Protein 7VG9 (pdb70)

Structure (mmCIF, N/CA/C/O backbone):
data_7VG9
#
_entry.id   7VG9
#
_cell.length_a   94.692
_cell.length_b   143.408
_cell.length_c   113.279
_cell.angle_alpha   90.000
_cell.angle_beta   93.990
_cell.angle_gamma   90.000
#
_symmetry.space_group_name_H-M   'P 1 21 1'
#
loop_
_entity.id
_entity.type
_entity.pdbx_description
1 polymer 'Phosphate butyryltransferase'
2 non-polymer 'SULFATE ION'
3 water water
#
loop_
_atom_site.group_PDB
_atom_site.id
_atom_site.type_symbol
_atom_site.label_atom_id
_atom_site.label_alt_id
_atom_site.label_comp_id
_atom_site.label_asym_id
_atom_site.label_entity_id
_atom_site.label_seq_id
_atom_site.pdbx_PDB_ins_code
_atom_site.Cartn_x
_atom_site.Cartn_y
_atom_site.Cartn_z
_atom_site.occupancy
_atom_site.B_iso_or_equiv
_atom_site.auth_seq_id
_atom_site.auth_comp_id
_atom_site.auth_asym_id
_atom_site.auth_atom_id
_atom_site.pdbx_PDB_model_num
ATOM 1 N N . MET A 1 21 ? 116.650 -18.905 6.908 1.00 75.43 1 MET A N 1
ATOM 2 C CA . MET A 1 21 ? 117.400 -19.032 5.611 1.00 76.48 1 MET A CA 1
ATOM 3 C C . MET A 1 21 ? 117.011 -17.861 4.690 1.00 64.90 1 MET A C 1
ATOM 4 O O . MET A 1 21 ? 117.783 -16.879 4.669 1.00 67.73 1 MET A O 1
ATOM 9 N N . ILE A 1 22 ? 115.860 -17.950 4.001 1.00 54.30 2 ILE A N 1
ATOM 10 C CA . ILE A 1 22 ? 115.347 -16.963 2.994 1.00 50.86 2 ILE A CA 1
ATOM 11 C C . ILE A 1 22 ? 114.577 -15.859 3.729 1.00 49.27 2 ILE A C 1
ATOM 12 O O . ILE A 1 22 ? 113.879 -16.184 4.721 1.00 46.21 2 ILE A O 1
ATOM 17 N N . LYS A 1 23 ? 114.701 -14.606 3.261 1.00 49.51 3 LYS A N 1
ATOM 18 C CA . LYS A 1 23 ? 114.210 -13.392 3.975 1.00 50.65 3 LYS A CA 1
ATOM 19 C C . LYS A 1 23 ? 113.516 -12.421 3.010 1.00 45.07 3 LYS A C 1
ATOM 20 O O . LYS A 1 23 ? 113.066 -11.348 3.466 1.00 46.27 3 LYS A O 1
ATOM 26 N N . SER A 1 24 ? 113.395 -12.768 1.734 1.00 41.94 4 SER A N 1
ATOM 27 C CA . SER A 1 24 ? 112.767 -11.890 0.714 1.00 43.63 4 SER A CA 1
ATOM 28 C C . SER A 1 24 ? 112.007 -12.738 -0.315 1.00 45.91 4 SER A C 1
ATOM 29 O O . SER A 1 24 ? 112.320 -13.952 -0.477 1.00 43.58 4 SER A O 1
ATOM 32 N N . PHE A 1 25 ? 111.042 -12.114 -0.994 1.00 43.09 5 PHE A N 1
ATOM 33 C CA . PHE A 1 25 ? 110.394 -12.670 -2.204 1.00 40.92 5 PHE A CA 1
ATOM 34 C C . PHE A 1 25 ? 111.396 -12.752 -3.360 1.00 44.19 5 PHE A C 1
ATOM 35 O O . PHE A 1 25 ? 111.337 -13.737 -4.120 1.00 46.63 5 PHE A O 1
ATOM 43 N N . ASN A 1 26 ? 112.279 -11.758 -3.517 1.00 48.17 6 ASN A N 1
ATOM 44 C CA . ASN A 1 26 ? 113.297 -11.784 -4.604 1.00 49.25 6 ASN A CA 1
ATOM 45 C C . ASN A 1 26 ? 114.079 -13.078 -4.437 1.00 45.32 6 ASN A C 1
ATOM 46 O O . ASN A 1 26 ? 114.328 -13.745 -5.449 1.00 41.71 6 ASN A O 1
ATOM 51 N N . GLU A 1 27 ? 114.384 -13.426 -3.186 1.00 46.27 7 GLU A N 1
ATOM 52 C CA . GLU A 1 27 ? 115.138 -14.654 -2.837 1.00 46.01 7 GLU A CA 1
ATOM 53 C C . GLU A 1 27 ? 114.300 -15.888 -3.128 1.00 42.40 7 GLU A C 1
ATOM 54 O O . GLU A 1 27 ? 114.883 -16.842 -3.680 1.00 38.61 7 GLU A O 1
ATOM 60 N N . ILE A 1 28 ? 113.011 -15.861 -2.751 1.00 41.06 8 ILE A N 1
ATOM 61 C CA . ILE A 1 28 ? 112.029 -16.948 -3.067 1.00 41.21 8 ILE A CA 1
ATOM 62 C C . ILE A 1 28 ? 112.044 -17.222 -4.586 1.00 41.57 8 ILE A C 1
ATOM 63 O O . ILE A 1 28 ? 112.171 -18.397 -4.979 1.00 40.42 8 ILE A O 1
ATOM 68 N N . ILE A 1 29 ? 111.966 -16.178 -5.412 1.00 42.46 9 ILE A N 1
ATOM 69 C CA . ILE A 1 29 ? 111.881 -16.280 -6.899 1.00 45.42 9 ILE A CA 1
ATOM 70 C C . ILE A 1 29 ? 113.222 -16.740 -7.497 1.00 47.04 9 ILE A C 1
ATOM 71 O O . ILE A 1 29 ? 113.205 -17.681 -8.312 1.00 48.24 9 ILE A O 1
ATOM 76 N N . MET A 1 30 ? 114.341 -16.118 -7.128 1.00 49.11 10 MET A N 1
ATOM 77 C CA . MET A 1 30 ? 115.690 -16.639 -7.478 1.00 54.63 10 MET A CA 1
ATOM 78 C C . MET A 1 30 ? 115.751 -18.137 -7.122 1.00 55.40 10 MET A C 1
ATOM 79 O O . MET A 1 30 ? 116.017 -18.938 -8.031 1.00 55.81 10 MET A O 1
ATOM 84 N N . LYS A 1 31 ? 115.466 -18.523 -5.873 1.00 57.52 11 LYS A N 1
ATOM 85 C CA . LYS A 1 31 ? 115.606 -19.933 -5.407 1.00 62.68 11 LYS A CA 1
ATOM 86 C C . LYS A 1 31 ? 114.627 -20.843 -6.146 1.00 59.26 11 LYS A C 1
ATOM 87 O O . LYS A 1 31 ? 114.874 -22.052 -6.119 1.00 62.55 11 LYS A O 1
ATOM 93 N N . VAL A 1 32 ? 113.548 -20.299 -6.730 1.00 58.54 12 VAL A N 1
ATOM 94 C CA . VAL A 1 32 ? 112.494 -21.095 -7.435 1.00 54.51 12 VAL A CA 1
ATOM 95 C C . VAL A 1 32 ? 112.983 -21.386 -8.846 1.00 51.99 12 VAL A C 1
ATOM 96 O O . VAL A 1 32 ? 112.710 -22.505 -9.320 1.00 41.90 12 VAL A O 1
ATOM 100 N N . LYS A 1 33 ? 113.652 -20.391 -9.456 1.00 60.11 13 LYS A N 1
ATOM 101 C CA . LYS A 1 33 ? 114.396 -20.471 -10.751 1.00 59.62 13 LYS A CA 1
ATOM 102 C C . LYS A 1 33 ? 115.535 -21.501 -10.662 1.00 55.77 13 LYS A C 1
ATOM 103 O O . LYS A 1 33 ? 115.751 -22.174 -11.661 1.00 55.53 13 LYS A O 1
ATOM 109 N N . SER A 1 34 ? 116.244 -21.599 -9.530 1.00 55.41 14 SER A N 1
ATOM 110 C CA . SER A 1 34 ? 117.258 -22.653 -9.249 1.00 59.86 14 SER A CA 1
ATOM 111 C C . SER A 1 34 ? 116.734 -24.030 -9.672 1.00 63.89 14 SER A C 1
ATOM 112 O O . SER A 1 34 ? 117.427 -24.725 -10.441 1.00 70.00 14 SER A O 1
ATOM 115 N N . LYS A 1 35 ? 115.555 -24.401 -9.172 1.00 64.51 15 LYS A N 1
ATOM 116 C CA . LYS A 1 35 ? 115.000 -25.777 -9.246 1.00 64.73 15 LYS A CA 1
ATOM 117 C C . LYS A 1 35 ? 114.448 -26.002 -10.663 1.00 63.89 15 LYS A C 1
ATOM 118 O O . LYS A 1 35 ? 114.594 -25.096 -11.502 1.00 54.35 15 LYS A O 1
ATOM 124 N N . GLU A 1 36 ? 113.871 -27.177 -10.929 1.00 68.36 16 GLU A N 1
ATOM 125 C CA . GLU A 1 36 ? 113.169 -27.477 -12.204 1.00 70.77 16 GLU A CA 1
ATOM 126 C C . GLU A 1 36 ? 111.810 -26.780 -12.172 1.00 66.58 16 GLU A C 1
ATOM 127 O O . GLU A 1 36 ? 111.162 -26.821 -11.113 1.00 72.03 16 GLU A O 1
ATOM 133 N N . MET A 1 37 ? 111.391 -26.196 -13.296 1.00 60.80 17 MET A N 1
ATOM 134 C CA . MET A 1 37 ? 110.046 -25.583 -13.469 1.00 58.14 17 MET A CA 1
ATOM 135 C C . MET A 1 37 ? 108.970 -26.558 -12.966 1.00 58.25 17 MET A C 1
ATOM 136 O O . MET A 1 37 ? 109.186 -27.784 -13.001 1.00 53.03 17 MET A O 1
ATOM 141 N N . LYS A 1 38 ? 107.856 -26.008 -12.490 1.00 58.41 18 LYS A N 1
ATOM 142 C CA . LYS A 1 38 ? 106.700 -26.744 -11.924 1.00 56.83 18 LYS A CA 1
ATOM 143 C C . LYS A 1 38 ? 105.456 -26.295 -12.694 1.00 54.11 18 LYS A C 1
ATOM 144 O O . LYS A 1 38 ? 105.337 -25.093 -12.945 1.00 59.58 18 LYS A O 1
ATOM 150 N N . LYS A 1 39 ? 104.577 -27.205 -13.094 1.00 52.72 19 LYS A N 1
ATOM 151 C CA . LYS A 1 39 ? 103.422 -26.826 -13.948 1.00 57.66 19 LYS A CA 1
ATOM 152 C C . LYS A 1 39 ? 102.282 -26.383 -13.037 1.00 54.74 19 LYS A C 1
ATOM 153 O O . LYS A 1 39 ? 102.141 -26.973 -11.952 1.00 51.73 19 LYS A O 1
ATOM 159 N N . VAL A 1 40 ? 101.545 -25.363 -13.479 1.00 50.72 20 VAL A N 1
ATOM 160 C CA . VAL A 1 40 ? 100.346 -24.883 -12.746 1.00 49.57 20 VAL A CA 1
ATOM 161 C C . VAL A 1 40 ? 99.163 -25.179 -13.651 1.00 45.41 20 VAL A C 1
ATOM 162 O O . VAL A 1 40 ? 99.277 -24.970 -14.851 1.00 44.90 20 VAL A O 1
ATOM 166 N N . ALA A 1 41 ? 98.062 -25.629 -13.079 1.00 43.13 21 ALA A N 1
ATOM 167 C CA . ALA A 1 41 ? 96.848 -25.819 -13.880 1.00 45.94 21 ALA A CA 1
ATOM 168 C C . ALA A 1 41 ? 95.947 -24.626 -13.597 1.00 42.84 21 ALA A C 1
ATOM 169 O O . ALA A 1 41 ? 95.646 -24.397 -12.428 1.00 43.27 21 ALA A O 1
ATOM 171 N N . VAL A 1 42 ? 95.554 -23.891 -14.636 1.00 41.00 22 VAL A N 1
ATOM 172 C CA . VAL A 1 42 ? 94.604 -22.766 -14.432 1.00 39.46 22 VAL A CA 1
ATOM 173 C C . VAL A 1 42 ? 93.212 -23.324 -14.685 1.00 38.62 22 VAL A C 1
ATOM 174 O O . VAL A 1 42 ? 92.984 -23.843 -15.776 1.00 36.70 22 VAL A O 1
ATOM 178 N N . ALA A 1 43 ? 92.336 -23.235 -13.689 1.00 38.55 23 ALA A N 1
ATOM 179 C CA . ALA A 1 43 ? 91.032 -23.913 -13.789 1.00 38.88 23 ALA A CA 1
ATOM 180 C C . ALA A 1 43 ? 90.150 -23.384 -14.908 1.00 41.39 23 ALA A C 1
ATOM 181 O O . ALA A 1 43 ? 89.765 -24.173 -15.765 1.00 51.47 23 ALA A O 1
ATOM 183 N N . VAL A 1 44 ? 89.910 -22.089 -14.949 1.00 40.32 24 VAL A N 1
ATOM 184 C CA . VAL A 1 44 ? 89.146 -21.517 -16.085 1.00 41.24 24 VAL A CA 1
ATOM 185 C C . VAL A 1 44 ? 90.087 -20.423 -16.541 1.00 38.92 24 VAL A C 1
ATOM 186 O O . VAL A 1 44 ? 90.078 -19.347 -15.951 1.00 41.61 24 VAL A O 1
ATOM 190 N N . ALA A 1 45 ? 90.886 -20.725 -17.546 1.00 36.42 25 ALA A N 1
ATOM 191 C CA . ALA A 1 45 ? 91.999 -19.817 -17.889 1.00 37.13 25 ALA A CA 1
ATOM 192 C C . ALA A 1 45 ? 91.545 -18.596 -18.675 1.00 40.43 25 ALA A C 1
ATOM 193 O O . ALA A 1 45 ? 92.391 -17.810 -19.037 1.00 41.58 25 ALA A O 1
ATOM 195 N N . GLN A 1 46 ? 90.263 -18.458 -18.949 1.00 42.94 26 GLN A N 1
ATOM 196 C CA . GLN A 1 46 ? 89.845 -17.234 -19.653 1.00 45.91 26 GLN A CA 1
ATOM 197 C C . GLN A 1 46 ? 89.796 -16.061 -18.667 1.00 49.22 26 GLN A C 1
ATOM 198 O O . GLN A 1 46 ? 88.710 -15.525 -18.458 1.00 49.53 26 GLN A O 1
ATOM 204 N N . ASP A 1 47 ? 90.957 -15.645 -18.133 1.00 55.19 27 ASP A N 1
ATOM 205 C CA . ASP A 1 47 ? 90.987 -14.500 -17.183 1.00 54.93 27 ASP A CA 1
ATOM 206 C C . ASP A 1 47 ? 92.188 -13.615 -17.524 1.00 50.71 27 ASP A C 1
ATOM 207 O O . ASP A 1 47 ? 93.311 -14.079 -17.303 1.00 52.56 27 ASP A O 1
ATOM 212 N N . GLU A 1 48 ? 91.958 -12.390 -18.005 1.00 43.17 28 GLU A N 1
ATOM 213 C CA . GLU A 1 48 ? 93.030 -11.448 -18.420 1.00 40.97 28 GLU A CA 1
ATOM 214 C C . GLU A 1 48 ? 94.063 -11.389 -17.287 1.00 37.83 28 GLU A C 1
ATOM 215 O O . GLU A 1 48 ? 95.231 -11.756 -17.470 1.00 34.46 28 GLU A O 1
ATOM 221 N N . PRO A 1 49 ? 93.659 -11.018 -16.049 1.00 36.39 29 PRO A N 1
ATOM 222 C CA . PRO A 1 49 ? 94.629 -10.750 -14.984 1.00 35.55 29 PRO A CA 1
ATOM 223 C C . PRO A 1 49 ? 95.449 -11.988 -14.578 1.00 32.90 29 PRO A C 1
ATOM 224 O O . PRO A 1 49 ? 96.636 -11.862 -14.367 1.00 36.90 29 PRO A O 1
ATOM 228 N N . VAL A 1 50 ? 94.827 -13.158 -14.540 1.00 32.32 30 VAL A N 1
ATOM 229 C CA . VAL A 1 50 ? 95.524 -14.436 -14.242 1.00 34.67 30 VAL A CA 1
ATOM 230 C C . VAL A 1 50 ? 96.431 -14.824 -15.414 1.00 37.58 30 VAL A C 1
ATOM 231 O O . VAL A 1 50 ? 97.580 -15.282 -15.170 1.00 38.24 30 VAL A O 1
ATOM 235 N N . LEU A 1 51 ? 95.957 -14.665 -16.648 1.00 38.17 31 LEU A N 1
ATOM 236 C CA . LEU A 1 51 ? 96.785 -14.983 -17.838 1.00 38.00 31 LEU A CA 1
ATOM 237 C C . LEU A 1 51 ? 97.960 -14.002 -17.923 1.00 41.70 31 LEU A C 1
ATOM 238 O O . LEU A 1 51 ? 99.064 -14.424 -18.365 1.00 42.66 31 LEU A O 1
ATOM 243 N N . GLU A 1 52 ? 97.776 -12.743 -17.511 1.00 44.46 32 GLU A N 1
ATOM 244 C CA . GLU A 1 52 ? 98.923 -11.795 -17.549 1.00 49.36 32 GLU A CA 1
ATOM 245 C C . GLU A 1 52 ? 99.979 -12.350 -16.581 1.00 46.76 32 GLU A C 1
ATOM 246 O O . GLU A 1 52 ? 101.185 -12.231 -16.888 1.00 43.33 32 GLU A O 1
ATOM 252 N N . ALA A 1 53 ? 99.528 -13.050 -15.535 1.00 44.86 33 ALA A N 1
ATOM 253 C CA . ALA A 1 53 ? 100.369 -13.615 -14.455 1.00 43.68 33 ALA A CA 1
ATOM 254 C C . ALA A 1 53 ? 101.110 -14.865 -14.936 1.00 41.05 33 ALA A C 1
ATOM 255 O O . ALA A 1 53 ? 102.344 -14.935 -14.801 1.00 37.43 33 ALA A O 1
ATOM 257 N N . VAL A 1 54 ? 100.360 -15.821 -15.471 1.00 42.69 34 VAL A N 1
ATOM 258 C CA . VAL A 1 54 ? 100.876 -17.100 -16.034 1.00 45.31 34 VAL A CA 1
ATOM 259 C C . VAL A 1 54 ? 101.949 -16.787 -17.084 1.00 46.06 34 VAL A C 1
ATOM 260 O O . VAL A 1 54 ? 102.996 -17.464 -17.117 1.00 45.44 34 VAL A O 1
ATOM 264 N N . ARG A 1 55 ? 101.672 -15.793 -17.924 1.00 48.30 35 ARG A N 1
ATOM 265 C CA . ARG A 1 55 ? 102.610 -15.260 -18.934 1.00 52.67 35 ARG A CA 1
ATOM 266 C C . ARG A 1 55 ? 103.899 -14.773 -18.262 1.00 50.05 35 ARG A C 1
ATOM 267 O O . ARG A 1 55 ? 104.923 -15.389 -18.535 1.00 50.52 35 ARG A O 1
ATOM 275 N N . ASP A 1 56 ? 103.845 -13.714 -17.437 1.00 50.85 36 ASP A N 1
ATOM 276 C CA . ASP A 1 56 ? 105.014 -13.129 -16.717 1.00 52.41 36 ASP A CA 1
ATOM 277 C C . ASP A 1 56 ? 105.791 -14.263 -16.039 1.00 49.26 36 ASP A C 1
ATOM 278 O O . ASP A 1 56 ? 107.031 -14.259 -16.092 1.00 45.55 36 ASP A O 1
ATOM 283 N N . ALA A 1 57 ? 105.064 -15.208 -15.445 1.00 48.85 37 ALA A N 1
ATOM 284 C CA . ALA A 1 57 ? 105.594 -16.419 -14.781 1.00 47.34 37 ALA A CA 1
ATOM 285 C C . ALA A 1 57 ? 106.465 -17.260 -15.729 1.00 47.65 37 ALA A C 1
ATOM 286 O O . ALA A 1 57 ? 107.389 -17.886 -15.209 1.00 45.18 37 ALA A O 1
ATOM 288 N N . LYS A 1 58 ? 106.137 -17.319 -17.018 1.00 55.15 38 LYS A N 1
ATOM 289 C CA . LYS A 1 58 ? 106.892 -18.177 -17.970 1.00 60.41 38 LYS A CA 1
ATOM 290 C C . LYS A 1 58 ? 108.111 -17.405 -18.477 1.00 58.26 38 LYS A C 1
ATOM 291 O O . LYS A 1 58 ? 109.203 -17.995 -18.527 1.00 57.40 38 LYS A O 1
ATOM 297 N N . LYS A 1 59 ? 107.928 -16.131 -18.820 1.00 56.58 39 LYS A N 1
ATOM 298 C CA . LYS A 1 59 ? 109.046 -15.332 -19.378 1.00 62.98 39 LYS A CA 1
ATOM 299 C C . LYS A 1 59 ? 110.166 -15.222 -18.343 1.00 62.32 39 LYS A C 1
ATOM 300 O O . LYS A 1 59 ? 111.335 -15.339 -18.736 1.00 68.88 39 LYS A O 1
ATOM 306 N N . ASN A 1 60 ? 109.819 -14.982 -17.079 1.00 58.11 40 ASN A N 1
ATOM 307 C CA . ASN A 1 60 ? 110.838 -14.896 -16.001 1.00 54.63 40 ASN A CA 1
ATOM 308 C C . ASN A 1 60 ? 111.498 -16.262 -15.802 1.00 57.67 40 ASN A C 1
ATOM 309 O O . ASN A 1 60 ? 112.721 -16.293 -15.584 1.00 64.50 40 ASN A O 1
ATOM 314 N N . GLY A 1 61 ? 110.721 -17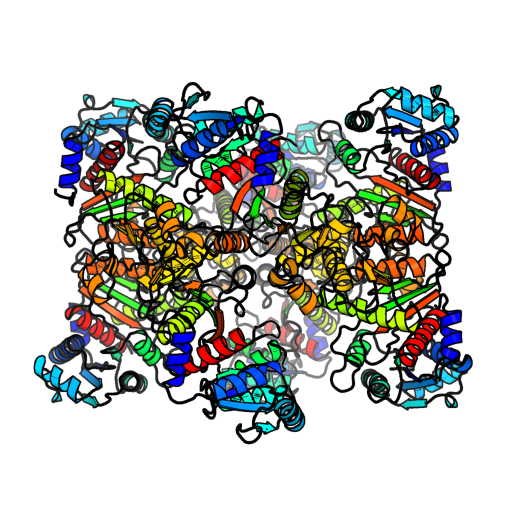.344 -15.877 1.00 52.99 41 GLY A N 1
ATOM 315 C CA . GLY A 1 61 ? 111.269 -18.691 -15.633 1.00 51.04 41 GLY A CA 1
ATOM 316 C C . GLY A 1 61 ? 110.867 -19.183 -14.261 1.00 48.57 41 GLY A C 1
ATOM 317 O O . GLY A 1 61 ? 111.737 -19.706 -13.548 1.00 47.34 41 GLY A O 1
ATOM 318 N N . ILE A 1 62 ? 109.591 -19.030 -13.911 1.00 51.20 42 ILE A N 1
ATOM 319 C CA . ILE A 1 62 ? 109.089 -19.410 -12.558 1.00 48.09 42 ILE A CA 1
ATOM 320 C C . ILE A 1 62 ? 108.349 -20.730 -12.725 1.00 47.55 42 ILE A C 1
ATOM 321 O O . ILE A 1 62 ? 108.727 -21.682 -12.018 1.00 45.35 42 ILE A O 1
ATOM 326 N N . ALA A 1 63 ? 107.378 -20.770 -13.654 1.00 49.87 43 ALA A N 1
ATOM 327 C CA . ALA A 1 63 ? 106.424 -21.890 -13.864 1.00 54.76 43 ALA A CA 1
ATOM 328 C C . ALA A 1 63 ? 106.057 -22.026 -15.339 1.00 55.74 43 ALA A C 1
ATOM 329 O O . ALA A 1 63 ? 105.913 -20.987 -15.992 1.00 64.80 43 ALA A O 1
ATOM 331 N N . ASP A 1 64 ? 105.871 -23.261 -15.812 1.00 56.82 44 ASP A N 1
ATOM 332 C CA . ASP A 1 64 ? 105.048 -23.588 -17.011 1.00 59.93 44 ASP A CA 1
ATOM 333 C C . ASP A 1 64 ? 103.596 -23.731 -16.547 1.00 51.74 44 ASP A C 1
ATOM 334 O O . ASP A 1 64 ? 103.398 -23.807 -15.329 1.00 55.19 44 ASP A O 1
ATOM 339 N N . ALA A 1 65 ? 102.616 -23.774 -17.454 1.00 46.22 45 ALA A N 1
ATOM 340 C CA . ALA A 1 65 ? 101.187 -23.878 -17.065 1.00 47.07 45 ALA A CA 1
ATOM 341 C C . ALA A 1 65 ? 100.325 -24.570 -18.130 1.00 46.90 45 ALA A C 1
ATOM 342 O O . ALA A 1 65 ? 100.566 -24.368 -19.330 1.00 49.28 45 ALA A O 1
ATOM 344 N N . ILE A 1 66 ? 99.332 -25.332 -17.663 1.00 44.44 46 ILE A N 1
ATOM 345 C CA . ILE A 1 66 ? 98.194 -25.873 -18.458 1.00 47.98 46 ILE A CA 1
ATOM 346 C C . ILE A 1 66 ? 97.007 -24.918 -18.310 1.00 47.39 46 ILE A C 1
ATOM 347 O O . ILE A 1 66 ? 96.533 -24.732 -17.178 1.00 50.80 46 ILE A O 1
ATOM 352 N N . LEU A 1 67 ? 96.520 -24.371 -19.420 1.00 44.37 47 LEU A N 1
ATOM 353 C CA . LEU A 1 67 ? 95.422 -23.380 -19.431 1.00 43.65 47 LEU A CA 1
ATOM 354 C C . LEU A 1 67 ? 94.130 -24.130 -19.759 1.00 41.73 47 LEU A C 1
ATOM 355 O O . LEU A 1 67 ? 93.809 -24.309 -20.939 1.00 43.84 47 LEU A O 1
ATOM 360 N N . VAL A 1 68 ? 93.432 -24.598 -18.736 1.00 40.33 48 VAL A N 1
ATOM 361 C CA . VAL A 1 68 ? 92.196 -25.403 -18.919 1.00 43.35 48 VAL A CA 1
ATOM 362 C C . VAL A 1 68 ? 90.990 -24.470 -19.065 1.00 44.19 48 VAL A C 1
ATOM 363 O O . VAL A 1 68 ? 90.893 -23.508 -18.303 1.00 49.22 48 VAL A O 1
ATOM 367 N N . GLY A 1 69 ? 90.085 -24.765 -19.998 1.00 48.83 49 GLY A N 1
ATOM 368 C CA . GLY A 1 69 ? 88.869 -23.957 -20.233 1.00 54.93 49 GLY A CA 1
ATOM 369 C C . GLY A 1 69 ? 88.560 -23.764 -21.713 1.00 54.07 49 GLY A C 1
ATOM 370 O O . GLY A 1 69 ? 88.981 -24.625 -22.519 1.00 59.27 49 GLY A O 1
ATOM 371 N N . ASP A 1 70 ? 87.842 -22.691 -22.065 1.00 46.94 50 ASP A N 1
ATOM 372 C CA . ASP A 1 70 ? 87.362 -22.468 -23.453 1.00 49.71 50 ASP A CA 1
ATOM 373 C C . ASP A 1 70 ? 88.539 -22.036 -24.332 1.00 49.80 50 ASP A C 1
ATOM 374 O O . ASP A 1 70 ? 89.022 -20.906 -24.151 1.00 46.56 50 ASP A O 1
ATOM 379 N N . HIS A 1 71 ? 88.954 -22.907 -25.261 1.00 49.77 51 HIS A N 1
ATOM 380 C CA . HIS A 1 71 ? 90.116 -22.709 -26.163 1.00 46.37 51 HIS A CA 1
ATOM 381 C C . HIS A 1 71 ? 89.931 -21.413 -26.962 1.00 49.66 51 HIS A C 1
ATOM 382 O O . HIS A 1 71 ? 90.942 -20.685 -27.124 1.00 50.60 51 HIS A O 1
ATOM 389 N N . ASP A 1 72 ? 88.703 -21.101 -27.397 1.00 50.57 52 ASP A N 1
ATOM 390 C CA . ASP A 1 72 ? 88.422 -19.882 -28.211 1.00 54.27 52 ASP A CA 1
ATOM 391 C C . ASP A 1 72 ? 88.522 -18.607 -27.346 1.00 58.80 52 ASP A C 1
ATOM 392 O O . ASP A 1 72 ? 89.287 -17.695 -27.751 1.00 58.61 52 ASP A O 1
ATOM 397 N N . GLU A 1 73 ? 87.835 -18.531 -26.193 1.00 62.43 53 GLU A N 1
ATOM 398 C CA . GLU A 1 73 ? 87.873 -17.341 -25.289 1.00 59.74 53 GLU A CA 1
ATOM 399 C C . GLU A 1 73 ? 89.286 -17.164 -24.707 1.00 54.79 53 GLU A C 1
ATOM 400 O O . GLU A 1 73 ? 89.624 -16.034 -24.327 1.00 52.37 53 GLU A O 1
ATOM 406 N N . ILE A 1 74 ? 90.107 -18.219 -24.674 1.00 53.26 54 ILE A N 1
ATOM 407 C CA . ILE A 1 74 ? 91.500 -18.153 -24.136 1.00 49.43 54 ILE A CA 1
ATOM 408 C C . ILE A 1 74 ? 92.422 -17.532 -25.183 1.00 49.04 54 ILE A C 1
ATOM 409 O O . ILE A 1 74 ? 93.262 -16.734 -24.766 1.00 46.88 54 ILE A O 1
ATOM 414 N N . VAL A 1 75 ? 92.289 -17.906 -26.465 1.00 54.84 55 VAL A N 1
ATOM 415 C CA . VAL A 1 75 ? 93.175 -17.426 -27.578 1.00 54.52 55 VAL A CA 1
ATOM 416 C C . VAL A 1 75 ? 92.866 -15.937 -27.814 1.00 52.62 55 VAL A C 1
ATOM 417 O O . VAL A 1 75 ? 93.819 -15.123 -27.902 1.00 51.56 55 VAL A O 1
ATOM 421 N N . SER A 1 76 ? 91.588 -15.560 -27.840 1.00 51.13 56 SER A N 1
ATOM 422 C CA . SER A 1 76 ? 91.176 -14.142 -27.985 1.00 50.11 56 SER A CA 1
ATOM 423 C C . SER A 1 76 ? 91.971 -13.301 -26.963 1.00 48.49 56 SER A C 1
ATOM 424 O O . SER A 1 76 ? 92.600 -12.310 -27.372 1.00 54.31 56 SER A O 1
ATOM 427 N N . ILE A 1 77 ? 92.052 -13.744 -25.705 1.00 46.90 57 ILE A N 1
ATOM 428 C CA . ILE A 1 77 ? 92.738 -13.022 -24.590 1.00 43.84 57 ILE A CA 1
ATOM 429 C C . ILE A 1 77 ? 94.261 -13.196 -24.719 1.00 39.18 57 ILE A C 1
ATOM 430 O O . ILE A 1 77 ? 94.994 -12.237 -24.537 1.00 35.71 57 ILE A O 1
ATOM 435 N N . ALA A 1 78 ? 94.740 -14.390 -25.018 1.00 39.87 58 ALA A N 1
ATOM 436 C CA . ALA A 1 78 ? 96.170 -14.623 -25.308 1.00 43.83 58 ALA A CA 1
ATOM 437 C C . ALA A 1 78 ? 96.674 -13.530 -26.246 1.00 42.40 58 ALA A C 1
ATOM 438 O O . ALA A 1 78 ? 97.601 -12.813 -25.825 1.00 43.39 58 ALA A O 1
ATOM 440 N N . LEU A 1 79 ? 96.073 -13.432 -27.444 1.00 41.65 59 LEU A N 1
ATOM 441 C CA . LEU A 1 79 ? 96.457 -12.480 -28.534 1.00 40.25 59 LEU A CA 1
ATOM 442 C C . LEU A 1 79 ? 96.427 -11.050 -27.983 1.00 39.90 59 LEU A C 1
ATOM 443 O O . LEU A 1 79 ? 97.485 -10.366 -28.056 1.00 37.83 59 LEU A O 1
ATOM 448 N N . LYS A 1 80 ? 95.276 -10.652 -27.416 1.00 39.19 60 LYS A N 1
ATOM 449 C CA . LYS A 1 80 ? 95.049 -9.345 -26.729 1.00 38.05 60 LYS A CA 1
ATOM 450 C C . LYS A 1 80 ? 96.301 -8.969 -25.924 1.00 35.89 60 LYS A C 1
ATOM 451 O O . LYS A 1 80 ? 96.756 -7.850 -26.088 1.00 34.72 60 LYS A O 1
ATOM 457 N N . ILE A 1 81 ? 96.846 -9.901 -25.133 1.00 37.51 61 ILE A N 1
ATOM 458 C CA . ILE A 1 81 ? 97.850 -9.671 -24.045 1.00 37.37 61 ILE A CA 1
ATOM 459 C C . ILE A 1 81 ? 99.271 -9.846 -24.590 1.00 35.83 61 ILE A C 1
ATOM 460 O O . ILE A 1 81 ? 100.200 -9.428 -23.889 1.00 33.52 61 ILE A O 1
ATOM 465 N N . GLY A 1 82 ? 99.444 -10.453 -25.767 1.00 37.91 62 GLY A N 1
ATOM 466 C CA . GLY A 1 82 ? 100.768 -10.720 -26.364 1.00 38.99 62 GLY A CA 1
ATOM 467 C C . GLY A 1 82 ? 101.501 -11.852 -25.654 1.00 41.03 62 GLY A C 1
ATOM 468 O O . GLY A 1 82 ? 102.655 -11.633 -25.202 1.00 38.56 62 GLY A O 1
ATOM 469 N N . MET A 1 83 ? 100.852 -13.013 -25.525 1.00 45.98 63 MET A N 1
ATOM 470 C CA . MET A 1 83 ? 101.517 -14.291 -25.161 1.00 54.11 63 MET A CA 1
ATOM 471 C C . MET A 1 83 ? 101.212 -15.307 -26.270 1.00 58.07 63 MET A C 1
ATOM 472 O O . MET A 1 83 ? 100.009 -15.521 -26.551 1.00 63.29 63 MET A O 1
ATOM 477 N N . ASP A 1 84 ? 102.245 -15.843 -26.941 1.00 58.50 64 ASP A N 1
ATOM 478 C CA . ASP A 1 84 ? 102.027 -16.931 -27.932 1.00 59.75 64 ASP A CA 1
ATOM 479 C C . ASP A 1 84 ? 101.578 -18.149 -27.123 1.00 55.69 64 ASP A C 1
ATOM 480 O O . ASP A 1 84 ? 102.276 -18.601 -26.183 1.00 44.20 64 ASP A O 1
ATOM 485 N N . VAL A 1 85 ? 100.390 -18.608 -27.471 1.00 57.35 65 VAL A N 1
ATOM 486 C CA . VAL A 1 85 ? 99.695 -19.727 -26.793 1.00 60.81 65 VAL A CA 1
ATOM 487 C C . VAL A 1 85 ? 100.520 -21.001 -27.061 1.00 59.79 65 VAL A C 1
ATOM 488 O O . VAL A 1 85 ? 100.367 -21.955 -26.289 1.00 64.77 65 VAL A O 1
ATOM 492 N N . ASN A 1 86 ? 101.404 -20.990 -28.072 1.00 61.07 66 ASN A N 1
ATOM 493 C CA . ASN A 1 86 ? 102.326 -22.107 -28.442 1.00 63.84 66 ASN A CA 1
ATOM 494 C C . ASN A 1 86 ? 103.258 -22.480 -27.285 1.00 57.33 66 ASN A C 1
ATOM 495 O O . ASN A 1 86 ? 103.594 -23.658 -27.169 1.00 55.16 66 ASN A O 1
ATOM 500 N N . ASP A 1 87 ? 103.717 -21.509 -26.503 1.00 56.34 67 ASP A N 1
ATOM 501 C CA . ASP A 1 87 ? 104.568 -21.769 -25.313 1.00 59.42 67 ASP A CA 1
ATOM 502 C C . ASP A 1 87 ? 103.777 -22.507 -24.221 1.00 58.09 67 ASP A C 1
ATOM 503 O O . ASP A 1 87 ? 104.421 -22.938 -23.260 1.00 57.75 67 ASP A O 1
ATOM 508 N N . PHE A 1 88 ? 102.449 -22.652 -24.339 1.00 57.60 68 PHE A N 1
ATOM 509 C CA . PHE A 1 88 ? 101.579 -23.250 -23.288 1.00 59.05 68 PHE A CA 1
ATOM 510 C C . PHE A 1 88 ? 100.832 -24.477 -23.828 1.00 60.47 68 PHE A C 1
ATOM 511 O O . PHE A 1 88 ? 100.685 -24.645 -25.041 1.00 67.60 68 PHE A O 1
ATOM 519 N N . GLU A 1 89 ? 100.390 -25.336 -22.915 1.00 63.11 69 GLU A N 1
ATOM 520 C CA . GLU A 1 89 ? 99.421 -26.426 -23.190 1.00 62.82 69 GLU A CA 1
ATOM 521 C C . GLU A 1 89 ? 98.016 -25.845 -23.035 1.00 56.33 69 GLU A C 1
ATOM 522 O O . GLU A 1 89 ? 97.827 -24.987 -22.146 1.00 58.94 69 GLU A O 1
ATOM 528 N N . ILE A 1 90 ? 97.065 -26.284 -23.850 1.00 45.62 70 ILE A N 1
ATOM 529 C CA . ILE A 1 90 ? 95.642 -25.908 -23.653 1.00 43.08 70 ILE A CA 1
ATOM 530 C C . ILE A 1 90 ? 94.783 -27.162 -23.611 1.00 40.54 70 ILE A C 1
ATOM 531 O O . ILE A 1 90 ? 94.781 -27.912 -24.572 1.00 37.69 70 ILE A O 1
ATOM 536 N N . VAL A 1 91 ? 93.997 -27.283 -22.554 1.00 43.19 71 VAL A N 1
ATOM 537 C CA . VAL A 1 91 ? 92.957 -28.327 -22.377 1.00 42.70 71 VAL A CA 1
ATOM 538 C C . VAL A 1 91 ? 91.605 -27.663 -22.605 1.00 43.95 71 VAL A C 1
ATOM 539 O O . VAL A 1 91 ? 91.177 -26.884 -21.747 1.00 41.28 71 VAL A O 1
ATOM 543 N N . ASN A 1 92 ? 90.976 -27.934 -23.742 1.00 49.20 72 ASN A N 1
ATOM 544 C CA . ASN A 1 92 ? 89.647 -27.360 -24.067 1.00 51.41 72 ASN A CA 1
ATOM 545 C C . ASN A 1 92 ? 88.589 -28.035 -23.185 1.00 49.83 72 ASN A C 1
ATOM 546 O O . ASN A 1 92 ? 88.480 -29.263 -23.267 1.00 50.68 72 ASN A O 1
ATOM 551 N N . GLU A 1 93 ? 87.888 -27.266 -22.343 1.00 50.22 73 GLU A N 1
ATOM 552 C CA . GLU A 1 93 ? 86.602 -27.665 -21.697 1.00 54.33 73 GLU A CA 1
ATOM 553 C C . GLU A 1 93 ? 85.740 -26.417 -21.574 1.00 53.81 73 GLU A C 1
ATOM 554 O O . GLU A 1 93 ? 85.969 -25.582 -20.704 1.00 50.64 73 GLU A O 1
ATOM 560 N N . PRO A 1 94 ? 84.754 -26.229 -22.476 1.00 60.56 74 PRO A N 1
ATOM 561 C CA . PRO A 1 94 ? 83.858 -25.073 -22.416 1.00 64.13 74 PRO A CA 1
ATOM 562 C C . PRO A 1 94 ? 82.962 -24.959 -21.175 1.00 66.16 74 PRO A C 1
ATOM 563 O O . PRO A 1 94 ? 82.488 -23.875 -20.973 1.00 78.89 74 PRO A O 1
ATOM 567 N N . ASN A 1 95 ? 82.725 -26.027 -20.402 1.00 61.72 75 ASN A N 1
ATOM 568 C CA . ASN A 1 95 ? 81.887 -25.921 -19.176 1.00 62.96 75 ASN A CA 1
ATOM 569 C C . ASN A 1 95 ? 82.747 -25.358 -18.038 1.00 65.30 75 ASN A C 1
ATOM 570 O O . ASN A 1 95 ? 83.866 -25.892 -17.839 1.00 73.31 75 ASN A O 1
ATOM 575 N N . VAL A 1 96 ? 82.247 -24.332 -17.332 1.00 58.91 76 VAL A N 1
ATOM 576 C CA . VAL A 1 96 ? 82.913 -23.690 -16.152 1.00 59.80 76 VAL A CA 1
ATOM 577 C C . VAL A 1 96 ? 83.319 -24.799 -15.157 1.00 57.78 76 VAL A C 1
ATOM 578 O O . VAL A 1 96 ? 84.541 -25.036 -15.006 1.00 58.79 76 VAL A O 1
ATOM 582 N N . LYS A 1 97 ? 82.343 -25.495 -14.562 1.00 53.39 77 LYS A N 1
ATOM 583 C CA . LYS A 1 97 ? 82.529 -26.536 -13.508 1.00 54.78 77 LYS A CA 1
ATOM 584 C C . LYS A 1 97 ? 83.474 -27.665 -13.956 1.00 53.39 77 LYS A C 1
ATOM 585 O O . LYS A 1 97 ? 84.283 -28.121 -13.108 1.00 50.68 77 LYS A O 1
ATOM 591 N N . LYS A 1 98 ? 83.339 -28.154 -15.194 1.00 50.53 78 LYS A N 1
ATOM 592 C CA . LYS A 1 98 ? 84.130 -29.310 -15.706 1.00 58.48 78 LYS A CA 1
ATOM 593 C C . LYS A 1 98 ? 85.595 -28.895 -15.902 1.00 54.97 78 LYS A C 1
ATOM 594 O O . LYS A 1 98 ? 86.501 -29.685 -15.571 1.00 48.56 78 LYS A O 1
ATOM 600 N N . ALA A 1 99 ? 85.824 -27.703 -16.451 1.00 53.93 79 ALA A N 1
ATOM 601 C CA . ALA A 1 99 ? 87.177 -27.150 -16.652 1.00 52.62 79 ALA A CA 1
ATOM 602 C C . ALA A 1 99 ? 87.925 -27.156 -15.309 1.00 49.73 79 ALA A C 1
ATOM 603 O O . ALA A 1 99 ? 89.142 -27.419 -15.322 1.00 44.81 79 ALA A O 1
ATOM 605 N N . ALA A 1 100 ? 87.227 -26.897 -14.191 1.00 45.10 80 ALA A N 1
ATOM 606 C CA . ALA A 1 100 ? 87.818 -26.747 -12.836 1.00 41.35 80 ALA A CA 1
ATOM 607 C C . ALA A 1 100 ? 88.079 -28.128 -12.207 1.00 41.69 80 ALA A C 1
ATOM 608 O O . ALA A 1 100 ? 89.177 -28.319 -11.615 1.00 38.26 80 ALA A O 1
ATOM 610 N N . LEU A 1 101 ? 87.125 -29.061 -12.321 1.00 41.12 81 LEU A N 1
ATOM 611 C CA . LEU A 1 101 ? 87.350 -30.481 -11.942 1.00 42.40 81 LEU A CA 1
ATOM 612 C C . LEU A 1 101 ? 88.536 -31.010 -12.735 1.00 42.47 81 LEU A C 1
ATOM 613 O O . LEU A 1 101 ? 89.399 -31.632 -12.089 1.00 43.37 81 LEU A O 1
ATOM 618 N N . LYS A 1 102 ? 88.605 -30.701 -14.043 1.00 43.19 82 LYS A N 1
ATOM 619 C CA . LYS A 1 102 ? 89.699 -31.166 -14.954 1.00 43.32 82 LYS A CA 1
ATOM 620 C C . LYS A 1 102 ? 91.034 -30.528 -14.564 1.00 37.46 82 LYS A C 1
ATOM 621 O O . LYS A 1 102 ? 92.046 -31.206 -14.653 1.00 35.12 82 LYS A O 1
ATOM 627 N N . ALA A 1 103 ? 91.023 -29.268 -14.151 1.00 36.77 83 ALA A N 1
ATOM 628 C CA . ALA A 1 103 ? 92.224 -28.549 -13.683 1.00 37.29 83 ALA A CA 1
ATOM 629 C C . ALA A 1 103 ? 92.826 -29.339 -12.524 1.00 38.12 83 ALA A C 1
ATOM 630 O O . ALA A 1 103 ? 93.984 -29.779 -12.650 1.00 36.29 83 ALA A O 1
ATOM 632 N N . VAL A 1 104 ? 92.024 -29.526 -11.469 1.00 41.86 84 VAL A N 1
ATOM 633 C CA . VAL A 1 104 ? 92.394 -30.202 -10.190 1.00 42.86 84 VAL A CA 1
ATOM 634 C C . VAL A 1 104 ? 92.908 -31.605 -10.525 1.00 42.91 84 VAL A C 1
ATOM 635 O O . VAL A 1 104 ? 93.958 -31.997 -9.985 1.00 39.17 84 VAL A O 1
ATOM 639 N N . GLU A 1 105 ? 92.221 -32.303 -11.431 1.00 46.55 85 GLU A N 1
ATOM 640 C CA . GLU A 1 105 ? 92.605 -33.667 -11.885 1.00 51.65 85 GLU A CA 1
ATOM 641 C C . GLU A 1 105 ? 94.041 -33.694 -12.439 1.00 50.48 85 GLU A C 1
ATOM 642 O O . GLU A 1 105 ? 94.761 -34.649 -12.144 1.00 56.58 85 GLU A O 1
ATOM 648 N N . LEU A 1 106 ? 94.458 -32.713 -13.231 1.00 48.50 86 LEU A N 1
ATOM 649 C CA . LEU A 1 106 ? 95.788 -32.762 -13.889 1.00 51.90 86 LEU A CA 1
ATOM 650 C C . LEU A 1 106 ? 96.875 -32.678 -12.818 1.00 52.13 86 LEU A C 1
ATOM 651 O O . LEU A 1 106 ? 98.002 -33.114 -13.090 1.00 55.15 86 LEU A O 1
ATOM 656 N N . VAL A 1 107 ? 96.534 -32.169 -11.637 1.00 51.35 87 VAL A N 1
ATOM 657 C CA . VAL A 1 107 ? 97.441 -32.185 -10.455 1.00 54.13 87 VAL A CA 1
ATOM 658 C C . VAL A 1 107 ? 97.327 -33.542 -9.762 1.00 50.64 87 VAL A C 1
ATOM 659 O O . VAL A 1 107 ? 98.369 -34.182 -9.571 1.00 50.96 87 VAL A O 1
ATOM 663 N N . SER A 1 108 ? 96.109 -33.926 -9.372 1.00 47.45 88 SER A N 1
ATOM 664 C CA . SER A 1 108 ? 95.820 -35.169 -8.614 1.00 46.08 88 SER A CA 1
ATOM 665 C C . SER A 1 108 ? 96.401 -36.364 -9.380 1.00 49.33 88 SER A C 1
ATOM 666 O O . SER A 1 108 ? 96.909 -37.263 -8.703 1.00 61.10 88 SER A O 1
ATOM 669 N N . THR A 1 109 ? 96.375 -36.358 -10.723 1.00 49.81 89 THR A N 1
ATOM 670 C CA . THR A 1 109 ? 96.916 -37.449 -11.594 1.00 48.68 89 THR A CA 1
ATOM 671 C C . THR A 1 109 ? 98.375 -37.194 -11.975 1.00 48.24 89 THR A C 1
ATOM 672 O O . THR A 1 109 ? 98.774 -37.693 -13.026 1.00 47.94 89 THR A O 1
ATOM 676 N N . GLY A 1 110 ? 99.119 -36.418 -11.190 1.00 49.09 90 GLY A N 1
ATOM 677 C CA . GLY A 1 110 ? 100.585 -36.306 -11.312 1.00 53.68 90 GLY A CA 1
ATOM 678 C C . GLY A 1 110 ? 101.072 -35.500 -12.518 1.00 56.87 90 GLY A C 1
ATOM 679 O O . GLY A 1 110 ? 102.314 -35.368 -12.631 1.00 51.51 90 GLY A O 1
ATOM 680 N N . LYS A 1 111 ? 100.181 -34.947 -13.365 1.00 58.97 91 LYS A N 1
ATOM 681 C CA . LYS A 1 111 ? 100.558 -34.282 -14.656 1.00 59.80 91 LYS A CA 1
ATOM 682 C C . LYS A 1 111 ? 100.889 -32.791 -14.461 1.00 57.68 91 LYS A C 1
ATOM 683 O O . LYS A 1 111 ? 101.448 -32.193 -15.403 1.00 59.05 91 LYS A O 1
ATOM 689 N N . ALA A 1 112 ? 100.578 -32.219 -13.294 1.00 53.67 92 ALA A N 1
ATOM 690 C CA . ALA A 1 112 ? 100.866 -30.816 -12.920 1.00 47.64 92 ALA A CA 1
ATOM 691 C C . ALA A 1 112 ? 101.073 -30.752 -11.408 1.00 44.39 92 ALA A C 1
ATOM 692 O O . ALA A 1 112 ? 100.544 -31.639 -10.723 1.00 43.04 92 ALA A O 1
ATOM 694 N N . ASP A 1 113 ? 101.802 -29.741 -10.923 1.00 45.18 93 ASP A N 1
ATOM 695 C CA . ASP A 1 113 ? 102.327 -29.673 -9.531 1.00 45.45 93 ASP A CA 1
ATOM 696 C C . ASP A 1 113 ? 101.479 -28.758 -8.636 1.00 45.03 93 ASP A C 1
ATOM 697 O O . ASP A 1 113 ? 101.606 -28.914 -7.401 1.00 50.12 93 ASP A O 1
ATOM 702 N N . MET A 1 114 ? 100.706 -27.813 -9.197 1.00 43.00 94 MET A N 1
ATOM 703 C CA . MET A 1 114 ? 99.722 -26.997 -8.429 1.00 40.82 94 MET A CA 1
ATOM 704 C C . MET A 1 114 ? 98.562 -26.524 -9.311 1.00 39.15 94 MET A C 1
ATOM 705 O O . MET A 1 114 ? 98.709 -26.475 -10.534 1.00 36.36 94 MET A O 1
ATOM 710 N N . VAL A 1 115 ? 97.450 -26.175 -8.658 1.00 38.51 95 VAL A N 1
ATOM 711 C CA . VAL A 1 115 ? 96.252 -25.533 -9.261 1.00 38.15 95 VAL A CA 1
ATOM 712 C C . VAL A 1 115 ? 96.215 -24.079 -8.800 1.00 40.29 95 VAL A C 1
ATOM 713 O O . VAL A 1 115 ? 96.447 -23.841 -7.595 1.00 43.54 95 VAL A O 1
ATOM 717 N N . MET A 1 116 ? 95.829 -23.187 -9.712 1.00 40.18 96 MET A N 1
ATOM 718 C CA . MET A 1 116 ? 95.503 -21.760 -9.469 1.00 40.84 96 MET A CA 1
ATOM 719 C C . MET A 1 116 ? 94.104 -21.487 -10.043 1.00 40.72 96 MET A C 1
ATOM 720 O O . MET A 1 116 ? 93.675 -22.243 -10.929 1.00 38.48 96 MET A O 1
ATOM 725 N N . LYS A 1 117 ? 93.374 -20.523 -9.469 1.00 41.08 97 LYS A N 1
ATOM 726 C CA . LYS A 1 117 ? 91.951 -20.300 -9.848 1.00 40.75 97 LYS A CA 1
ATOM 727 C C . LYS A 1 117 ? 91.796 -19.285 -10.975 1.00 45.14 97 LYS A C 1
ATOM 728 O O . LYS A 1 117 ? 92.639 -18.383 -11.080 1.00 52.90 97 LYS A O 1
ATOM 734 N N . GLY A 1 118 ? 90.729 -19.426 -11.763 1.00 46.72 98 GLY A N 1
ATOM 735 C CA . GLY A 1 118 ? 90.441 -18.455 -12.829 1.00 46.47 98 GLY A CA 1
ATOM 736 C C . GLY A 1 118 ? 89.025 -17.909 -12.741 1.00 48.25 98 GLY A C 1
ATOM 737 O O . GLY A 1 118 ? 88.656 -17.429 -11.660 1.00 41.47 98 GLY A O 1
ATOM 738 N N . LEU A 1 119 ? 88.241 -18.018 -13.816 1.00 48.55 99 LEU A N 1
ATOM 739 C CA . LEU A 1 119 ? 86.892 -17.390 -13.872 1.00 50.36 99 LEU A CA 1
ATOM 740 C C . LEU A 1 119 ? 85.903 -18.068 -12.924 1.00 53.58 99 LEU A C 1
ATOM 741 O O . LEU A 1 119 ? 84.824 -17.493 -12.700 1.00 62.06 99 LEU A O 1
ATOM 746 N N . VAL A 1 120 ? 86.234 -19.254 -12.425 1.00 54.29 100 VAL A N 1
ATOM 747 C CA . VAL A 1 120 ? 85.343 -19.942 -11.449 1.00 50.52 100 VAL A CA 1
ATOM 748 C C . VAL A 1 120 ? 85.172 -19.096 -10.188 1.00 44.64 100 VAL A C 1
ATOM 749 O O . VAL A 1 120 ? 86.177 -18.548 -9.715 1.00 37.62 100 VAL A O 1
ATOM 753 N N . ASN A 1 121 ? 83.943 -18.970 -9.681 1.00 46.20 101 ASN A N 1
ATOM 754 C CA . ASN A 1 121 ? 83.706 -18.327 -8.368 1.00 49.66 101 ASN A CA 1
ATOM 755 C C . ASN A 1 121 ? 84.439 -19.194 -7.333 1.00 49.65 101 ASN A C 1
ATOM 756 O O . ASN A 1 121 ? 84.911 -20.286 -7.703 1.00 51.31 101 ASN A O 1
ATOM 761 N N . THR A 1 122 ? 84.599 -18.692 -6.111 1.00 49.68 102 THR A N 1
ATOM 762 C CA . THR A 1 122 ? 85.495 -19.275 -5.082 1.00 46.68 102 THR A CA 1
ATOM 763 C C . THR A 1 122 ? 84.896 -20.605 -4.590 1.00 43.06 102 THR A C 1
ATOM 764 O O . THR A 1 122 ? 85.627 -21.622 -4.598 1.00 41.02 102 THR A O 1
ATOM 768 N N . ALA A 1 123 ? 83.608 -20.622 -4.230 1.00 40.91 103 ALA A N 1
ATOM 769 C CA . ALA A 1 123 ? 82.901 -21.801 -3.678 1.00 39.24 103 ALA A CA 1
ATOM 770 C C . ALA A 1 123 ? 83.072 -23.023 -4.592 1.00 39.64 103 ALA A C 1
ATOM 771 O O . ALA A 1 123 ? 83.581 -24.024 -4.098 1.00 43.09 103 ALA A O 1
ATOM 773 N N . THR A 1 124 ? 82.679 -22.931 -5.871 1.00 39.50 104 THR A N 1
ATOM 774 C CA . THR A 1 124 ? 82.810 -23.978 -6.938 1.00 38.23 104 THR A CA 1
ATOM 775 C C . THR A 1 124 ? 84.253 -24.502 -7.056 1.00 38.27 104 THR A C 1
ATOM 776 O O . THR A 1 124 ? 84.454 -25.744 -7.211 1.00 34.06 104 THR A O 1
ATOM 780 N N . PHE A 1 125 ? 85.223 -23.586 -7.054 1.00 37.77 105 PHE A N 1
ATOM 781 C CA . PHE A 1 125 ? 86.670 -23.899 -7.112 1.00 39.23 105 PHE A CA 1
ATOM 782 C C . PHE A 1 125 ? 87.080 -24.673 -5.851 1.00 41.41 105 PHE A C 1
ATOM 783 O O . PHE A 1 125 ? 88.009 -25.503 -5.927 1.00 39.91 105 PHE A O 1
ATOM 791 N N . LEU A 1 126 ? 86.421 -24.435 -4.714 1.00 44.25 106 LEU A N 1
ATOM 792 C CA . LEU A 1 126 ? 86.818 -25.106 -3.442 1.00 46.39 106 LEU A CA 1
ATOM 793 C C . LEU A 1 126 ? 86.182 -26.502 -3.364 1.00 49.41 106 LEU A C 1
ATOM 794 O O . LEU A 1 126 ? 86.907 -27.438 -2.952 1.00 54.01 106 LEU A O 1
ATOM 799 N N . ARG A 1 127 ? 84.933 -26.662 -3.828 1.00 50.68 107 ARG A N 1
ATOM 800 C CA . ARG A 1 127 ? 84.286 -27.984 -4.076 1.00 48.97 107 ARG A CA 1
ATOM 801 C C . ARG A 1 127 ? 85.188 -28.803 -5.017 1.00 47.41 107 ARG A C 1
ATOM 802 O O . ARG A 1 127 ? 85.377 -30.010 -4.785 1.00 51.16 107 ARG A O 1
ATOM 810 N N . SER A 1 128 ? 85.755 -28.162 -6.036 1.00 48.38 108 SER A N 1
ATOM 811 C CA . SER A 1 128 ? 86.561 -28.826 -7.094 1.00 49.50 108 SER A CA 1
ATOM 812 C C . SER A 1 128 ? 87.882 -29.361 -6.523 1.00 49.95 108 SER A C 1
ATOM 813 O O . SER A 1 128 ? 88.272 -30.458 -6.927 1.00 53.97 108 SER A O 1
ATOM 816 N N . VAL A 1 129 ? 88.556 -28.624 -5.635 1.00 50.97 109 VAL A N 1
ATOM 817 C CA . VAL A 1 129 ? 89.887 -29.009 -5.057 1.00 50.81 109 VAL A CA 1
ATOM 818 C C . VAL A 1 129 ? 89.696 -30.134 -4.032 1.00 48.39 109 VAL A C 1
ATOM 819 O O . VAL A 1 129 ? 90.514 -31.094 -4.017 1.00 39.97 109 VAL A O 1
ATOM 823 N N . LEU A 1 130 ? 88.646 -30.002 -3.218 1.00 49.87 110 LEU A N 1
ATOM 824 C CA . LEU A 1 130 ? 88.262 -30.953 -2.147 1.00 50.34 110 LEU A CA 1
ATOM 825 C C . LEU A 1 130 ? 87.370 -32.060 -2.724 1.00 50.59 110 LEU A C 1
ATOM 826 O O . LEU A 1 130 ? 86.759 -32.797 -1.941 1.00 54.97 110 LEU A O 1
ATOM 831 N N . ASN A 1 131 ? 87.320 -32.214 -4.043 1.00 49.63 111 ASN A N 1
ATOM 832 C CA . ASN A 1 131 ? 86.530 -33.293 -4.686 1.00 54.10 111 ASN A CA 1
ATOM 833 C C . ASN A 1 131 ? 87.014 -34.679 -4.233 1.00 55.77 111 ASN A C 1
ATOM 834 O O . ASN A 1 131 ? 88.244 -34.912 -4.236 1.00 56.04 111 ASN A O 1
ATOM 839 N N . LYS A 1 132 ? 86.080 -35.584 -3.910 1.00 57.79 112 LYS A N 1
ATOM 840 C CA . LYS A 1 132 ? 86.393 -36.911 -3.301 1.00 59.17 112 LYS A CA 1
ATOM 841 C C . LYS A 1 132 ? 86.941 -37.872 -4.371 1.00 55.28 112 LYS A C 1
ATOM 842 O O . LYS A 1 132 ? 87.922 -38.546 -4.056 1.00 50.48 112 LYS A O 1
ATOM 848 N N . GLU A 1 133 ? 86.396 -37.852 -5.597 1.00 57.52 113 GLU A N 1
ATOM 849 C CA . GLU A 1 133 ? 86.778 -38.729 -6.747 1.00 62.54 113 GLU A CA 1
ATOM 850 C C . GLU A 1 133 ? 88.203 -38.427 -7.252 1.00 64.33 113 GLU A C 1
ATOM 851 O O . GLU A 1 133 ? 89.011 -39.376 -7.291 1.00 63.29 113 GLU A O 1
ATOM 857 N N . VAL A 1 134 ? 88.488 -37.181 -7.671 1.00 67.76 114 VAL A N 1
ATOM 858 C CA . VAL A 1 134 ? 89.744 -36.751 -8.383 1.00 61.95 114 VAL A CA 1
ATOM 859 C C . VAL A 1 134 ? 90.418 -35.575 -7.659 1.00 55.81 114 VAL A C 1
ATOM 860 O O . VAL A 1 134 ? 91.339 -34.973 -8.251 1.00 47.48 114 VAL A O 1
ATOM 864 N N . GLY A 1 135 ? 89.968 -35.256 -6.443 1.00 52.57 115 GLY A N 1
ATOM 865 C CA . GLY A 1 135 ? 90.359 -34.041 -5.713 1.00 51.21 115 GLY A CA 1
ATOM 866 C C . GLY A 1 135 ? 91.729 -34.165 -5.088 1.00 48.33 115 GLY A C 1
ATOM 867 O O . GLY A 1 135 ? 92.469 -35.088 -5.481 1.00 49.99 115 GLY A O 1
ATOM 868 N N . LEU A 1 136 ? 92.058 -33.223 -4.200 1.00 42.61 116 LEU A N 1
ATOM 869 C CA . LEU A 1 136 ? 93.383 -33.093 -3.545 1.00 42.92 116 LEU A CA 1
ATOM 870 C C . LEU A 1 136 ? 93.238 -33.292 -2.038 1.00 42.82 116 LEU A C 1
ATOM 871 O O . LEU A 1 136 ? 94.190 -32.941 -1.302 1.00 33.71 116 LEU A O 1
ATOM 876 N N . ARG A 1 137 ? 92.074 -33.793 -1.605 1.00 47.61 117 ARG A N 1
ATOM 877 C CA . ARG A 1 137 ? 91.772 -34.096 -0.182 1.00 46.84 117 ARG A CA 1
ATOM 878 C C . ARG A 1 137 ? 93.002 -34.777 0.426 1.00 47.28 117 ARG A C 1
ATOM 879 O O . ARG A 1 137 ? 93.568 -35.638 -0.276 1.00 40.11 117 ARG A O 1
ATOM 887 N N . THR A 1 138 ? 93.409 -34.422 1.652 1.00 50.32 118 THR A N 1
ATOM 888 C CA . THR A 1 138 ? 94.437 -35.195 2.406 1.00 52.59 118 THR A CA 1
ATOM 889 C C . THR A 1 138 ? 93.858 -35.781 3.697 1.00 54.12 118 THR A C 1
ATOM 890 O O . THR A 1 138 ? 94.577 -36.550 4.318 1.00 54.19 118 THR A O 1
ATOM 894 N N . GLY A 1 139 ? 92.620 -35.465 4.089 1.00 58.86 119 GLY A N 1
ATOM 895 C CA . GLY A 1 139 ? 92.099 -35.835 5.425 1.00 59.32 119 GLY A CA 1
ATOM 896 C C . GLY A 1 139 ? 92.513 -34.842 6.518 1.00 57.39 119 GLY A C 1
ATOM 897 O O . GLY A 1 139 ? 91.691 -34.576 7.415 1.00 52.19 119 GLY A O 1
ATOM 898 N N . LYS A 1 140 ? 93.735 -34.299 6.474 1.00 57.59 120 LYS A N 1
ATOM 899 C CA . LYS A 1 140 ? 94.166 -33.188 7.368 1.00 59.06 120 LYS A CA 1
ATOM 900 C C . LYS A 1 140 ? 93.520 -31.905 6.835 1.00 55.26 120 LYS A C 1
ATOM 901 O O . LYS A 1 140 ? 93.420 -31.780 5.603 1.00 61.02 120 LYS A O 1
ATOM 907 N N . THR A 1 141 ? 93.082 -31.002 7.718 1.00 52.23 121 THR A N 1
ATOM 908 C CA . THR A 1 141 ? 92.414 -29.725 7.350 1.00 47.16 121 THR A CA 1
ATOM 909 C C . THR A 1 141 ? 93.249 -28.958 6.327 1.00 43.85 121 THR A C 1
ATOM 910 O O . THR A 1 141 ? 94.503 -29.021 6.353 1.00 39.21 121 THR A O 1
ATOM 914 N N . MET A 1 142 ? 92.540 -28.269 5.447 1.00 43.14 122 MET A N 1
ATOM 915 C CA . MET A 1 142 ? 93.102 -27.379 4.411 1.00 42.71 122 MET A CA 1
ATOM 916 C C . MET A 1 142 ? 93.197 -26.007 5.050 1.00 38.91 122 MET A C 1
ATOM 917 O O . MET A 1 142 ? 92.160 -25.565 5.577 1.00 41.46 122 MET A O 1
ATOM 922 N N . SER A 1 143 ? 94.387 -25.410 5.089 1.00 36.55 123 SER A N 1
ATOM 923 C CA . SER A 1 143 ? 94.593 -24.085 5.723 1.00 37.57 123 SER A CA 1
ATOM 924 C C . SER A 1 143 ? 95.179 -23.146 4.672 1.00 35.55 123 SER A C 1
ATOM 925 O O . SER A 1 143 ? 95.800 -23.638 3.709 1.00 36.45 123 SER A O 1
ATOM 928 N N . HIS A 1 144 ? 94.916 -21.853 4.837 1.00 32.62 124 HIS A N 1
ATOM 929 C CA . HIS A 1 144 ? 95.528 -20.759 4.056 1.00 31.61 124 HIS A CA 1
ATOM 930 C C . HIS A 1 144 ? 96.682 -20.143 4.853 1.00 29.54 124 HIS A C 1
ATOM 931 O O . HIS A 1 144 ? 96.462 -19.661 5.976 1.00 29.24 124 HIS A O 1
ATOM 938 N N . VAL A 1 145 ? 97.864 -20.111 4.254 1.00 27.16 125 VAL A N 1
ATOM 939 C CA . VAL A 1 145 ? 99.016 -19.347 4.783 1.00 26.82 125 VAL A CA 1
ATOM 940 C C . VAL A 1 145 ? 99.220 -18.107 3.921 1.00 28.91 125 VAL A C 1
ATOM 941 O O . VAL A 1 145 ? 99.232 -18.251 2.698 1.00 35.26 125 VAL A O 1
ATOM 945 N N . ALA A 1 146 ? 99.396 -16.939 4.533 1.00 28.81 126 ALA A N 1
ATOM 946 C CA . ALA A 1 146 ? 99.799 -15.681 3.861 1.00 29.08 126 ALA A CA 1
ATOM 947 C C . ALA A 1 146 ? 101.215 -15.310 4.309 1.00 28.93 126 ALA A C 1
ATOM 948 O O . ALA A 1 146 ? 101.534 -15.567 5.483 1.00 29.24 126 ALA A O 1
ATOM 950 N N . VAL A 1 147 ? 102.021 -14.735 3.414 1.00 27.73 127 VAL A N 1
ATOM 951 C CA . VAL A 1 147 ? 103.464 -14.453 3.665 1.00 29.15 127 VAL A CA 1
ATOM 952 C C . VAL A 1 147 ? 103.800 -12.998 3.285 1.00 30.90 127 VAL A C 1
ATOM 953 O O . VAL A 1 147 ? 103.440 -12.570 2.173 1.00 29.72 127 VAL A O 1
ATOM 957 N N . PHE A 1 148 ? 104.484 -12.285 4.189 1.00 31.74 128 PHE A N 1
ATOM 958 C CA . PHE A 1 148 ? 104.685 -10.816 4.197 1.00 32.05 128 PHE A CA 1
ATOM 959 C C . PHE A 1 148 ? 106.182 -10.489 4.294 1.00 37.32 128 PHE A C 1
ATOM 960 O O . PHE A 1 148 ? 106.889 -11.139 5.079 1.00 40.42 128 PHE A O 1
ATOM 968 N N . GLU A 1 149 ? 106.653 -9.557 3.463 1.00 40.86 129 GLU A N 1
ATOM 969 C CA . GLU A 1 149 ? 108.003 -8.932 3.528 1.00 42.12 129 GLU A CA 1
ATOM 970 C C . GLU A 1 149 ? 107.797 -7.449 3.889 1.00 42.59 129 GLU A C 1
ATOM 971 O O . GLU A 1 149 ? 107.309 -6.683 3.032 1.00 40.52 129 GLU A O 1
ATOM 977 N N . THR A 1 150 ? 108.088 -7.062 5.129 1.00 39.23 130 THR A N 1
ATOM 978 C CA . THR A 1 150 ? 107.847 -5.693 5.647 1.00 41.34 130 THR A CA 1
ATOM 979 C C . THR A 1 150 ? 109.167 -4.924 5.738 1.00 41.21 130 THR A C 1
ATOM 980 O O . THR A 1 150 ? 110.200 -5.566 5.883 1.00 41.77 130 THR A O 1
ATOM 984 N N . GLU A 1 151 ? 109.117 -3.594 5.698 1.00 42.70 131 GLU A N 1
ATOM 985 C CA . GLU A 1 151 ? 110.296 -2.710 5.893 1.00 47.23 131 GLU A CA 1
ATOM 986 C C . GLU A 1 151 ? 110.783 -2.873 7.346 1.00 46.07 131 GLU A C 1
ATOM 987 O O . GLU A 1 151 ? 112.010 -3.083 7.570 1.00 44.24 131 GLU A O 1
ATOM 993 N N . LYS A 1 152 ? 109.851 -2.831 8.299 1.00 41.53 132 LYS A N 1
ATOM 994 C CA . LYS A 1 152 ? 110.141 -2.796 9.751 1.00 38.32 132 LYS A CA 1
ATOM 995 C C . LYS A 1 152 ? 110.726 -4.121 10.258 1.00 35.93 132 LYS A C 1
ATOM 996 O O . LYS A 1 152 ? 111.159 -4.117 11.425 1.00 33.64 132 LYS A O 1
ATOM 1002 N N . PHE A 1 153 ? 110.705 -5.219 9.482 1.00 33.66 133 PHE A N 1
ATOM 1003 C CA . PHE A 1 153 ? 111.187 -6.551 9.949 1.00 34.73 133 PHE A CA 1
ATOM 1004 C C . PHE A 1 153 ? 111.940 -7.274 8.837 1.00 37.58 133 PHE A C 1
ATOM 1005 O O . PHE A 1 153 ? 111.520 -7.204 7.690 1.00 44.73 133 PHE A O 1
ATOM 1013 N N . ASP A 1 154 ? 113.018 -7.961 9.208 1.00 41.10 134 ASP A N 1
ATOM 1014 C CA . ASP A 1 154 ? 114.009 -8.589 8.302 1.00 44.82 134 ASP A CA 1
ATOM 1015 C C . ASP A 1 154 ? 113.516 -10.005 7.979 1.00 45.23 134 ASP A C 1
ATOM 1016 O O . ASP A 1 154 ? 113.670 -10.447 6.827 1.00 49.69 134 ASP A O 1
ATOM 1021 N N . ARG A 1 155 ? 112.928 -10.693 8.959 1.00 44.00 135 ARG A N 1
ATOM 1022 C CA . ARG A 1 155 ? 112.323 -12.035 8.749 1.00 41.15 135 ARG A CA 1
ATOM 1023 C C . ARG A 1 155 ? 111.001 -11.879 7.991 1.00 37.86 135 ARG A C 1
ATOM 1024 O O . ARG A 1 155 ? 110.271 -10.881 8.225 1.00 31.99 135 ARG A O 1
ATOM 1032 N N . LEU A 1 156 ? 110.754 -12.825 7.084 1.00 36.96 136 LEU A N 1
ATOM 1033 C CA . LEU A 1 156 ? 109.419 -13.149 6.517 1.00 36.83 136 LEU A CA 1
ATOM 1034 C C . LEU A 1 156 ? 108.432 -13.445 7.663 1.00 36.29 136 LEU A C 1
ATOM 1035 O O . LEU A 1 156 ? 108.802 -14.189 8.615 1.00 40.83 136 LEU A O 1
ATOM 1040 N N . LEU A 1 157 ? 107.223 -12.885 7.565 1.00 31.66 137 LEU A N 1
ATOM 1041 C CA . LEU A 1 157 ? 106.101 -13.072 8.516 1.00 29.41 137 LEU A CA 1
ATOM 1042 C C . LEU A 1 157 ? 105.027 -13.941 7.872 1.00 29.57 137 LEU A C 1
ATOM 1043 O O . LEU A 1 157 ? 104.578 -13.573 6.794 1.00 30.75 137 LEU A O 1
ATOM 1048 N N . PHE A 1 158 ? 104.596 -15.006 8.541 1.00 30.41 138 PHE A N 1
ATOM 1049 C CA . PHE A 1 158 ? 103.557 -15.960 8.063 1.00 32.50 138 PHE A CA 1
ATOM 1050 C C . PHE A 1 158 ? 102.254 -15.797 8.861 1.00 32.43 138 PHE A C 1
ATOM 1051 O O . PHE A 1 158 ? 102.301 -15.911 10.089 1.00 31.84 138 PHE A O 1
ATOM 1059 N N . LEU A 1 159 ? 101.132 -15.532 8.183 1.00 34.65 139 LEU A N 1
ATOM 1060 C CA . LEU A 1 159 ? 99.785 -15.377 8.808 1.00 37.21 139 LEU A CA 1
ATOM 1061 C C . LEU A 1 159 ? 98.875 -16.537 8.404 1.00 36.48 139 LEU A C 1
ATOM 1062 O O . LEU A 1 159 ? 98.528 -16.669 7.230 1.00 41.76 139 LEU A O 1
ATOM 1067 N N . THR A 1 160 ? 98.461 -17.330 9.372 1.00 35.31 140 THR A N 1
ATOM 1068 C CA . THR A 1 160 ? 97.532 -18.453 9.153 1.00 34.43 140 THR A CA 1
ATOM 1069 C C . THR A 1 160 ? 96.557 -18.366 10.321 1.00 32.29 140 THR A C 1
ATOM 1070 O O . THR A 1 160 ? 96.943 -17.843 11.364 1.00 32.21 140 THR A O 1
ATOM 1074 N N . ASP A 1 161 ? 95.288 -18.733 10.132 1.00 31.47 141 ASP A N 1
ATOM 1075 C CA . ASP A 1 161 ? 94.622 -18.764 8.846 1.00 33.06 141 ASP A CA 1
ATOM 1076 C C . ASP A 1 161 ? 93.787 -17.495 8.720 1.00 33.26 141 ASP A C 1
ATOM 1077 O O . ASP A 1 161 ? 93.021 -17.202 9.638 1.00 39.48 141 ASP A O 1
ATOM 1082 N N . VAL A 1 162 ? 93.850 -16.870 7.552 1.00 34.13 142 VAL A N 1
ATOM 1083 C CA . VAL A 1 162 ? 93.400 -15.480 7.272 1.00 33.29 142 VAL A CA 1
ATOM 1084 C C . VAL A 1 162 ? 92.208 -15.473 6.301 1.00 31.68 142 VAL A C 1
ATOM 1085 O O . VAL A 1 162 ? 91.500 -14.458 6.262 1.00 28.96 142 VAL A O 1
ATOM 1089 N N . ALA A 1 163 ? 91.991 -16.575 5.570 1.00 32.13 143 ALA A N 1
ATOM 1090 C CA . ALA A 1 163 ? 91.169 -16.664 4.344 1.00 31.12 143 ALA A CA 1
ATOM 1091 C C . ALA A 1 163 ? 90.086 -17.759 4.421 1.00 34.32 143 ALA A C 1
ATOM 1092 O O . ALA A 1 163 ? 88.961 -17.439 4.022 1.00 37.53 143 ALA A O 1
ATOM 1094 N N . PHE A 1 164 ? 90.383 -18.974 4.918 1.00 35.60 144 PHE A N 1
ATOM 1095 C CA . PHE A 1 164 ? 89.556 -20.203 4.734 1.00 35.22 144 PHE A CA 1
ATOM 1096 C C . PHE A 1 164 ? 88.868 -20.676 6.027 1.00 33.42 144 PHE A C 1
ATOM 1097 O O . PHE A 1 164 ? 87.644 -20.578 6.110 1.00 35.49 144 PHE A O 1
ATOM 1105 N N . ASN A 1 165 ? 89.601 -21.260 6.973 1.00 30.78 145 ASN A N 1
ATOM 1106 C CA . ASN A 1 165 ? 89.031 -21.757 8.252 1.00 31.10 145 ASN A CA 1
ATOM 1107 C C . ASN A 1 165 ? 88.494 -20.560 9.032 1.00 33.59 145 ASN A C 1
ATOM 1108 O O . ASN A 1 165 ? 89.314 -19.642 9.306 1.00 39.55 145 ASN A O 1
ATOM 1113 N N . THR A 1 166 ? 87.198 -20.568 9.388 1.00 32.00 146 THR A N 1
ATOM 1114 C CA . THR A 1 166 ? 86.512 -19.407 10.017 1.00 33.29 146 THR A CA 1
ATOM 1115 C C . THR A 1 166 ? 86.715 -19.425 11.548 1.00 34.71 146 THR A C 1
ATOM 1116 O O . THR A 1 166 ? 87.230 -18.418 12.082 1.00 33.88 146 THR A O 1
ATOM 1120 N N . TYR A 1 167 ? 86.276 -20.470 12.250 1.00 36.04 147 TYR A N 1
ATOM 1121 C CA . TYR A 1 167 ? 86.351 -20.566 13.733 1.00 37.55 147 TYR A CA 1
ATOM 1122 C C . TYR A 1 167 ? 86.918 -21.931 14.091 1.00 38.59 147 TYR A C 1
ATOM 1123 O O . TYR A 1 167 ? 86.198 -22.774 14.619 1.00 40.14 147 TYR A O 1
ATOM 1132 N N . PRO A 1 168 ? 88.198 -22.220 13.764 1.00 38.35 148 PRO A N 1
ATOM 1133 C CA . PRO A 1 168 ? 88.764 -23.532 14.047 1.00 38.36 148 PRO A CA 1
ATOM 1134 C C . PRO A 1 168 ? 88.826 -23.743 15.566 1.00 41.46 148 PRO A C 1
ATOM 1135 O O . PRO A 1 168 ? 88.957 -22.769 16.313 1.00 40.88 148 PRO A O 1
ATOM 1139 N N . GLU A 1 169 ? 88.671 -25.011 15.958 1.00 44.67 149 GLU A N 1
ATOM 1140 C CA . GLU A 1 169 ? 88.838 -25.541 17.331 1.00 45.35 149 GLU A CA 1
ATOM 1141 C C . GLU A 1 169 ? 90.229 -26.203 17.405 1.00 44.25 149 GLU A C 1
ATOM 1142 O O . GLU A 1 169 ? 90.876 -26.397 16.360 1.00 43.99 149 GLU A O 1
ATOM 1148 N N . LEU A 1 170 ? 90.691 -26.548 18.597 1.00 42.67 150 LEU A N 1
ATOM 1149 C CA . LEU A 1 170 ? 92.035 -27.133 18.805 1.00 43.65 150 LEU A CA 1
ATOM 1150 C C . LEU A 1 170 ? 92.428 -28.080 17.659 1.00 43.07 150 LEU A C 1
ATOM 1151 O O . LEU A 1 170 ? 93.566 -27.957 17.188 1.00 44.86 150 LEU A O 1
ATOM 1156 N N . LYS A 1 171 ? 91.556 -29.005 17.236 1.00 41.93 151 LYS A N 1
ATOM 1157 C CA . LYS A 1 171 ? 91.928 -30.097 16.291 1.00 41.39 151 LYS A CA 1
ATOM 1158 C C . LYS A 1 171 ? 92.234 -29.517 14.896 1.00 38.68 151 LYS A C 1
ATOM 1159 O O . LYS A 1 171 ? 93.227 -29.956 14.272 1.00 35.86 151 LYS A O 1
ATOM 1165 N N . GLU A 1 172 ? 91.442 -28.547 14.429 1.00 40.85 152 GLU A N 1
ATOM 1166 C CA . GLU A 1 172 ? 91.622 -27.843 13.124 1.00 41.60 152 GLU A CA 1
ATOM 1167 C C . GLU A 1 172 ? 92.845 -26.916 13.200 1.00 40.67 152 GLU A C 1
ATOM 1168 O O . GLU A 1 172 ? 93.516 -26.766 12.170 1.00 40.76 152 GLU A O 1
ATOM 1174 N N . LYS A 1 173 ? 93.141 -26.360 14.386 1.00 38.63 153 LYS A N 1
ATOM 1175 C CA . LYS A 1 173 ? 94.324 -25.494 14.685 1.00 34.38 153 LYS A CA 1
ATOM 1176 C C . LYS A 1 173 ? 95.641 -26.298 14.736 1.00 32.93 153 LYS A C 1
ATOM 1177 O O . LYS A 1 173 ? 96.719 -25.714 14.454 1.00 29.44 153 LYS A O 1
ATOM 1183 N N . ILE A 1 174 ? 95.612 -27.582 15.104 1.00 31.51 154 ILE A N 1
ATOM 1184 C CA . ILE A 1 174 ? 96.868 -28.381 15.072 1.00 30.50 154 ILE A CA 1
ATOM 1185 C C . ILE A 1 174 ? 97.303 -28.383 13.613 1.00 28.53 154 ILE A C 1
ATOM 1186 O O . ILE A 1 174 ? 98.354 -27.830 13.328 1.00 27.76 154 ILE A O 1
ATOM 1191 N N . ASP A 1 175 ? 96.420 -28.861 12.740 1.00 30.36 155 ASP A N 1
ATOM 1192 C CA . ASP A 1 175 ? 96.592 -28.951 11.261 1.00 30.02 155 ASP A CA 1
ATOM 1193 C C . ASP A 1 175 ? 96.989 -27.585 10.675 1.00 27.37 155 ASP A C 1
ATOM 1194 O O . ASP A 1 175 ? 97.981 -27.536 9.916 1.00 23.73 155 ASP A O 1
ATOM 1199 N N . ILE A 1 176 ? 96.226 -26.527 10.987 1.00 26.25 156 ILE A N 1
ATOM 1200 C CA . ILE A 1 176 ? 96.532 -25.133 10.555 1.00 25.51 156 ILE A CA 1
ATOM 1201 C C . ILE A 1 176 ? 98.015 -24.883 10.807 1.00 25.64 156 ILE A C 1
ATOM 1202 O O . ILE A 1 176 ? 98.676 -24.487 9.832 1.00 28.85 156 ILE A O 1
ATOM 1207 N N . VAL A 1 177 ? 98.494 -25.123 12.042 1.00 24.76 157 VAL A N 1
ATOM 1208 C CA . VAL A 1 177 ? 99.927 -24.960 12.437 1.00 25.59 157 VAL A CA 1
ATOM 1209 C C . VAL A 1 177 ? 100.793 -25.834 11.527 1.00 27.25 157 VAL A C 1
ATOM 1210 O O . VAL A 1 177 ? 101.695 -25.274 10.911 1.00 28.78 157 VAL A O 1
ATOM 1214 N N . ASN A 1 178 ? 100.512 -27.143 11.466 1.00 29.93 158 ASN A N 1
ATOM 1215 C CA . ASN A 1 178 ? 101.333 -28.192 10.796 1.00 33.03 158 ASN A CA 1
ATOM 1216 C C . ASN A 1 178 ? 101.544 -27.849 9.320 1.00 36.70 158 ASN A C 1
ATOM 1217 O O . ASN A 1 178 ? 102.689 -28.006 8.851 1.00 40.14 158 ASN A O 1
ATOM 1222 N N . ASN A 1 179 ? 100.483 -27.433 8.614 1.00 41.05 159 ASN A N 1
ATOM 1223 C CA . ASN A 1 179 ? 100.535 -26.947 7.203 1.00 41.35 159 ASN A CA 1
ATOM 1224 C C . ASN A 1 179 ? 101.546 -25.785 7.094 1.00 43.16 159 ASN A C 1
ATOM 1225 O O . ASN A 1 179 ? 102.377 -25.809 6.157 1.00 46.55 159 ASN A O 1
ATOM 1230 N N . SER A 1 180 ? 101.473 -24.809 8.013 1.00 39.48 160 SER A N 1
ATOM 1231 C CA . SER A 1 180 ? 102.261 -23.548 8.017 1.00 38.52 160 SER A CA 1
ATOM 1232 C C . SER A 1 180 ? 103.731 -23.845 8.282 1.00 34.12 160 SER A C 1
ATOM 1233 O O . SER A 1 180 ? 104.603 -23.162 7.727 1.00 30.70 160 SER A O 1
ATOM 1236 N N . VAL A 1 181 ? 103.982 -24.832 9.127 1.00 35.37 161 VAL A N 1
ATOM 1237 C CA . VAL A 1 181 ? 105.356 -25.270 9.486 1.00 36.98 161 VAL A CA 1
ATOM 1238 C C . VAL A 1 181 ? 105.946 -25.936 8.250 1.00 36.61 161 VAL A C 1
ATOM 1239 O O . VAL A 1 181 ? 107.103 -25.673 7.976 1.00 39.93 161 VAL A O 1
ATOM 1243 N N . LYS A 1 182 ? 105.143 -26.698 7.509 1.00 38.70 162 LYS A N 1
ATOM 1244 C CA . LYS A 1 182 ? 105.551 -27.349 6.235 1.00 43.10 162 LYS A CA 1
ATOM 1245 C C . LYS A 1 182 ? 106.007 -26.284 5.230 1.00 42.81 162 LYS A C 1
ATOM 1246 O O . LYS A 1 182 ? 106.957 -26.531 4.460 1.00 43.16 162 LYS A O 1
ATOM 1252 N N . VAL A 1 183 ? 105.317 -25.153 5.202 1.00 41.62 163 VAL A N 1
ATOM 1253 C CA . VAL A 1 183 ? 105.592 -24.061 4.231 1.00 40.57 163 VAL A CA 1
ATOM 1254 C C . VAL A 1 183 ? 106.904 -23.412 4.684 1.00 44.28 163 VAL A C 1
ATOM 1255 O O . VAL A 1 183 ? 107.837 -23.300 3.851 1.00 49.73 163 VAL A O 1
ATOM 1259 N N . ALA A 1 184 ? 107.018 -23.091 5.975 1.00 44.65 164 ALA A N 1
ATOM 1260 C CA . ALA A 1 184 ? 108.188 -22.373 6.541 1.00 42.55 164 ALA A CA 1
ATOM 1261 C C . ALA A 1 184 ? 109.452 -23.241 6.431 1.00 38.27 164 ALA A C 1
ATOM 1262 O O . ALA A 1 184 ? 110.538 -22.658 6.317 1.00 33.62 164 ALA A O 1
ATOM 1264 N N . HIS A 1 185 ? 109.308 -24.571 6.482 1.00 37.84 165 HIS A N 1
ATOM 1265 C CA . HIS A 1 185 ? 110.389 -25.557 6.206 1.00 36.85 165 HIS A CA 1
ATOM 1266 C C . HIS A 1 185 ? 110.901 -25.323 4.776 1.00 38.17 165 HIS A C 1
ATOM 1267 O O . HIS A 1 185 ? 112.132 -25.258 4.581 1.00 38.02 165 HIS A O 1
ATOM 1274 N N . ALA A 1 186 ? 109.977 -25.139 3.832 1.00 41.40 166 ALA A N 1
ATOM 1275 C CA . ALA A 1 186 ? 110.232 -25.099 2.371 1.00 43.55 166 ALA A CA 1
ATOM 1276 C C . ALA A 1 186 ? 110.915 -23.785 1.996 1.00 43.05 166 ALA A C 1
ATOM 1277 O O . ALA A 1 186 ? 111.471 -23.715 0.910 1.00 42.75 166 ALA A O 1
ATOM 1279 N N . ILE A 1 187 ? 110.858 -22.794 2.878 1.00 50.06 167 ILE A N 1
ATOM 1280 C CA . ILE A 1 187 ? 111.532 -21.467 2.738 1.00 55.46 167 ILE A CA 1
ATOM 1281 C C . ILE A 1 187 ? 112.971 -21.572 3.284 1.00 56.72 167 ILE A C 1
ATOM 1282 O O . ILE A 1 187 ? 113.865 -20.883 2.747 1.00 59.62 167 ILE A O 1
ATOM 1287 N N . GLY A 1 188 ? 113.202 -22.435 4.280 1.00 54.40 168 GLY A N 1
ATOM 1288 C CA . GLY A 1 188 ? 114.545 -22.766 4.797 1.00 53.86 168 GLY A CA 1
ATOM 1289 C C . GLY A 1 188 ? 114.683 -22.468 6.275 1.00 51.79 168 GLY A C 1
ATOM 1290 O O . GLY A 1 188 ? 115.805 -22.675 6.820 1.00 49.19 168 GLY A O 1
ATOM 1291 N N . ILE A 1 189 ? 113.590 -21.985 6.880 1.00 51.36 169 ILE A N 1
ATOM 1292 C CA . ILE A 1 189 ? 113.373 -21.926 8.354 1.00 51.66 169 ILE A CA 1
ATOM 1293 C C . ILE A 1 189 ? 113.074 -23.340 8.838 1.00 51.03 169 ILE A C 1
ATOM 1294 O O . ILE A 1 189 ? 111.905 -23.751 8.752 1.00 44.74 169 ILE A O 1
ATOM 1299 N N . GLU A 1 190 ? 114.090 -24.011 9.375 1.00 56.26 170 GLU A N 1
ATOM 1300 C CA . GLU A 1 190 ? 114.039 -25.438 9.777 1.00 61.20 170 GLU A CA 1
ATOM 1301 C C . GLU A 1 190 ? 113.318 -25.569 11.136 1.00 56.35 170 GLU A C 1
ATOM 1302 O O . GLU A 1 190 ? 112.757 -26.659 11.371 1.00 55.05 170 GLU A O 1
ATOM 1308 N N . ASN A 1 191 ? 113.267 -24.507 11.963 1.00 54.15 171 ASN A N 1
ATOM 1309 C CA . ASN A 1 191 ? 112.480 -24.466 13.234 1.00 52.25 171 ASN A CA 1
ATOM 1310 C C . ASN A 1 191 ? 111.654 -23.176 13.349 1.00 46.25 171 ASN A C 1
ATOM 1311 O O . ASN A 1 191 ? 112.028 -22.217 14.024 1.00 41.15 171 ASN A O 1
ATOM 1316 N N . PRO A 1 192 ? 110.444 -23.136 12.749 1.00 41.77 172 PRO A N 1
ATOM 1317 C CA . PRO A 1 192 ? 109.594 -21.954 12.797 1.00 39.02 172 PRO A CA 1
ATOM 1318 C C . PRO A 1 192 ? 109.157 -21.651 14.230 1.00 38.52 172 PRO A C 1
ATOM 1319 O O . PRO A 1 192 ? 108.813 -22.595 14.933 1.00 37.52 172 PRO A O 1
ATOM 1323 N N . LYS A 1 193 ? 109.158 -20.370 14.604 1.00 36.78 173 LYS A N 1
ATOM 1324 C CA . LYS A 1 193 ? 108.610 -19.880 15.898 1.00 36.02 173 LYS A CA 1
ATOM 1325 C C . LYS A 1 193 ? 107.146 -19.474 15.714 1.00 32.14 173 LYS A C 1
ATOM 1326 O O . LYS A 1 193 ? 106.889 -18.431 15.098 1.00 32.74 173 LYS A O 1
ATOM 1332 N N . VAL A 1 194 ? 106.234 -20.257 16.278 1.00 30.06 174 VAL A N 1
ATOM 1333 C CA . VAL A 1 194 ? 104.763 -20.107 16.102 1.00 30.11 174 VAL A CA 1
ATOM 1334 C C . VAL A 1 194 ? 104.150 -19.399 17.325 1.00 28.43 174 VAL A C 1
ATOM 1335 O O . VAL A 1 194 ? 104.243 -19.908 18.426 1.00 27.17 174 VAL A O 1
ATOM 1339 N N . ALA A 1 195 ? 103.502 -18.259 17.142 1.00 28.35 175 ALA A N 1
ATOM 1340 C CA . ALA A 1 195 ? 102.839 -17.544 18.250 1.00 31.56 175 ALA A CA 1
ATOM 1341 C C . ALA A 1 195 ? 101.333 -17.572 18.035 1.00 31.06 175 ALA A C 1
ATOM 1342 O O . ALA A 1 195 ? 100.864 -16.956 17.088 1.00 33.90 175 ALA A O 1
ATOM 1344 N N . PRO A 1 196 ? 100.562 -18.263 18.921 1.00 30.81 176 PRO A N 1
ATOM 1345 C CA . PRO A 1 196 ? 99.114 -18.148 18.923 1.00 29.81 176 PRO A CA 1
ATOM 1346 C C . PRO A 1 196 ? 98.776 -16.726 19.382 1.00 30.27 176 PRO A C 1
ATOM 1347 O O . PRO A 1 196 ? 98.793 -16.491 20.566 1.00 29.33 176 PRO A O 1
ATOM 1351 N N . ILE A 1 197 ? 98.534 -15.820 18.443 1.00 33.67 177 ILE A N 1
ATOM 1352 C CA . ILE A 1 197 ? 98.142 -14.399 18.656 1.00 30.91 177 ILE A CA 1
ATOM 1353 C C . ILE A 1 197 ? 96.826 -14.463 19.402 1.00 29.85 177 ILE A C 1
ATOM 1354 O O . ILE A 1 197 ? 96.030 -15.409 19.111 1.00 29.25 177 ILE A O 1
ATOM 1359 N N . CYS A 1 198 ? 96.697 -13.549 20.355 1.00 27.19 178 CYS A N 1
ATOM 1360 C CA . CYS A 1 198 ? 95.593 -13.407 21.321 1.00 27.50 178 CYS A CA 1
ATOM 1361 C C . CYS A 1 198 ? 95.629 -11.949 21.796 1.00 30.99 178 CYS A C 1
ATOM 1362 O O . CYS A 1 198 ? 96.657 -11.251 21.489 1.00 32.58 178 CYS A O 1
ATOM 1365 N N . ALA A 1 199 ? 94.559 -11.487 22.462 1.00 29.71 179 ALA A N 1
ATOM 1366 C CA . ALA A 1 199 ? 94.415 -10.106 22.974 1.00 29.03 179 ALA A CA 1
ATOM 1367 C C . ALA A 1 199 ? 95.494 -9.848 24.033 1.00 29.56 179 ALA A C 1
ATOM 1368 O O . ALA A 1 199 ? 96.153 -8.797 24.028 1.00 27.64 179 ALA A O 1
ATOM 1370 N N . VAL A 1 200 ? 95.681 -10.821 24.905 1.00 31.32 180 VAL A N 1
ATOM 1371 C CA . VAL A 1 200 ? 96.596 -10.726 26.069 1.00 33.96 180 VAL A CA 1
ATOM 1372 C C . VAL A 1 200 ? 97.593 -11.879 25.959 1.00 36.34 180 VAL A C 1
ATOM 1373 O O . VAL A 1 200 ? 97.343 -12.784 25.146 1.00 35.64 180 VAL A O 1
ATOM 1377 N N . GLU A 1 201 ? 98.687 -11.832 26.720 1.00 41.91 181 GLU A N 1
ATOM 1378 C CA . GLU A 1 201 ? 99.734 -12.893 26.726 1.00 43.83 181 GLU A CA 1
ATOM 1379 C C . GLU A 1 201 ? 99.545 -13.765 27.972 1.00 42.16 181 GLU A C 1
ATOM 1380 O O . GLU A 1 201 ? 100.374 -14.669 28.202 1.00 46.89 181 GLU A O 1
ATOM 1386 N N . VAL A 1 202 ? 98.488 -13.506 28.743 1.00 39.32 182 VAL A N 1
ATOM 1387 C CA . VAL A 1 202 ? 98.142 -14.292 29.960 1.00 38.17 182 VAL A CA 1
ATOM 1388 C C . VAL A 1 202 ? 96.912 -15.133 29.653 1.00 36.33 182 VAL A C 1
ATOM 1389 O O . VAL A 1 202 ? 96.147 -14.757 28.748 1.00 35.14 182 VAL A O 1
ATOM 1393 N N . ILE A 1 203 ? 96.776 -16.254 30.353 1.00 37.40 183 ILE A N 1
ATOM 1394 C CA . ILE A 1 203 ? 95.658 -17.217 30.156 1.00 39.77 183 ILE A CA 1
ATOM 1395 C C . ILE A 1 203 ? 94.395 -16.559 30.691 1.00 41.00 183 ILE A C 1
ATOM 1396 O O . ILE A 1 203 ? 94.513 -15.851 31.665 1.00 42.05 183 ILE A O 1
ATOM 1401 N N . ASN A 1 204 ? 93.248 -16.771 30.055 1.00 45.76 184 ASN A N 1
ATOM 1402 C CA . ASN A 1 204 ? 91.977 -16.106 30.438 1.00 49.72 184 ASN A CA 1
ATOM 1403 C C . ASN A 1 204 ? 90.804 -16.976 30.017 1.00 51.63 184 ASN A C 1
ATOM 1404 O O . ASN A 1 204 ? 90.473 -17.019 28.833 1.00 47.77 184 ASN A O 1
ATOM 1409 N N . PRO A 1 205 ? 90.121 -17.641 30.978 1.00 52.24 185 PRO A N 1
ATOM 1410 C CA . PRO A 1 205 ? 89.027 -18.553 30.654 1.00 50.44 185 PRO A CA 1
ATOM 1411 C C . PRO A 1 205 ? 87.981 -17.848 29.775 1.00 52.42 185 PRO A C 1
ATOM 1412 O O . PRO A 1 205 ? 87.470 -18.471 28.878 1.00 55.53 185 PRO A O 1
ATOM 1416 N N . LYS A 1 206 ? 87.728 -16.560 30.029 1.00 50.66 186 LYS A N 1
ATOM 1417 C CA . LYS A 1 206 ? 86.780 -15.716 29.248 1.00 53.67 186 LYS A CA 1
ATOM 1418 C C . LYS A 1 206 ? 87.223 -15.574 27.777 1.00 54.96 186 LYS A C 1
ATOM 1419 O O . LYS A 1 206 ? 86.351 -15.243 26.942 1.00 57.06 186 LYS A O 1
ATOM 1425 N N . MET A 1 207 ? 88.518 -15.752 27.511 1.00 55.99 187 MET A N 1
ATOM 1426 C CA . MET A 1 207 ? 89.053 -15.675 26.128 1.00 49.27 187 MET A CA 1
ATOM 1427 C C . MET A 1 207 ? 89.441 -17.086 25.693 1.00 44.18 187 MET A C 1
ATOM 1428 O O . MET A 1 207 ? 90.524 -17.544 26.065 1.00 42.74 187 MET A O 1
ATOM 1433 N N . PRO A 1 208 ? 88.613 -17.773 24.882 1.00 41.80 188 PRO A N 1
ATOM 1434 C CA . PRO A 1 208 ? 88.878 -19.157 24.488 1.00 41.65 188 PRO A CA 1
ATOM 1435 C C . PRO A 1 208 ? 90.184 -19.257 23.695 1.00 41.27 188 PRO A C 1
ATOM 1436 O O . PRO A 1 208 ? 90.751 -20.322 23.639 1.00 41.72 188 PRO A O 1
ATOM 1440 N N . SER A 1 209 ? 90.608 -18.153 23.089 1.00 39.70 189 SER A N 1
ATOM 1441 C CA . SER A 1 209 ? 91.856 -18.121 22.295 1.00 39.53 189 SER A CA 1
ATOM 1442 C C . SER A 1 209 ? 93.050 -18.475 23.184 1.00 40.99 189 SER A C 1
ATOM 1443 O O . SER A 1 209 ? 93.929 -19.207 22.708 1.00 42.42 189 SER A O 1
ATOM 1446 N N . THR A 1 210 ? 93.082 -17.965 24.419 1.00 39.98 190 THR A N 1
ATOM 1447 C CA . THR A 1 210 ? 94.204 -18.212 25.366 1.00 36.96 190 THR A CA 1
ATOM 1448 C C . THR A 1 210 ? 94.288 -19.698 25.717 1.00 36.22 190 THR A C 1
ATOM 1449 O O . THR A 1 210 ? 95.407 -20.199 25.880 1.00 32.51 190 THR A O 1
ATOM 1453 N N . LEU A 1 211 ? 93.143 -20.355 25.866 1.00 37.92 191 LEU A N 1
ATOM 1454 C CA . LEU A 1 211 ? 93.089 -21.799 26.198 1.00 38.55 191 LEU A CA 1
ATOM 1455 C C . LEU A 1 211 ? 93.793 -22.563 25.082 1.00 38.99 191 LEU A C 1
ATOM 1456 O O . LEU A 1 211 ? 94.824 -23.179 25.356 1.00 40.72 191 LEU A O 1
ATOM 1461 N N . ASP A 1 212 ? 93.220 -22.550 23.885 1.00 39.07 192 ASP A N 1
ATOM 1462 C CA . ASP A 1 212 ? 93.792 -23.210 22.681 1.00 37.32 192 ASP A CA 1
ATOM 1463 C C . ASP A 1 212 ? 95.294 -22.884 22.544 1.00 36.59 192 ASP A C 1
ATOM 1464 O O . ASP A 1 212 ? 96.059 -23.744 22.029 1.00 35.95 192 ASP A O 1
ATOM 1469 N N . ALA A 1 213 ? 95.721 -21.681 22.941 1.00 36.82 193 ALA A N 1
ATOM 1470 C CA . ALA A 1 213 ? 97.142 -21.255 22.866 1.00 36.11 193 ALA A CA 1
ATOM 1471 C C . ALA A 1 213 ? 97.958 -22.183 23.757 1.00 36.99 193 ALA A C 1
ATOM 1472 O O . ALA A 1 213 ? 98.886 -22.834 23.233 1.00 39.46 193 ALA A O 1
ATOM 1474 N N . ALA A 1 214 ? 97.581 -22.254 25.042 1.00 38.07 194 ALA A N 1
ATOM 1475 C CA . ALA A 1 214 ? 98.207 -23.094 26.091 1.00 35.80 194 ALA A CA 1
ATOM 1476 C C . ALA A 1 214 ? 98.262 -24.531 25.591 1.00 35.83 194 ALA A C 1
ATOM 1477 O O . ALA A 1 214 ? 99.338 -25.144 25.622 1.00 36.35 194 ALA A O 1
ATOM 1479 N N . MET A 1 215 ? 97.126 -25.045 25.140 1.00 35.91 195 MET A N 1
ATOM 1480 C CA . MET A 1 215 ? 97.029 -26.461 24.740 1.00 37.06 195 MET A CA 1
ATOM 1481 C C . MET A 1 215 ? 98.006 -26.711 23.589 1.00 36.34 195 MET A C 1
ATOM 1482 O O . MET A 1 215 ? 98.732 -27.748 23.634 1.00 37.89 195 MET A O 1
ATOM 1487 N N . LEU A 1 216 ? 98.080 -25.764 22.648 1.00 34.35 196 LEU A N 1
ATOM 1488 C CA . LEU A 1 216 ? 98.982 -25.837 21.465 1.00 33.74 196 LEU A CA 1
ATOM 1489 C C . LEU A 1 216 ? 100.461 -25.755 21.892 1.00 34.89 196 LEU A C 1
ATOM 1490 O O . LEU A 1 216 ? 101.233 -26.613 21.421 1.00 35.09 196 LEU A O 1
ATOM 1495 N N . SER A 1 217 ? 100.850 -24.792 22.749 1.00 34.84 197 SER A N 1
ATOM 1496 C CA . SER A 1 217 ? 102.220 -24.679 23.342 1.00 34.21 197 SER A CA 1
ATOM 1497 C C . SER A 1 217 ? 102.646 -26.011 23.987 1.00 34.40 197 SER A C 1
ATOM 1498 O O . SER A 1 217 ? 103.851 -26.331 23.966 1.00 35.86 197 SER A O 1
ATOM 1501 N N . LYS A 1 218 ? 101.695 -26.745 24.567 1.00 32.53 198 LYS A N 1
ATOM 1502 C CA . LYS A 1 218 ? 101.961 -27.976 25.337 1.00 32.24 198 LYS A CA 1
ATOM 1503 C C . LYS A 1 218 ? 102.370 -29.078 24.352 1.00 31.20 198 LYS A C 1
ATOM 1504 O O . LYS A 1 218 ? 103.302 -29.877 24.648 1.00 27.81 198 LYS A O 1
ATOM 1510 N N . MET A 1 219 ? 101.687 -29.114 23.212 1.00 30.43 199 MET A N 1
ATOM 1511 C CA . MET A 1 219 ? 101.877 -30.176 22.199 1.00 30.93 199 MET A CA 1
ATOM 1512 C C . MET A 1 219 ? 103.236 -29.986 21.531 1.00 30.55 199 MET A C 1
ATOM 1513 O O . MET A 1 219 ? 103.856 -31.004 21.217 1.00 28.33 199 MET A O 1
ATOM 1518 N N . SER A 1 220 ? 103.681 -28.745 21.335 1.00 32.52 200 SER A N 1
ATOM 1519 C CA . SER A 1 220 ? 105.041 -28.447 20.823 1.00 37.44 200 SER A CA 1
ATOM 1520 C C . SER A 1 220 ? 106.035 -29.064 21.801 1.00 40.79 200 SER A C 1
ATOM 1521 O O . SER A 1 220 ? 106.892 -29.866 21.353 1.00 39.86 200 SER A O 1
ATOM 1524 N N . ASP A 1 221 ? 105.849 -28.750 23.089 1.00 42.28 201 ASP A N 1
ATOM 1525 C CA . ASP A 1 221 ? 106.731 -29.160 24.209 1.00 44.83 201 ASP A CA 1
ATOM 1526 C C . ASP A 1 221 ? 106.899 -30.678 24.222 1.00 42.54 201 ASP A C 1
ATOM 1527 O O . ASP A 1 221 ? 108.038 -31.139 24.325 1.00 45.62 201 ASP A O 1
ATOM 1532 N N . ARG A 1 222 ? 105.813 -31.432 24.103 1.00 41.12 202 ARG A N 1
ATOM 1533 C CA . ARG A 1 222 ? 105.859 -32.916 24.166 1.00 42.55 202 ARG A CA 1
ATOM 1534 C C . ARG A 1 222 ? 106.222 -33.515 22.795 1.00 43.55 202 ARG A C 1
ATOM 1535 O O . ARG A 1 222 ? 106.237 -34.746 22.682 1.00 41.23 202 ARG A O 1
ATOM 1543 N N . GLY A 1 223 ? 106.519 -32.689 21.788 1.00 45.16 203 GLY A N 1
ATOM 1544 C CA . GLY A 1 223 ? 106.882 -33.161 20.437 1.00 47.22 203 GLY A CA 1
ATOM 1545 C C . GLY A 1 223 ? 105.737 -33.902 19.768 1.00 49.57 203 GLY A C 1
ATOM 1546 O O . GLY A 1 223 ? 106.020 -34.755 18.885 1.00 52.49 203 GLY A O 1
ATOM 1547 N N . GLN A 1 224 ? 104.500 -33.585 20.180 1.00 46.15 204 GLN A N 1
ATOM 1548 C CA . GLN A 1 224 ? 103.233 -33.898 19.467 1.00 42.41 204 GLN A CA 1
ATOM 1549 C C . GLN A 1 224 ? 102.994 -32.941 18.274 1.00 39.27 204 GLN A C 1
ATOM 1550 O O . GLN A 1 224 ? 102.356 -33.383 17.339 1.00 43.74 204 GLN A O 1
ATOM 1556 N N . ILE A 1 225 ? 103.418 -31.672 18.314 1.00 33.74 205 ILE A N 1
ATOM 1557 C CA . ILE A 1 225 ? 103.598 -30.807 17.111 1.00 34.11 205 ILE A CA 1
ATOM 1558 C C . ILE A 1 225 ? 105.098 -30.811 16.837 1.00 35.92 205 ILE A C 1
ATOM 1559 O O . ILE A 1 225 ? 105.832 -30.213 17.652 1.00 33.89 205 ILE A O 1
ATOM 1564 N N . LYS A 1 226 ? 105.539 -31.479 15.765 1.00 40.95 206 LYS A N 1
ATOM 1565 C CA . LYS A 1 226 ? 106.988 -31.695 15.470 1.00 43.66 206 LYS A CA 1
ATOM 1566 C C . LYS A 1 226 ? 107.505 -30.634 14.481 1.00 41.39 206 LYS A C 1
ATOM 1567 O O . LYS A 1 226 ? 106.685 -30.034 13.760 1.00 46.45 206 LYS A O 1
ATOM 1573 N N . GLY A 1 227 ? 108.810 -30.346 14.528 1.00 38.88 207 GLY A N 1
ATOM 1574 C CA . GLY A 1 227 ? 109.548 -29.531 13.542 1.00 38.97 207 GLY A CA 1
ATOM 1575 C C . GLY A 1 227 ? 109.471 -28.031 13.790 1.00 40.00 207 GLY A C 1
ATOM 1576 O O . GLY A 1 227 ? 109.947 -27.269 12.910 1.00 41.61 207 GLY A O 1
ATOM 1577 N N . CYS A 1 228 ? 108.911 -27.590 14.920 1.00 39.26 208 CYS A N 1
ATOM 1578 C CA . CYS A 1 228 ? 108.709 -26.144 15.210 1.00 40.17 208 CYS A CA 1
ATOM 1579 C C . CYS A 1 228 ? 108.760 -25.885 16.720 1.00 38.43 208 CYS A C 1
ATOM 1580 O O . CYS A 1 228 ? 109.036 -26.825 17.472 1.00 35.95 208 CYS A O 1
ATOM 1583 N N . VAL A 1 229 ? 108.542 -24.636 17.131 1.00 39.42 209 VAL A N 1
ATOM 1584 C CA . VAL A 1 229 ? 108.374 -24.253 18.563 1.00 41.54 209 VAL A CA 1
ATOM 1585 C C . VAL A 1 229 ? 107.157 -23.333 18.687 1.00 38.17 209 VAL A C 1
ATOM 1586 O O . VAL A 1 229 ? 107.216 -22.224 18.150 1.00 34.66 209 VAL A O 1
ATOM 1590 N N . VAL A 1 230 ? 106.117 -23.801 19.380 1.00 39.17 210 VAL A N 1
ATOM 1591 C CA . VAL A 1 230 ? 104.830 -23.083 19.642 1.00 39.95 210 VAL A CA 1
ATOM 1592 C C . VAL A 1 230 ? 104.839 -22.571 21.094 1.00 39.23 210 VAL A C 1
ATOM 1593 O O . VAL A 1 230 ? 105.031 -23.379 22.020 1.00 42.12 210 VAL A O 1
ATOM 1597 N N . ASP A 1 231 ? 104.676 -21.266 21.292 1.00 39.10 211 ASP A N 1
ATOM 1598 C CA . ASP A 1 231 ? 104.540 -20.663 22.641 1.00 42.74 211 ASP A CA 1
ATOM 1599 C C . ASP A 1 231 ? 103.510 -19.539 22.516 1.00 42.33 211 ASP A C 1
ATOM 1600 O O . ASP A 1 231 ? 103.764 -18.591 21.747 1.00 40.64 211 ASP A O 1
ATOM 1605 N N . GLY A 1 232 ? 102.372 -19.714 23.200 1.00 40.28 212 GLY A N 1
ATOM 1606 C CA . GLY A 1 232 ? 101.256 -18.757 23.287 1.00 38.01 212 GLY A CA 1
ATOM 1607 C C . GLY A 1 232 ? 100.495 -18.963 24.592 1.00 37.02 212 GLY A C 1
ATOM 1608 O O . GLY A 1 232 ? 100.710 -19.962 25.274 1.00 35.25 212 GLY A O 1
ATOM 1609 N N . PRO A 1 233 ? 99.581 -18.046 24.979 1.00 35.55 213 PRO A N 1
ATOM 1610 C CA . PRO A 1 233 ? 99.154 -16.932 24.135 1.00 34.71 213 PRO A CA 1
ATOM 1611 C C . PRO A 1 233 ? 100.172 -15.787 24.146 1.00 33.52 213 PRO A C 1
ATOM 1612 O O . PRO A 1 233 ? 100.826 -15.622 25.131 1.00 37.84 213 PRO A O 1
ATOM 1616 N N . LEU A 1 234 ? 100.240 -15.013 23.069 1.00 31.28 214 LEU A N 1
ATOM 1617 C CA . LEU A 1 234 ? 101.155 -13.851 22.913 1.00 28.88 214 LEU A CA 1
ATOM 1618 C C . LEU A 1 234 ? 100.361 -12.757 22.200 1.00 27.54 214 LEU A C 1
ATOM 1619 O O . LEU A 1 234 ? 99.863 -13.033 21.096 1.00 28.46 214 LEU A O 1
ATOM 1624 N N . ALA A 1 235 ? 100.187 -11.595 22.822 1.00 26.22 215 ALA A N 1
ATOM 1625 C CA . ALA A 1 235 ? 99.744 -10.367 22.128 1.00 27.26 215 ALA A CA 1
ATOM 1626 C C . ALA A 1 235 ? 100.694 -10.146 20.949 1.00 27.54 215 ALA A C 1
ATOM 1627 O O . ALA A 1 235 ? 101.893 -10.447 21.090 1.00 26.07 215 ALA A O 1
ATOM 1629 N N . LEU A 1 236 ? 100.163 -9.660 19.828 1.00 29.24 216 LEU A N 1
ATOM 1630 C CA . LEU A 1 236 ? 100.890 -9.561 18.535 1.00 30.79 216 LEU A CA 1
ATOM 1631 C C . LEU A 1 236 ? 102.262 -8.866 18.721 1.00 34.25 216 LEU A C 1
ATOM 1632 O O . LEU A 1 236 ? 103.265 -9.340 18.119 1.00 32.29 216 LEU A O 1
ATOM 1637 N N . ASP A 1 237 ? 102.317 -7.806 19.542 1.00 36.80 217 ASP A N 1
ATOM 1638 C CA . ASP A 1 237 ? 103.523 -6.955 19.774 1.00 39.57 217 ASP A CA 1
ATOM 1639 C C . ASP A 1 237 ? 104.619 -7.773 20.479 1.00 38.30 217 ASP A C 1
ATOM 1640 O O . ASP A 1 237 ? 105.786 -7.634 20.096 1.00 34.63 217 ASP A O 1
ATOM 1645 N N . ILE A 1 238 ? 104.238 -8.598 21.457 1.00 36.69 218 ILE A N 1
ATOM 1646 C CA . ILE A 1 238 ? 105.138 -9.536 22.181 1.00 36.13 218 ILE A CA 1
ATOM 1647 C C . ILE A 1 238 ? 105.717 -10.513 21.148 1.00 33.91 218 ILE A C 1
ATOM 1648 O O . ILE A 1 238 ? 106.902 -10.877 21.240 1.00 33.58 218 ILE A O 1
ATOM 1653 N N . ALA A 1 239 ? 104.900 -10.931 20.192 1.00 32.44 219 ALA A N 1
ATOM 1654 C CA . ALA A 1 239 ? 105.294 -11.887 19.137 1.00 35.99 219 ALA A CA 1
ATOM 1655 C C . ALA A 1 239 ? 106.191 -11.216 18.076 1.00 38.95 219 ALA A C 1
ATOM 1656 O O . ALA A 1 239 ? 107.147 -11.877 17.578 1.00 38.39 219 ALA A O 1
ATOM 1658 N N . LEU A 1 240 ? 105.904 -9.959 17.728 1.00 39.19 220 LEU A N 1
ATOM 1659 C CA . LEU A 1 240 ? 106.622 -9.208 16.667 1.00 41.12 220 LEU A CA 1
ATOM 1660 C C . LEU A 1 240 ? 107.990 -8.747 17.174 1.00 43.39 220 LEU A C 1
ATOM 1661 O O . LEU A 1 240 ? 109.012 -9.162 16.580 1.00 42.94 220 LEU A O 1
ATOM 1666 N N . SER A 1 241 ? 107.971 -7.926 18.234 1.00 45.33 221 SER A N 1
ATOM 1667 C CA . SER A 1 241 ? 109.056 -7.019 18.705 1.00 43.51 221 SER A CA 1
ATOM 1668 C C . SER A 1 241 ? 109.771 -7.585 19.939 1.00 41.02 221 SER A C 1
ATOM 1669 O O . SER A 1 241 ? 109.099 -7.758 20.971 1.00 38.66 221 SER A O 1
ATOM 1672 N N . GLU A 1 242 ? 111.091 -7.796 19.837 1.00 42.88 222 GLU A N 1
ATOM 1673 C CA . GLU A 1 242 ? 112.014 -8.061 20.981 1.00 48.54 222 GLU A CA 1
ATOM 1674 C C . GLU A 1 242 ? 111.890 -6.979 22.066 1.00 45.74 222 GLU A C 1
ATOM 1675 O O . GLU A 1 242 ? 112.043 -7.343 23.255 1.00 40.60 222 GLU A O 1
ATOM 1681 N N . GLU A 1 243 ? 111.679 -5.711 21.678 1.00 42.59 223 GLU A N 1
ATOM 1682 C CA . GLU A 1 243 ? 111.604 -4.587 22.639 1.00 46.38 223 GLU A CA 1
ATOM 1683 C C . GLU A 1 243 ? 110.326 -4.726 23.450 1.00 48.41 223 GLU A C 1
ATOM 1684 O O . GLU A 1 243 ? 110.400 -4.554 24.663 1.00 52.93 223 GLU A O 1
ATOM 1690 N N . ALA A 1 244 ? 109.203 -5.000 22.786 1.00 53.76 224 ALA A N 1
ATOM 1691 C CA . ALA A 1 244 ? 107.873 -5.157 23.419 1.00 51.45 224 ALA A CA 1
ATOM 1692 C C . ALA A 1 244 ? 107.909 -6.397 24.311 1.00 48.51 224 ALA A C 1
ATOM 1693 O O . ALA A 1 244 ? 107.411 -6.318 25.453 1.00 48.07 224 ALA A O 1
ATOM 1695 N N . ALA A 1 245 ? 108.488 -7.489 23.809 1.00 46.42 225 ALA A N 1
ATOM 1696 C CA . ALA A 1 245 ? 108.623 -8.762 24.557 1.00 52.08 225 ALA A CA 1
ATOM 1697 C C . ALA A 1 245 ? 109.346 -8.474 25.878 1.00 52.57 225 ALA A C 1
ATOM 1698 O O . ALA A 1 245 ? 108.769 -8.753 26.942 1.00 49.63 225 ALA A O 1
ATOM 1700 N N . HIS A 1 246 ? 110.541 -7.882 25.799 1.00 53.11 226 HIS A N 1
ATOM 1701 C CA . HIS A 1 246 ? 111.398 -7.559 26.966 1.00 52.11 226 HIS A CA 1
ATOM 1702 C C . HIS A 1 246 ? 110.614 -6.716 28.001 1.00 48.66 226 HIS A C 1
ATOM 1703 O O . HIS A 1 246 ? 110.564 -7.163 29.147 1.00 41.11 226 HIS A O 1
ATOM 1710 N N . HIS A 1 247 ? 109.962 -5.604 27.613 1.00 50.97 227 HIS A N 1
ATOM 1711 C CA . HIS A 1 247 ? 109.298 -4.610 28.520 1.00 55.26 227 HIS A CA 1
ATOM 1712 C C . HIS A 1 247 ? 108.091 -5.212 29.264 1.00 52.52 227 HIS A C 1
ATOM 1713 O O . HIS A 1 247 ? 107.488 -4.484 30.085 1.00 48.55 227 HIS A O 1
ATOM 1720 N N . LYS A 1 248 ? 107.694 -6.445 28.942 1.00 50.87 228 LYS A N 1
ATOM 1721 C CA . LYS A 1 248 ? 106.542 -7.141 29.576 1.00 50.36 228 LYS A CA 1
ATOM 1722 C C . LYS A 1 248 ? 107.067 -8.440 30.195 1.00 47.89 228 LYS A C 1
ATOM 1723 O O . LYS A 1 248 ? 106.252 -9.356 30.427 1.00 41.97 228 LYS A O 1
ATOM 1729 N N . GLY A 1 249 ? 108.387 -8.525 30.402 1.00 45.30 229 GLY A N 1
ATOM 1730 C CA . GLY A 1 249 ? 109.083 -9.697 30.968 1.00 47.91 229 GLY A CA 1
ATOM 1731 C C . GLY A 1 249 ? 108.509 -11.011 30.470 1.00 48.88 229 GLY A C 1
ATOM 1732 O O . GLY A 1 249 ? 108.245 -11.906 31.307 1.00 50.50 229 GLY A O 1
ATOM 1733 N N . VAL A 1 250 ? 108.294 -11.123 29.157 1.00 49.37 230 VAL A N 1
ATOM 1734 C CA . VAL A 1 250 ? 107.943 -12.404 28.473 1.00 47.06 230 VAL A CA 1
ATOM 1735 C C . VAL A 1 250 ? 109.167 -12.836 27.681 1.00 46.47 230 VAL A C 1
ATOM 1736 O O . VAL A 1 250 ? 109.641 -12.043 26.863 1.00 44.65 230 VAL A O 1
ATOM 1740 N N . THR A 1 251 ? 109.615 -14.062 27.908 1.00 51.62 231 THR A N 1
ATOM 1741 C CA . THR A 1 251 ? 110.876 -14.608 27.354 1.00 56.04 231 THR A CA 1
ATOM 1742 C C . THR A 1 251 ? 110.527 -15.912 26.612 1.00 53.18 231 THR A C 1
ATOM 1743 O O . THR A 1 251 ? 109.334 -16.131 26.350 1.00 59.29 231 THR A O 1
ATOM 1747 N N . GLY A 1 252 ? 111.508 -16.746 26.275 1.00 48.61 232 GLY A N 1
ATOM 1748 C CA . GLY A 1 252 ? 111.287 -18.028 25.578 1.00 45.14 232 GLY A CA 1
ATOM 1749 C C . GLY A 1 252 ? 111.773 -17.955 24.146 1.00 44.30 232 GLY A C 1
ATOM 1750 O O . GLY A 1 252 ? 112.109 -16.840 23.672 1.00 41.25 232 GLY A O 1
ATOM 1751 N N . GLU A 1 253 ? 111.761 -19.098 23.464 1.00 47.05 233 GLU A N 1
ATOM 1752 C CA . GLU A 1 253 ? 112.254 -19.267 22.068 1.00 48.00 233 GLU A CA 1
ATOM 1753 C C . GLU A 1 253 ? 111.464 -18.397 21.073 1.00 46.98 233 GLU A C 1
ATOM 1754 O O . GLU A 1 253 ? 112.054 -18.064 20.021 1.00 50.23 233 GLU A O 1
ATOM 1760 N N . VAL A 1 254 ? 110.209 -18.028 21.392 1.00 42.86 234 VAL A N 1
ATOM 1761 C CA . VAL A 1 254 ? 109.225 -17.388 20.464 1.00 37.95 234 VAL A CA 1
ATOM 1762 C C . VAL A 1 254 ? 109.139 -15.868 20.697 1.00 37.19 234 VAL A C 1
ATOM 1763 O O . VAL A 1 254 ? 109.249 -15.101 19.714 1.00 35.33 234 VAL A O 1
ATOM 1767 N N . ALA A 1 255 ? 108.873 -15.426 21.927 1.00 37.45 235 ALA A N 1
ATOM 1768 C CA . ALA A 1 255 ? 108.462 -14.029 22.202 1.00 40.97 235 ALA A CA 1
ATOM 1769 C C . ALA A 1 255 ? 109.441 -13.069 21.541 1.00 41.97 235 ALA A C 1
ATOM 1770 O O . ALA A 1 255 ? 110.635 -13.181 21.831 1.00 44.86 235 ALA A O 1
ATOM 1772 N N . GLY A 1 256 ? 108.948 -12.174 20.686 1.00 45.14 236 GLY A N 1
ATOM 1773 C CA . GLY A 1 256 ? 109.768 -11.134 20.032 1.00 46.40 236 GLY A CA 1
ATOM 1774 C C . GLY A 1 256 ? 110.552 -11.658 18.836 1.00 45.25 236 GLY A C 1
ATOM 1775 O O . GLY A 1 256 ? 111.197 -10.837 18.184 1.00 44.41 236 GLY A O 1
ATOM 1776 N N . LYS A 1 257 ? 110.474 -12.956 18.519 1.00 45.87 237 LYS A N 1
ATOM 1777 C CA . LYS A 1 257 ? 111.136 -13.556 17.326 1.00 48.38 237 LYS A CA 1
ATOM 1778 C C . LYS A 1 257 ? 110.140 -14.389 16.495 1.00 45.36 237 LYS A C 1
ATOM 1779 O O . LYS A 1 257 ? 110.598 -15.315 15.788 1.00 44.53 237 LYS A O 1
ATOM 1785 N N . ALA A 1 258 ? 108.835 -14.118 16.567 1.00 41.44 238 ALA A N 1
ATOM 1786 C CA . ALA A 1 258 ? 107.798 -15.034 16.025 1.00 43.70 238 ALA A CA 1
ATOM 1787 C C . ALA A 1 258 ? 107.800 -15.044 14.488 1.00 37.90 238 ALA A C 1
ATOM 1788 O O . ALA A 1 258 ? 107.772 -13.964 13.884 1.00 31.66 238 ALA A O 1
ATOM 1790 N N . ASP A 1 259 ? 107.782 -16.242 13.903 1.00 34.20 239 ASP A N 1
ATOM 1791 C CA . ASP A 1 259 ? 107.849 -16.488 12.442 1.00 37.12 239 ASP A CA 1
ATOM 1792 C C . ASP A 1 259 ? 106.430 -16.728 11.900 1.00 35.20 239 ASP A C 1
ATOM 1793 O O . ASP A 1 259 ? 106.014 -16.003 10.997 1.00 35.59 239 ASP A O 1
ATOM 1798 N N . ILE A 1 260 ? 105.743 -17.753 12.402 1.00 33.94 240 ILE A N 1
ATOM 1799 C CA . ILE A 1 260 ? 104.304 -18.044 12.138 1.00 33.36 240 ILE A CA 1
ATOM 1800 C C . ILE A 1 260 ? 103.470 -17.305 13.193 1.00 34.23 240 ILE A C 1
ATOM 1801 O O . ILE A 1 260 ? 103.737 -17.490 14.409 1.00 36.38 240 ILE A O 1
ATOM 1806 N N . PHE A 1 261 ? 102.477 -16.526 12.768 1.00 31.28 241 PHE A N 1
ATOM 1807 C CA . PHE A 1 261 ? 101.462 -15.923 13.662 1.00 29.70 241 PHE A CA 1
ATOM 1808 C C . PHE A 1 261 ? 100.147 -16.657 13.455 1.00 27.78 241 PHE A C 1
ATOM 1809 O O . PHE A 1 261 ? 99.539 -16.516 12.378 1.00 23.81 241 PHE A O 1
ATOM 1817 N N . LEU A 1 262 ? 99.757 -17.453 14.451 1.00 30.74 242 LEU A N 1
ATOM 1818 C CA . LEU A 1 262 ? 98.498 -18.244 14.422 1.00 32.76 242 LEU A CA 1
ATOM 1819 C C . LEU A 1 262 ? 97.356 -17.344 14.872 1.00 30.50 242 LEU A C 1
ATOM 1820 O O . LEU A 1 262 ? 97.278 -17.012 16.055 1.00 30.68 242 LEU A O 1
ATOM 1825 N N . MET A 1 263 ? 96.485 -17.012 13.938 1.00 29.65 243 MET A N 1
ATOM 1826 C CA . MET A 1 263 ? 95.286 -16.200 14.205 1.00 29.51 243 MET A CA 1
ATOM 1827 C C . MET A 1 263 ? 94.266 -17.078 14.902 1.00 27.41 243 MET A C 1
ATOM 1828 O O . MET A 1 263 ? 94.054 -18.208 14.460 1.00 25.48 243 MET A O 1
ATOM 1833 N N . PRO A 1 264 ? 93.571 -16.541 15.938 1.00 26.69 244 PRO A N 1
ATOM 1834 C CA . PRO A 1 264 ? 92.623 -17.316 16.744 1.00 25.89 244 PRO A CA 1
ATOM 1835 C C . PRO A 1 264 ? 91.388 -17.728 15.923 1.00 24.70 244 PRO A C 1
ATOM 1836 O O . PRO A 1 264 ? 90.873 -18.789 16.169 1.00 23.54 244 PRO A O 1
ATOM 1840 N N . ASN A 1 265 ? 90.983 -16.888 14.961 1.00 25.73 245 ASN A N 1
ATOM 1841 C CA . ASN A 1 265 ? 89.858 -17.116 14.018 1.00 27.20 245 ASN A CA 1
ATOM 1842 C C . ASN A 1 265 ? 90.027 -16.173 12.821 1.00 28.71 245 ASN A C 1
ATOM 1843 O O . ASN A 1 265 ? 90.955 -15.391 12.865 1.00 26.96 245 ASN A O 1
ATOM 1848 N N . ILE A 1 266 ? 89.114 -16.192 11.844 1.00 31.83 246 ILE A N 1
ATOM 1849 C CA . ILE A 1 266 ? 89.258 -15.477 10.535 1.00 34.14 246 ILE A CA 1
ATOM 1850 C C . ILE A 1 266 ? 88.955 -13.987 10.703 1.00 33.17 246 ILE A C 1
ATOM 1851 O O . ILE A 1 266 ? 89.409 -13.229 9.839 1.00 33.12 246 ILE A O 1
ATOM 1856 N N . GLU A 1 267 ? 88.211 -13.568 11.730 1.00 35.75 247 GLU A N 1
ATOM 1857 C CA . GLU A 1 267 ? 87.861 -12.124 11.884 1.00 37.33 247 GLU A CA 1
ATOM 1858 C C . GLU A 1 267 ? 89.148 -11.415 12.243 1.00 32.64 247 GLU A C 1
ATOM 1859 O O . GLU A 1 267 ? 89.588 -10.588 11.438 1.00 34.71 247 GLU A O 1
ATOM 1865 N N . THR A 1 268 ? 89.758 -11.814 13.353 1.00 28.25 248 THR A N 1
ATOM 1866 C CA . THR A 1 268 ? 91.101 -11.340 13.762 1.00 29.21 248 THR A CA 1
ATOM 1867 C C . THR A 1 268 ? 92.049 -11.437 12.545 1.00 27.64 248 THR A C 1
ATOM 1868 O O . THR A 1 268 ? 92.660 -10.414 12.162 1.00 26.40 248 THR A O 1
ATOM 1872 N N . GLY A 1 269 ? 92.060 -12.597 11.889 1.00 29.08 249 GLY A N 1
ATOM 1873 C CA . GLY A 1 269 ? 92.884 -12.959 10.715 1.00 30.04 249 GLY A CA 1
ATOM 1874 C C . GLY A 1 269 ? 92.728 -12.024 9.527 1.00 29.06 249 GLY A C 1
ATOM 1875 O O . GLY A 1 269 ? 93.751 -11.415 9.121 1.00 29.29 249 GLY A O 1
ATOM 1876 N N . ASN A 1 270 ? 91.525 -11.970 8.959 1.00 28.23 250 ASN A N 1
ATOM 1877 C CA . ASN A 1 270 ? 91.128 -11.076 7.838 1.00 29.95 250 ASN A CA 1
ATOM 1878 C C . ASN A 1 270 ? 91.630 -9.633 8.068 1.00 30.73 250 ASN A C 1
ATOM 1879 O O . ASN A 1 270 ? 92.193 -8.989 7.145 1.00 26.28 250 ASN A O 1
ATOM 1884 N N . VAL A 1 271 ? 91.416 -9.118 9.269 1.00 32.50 251 VAL A N 1
ATOM 1885 C CA . VAL A 1 271 ? 91.726 -7.707 9.630 1.00 32.47 251 VAL A CA 1
ATOM 1886 C C . VAL A 1 271 ? 93.257 -7.523 9.722 1.00 31.24 251 VAL A C 1
ATOM 1887 O O . VAL A 1 271 ? 93.748 -6.528 9.176 1.00 30.48 251 VAL A O 1
ATOM 1891 N N . MET A 1 272 ? 94.026 -8.428 10.338 1.00 30.07 252 MET A N 1
ATOM 1892 C CA . MET A 1 272 ? 95.507 -8.244 10.360 1.00 29.79 252 MET A CA 1
ATOM 1893 C C . MET A 1 272 ? 96.035 -8.262 8.916 1.00 29.34 252 MET A C 1
ATOM 1894 O O . MET A 1 272 ? 96.954 -7.470 8.601 1.00 27.38 252 MET A O 1
ATOM 1899 N N . TYR A 1 273 ? 95.459 -9.107 8.060 1.00 31.10 253 TYR A N 1
ATOM 1900 C CA . TYR A 1 273 ? 95.865 -9.264 6.635 1.00 32.93 253 TYR A CA 1
ATOM 1901 C C . TYR A 1 273 ? 95.605 -7.965 5.857 1.00 33.13 253 TYR A C 1
ATOM 1902 O O . TYR A 1 273 ? 96.501 -7.494 5.150 1.00 35.26 253 TYR A O 1
ATOM 1911 N N . LYS A 1 274 ? 94.402 -7.413 5.949 1.00 32.94 254 LYS A N 1
ATOM 1912 C CA . LYS A 1 274 ? 94.012 -6.249 5.123 1.00 34.16 254 LYS A CA 1
ATOM 1913 C C . LYS A 1 274 ? 94.680 -4.999 5.689 1.00 32.34 254 LYS A C 1
ATOM 1914 O O . LYS A 1 274 ? 94.919 -4.073 4.914 1.00 35.02 254 LYS A O 1
ATOM 1920 N N . THR A 1 275 ? 94.916 -4.949 6.995 1.00 29.49 255 THR A N 1
ATOM 1921 C CA . THR A 1 275 ? 95.562 -3.787 7.639 1.00 29.13 255 THR A CA 1
ATOM 1922 C C . THR A 1 275 ? 96.978 -3.675 7.082 1.00 31.11 255 THR A C 1
ATOM 1923 O O . THR A 1 275 ? 97.375 -2.534 6.758 1.00 32.55 255 THR A O 1
ATOM 1927 N N . LEU A 1 276 ? 97.688 -4.809 6.941 1.00 34.11 256 LEU A N 1
ATOM 1928 C CA . LEU A 1 276 ? 99.047 -4.884 6.311 1.00 31.95 256 LEU A CA 1
ATOM 1929 C C . LEU A 1 276 ? 98.946 -4.405 4.871 1.00 29.86 256 LEU A C 1
ATOM 1930 O O . LEU A 1 276 ? 99.643 -3.442 4.543 1.00 33.03 256 LEU A O 1
ATOM 1935 N N . THR A 1 277 ? 98.065 -5.016 4.076 1.00 26.89 257 THR A N 1
ATOM 1936 C CA . THR A 1 277 ? 98.048 -4.818 2.609 1.00 26.66 257 THR A CA 1
ATOM 1937 C C . THR A 1 277 ? 97.374 -3.512 2.202 1.00 25.41 257 THR A C 1
ATOM 1938 O O . THR A 1 277 ? 97.326 -3.269 1.010 1.00 27.85 257 THR A O 1
ATOM 1942 N N . TYR A 1 278 ? 96.847 -2.704 3.107 1.00 24.84 258 TYR A N 1
ATOM 1943 C CA . TYR A 1 278 ? 96.186 -1.446 2.686 1.00 24.62 258 TYR A CA 1
ATOM 1944 C C . TYR A 1 278 ? 96.868 -0.232 3.302 1.00 23.87 258 TYR A C 1
ATOM 1945 O O . TYR A 1 278 ? 96.511 0.853 2.836 1.00 26.38 258 TYR A O 1
ATOM 1954 N N . THR A 1 279 ? 97.778 -0.393 4.263 1.00 22.50 259 THR A N 1
ATOM 1955 C CA . THR A 1 279 ? 98.387 0.744 4.993 1.00 24.26 259 THR A CA 1
ATOM 1956 C C . THR A 1 279 ? 99.903 0.667 4.825 1.00 26.44 259 THR A C 1
ATOM 1957 O O . THR A 1 279 ? 100.640 1.525 5.389 1.00 24.35 259 THR A O 1
ATOM 1961 N N . THR A 1 280 ? 100.367 -0.338 4.091 1.00 29.03 260 THR A N 1
ATOM 1962 C CA . THR A 1 280 ? 101.817 -0.543 3.863 1.00 32.26 260 THR A CA 1
ATOM 1963 C C . THR A 1 280 ? 102.063 -1.047 2.443 1.00 37.01 260 THR A C 1
ATOM 1964 O O . THR A 1 280 ? 101.106 -1.499 1.779 1.00 41.54 260 THR A O 1
ATOM 1968 N N . ASP A 1 281 ? 103.322 -0.978 2.025 1.00 43.00 261 ASP A N 1
ATOM 1969 C CA . ASP A 1 281 ? 103.783 -1.434 0.695 1.00 46.94 261 ASP A CA 1
ATOM 1970 C C . ASP A 1 281 ? 104.466 -2.794 0.822 1.00 40.73 261 ASP A C 1
ATOM 1971 O O . ASP A 1 281 ? 105.044 -3.227 -0.169 1.00 45.12 261 ASP A O 1
ATOM 1976 N N . SER A 1 282 ? 104.351 -3.465 1.963 1.00 36.94 262 SER A N 1
ATOM 1977 C CA . SER A 1 282 ? 104.816 -4.866 2.138 1.00 40.03 262 SER A CA 1
ATOM 1978 C C . SER A 1 282 ? 104.421 -5.703 0.915 1.00 37.95 262 SER A C 1
ATOM 1979 O O . SER A 1 282 ? 103.225 -5.771 0.608 1.00 34.31 262 SER A O 1
ATOM 1982 N N . LYS A 1 283 ? 105.397 -6.330 0.261 1.00 40.02 263 LYS A N 1
ATOM 1983 C CA . LYS A 1 283 ? 105.174 -7.478 -0.659 1.00 44.52 263 LYS A CA 1
ATOM 1984 C C . LYS A 1 283 ? 104.532 -8.636 0.126 1.00 44.67 263 LYS A C 1
ATOM 1985 O O . LYS A 1 283 ? 104.898 -8.831 1.320 1.00 45.67 263 LYS A O 1
ATOM 1991 N N . ASN A 1 284 ? 103.663 -9.413 -0.533 1.00 41.16 264 ASN A N 1
ATOM 1992 C CA . ASN A 1 284 ? 103.018 -10.619 0.051 1.00 37.05 264 ASN A CA 1
ATOM 1993 C C . ASN A 1 284 ? 102.653 -11.617 -1.061 1.00 37.35 264 ASN A C 1
ATOM 1994 O O . ASN A 1 284 ? 102.618 -11.214 -2.256 1.00 31.94 264 ASN A O 1
ATOM 1999 N N . GLY A 1 285 ? 102.425 -12.876 -0.656 1.00 38.38 265 GLY A N 1
ATOM 2000 C CA . GLY A 1 285 ? 101.826 -13.967 -1.454 1.00 36.67 265 GLY A CA 1
ATOM 2001 C C . GLY A 1 285 ? 100.990 -14.898 -0.582 1.00 34.53 265 GLY A C 1
ATOM 2002 O O . GLY A 1 285 ? 101.083 -14.807 0.654 1.00 33.56 265 GLY A O 1
ATOM 2003 N N . GLY A 1 286 ? 100.182 -15.763 -1.193 1.00 31.73 266 GLY A N 1
ATOM 2004 C CA . GLY A 1 286 ? 99.291 -16.666 -0.450 1.00 30.77 266 GLY A CA 1
ATOM 2005 C C . GLY A 1 286 ? 99.140 -17.967 -1.189 1.00 31.16 266 GLY A C 1
ATOM 2006 O O . GLY A 1 286 ? 99.101 -17.914 -2.443 1.00 31.83 266 GLY A O 1
ATOM 2007 N N . ILE A 1 287 ? 99.093 -19.077 -0.448 1.00 30.62 267 ILE A N 1
ATOM 2008 C CA . ILE A 1 287 ? 98.748 -20.433 -0.965 1.00 33.96 267 ILE A CA 1
ATOM 2009 C C . ILE A 1 287 ? 97.783 -21.080 0.027 1.00 34.40 267 ILE A C 1
ATOM 2010 O O . ILE A 1 287 ? 97.780 -20.653 1.181 1.00 37.75 267 ILE A O 1
ATOM 2015 N N . LEU A 1 288 ? 96.937 -22.006 -0.421 1.00 35.02 268 LEU A N 1
ATOM 2016 C CA . LEU A 1 288 ? 96.169 -22.902 0.486 1.00 36.63 268 LEU A CA 1
ATOM 2017 C C . LEU A 1 288 ? 96.925 -24.236 0.525 1.00 39.08 268 LEU A C 1
ATOM 2018 O O . LEU A 1 288 ? 97.372 -24.676 -0.557 1.00 38.76 268 LEU A O 1
ATOM 2023 N N . VAL A 1 289 ? 97.169 -24.747 1.733 1.00 38.27 269 VAL A N 1
ATOM 2024 C CA . VAL A 1 289 ? 97.954 -25.999 1.909 1.00 38.95 269 VAL A CA 1
ATOM 2025 C C . VAL A 1 289 ? 97.071 -26.998 2.651 1.00 40.04 269 VAL A C 1
ATOM 2026 O O . VAL A 1 289 ? 95.883 -26.709 2.796 1.00 38.24 269 VAL A O 1
ATOM 2030 N N . GLY A 1 290 ? 97.635 -28.106 3.130 1.00 42.22 270 GLY A N 1
ATOM 2031 C CA . GLY A 1 290 ? 96.790 -29.158 3.725 1.00 44.12 270 GLY A CA 1
ATOM 2032 C C . GLY A 1 290 ? 96.194 -29.972 2.607 1.00 44.91 270 GLY A C 1
ATOM 2033 O O . GLY A 1 290 ? 95.255 -30.741 2.863 1.00 50.02 270 GLY A O 1
ATOM 2034 N N . THR A 1 291 ? 96.738 -29.796 1.406 1.00 45.39 271 THR A N 1
ATOM 2035 C CA . THR A 1 291 ? 96.223 -30.492 0.208 1.00 47.43 271 THR A CA 1
ATOM 2036 C C . THR A 1 291 ? 97.386 -31.265 -0.408 1.00 44.79 271 THR A C 1
ATOM 2037 O O . THR A 1 291 ? 98.532 -31.014 -0.005 1.00 41.61 271 THR A O 1
ATOM 2041 N N . SER A 1 292 ? 97.090 -32.170 -1.338 1.00 40.27 272 SER A N 1
ATOM 2042 C CA . SER A 1 292 ? 98.143 -33.003 -1.961 1.00 39.90 272 SER A CA 1
ATOM 2043 C C . SER A 1 292 ? 99.155 -32.066 -2.613 1.00 37.65 272 SER A C 1
ATOM 2044 O O . SER A 1 292 ? 100.364 -32.342 -2.527 1.00 37.78 272 SER A O 1
ATOM 2047 N N . ALA A 1 293 ? 98.663 -30.996 -3.231 1.00 34.27 273 ALA A N 1
ATOM 2048 C CA . ALA A 1 293 ? 99.551 -30.039 -3.915 1.00 32.28 273 ALA A CA 1
ATOM 2049 C C . ALA A 1 293 ? 99.132 -28.619 -3.552 1.00 31.29 273 ALA A C 1
ATOM 2050 O O . ALA A 1 293 ? 97.966 -28.424 -3.190 1.00 32.64 273 ALA A O 1
ATOM 2052 N N . PRO A 1 294 ? 100.045 -27.632 -3.623 1.00 29.67 274 PRO A N 1
ATOM 2053 C CA . PRO A 1 294 ? 99.693 -26.243 -3.357 1.00 29.76 274 PRO A CA 1
ATOM 2054 C C . PRO A 1 294 ? 98.549 -25.699 -4.223 1.00 30.01 274 PRO A C 1
ATOM 2055 O O . PRO A 1 294 ? 98.431 -26.106 -5.352 1.00 32.50 274 PRO A O 1
ATOM 2059 N N . VAL A 1 295 ? 97.724 -24.816 -3.665 1.00 31.63 275 VAL A N 1
ATOM 2060 C CA . VAL A 1 295 ? 96.617 -24.164 -4.424 1.00 30.77 275 VAL A CA 1
ATOM 2061 C C . VAL A 1 295 ? 96.841 -22.657 -4.363 1.00 31.48 275 VAL A C 1
ATOM 2062 O O . VAL A 1 295 ? 97.067 -22.152 -3.248 1.00 35.87 275 VAL A O 1
ATOM 2066 N N . VAL A 1 296 ? 96.780 -21.976 -5.501 1.00 29.99 276 VAL A N 1
ATOM 2067 C CA . VAL A 1 296 ? 96.833 -20.488 -5.582 1.00 31.16 276 VAL A CA 1
ATOM 2068 C C . VAL A 1 296 ? 95.417 -19.967 -5.828 1.00 30.69 276 VAL A C 1
ATOM 2069 O O . VAL A 1 296 ? 94.888 -20.223 -6.899 1.00 34.29 276 VAL A O 1
ATOM 2073 N N . LEU A 1 297 ? 94.848 -19.205 -4.904 1.00 30.23 277 LEU A N 1
ATOM 2074 C CA . LEU A 1 297 ? 93.479 -18.650 -5.054 1.00 30.70 277 LEU A CA 1
ATOM 2075 C C . LEU A 1 297 ? 93.575 -17.128 -4.976 1.00 29.11 277 LEU A C 1
ATOM 2076 O O . LEU A 1 297 ? 93.623 -16.602 -3.886 1.00 30.81 277 LEU A O 1
ATOM 2081 N N . THR A 1 298 ? 93.556 -16.475 -6.125 1.00 31.06 278 THR A N 1
ATOM 2082 C CA . THR A 1 298 ? 93.967 -15.072 -6.360 1.00 32.09 278 THR A CA 1
ATOM 2083 C C . THR A 1 298 ? 92.709 -14.304 -6.768 1.00 34.43 278 THR A C 1
ATOM 2084 O O . THR A 1 298 ? 91.667 -14.963 -6.996 1.00 33.10 278 THR A O 1
ATOM 2088 N N . SER A 1 299 ? 92.769 -12.970 -6.822 1.00 42.15 279 SER A N 1
ATOM 2089 C CA . SER A 1 299 ? 91.559 -12.094 -6.872 1.00 44.43 279 SER A CA 1
ATOM 2090 C C . SER A 1 299 ? 91.841 -10.698 -7.454 1.00 48.16 279 SER A C 1
ATOM 2091 O O . SER A 1 299 ? 93.024 -10.261 -7.449 1.00 41.58 279 SER A O 1
ATOM 2094 N N . ARG A 1 300 ? 90.769 -10.018 -7.903 1.00 54.63 280 ARG A N 1
ATOM 2095 C CA . ARG A 1 300 ? 90.775 -8.591 -8.337 1.00 56.45 280 ARG A CA 1
ATOM 2096 C C . ARG A 1 300 ? 91.488 -7.792 -7.239 1.00 52.14 280 ARG A C 1
ATOM 2097 O O . ARG A 1 300 ? 92.404 -7.031 -7.575 1.00 49.80 280 ARG A O 1
ATOM 2105 N N . ALA A 1 301 ? 91.121 -8.044 -5.975 1.00 48.20 281 ALA A N 1
ATOM 2106 C CA . ALA A 1 301 ? 91.746 -7.519 -4.735 1.00 46.05 281 ALA A CA 1
ATOM 2107 C C . ALA A 1 301 ? 93.284 -7.586 -4.781 1.00 43.32 281 ALA A C 1
ATOM 2108 O O . ALA A 1 301 ? 93.910 -6.584 -4.400 1.00 42.85 281 ALA A O 1
ATOM 2110 N N . ASP A 1 302 ? 93.878 -8.717 -5.187 1.00 45.47 282 ASP A N 1
ATOM 2111 C CA . ASP A 1 302 ? 95.356 -8.947 -5.191 1.00 42.72 282 ASP A CA 1
ATOM 2112 C C . ASP A 1 302 ? 96.009 -8.147 -6.325 1.00 40.39 282 ASP A C 1
ATOM 2113 O O . ASP A 1 302 ? 95.437 -8.105 -7.423 1.00 36.97 282 ASP A O 1
ATOM 2118 N N . SER A 1 303 ? 97.187 -7.564 -6.082 1.00 43.43 283 SER A N 1
ATOM 2119 C CA . SER A 1 303 ? 98.002 -6.854 -7.111 1.00 44.54 283 SER A CA 1
ATOM 2120 C C . SER A 1 303 ? 98.525 -7.873 -8.130 1.00 43.91 283 SER A C 1
ATOM 2121 O O . SER A 1 303 ? 98.397 -9.079 -7.863 1.00 42.90 283 SER A O 1
ATOM 2124 N N . HIS A 1 304 ? 99.101 -7.418 -9.244 1.00 43.29 284 HIS A N 1
ATOM 2125 C CA . HIS A 1 304 ? 99.768 -8.309 -10.229 1.00 41.75 284 HIS A CA 1
ATOM 2126 C C . HIS A 1 304 ? 100.965 -9.001 -9.570 1.00 44.17 284 HIS A C 1
ATOM 2127 O O . HIS A 1 304 ? 101.139 -10.183 -9.832 1.00 47.12 284 HIS A O 1
ATOM 2134 N N . GLU A 1 305 ? 101.774 -8.304 -8.762 1.00 53.28 285 GLU A N 1
ATOM 2135 C CA . GLU A 1 305 ? 103.073 -8.861 -8.277 1.00 59.36 285 GLU A CA 1
ATOM 2136 C C . GLU A 1 305 ? 102.829 -9.762 -7.050 1.00 57.15 285 GLU A C 1
ATOM 2137 O O . GLU A 1 305 ? 103.714 -10.624 -6.767 1.00 53.12 285 GLU A O 1
ATOM 2143 N N . THR A 1 306 ? 101.665 -9.640 -6.389 1.00 51.37 286 THR A N 1
ATOM 2144 C CA . THR A 1 306 ? 101.232 -10.591 -5.322 1.00 52.10 286 THR A CA 1
ATOM 2145 C C . THR A 1 306 ? 100.643 -11.858 -5.975 1.00 45.68 286 THR A C 1
ATOM 2146 O O . THR A 1 306 ? 100.810 -12.941 -5.385 1.00 48.57 286 THR A O 1
ATOM 2150 N N . LYS A 1 307 ? 100.035 -11.769 -7.162 1.00 39.88 287 LYS A N 1
ATOM 2151 C CA . LYS A 1 307 ? 99.663 -12.981 -7.942 1.00 37.73 287 LYS A CA 1
ATOM 2152 C C . LYS A 1 307 ? 100.930 -13.783 -8.227 1.00 37.97 287 LYS A C 1
ATOM 2153 O O . LYS A 1 307 ? 100.853 -14.993 -8.095 1.00 39.74 287 LYS A O 1
ATOM 2159 N N . MET A 1 308 ? 102.032 -13.108 -8.571 1.00 39.06 288 MET A N 1
ATOM 2160 C CA . MET A 1 308 ? 103.366 -13.680 -8.909 1.00 41.04 288 MET A CA 1
ATOM 2161 C C . MET A 1 308 ? 104.003 -14.308 -7.673 1.00 40.45 288 MET A C 1
ATOM 2162 O O . MET A 1 308 ? 104.411 -15.485 -7.728 1.00 39.76 288 MET A O 1
ATOM 2167 N N . ASN A 1 309 ? 104.140 -13.507 -6.614 1.00 38.74 289 ASN A N 1
ATOM 2168 C CA . ASN A 1 309 ? 104.708 -13.946 -5.317 1.00 34.17 289 ASN A CA 1
ATOM 2169 C C . ASN A 1 309 ? 103.959 -15.190 -4.846 1.00 31.64 289 ASN A C 1
ATOM 2170 O O . ASN A 1 309 ? 104.599 -16.071 -4.293 1.00 31.64 289 ASN A O 1
ATOM 2175 N N . SER A 1 310 ? 102.649 -15.243 -5.086 1.00 30.44 290 SER A N 1
ATOM 2176 C CA . SER A 1 310 ? 101.754 -16.370 -4.722 1.00 30.22 290 SER A CA 1
ATOM 2177 C C . SER A 1 310 ? 102.101 -17.626 -5.538 1.00 31.19 290 SER A C 1
ATOM 2178 O O . SER A 1 310 ? 102.242 -18.687 -4.883 1.00 32.32 290 SER A O 1
ATOM 2181 N N . ILE A 1 311 ? 102.202 -17.514 -6.882 1.00 30.23 291 ILE A N 1
ATOM 2182 C CA . ILE A 1 311 ? 102.603 -18.597 -7.841 1.00 27.94 291 ILE A CA 1
ATOM 2183 C C . ILE A 1 311 ? 103.972 -19.105 -7.408 1.00 28.73 291 ILE A C 1
ATOM 2184 O O . ILE A 1 311 ? 104.163 -20.334 -7.381 1.00 27.63 291 ILE A O 1
ATOM 2189 N N . ALA A 1 312 ? 104.891 -18.191 -7.097 1.00 31.00 292 ALA A N 1
ATOM 2190 C CA . ALA A 1 312 ? 106.286 -18.529 -6.726 1.00 35.89 292 ALA A CA 1
ATOM 2191 C C . ALA A 1 312 ? 106.305 -19.298 -5.404 1.00 35.20 292 ALA A C 1
ATOM 2192 O O . ALA A 1 312 ? 107.157 -20.174 -5.250 1.00 35.01 292 ALA A O 1
ATOM 2194 N N . LEU A 1 313 ? 105.394 -18.969 -4.488 1.00 38.24 293 LEU A N 1
ATOM 2195 C CA . LEU A 1 313 ? 105.284 -19.633 -3.160 1.00 41.70 293 LEU A CA 1
ATOM 2196 C C . LEU A 1 313 ? 104.874 -21.099 -3.355 1.00 43.74 293 LEU A C 1
ATOM 2197 O O . LEU A 1 313 ? 105.518 -21.965 -2.737 1.00 46.18 293 LEU A O 1
ATOM 2202 N N . ALA A 1 314 ? 103.830 -21.353 -4.153 1.00 44.24 294 ALA A N 1
ATOM 2203 C CA . ALA A 1 314 ? 103.354 -22.707 -4.518 1.00 45.73 294 ALA A CA 1
ATOM 2204 C C . ALA A 1 314 ? 104.505 -23.523 -5.123 1.00 45.68 294 ALA A C 1
ATOM 2205 O O . ALA A 1 314 ? 104.654 -24.691 -4.729 1.00 44.93 294 ALA A O 1
ATOM 2207 N N . ALA A 1 315 ? 105.290 -22.929 -6.032 1.00 47.20 295 ALA A N 1
ATOM 2208 C CA . ALA A 1 315 ? 106.378 -23.606 -6.786 1.00 47.78 295 ALA A CA 1
ATOM 2209 C C . ALA A 1 315 ? 107.484 -24.043 -5.832 1.00 46.68 295 ALA A C 1
ATOM 2210 O O . ALA A 1 315 ? 108.009 -25.136 -6.045 1.00 52.26 295 ALA A O 1
ATOM 2212 N N . LEU A 1 316 ? 107.800 -23.229 -4.824 1.00 44.86 296 LEU A N 1
ATOM 2213 C CA . LEU A 1 316 ? 108.811 -23.561 -3.784 1.00 48.13 296 LEU A CA 1
ATOM 2214 C C . LEU A 1 316 ? 108.351 -24.731 -2.904 1.00 49.04 296 LEU A C 1
ATOM 2215 O O . LEU A 1 316 ? 109.215 -25.522 -2.481 1.00 53.96 296 LEU A O 1
ATOM 2220 N N . VAL A 1 317 ? 107.053 -24.815 -2.610 1.00 53.01 297 VAL A N 1
ATOM 2221 C CA . VAL A 1 317 ? 106.438 -25.831 -1.699 1.00 53.19 297 VAL A CA 1
ATOM 2222 C C . VAL A 1 317 ? 106.213 -27.122 -2.481 1.00 53.06 297 VAL A C 1
ATOM 2223 O O . VAL A 1 317 ? 106.263 -28.202 -1.865 1.00 56.72 297 VAL A O 1
ATOM 2227 N N . ALA A 1 318 ? 105.905 -26.989 -3.769 1.00 54.46 298 ALA A N 1
ATOM 2228 C CA . ALA A 1 318 ? 105.709 -28.115 -4.707 1.00 58.88 298 ALA A CA 1
ATOM 2229 C C . ALA A 1 318 ? 107.057 -28.809 -4.906 1.00 59.70 298 ALA A C 1
ATOM 2230 O O . ALA A 1 318 ? 107.099 -30.058 -4.814 1.00 56.97 298 ALA A O 1
ATOM 2232 N N . GLY A 1 319 ? 108.101 -27.999 -5.139 1.00 60.94 299 GLY A N 1
ATOM 2233 C CA . GLY A 1 319 ? 109.483 -28.418 -5.441 1.00 59.42 299 GLY A CA 1
ATOM 2234 C C . GLY A 1 319 ? 110.176 -29.045 -4.251 1.00 56.50 299 GLY A C 1
ATOM 2235 O O . GLY A 1 319 ? 110.822 -30.079 -4.451 1.00 54.10 299 GLY A O 1
ATOM 2236 N N . ASN A 1 320 ? 110.000 -28.477 -3.056 1.00 61.03 300 ASN A N 1
ATOM 2237 C CA . ASN A 1 320 ? 110.587 -29.069 -1.826 1.00 70.95 300 ASN A CA 1
ATOM 2238 C C . ASN A 1 320 ? 109.851 -30.366 -1.497 1.00 76.72 300 ASN A C 1
ATOM 2239 O O . ASN A 1 320 ? 110.531 -31.410 -1.466 1.00 83.63 300 ASN A O 1
ATOM 2244 N N . LYS A 1 321 ? 108.540 -30.289 -1.236 1.00 84.41 301 LYS A N 1
ATOM 2245 C CA . LYS A 1 321 ? 107.702 -31.480 -0.911 1.00 87.04 301 LYS A CA 1
ATOM 2246 C C . LYS A 1 321 ? 107.936 -31.902 0.547 1.00 91.66 301 LYS A C 1
ATOM 2247 O O . LYS A 1 321 ? 107.007 -32.419 1.167 1.00 97.55 301 LYS A O 1
ATOM 2254 N N . MET B 1 21 ? 86.687 18.081 7.046 1.00 85.55 1 MET B N 1
ATOM 2255 C CA . MET B 1 21 ? 87.863 18.744 6.401 1.00 83.82 1 MET B CA 1
ATOM 2256 C C . MET B 1 21 ? 89.110 18.602 7.299 1.00 76.64 1 MET B C 1
ATOM 2257 O O . MET B 1 21 ? 90.148 19.160 6.924 1.00 88.48 1 MET B O 1
ATOM 2262 N N . ILE B 1 22 ? 89.044 17.853 8.409 1.00 63.16 2 ILE B N 1
ATOM 2263 C CA . ILE B 1 22 ? 90.113 17.781 9.454 1.00 58.47 2 ILE B CA 1
ATOM 2264 C C . ILE B 1 22 ? 90.768 16.401 9.317 1.00 55.97 2 ILE B C 1
ATOM 2265 O O . ILE B 1 22 ? 90.034 15.405 9.503 1.00 59.34 2 ILE B O 1
ATOM 2270 N N . LYS B 1 23 ? 92.064 16.333 8.977 1.00 51.17 3 LYS B N 1
ATOM 2271 C CA . LYS B 1 23 ? 92.688 15.114 8.382 1.00 52.13 3 LYS B CA 1
ATOM 2272 C C . LYS B 1 23 ? 94.036 14.758 9.013 1.00 52.10 3 LYS B C 1
ATOM 2273 O O . LYS B 1 23 ? 94.655 13.812 8.491 1.00 52.61 3 LYS B O 1
ATOM 2279 N N . SER B 1 24 ? 94.486 15.471 10.055 1.00 54.41 4 SER B N 1
ATOM 2280 C CA . SER B 1 24 ? 95.880 15.412 10.587 1.00 52.49 4 SER B CA 1
ATOM 2281 C C . SER B 1 24 ? 95.936 15.810 12.068 1.00 49.81 4 SER B C 1
ATOM 2282 O O . SER B 1 24 ? 95.188 16.731 12.461 1.00 47.55 4 SER B O 1
ATOM 2285 N N . PHE B 1 25 ? 96.846 15.194 12.836 1.00 46.54 5 PHE B N 1
ATOM 2286 C CA . PHE B 1 25 ? 97.073 15.482 14.280 1.00 46.52 5 PHE B CA 1
ATOM 2287 C C . PHE B 1 25 ? 97.625 16.893 14.484 1.00 47.81 5 PHE B C 1
ATOM 2288 O O . PHE B 1 25 ? 97.678 17.344 15.644 1.00 47.39 5 PHE B O 1
ATOM 2296 N N . ASN B 1 26 ? 98.063 17.538 13.405 1.00 48.25 6 ASN B N 1
ATOM 2297 C CA . ASN B 1 26 ? 98.617 18.907 13.459 1.00 50.10 6 ASN B CA 1
ATOM 2298 C C . ASN B 1 26 ? 97.436 19.858 13.442 1.00 46.09 6 ASN B C 1
ATOM 2299 O O . ASN B 1 26 ? 97.428 20.738 14.288 1.00 50.58 6 ASN B O 1
ATOM 2304 N N . GLU B 1 27 ? 96.454 19.641 12.571 1.00 46.18 7 GLU B N 1
ATOM 2305 C CA . GLU B 1 27 ? 95.224 20.477 12.548 1.00 48.32 7 GLU B CA 1
ATOM 2306 C C . GLU B 1 27 ? 94.492 20.297 13.879 1.00 48.94 7 GLU B C 1
ATOM 2307 O O . GLU B 1 27 ? 93.823 21.256 14.306 1.00 49.84 7 GLU B O 1
ATOM 2313 N N . ILE B 1 28 ? 94.628 19.113 14.491 1.00 51.19 8 ILE B N 1
ATOM 2314 C CA . ILE B 1 28 ? 94.007 18.753 15.802 1.00 50.17 8 ILE B CA 1
ATOM 2315 C C . ILE B 1 28 ? 94.635 19.638 16.875 1.00 46.82 8 ILE B C 1
ATOM 2316 O O . ILE B 1 28 ? 93.885 20.370 17.534 1.00 51.34 8 ILE B O 1
ATOM 2321 N N . ILE B 1 29 ? 95.958 19.593 17.009 1.00 45.90 9 ILE B N 1
ATOM 2322 C CA . ILE B 1 29 ? 96.725 20.406 17.999 1.00 48.30 9 ILE B CA 1
ATOM 2323 C C . ILE B 1 29 ? 96.427 21.896 17.768 1.00 44.73 9 ILE B C 1
ATOM 2324 O O . ILE B 1 29 ? 96.318 22.616 18.768 1.00 38.29 9 ILE B O 1
ATOM 2329 N N . MET B 1 30 ? 96.282 22.321 16.506 1.00 51.56 10 MET B N 1
ATOM 2330 C CA . MET B 1 30 ? 96.090 23.746 16.100 1.00 57.98 10 MET B CA 1
ATOM 2331 C C . MET B 1 30 ? 94.757 24.221 16.662 1.00 49.85 10 MET B C 1
ATOM 2332 O O . MET B 1 30 ? 94.712 25.322 17.230 1.00 54.21 10 MET B O 1
ATOM 2337 N N . LYS B 1 31 ? 93.730 23.394 16.496 1.00 46.19 11 LYS B N 1
ATOM 2338 C CA . LYS B 1 31 ? 92.345 23.678 16.935 1.00 44.35 11 LYS B CA 1
ATOM 2339 C C . LYS B 1 31 ? 92.309 23.742 18.470 1.00 44.47 11 LYS B C 1
ATOM 2340 O O . LYS B 1 31 ? 91.546 24.590 19.006 1.00 42.55 11 LYS B O 1
ATOM 2346 N N . VAL B 1 32 ? 93.103 22.901 19.156 1.00 42.61 12 VAL B N 1
ATOM 2347 C CA . VAL B 1 32 ? 93.181 22.852 20.651 1.00 44.07 12 VAL B CA 1
ATOM 2348 C C . VAL B 1 32 ? 93.638 24.217 21.157 1.00 43.56 12 VAL B C 1
ATOM 2349 O O . VAL B 1 32 ? 92.974 24.748 22.072 1.00 47.39 12 VAL B O 1
ATOM 2353 N N . LYS B 1 33 ? 94.743 24.708 20.576 1.00 43.31 13 LYS B N 1
ATOM 2354 C CA . LYS B 1 33 ? 95.397 26.017 20.829 1.00 41.02 13 LYS B CA 1
ATOM 2355 C C . LYS B 1 33 ? 94.462 27.163 20.462 1.00 39.72 13 LYS B C 1
ATOM 2356 O O . LYS B 1 33 ? 94.739 28.278 20.859 1.00 44.10 13 LYS B O 1
ATOM 2362 N N . SER B 1 34 ? 93.446 26.896 19.661 1.00 39.56 14 SER B N 1
ATOM 2363 C CA . SER B 1 34 ? 92.496 27.908 19.156 1.00 42.63 14 SER B CA 1
ATOM 2364 C C . SER B 1 34 ? 91.381 28.128 20.185 1.00 50.30 14 SER B C 1
ATOM 2365 O O . SER B 1 34 ? 90.783 29.206 20.172 1.00 54.91 14 SER B O 1
ATOM 2368 N N . LYS B 1 35 ? 91.093 27.143 21.042 1.00 60.10 15 LYS B N 1
ATOM 2369 C CA . LYS B 1 35 ? 89.991 27.213 22.044 1.00 62.94 15 LYS B CA 1
ATOM 2370 C C . LYS B 1 35 ? 90.602 27.595 23.396 1.00 59.27 15 LYS B C 1
ATOM 2371 O O . LYS B 1 35 ? 91.832 27.490 23.531 1.00 48.97 15 LYS B O 1
ATOM 2377 N N . GLU B 1 36 ? 89.769 27.804 24.417 1.00 60.86 16 GLU B N 1
ATOM 2378 C CA . GLU B 1 36 ? 90.302 28.047 25.784 1.00 66.50 16 GLU B CA 1
ATOM 2379 C C . GLU B 1 36 ? 91.066 26.804 26.254 1.00 66.06 16 GLU B C 1
ATOM 2380 O O . GLU B 1 36 ? 90.651 25.690 25.889 1.00 67.55 16 GLU B O 1
ATOM 2386 N N . MET B 1 37 ? 92.131 26.984 27.043 1.00 67.35 17 MET B N 1
ATOM 2387 C CA . MET B 1 37 ? 92.982 25.847 27.494 1.00 58.98 17 MET B CA 1
ATOM 2388 C C . MET B 1 37 ? 92.233 24.988 28.510 1.00 55.45 17 MET B C 1
ATOM 2389 O O . MET B 1 37 ? 91.304 25.507 29.155 1.00 53.17 17 MET B O 1
ATOM 2394 N N . LYS B 1 38 ? 92.633 23.723 28.642 1.00 49.41 18 LYS B N 1
ATOM 2395 C CA . LYS B 1 38 ? 91.926 22.788 29.550 1.00 46.89 18 LYS B CA 1
ATOM 2396 C C . LYS B 1 38 ? 92.894 22.256 30.612 1.00 41.27 18 LYS B C 1
ATOM 2397 O O . LYS B 1 38 ? 94.099 22.271 30.348 1.00 42.55 18 LYS B O 1
ATOM 2403 N N . LYS B 1 39 ? 92.372 21.768 31.737 1.00 37.39 19 LYS B N 1
ATOM 2404 C CA . LYS B 1 39 ? 93.235 21.282 32.843 1.00 39.46 19 LYS B CA 1
ATOM 2405 C C . LYS B 1 39 ? 93.177 19.758 32.920 1.00 38.40 19 LYS B C 1
ATOM 2406 O O . LYS B 1 39 ? 92.076 19.204 32.810 1.00 39.87 19 LYS B O 1
ATOM 2412 N N . VAL B 1 40 ? 94.327 19.115 33.115 1.00 37.19 20 VAL B N 1
ATOM 2413 C CA . VAL B 1 40 ? 94.368 17.635 33.280 1.00 39.25 20 VAL B CA 1
ATOM 2414 C C . VAL B 1 40 ? 94.776 17.347 34.720 1.00 37.04 20 VAL B C 1
ATOM 2415 O O . VAL B 1 40 ? 95.703 17.994 35.196 1.00 39.05 20 VAL B O 1
ATOM 2419 N N . ALA B 1 41 ? 94.197 16.329 35.354 1.00 39.57 21 ALA B N 1
ATOM 2420 C CA . ALA B 1 41 ? 94.650 15.933 36.709 1.00 38.74 21 ALA B CA 1
ATOM 2421 C C . ALA B 1 41 ? 95.444 14.624 36.627 1.00 37.30 21 ALA B C 1
ATOM 2422 O O . ALA B 1 41 ? 94.827 13.585 36.364 1.00 36.17 21 ALA B O 1
ATOM 2424 N N . VAL B 1 42 ? 96.762 14.683 36.847 1.00 34.10 22 VAL B N 1
ATOM 2425 C CA . VAL B 1 42 ? 97.623 13.466 36.779 1.00 33.47 22 VAL B CA 1
ATOM 2426 C C . VAL B 1 42 ? 97.395 12.638 38.044 1.00 32.62 22 VAL B C 1
ATOM 2427 O O . VAL B 1 42 ? 97.484 13.220 39.131 1.00 30.27 22 VAL B O 1
ATOM 2431 N N . ALA B 1 43 ? 97.110 11.338 37.903 1.00 35.23 23 ALA B N 1
ATOM 2432 C CA . ALA B 1 43 ? 96.726 10.505 39.070 1.00 38.98 23 ALA B CA 1
ATOM 2433 C C . ALA B 1 43 ? 97.846 10.258 40.086 1.00 39.42 23 ALA B C 1
ATOM 2434 O O . ALA B 1 43 ? 97.616 10.528 41.269 1.00 37.39 23 ALA B O 1
ATOM 2436 N N . VAL B 1 44 ? 99.016 9.805 39.650 1.00 41.49 24 VAL B N 1
ATOM 2437 C CA . VAL B 1 44 ? 100.194 9.618 40.550 1.00 43.11 24 VAL B CA 1
ATOM 2438 C C . VAL B 1 44 ? 101.258 10.264 39.689 1.00 38.97 24 VAL B C 1
ATOM 2439 O O . VAL B 1 44 ? 101.803 9.584 38.814 1.00 32.94 24 VAL B O 1
ATOM 2443 N N . ALA B 1 45 ? 101.548 11.533 39.948 1.00 42.16 25 ALA B N 1
ATOM 2444 C CA . ALA B 1 45 ? 102.325 12.284 38.932 1.00 46.39 25 ALA B CA 1
ATOM 2445 C C . ALA B 1 45 ? 103.837 12.082 39.041 1.00 49.25 25 ALA B C 1
ATOM 2446 O O . ALA B 1 45 ? 104.564 12.857 38.419 1.00 51.50 25 ALA B O 1
ATOM 2448 N N . GLN B 1 46 ? 104.290 11.102 39.816 1.00 53.52 26 GLN B N 1
ATOM 2449 C CA . GLN B 1 46 ? 105.739 10.800 39.950 1.00 54.89 26 GLN B CA 1
ATOM 2450 C C . GLN B 1 46 ? 106.292 10.215 38.638 1.00 58.21 26 GLN B C 1
ATOM 2451 O O . GLN B 1 46 ? 107.498 9.991 38.570 1.00 68.63 26 GLN B O 1
ATOM 2457 N N . ASP B 1 47 ? 105.441 9.892 37.665 1.00 57.43 27 ASP B N 1
ATOM 2458 C CA . ASP B 1 47 ? 105.925 9.389 36.349 1.00 60.40 27 ASP B CA 1
ATOM 2459 C C . ASP B 1 47 ? 106.730 10.463 35.604 1.00 55.16 27 ASP B C 1
ATOM 2460 O O . ASP B 1 47 ? 106.166 11.534 35.354 1.00 53.08 27 ASP B O 1
ATOM 2465 N N . GLU B 1 48 ? 107.985 10.170 35.238 1.00 52.18 28 GLU B N 1
ATOM 2466 C CA . GLU B 1 48 ? 108.858 11.109 34.488 1.00 51.73 28 GLU B CA 1
ATOM 2467 C C . GLU B 1 48 ? 108.348 11.255 33.051 1.00 49.02 28 GLU B C 1
ATOM 2468 O O . GLU B 1 48 ? 108.209 12.373 32.551 1.00 42.34 28 GLU B O 1
ATOM 2474 N N . PRO B 1 49 ? 108.031 10.152 32.330 1.00 52.60 29 PRO B N 1
ATOM 2475 C CA . PRO B 1 49 ? 107.524 10.266 30.962 1.00 54.45 29 PRO B CA 1
ATOM 2476 C C . PRO B 1 49 ? 106.228 11.098 30.898 1.00 52.28 29 PRO B C 1
ATOM 2477 O O . PRO B 1 49 ? 106.138 11.915 30.015 1.00 51.58 29 PRO B O 1
ATOM 2481 N N . VAL B 1 50 ? 105.295 10.904 31.842 1.00 52.16 30 VAL B N 1
ATOM 2482 C CA . VAL B 1 50 ? 104.020 11.685 31.944 1.00 55.20 30 VAL B CA 1
ATOM 2483 C C . VAL B 1 50 ? 104.344 13.174 32.151 1.00 52.65 30 VAL B C 1
ATOM 2484 O O . VAL B 1 50 ? 103.758 13.996 31.419 1.00 51.38 30 VAL B O 1
ATOM 2488 N N . LEU B 1 51 ? 105.200 13.526 33.114 1.00 50.97 31 LEU B N 1
ATOM 2489 C CA . LEU B 1 51 ? 105.503 14.953 33.413 1.00 53.40 31 LEU B CA 1
ATOM 2490 C C . LEU B 1 51 ? 106.177 15.581 32.191 1.00 54.65 31 LEU B C 1
ATOM 2491 O O . LEU B 1 51 ? 105.880 16.760 31.886 1.00 52.44 31 LEU B O 1
ATOM 2496 N N . GLU B 1 52 ? 107.051 14.827 31.515 1.00 56.97 32 GLU B N 1
ATOM 2497 C CA . GLU B 1 52 ? 107.709 15.288 30.266 1.00 56.18 32 GLU B CA 1
ATOM 2498 C C . GLU B 1 52 ? 106.594 15.761 29.326 1.00 51.96 32 GLU B C 1
ATOM 2499 O O . GLU B 1 52 ? 106.741 16.861 28.764 1.00 44.37 32 GLU B O 1
ATOM 2505 N N . ALA B 1 53 ? 105.492 14.990 29.253 1.00 54.40 33 ALA B N 1
ATOM 2506 C CA . ALA B 1 53 ? 104.290 15.220 28.400 1.00 50.17 33 ALA B CA 1
ATOM 2507 C C . ALA B 1 53 ? 103.484 16.445 28.878 1.00 47.48 33 ALA B C 1
ATOM 2508 O O . ALA B 1 53 ? 103.060 17.251 28.033 1.00 38.34 33 ALA B O 1
ATOM 2510 N N . VAL B 1 54 ? 103.275 16.577 30.190 1.00 53.89 34 VAL B N 1
ATOM 2511 C CA . VAL B 1 54 ? 102.519 17.700 30.837 1.00 55.57 34 VAL B CA 1
ATOM 2512 C C . VAL B 1 54 ? 103.203 19.020 30.456 1.00 55.51 34 VAL B C 1
ATOM 2513 O O . VAL B 1 54 ? 102.479 19.990 30.097 1.00 50.65 34 VAL B O 1
ATOM 2517 N N . ARG B 1 55 ? 104.543 19.030 30.545 1.00 57.22 35 ARG B N 1
ATOM 2518 C CA . ARG B 1 55 ? 105.420 20.198 30.267 1.00 57.50 35 ARG B CA 1
ATOM 2519 C C . ARG B 1 55 ? 105.176 20.663 28.831 1.00 52.10 35 ARG B C 1
ATOM 2520 O O . ARG B 1 55 ? 104.593 21.741 28.684 1.00 51.84 35 ARG B O 1
ATOM 2528 N N . ASP B 1 56 ? 105.575 19.871 27.828 1.00 50.50 36 ASP B N 1
ATOM 2529 C CA . ASP B 1 56 ? 105.548 20.287 26.398 1.00 53.45 36 ASP B CA 1
ATOM 2530 C C . ASP B 1 56 ? 104.102 20.590 25.984 1.00 52.57 36 ASP B C 1
ATOM 2531 O O . ASP B 1 56 ? 103.928 21.370 25.048 1.00 55.06 36 ASP B O 1
ATOM 2536 N N . ALA B 1 57 ? 103.115 20.061 26.711 1.00 54.13 37 ALA B N 1
ATOM 2537 C CA . ALA B 1 57 ? 101.673 20.361 26.552 1.00 53.07 37 ALA B CA 1
ATOM 2538 C C . ALA B 1 57 ? 101.338 21.757 27.100 1.00 54.80 37 ALA B C 1
ATOM 2539 O O . ALA B 1 57 ? 100.521 22.453 26.451 1.00 55.37 37 ALA B O 1
ATOM 2541 N N . LYS B 1 58 ? 101.927 22.138 28.245 1.00 55.05 38 LYS B N 1
ATOM 2542 C CA . LYS B 1 58 ? 101.742 23.453 28.934 1.00 51.78 38 LYS B CA 1
ATOM 2543 C C . LYS B 1 58 ? 102.375 24.596 28.124 1.00 51.67 38 LYS B C 1
ATOM 2544 O O . LYS B 1 58 ? 101.705 25.623 27.945 1.00 46.30 38 LYS B O 1
ATOM 2550 N N . LYS B 1 59 ? 103.618 24.431 27.660 1.00 54.14 39 LYS B N 1
ATOM 2551 C CA . LYS B 1 59 ? 104.399 25.504 26.980 1.00 58.48 39 LYS B CA 1
ATOM 2552 C C . LYS B 1 59 ? 103.788 25.852 25.605 1.00 58.23 39 LYS B C 1
ATOM 2553 O O . LYS B 1 59 ? 103.738 27.056 25.307 1.00 57.21 39 LYS B O 1
ATOM 2559 N N . ASN B 1 60 ? 103.280 24.884 24.824 1.00 57.97 40 ASN B N 1
ATOM 2560 C CA . ASN B 1 60 ? 102.753 25.105 23.438 1.00 56.51 40 ASN B CA 1
ATOM 2561 C C . ASN B 1 60 ? 101.243 25.434 23.445 1.00 56.94 40 ASN B C 1
ATOM 2562 O O . ASN B 1 60 ? 100.710 25.757 22.350 1.00 56.94 40 ASN B O 1
ATOM 2567 N N . GLY B 1 61 ? 100.582 25.391 24.613 1.00 50.70 41 GLY B N 1
ATOM 2568 C CA . GLY B 1 61 ? 99.233 25.956 24.825 1.00 48.45 41 GLY B CA 1
ATOM 2569 C C . GLY B 1 61 ? 98.128 24.938 24.603 1.00 49.72 41 GLY B C 1
ATOM 2570 O O . GLY B 1 61 ? 96.963 25.342 24.405 1.00 50.47 41 GLY B O 1
ATOM 2571 N N . ILE B 1 62 ? 98.472 23.654 24.668 1.00 51.44 42 ILE B N 1
ATOM 2572 C CA . ILE B 1 62 ? 97.528 22.519 24.483 1.00 46.79 42 ILE B CA 1
ATOM 2573 C C . ILE B 1 62 ? 96.725 22.307 25.771 1.00 45.27 42 ILE B C 1
ATOM 2574 O O . ILE B 1 62 ? 95.491 22.290 25.671 1.00 49.96 42 ILE B O 1
ATOM 2579 N N . ALA B 1 63 ? 97.377 22.160 26.933 1.00 45.73 43 ALA B N 1
ATOM 2580 C CA . ALA B 1 63 ? 96.682 21.935 28.227 1.00 48.26 43 ALA B CA 1
ATOM 2581 C C . ALA B 1 63 ? 97.494 22.399 29.440 1.00 50.97 43 ALA B C 1
ATOM 2582 O O . ALA B 1 63 ? 98.738 22.251 29.438 1.00 52.09 43 ALA B O 1
ATOM 2584 N N . ASP B 1 64 ? 96.760 22.844 30.467 1.00 52.44 44 ASP B N 1
ATOM 2585 C CA . ASP B 1 64 ? 97.216 23.032 31.874 1.00 57.57 44 ASP B CA 1
ATOM 2586 C C . ASP B 1 64 ? 97.254 21.677 32.602 1.00 54.68 44 ASP B C 1
ATOM 2587 O O . ASP B 1 64 ? 96.990 20.659 31.940 1.00 65.97 44 ASP B O 1
ATOM 2592 N N . ALA B 1 65 ? 97.566 21.641 33.906 1.00 45.51 45 ALA B N 1
ATOM 2593 C CA . ALA B 1 65 ? 97.621 20.374 34.680 1.00 41.77 45 ALA B CA 1
ATOM 2594 C C . ALA B 1 65 ? 97.678 20.607 36.190 1.00 38.02 45 ALA B C 1
ATOM 2595 O O . ALA B 1 65 ? 98.351 21.534 36.627 1.00 43.95 45 ALA B O 1
ATOM 2597 N N . ILE B 1 66 ? 96.988 19.755 36.938 1.00 34.05 46 ILE B N 1
ATOM 2598 C CA . ILE B 1 66 ? 97.112 19.592 38.409 1.00 35.72 46 ILE B CA 1
ATOM 2599 C C . ILE B 1 66 ? 97.816 18.256 38.647 1.00 36.38 46 ILE B C 1
ATOM 2600 O O . ILE B 1 66 ? 97.355 17.221 38.123 1.00 36.80 46 ILE B O 1
ATOM 2605 N N . LEU B 1 67 ? 98.897 18.265 39.420 1.00 35.60 47 LEU B N 1
ATOM 2606 C CA . LEU B 1 67 ? 99.707 17.052 39.669 1.00 34.77 47 LEU B CA 1
ATOM 2607 C C . LEU B 1 67 ? 99.324 16.532 41.047 1.00 34.28 47 LEU B C 1
ATOM 2608 O O . LEU B 1 67 ? 99.438 17.293 42.003 1.00 36.76 47 LEU B O 1
ATOM 2613 N N . VAL B 1 68 ? 98.793 15.319 41.115 1.00 34.48 48 VAL B N 1
ATOM 2614 C CA . VAL B 1 68 ? 98.348 14.689 42.383 1.00 34.94 48 VAL B CA 1
ATOM 2615 C C . VAL B 1 68 ? 99.328 13.558 42.607 1.00 39.61 48 VAL B C 1
ATOM 2616 O O . VAL B 1 68 ? 99.465 12.731 41.689 1.00 41.39 48 VAL B O 1
ATOM 2620 N N . GLY B 1 69 ? 99.993 13.566 43.758 1.00 46.83 49 GLY B N 1
ATOM 2621 C CA . GLY B 1 69 ? 100.925 12.504 44.171 1.00 53.05 49 GLY B CA 1
ATOM 2622 C C . GLY B 1 69 ? 101.917 13.016 45.193 1.00 57.17 49 GLY B C 1
ATOM 2623 O O . GLY B 1 69 ? 101.606 14.022 45.865 1.00 54.31 49 GLY B O 1
ATOM 2624 N N . ASP B 1 70 ? 103.072 12.355 45.276 1.00 64.19 50 ASP B N 1
ATOM 2625 C CA . ASP B 1 70 ? 104.127 12.586 46.300 1.00 68.39 50 ASP B CA 1
ATOM 2626 C C . ASP B 1 70 ? 104.847 13.906 46.003 1.00 68.15 50 ASP B C 1
ATOM 2627 O O . ASP B 1 70 ? 105.600 13.963 45.005 1.00 62.84 50 ASP B O 1
ATOM 2632 N N . HIS B 1 71 ? 104.638 14.923 46.847 1.00 71.05 51 HIS B N 1
ATOM 2633 C CA . HIS B 1 71 ? 105.147 16.293 46.601 1.00 73.02 51 HIS B CA 1
ATOM 2634 C C . HIS B 1 71 ? 106.640 16.209 46.298 1.00 66.76 51 HIS B C 1
ATOM 2635 O O . HIS B 1 71 ? 107.076 16.781 45.286 1.00 67.39 51 HIS B O 1
ATOM 2642 N N . ASP B 1 72 ? 107.377 15.500 47.147 1.00 62.37 52 ASP B N 1
ATOM 2643 C CA . ASP B 1 72 ? 108.859 15.567 47.172 1.00 65.53 52 ASP B CA 1
ATOM 2644 C C . ASP B 1 72 ? 109.379 14.909 45.881 1.00 64.68 52 ASP B C 1
ATOM 2645 O O . ASP B 1 72 ? 110.115 15.615 45.134 1.00 67.76 52 ASP B O 1
ATOM 2650 N N . GLU B 1 73 ? 108.942 13.677 45.567 1.00 58.91 53 GLU B N 1
ATOM 2651 C CA . GLU B 1 73 ? 109.314 12.943 44.320 1.00 54.33 53 GLU B CA 1
ATOM 2652 C C . GLU B 1 73 ? 108.914 13.768 43.089 1.00 56.96 53 GLU B C 1
ATOM 2653 O O . GLU B 1 73 ? 109.787 13.954 42.223 1.00 60.36 53 GLU B O 1
ATOM 2659 N N . ILE B 1 74 ? 107.667 14.262 43.009 1.00 52.96 54 ILE B N 1
ATOM 2660 C CA . ILE B 1 74 ? 107.178 15.075 41.851 1.00 50.99 54 ILE B CA 1
ATOM 2661 C C . ILE B 1 74 ? 108.149 16.251 41.657 1.00 52.39 54 ILE B C 1
ATOM 2662 O O . ILE B 1 74 ? 108.693 16.399 40.535 1.00 55.68 54 ILE B O 1
ATOM 2667 N N . VAL B 1 75 ? 108.379 17.047 42.706 1.00 48.87 55 VAL B N 1
ATOM 2668 C CA . VAL B 1 75 ? 109.248 18.264 42.655 1.00 49.16 55 VAL B CA 1
ATOM 2669 C C . VAL B 1 75 ? 110.686 17.885 42.233 1.00 55.38 55 VAL B C 1
ATOM 2670 O O . VAL B 1 75 ? 111.264 18.645 41.404 1.00 48.84 55 VAL B O 1
ATOM 2674 N N . SER B 1 76 ? 111.248 16.780 42.762 1.00 54.62 56 SER B N 1
ATOM 2675 C CA . SER B 1 76 ? 112.569 16.212 42.358 1.00 58.07 56 SER B CA 1
ATOM 2676 C C . SER B 1 76 ? 112.643 16.025 40.834 1.00 62.12 56 SER B C 1
ATOM 2677 O O . SER B 1 76 ? 113.577 16.556 40.194 1.00 63.42 56 SER B O 1
ATOM 2680 N N . ILE B 1 77 ? 111.693 15.274 40.276 1.00 67.56 57 ILE B N 1
ATOM 2681 C CA . ILE B 1 77 ? 111.696 14.832 38.849 1.00 71.50 57 ILE B CA 1
ATOM 2682 C C . ILE B 1 77 ? 111.526 16.077 37.950 1.00 71.98 57 ILE B C 1
ATOM 2683 O O . ILE B 1 77 ? 112.108 16.098 36.856 1.00 68.18 57 ILE B O 1
ATOM 2688 N N . ALA B 1 78 ? 110.822 17.110 38.422 1.00 75.64 58 ALA B N 1
ATOM 2689 C CA . ALA B 1 78 ? 110.473 18.331 37.654 1.00 80.38 58 ALA B CA 1
ATOM 2690 C C . ALA B 1 78 ? 111.723 19.166 37.343 1.00 82.15 58 ALA B C 1
ATOM 2691 O O . ALA B 1 78 ? 111.817 19.685 36.207 1.00 84.24 58 ALA B O 1
ATOM 2693 N N . LEU B 1 79 ? 112.622 19.315 38.323 1.00 79.45 59 LEU B N 1
ATOM 2694 C CA . LEU B 1 79 ? 113.898 20.065 38.187 1.00 72.79 59 LEU B CA 1
ATOM 2695 C C . LEU B 1 79 ? 114.726 19.373 37.101 1.00 71.03 59 LEU B C 1
ATOM 2696 O O . LEU B 1 79 ? 115.132 20.048 36.142 1.00 62.51 59 LEU B O 1
ATOM 2701 N N . LYS B 1 80 ? 114.884 18.051 37.215 1.00 74.35 60 LYS B N 1
ATOM 2702 C CA . LYS B 1 80 ? 115.666 17.198 36.271 1.00 74.18 60 LYS B CA 1
ATOM 2703 C C . LYS B 1 80 ? 115.269 17.531 34.825 1.00 67.96 60 LYS B C 1
ATOM 2704 O O . LYS B 1 80 ? 116.164 17.656 34.000 1.00 66.27 60 LYS B O 1
ATOM 2710 N N . ILE B 1 81 ? 113.979 17.738 34.556 1.00 68.74 61 ILE B N 1
ATOM 2711 C CA . ILE B 1 81 ? 113.393 17.806 33.185 1.00 73.32 61 ILE B CA 1
ATOM 2712 C C . ILE B 1 81 ? 113.133 19.266 32.771 1.00 73.57 61 ILE B C 1
ATOM 2713 O O . ILE B 1 81 ? 112.506 19.473 31.697 1.00 64.98 61 ILE B O 1
ATOM 2718 N N . GLY B 1 82 ? 113.584 20.245 33.567 1.00 70.85 62 GLY B N 1
ATOM 2719 C CA . GLY B 1 82 ? 113.443 21.684 33.258 1.00 65.02 62 GLY B CA 1
ATOM 2720 C C . GLY B 1 82 ? 111.984 22.057 33.082 1.00 63.84 62 GLY B C 1
ATOM 2721 O O . GLY B 1 82 ? 111.627 22.618 32.018 1.00 59.53 62 GLY B O 1
ATOM 2722 N N . MET B 1 83 ? 111.171 21.740 34.094 1.00 66.21 63 MET B N 1
ATOM 2723 C CA . MET B 1 83 ? 109.714 22.029 34.073 1.00 67.26 63 MET B CA 1
ATOM 2724 C C . MET B 1 83 ? 109.424 22.995 35.222 1.00 65.06 63 MET B C 1
ATOM 2725 O O . MET B 1 83 ? 109.698 22.621 36.375 1.00 73.32 63 MET B O 1
ATOM 2730 N N . ASP B 1 84 ? 108.916 24.195 34.931 1.00 64.27 64 ASP B N 1
ATOM 2731 C CA . ASP B 1 84 ? 108.726 25.171 36.034 1.00 66.63 64 ASP B CA 1
ATOM 2732 C C . ASP B 1 84 ? 107.691 24.587 36.991 1.00 66.68 64 ASP B C 1
ATOM 2733 O O . ASP B 1 84 ? 106.576 24.287 36.541 1.00 68.74 64 ASP B O 1
ATOM 2738 N N . VAL B 1 85 ? 108.037 24.486 38.271 1.00 61.99 65 VAL B N 1
ATOM 2739 C CA . VAL B 1 85 ? 107.109 23.866 39.254 1.00 62.58 65 VAL B CA 1
ATOM 2740 C C . VAL B 1 85 ? 106.053 24.921 39.555 1.00 63.33 65 VAL B C 1
ATOM 2741 O O . VAL B 1 85 ? 104.912 24.554 39.877 1.00 66.07 65 VAL B O 1
ATOM 2745 N N . ASN B 1 86 ? 106.435 26.189 39.417 1.00 70.47 66 ASN B N 1
ATOM 2746 C CA . ASN B 1 86 ? 105.483 27.292 39.745 1.00 75.98 66 ASN B CA 1
ATOM 2747 C C . ASN B 1 86 ? 104.409 27.468 38.652 1.00 80.58 66 ASN B C 1
ATOM 2748 O O . ASN B 1 86 ? 103.513 28.326 38.852 1.00 77.64 66 ASN B O 1
ATOM 2753 N N . ASP B 1 87 ? 104.472 26.701 37.552 1.00 84.07 67 ASP B N 1
ATOM 2754 C CA . ASP B 1 87 ? 103.446 26.688 36.465 1.00 84.83 67 ASP B CA 1
ATOM 2755 C C . ASP B 1 87 ? 102.206 25.870 36.858 1.00 74.68 67 ASP B C 1
ATOM 2756 O O . ASP B 1 87 ? 101.175 26.059 36.178 1.00 81.63 67 ASP B O 1
ATOM 2761 N N . PHE B 1 88 ? 102.299 24.979 37.860 1.00 58.82 68 PHE B N 1
ATOM 2762 C CA . PHE B 1 88 ? 101.260 23.964 38.171 1.00 52.19 68 PHE B CA 1
ATOM 2763 C C . PHE B 1 88 ? 101.011 23.811 39.667 1.00 46.56 68 PHE B C 1
ATOM 2764 O O . PHE B 1 88 ? 101.975 23.701 40.417 1.00 43.34 68 PHE B O 1
ATOM 2772 N N . GLU B 1 89 ? 99.738 23.641 40.030 1.00 44.52 69 GLU B N 1
ATOM 2773 C CA . GLU B 1 89 ? 99.275 23.203 41.372 1.00 43.29 69 GLU B CA 1
ATOM 2774 C C . GLU B 1 89 ? 99.777 21.784 41.609 1.00 39.47 69 GLU B C 1
ATOM 2775 O O . GLU B 1 89 ? 99.868 21.039 40.651 1.00 37.54 69 GLU B O 1
ATOM 2781 N N . ILE B 1 90 ? 100.060 21.426 42.856 1.00 41.37 70 ILE B N 1
ATOM 2782 C CA . ILE B 1 90 ? 100.495 20.053 43.238 1.00 38.89 70 ILE B CA 1
ATOM 2783 C C . ILE B 1 90 ? 99.761 19.649 44.518 1.00 39.93 70 ILE B C 1
ATOM 2784 O O . ILE B 1 90 ? 100.193 20.072 45.577 1.00 40.66 70 ILE B O 1
ATOM 2789 N N . VAL B 1 91 ? 98.664 18.893 44.423 1.00 44.65 71 VAL B N 1
ATOM 2790 C CA . VAL B 1 91 ? 97.985 18.323 45.627 1.00 47.00 71 VAL B CA 1
ATOM 2791 C C . VAL B 1 91 ? 98.842 17.149 46.091 1.00 48.59 71 VAL B C 1
ATOM 2792 O O . VAL B 1 91 ? 98.976 16.193 45.318 1.00 51.34 71 VAL B O 1
ATOM 2796 N N . ASN B 1 92 ? 99.438 17.264 47.284 1.00 48.86 72 ASN B N 1
ATOM 2797 C CA . ASN B 1 92 ? 100.368 16.252 47.844 1.00 46.40 72 ASN B CA 1
ATOM 2798 C C . ASN B 1 92 ? 99.528 15.104 48.423 1.00 46.43 72 ASN B C 1
ATOM 2799 O O . ASN B 1 92 ? 98.756 15.346 49.367 1.00 41.88 72 ASN B O 1
ATOM 2804 N N . GLU B 1 93 ? 99.632 13.918 47.813 1.00 47.94 73 GLU B N 1
ATOM 2805 C CA . GLU B 1 93 ? 99.162 12.629 48.379 1.00 49.59 73 GLU B CA 1
ATOM 2806 C C . GLU B 1 93 ? 100.244 11.565 48.186 1.00 50.94 73 GLU B C 1
ATOM 2807 O O . GLU B 1 93 ? 100.535 11.155 47.068 1.00 47.12 73 GLU B O 1
ATOM 2813 N N . PRO B 1 94 ? 100.917 11.108 49.267 1.00 56.73 74 PRO B N 1
ATOM 2814 C CA . PRO B 1 94 ? 101.922 10.052 49.137 1.00 55.02 74 PRO B CA 1
ATOM 2815 C C . PRO B 1 94 ? 101.294 8.703 48.738 1.00 52.28 74 PRO B C 1
ATOM 2816 O O . PRO B 1 94 ? 101.794 8.106 47.823 1.00 58.53 74 PRO B O 1
ATOM 2820 N N . ASN B 1 95 ? 100.228 8.267 49.419 1.00 46.16 75 ASN B N 1
ATOM 2821 C CA . ASN B 1 95 ? 99.448 7.031 49.125 1.00 43.75 75 ASN B CA 1
ATOM 2822 C C . ASN B 1 95 ? 99.095 7.005 47.633 1.00 43.84 75 ASN B C 1
ATOM 2823 O O . ASN B 1 95 ? 98.486 7.967 47.164 1.00 43.21 75 ASN B O 1
ATOM 2828 N N . VAL B 1 96 ? 99.437 5.933 46.914 1.00 46.81 76 VAL B N 1
ATOM 2829 C CA . VAL B 1 96 ? 99.197 5.815 45.438 1.00 45.76 76 VAL B CA 1
ATOM 2830 C C . VAL B 1 96 ? 97.685 5.681 45.150 1.00 43.28 76 VAL B C 1
ATOM 2831 O O . VAL B 1 96 ? 97.175 6.398 44.255 1.00 43.05 76 VAL B O 1
ATOM 2835 N N . LYS B 1 97 ? 96.987 4.794 45.853 1.00 40.47 77 LYS B N 1
ATOM 2836 C CA . LYS B 1 97 ? 95.548 4.511 45.617 1.00 43.70 77 LYS B CA 1
ATOM 2837 C C . LYS B 1 97 ? 94.733 5.779 45.888 1.00 45.05 77 LYS B C 1
ATOM 2838 O O . LYS B 1 97 ? 93.736 5.982 45.167 1.00 44.53 77 LYS B O 1
ATOM 2844 N N . LYS B 1 98 ? 95.121 6.582 46.888 1.00 41.30 78 LYS B N 1
ATOM 2845 C CA . LYS B 1 98 ? 94.378 7.809 47.270 1.00 40.06 78 LYS B CA 1
ATOM 2846 C C . LYS B 1 98 ? 94.724 8.913 46.282 1.00 39.41 78 LYS B C 1
ATOM 2847 O O . LYS B 1 98 ? 93.856 9.734 46.004 1.00 41.94 78 LYS B O 1
ATOM 2853 N N . ALA B 1 99 ? 95.972 8.949 45.812 1.00 43.32 79 ALA B N 1
ATOM 2854 C CA . ALA B 1 99 ? 96.466 9.958 44.843 1.00 42.26 79 ALA B CA 1
ATOM 2855 C C . ALA B 1 99 ? 95.613 9.845 43.574 1.00 42.50 79 ALA B C 1
ATOM 2856 O O . ALA B 1 99 ? 95.108 10.881 43.126 1.00 41.85 79 ALA B O 1
ATOM 2858 N N . ALA B 1 100 ? 95.386 8.620 43.083 1.00 44.52 80 ALA B N 1
ATOM 2859 C CA . ALA B 1 100 ? 94.544 8.323 41.898 1.00 43.03 80 ALA B CA 1
ATOM 2860 C C . ALA B 1 100 ? 93.124 8.825 42.122 1.00 41.50 80 ALA B C 1
ATOM 2861 O O . ALA B 1 100 ? 92.677 9.566 41.267 1.00 41.65 80 ALA B O 1
ATOM 2863 N N . LEU B 1 101 ? 92.474 8.437 43.229 1.00 43.37 81 LEU B N 1
ATOM 2864 C CA . LEU B 1 101 ? 91.060 8.797 43.563 1.00 47.75 81 LEU B CA 1
ATOM 2865 C C . LEU B 1 101 ? 90.894 10.311 43.669 1.00 48.18 81 LEU B C 1
ATOM 2866 O O . LEU B 1 101 ? 89.771 10.786 43.439 1.00 49.29 81 LEU B O 1
ATOM 2871 N N . LYS B 1 102 ? 91.952 11.021 44.062 1.00 48.91 82 LYS B N 1
ATOM 2872 C CA . LYS B 1 102 ? 91.898 12.485 44.277 1.00 49.96 82 LYS B CA 1
ATOM 2873 C C . LYS B 1 102 ? 91.968 13.157 42.910 1.00 43.52 82 LYS B C 1
ATOM 2874 O O . LYS B 1 102 ? 91.326 14.184 42.757 1.00 42.89 82 LYS B O 1
ATOM 2880 N N . ALA B 1 103 ? 92.672 12.571 41.943 1.00 40.42 83 ALA B N 1
ATOM 2881 C CA . ALA B 1 103 ? 92.783 13.125 40.570 1.00 40.16 83 ALA B CA 1
ATOM 2882 C C . ALA B 1 103 ? 91.396 13.089 39.913 1.00 37.04 83 ALA B C 1
ATOM 2883 O O . ALA B 1 103 ? 91.040 14.035 39.171 1.00 32.90 83 ALA B O 1
ATOM 2885 N N . VAL B 1 104 ? 90.631 12.054 40.233 1.00 35.95 84 VAL B N 1
ATOM 2886 C CA . VAL B 1 104 ? 89.278 11.809 39.667 1.00 41.18 84 VAL B CA 1
ATOM 2887 C C . VAL B 1 104 ? 88.270 12.695 40.413 1.00 41.98 84 VAL B C 1
ATOM 2888 O O . VAL B 1 104 ? 87.402 13.299 39.725 1.00 38.07 84 VAL B O 1
ATOM 2892 N N . GLU B 1 105 ? 88.406 12.798 41.745 1.00 41.85 85 GLU B N 1
ATOM 2893 C CA . GLU B 1 105 ? 87.616 13.729 42.600 1.00 43.59 85 GLU B CA 1
ATOM 2894 C C . GLU B 1 105 ? 87.760 15.161 42.052 1.00 37.58 85 GLU B C 1
ATOM 2895 O O . GLU B 1 105 ? 86.791 15.908 42.085 1.00 35.76 85 GLU B O 1
ATOM 2901 N N . LEU B 1 106 ? 88.938 15.535 41.566 1.00 35.07 86 LEU B N 1
ATOM 2902 C CA . LEU B 1 106 ? 89.215 16.897 41.041 1.00 34.83 86 LEU B CA 1
ATOM 2903 C C . LEU B 1 106 ? 88.368 17.117 39.780 1.00 34.48 86 LEU B C 1
ATOM 2904 O O . LEU B 1 106 ? 87.882 18.258 39.559 1.00 32.07 86 LEU B O 1
ATOM 2909 N N . VAL B 1 107 ? 88.160 16.048 39.003 1.00 33.91 87 VAL B N 1
ATOM 2910 C CA . VAL B 1 107 ? 87.439 16.098 37.701 1.00 32.99 87 VAL B CA 1
ATOM 2911 C C . VAL B 1 107 ? 85.938 15.915 37.964 1.00 30.97 87 VAL B C 1
ATOM 2912 O O . VAL B 1 107 ? 85.145 16.648 37.366 1.00 34.63 87 VAL B O 1
ATOM 2916 N N . SER B 1 108 ? 85.538 15.014 38.848 1.00 28.96 88 SER B N 1
ATOM 2917 C CA . SER B 1 108 ? 84.096 14.762 39.090 1.00 29.92 88 SER B CA 1
ATOM 2918 C C . SER B 1 108 ? 83.433 16.022 39.630 1.00 31.41 88 SER B C 1
ATOM 2919 O O . SER B 1 108 ? 82.236 16.153 39.429 1.00 35.32 88 SER B O 1
ATOM 2922 N N . THR B 1 109 ? 84.191 16.904 40.276 1.00 35.10 89 THR B N 1
ATOM 2923 C CA . THR B 1 109 ? 83.691 18.152 40.919 1.00 39.81 89 THR B CA 1
ATOM 2924 C C . THR B 1 109 ? 84.101 19.351 40.053 1.00 42.36 89 THR B C 1
ATOM 2925 O O . THR B 1 109 ? 84.110 20.506 40.547 1.00 43.08 89 THR B O 1
ATOM 2929 N N . GLY B 1 110 ? 84.453 19.079 38.800 1.00 43.86 90 GLY B N 1
ATOM 2930 C CA . GLY B 1 110 ? 84.777 20.112 37.804 1.00 44.03 90 GLY B CA 1
ATOM 2931 C C . GLY B 1 110 ? 85.724 21.162 38.348 1.00 41.57 90 GLY B C 1
ATOM 2932 O O . GLY B 1 110 ? 85.428 22.337 38.153 1.00 42.50 90 GLY B O 1
ATOM 2933 N N . LYS B 1 111 ? 86.831 20.749 38.969 1.00 40.68 91 LYS B N 1
ATOM 2934 C CA . LYS B 1 111 ? 88.033 21.604 39.179 1.00 43.56 91 LYS B CA 1
ATOM 2935 C C . LYS B 1 111 ? 89.120 21.241 38.160 1.00 41.39 91 LYS B C 1
ATOM 2936 O O . LYS B 1 111 ? 90.241 21.796 38.261 1.00 36.43 91 LYS B O 1
ATOM 2942 N N . ALA B 1 112 ? 88.776 20.327 37.238 1.00 45.38 92 ALA B N 1
ATOM 2943 C CA . ALA B 1 112 ? 89.628 19.723 36.181 1.00 44.19 92 ALA B CA 1
ATOM 2944 C C . ALA B 1 112 ? 88.755 19.022 35.116 1.00 43.62 92 ALA B C 1
ATOM 2945 O O . ALA B 1 112 ? 87.644 18.518 35.446 1.00 40.81 92 ALA B O 1
ATOM 2947 N N . ASP B 1 113 ? 89.266 18.958 33.881 1.00 43.14 93 ASP B N 1
ATOM 2948 C CA . ASP B 1 113 ? 88.513 18.607 32.645 1.00 42.73 93 ASP B CA 1
ATOM 2949 C C . ASP B 1 113 ? 88.744 17.159 32.222 1.00 38.51 93 ASP B C 1
ATOM 2950 O O . ASP B 1 113 ? 87.887 16.642 31.508 1.00 34.59 93 ASP B O 1
ATOM 2955 N N . MET B 1 114 ? 89.858 16.567 32.657 1.00 40.05 94 MET B N 1
ATOM 2956 C CA . MET B 1 114 ? 90.409 15.271 32.189 1.00 41.80 94 MET B CA 1
ATOM 2957 C C . MET B 1 114 ? 91.227 14.607 33.298 1.00 40.13 94 MET B C 1
ATOM 2958 O O . MET B 1 114 ? 91.669 15.347 34.183 1.00 42.29 94 MET B O 1
ATOM 2963 N N . VAL B 1 115 ? 91.478 13.294 33.190 1.00 36.37 95 VAL B N 1
ATOM 2964 C CA . VAL B 1 115 ? 92.427 12.510 34.034 1.00 35.91 95 VAL B CA 1
ATOM 2965 C C . VAL B 1 115 ? 93.485 11.900 33.108 1.00 38.57 95 VAL B C 1
ATOM 2966 O O . VAL B 1 115 ? 93.115 11.465 32.014 1.00 38.68 95 VAL B O 1
ATOM 2970 N N . MET B 1 116 ? 94.743 11.857 33.557 1.00 39.54 96 MET B N 1
ATOM 2971 C CA . MET B 1 116 ? 95.881 11.159 32.898 1.00 39.54 96 MET B CA 1
ATOM 2972 C C . MET B 1 116 ? 96.455 10.117 33.869 1.00 39.64 96 MET B C 1
ATOM 2973 O O . MET B 1 116 ? 97.063 10.540 34.869 1.00 43.22 96 MET B O 1
ATOM 2978 N N . LYS B 1 117 ? 96.320 8.814 33.598 1.00 37.02 97 LYS B N 1
ATOM 2979 C CA . LYS B 1 117 ? 96.999 7.782 34.427 1.00 35.81 97 LYS B CA 1
ATOM 2980 C C . LYS B 1 117 ? 98.481 8.163 34.491 1.00 37.22 97 LYS B C 1
ATOM 2981 O O . LYS B 1 117 ? 99.046 8.531 33.440 1.00 41.69 97 LYS B O 1
ATOM 2987 N N . GLY B 1 118 ? 99.042 8.162 35.700 1.00 39.69 98 GLY B N 1
ATOM 2988 C CA . GLY B 1 118 ? 100.467 8.414 35.989 1.00 42.01 98 GLY B CA 1
ATOM 2989 C C . GLY B 1 118 ? 101.161 7.119 36.368 1.00 44.12 98 GLY B C 1
ATOM 2990 O O . GLY B 1 118 ? 101.114 6.194 35.519 1.00 48.62 98 GLY B O 1
ATOM 2991 N N . LEU B 1 119 ? 101.713 7.027 37.593 1.00 42.03 99 LEU B N 1
ATOM 2992 C CA . LEU B 1 119 ? 102.647 5.944 38.036 1.00 43.35 99 LEU B CA 1
ATOM 2993 C C . LEU B 1 119 ? 101.844 4.856 38.754 1.00 42.55 99 LEU B C 1
ATOM 2994 O O . LEU B 1 119 ? 102.313 4.417 39.811 1.00 43.61 99 LEU B O 1
ATOM 2999 N N . VAL B 1 120 ? 100.716 4.433 38.158 1.00 44.99 100 VAL B N 1
ATOM 3000 C CA . VAL B 1 120 ? 99.695 3.481 38.708 1.00 45.07 100 VAL B CA 1
ATOM 3001 C C . VAL B 1 120 ? 99.437 2.387 37.677 1.00 46.26 100 VAL B C 1
ATOM 3002 O O . VAL B 1 120 ? 99.362 2.742 36.486 1.00 49.97 100 VAL B O 1
ATOM 3006 N N . ASN B 1 121 ? 99.206 1.141 38.104 1.00 44.71 101 ASN B N 1
ATOM 3007 C CA . ASN B 1 121 ? 98.787 0.064 37.168 1.00 43.93 101 ASN B CA 1
ATOM 3008 C C . ASN B 1 121 ? 97.364 0.380 36.706 1.00 44.59 101 ASN B C 1
ATOM 3009 O O . ASN B 1 121 ? 96.556 0.886 37.550 1.00 40.18 101 ASN B O 1
ATOM 3014 N N . THR B 1 122 ? 97.077 0.072 35.434 1.00 41.56 102 THR B N 1
ATOM 3015 C CA . THR B 1 122 ? 95.865 0.534 34.707 1.00 42.57 102 THR B CA 1
ATOM 3016 C C . THR B 1 122 ? 94.600 0.046 35.444 1.00 41.58 102 THR B C 1
ATOM 3017 O O . THR B 1 122 ? 93.552 0.694 35.279 1.00 45.03 102 THR B O 1
ATOM 3021 N N . ALA B 1 123 ? 94.691 -1.019 36.251 1.00 41.65 103 ALA B N 1
ATOM 3022 C CA . ALA B 1 123 ? 93.559 -1.651 36.975 1.00 42.51 103 ALA B CA 1
ATOM 3023 C C . ALA B 1 123 ? 93.079 -0.766 38.142 1.00 46.82 103 ALA B C 1
ATOM 3024 O O . ALA B 1 123 ? 91.866 -0.396 38.154 1.00 48.93 103 ALA B O 1
ATOM 3026 N N . THR B 1 124 ? 93.972 -0.451 39.091 1.00 45.74 104 THR B N 1
ATOM 3027 C CA . THR B 1 124 ? 93.706 0.467 40.232 1.00 45.74 104 THR B CA 1
ATOM 3028 C C . THR B 1 124 ? 93.270 1.850 39.709 1.00 49.65 104 THR B C 1
ATOM 3029 O O . THR B 1 124 ? 92.306 2.426 40.281 1.00 55.79 104 THR B O 1
ATOM 3033 N N . PHE B 1 125 ? 93.950 2.389 38.686 1.00 45.52 105 PHE B N 1
ATOM 3034 C CA . PHE B 1 125 ? 93.545 3.655 38.013 1.00 39.86 105 PHE B CA 1
ATOM 3035 C C . PHE B 1 125 ? 92.079 3.566 37.600 1.00 40.31 105 PHE B C 1
ATOM 3036 O O . PHE B 1 125 ? 91.313 4.502 37.895 1.00 39.28 105 PHE B O 1
ATOM 3044 N N . LEU B 1 126 ? 91.727 2.478 36.911 1.00 39.23 106 LEU B N 1
ATOM 3045 C CA . LEU B 1 126 ? 90.397 2.325 36.273 1.00 41.58 106 LEU B CA 1
ATOM 3046 C C . LEU B 1 126 ? 89.325 2.093 37.337 1.00 43.11 106 LEU B C 1
ATOM 3047 O O . LEU B 1 126 ? 88.171 2.482 37.076 1.00 43.55 106 LEU B O 1
ATOM 3052 N N . ARG B 1 127 ? 89.686 1.531 38.493 1.00 45.50 107 ARG B N 1
ATOM 3053 C CA . ARG B 1 127 ? 88.747 1.407 39.645 1.00 48.50 107 ARG B CA 1
ATOM 3054 C C . ARG B 1 127 ? 88.317 2.814 40.106 1.00 44.97 107 ARG B C 1
ATOM 3055 O O . ARG B 1 127 ? 87.123 3.006 40.442 1.00 39.25 107 ARG B O 1
ATOM 3063 N N . SER B 1 128 ? 89.253 3.770 40.087 1.00 42.20 108 SER B N 1
ATOM 3064 C CA . SER B 1 128 ? 89.091 5.144 40.631 1.00 42.23 108 SER B CA 1
ATOM 3065 C C . SER B 1 128 ? 88.232 5.987 39.690 1.00 41.85 108 SER B C 1
ATOM 3066 O O . SER B 1 128 ? 87.329 6.707 40.171 1.00 45.94 108 SER B O 1
ATOM 3069 N N . VAL B 1 129 ? 88.543 5.916 38.398 1.00 39.38 109 VAL B N 1
ATOM 3070 C CA . VAL B 1 129 ? 87.718 6.455 37.284 1.00 38.24 109 VAL B CA 1
ATOM 3071 C C . VAL B 1 129 ? 86.280 5.979 37.509 1.00 40.03 109 VAL B C 1
ATOM 3072 O O . VAL B 1 129 ? 85.340 6.801 37.400 1.00 38.87 109 VAL B O 1
ATOM 3076 N N . LEU B 1 130 ? 86.137 4.694 37.838 1.00 39.88 110 LEU B N 1
ATOM 3077 C CA . LEU B 1 130 ? 84.835 4.014 37.999 1.00 41.78 110 LEU B CA 1
ATOM 3078 C C . LEU B 1 130 ? 84.274 4.194 39.418 1.00 43.11 110 LEU B C 1
ATOM 3079 O O . LEU B 1 130 ? 83.161 3.730 39.664 1.00 44.38 110 LEU B O 1
ATOM 3084 N N . ASN B 1 131 ? 84.973 4.858 40.327 1.00 45.44 111 ASN B N 1
ATOM 3085 C CA . ASN B 1 131 ? 84.511 4.959 41.737 1.00 49.39 111 ASN B CA 1
ATOM 3086 C C . ASN B 1 131 ? 83.069 5.474 41.790 1.00 51.75 111 ASN B C 1
ATOM 3087 O O . ASN B 1 131 ? 82.801 6.550 41.250 1.00 51.40 111 ASN B O 1
ATOM 3092 N N . LYS B 1 132 ? 82.181 4.726 42.447 1.00 59.64 112 LYS B N 1
ATOM 3093 C CA . LYS B 1 132 ? 80.731 5.051 42.574 1.00 63.32 112 LYS B CA 1
ATOM 3094 C C . LYS B 1 132 ? 80.542 6.264 43.496 1.00 63.95 112 LYS B C 1
ATOM 3095 O O . LYS B 1 132 ? 79.469 6.868 43.426 1.00 60.39 112 LYS B O 1
ATOM 3101 N N . GLU B 1 133 ? 81.532 6.600 44.334 1.00 69.09 113 GLU B N 1
ATOM 3102 C CA . GLU B 1 133 ? 81.418 7.677 45.357 1.00 69.34 113 GLU B CA 1
ATOM 3103 C C . GLU B 1 133 ? 81.891 9.014 44.760 1.00 62.18 113 GLU B C 1
ATOM 3104 O O . GLU B 1 133 ? 81.139 9.980 44.919 1.00 59.33 113 GLU B O 1
ATOM 3110 N N . VAL B 1 134 ? 83.043 9.079 44.069 1.00 58.39 114 VAL B N 1
ATOM 3111 C CA . VAL B 1 134 ? 83.616 10.361 43.528 1.00 52.32 114 VAL B CA 1
ATOM 3112 C C . VAL B 1 134 ? 84.033 10.226 42.047 1.00 48.67 114 VAL B C 1
ATOM 3113 O O . VAL B 1 134 ? 84.592 11.201 41.490 1.00 40.36 114 VAL B O 1
ATOM 3117 N N . GLY B 1 135 ? 83.756 9.085 41.412 1.00 47.59 115 GLY B N 1
ATOM 3118 C CA . GLY B 1 135 ? 84.238 8.763 40.056 1.00 47.90 115 GLY B CA 1
ATOM 3119 C C . GLY B 1 135 ? 83.536 9.543 38.951 1.00 44.99 115 GLY B C 1
ATOM 3120 O O . GLY B 1 135 ? 82.869 10.540 39.251 1.00 42.42 115 GLY B O 1
ATOM 3121 N N . LEU B 1 136 ? 83.731 9.091 37.709 1.00 44.18 116 LEU B N 1
ATOM 3122 C CA . LEU B 1 136 ? 83.239 9.716 36.456 1.00 46.25 116 LEU B CA 1
ATOM 3123 C C . LEU B 1 136 ? 82.183 8.814 35.824 1.00 46.76 116 LEU B C 1
ATOM 3124 O O . LEU B 1 136 ? 81.776 9.086 34.683 1.00 41.65 116 LEU B O 1
ATOM 3129 N N . ARG B 1 137 ? 81.770 7.784 36.563 1.00 51.31 117 ARG B N 1
ATOM 3130 C CA . ARG B 1 137 ? 80.728 6.806 36.165 1.00 51.84 117 ARG B CA 1
ATOM 3131 C C . ARG B 1 137 ? 79.503 7.549 35.644 1.00 55.12 117 ARG B C 1
ATOM 3132 O O . ARG B 1 137 ? 79.214 8.642 36.157 1.00 57.18 117 ARG B O 1
ATOM 3140 N N . THR B 1 138 ? 78.789 6.934 34.702 1.00 59.85 118 THR B N 1
ATOM 3141 C CA . THR B 1 138 ? 77.661 7.535 33.938 1.00 55.69 118 THR B CA 1
ATOM 3142 C C . THR B 1 138 ? 76.537 6.488 33.825 1.00 55.51 118 THR B C 1
ATOM 3143 O O . THR B 1 138 ? 76.557 5.512 34.598 1.00 65.63 118 THR B O 1
ATOM 3147 N N . GLY B 1 139 ? 75.587 6.666 32.910 1.00 52.68 119 GLY B N 1
ATOM 3148 C CA . GLY B 1 139 ? 74.673 5.583 32.483 1.00 57.27 119 GLY B CA 1
ATOM 3149 C C . GLY B 1 139 ? 75.296 4.669 31.426 1.00 55.79 119 GLY B C 1
ATOM 3150 O O . GLY B 1 139 ? 75.166 3.436 31.541 1.00 47.67 119 GLY B O 1
ATOM 3151 N N . LYS B 1 140 ? 75.957 5.262 30.429 1.00 58.83 120 LYS B N 1
ATOM 3152 C CA . LYS B 1 140 ? 76.544 4.592 29.238 1.00 59.01 120 LYS B CA 1
ATOM 3153 C C . LYS B 1 140 ? 77.722 3.707 29.651 1.00 49.66 120 LYS B C 1
ATOM 3154 O O . LYS B 1 140 ? 78.162 3.805 30.782 1.00 51.40 120 LYS B O 1
ATOM 3160 N N . THR B 1 141 ? 78.175 2.847 28.748 1.00 44.63 121 THR B N 1
ATOM 3161 C CA . THR B 1 141 ? 79.411 2.032 28.859 1.00 44.04 121 THR B CA 1
ATOM 3162 C C . THR B 1 141 ? 80.630 2.907 28.569 1.00 40.15 121 THR B C 1
ATOM 3163 O O . THR B 1 141 ? 80.499 3.873 27.770 1.00 39.13 121 THR B O 1
ATOM 3167 N N . MET B 1 142 ? 81.765 2.577 29.181 1.00 39.09 122 MET B N 1
ATOM 3168 C CA . MET B 1 142 ? 83.073 3.230 28.904 1.00 42.47 122 MET B CA 1
ATOM 3169 C C . MET B 1 142 ? 83.646 2.524 27.685 1.00 39.05 122 MET B C 1
ATOM 3170 O O . MET B 1 142 ? 83.362 1.332 27.544 1.00 41.83 122 MET B O 1
ATOM 3175 N N . SER B 1 143 ? 84.352 3.243 26.817 1.00 35.55 123 SER B N 1
ATOM 3176 C CA . SER B 1 143 ? 84.955 2.685 25.581 1.00 33.94 123 SER B CA 1
ATOM 3177 C C . SER B 1 143 ? 86.263 3.425 25.298 1.00 33.62 123 SER B C 1
ATOM 3178 O O . SER B 1 143 ? 86.369 4.595 25.692 1.00 36.08 123 SER B O 1
ATOM 3181 N N . HIS B 1 144 ? 87.238 2.758 24.686 1.00 33.00 124 HIS B N 1
ATOM 3182 C CA . HIS B 1 144 ? 88.470 3.395 24.153 1.00 34.11 124 HIS B CA 1
ATOM 3183 C C . HIS B 1 144 ? 88.228 3.815 22.699 1.00 33.12 124 HIS B C 1
ATOM 3184 O O . HIS B 1 144 ? 87.610 3.068 21.972 1.00 31.28 124 HIS B O 1
ATOM 3191 N N . VAL B 1 145 ? 88.727 4.979 22.307 1.00 34.53 125 VAL B N 1
ATOM 3192 C CA . VAL B 1 145 ? 88.776 5.447 20.896 1.00 33.46 125 VAL B CA 1
ATOM 3193 C C . VAL B 1 145 ? 90.231 5.787 20.573 1.00 32.31 125 VAL B C 1
ATOM 3194 O O . VAL B 1 145 ? 90.714 6.811 21.091 1.00 32.13 125 VAL B O 1
ATOM 3198 N N . ALA B 1 146 ? 90.891 4.947 19.772 1.00 31.35 126 ALA B N 1
ATOM 3199 C CA . ALA B 1 146 ? 92.175 5.231 19.085 1.00 30.58 126 ALA B CA 1
ATOM 3200 C C . ALA B 1 146 ? 91.897 6.030 17.800 1.00 32.13 126 ALA B C 1
ATOM 3201 O O . ALA B 1 146 ? 90.842 5.792 17.194 1.00 33.50 126 ALA B O 1
ATOM 3203 N N . VAL B 1 147 ? 92.778 6.982 17.448 1.00 33.22 127 VAL B N 1
ATOM 3204 C CA . VAL B 1 147 ? 92.751 7.787 16.187 1.00 31.21 127 VAL B CA 1
ATOM 3205 C C . VAL B 1 147 ? 94.118 7.724 15.506 1.00 33.63 127 VAL B C 1
ATOM 3206 O O . VAL B 1 147 ? 95.134 7.796 16.222 1.00 36.56 127 VAL B O 1
ATOM 3210 N N . PHE B 1 148 ? 94.126 7.657 14.172 1.00 32.98 128 PHE B N 1
ATOM 3211 C CA . PHE B 1 148 ? 95.315 7.376 13.334 1.00 31.88 128 PHE B CA 1
ATOM 3212 C C . PHE B 1 148 ? 95.378 8.294 12.119 1.00 33.56 128 PHE B C 1
ATOM 3213 O O . PHE B 1 148 ? 94.345 8.475 11.446 1.00 31.41 128 PHE B O 1
ATOM 3221 N N . GLU B 1 149 ? 96.580 8.798 11.826 1.00 38.28 129 GLU B N 1
ATOM 3222 C CA . GLU B 1 149 ? 96.901 9.532 10.577 1.00 44.13 129 GLU B CA 1
ATOM 3223 C C . GLU B 1 149 ? 97.871 8.687 9.757 1.00 42.66 129 GLU B C 1
ATOM 3224 O O . GLU B 1 149 ? 99.055 8.626 10.154 1.00 44.90 129 GLU B O 1
ATOM 3230 N N . THR B 1 150 ? 97.390 8.105 8.652 1.00 47.41 130 THR B N 1
ATOM 3231 C CA . THR B 1 150 ? 98.160 7.187 7.759 1.00 53.95 130 THR B CA 1
ATOM 3232 C C . THR B 1 150 ? 98.704 7.879 6.500 1.00 50.90 130 THR B C 1
ATOM 3233 O O . THR B 1 150 ? 98.009 8.722 5.912 1.00 50.87 130 THR B O 1
ATOM 3237 N N . GLU B 1 151 ? 99.869 7.437 6.032 1.00 52.45 131 GLU B N 1
ATOM 3238 C CA . GLU B 1 151 ? 100.442 7.853 4.725 1.00 51.43 131 GLU B CA 1
ATOM 3239 C C . GLU B 1 151 ? 99.386 7.588 3.629 1.00 49.74 131 GLU B C 1
ATOM 3240 O O . GLU B 1 151 ? 99.288 8.429 2.727 1.00 52.15 131 GLU B O 1
ATOM 3246 N N . LYS B 1 152 ? 98.559 6.531 3.737 1.00 44.08 132 LYS B N 1
ATOM 3247 C CA . LYS B 1 152 ? 97.783 5.950 2.596 1.00 40.35 132 LYS B CA 1
ATOM 3248 C C . LYS B 1 152 ? 96.309 6.416 2.557 1.00 35.20 132 LYS B C 1
ATOM 3249 O O . LYS B 1 152 ? 95.642 6.177 1.525 1.00 32.07 132 LYS B O 1
ATOM 3255 N N . PHE B 1 153 ? 95.774 7.042 3.601 1.00 31.97 133 PHE B N 1
ATOM 3256 C CA . PHE B 1 153 ? 94.348 7.460 3.617 1.00 33.75 133 PHE B CA 1
ATOM 3257 C C . PHE B 1 153 ? 94.269 8.882 4.159 1.00 38.85 133 PHE B C 1
ATOM 3258 O O . PHE B 1 153 ? 94.753 9.117 5.270 1.00 44.29 133 PHE B O 1
ATOM 3266 N N . ASP B 1 154 ? 93.650 9.782 3.395 1.00 44.92 134 ASP B N 1
ATOM 3267 C CA . ASP B 1 154 ? 93.783 11.246 3.589 1.00 50.65 134 ASP B C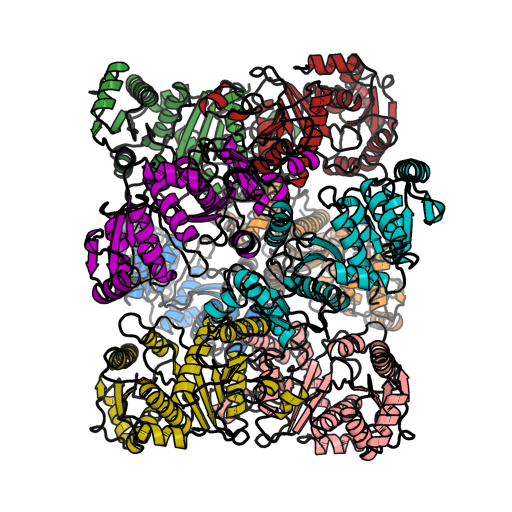A 1
ATOM 3268 C C . ASP B 1 154 ? 92.994 11.665 4.835 1.00 47.36 134 ASP B C 1
ATOM 3269 O O . ASP B 1 154 ? 93.526 12.476 5.606 1.00 49.87 134 ASP B O 1
ATOM 3274 N N . ARG B 1 155 ? 91.802 11.097 5.041 1.00 47.26 135 ARG B N 1
ATOM 3275 C CA . ARG B 1 155 ? 90.944 11.290 6.249 1.00 44.18 135 ARG B CA 1
ATOM 3276 C C . ARG B 1 155 ? 91.546 10.578 7.471 1.00 42.17 135 ARG B C 1
ATOM 3277 O O . ARG B 1 155 ? 92.385 9.661 7.283 1.00 37.06 135 ARG B O 1
ATOM 3285 N N . LEU B 1 156 ? 91.108 10.979 8.674 1.00 41.19 136 LEU B N 1
ATOM 3286 C CA . LEU B 1 156 ? 91.462 10.331 9.967 1.00 38.69 136 LEU B CA 1
ATOM 3287 C C . LEU B 1 156 ? 90.706 9.018 10.082 1.00 40.10 136 LEU B C 1
ATOM 3288 O O . LEU B 1 156 ? 89.530 8.988 9.651 1.00 41.44 136 LEU B O 1
ATOM 3293 N N . LEU B 1 157 ? 91.356 8.028 10.705 1.00 40.99 137 LEU B N 1
ATOM 3294 C CA . LEU B 1 157 ? 90.845 6.663 10.992 1.00 39.66 137 LEU B CA 1
ATOM 3295 C C . LEU B 1 157 ? 90.707 6.492 12.507 1.00 41.58 137 LEU B C 1
ATOM 3296 O O . LEU B 1 157 ? 91.735 6.608 13.195 1.00 43.26 137 LEU B O 1
ATOM 3301 N N . PHE B 1 158 ? 89.491 6.230 13.001 1.00 42.47 138 PHE B N 1
ATOM 3302 C CA . PHE B 1 158 ? 89.185 6.009 14.441 1.00 39.18 138 PHE B CA 1
ATOM 3303 C C . PHE B 1 158 ? 88.831 4.537 14.683 1.00 37.42 138 PHE B C 1
ATOM 3304 O O . PHE B 1 158 ? 87.913 4.051 14.015 1.00 37.73 138 PHE B O 1
ATOM 3312 N N . LEU B 1 159 ? 89.484 3.883 15.648 1.00 35.31 139 LEU B N 1
ATOM 3313 C CA . LEU B 1 159 ? 89.229 2.477 16.050 1.00 33.17 139 LEU B CA 1
ATOM 3314 C C . LEU B 1 159 ? 88.639 2.455 17.455 1.00 32.73 139 LEU B C 1
ATOM 3315 O O . LEU B 1 159 ? 89.295 2.949 18.340 1.00 36.09 139 LEU B O 1
ATOM 3320 N N . THR B 1 160 ? 87.437 1.906 17.613 1.00 33.81 140 THR B N 1
ATOM 3321 C CA . THR B 1 160 ? 86.758 1.564 18.889 1.00 34.40 140 THR B CA 1
ATOM 3322 C C . THR B 1 160 ? 86.171 0.178 18.713 1.00 37.50 140 THR B C 1
ATOM 3323 O O . THR B 1 160 ? 85.703 -0.084 17.612 1.00 45.41 140 THR B O 1
ATOM 3327 N N . ASP B 1 161 ? 86.190 -0.701 19.728 1.00 38.24 141 ASP B N 1
ATOM 3328 C CA . ASP B 1 161 ? 86.922 -0.528 20.969 1.00 38.03 141 ASP B CA 1
ATOM 3329 C C . ASP B 1 161 ? 88.144 -1.458 20.956 1.00 37.46 141 ASP B C 1
ATOM 3330 O O . ASP B 1 161 ? 87.957 -2.672 20.772 1.00 40.80 141 ASP B O 1
ATOM 3335 N N . VAL B 1 162 ? 89.340 -0.923 21.213 1.00 36.21 142 VAL B N 1
ATOM 3336 C CA . VAL B 1 162 ? 90.632 -1.641 21.003 1.00 33.92 142 VAL B CA 1
ATOM 3337 C C . VAL B 1 162 ? 91.260 -2.098 22.332 1.00 35.21 142 VAL B C 1
ATOM 3338 O O . VAL B 1 162 ? 92.239 -2.861 22.253 1.00 39.59 142 VAL B O 1
ATOM 3342 N N . ALA B 1 163 ? 90.713 -1.723 23.501 1.00 35.21 143 ALA B N 1
ATOM 3343 C CA . ALA B 1 163 ? 91.430 -1.717 24.805 1.00 34.82 143 ALA B CA 1
ATOM 3344 C C . ALA B 1 163 ? 90.565 -2.201 25.969 1.00 37.51 143 ALA B C 1
ATOM 3345 O O . ALA B 1 163 ? 90.996 -3.107 26.689 1.00 39.85 143 ALA B O 1
ATOM 3347 N N . PHE B 1 164 ? 89.441 -1.537 26.223 1.00 40.28 144 PHE B N 1
ATOM 3348 C CA . PHE B 1 164 ? 88.685 -1.694 27.484 1.00 41.28 144 PHE B CA 1
ATOM 3349 C C . PHE B 1 164 ? 87.703 -2.851 27.328 1.00 39.29 144 PHE B C 1
ATOM 3350 O O . PHE B 1 164 ? 87.830 -3.825 28.099 1.00 43.33 144 PHE B O 1
ATOM 3358 N N . ASN B 1 165 ? 86.768 -2.733 26.383 1.00 35.60 145 ASN B N 1
ATOM 3359 C CA . ASN B 1 165 ? 85.604 -3.652 26.226 1.00 35.83 145 ASN B CA 1
ATOM 3360 C C . ASN B 1 165 ? 86.011 -4.925 25.468 1.00 35.89 145 ASN B C 1
ATOM 3361 O O . ASN B 1 165 ? 86.420 -4.817 24.279 1.00 40.79 145 ASN B O 1
ATOM 3366 N N . THR B 1 166 ? 85.833 -6.094 26.090 1.00 34.19 146 THR B N 1
ATOM 3367 C CA . THR B 1 166 ? 86.396 -7.389 25.617 1.00 34.63 146 THR B CA 1
ATOM 3368 C C . THR B 1 166 ? 85.451 -8.023 24.581 1.00 34.46 146 THR B C 1
ATOM 3369 O O . THR B 1 166 ? 85.841 -8.071 23.391 1.00 34.80 146 THR B O 1
ATOM 3373 N N . TYR B 1 167 ? 84.279 -8.520 24.987 1.00 34.68 147 TYR B N 1
ATOM 3374 C CA . TYR B 1 167 ? 83.328 -9.198 24.067 1.00 37.36 147 TYR B CA 1
ATOM 3375 C C . TYR B 1 167 ? 82.003 -8.470 24.173 1.00 34.96 147 TYR B C 1
ATOM 3376 O O . TYR B 1 167 ? 80.994 -9.026 24.570 1.00 35.23 147 TYR B O 1
ATOM 3385 N N . PRO B 1 168 ? 81.953 -7.195 23.762 1.00 35.38 148 PRO B N 1
ATOM 3386 C CA . PRO B 1 168 ? 80.730 -6.415 23.895 1.00 34.88 148 PRO B CA 1
ATOM 3387 C C . PRO B 1 168 ? 79.660 -6.979 22.959 1.00 35.76 148 PRO B C 1
ATOM 3388 O O . PRO B 1 168 ? 80.011 -7.425 21.868 1.00 35.62 148 PRO B O 1
ATOM 3392 N N . GLU B 1 169 ? 78.408 -6.964 23.410 1.00 35.33 149 GLU B N 1
ATOM 3393 C CA . GLU B 1 169 ? 77.231 -7.369 22.605 1.00 35.54 149 GLU B CA 1
ATOM 3394 C C . GLU B 1 169 ? 76.486 -6.096 22.238 1.00 33.25 149 GLU B C 1
ATOM 3395 O O . GLU B 1 169 ? 76.965 -5.025 22.611 1.00 34.12 149 GLU B O 1
ATOM 3401 N N . LEU B 1 170 ? 75.350 -6.218 21.562 1.00 33.09 150 LEU B N 1
ATOM 3402 C CA . LEU B 1 170 ? 74.595 -5.061 21.019 1.00 33.75 150 LEU B CA 1
ATOM 3403 C C . LEU B 1 170 ? 74.463 -3.936 22.067 1.00 32.34 150 LEU B C 1
ATOM 3404 O O . LEU B 1 170 ? 74.711 -2.784 21.713 1.00 30.98 150 LEU B O 1
ATOM 3409 N N . LYS B 1 171 ? 74.069 -4.236 23.306 1.00 33.97 151 LYS B N 1
ATOM 3410 C CA . LYS B 1 171 ? 73.778 -3.194 24.324 1.00 35.70 151 LYS B CA 1
ATOM 3411 C C . LYS B 1 171 ? 74.997 -2.279 24.383 1.00 34.57 151 LYS B C 1
ATOM 3412 O O . LYS B 1 171 ? 74.828 -1.062 24.181 1.00 32.08 151 LYS B O 1
ATOM 3418 N N . GLU B 1 172 ? 76.173 -2.884 24.604 1.00 34.74 152 GLU B N 1
ATOM 3419 C CA . GLU B 1 172 ? 77.502 -2.214 24.675 1.00 34.82 152 GLU B CA 1
ATOM 3420 C C . GLU B 1 172 ? 77.841 -1.529 23.345 1.00 29.76 152 GLU B C 1
ATOM 3421 O O . GLU B 1 172 ? 78.230 -0.366 23.400 1.00 28.25 152 GLU B O 1
ATOM 3427 N N . LYS B 1 173 ? 77.675 -2.202 22.204 1.00 27.85 153 LYS B N 1
ATOM 3428 C CA . LYS B 1 173 ? 78.145 -1.700 20.883 1.00 27.14 153 LYS B CA 1
ATOM 3429 C C . LYS B 1 173 ? 77.401 -0.407 20.537 1.00 26.13 153 LYS B C 1
ATOM 3430 O O . LYS B 1 173 ? 78.045 0.533 20.045 1.00 27.15 153 LYS B O 1
ATOM 3436 N N . ILE B 1 174 ? 76.111 -0.320 20.827 1.00 25.54 154 ILE B N 1
ATOM 3437 C CA . ILE B 1 174 ? 75.355 0.953 20.659 1.00 26.45 154 ILE B CA 1
ATOM 3438 C C . ILE B 1 174 ? 76.162 2.074 21.327 1.00 26.91 154 ILE B C 1
ATOM 3439 O O . ILE B 1 174 ? 76.375 3.106 20.703 1.00 27.84 154 ILE B O 1
ATOM 3444 N N . ASP B 1 175 ? 76.582 1.881 22.571 1.00 29.21 155 ASP B N 1
ATOM 3445 C CA . ASP B 1 175 ? 77.225 2.939 23.385 1.00 31.42 155 ASP B CA 1
ATOM 3446 C C . ASP B 1 175 ? 78.629 3.158 22.845 1.00 30.14 155 ASP B C 1
ATOM 3447 O O . ASP B 1 175 ? 79.035 4.321 22.717 1.00 30.38 155 ASP B O 1
ATOM 3452 N N . ILE B 1 176 ? 79.321 2.065 22.534 1.00 27.84 156 ILE B N 1
ATOM 3453 C CA . ILE B 1 176 ? 80.671 2.106 21.925 1.00 26.65 156 ILE B CA 1
ATOM 3454 C C . ILE B 1 176 ? 80.581 2.998 20.688 1.00 28.69 156 ILE B C 1
ATOM 3455 O O . ILE B 1 176 ? 81.511 3.816 20.513 1.00 34.24 156 ILE B O 1
ATOM 3460 N N . VAL B 1 177 ? 79.513 2.884 19.887 1.00 27.78 157 VAL B N 1
ATOM 3461 C CA . VAL B 1 177 ? 79.321 3.727 18.663 1.00 28.84 157 VAL B CA 1
ATOM 3462 C C . VAL B 1 177 ? 79.062 5.193 19.082 1.00 28.30 157 VAL B C 1
ATOM 3463 O O . VAL B 1 177 ? 79.847 6.092 18.662 1.00 29.97 157 VAL B O 1
ATOM 3467 N N . ASN B 1 178 ? 78.050 5.461 19.902 1.00 26.39 158 ASN B N 1
ATOM 3468 C CA . ASN B 1 178 ? 77.771 6.842 20.391 1.00 28.88 158 ASN B CA 1
ATOM 3469 C C . ASN B 1 178 ? 79.031 7.504 20.961 1.00 28.85 158 ASN B C 1
ATOM 3470 O O . ASN B 1 178 ? 79.269 8.682 20.627 1.00 28.07 158 ASN B O 1
ATOM 3475 N N . ASN B 1 179 ? 79.806 6.800 21.788 1.00 30.33 159 ASN B N 1
ATOM 3476 C CA . ASN B 1 179 ? 81.025 7.385 22.400 1.00 29.95 159 ASN B CA 1
ATOM 3477 C C . ASN B 1 179 ? 81.981 7.787 21.275 1.00 30.77 159 ASN B C 1
ATOM 3478 O O . ASN B 1 179 ? 82.421 8.927 21.304 1.00 37.08 159 ASN B O 1
ATOM 3483 N N . SER B 1 180 ? 82.252 6.933 20.291 1.00 30.21 160 SER B N 1
ATOM 3484 C CA . SER B 1 180 ? 83.188 7.270 19.187 1.00 29.08 160 SER B CA 1
ATOM 3485 C C . SER B 1 180 ? 82.607 8.405 18.337 1.00 29.22 160 SER B C 1
ATOM 3486 O O . SER B 1 180 ? 83.406 9.243 17.872 1.00 29.74 160 SER B O 1
ATOM 3489 N N . VAL B 1 181 ? 81.290 8.487 18.130 1.00 30.74 161 VAL B N 1
ATOM 3490 C CA . VAL B 1 181 ? 80.767 9.545 17.202 1.00 35.39 161 VAL B CA 1
ATOM 3491 C C . VAL B 1 181 ? 80.853 10.914 17.916 1.00 39.26 161 VAL B C 1
ATOM 3492 O O . VAL B 1 181 ? 81.088 11.932 17.220 1.00 41.76 161 VAL B O 1
ATOM 3496 N N . LYS B 1 182 ? 80.749 10.952 19.251 1.00 40.46 162 LYS B N 1
ATOM 3497 C CA . LYS B 1 182 ? 80.996 12.186 20.048 1.00 42.65 162 LYS B CA 1
ATOM 3498 C C . LYS B 1 182 ? 82.394 12.730 19.730 1.00 38.91 162 LYS B C 1
ATOM 3499 O O . LYS B 1 182 ? 82.499 13.965 19.567 1.00 36.31 162 LYS B O 1
ATOM 3505 N N . VAL B 1 183 ? 83.399 11.837 19.658 1.00 34.58 163 VAL B N 1
ATOM 3506 C CA . VAL B 1 183 ? 84.845 12.156 19.436 1.00 32.17 163 VAL B CA 1
ATOM 3507 C C . VAL B 1 183 ? 85.031 12.650 17.998 1.00 32.59 163 VAL B C 1
ATOM 3508 O O . VAL B 1 183 ? 85.784 13.601 17.795 1.00 31.80 163 VAL B O 1
ATOM 3512 N N . ALA B 1 184 ? 84.397 12.022 17.018 1.00 32.55 164 ALA B N 1
ATOM 3513 C CA . ALA B 1 184 ? 84.467 12.506 15.624 1.00 32.54 164 ALA B CA 1
ATOM 3514 C C . ALA B 1 184 ? 83.786 13.877 15.518 1.00 31.80 164 ALA B C 1
ATOM 3515 O O . ALA B 1 184 ? 84.283 14.729 14.744 1.00 30.36 164 ALA B O 1
ATOM 3517 N N . HIS B 1 185 ? 82.698 14.085 16.271 1.00 33.25 165 HIS B N 1
ATOM 3518 C CA . HIS B 1 185 ? 81.943 15.368 16.332 1.00 33.87 165 HIS B CA 1
ATOM 3519 C C . HIS B 1 185 ? 82.886 16.476 16.831 1.00 36.46 165 HIS B C 1
ATOM 3520 O O . HIS B 1 185 ? 83.026 17.482 16.128 1.00 38.67 165 HIS B O 1
ATOM 3527 N N . ALA B 1 186 ? 83.553 16.267 17.967 1.00 38.38 166 ALA B N 1
ATOM 3528 C CA . ALA B 1 186 ? 84.645 17.115 18.508 1.00 41.40 166 ALA B CA 1
ATOM 3529 C C . ALA B 1 186 ? 85.720 17.421 17.443 1.00 43.99 166 ALA B C 1
ATOM 3530 O O . ALA B 1 186 ? 86.150 18.569 17.378 1.00 48.88 166 ALA B O 1
ATOM 3532 N N . ILE B 1 187 ? 86.175 16.445 16.654 1.00 47.91 167 ILE B N 1
ATOM 3533 C CA . ILE B 1 187 ? 87.285 16.640 15.664 1.00 50.63 167 ILE B CA 1
ATOM 3534 C C . ILE B 1 187 ? 86.748 17.399 14.442 1.00 52.02 167 ILE B C 1
ATOM 3535 O O . ILE B 1 187 ? 87.593 17.930 13.695 1.00 54.45 167 ILE B O 1
ATOM 3540 N N . GLY B 1 188 ? 85.421 17.456 14.252 1.00 53.16 168 GLY B N 1
ATOM 3541 C CA . GLY B 1 188 ? 84.758 18.339 13.262 1.00 51.83 168 GLY B CA 1
ATOM 3542 C C . GLY B 1 188 ? 84.148 17.573 12.102 1.00 50.99 168 GLY B C 1
ATOM 3543 O O . GLY B 1 188 ? 83.683 18.220 11.139 1.00 47.79 168 GLY B O 1
ATOM 3544 N N . ILE B 1 189 ? 84.130 16.240 12.193 1.00 48.97 169 ILE B N 1
ATOM 3545 C CA . ILE B 1 189 ? 83.361 15.368 11.262 1.00 46.70 169 ILE B CA 1
ATOM 3546 C C . ILE B 1 189 ? 81.885 15.490 11.658 1.00 43.49 169 ILE B C 1
ATOM 3547 O O . ILE B 1 189 ? 81.519 14.958 12.712 1.00 37.55 169 ILE B O 1
ATOM 3552 N N . GLU B 1 190 ? 81.105 16.237 10.873 1.00 44.43 170 GLU B N 1
ATOM 3553 C CA . GLU B 1 190 ? 79.660 16.510 11.116 1.00 47.18 170 GLU B CA 1
ATOM 3554 C C . GLU B 1 190 ? 78.857 15.194 11.169 1.00 40.86 170 GLU B C 1
ATOM 3555 O O . GLU B 1 190 ? 78.029 15.038 12.084 1.00 35.29 170 GLU B O 1
ATOM 3561 N N . ASN B 1 191 ? 79.100 14.280 10.224 1.00 37.90 171 ASN B N 1
ATOM 3562 C CA . ASN B 1 191 ? 78.186 13.150 9.899 1.00 35.26 171 AS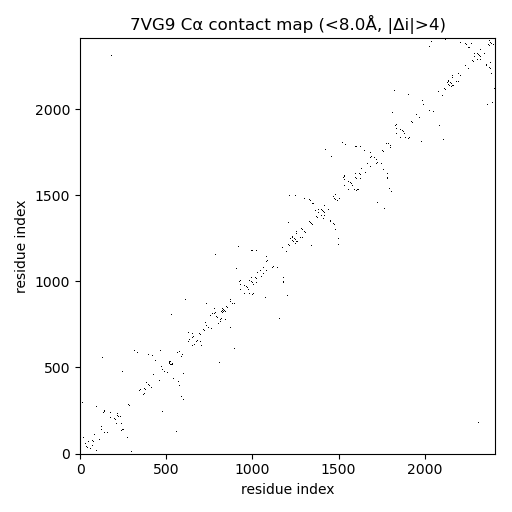N B CA 1
ATOM 3563 C C . ASN B 1 191 ? 78.989 11.907 9.519 1.00 31.11 171 ASN B C 1
ATOM 3564 O O . ASN B 1 191 ? 78.907 11.415 8.392 1.00 30.07 171 ASN B O 1
ATOM 3569 N N . PRO B 1 192 ? 79.747 11.341 10.479 1.00 27.58 172 PRO B N 1
ATOM 3570 C CA . PRO B 1 192 ? 80.783 10.353 10.178 1.00 27.31 172 PRO B CA 1
ATOM 3571 C C . PRO B 1 192 ? 80.239 8.955 9.863 1.00 28.40 172 PRO B C 1
ATOM 3572 O O . PRO B 1 192 ? 79.278 8.517 10.452 1.00 28.23 172 PRO B O 1
ATOM 3576 N N . LYS B 1 193 ? 80.947 8.263 8.986 1.00 29.20 173 LYS B N 1
ATOM 3577 C CA . LYS B 1 193 ? 80.583 6.936 8.453 1.00 30.35 173 LYS B CA 1
ATOM 3578 C C . LYS B 1 193 ? 81.147 5.837 9.353 1.00 29.56 173 LYS B C 1
ATOM 3579 O O . LYS B 1 193 ? 82.390 5.706 9.412 1.00 29.52 173 LYS B O 1
ATOM 3585 N N . VAL B 1 194 ? 80.251 5.083 10.008 1.00 28.99 174 VAL B N 1
ATOM 3586 C CA . VAL B 1 194 ? 80.564 3.991 10.990 1.00 28.77 174 VAL B CA 1
ATOM 3587 C C . VAL B 1 194 ? 80.406 2.611 10.307 1.00 29.60 174 VAL B C 1
ATOM 3588 O O . VAL B 1 194 ? 79.229 2.218 9.990 1.00 29.92 174 VAL B O 1
ATOM 3592 N N . ALA B 1 195 ? 81.532 1.903 10.073 1.00 26.35 175 ALA B N 1
ATOM 3593 C CA . ALA B 1 195 ? 81.579 0.514 9.562 1.00 24.84 175 ALA B CA 1
ATOM 3594 C C . ALA B 1 195 ? 81.857 -0.443 10.722 1.00 26.25 175 ALA B C 1
ATOM 3595 O O . ALA B 1 195 ? 82.981 -0.507 11.226 1.00 26.97 175 ALA B O 1
ATOM 3597 N N . PRO B 1 196 ? 80.830 -1.184 11.215 1.00 26.37 176 PRO B N 1
ATOM 3598 C CA . PRO B 1 196 ? 81.058 -2.383 12.014 1.00 25.46 176 PRO B CA 1
ATOM 3599 C C . PRO B 1 196 ? 81.911 -3.351 11.188 1.00 24.89 176 PRO B C 1
ATOM 3600 O O . PRO B 1 196 ? 81.456 -3.796 10.153 1.00 24.23 176 PRO B O 1
ATOM 3604 N N . ILE B 1 197 ? 83.138 -3.605 11.638 1.00 24.80 177 ILE B N 1
ATOM 3605 C CA . ILE B 1 197 ? 84.115 -4.474 10.927 1.00 24.42 177 ILE B CA 1
ATOM 3606 C C . ILE B 1 197 ? 83.825 -5.927 11.281 1.00 23.90 177 ILE B C 1
ATOM 3607 O O . ILE B 1 197 ? 83.715 -6.235 12.472 1.00 22.29 177 ILE B O 1
ATOM 3612 N N . CYS B 1 198 ? 83.695 -6.748 10.242 1.00 25.08 178 CYS B N 1
ATOM 3613 C CA . CYS B 1 198 ? 83.603 -8.219 10.294 1.00 27.12 178 CYS B CA 1
ATOM 3614 C C . CYS B 1 198 ? 84.553 -8.806 9.253 1.00 27.25 178 CYS B C 1
ATOM 3615 O O . CYS B 1 198 ? 85.392 -8.074 8.712 1.00 26.98 178 CYS B O 1
ATOM 3618 N N . ALA B 1 199 ? 84.457 -10.111 9.057 1.00 29.44 179 ALA B N 1
ATOM 3619 C CA . ALA B 1 199 ? 85.388 -10.902 8.237 1.00 30.68 179 ALA B CA 1
ATOM 3620 C C . ALA B 1 199 ? 84.913 -10.804 6.796 1.00 30.61 179 ALA B C 1
ATOM 3621 O O . ALA B 1 199 ? 85.751 -10.885 5.857 1.00 27.65 179 ALA B O 1
ATOM 3623 N N . VAL B 1 200 ? 83.600 -10.608 6.673 1.00 30.13 180 VAL B N 1
ATOM 3624 C CA . VAL B 1 200 ? 82.854 -10.656 5.391 1.00 32.30 180 VAL B CA 1
ATOM 3625 C C . VAL B 1 200 ? 81.892 -9.469 5.359 1.00 34.54 180 VAL B C 1
ATOM 3626 O O . VAL B 1 200 ? 81.620 -8.934 6.441 1.00 40.98 180 VAL B O 1
ATOM 3630 N N . GLU B 1 201 ? 81.386 -9.086 4.184 1.00 36.37 181 GLU B N 1
ATOM 3631 C CA . GLU B 1 201 ? 80.499 -7.892 4.023 1.00 38.67 181 GLU B CA 1
ATOM 3632 C C . GLU B 1 201 ? 79.032 -8.333 3.979 1.00 33.78 181 GLU B C 1
ATOM 3633 O O . GLU B 1 201 ? 78.206 -7.568 3.466 1.00 32.54 181 GLU B O 1
ATOM 3639 N N . VAL B 1 202 ? 78.728 -9.485 4.571 1.00 30.85 182 VAL B N 1
ATOM 3640 C CA . VAL B 1 202 ? 77.550 -10.331 4.212 1.00 29.92 182 VAL B CA 1
ATOM 3641 C C . VAL B 1 202 ? 76.968 -10.906 5.516 1.00 27.44 182 VAL B C 1
ATOM 3642 O O . VAL B 1 202 ? 77.770 -11.220 6.431 1.00 26.13 182 VAL B O 1
ATOM 3646 N N . ILE B 1 203 ? 75.637 -10.980 5.637 1.00 26.01 183 ILE B N 1
ATOM 3647 C CA . ILE B 1 203 ? 74.984 -11.519 6.865 1.00 26.20 183 ILE B CA 1
ATOM 3648 C C . ILE B 1 203 ? 75.294 -13.003 6.860 1.00 25.55 183 ILE B C 1
ATOM 3649 O O . ILE B 1 203 ? 75.155 -13.587 5.798 1.00 26.26 183 ILE B O 1
ATOM 3654 N N . ASN B 1 204 ? 75.766 -13.543 7.979 1.00 25.78 184 ASN B N 1
ATOM 3655 C CA . ASN B 1 204 ? 76.225 -14.950 8.099 1.00 27.50 184 ASN B CA 1
ATOM 3656 C C . ASN B 1 204 ? 75.872 -15.420 9.491 1.00 29.60 184 ASN B C 1
ATOM 3657 O O . ASN B 1 204 ? 76.502 -14.995 10.441 1.00 30.68 184 ASN B O 1
ATOM 3662 N N . PRO B 1 205 ? 74.867 -16.300 9.664 1.00 33.89 185 PRO B N 1
ATOM 3663 C CA . PRO B 1 205 ? 74.268 -16.492 10.986 1.00 34.61 185 PRO B CA 1
ATOM 3664 C C . PRO B 1 205 ? 75.172 -17.309 11.922 1.00 37.55 185 PRO B C 1
ATOM 3665 O O . PRO B 1 205 ? 74.791 -17.417 13.059 1.00 36.28 185 PRO B O 1
ATOM 3669 N N . LYS B 1 206 ? 76.325 -17.805 11.429 1.00 41.95 186 LYS B N 1
ATOM 3670 C CA . LYS B 1 206 ? 77.385 -18.490 12.222 1.00 49.55 186 LYS B CA 1
ATOM 3671 C C . LYS B 1 206 ? 78.417 -17.467 12.733 1.00 51.71 186 LYS B C 1
ATOM 3672 O O . LYS B 1 206 ? 79.250 -17.870 13.570 1.00 61.99 186 LYS B O 1
ATOM 3678 N N . MET B 1 207 ? 78.397 -16.221 12.225 1.00 47.67 187 MET B N 1
ATOM 3679 C CA . MET B 1 207 ? 79.277 -15.075 12.622 1.00 42.31 187 MET B CA 1
ATOM 3680 C C . MET B 1 207 ? 78.453 -13.993 13.328 1.00 40.40 187 MET B C 1
ATOM 3681 O O . MET B 1 207 ? 77.945 -13.081 12.684 1.00 41.61 187 MET B O 1
ATOM 3686 N N . PRO B 1 208 ? 78.286 -14.008 14.669 1.00 41.10 188 PRO B N 1
ATOM 3687 C CA . PRO B 1 208 ? 77.393 -13.047 15.333 1.00 39.15 188 PRO B CA 1
ATOM 3688 C C . PRO B 1 208 ? 77.779 -11.563 15.189 1.00 38.21 188 PRO B C 1
ATOM 3689 O O . PRO B 1 208 ? 76.956 -10.715 15.478 1.00 36.90 188 PRO B O 1
ATOM 3693 N N . SER B 1 209 ? 79.017 -11.276 14.770 1.00 39.02 189 SER B N 1
ATOM 3694 C CA . SER B 1 209 ? 79.512 -9.920 14.395 1.00 37.35 189 SER B CA 1
ATOM 3695 C C . SER B 1 209 ? 78.521 -9.252 13.446 1.00 35.52 189 SER B C 1
ATOM 3696 O O . SER B 1 209 ? 78.113 -8.096 13.711 1.00 37.27 189 SER B O 1
ATOM 3699 N N . THR B 1 210 ? 78.177 -9.975 12.382 1.00 30.33 190 THR B N 1
ATOM 3700 C CA . THR B 1 210 ? 77.417 -9.468 11.226 1.00 28.41 190 THR B CA 1
ATOM 3701 C C . THR B 1 210 ? 75.989 -9.212 11.679 1.00 28.45 190 THR B C 1
ATOM 3702 O O . THR B 1 210 ? 75.380 -8.250 11.169 1.00 27.20 190 THR B O 1
ATOM 3706 N N . LEU B 1 211 ? 75.483 -10.044 12.599 1.00 28.00 191 LEU B N 1
ATOM 3707 C CA . LEU B 1 211 ? 74.106 -9.887 13.138 1.00 27.69 191 LEU B CA 1
ATOM 3708 C C . LEU B 1 211 ? 74.032 -8.574 13.939 1.00 27.82 191 LEU B C 1
ATOM 3709 O O . LEU B 1 211 ? 73.182 -7.737 13.618 1.00 29.15 191 LEU B O 1
ATOM 3714 N N . ASP B 1 212 ? 74.922 -8.361 14.912 1.00 28.21 192 ASP B N 1
ATOM 3715 C CA . ASP B 1 212 ? 75.078 -7.053 15.612 1.00 27.76 192 ASP B CA 1
ATOM 3716 C C . ASP B 1 212 ? 75.157 -5.898 14.585 1.00 26.65 192 ASP B C 1
ATOM 3717 O O . ASP B 1 212 ? 74.531 -4.856 14.807 1.00 24.55 192 ASP B O 1
ATOM 3722 N N . ALA B 1 213 ? 75.910 -6.063 13.490 1.00 28.17 193 ALA B N 1
ATOM 3723 C CA . ALA B 1 213 ? 76.187 -5.028 12.459 1.00 28.49 193 ALA B CA 1
ATOM 3724 C C . ALA B 1 213 ? 74.915 -4.653 11.674 1.00 28.97 193 ALA B C 1
ATOM 3725 O O . ALA B 1 213 ? 74.689 -3.447 11.442 1.00 27.47 193 ALA B O 1
ATOM 3727 N N . ALA B 1 214 ? 74.128 -5.650 11.260 1.00 28.84 194 ALA B N 1
ATOM 3728 C CA . ALA B 1 214 ? 72.799 -5.484 10.625 1.00 29.55 194 ALA B CA 1
ATOM 3729 C C . ALA B 1 214 ? 71.878 -4.634 11.505 1.00 28.29 194 ALA B C 1
ATOM 3730 O O . ALA B 1 214 ? 71.075 -3.828 10.947 1.00 29.84 194 ALA B O 1
ATOM 3732 N N . MET B 1 215 ? 71.966 -4.824 12.819 1.00 26.98 195 MET B N 1
ATOM 3733 C CA . MET B 1 215 ? 70.995 -4.254 13.786 1.00 29.86 195 MET B CA 1
ATOM 3734 C C . MET B 1 215 ? 71.337 -2.798 14.133 1.00 28.12 195 MET B C 1
ATOM 3735 O O . MET B 1 215 ? 70.401 -1.971 14.146 1.00 24.69 195 MET B O 1
ATOM 3740 N N . LEU B 1 216 ? 72.622 -2.520 14.396 1.00 26.06 196 LEU B N 1
ATOM 3741 C CA . LEU B 1 216 ? 73.190 -1.161 14.519 1.00 24.19 196 LEU B CA 1
ATOM 3742 C C . LEU B 1 216 ? 72.824 -0.377 13.257 1.00 24.60 196 LEU B C 1
ATOM 3743 O O . LEU B 1 216 ? 72.478 0.801 13.357 1.00 24.81 196 LEU B O 1
ATOM 3748 N N . SER B 1 217 ? 72.880 -1.033 12.099 1.00 24.92 197 SER B N 1
ATOM 3749 C CA . SER B 1 217 ? 72.666 -0.404 10.775 1.00 24.69 197 SER B CA 1
ATOM 3750 C C . SER B 1 217 ? 71.197 -0.002 10.627 1.00 24.99 197 SER B C 1
ATOM 3751 O O . SER B 1 217 ? 70.935 1.085 10.079 1.00 25.08 197 SER B O 1
ATOM 3754 N N . LYS B 1 218 ? 70.266 -0.847 11.070 1.00 24.80 198 LYS B N 1
ATOM 3755 C CA . LYS B 1 218 ? 68.819 -0.515 11.016 1.00 24.24 198 LYS B CA 1
ATOM 3756 C C . LYS B 1 218 ? 68.583 0.644 11.981 1.00 23.68 198 LYS B C 1
ATOM 3757 O O . LYS B 1 218 ? 67.910 1.603 11.604 1.00 26.17 198 LYS B O 1
ATOM 3763 N N . MET B 1 219 ? 69.188 0.551 13.161 1.00 22.67 199 MET B N 1
ATOM 3764 C CA . MET B 1 219 ? 69.194 1.576 14.222 1.00 23.65 199 MET B CA 1
ATOM 3765 C C . MET B 1 219 ? 69.609 2.957 13.675 1.00 24.64 199 MET B C 1
ATOM 3766 O O . MET B 1 219 ? 68.862 3.918 13.874 1.00 25.82 199 MET B O 1
ATOM 3771 N N . SER B 1 220 ? 70.770 3.097 13.041 1.00 24.67 200 SER B N 1
ATOM 3772 C CA . SER B 1 220 ? 71.118 4.319 12.264 1.00 25.03 200 SER B CA 1
ATOM 3773 C C . SER B 1 220 ? 69.981 4.653 11.256 1.00 24.74 200 SER B C 1
ATOM 3774 O O . SER B 1 220 ? 69.515 5.792 11.232 1.00 21.71 200 SER B O 1
ATOM 3777 N N . ASP B 1 221 ? 69.504 3.694 10.463 1.00 26.42 201 ASP B N 1
ATOM 3778 C CA . ASP B 1 221 ? 68.495 3.966 9.411 1.00 28.73 201 ASP B CA 1
ATOM 3779 C C . ASP B 1 221 ? 67.308 4.655 10.055 1.00 27.80 201 ASP B C 1
ATOM 3780 O O . ASP B 1 221 ? 66.770 5.500 9.413 1.00 29.46 201 ASP B O 1
ATOM 3785 N N . ARG B 1 222 ? 66.941 4.306 11.283 1.00 27.81 202 ARG B N 1
ATOM 3786 C CA . ARG B 1 222 ? 65.672 4.756 11.910 1.00 28.53 202 ARG B CA 1
ATOM 3787 C C . ARG B 1 222 ? 65.887 5.926 12.884 1.00 31.44 202 ARG B C 1
ATOM 3788 O O . ARG B 1 222 ? 64.894 6.320 13.533 1.00 38.16 202 ARG B O 1
ATOM 3796 N N . GLY B 1 223 ? 67.112 6.431 13.051 1.00 30.59 203 GLY B N 1
ATOM 3797 C CA . GLY B 1 223 ? 67.436 7.501 14.021 1.00 31.01 203 GLY B CA 1
ATOM 3798 C C . GLY B 1 223 ? 67.517 7.065 15.489 1.00 32.20 203 GLY B C 1
ATOM 3799 O O . GLY B 1 223 ? 67.504 7.950 16.369 1.00 34.26 203 GLY B O 1
ATOM 3800 N N . GLN B 1 224 ? 67.616 5.776 15.806 1.00 31.82 204 GLN B N 1
ATOM 3801 C CA . GLN B 1 224 ? 67.857 5.358 17.212 1.00 30.93 204 GLN B CA 1
ATOM 3802 C C . GLN B 1 224 ? 69.319 5.664 17.544 1.00 29.80 204 GLN B C 1
ATOM 3803 O O . GLN B 1 224 ? 69.633 5.913 18.707 1.00 32.49 204 GLN B O 1
ATOM 3809 N N . ILE B 1 225 ? 70.188 5.608 16.546 1.00 29.86 205 ILE B N 1
ATOM 3810 C CA . ILE B 1 225 ? 71.573 6.141 16.626 1.00 31.25 205 ILE B CA 1
ATOM 3811 C C . ILE B 1 225 ? 71.607 7.347 15.697 1.00 34.87 205 ILE B C 1
ATOM 3812 O O . ILE B 1 225 ? 71.126 7.195 14.556 1.00 31.94 205 ILE B O 1
ATOM 3817 N N . LYS B 1 226 ? 72.107 8.490 16.193 1.00 40.87 206 LYS B N 1
ATOM 3818 C CA . LYS B 1 226 ? 72.102 9.802 15.484 1.00 40.25 206 LYS B CA 1
ATOM 3819 C C . LYS B 1 226 ? 73.528 10.324 15.218 1.00 37.54 206 LYS B C 1
ATOM 3820 O O . LYS B 1 226 ? 74.515 9.869 15.859 1.00 36.54 206 LYS B O 1
ATOM 3826 N N . GLY B 1 227 ? 73.622 11.298 14.315 1.00 35.19 207 GLY B N 1
ATOM 3827 C CA . GLY B 1 227 ? 74.832 12.110 14.097 1.00 34.44 207 GLY B CA 1
ATOM 3828 C C . GLY B 1 227 ? 75.863 11.380 13.258 1.00 31.03 207 GLY B C 1
ATOM 3829 O O . GLY B 1 227 ? 77.012 11.819 13.236 1.00 30.93 207 GLY B O 1
ATOM 3830 N N . CYS B 1 228 ? 75.454 10.312 12.587 1.00 29.25 208 CYS B N 1
ATOM 3831 C CA . CYS B 1 228 ? 76.334 9.423 11.802 1.00 29.99 208 CYS B CA 1
ATOM 3832 C C . CYS B 1 228 ? 75.521 8.701 10.721 1.00 30.70 208 CYS B C 1
ATOM 3833 O O . CYS B 1 228 ? 74.325 8.977 10.559 1.00 35.58 208 CYS B O 1
ATOM 3836 N N . VAL B 1 229 ? 76.185 7.862 9.948 1.00 28.94 209 VAL B N 1
ATOM 3837 C CA . VAL B 1 229 ? 75.551 6.768 9.177 1.00 28.17 209 VAL B CA 1
ATOM 3838 C C . VAL B 1 229 ? 76.326 5.524 9.593 1.00 29.71 209 VAL B C 1
ATOM 3839 O O . VAL B 1 229 ? 77.575 5.597 9.610 1.00 33.23 209 VAL B O 1
ATOM 3843 N N . VAL B 1 230 ? 75.623 4.451 9.941 1.00 29.13 210 VAL B N 1
ATOM 3844 C CA . VAL B 1 230 ? 76.222 3.126 10.249 1.00 27.64 210 VAL B CA 1
ATOM 3845 C C . VAL B 1 230 ? 75.814 2.160 9.145 1.00 27.57 210 VAL B C 1
ATOM 3846 O O . VAL B 1 230 ? 74.625 2.062 8.886 1.00 26.46 210 VAL B O 1
ATOM 3850 N N . ASP B 1 231 ? 76.767 1.475 8.522 1.00 30.51 211 ASP B N 1
ATOM 3851 C CA . ASP B 1 231 ? 76.462 0.446 7.494 1.00 33.44 211 ASP B CA 1
ATOM 3852 C C . ASP B 1 231 ? 77.431 -0.715 7.678 1.00 34.33 211 ASP B C 1
ATOM 3853 O O . ASP B 1 231 ? 78.596 -0.607 7.245 1.00 36.89 211 ASP B O 1
ATOM 3858 N N . GLY B 1 232 ? 76.956 -1.797 8.281 1.00 34.01 212 GLY B N 1
ATOM 3859 C CA . GLY B 1 232 ? 77.726 -3.051 8.359 1.00 32.48 212 GLY B CA 1
ATOM 3860 C C . GLY B 1 232 ? 76.811 -4.250 8.182 1.00 29.25 212 GLY B C 1
ATOM 3861 O O . GLY B 1 232 ? 75.597 -4.088 8.140 1.00 28.43 212 GLY B O 1
ATOM 3862 N N . PRO B 1 233 ? 77.376 -5.469 8.094 1.00 27.92 213 PRO B N 1
ATOM 3863 C CA . PRO B 1 233 ? 78.816 -5.667 8.187 1.00 27.99 213 PRO B CA 1
ATOM 3864 C C . PRO B 1 233 ? 79.549 -5.241 6.914 1.00 27.16 213 PRO B C 1
ATOM 3865 O O . PRO B 1 233 ? 78.914 -5.116 5.872 1.00 26.19 213 PRO B O 1
ATOM 3869 N N . LEU B 1 234 ? 80.868 -5.125 7.056 1.00 25.13 214 LEU B N 1
ATOM 3870 C CA . LEU B 1 234 ? 81.834 -4.653 6.040 1.00 24.40 214 LEU B CA 1
ATOM 3871 C C . LEU B 1 234 ? 83.157 -5.254 6.445 1.00 24.17 214 LEU B C 1
ATOM 3872 O O . LEU B 1 234 ? 83.497 -5.086 7.595 1.00 23.81 214 LEU B O 1
ATOM 3877 N N . ALA B 1 235 ? 83.846 -5.947 5.549 1.00 27.74 215 ALA B N 1
ATOM 3878 C CA . ALA B 1 235 ? 85.247 -6.364 5.771 1.00 30.39 215 ALA B CA 1
ATOM 3879 C C . ALA B 1 235 ? 86.095 -5.089 5.797 1.00 31.64 215 ALA B C 1
ATOM 3880 O O . ALA B 1 235 ? 85.567 -3.995 5.461 1.00 29.89 215 ALA B O 1
ATOM 3882 N N . LEU B 1 236 ? 87.345 -5.194 6.237 1.00 32.42 216 LEU B N 1
ATOM 3883 C CA . LEU B 1 236 ? 88.160 -3.980 6.450 1.00 31.51 216 LEU B CA 1
ATOM 3884 C C . LEU B 1 236 ? 88.580 -3.360 5.114 1.00 32.06 216 LEU B C 1
ATOM 3885 O O . LEU B 1 236 ? 88.743 -2.141 5.100 1.00 37.81 216 LEU B O 1
ATOM 3890 N N . ASP B 1 237 ? 88.764 -4.130 4.037 1.00 31.43 217 ASP B N 1
ATOM 3891 C CA . ASP B 1 237 ? 89.064 -3.552 2.691 1.00 30.22 217 ASP B CA 1
ATOM 3892 C C . ASP B 1 237 ? 87.860 -2.729 2.196 1.00 29.69 217 ASP B C 1
ATOM 3893 O O . ASP B 1 237 ? 88.076 -1.612 1.709 1.00 29.29 217 ASP B O 1
ATOM 3898 N N . ILE B 1 238 ? 86.638 -3.246 2.326 1.00 29.41 218 ILE B N 1
ATOM 3899 C CA . ILE B 1 238 ? 85.387 -2.566 1.876 1.00 30.23 218 ILE B CA 1
ATOM 3900 C C . ILE B 1 238 ? 85.212 -1.235 2.623 1.00 27.72 218 ILE B C 1
ATOM 3901 O O . ILE B 1 238 ? 84.831 -0.260 1.994 1.00 26.50 218 ILE B O 1
ATOM 3906 N N . ALA B 1 239 ? 85.504 -1.180 3.922 1.00 28.29 219 ALA B N 1
ATOM 3907 C CA . ALA B 1 239 ? 85.357 0.034 4.768 1.00 28.18 219 ALA B CA 1
ATOM 3908 C C . ALA B 1 239 ? 86.391 1.119 4.427 1.00 27.26 219 ALA B C 1
ATOM 3909 O O . ALA B 1 239 ? 85.969 2.283 4.367 1.00 27.02 219 ALA B O 1
ATOM 3911 N N . LEU B 1 240 ? 87.671 0.752 4.261 1.00 28.03 220 LEU B N 1
ATOM 3912 C CA . LEU B 1 240 ? 88.820 1.635 3.892 1.00 31.94 220 LEU B CA 1
ATOM 3913 C C . LEU B 1 240 ? 88.710 2.189 2.464 1.00 32.30 220 LEU B C 1
ATOM 3914 O O . LEU B 1 240 ? 88.848 3.403 2.293 1.00 34.50 220 LEU B O 1
ATOM 3919 N N . SER B 1 241 ? 88.550 1.319 1.469 1.00 32.15 221 SER B N 1
ATOM 3920 C CA . SER B 1 241 ? 88.950 1.579 0.065 1.00 34.61 221 SER B CA 1
ATOM 3921 C C . SER B 1 241 ? 87.743 1.584 -0.873 1.00 36.08 221 SER B C 1
ATOM 3922 O O . SER B 1 241 ? 86.879 0.692 -0.758 1.00 32.84 221 SER B O 1
ATOM 3925 N N . GLU B 1 242 ? 87.734 2.552 -1.789 1.00 38.89 222 GLU B N 1
ATOM 3926 C CA . GLU B 1 242 ? 86.728 2.682 -2.873 1.00 43.82 222 GLU B CA 1
ATOM 3927 C C . GLU B 1 242 ? 86.974 1.596 -3.929 1.00 40.08 222 GLU B C 1
ATOM 3928 O O . GLU B 1 242 ? 85.989 1.032 -4.436 1.00 42.29 222 GLU B O 1
ATOM 3934 N N . GLU B 1 243 ? 88.236 1.340 -4.261 1.00 36.27 223 GLU B N 1
ATOM 3935 C CA . GLU B 1 243 ? 88.633 0.325 -5.270 1.00 39.50 223 GLU B CA 1
ATOM 3936 C C . GLU B 1 243 ? 88.128 -1.066 -4.827 1.00 37.93 223 GLU B C 1
ATOM 3937 O O . GLU B 1 243 ? 87.512 -1.765 -5.643 1.00 37.63 223 GLU B O 1
ATOM 3943 N N . ALA B 1 244 ? 88.368 -1.446 -3.574 1.00 35.29 224 ALA B N 1
ATOM 3944 C CA . ALA B 1 244 ? 87.943 -2.724 -2.968 1.00 33.12 224 ALA B CA 1
ATOM 3945 C C . ALA B 1 244 ? 86.410 -2.791 -2.877 1.00 34.41 224 ALA B C 1
ATOM 3946 O O . ALA B 1 244 ? 85.808 -3.787 -3.316 1.00 33.97 224 ALA B O 1
ATOM 3948 N N . ALA B 1 245 ? 85.780 -1.768 -2.315 1.00 34.75 225 ALA B N 1
ATOM 3949 C CA . ALA B 1 245 ? 84.313 -1.682 -2.236 1.00 36.39 225 ALA B CA 1
ATOM 3950 C C . ALA B 1 245 ? 83.732 -1.906 -3.632 1.00 40.09 225 ALA B C 1
ATOM 3951 O O . ALA B 1 245 ? 82.768 -2.645 -3.713 1.00 46.23 225 ALA B O 1
ATOM 3953 N N . HIS B 1 246 ? 84.294 -1.311 -4.691 1.00 42.79 226 HIS B N 1
ATOM 3954 C CA . HIS B 1 246 ? 83.789 -1.495 -6.083 1.00 45.40 226 HIS B CA 1
ATOM 3955 C C . HIS B 1 246 ? 84.085 -2.921 -6.552 1.00 40.47 226 HIS B C 1
ATOM 3956 O O . HIS B 1 246 ? 83.195 -3.527 -7.134 1.00 39.18 226 HIS B O 1
ATOM 3963 N N . HIS B 1 247 ? 85.281 -3.440 -6.310 1.00 39.41 227 HIS B N 1
ATOM 3964 C CA . HIS B 1 247 ? 85.630 -4.835 -6.659 1.00 40.84 227 HIS B CA 1
ATOM 3965 C C . HIS B 1 247 ? 84.522 -5.763 -6.153 1.00 39.36 227 HIS B C 1
ATOM 3966 O O . HIS B 1 247 ? 84.094 -6.580 -6.951 1.00 36.62 227 HIS B O 1
ATOM 3973 N N . LYS B 1 248 ? 84.004 -5.601 -4.924 1.00 44.09 228 LYS B N 1
ATOM 3974 C CA . LYS B 1 248 ? 82.977 -6.536 -4.349 1.00 44.13 228 LYS B CA 1
ATOM 3975 C C . LYS B 1 248 ? 81.547 -5.959 -4.441 1.00 38.15 228 LYS B C 1
ATOM 3976 O O . LYS B 1 248 ? 80.646 -6.538 -3.832 1.00 35.77 228 LYS B O 1
ATOM 3982 N N . GLY B 1 249 ? 81.343 -4.892 -5.218 1.00 36.80 229 GLY B N 1
ATOM 3983 C CA . GLY B 1 249 ? 80.036 -4.298 -5.571 1.00 35.57 229 GLY B CA 1
ATOM 3984 C C . GLY B 1 249 ? 79.218 -3.865 -4.368 1.00 34.69 229 GLY B C 1
ATOM 3985 O O . GLY B 1 249 ? 78.010 -4.101 -4.378 1.00 37.48 229 GLY B O 1
ATOM 3986 N N . VAL B 1 250 ? 79.838 -3.241 -3.369 1.00 32.80 230 VAL B N 1
ATOM 3987 C CA . VAL B 1 250 ? 79.156 -2.761 -2.129 1.00 32.64 230 VAL B CA 1
ATOM 3988 C C . VAL B 1 250 ? 78.905 -1.269 -2.295 1.00 34.64 230 VAL B C 1
ATOM 3989 O O . VAL B 1 250 ? 79.869 -0.529 -2.507 1.00 39.04 230 VAL B O 1
ATOM 3993 N N . THR B 1 251 ? 77.667 -0.837 -2.175 1.00 37.02 231 THR B N 1
ATOM 3994 C CA . THR B 1 251 ? 77.291 0.566 -2.449 1.00 40.74 231 THR B CA 1
ATOM 3995 C C . THR B 1 251 ? 76.803 1.179 -1.146 1.00 39.53 231 THR B C 1
ATOM 3996 O O . THR B 1 251 ? 76.761 0.463 -0.155 1.00 44.13 231 THR B O 1
ATOM 4000 N N . GLY B 1 252 ? 76.439 2.452 -1.176 1.00 39.21 232 GLY B N 1
ATOM 4001 C CA . GLY B 1 252 ? 75.930 3.184 -0.012 1.00 39.11 232 GLY B CA 1
ATOM 4002 C C . GLY B 1 252 ? 76.962 4.172 0.480 1.00 41.79 232 GLY B C 1
ATOM 4003 O O . GLY B 1 252 ? 77.958 4.403 -0.225 1.00 43.58 232 GLY B O 1
ATOM 4004 N N . GLU B 1 253 ? 76.751 4.702 1.682 1.00 41.84 233 GLU B N 1
ATOM 4005 C CA . GLU B 1 253 ? 77.426 5.927 2.146 1.00 38.70 233 GLU B CA 1
ATOM 4006 C C . GLU B 1 253 ? 78.730 5.600 2.856 1.00 35.50 233 GLU B C 1
ATOM 4007 O O . GLU B 1 253 ? 79.422 6.573 3.156 1.00 41.62 233 GLU B O 1
ATOM 4013 N N . VAL B 1 254 ? 79.049 4.331 3.140 1.00 29.34 234 VAL B N 1
ATOM 4014 C CA . VAL B 1 254 ? 80.162 4.009 4.089 1.00 27.30 234 VAL B CA 1
ATOM 4015 C C . VAL B 1 254 ? 81.268 3.226 3.373 1.00 27.97 234 VAL B C 1
ATOM 4016 O O . VAL B 1 254 ? 82.455 3.460 3.691 1.00 25.67 234 VAL B O 1
ATOM 4020 N N . ALA B 1 255 ? 80.923 2.296 2.477 1.00 27.40 235 ALA B N 1
ATOM 4021 C CA . ALA B 1 255 ? 81.954 1.531 1.745 1.00 25.17 235 ALA B CA 1
ATOM 4022 C C . ALA B 1 255 ? 82.941 2.539 1.162 1.00 23.54 235 ALA B C 1
ATOM 4023 O O . ALA B 1 255 ? 82.474 3.566 0.651 1.00 19.89 235 ALA B O 1
ATOM 4025 N N . GLY B 1 256 ? 84.237 2.279 1.366 1.00 25.56 236 GLY B N 1
ATOM 4026 C CA . GLY B 1 256 ? 85.381 3.090 0.908 1.00 27.01 236 GLY B CA 1
ATOM 4027 C C . GLY B 1 256 ? 85.456 4.481 1.531 1.00 29.16 236 GLY B C 1
ATOM 4028 O O . GLY B 1 256 ? 86.330 5.248 1.091 1.00 33.15 236 GLY B O 1
ATOM 4029 N N . LYS B 1 257 ? 84.615 4.832 2.518 1.00 30.71 237 LYS B N 1
ATOM 4030 C CA . LYS B 1 257 ? 84.594 6.210 3.094 1.00 29.76 237 LYS B CA 1
ATOM 4031 C C . LYS B 1 257 ? 84.549 6.175 4.628 1.00 27.22 237 LYS B C 1
ATOM 4032 O O . LYS B 1 257 ? 84.292 7.270 5.239 1.00 27.92 237 LYS B O 1
ATOM 4038 N N . ALA B 1 258 ? 84.821 5.024 5.241 1.00 23.64 238 ALA B N 1
ATOM 4039 C CA . ALA B 1 258 ? 84.641 4.844 6.699 1.00 24.93 238 ALA B CA 1
ATOM 4040 C C . ALA B 1 258 ? 85.570 5.789 7.466 1.00 24.91 238 ALA B C 1
ATOM 4041 O O . ALA B 1 258 ? 86.796 5.760 7.244 1.00 21.91 238 ALA B O 1
ATOM 4043 N N . ASP B 1 259 ? 84.973 6.602 8.332 1.00 26.42 239 ASP B N 1
ATOM 4044 C CA . ASP B 1 259 ? 85.681 7.386 9.366 1.00 27.64 239 ASP B CA 1
ATOM 4045 C C . ASP B 1 259 ? 85.886 6.494 10.600 1.00 28.06 239 ASP B C 1
ATOM 4046 O O . ASP B 1 259 ? 87.068 6.421 11.098 1.00 25.83 239 ASP B O 1
ATOM 4051 N N . ILE B 1 260 ? 84.802 5.860 11.100 1.00 26.16 240 ILE B N 1
ATOM 4052 C CA . ILE B 1 260 ? 84.871 5.004 12.325 1.00 25.44 240 ILE B CA 1
ATOM 4053 C C . ILE B 1 260 ? 84.746 3.509 11.987 1.00 25.04 240 ILE B C 1
ATOM 4054 O O . ILE B 1 260 ? 83.762 3.124 11.366 1.00 25.60 240 ILE B O 1
ATOM 4059 N N . PHE B 1 261 ? 85.690 2.703 12.483 1.00 25.50 241 PHE B N 1
ATOM 4060 C CA . PHE B 1 261 ? 85.804 1.222 12.355 1.00 25.67 241 PHE B CA 1
ATOM 4061 C C . PHE B 1 261 ? 85.438 0.596 13.692 1.00 26.13 241 PHE B C 1
ATOM 4062 O O . PHE B 1 261 ? 86.308 0.537 14.586 1.00 28.78 241 PHE B O 1
ATOM 4070 N N . LEU B 1 262 ? 84.185 0.193 13.850 1.00 25.65 242 LEU B N 1
ATOM 4071 C CA . LEU B 1 262 ? 83.740 -0.452 15.104 1.00 25.91 242 LEU B CA 1
ATOM 4072 C C . LEU B 1 262 ? 84.276 -1.887 15.062 1.00 25.11 242 LEU B C 1
ATOM 4073 O O . LEU B 1 262 ? 83.943 -2.614 14.128 1.00 27.32 242 LEU B O 1
ATOM 4078 N N . MET B 1 263 ? 85.142 -2.257 15.993 1.00 24.04 243 MET B N 1
ATOM 4079 C CA . MET B 1 263 ? 85.717 -3.616 16.043 1.00 24.21 243 MET B CA 1
ATOM 4080 C C . MET B 1 263 ? 84.711 -4.506 16.748 1.00 25.23 243 MET B C 1
ATOM 4081 O O . MET B 1 263 ? 84.023 -4.061 17.680 1.00 28.06 243 MET B O 1
ATOM 4086 N N . PRO B 1 264 ? 84.635 -5.784 16.317 1.00 24.57 244 PRO B N 1
ATOM 4087 C CA . PRO B 1 264 ? 83.654 -6.730 16.833 1.00 25.47 244 PRO B CA 1
ATOM 4088 C C . PRO B 1 264 ? 83.991 -7.216 18.248 1.00 26.87 244 PRO B C 1
ATOM 4089 O O . PRO B 1 264 ? 83.102 -7.533 18.974 1.00 31.23 244 PRO B O 1
ATOM 4093 N N . ASN B 1 265 ? 85.266 -7.255 18.604 1.00 29.75 245 ASN B N 1
ATOM 4094 C CA . ASN B 1 265 ? 85.724 -7.552 19.983 1.00 32.62 245 ASN B CA 1
ATOM 4095 C C . ASN B 1 265 ? 87.148 -7.012 20.177 1.00 34.92 245 ASN B C 1
ATOM 4096 O O . ASN B 1 265 ? 87.735 -6.497 19.202 1.00 37.55 245 ASN B O 1
ATOM 4101 N N . ILE B 1 266 ? 87.713 -7.206 21.367 1.00 36.88 246 ILE B N 1
ATOM 4102 C CA . ILE B 1 266 ? 89.104 -6.799 21.721 1.00 38.85 246 ILE B CA 1
ATOM 4103 C C . ILE B 1 266 ? 90.139 -7.488 20.819 1.00 40.90 246 ILE B C 1
ATOM 4104 O O . ILE B 1 266 ? 91.047 -6.774 20.370 1.00 48.65 246 ILE B O 1
ATOM 4109 N N . GLU B 1 267 ? 90.042 -8.801 20.572 1.00 40.97 247 GLU B N 1
ATOM 4110 C CA . GLU B 1 267 ? 91.109 -9.595 19.892 1.00 43.52 247 GLU B CA 1
ATOM 4111 C C . GLU B 1 267 ? 91.446 -8.940 18.548 1.00 43.83 247 GLU B C 1
ATOM 4112 O O . GLU B 1 267 ? 92.613 -8.540 18.381 1.00 42.01 247 GLU B O 1
ATOM 4118 N N . THR B 1 268 ? 90.442 -8.799 17.664 1.00 43.45 248 THR B N 1
ATOM 4119 C CA . THR B 1 268 ? 90.510 -8.123 16.333 1.00 40.73 248 THR B CA 1
ATOM 4120 C C . THR B 1 268 ? 90.992 -6.681 16.493 1.00 41.80 248 THR B C 1
ATOM 4121 O O . THR B 1 268 ? 91.811 -6.220 15.660 1.00 44.10 248 THR B O 1
ATOM 4125 N N . GLY B 1 269 ? 90.436 -5.982 17.479 1.00 39.39 249 GLY B N 1
ATOM 4126 C CA . GLY B 1 269 ? 90.680 -4.546 17.669 1.00 40.59 249 GLY B CA 1
ATOM 4127 C C . GLY B 1 269 ? 92.123 -4.289 18.039 1.00 40.58 249 GLY B C 1
ATOM 4128 O O . GLY B 1 269 ? 92.667 -3.275 17.560 1.00 42.29 249 GLY B O 1
ATOM 4129 N N . ASN B 1 270 ? 92.701 -5.194 18.841 1.00 37.69 250 ASN B N 1
ATOM 4130 C CA . ASN B 1 270 ? 94.052 -5.086 19.452 1.00 35.61 250 ASN B CA 1
ATOM 4131 C C . ASN B 1 270 ? 95.112 -5.396 18.391 1.00 32.97 250 ASN B C 1
ATOM 4132 O O . ASN B 1 270 ? 96.139 -4.710 18.315 1.00 32.13 250 ASN B O 1
ATOM 4137 N N . VAL B 1 271 ? 94.874 -6.459 17.643 1.00 31.26 251 VAL B N 1
ATOM 4138 C CA . VAL B 1 271 ? 95.738 -6.937 16.532 1.00 29.85 251 VAL B CA 1
ATOM 4139 C C . VAL B 1 271 ? 95.752 -5.847 15.453 1.00 30.48 251 VAL B C 1
ATOM 4140 O O . VAL B 1 271 ? 96.823 -5.574 14.865 1.00 34.35 251 VAL B O 1
ATOM 4144 N N . MET B 1 272 ? 94.634 -5.169 15.234 1.00 29.66 252 MET B N 1
ATOM 4145 C CA . MET B 1 272 ? 94.617 -4.104 14.209 1.00 31.13 252 MET B CA 1
ATOM 4146 C C . MET B 1 272 ? 95.508 -2.938 14.655 1.00 29.17 252 MET B C 1
ATOM 4147 O O . MET B 1 272 ? 96.379 -2.528 13.853 1.00 29.73 252 MET B O 1
ATOM 4152 N N . TYR B 1 273 ? 95.267 -2.414 15.863 1.00 26.75 253 TYR B N 1
ATOM 4153 C CA . TYR B 1 273 ? 96.001 -1.270 16.470 1.00 25.75 253 TYR B CA 1
ATOM 4154 C C . TYR B 1 273 ? 97.506 -1.536 16.411 1.00 26.87 253 TYR B C 1
ATOM 4155 O O . TYR B 1 273 ? 98.237 -0.637 15.977 1.00 27.19 253 TYR B O 1
ATOM 4164 N N . LYS B 1 274 ? 97.939 -2.730 16.830 1.00 27.23 254 LYS B N 1
ATOM 4165 C CA . LYS B 1 274 ? 99.364 -3.069 17.043 1.00 28.31 254 LYS B CA 1
ATOM 4166 C C . LYS B 1 274 ? 100.000 -3.340 15.684 1.00 29.55 254 LYS B C 1
ATOM 4167 O O . LYS B 1 274 ? 101.226 -3.143 15.542 1.00 29.80 254 LYS B O 1
ATOM 4173 N N . THR B 1 275 ? 99.205 -3.778 14.706 1.00 31.57 255 THR B N 1
ATOM 4174 C CA . THR B 1 275 ? 99.701 -3.934 13.312 1.00 31.79 255 THR B CA 1
ATOM 4175 C C . THR B 1 275 ? 100.091 -2.550 12.794 1.00 30.48 255 THR B C 1
ATOM 4176 O O . THR B 1 275 ? 101.247 -2.376 12.404 1.00 30.97 255 THR B O 1
ATOM 4180 N N . LEU B 1 276 ? 99.167 -1.594 12.870 1.00 30.29 256 LEU B N 1
ATOM 4181 C CA . LEU B 1 276 ? 99.437 -0.169 12.552 1.00 29.92 256 LEU B CA 1
ATOM 4182 C C . LEU B 1 276 ? 100.649 0.332 13.353 1.00 30.40 256 LEU B C 1
ATOM 4183 O O . LEU B 1 276 ? 101.561 0.883 12.748 1.00 29.52 256 LEU B O 1
ATOM 4188 N N . THR B 1 277 ? 100.641 0.121 14.667 1.00 31.66 257 THR B N 1
ATOM 4189 C CA . THR B 1 277 ? 101.578 0.713 15.649 1.00 30.89 257 THR B CA 1
ATOM 4190 C C . THR B 1 277 ? 102.970 0.123 15.407 1.00 31.53 257 THR B C 1
ATOM 4191 O O . THR B 1 277 ? 103.894 0.912 15.443 1.00 30.48 257 THR B O 1
ATOM 4195 N N . TYR B 1 278 ? 103.097 -1.173 15.076 1.00 33.97 258 TYR B N 1
ATOM 4196 C CA . TYR B 1 278 ? 104.396 -1.906 14.922 1.00 34.25 258 TYR B CA 1
ATOM 4197 C C . TYR B 1 278 ? 104.794 -2.150 13.452 1.00 34.56 258 TYR B C 1
ATOM 4198 O O . TYR B 1 278 ? 105.859 -2.778 13.224 1.00 34.26 258 TYR B O 1
ATOM 4207 N N . THR B 1 279 ? 104.020 -1.701 12.465 1.00 32.75 259 THR B N 1
ATOM 4208 C CA . THR B 1 279 ? 104.337 -2.004 11.045 1.00 32.35 259 THR B CA 1
ATOM 4209 C C . THR B 1 279 ? 104.285 -0.727 10.199 1.00 33.27 259 THR B C 1
ATOM 4210 O O . THR B 1 279 ? 104.667 -0.752 9.008 1.00 30.87 259 THR B O 1
ATOM 4214 N N . THR B 1 280 ? 103.902 0.374 10.836 1.00 33.94 260 THR B N 1
ATOM 4215 C CA . THR B 1 280 ? 103.625 1.688 10.212 1.00 33.68 260 THR B CA 1
ATOM 4216 C C . THR B 1 280 ? 104.252 2.778 11.106 1.00 34.30 260 THR B C 1
ATOM 4217 O O . THR B 1 280 ? 104.564 2.512 12.289 1.00 31.00 260 THR B O 1
ATOM 4221 N N . ASP B 1 281 ? 104.473 3.954 10.522 1.00 38.23 261 ASP B N 1
ATOM 4222 C CA . ASP B 1 281 ? 104.999 5.167 11.189 1.00 38.23 261 ASP B CA 1
ATOM 4223 C C . ASP B 1 281 ? 103.850 6.166 11.212 1.00 36.18 261 ASP B C 1
ATOM 4224 O O . ASP B 1 281 ? 104.089 7.308 10.859 1.00 37.15 261 ASP B O 1
ATOM 4229 N N . SER B 1 282 ? 102.648 5.714 11.593 1.00 36.87 262 SER B N 1
ATOM 4230 C CA . SER B 1 282 ? 101.391 6.511 11.564 1.00 35.74 262 SER B CA 1
ATOM 4231 C C . SER B 1 282 ? 101.281 7.259 12.883 1.00 35.12 262 SER B C 1
ATOM 4232 O O . SER B 1 282 ? 101.401 6.618 13.941 1.00 32.36 262 SER B O 1
ATOM 4235 N N . LYS B 1 283 ? 101.103 8.573 12.808 1.00 37.25 263 LYS B N 1
ATOM 4236 C CA . LYS B 1 283 ? 100.820 9.403 14.003 1.00 38.31 263 LYS B CA 1
ATOM 4237 C C . LYS B 1 283 ? 99.486 8.905 14.578 1.00 33.98 263 LYS B C 1
ATOM 4238 O O . LYS B 1 283 ? 98.538 8.679 13.808 1.00 30.43 263 LYS B O 1
ATOM 4244 N N . ASN B 1 284 ? 99.453 8.661 15.883 1.00 33.61 264 ASN B N 1
ATOM 4245 C CA . ASN B 1 284 ? 98.272 8.092 16.574 1.00 34.00 264 ASN B CA 1
ATOM 4246 C C . ASN B 1 284 ? 98.175 8.598 18.014 1.00 34.52 264 ASN B C 1
ATOM 4247 O O . ASN B 1 284 ? 99.221 8.810 18.665 1.00 33.70 264 ASN B O 1
ATOM 4252 N N . GLY B 1 285 ? 96.938 8.746 18.475 1.00 34.32 265 GLY B N 1
ATOM 4253 C CA . GLY B 1 285 ? 96.591 9.000 19.876 1.00 33.61 265 GLY B CA 1
ATOM 4254 C C . GLY B 1 285 ? 95.392 8.172 20.264 1.00 32.28 265 GLY B C 1
ATOM 4255 O O . GLY B 1 285 ? 94.729 7.627 19.378 1.00 29.80 265 GLY B O 1
ATOM 4256 N N . GLY B 1 286 ? 95.124 8.099 21.559 1.00 32.08 266 GLY B N 1
ATOM 4257 C CA . GLY B 1 286 ? 94.016 7.313 22.116 1.00 30.93 266 GLY B CA 1
ATOM 4258 C C . GLY B 1 286 ? 93.495 7.961 23.374 1.00 28.59 266 GLY B C 1
ATOM 4259 O O . GLY B 1 286 ? 94.316 8.515 24.120 1.00 25.91 266 GLY B O 1
ATOM 4260 N N . ILE B 1 287 ? 92.179 7.902 23.581 1.00 28.09 267 ILE B N 1
ATOM 4261 C CA . ILE B 1 287 ? 91.517 8.385 24.823 1.00 28.92 267 ILE B CA 1
ATOM 4262 C C . ILE B 1 287 ? 90.459 7.365 25.231 1.00 29.89 267 ILE B C 1
ATOM 4263 O O . ILE B 1 287 ? 90.080 6.550 24.400 1.00 36.77 267 ILE B O 1
ATOM 4268 N N . LEU B 1 288 ? 90.065 7.378 26.493 1.00 28.71 268 LEU B N 1
ATOM 4269 C CA . LEU B 1 288 ? 88.844 6.711 26.996 1.00 28.13 268 LEU B CA 1
ATOM 4270 C C . LEU B 1 288 ? 87.711 7.737 27.060 1.00 29.12 268 LEU B C 1
ATOM 4271 O O . LEU B 1 288 ? 87.934 8.828 27.644 1.00 28.02 268 LEU B O 1
ATOM 4276 N N . VAL B 1 289 ? 86.534 7.373 26.544 1.00 30.89 269 VAL B N 1
ATOM 4277 C CA . VAL B 1 289 ? 85.277 8.192 26.571 1.00 30.81 269 VAL B CA 1
ATOM 4278 C C . VAL B 1 289 ? 84.124 7.358 27.155 1.00 32.50 269 VAL B C 1
ATOM 4279 O O . VAL B 1 289 ? 84.339 6.178 27.443 1.00 36.64 269 VAL B O 1
ATOM 4283 N N . GLY B 1 290 ? 82.931 7.944 27.287 1.00 34.29 270 GLY B N 1
ATOM 4284 C CA . GLY B 1 290 ? 81.741 7.290 27.866 1.00 35.52 270 GLY B CA 1
ATOM 4285 C C . GLY B 1 290 ? 81.516 7.727 29.299 1.00 36.16 270 GLY B C 1
ATOM 4286 O O . GLY B 1 290 ? 80.377 7.932 29.696 1.00 43.01 270 GLY B O 1
ATOM 4287 N N . THR B 1 291 ? 82.596 7.864 30.046 1.00 36.72 271 THR B N 1
ATOM 4288 C CA . THR B 1 291 ? 82.654 8.535 31.361 1.00 35.89 271 THR B CA 1
ATOM 4289 C C . THR B 1 291 ? 82.126 9.962 31.230 1.00 33.82 271 THR B C 1
ATOM 4290 O O . THR B 1 291 ? 82.012 10.445 30.087 1.00 29.22 271 THR B O 1
ATOM 4294 N N . SER B 1 292 ? 81.881 10.608 32.376 1.00 35.89 272 SER B N 1
ATOM 4295 C CA . SER B 1 292 ? 81.405 12.011 32.517 1.00 34.77 272 SER B CA 1
ATOM 4296 C C . SER B 1 292 ? 82.459 13.000 31.993 1.00 31.24 272 SER B C 1
ATOM 4297 O O . SER B 1 292 ? 82.063 14.090 31.595 1.00 28.79 272 SER B O 1
ATOM 4300 N N . ALA B 1 293 ? 83.748 12.624 31.970 1.00 29.97 273 ALA B N 1
ATOM 4301 C CA . ALA B 1 293 ? 84.865 13.422 31.399 1.00 25.82 273 ALA B CA 1
ATOM 4302 C C . ALA B 1 293 ? 85.859 12.504 30.704 1.00 23.77 273 ALA B C 1
ATOM 4303 O O . ALA B 1 293 ? 86.060 11.375 31.118 1.00 23.14 273 ALA B O 1
ATOM 4305 N N . PRO B 1 294 ? 86.554 12.969 29.654 1.00 23.03 274 PRO B N 1
ATOM 4306 C CA . PRO B 1 294 ? 87.547 12.150 28.979 1.00 25.13 274 PRO B CA 1
ATOM 4307 C C . PRO B 1 294 ? 88.703 11.759 29.901 1.00 26.47 274 PRO B C 1
ATOM 4308 O O . PRO B 1 294 ? 89.096 12.542 30.735 1.00 24.66 274 PRO B O 1
ATOM 4312 N N . VAL B 1 295 ? 89.215 10.563 29.657 1.00 27.77 275 VAL B N 1
ATOM 4313 C CA . VAL B 1 295 ? 90.337 9.941 30.392 1.00 30.99 275 VAL B CA 1
ATOM 4314 C C . VAL B 1 295 ? 91.493 9.756 29.412 1.00 34.29 275 VAL B C 1
ATOM 4315 O O . VAL B 1 295 ? 91.245 9.283 28.305 1.00 44.64 275 VAL B O 1
ATOM 4319 N N . VAL B 1 296 ? 92.708 10.139 29.778 1.00 33.64 276 VAL B N 1
ATOM 4320 C CA . VAL B 1 296 ? 93.914 9.767 28.997 1.00 32.93 276 VAL B CA 1
ATOM 4321 C C . VAL B 1 296 ? 94.544 8.591 29.715 1.00 34.61 276 VAL B C 1
ATOM 4322 O O . VAL B 1 296 ? 94.557 8.618 30.923 1.00 38.58 276 VAL B O 1
ATOM 4326 N N . LEU B 1 297 ? 94.985 7.574 28.991 1.00 39.00 277 LEU B N 1
ATOM 4327 C CA . LEU B 1 297 ? 95.564 6.352 29.604 1.00 41.65 277 LEU B CA 1
ATOM 4328 C C . LEU B 1 297 ? 96.636 5.804 28.658 1.00 42.86 277 LEU B C 1
ATOM 4329 O O . LEU B 1 297 ? 96.270 5.060 27.715 1.00 45.26 277 LEU 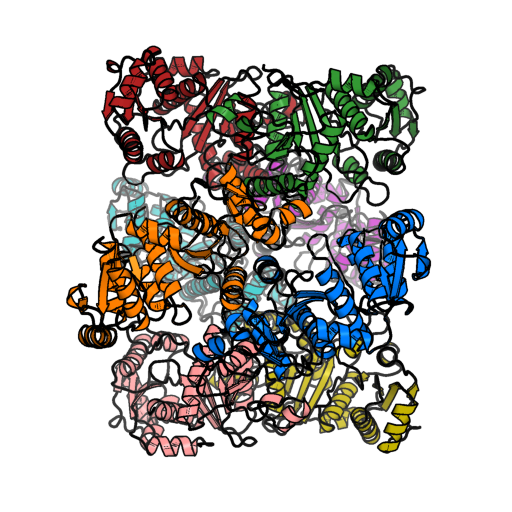B O 1
ATOM 4334 N N . THR B 1 298 ? 97.892 6.219 28.879 1.00 43.52 278 THR B N 1
ATOM 4335 C CA . THR B 1 298 ? 99.071 5.836 28.057 1.00 47.31 278 THR B CA 1
ATOM 4336 C C . THR B 1 298 ? 99.816 4.714 28.790 1.00 52.15 278 THR B C 1
ATOM 4337 O O . THR B 1 298 ? 99.502 4.439 29.966 1.00 54.06 278 THR B O 1
ATOM 4341 N N . SER B 1 299 ? 100.709 4.037 28.073 1.00 56.55 279 SER B N 1
ATOM 4342 C CA . SER B 1 299 ? 101.650 3.021 28.603 1.00 57.59 279 SER B CA 1
ATOM 4343 C C . SER B 1 299 ? 103.075 3.497 28.310 1.00 58.24 279 SER B C 1
ATOM 4344 O O . SER B 1 299 ? 103.237 4.450 27.488 1.00 52.33 279 SER B O 1
ATOM 4347 N N . ARG B 1 300 ? 104.069 2.877 28.949 1.00 58.40 280 ARG B N 1
ATOM 4348 C CA . ARG B 1 300 ? 105.481 3.207 28.653 1.00 62.44 280 ARG B CA 1
ATOM 4349 C C . ARG B 1 300 ? 105.747 2.801 27.197 1.00 53.20 280 ARG B C 1
ATOM 4350 O O . ARG B 1 300 ? 106.732 3.285 26.649 1.00 54.28 280 ARG B O 1
ATOM 4358 N N . ALA B 1 301 ? 104.843 2.023 26.587 1.00 48.08 281 ALA B N 1
ATOM 4359 C CA . ALA B 1 301 ? 104.820 1.620 25.153 1.00 50.13 281 ALA B CA 1
ATOM 4360 C C . ALA B 1 301 ? 104.486 2.792 24.203 1.00 48.57 281 ALA B C 1
ATOM 4361 O O . ALA B 1 301 ? 105.032 2.820 23.083 1.00 43.98 281 ALA B O 1
ATOM 4363 N N . ASP B 1 302 ? 103.681 3.746 24.672 1.00 48.72 282 ASP B N 1
ATOM 4364 C CA . ASP B 1 302 ? 103.306 4.926 23.848 1.00 47.99 282 ASP B CA 1
ATOM 4365 C C . ASP B 1 302 ? 104.460 5.935 23.811 1.00 42.74 282 ASP B C 1
ATOM 4366 O O . ASP B 1 302 ? 105.174 6.051 24.816 1.00 42.05 282 ASP B O 1
ATOM 4371 N N . SER B 1 303 ? 104.634 6.622 22.684 1.00 36.77 283 SER B N 1
ATOM 4372 C CA . SER B 1 303 ? 105.702 7.638 22.525 1.00 34.79 283 SER B CA 1
ATOM 4373 C C . SER B 1 303 ? 105.269 8.958 23.150 1.00 37.19 283 SER B C 1
ATOM 4374 O O . SER B 1 303 ? 104.098 9.078 23.524 1.00 35.63 283 SER B O 1
ATOM 4377 N N . HIS B 1 304 ? 106.196 9.904 23.249 1.00 41.66 284 HIS B N 1
ATOM 4378 C CA . HIS B 1 304 ? 105.873 11.251 23.773 1.00 41.25 284 HIS B CA 1
ATOM 4379 C C . HIS B 1 304 ? 104.844 11.899 22.849 1.00 42.35 284 HIS B C 1
ATOM 4380 O O . HIS B 1 304 ? 103.894 12.488 23.366 1.00 38.84 284 HIS B O 1
ATOM 4387 N N . GLU B 1 305 ? 105.025 11.761 21.534 1.00 46.69 285 GLU B N 1
ATOM 4388 C CA . GLU B 1 305 ? 104.086 12.352 20.546 1.00 46.94 285 GLU B CA 1
ATOM 4389 C C . GLU B 1 305 ? 102.709 11.710 20.697 1.00 44.86 285 GLU B C 1
ATOM 4390 O O . GLU B 1 305 ? 101.720 12.439 20.614 1.00 42.15 285 GLU B O 1
ATOM 4396 N N . THR B 1 306 ? 102.653 10.394 20.900 1.00 42.31 286 THR B N 1
ATOM 4397 C CA . THR B 1 306 ? 101.353 9.721 21.143 1.00 41.11 286 THR B CA 1
ATOM 4398 C C . THR B 1 306 ? 100.734 10.351 22.386 1.00 40.13 286 THR B C 1
ATOM 4399 O O . THR B 1 306 ? 99.588 10.793 22.292 1.00 41.72 286 THR B O 1
ATOM 4403 N N . LYS B 1 307 ? 101.474 10.391 23.494 1.00 38.43 287 LYS B N 1
ATOM 4404 C CA . LYS B 1 307 ? 101.011 11.046 24.752 1.00 36.29 287 LYS B CA 1
ATOM 4405 C C . LYS B 1 307 ? 100.523 12.475 24.485 1.00 37.96 287 LYS B C 1
ATOM 4406 O O . LYS B 1 307 ? 99.519 12.866 25.071 1.00 37.60 287 LYS B O 1
ATOM 4412 N N . MET B 1 308 ? 101.232 13.227 23.644 1.00 42.46 288 MET B N 1
ATOM 4413 C CA . MET B 1 308 ? 100.853 14.596 23.211 1.00 43.91 288 MET B CA 1
ATOM 4414 C C . MET B 1 308 ? 99.510 14.545 22.495 1.00 38.06 288 MET B C 1
ATOM 4415 O O . MET B 1 308 ? 98.568 15.169 22.989 1.00 35.32 288 MET B O 1
ATOM 4420 N N . ASN B 1 309 ? 99.462 13.813 21.380 1.00 35.68 289 ASN B N 1
ATOM 4421 C CA . ASN B 1 309 ? 98.248 13.584 20.554 1.00 35.27 289 ASN B CA 1
ATOM 4422 C C . ASN B 1 309 ? 97.060 13.170 21.432 1.00 32.16 289 ASN B C 1
ATOM 4423 O O . ASN B 1 309 ? 95.919 13.623 21.150 1.00 27.13 289 ASN B O 1
ATOM 4428 N N . SER B 1 310 ? 97.328 12.305 22.417 1.00 30.13 290 SER B N 1
ATOM 4429 C CA . SER B 1 310 ? 96.335 11.765 23.373 1.00 30.85 290 SER B CA 1
ATOM 4430 C C . SER B 1 310 ? 95.788 12.911 24.233 1.00 33.90 290 SER B C 1
ATOM 4431 O O . SER B 1 310 ? 94.576 13.211 24.138 1.00 35.02 290 SER B O 1
ATOM 4434 N N . ILE B 1 311 ? 96.646 13.612 24.970 1.00 37.18 291 ILE B N 1
ATOM 4435 C CA . ILE B 1 311 ? 96.207 14.828 25.715 1.00 36.91 291 ILE B CA 1
ATOM 4436 C C . ILE B 1 311 ? 95.493 15.732 24.705 1.00 37.81 291 ILE B C 1
ATOM 4437 O O . ILE B 1 311 ? 94.361 16.165 24.982 1.00 44.54 291 ILE B O 1
ATOM 4442 N N . ALA B 1 312 ? 96.109 15.969 23.553 1.00 35.07 292 ALA B N 1
ATOM 4443 C CA . ALA B 1 312 ? 95.558 16.865 22.516 1.00 34.67 292 ALA B CA 1
ATOM 4444 C C . ALA B 1 312 ? 94.095 16.500 22.250 1.00 31.81 292 ALA B C 1
ATOM 4445 O O . ALA B 1 312 ? 93.288 17.431 22.244 1.00 30.69 292 ALA B O 1
ATOM 4447 N N . LEU B 1 313 ? 93.775 15.210 22.057 1.00 30.49 293 LEU B N 1
ATOM 4448 C CA . LEU B 1 313 ? 92.394 14.732 21.739 1.00 30.51 293 LEU B CA 1
ATOM 4449 C C . LEU B 1 313 ? 91.468 14.957 22.934 1.00 31.62 293 LEU B C 1
ATOM 4450 O O . LEU B 1 313 ? 90.397 15.531 22.744 1.00 31.13 293 LEU B O 1
ATOM 4455 N N . ALA B 1 314 ? 91.874 14.455 24.101 1.00 32.48 294 ALA B N 1
ATOM 4456 C CA . ALA B 1 314 ? 91.161 14.584 25.390 1.00 34.76 294 ALA B CA 1
ATOM 4457 C C . ALA B 1 314 ? 90.742 16.038 25.612 1.00 35.10 294 ALA B C 1
ATOM 4458 O O . ALA B 1 314 ? 89.653 16.251 26.191 1.00 33.36 294 ALA B O 1
ATOM 4460 N N . ALA B 1 315 ? 91.568 16.989 25.162 1.00 34.82 295 ALA B N 1
ATOM 4461 C CA . ALA B 1 315 ? 91.285 18.441 25.222 1.00 35.98 295 ALA B CA 1
ATOM 4462 C C . ALA B 1 315 ? 90.091 18.756 24.325 1.00 31.82 295 ALA B C 1
ATOM 4463 O O . ALA B 1 315 ? 89.086 19.216 24.867 1.00 29.66 295 ALA B O 1
ATOM 4465 N N . LEU B 1 316 ? 90.195 18.462 23.028 1.00 31.91 296 LEU B N 1
ATOM 4466 C CA . LEU B 1 316 ? 89.145 18.783 22.014 1.00 36.28 296 LEU B CA 1
ATOM 4467 C C . LEU B 1 316 ? 87.753 18.284 22.468 1.00 36.21 296 LEU B C 1
ATOM 4468 O O . LEU B 1 316 ? 86.756 19.048 22.352 1.00 35.92 296 LEU B O 1
ATOM 4473 N N . VAL B 1 317 ? 87.695 17.045 22.948 1.00 36.15 297 VAL B N 1
ATOM 4474 C CA . VAL B 1 317 ? 86.487 16.385 23.513 1.00 38.67 297 VAL B CA 1
ATOM 4475 C C . VAL B 1 317 ? 85.940 17.272 24.642 1.00 42.28 297 VAL B C 1
ATOM 4476 O O . VAL B 1 317 ? 84.735 17.636 24.582 1.00 45.60 297 VAL B O 1
ATOM 4480 N N . ALA B 1 318 ? 86.782 17.628 25.621 1.00 42.43 298 ALA B N 1
ATOM 4481 C CA . ALA B 1 318 ? 86.367 18.302 26.876 1.00 40.88 298 ALA B CA 1
ATOM 4482 C C . ALA B 1 318 ? 85.879 19.715 26.568 1.00 42.83 298 ALA B C 1
ATOM 4483 O O . ALA B 1 318 ? 85.117 20.250 27.383 1.00 42.54 298 ALA B O 1
ATOM 4485 N N . GLY B 1 319 ? 86.294 20.285 25.430 1.00 48.60 299 GLY B N 1
ATOM 4486 C CA . GLY B 1 319 ? 85.780 21.571 24.909 1.00 50.67 299 GLY B CA 1
ATOM 4487 C C . GLY B 1 319 ? 84.632 21.379 23.929 1.00 51.87 299 GLY B C 1
ATOM 4488 O O . GLY B 1 319 ? 84.609 22.123 22.929 1.00 55.19 299 GLY B O 1
ATOM 4489 N N . ASN B 1 320 ? 83.715 20.432 24.207 1.00 50.79 300 ASN B N 1
ATOM 4490 C CA . ASN B 1 320 ? 82.562 20.071 23.334 1.00 48.35 300 ASN B CA 1
ATOM 4491 C C . ASN B 1 320 ? 81.531 19.252 24.120 1.00 43.50 300 ASN B C 1
ATOM 4492 O O . ASN B 1 320 ? 80.723 19.829 24.829 1.00 39.99 300 ASN B O 1
ATOM 4497 N N . VAL C 1 15 ? 42.226 8.238 -3.428 1.00 76.51 -5 VAL C N 1
ATOM 4498 C CA . VAL C 1 15 ? 43.246 7.149 -3.336 1.00 74.56 -5 VAL C CA 1
ATOM 4499 C C . VAL C 1 15 ? 44.367 7.429 -4.337 1.00 74.16 -5 VAL C C 1
ATOM 4500 O O . VAL C 1 15 ? 44.181 7.185 -5.532 1.00 75.84 -5 VAL C O 1
ATOM 4504 N N . PRO C 1 16 ? 45.547 7.951 -3.898 1.00 70.90 -4 PRO C N 1
ATOM 4505 C CA . PRO C 1 16 ? 46.674 8.188 -4.804 1.00 67.41 -4 PRO C CA 1
ATOM 4506 C C . PRO C 1 16 ? 47.067 6.921 -5.589 1.00 67.65 -4 PRO C C 1
ATOM 4507 O O . PRO C 1 16 ? 46.961 5.817 -5.038 1.00 62.35 -4 PRO C O 1
ATOM 4511 N N . ARG C 1 17 ? 47.527 7.137 -6.837 1.00 71.11 -3 ARG C N 1
ATOM 4512 C CA . ARG C 1 17 ? 47.689 6.135 -7.933 1.00 65.59 -3 ARG C CA 1
ATOM 4513 C C . ARG C 1 17 ? 49.094 5.500 -7.912 1.00 59.48 -3 ARG C C 1
ATOM 4514 O O . ARG C 1 17 ? 50.119 6.223 -7.894 1.00 51.58 -3 ARG C O 1
ATOM 4522 N N . GLY C 1 18 ? 49.123 4.167 -7.935 1.00 54.54 -2 GLY C N 1
ATOM 4523 C CA . GLY C 1 18 ? 50.346 3.354 -7.854 1.00 56.18 -2 GLY C CA 1
ATOM 4524 C C . GLY C 1 18 ? 51.123 3.380 -9.156 1.00 54.74 -2 GLY C C 1
ATOM 4525 O O . GLY C 1 18 ? 50.502 3.466 -10.245 1.00 52.89 -2 GLY C O 1
ATOM 4526 N N . SER C 1 19 ? 52.447 3.293 -9.044 1.00 51.90 -1 SER C N 1
ATOM 4527 C CA . SER C 1 19 ? 53.399 3.445 -10.168 1.00 52.24 -1 SER C CA 1
ATOM 4528 C C . SER C 1 19 ? 53.824 2.065 -10.691 1.00 51.98 -1 SER C C 1
ATOM 4529 O O . SER C 1 19 ? 54.841 2.019 -11.394 1.00 62.95 -1 SER C O 1
ATOM 4532 N N . HIS C 1 20 ? 53.078 0.992 -10.378 1.00 48.02 0 HIS C N 1
ATOM 4533 C CA . HIS C 1 20 ? 53.231 -0.364 -10.984 1.00 44.50 0 HIS C CA 1
ATOM 4534 C C . HIS C 1 20 ? 52.488 -0.420 -12.334 1.00 45.77 0 HIS C C 1
ATOM 4535 O O . HIS C 1 20 ? 51.738 0.529 -12.677 1.00 50.51 0 HIS C O 1
ATOM 4542 N N . MET C 1 21 ? 52.723 -1.493 -13.090 1.00 46.91 1 MET C N 1
ATOM 4543 C CA . MET C 1 21 ? 52.030 -1.803 -14.365 1.00 45.19 1 MET C CA 1
ATOM 4544 C C . MET C 1 21 ? 50.740 -2.593 -14.072 1.00 45.98 1 MET C C 1
ATOM 4545 O O . MET C 1 21 ? 49.731 -2.342 -14.781 1.00 48.62 1 MET C O 1
ATOM 4550 N N . ILE C 1 22 ? 50.774 -3.492 -13.070 1.00 38.58 2 ILE C N 1
ATOM 4551 C CA . ILE C 1 22 ? 49.672 -4.411 -12.668 1.00 34.50 2 ILE C CA 1
ATOM 4552 C C . ILE C 1 22 ? 49.248 -4.043 -11.247 1.00 33.14 2 ILE C C 1
ATOM 4553 O O . ILE C 1 22 ? 50.102 -4.168 -10.316 1.00 32.14 2 ILE C O 1
ATOM 4558 N N . LYS C 1 23 ? 47.987 -3.639 -11.069 1.00 29.92 3 LYS C N 1
ATOM 4559 C CA . LYS C 1 23 ? 47.455 -3.259 -9.739 1.00 29.89 3 LYS C CA 1
ATOM 4560 C C . LYS C 1 23 ? 46.072 -3.878 -9.465 1.00 28.85 3 LYS C C 1
ATOM 4561 O O . LYS C 1 23 ? 45.390 -3.403 -8.549 1.00 28.95 3 LYS C O 1
ATOM 4567 N N . SER C 1 24 ? 45.633 -4.893 -10.195 1.00 27.09 4 SER C N 1
ATOM 4568 C CA . SER C 1 24 ? 44.267 -5.439 -10.027 1.00 28.00 4 SER C CA 1
ATOM 4569 C C . SER C 1 24 ? 44.181 -6.856 -10.585 1.00 31.56 4 SER C C 1
ATOM 4570 O O . SER C 1 24 ? 45.041 -7.235 -11.429 1.00 33.84 4 SER C O 1
ATOM 4573 N N . PHE C 1 25 ? 43.131 -7.588 -10.213 1.00 32.19 5 PHE C N 1
ATOM 4574 C CA . PHE C 1 25 ? 42.917 -8.987 -10.673 1.00 32.28 5 PHE C CA 1
ATOM 4575 C C . PHE C 1 25 ? 42.388 -9.041 -12.119 1.00 31.53 5 PHE C C 1
ATOM 4576 O O . PHE C 1 25 ? 42.581 -10.109 -12.759 1.00 27.87 5 PHE C O 1
ATOM 4584 N N . ASN C 1 26 ? 41.737 -7.987 -12.633 1.00 30.91 6 ASN C N 1
ATOM 4585 C CA . ASN C 1 26 ? 41.282 -8.011 -14.049 1.00 32.24 6 ASN C CA 1
ATOM 4586 C C . ASN C 1 26 ? 42.531 -7.840 -14.902 1.00 31.38 6 ASN C C 1
ATOM 4587 O O . ASN C 1 26 ? 42.649 -8.540 -15.898 1.00 31.74 6 ASN C O 1
ATOM 4592 N N . GLU C 1 27 ? 43.469 -7.001 -14.480 1.00 32.11 7 GLU C N 1
ATOM 4593 C CA . GLU C 1 27 ? 44.773 -6.881 -15.180 1.00 34.13 7 GLU C CA 1
ATOM 4594 C C . GLU C 1 27 ? 45.498 -8.229 -15.087 1.00 32.26 7 GLU C C 1
ATOM 4595 O O . GLU C 1 27 ? 46.161 -8.609 -16.083 1.00 33.20 7 GLU C O 1
ATOM 4601 N N . ILE C 1 28 ? 45.367 -8.934 -13.957 1.00 31.15 8 ILE C N 1
ATOM 4602 C CA . ILE C 1 28 ? 46.084 -10.224 -13.678 1.00 31.85 8 ILE C CA 1
ATOM 4603 C C . ILE C 1 28 ? 45.601 -11.314 -14.651 1.00 29.82 8 ILE C C 1
ATOM 4604 O O . ILE C 1 28 ? 46.420 -12.099 -15.145 1.00 29.26 8 ILE C O 1
ATOM 4609 N N . ILE C 1 29 ? 44.301 -11.352 -14.902 1.00 28.87 9 ILE C N 1
ATOM 4610 C CA . ILE C 1 29 ? 43.599 -12.416 -15.667 1.00 26.66 9 ILE C CA 1
ATOM 4611 C C . ILE C 1 29 ? 43.772 -12.169 -17.160 1.00 25.44 9 ILE C C 1
ATOM 4612 O O . ILE C 1 29 ? 43.778 -13.141 -17.895 1.00 27.96 9 ILE C O 1
ATOM 4617 N N . MET C 1 30 ? 43.853 -10.912 -17.580 1.00 24.96 10 MET C N 1
ATOM 4618 C CA . MET C 1 30 ? 44.063 -10.527 -18.998 1.00 27.71 10 MET C CA 1
ATOM 4619 C C . MET C 1 30 ? 45.518 -10.823 -19.413 1.00 27.66 10 MET C C 1
ATOM 4620 O O . MET C 1 30 ? 45.779 -11.045 -20.640 1.00 26.37 10 MET C O 1
ATOM 4625 N N . LYS C 1 31 ? 46.441 -10.821 -18.447 1.00 26.45 11 LYS C N 1
ATOM 4626 C CA . LYS C 1 31 ? 47.845 -11.198 -18.699 1.00 25.90 11 LYS C CA 1
ATOM 4627 C C . LYS C 1 31 ? 47.835 -12.706 -18.892 1.00 25.40 11 LYS C C 1
ATOM 4628 O O . LYS C 1 31 ? 48.393 -13.162 -19.897 1.00 28.13 11 LYS C O 1
ATOM 4634 N N . VAL C 1 32 ? 47.176 -13.439 -17.994 1.00 24.97 12 VAL C N 1
ATOM 4635 C CA . VAL C 1 32 ? 47.057 -14.939 -18.037 1.00 25.36 12 VAL C CA 1
ATOM 4636 C C . VAL C 1 32 ? 46.619 -15.326 -19.452 1.00 23.36 12 VAL C C 1
ATOM 4637 O O . VAL C 1 32 ? 47.231 -16.259 -20.015 1.00 20.84 12 VAL C O 1
ATOM 4641 N N . LYS C 1 33 ? 45.600 -14.618 -19.958 1.00 22.57 13 LYS C N 1
ATOM 4642 C CA . LYS C 1 33 ? 44.964 -14.809 -21.277 1.00 22.58 13 LYS C CA 1
ATOM 4643 C C . LYS C 1 33 ? 45.883 -14.338 -22.383 1.00 22.39 13 LYS C C 1
ATOM 4644 O O . LYS C 1 33 ? 45.662 -14.708 -23.511 1.00 23.06 13 LYS C O 1
ATOM 4650 N N . SER C 1 34 ? 46.821 -13.460 -22.102 1.00 24.27 14 SER C N 1
ATOM 4651 C CA . SER C 1 34 ? 47.753 -12.985 -23.147 1.00 27.41 14 SER C CA 1
ATOM 4652 C C . SER C 1 34 ? 48.804 -14.064 -23.439 1.00 28.02 14 SER C C 1
ATOM 4653 O O . SER C 1 34 ? 49.712 -13.756 -24.233 1.00 30.42 14 SER C O 1
ATOM 4656 N N . LYS C 1 35 ? 48.693 -15.262 -22.840 1.00 28.40 15 LYS C N 1
ATOM 4657 C CA . LYS C 1 35 ? 49.789 -16.274 -22.753 1.00 30.51 15 LYS C CA 1
ATOM 4658 C C . LYS C 1 35 ? 49.324 -17.731 -22.962 1.00 32.77 15 LYS C C 1
ATOM 4659 O O . LYS C 1 35 ? 48.185 -18.073 -22.634 1.00 30.64 15 LYS C O 1
ATOM 4665 N N . GLU C 1 36 ? 50.228 -18.580 -23.465 1.00 39.84 16 GLU C N 1
ATOM 4666 C CA . GLU C 1 36 ? 50.033 -20.043 -23.649 1.00 41.71 16 GLU C CA 1
ATOM 4667 C C . GLU C 1 36 ? 49.325 -20.618 -22.432 1.00 37.84 16 GLU C C 1
ATOM 4668 O O . GLU C 1 36 ? 49.802 -20.361 -21.311 1.00 38.13 16 GLU C O 1
ATOM 4674 N N . MET C 1 37 ? 48.248 -21.365 -22.676 1.00 36.59 17 MET C N 1
ATOM 4675 C CA . MET C 1 37 ? 47.395 -22.014 -21.648 1.00 38.39 17 MET C CA 1
ATOM 4676 C C . MET C 1 37 ? 48.242 -22.954 -20.788 1.00 37.67 17 MET C C 1
ATOM 4677 O O . MET C 1 37 ? 48.899 -23.840 -21.343 1.00 38.46 17 MET C O 1
ATOM 4682 N N . LYS C 1 38 ? 48.189 -22.823 -19.475 1.00 35.32 18 LYS C N 1
ATOM 4683 C CA . LYS C 1 38 ? 48.877 -23.783 -18.587 1.00 36.41 18 LYS C CA 1
ATOM 4684 C C . LYS C 1 38 ? 47.886 -24.868 -18.143 1.00 36.75 18 LYS C C 1
ATOM 4685 O O . LYS C 1 38 ? 46.674 -24.634 -18.273 1.00 42.10 18 LYS C O 1
ATOM 4691 N N . LYS C 1 39 ? 48.379 -26.008 -17.642 1.00 33.84 19 LYS C N 1
ATOM 4692 C CA . LYS C 1 39 ? 47.568 -27.214 -17.325 1.00 33.05 19 LYS C CA 1
ATOM 4693 C C . LYS C 1 39 ? 47.540 -27.420 -15.798 1.00 32.01 19 LYS C C 1
ATOM 4694 O O . LYS C 1 39 ? 48.613 -27.381 -15.191 1.00 30.44 19 LYS C O 1
ATOM 4700 N N . VAL C 1 40 ? 46.355 -27.611 -15.206 1.00 29.93 20 VAL C N 1
ATOM 4701 C CA . VAL C 1 40 ? 46.147 -27.879 -13.753 1.00 29.89 20 VAL C CA 1
ATOM 4702 C C . VAL C 1 40 ? 45.827 -29.362 -13.582 1.00 29.52 20 VAL C C 1
ATOM 4703 O O . VAL C 1 40 ? 44.788 -29.785 -14.092 1.00 34.05 20 VAL C O 1
ATOM 4707 N N . ALA C 1 41 ? 46.573 -30.089 -12.761 1.00 26.83 21 ALA C N 1
ATOM 4708 C CA . ALA C 1 41 ? 46.136 -31.407 -12.263 1.00 24.60 21 ALA C CA 1
ATOM 4709 C C . ALA C 1 41 ? 45.205 -31.158 -11.077 1.00 22.84 21 ALA C C 1
ATOM 4710 O O . ALA C 1 41 ? 45.724 -30.750 -10.033 1.00 21.73 21 ALA C O 1
ATOM 4712 N N . VAL C 1 42 ? 43.917 -31.507 -11.183 1.00 22.14 22 VAL C N 1
ATOM 4713 C CA . VAL C 1 42 ? 42.993 -31.432 -10.007 1.00 23.10 22 VAL C CA 1
ATOM 4714 C C . VAL C 1 42 ? 43.168 -32.732 -9.216 1.00 24.15 22 VAL C C 1
ATOM 4715 O O . VAL C 1 42 ? 42.970 -33.796 -9.813 1.00 25.10 22 VAL C O 1
ATOM 4719 N N . ALA C 1 43 ? 43.505 -32.655 -7.925 1.00 25.03 23 ALA C N 1
ATOM 4720 C CA . ALA C 1 43 ? 43.862 -33.873 -7.159 1.00 29.45 23 ALA C CA 1
ATOM 4721 C C . ALA C 1 43 ? 42.734 -34.892 -7.036 1.00 33.76 23 ALA C C 1
ATOM 4722 O O . ALA C 1 43 ? 42.985 -36.056 -7.359 1.00 49.12 23 ALA C O 1
ATOM 4724 N N . VAL C 1 44 ? 41.614 -34.541 -6.412 1.00 33.15 24 VAL C N 1
ATOM 4725 C CA . VAL C 1 44 ? 40.439 -35.463 -6.396 1.00 31.73 24 VAL C CA 1
ATOM 4726 C C . VAL C 1 44 ? 39.340 -34.655 -7.071 1.00 32.18 24 VAL C C 1
ATOM 4727 O O . VAL C 1 44 ? 38.684 -33.867 -6.382 1.00 32.27 24 VAL C O 1
ATOM 4731 N N . ALA C 1 45 ? 39.129 -34.875 -8.364 1.00 31.45 25 ALA C N 1
ATOM 4732 C CA . ALA C 1 45 ? 38.242 -33.999 -9.160 1.00 34.96 25 ALA C CA 1
ATOM 4733 C C . ALA C 1 45 ? 36.750 -34.115 -8.843 1.00 37.12 25 ALA C C 1
ATOM 4734 O O . ALA C 1 45 ? 36.001 -33.307 -9.392 1.00 34.64 25 ALA C O 1
ATOM 4736 N N . GLN C 1 46 ? 36.318 -35.071 -8.027 1.00 40.94 26 GLN C N 1
ATOM 4737 C CA . GLN C 1 46 ? 34.859 -35.190 -7.805 1.00 43.65 26 GLN C CA 1
ATOM 4738 C C . GLN C 1 46 ? 34.434 -34.118 -6.799 1.00 51.58 26 GLN C C 1
ATOM 4739 O O . GLN C 1 46 ? 33.931 -34.496 -5.738 1.00 56.59 26 GLN C O 1
ATOM 4745 N N . ASP C 1 47 ? 34.591 -32.836 -7.150 1.00 55.86 27 ASP C N 1
ATOM 4746 C CA . ASP C 1 47 ? 34.213 -31.701 -6.264 1.00 61.48 27 ASP C CA 1
ATOM 4747 C C . ASP C 1 47 ? 33.553 -30.638 -7.139 1.00 55.97 27 ASP C C 1
ATOM 4748 O O . ASP C 1 47 ? 34.267 -30.036 -7.948 1.00 53.91 27 ASP C O 1
ATOM 4753 N N . GLU C 1 48 ? 32.256 -30.398 -6.958 1.00 54.04 28 GLU C N 1
ATOM 4754 C CA . GLU C 1 48 ? 31.500 -29.477 -7.852 1.00 56.23 28 GLU C CA 1
ATOM 4755 C C . GLU C 1 48 ? 32.071 -28.053 -7.774 1.00 51.06 28 GLU C C 1
ATOM 4756 O O . GLU C 1 48 ? 32.368 -27.534 -8.845 1.00 50.18 28 GLU C O 1
ATOM 4762 N N . PRO C 1 49 ? 32.209 -27.363 -6.612 1.00 47.09 29 PRO C N 1
ATOM 4763 C CA . PRO C 1 49 ? 32.767 -26.011 -6.604 1.00 43.22 29 PRO C CA 1
ATOM 4764 C C . PRO C 1 49 ? 34.133 -25.883 -7.297 1.00 40.80 29 PRO C C 1
ATOM 4765 O O . PRO C 1 49 ? 34.359 -24.795 -7.858 1.00 45.41 29 PRO C O 1
ATOM 4769 N N . VAL C 1 50 ? 34.976 -26.930 -7.267 1.00 34.41 30 VAL C N 1
ATOM 4770 C CA . VAL C 1 50 ? 36.295 -26.924 -7.975 1.00 32.51 30 VAL C CA 1
ATOM 4771 C C . VAL C 1 50 ? 36.069 -27.178 -9.466 1.00 31.04 30 VAL C C 1
ATOM 4772 O O . VAL C 1 50 ? 36.714 -26.496 -10.282 1.00 28.22 30 VAL C O 1
ATOM 4776 N N . LEU C 1 51 ? 35.200 -28.125 -9.813 1.00 31.24 31 LEU C N 1
ATOM 4777 C CA . LEU C 1 51 ? 34.820 -28.372 -11.230 1.00 32.08 31 LEU C CA 1
ATOM 4778 C C . LEU C 1 51 ? 34.080 -27.136 -11.774 1.00 31.66 31 LEU C C 1
ATOM 4779 O O . LEU C 1 51 ? 34.360 -26.751 -12.912 1.00 31.75 31 LEU C O 1
ATOM 4784 N N . GLU C 1 52 ? 33.205 -26.493 -10.996 1.00 34.27 32 GLU C N 1
ATOM 4785 C CA . GLU C 1 52 ? 32.646 -25.161 -11.383 1.00 39.01 32 GLU C CA 1
ATOM 4786 C C . GLU C 1 52 ? 33.828 -24.244 -11.763 1.00 40.15 32 GLU C C 1
ATOM 4787 O O . GLU C 1 52 ? 33.928 -23.856 -12.952 1.00 37.83 32 GLU C O 1
ATOM 4793 N N . ALA C 1 53 ? 34.754 -23.997 -10.831 1.00 41.10 33 ALA C N 1
ATOM 4794 C CA . ALA C 1 53 ? 35.984 -23.184 -11.038 1.00 42.25 33 ALA C CA 1
ATOM 4795 C C . ALA C 1 53 ? 36.749 -23.592 -12.308 1.00 41.09 33 ALA C C 1
ATOM 4796 O O . ALA C 1 53 ? 37.261 -22.694 -13.006 1.00 41.69 33 ALA C O 1
ATOM 4798 N N . VAL C 1 54 ? 36.893 -24.890 -12.564 1.00 36.90 34 VAL C N 1
ATOM 4799 C CA . VAL C 1 54 ? 37.859 -25.393 -13.574 1.00 35.00 34 VAL C CA 1
ATOM 4800 C C . VAL C 1 54 ? 37.210 -25.242 -14.944 1.00 34.34 34 VAL C C 1
ATOM 4801 O O . VAL C 1 54 ? 37.943 -24.978 -15.917 1.00 33.41 34 VAL C O 1
ATOM 4805 N N . ARG C 1 55 ? 35.888 -25.397 -15.000 1.00 36.72 35 ARG C N 1
ATOM 4806 C CA . ARG C 1 55 ? 35.069 -25.127 -16.212 1.00 39.96 35 ARG C CA 1
ATOM 4807 C C . ARG C 1 55 ? 35.365 -23.703 -16.691 1.00 41.33 35 ARG C C 1
ATOM 4808 O O . ARG C 1 55 ? 35.819 -23.561 -17.853 1.00 33.39 35 ARG C O 1
ATOM 4816 N N . ASP C 1 56 ? 35.112 -22.713 -15.809 1.00 47.11 36 ASP C N 1
ATOM 4817 C CA . ASP C 1 56 ? 35.153 -21.251 -16.110 1.00 48.37 36 ASP C CA 1
ATOM 4818 C C . ASP C 1 56 ? 36.589 -20.885 -16.491 1.00 42.43 36 ASP C C 1
ATOM 4819 O O . ASP C 1 56 ? 36.767 -20.129 -17.453 1.00 40.04 36 ASP C O 1
ATOM 4824 N N . ALA C 1 57 ? 37.569 -21.491 -15.828 1.00 38.18 37 ALA C N 1
ATOM 4825 C CA . ALA C 1 57 ? 38.998 -21.395 -16.186 1.00 37.79 37 ALA C CA 1
ATOM 4826 C C . ALA C 1 57 ? 39.222 -21.746 -17.659 1.00 35.99 37 ALA C C 1
ATOM 4827 O O . ALA C 1 57 ? 40.135 -21.175 -18.259 1.00 35.55 37 ALA C O 1
ATOM 4829 N N . LYS C 1 58 ? 38.465 -22.700 -18.198 1.00 39.56 38 LYS C N 1
ATOM 4830 C CA . LYS C 1 58 ? 38.635 -23.229 -19.583 1.00 40.00 38 LYS C CA 1
ATOM 4831 C C . LYS C 1 58 ? 37.821 -22.356 -20.548 1.00 37.42 38 LYS C C 1
ATOM 4832 O O . LYS C 1 58 ? 38.391 -21.928 -21.558 1.00 35.92 38 LYS C O 1
ATOM 4838 N N . LYS C 1 59 ? 36.561 -22.065 -20.216 1.00 36.16 39 LYS C N 1
ATOM 4839 C CA . LYS C 1 59 ? 35.705 -21.132 -20.988 1.00 37.53 39 LYS C CA 1
ATOM 4840 C C . LYS C 1 59 ? 36.517 -19.876 -21.321 1.00 35.90 39 LYS C C 1
ATOM 4841 O O . LYS C 1 59 ? 36.622 -19.549 -22.515 1.00 34.35 39 LYS C O 1
ATOM 4847 N N . ASN C 1 60 ? 37.126 -19.246 -20.312 1.00 36.91 40 ASN C N 1
ATOM 4848 C CA . ASN C 1 60 ? 37.688 -17.867 -20.396 1.00 38.97 40 ASN C CA 1
ATOM 4849 C C . ASN C 1 60 ? 39.210 -17.909 -20.624 1.00 34.98 40 ASN C C 1
ATOM 4850 O O . ASN C 1 60 ? 39.849 -16.848 -20.553 1.00 31.69 40 ASN C O 1
ATOM 4855 N N . GLY C 1 61 ? 39.769 -19.078 -20.933 1.00 33.15 41 GLY C N 1
ATOM 4856 C CA . GLY C 1 61 ? 41.125 -19.193 -21.498 1.00 33.80 41 GLY C CA 1
ATOM 4857 C C . GLY C 1 61 ? 42.215 -18.958 -20.470 1.00 33.61 41 GLY C C 1
ATOM 4858 O O . GLY C 1 61 ? 43.251 -18.420 -20.860 1.00 31.89 41 GLY C O 1
ATOM 4859 N N . ILE C 1 62 ? 41.999 -19.397 -19.224 1.00 35.50 42 ILE C N 1
ATOM 4860 C CA . ILE C 1 62 ? 42.888 -19.158 -18.045 1.00 36.25 42 ILE C CA 1
ATOM 4861 C C . ILE C 1 62 ? 43.764 -20.395 -17.817 1.00 36.95 42 ILE C C 1
ATOM 4862 O O . ILE C 1 62 ? 44.965 -20.199 -17.541 1.00 40.90 42 ILE C O 1
ATOM 4867 N N . ALA C 1 63 ? 43.200 -21.611 -17.906 1.00 37.29 43 ALA C N 1
ATOM 4868 C CA . ALA C 1 63 ? 43.925 -22.884 -17.657 1.00 36.69 43 ALA C CA 1
ATOM 4869 C C . ALA C 1 63 ? 43.174 -24.098 -18.218 1.00 39.40 43 ALA C C 1
ATOM 4870 O O . ALA C 1 63 ? 41.927 -24.190 -18.060 1.00 44.72 43 ALA C O 1
ATOM 4872 N N . ASP C 1 64 ? 43.939 -25.029 -18.797 1.00 41.87 44 ASP C N 1
ATOM 4873 C CA . ASP C 1 64 ? 43.540 -26.433 -19.120 1.00 39.68 44 ASP C CA 1
ATOM 4874 C C . ASP C 1 64 ? 43.620 -27.291 -17.858 1.00 34.82 44 ASP C C 1
ATOM 4875 O O . ASP C 1 64 ? 44.433 -26.977 -16.990 1.00 34.34 44 ASP C O 1
ATOM 4880 N N . ALA C 1 65 ? 42.867 -28.377 -17.775 1.00 32.61 45 ALA C N 1
ATOM 4881 C CA . ALA C 1 65 ? 42.913 -29.258 -16.587 1.00 33.16 45 ALA C CA 1
ATOM 4882 C C . ALA C 1 65 ? 42.925 -30.742 -16.971 1.00 32.71 45 ALA C C 1
ATOM 4883 O O . ALA C 1 65 ? 42.262 -31.144 -17.948 1.00 35.92 45 ALA C O 1
ATOM 4885 N N . ILE C 1 66 ? 43.699 -31.510 -16.211 1.00 30.76 46 ILE C N 1
ATOM 4886 C CA . ILE C 1 66 ? 43.617 -32.985 -16.064 1.00 28.53 46 ILE C CA 1
ATOM 4887 C C . ILE C 1 66 ? 42.822 -33.259 -14.784 1.00 29.67 46 ILE C C 1
ATOM 4888 O O . ILE C 1 66 ? 43.206 -32.722 -13.695 1.00 31.84 46 ILE C O 1
ATOM 4893 N N . LEU C 1 67 ? 41.745 -34.032 -14.880 1.00 26.67 47 LEU C N 1
ATOM 4894 C CA . LEU C 1 67 ? 40.881 -34.319 -13.711 1.00 25.85 47 LEU C CA 1
ATOM 4895 C C . LEU C 1 67 ? 41.249 -35.699 -13.204 1.00 25.93 47 LEU C C 1
ATOM 4896 O O . LEU C 1 67 ? 41.053 -36.627 -13.992 1.00 28.74 47 LEU C O 1
ATOM 4901 N N . VAL C 1 68 ? 41.804 -35.808 -11.990 1.00 23.95 48 VAL C N 1
ATOM 4902 C CA . VAL C 1 68 ? 42.372 -37.082 -11.464 1.00 22.26 48 VAL C CA 1
ATOM 4903 C C . VAL C 1 68 ? 41.493 -37.564 -10.329 1.00 22.61 48 VAL C C 1
ATOM 4904 O O . VAL C 1 68 ? 41.324 -36.852 -9.386 1.00 24.47 48 VAL C O 1
ATOM 4908 N N . GLY C 1 69 ? 40.951 -38.759 -10.441 1.00 25.62 49 GLY C N 1
ATOM 4909 C CA . GLY C 1 69 ? 39.955 -39.252 -9.483 1.00 28.62 49 GLY C CA 1
ATOM 4910 C C . GLY C 1 69 ? 38.985 -40.226 -10.132 1.00 32.23 49 GLY C C 1
ATOM 4911 O O . GLY C 1 69 ? 39.348 -40.856 -11.177 1.00 30.32 49 GLY C O 1
ATOM 4912 N N . ASP C 1 70 ? 37.797 -40.337 -9.527 1.00 33.18 50 ASP C N 1
ATOM 4913 C CA . ASP C 1 70 ? 36.737 -41.311 -9.874 1.00 34.18 50 ASP C CA 1
ATOM 4914 C C . ASP C 1 70 ? 36.009 -40.839 -11.139 1.00 36.69 50 ASP C C 1
ATOM 4915 O O . ASP C 1 70 ? 35.071 -40.010 -11.003 1.00 38.31 50 ASP C O 1
ATOM 4920 N N . HIS C 1 71 ? 36.402 -41.376 -12.305 1.00 36.78 51 HIS C N 1
ATOM 4921 C CA . HIS C 1 71 ? 35.919 -40.982 -13.656 1.00 36.45 51 HIS C CA 1
ATOM 4922 C C . HIS C 1 71 ? 34.385 -40.896 -13.655 1.00 37.67 51 HIS C C 1
ATOM 4923 O O . HIS C 1 71 ? 33.829 -39.938 -14.231 1.00 35.79 51 HIS C O 1
ATOM 4930 N N . ASP C 1 72 ? 33.717 -41.858 -13.026 1.00 38.95 52 ASP C N 1
ATOM 4931 C CA . ASP C 1 72 ? 32.239 -41.960 -13.072 1.00 40.09 52 ASP C CA 1
ATOM 4932 C C . ASP C 1 72 ? 31.606 -40.703 -12.457 1.00 41.45 52 ASP C C 1
ATOM 4933 O O . ASP C 1 72 ? 30.657 -40.177 -13.060 1.00 40.00 52 ASP C O 1
ATOM 4938 N N . GLU C 1 73 ? 32.106 -40.224 -11.315 1.00 46.39 53 GLU C N 1
ATOM 4939 C CA . GLU C 1 73 ? 31.474 -39.107 -10.558 1.00 49.66 53 GLU C CA 1
ATOM 4940 C C . GLU C 1 73 ? 31.849 -37.768 -11.200 1.00 47.44 53 GLU C C 1
ATOM 4941 O O . GLU C 1 73 ? 30.983 -36.864 -11.247 1.00 46.96 53 GLU C O 1
ATOM 4947 N N . ILE C 1 74 ? 33.096 -37.651 -11.653 1.00 41.83 54 ILE C N 1
ATOM 4948 C CA . ILE C 1 74 ? 33.596 -36.488 -12.436 1.00 41.38 54 ILE C CA 1
ATOM 4949 C C . ILE C 1 74 ? 32.655 -36.282 -13.618 1.00 42.32 54 ILE C C 1
ATOM 4950 O O . ILE C 1 74 ? 32.265 -35.141 -13.814 1.00 49.46 54 ILE C O 1
ATOM 4955 N N . VAL C 1 75 ? 32.297 -37.334 -14.363 1.00 46.53 55 VAL C N 1
ATOM 4956 C CA . VAL C 1 75 ? 31.468 -37.225 -15.610 1.00 49.60 55 VAL C CA 1
ATOM 4957 C C . VAL C 1 75 ? 30.018 -36.904 -15.245 1.00 46.56 55 VAL C C 1
ATOM 4958 O O . VAL C 1 75 ? 29.314 -36.323 -16.097 1.00 46.05 55 VAL C O 1
ATOM 4962 N N . SER C 1 76 ? 29.576 -37.357 -14.074 1.00 43.59 56 SER C N 1
ATOM 4963 C CA . SER C 1 76 ? 28.212 -37.110 -13.550 1.00 44.79 56 SER C CA 1
ATOM 4964 C C . SER C 1 76 ? 28.103 -35.621 -13.263 1.00 41.75 56 SER C C 1
ATOM 4965 O O . SER C 1 76 ? 27.212 -34.955 -13.832 1.00 42.20 56 SER C O 1
ATOM 4968 N N . ILE C 1 77 ? 28.999 -35.154 -12.389 1.00 39.91 57 ILE C N 1
ATOM 4969 C CA . ILE C 1 77 ? 29.055 -33.746 -11.904 1.00 36.61 57 ILE C CA 1
ATOM 4970 C C . ILE C 1 77 ? 29.250 -32.863 -13.141 1.00 35.60 57 ILE C C 1
ATOM 4971 O O . ILE C 1 77 ? 28.583 -31.844 -13.237 1.00 35.37 57 ILE C O 1
ATOM 4976 N N . ALA C 1 78 ? 30.080 -33.282 -14.091 1.00 36.25 58 ALA C N 1
ATOM 4977 C CA . ALA C 1 78 ? 30.325 -32.542 -15.344 1.00 39.85 58 ALA C CA 1
ATOM 4978 C C . ALA C 1 78 ? 28.985 -32.298 -16.048 1.00 46.16 58 ALA C C 1
ATOM 4979 O O . ALA C 1 78 ? 28.751 -31.156 -16.494 1.00 49.13 58 ALA C O 1
ATOM 4981 N N . LEU C 1 79 ? 28.134 -33.327 -16.129 1.00 53.32 59 LEU C N 1
ATOM 4982 C CA . LEU C 1 79 ? 26.792 -33.257 -16.772 1.00 54.01 59 LEU C CA 1
ATOM 4983 C C . LEU C 1 79 ? 25.918 -32.271 -16.003 1.00 49.41 59 LEU C C 1
ATOM 4984 O O . LEU C 1 79 ? 25.275 -31.431 -16.656 1.00 46.70 59 LEU C O 1
ATOM 4989 N N . LYS C 1 80 ? 25.927 -32.384 -14.674 1.00 44.86 60 LYS C N 1
ATOM 4990 C CA . LYS C 1 80 ? 25.140 -31.535 -13.744 1.00 47.19 60 LYS C CA 1
ATOM 4991 C C . LYS C 1 80 ? 25.470 -30.036 -13.938 1.00 44.27 60 LYS C C 1
ATOM 4992 O O . LYS C 1 80 ? 24.549 -29.237 -13.766 1.00 46.33 60 LYS C O 1
ATOM 4998 N N . ILE C 1 81 ? 26.706 -29.655 -14.295 1.00 40.84 61 ILE C N 1
ATOM 4999 C CA . ILE C 1 81 ? 27.183 -28.234 -14.321 1.00 40.00 61 ILE C CA 1
ATOM 5000 C C . ILE C 1 81 ? 27.347 -27.760 -15.774 1.00 40.14 61 ILE C C 1
ATOM 5001 O O . ILE C 1 81 ? 27.915 -26.676 -16.001 1.00 40.93 61 ILE C O 1
ATOM 5006 N N . GLY C 1 82 ? 26.911 -28.553 -16.741 1.00 41.88 62 GLY C N 1
ATOM 5007 C CA . GLY C 1 82 ? 27.226 -28.322 -18.160 1.00 42.14 62 GLY C CA 1
ATOM 5008 C C . GLY C 1 82 ? 28.696 -28.023 -18.370 1.00 45.70 62 GLY C C 1
ATOM 5009 O O . GLY C 1 82 ? 28.964 -26.969 -18.939 1.00 50.38 62 GLY C O 1
ATOM 5010 N N . MET C 1 83 ? 29.608 -28.891 -17.893 1.00 49.56 63 MET C N 1
ATOM 5011 C CA . MET C 1 83 ? 31.055 -28.925 -18.274 1.00 46.91 63 MET C CA 1
ATOM 5012 C C . MET C 1 83 ? 31.208 -30.020 -19.342 1.00 46.28 63 MET C C 1
ATOM 5013 O O . MET C 1 83 ? 30.717 -31.127 -19.108 1.00 48.06 63 MET C O 1
ATOM 5018 N N . ASP C 1 84 ? 31.810 -29.714 -20.495 1.00 50.52 64 ASP C N 1
ATOM 5019 C CA . ASP C 1 84 ? 31.975 -30.672 -21.627 1.00 53.70 64 ASP C CA 1
ATOM 5020 C C . ASP C 1 84 ? 33.276 -31.478 -21.458 1.00 56.95 64 ASP C C 1
ATOM 5021 O O . ASP C 1 84 ? 34.360 -30.959 -21.846 1.00 58.35 64 ASP C O 1
ATOM 5026 N N . VAL C 1 85 ? 33.167 -32.720 -20.967 1.00 53.37 65 VAL C N 1
ATOM 5027 C CA . VAL C 1 85 ? 34.309 -33.590 -20.532 1.00 54.16 65 VAL C CA 1
ATOM 5028 C C . VAL C 1 85 ? 35.295 -33.835 -21.688 1.00 52.77 65 VAL C C 1
ATOM 5029 O O . VAL C 1 85 ? 36.456 -34.222 -21.410 1.00 51.15 65 VAL C O 1
ATOM 5033 N N . ASN C 1 86 ? 34.886 -33.608 -22.934 1.00 49.44 66 ASN C N 1
ATOM 5034 C CA . ASN C 1 86 ? 35.800 -33.721 -24.095 1.00 52.40 66 ASN C CA 1
ATOM 5035 C C . ASN C 1 86 ? 36.829 -32.588 -24.054 1.00 55.06 66 ASN C C 1
ATOM 5036 O O . ASN C 1 86 ? 37.824 -32.721 -24.781 1.00 56.02 66 ASN C O 1
ATOM 5041 N N . ASP C 1 87 ? 36.609 -31.529 -23.251 1.00 57.20 67 ASP C N 1
ATOM 5042 C CA . ASP C 1 87 ? 37.506 -30.337 -23.149 1.00 56.67 67 ASP C CA 1
ATOM 5043 C C . ASP C 1 87 ? 38.636 -30.574 -22.120 1.00 51.80 67 ASP C C 1
ATOM 5044 O O . ASP C 1 87 ? 39.296 -29.576 -21.725 1.00 48.91 67 ASP C O 1
ATOM 5049 N N . PHE C 1 88 ? 38.861 -31.825 -21.686 1.00 47.27 68 PHE C N 1
ATOM 5050 C CA . PHE C 1 88 ? 39.649 -32.181 -20.474 1.00 44.84 68 PHE C CA 1
ATOM 5051 C C . PHE C 1 88 ? 40.013 -33.668 -20.444 1.00 43.24 68 PHE C C 1
ATOM 5052 O O . PHE C 1 88 ? 39.061 -34.484 -20.428 1.00 42.43 68 PHE C O 1
ATOM 5060 N N . GLU C 1 89 ? 41.308 -33.994 -20.314 1.00 41.83 69 GLU C N 1
ATOM 5061 C CA . GLU C 1 89 ? 41.813 -35.354 -19.969 1.00 41.47 69 GLU C CA 1
ATOM 5062 C C . GLU C 1 89 ? 41.318 -35.728 -18.580 1.00 33.85 69 GLU C C 1
ATOM 5063 O O . GLU C 1 89 ? 41.408 -34.882 -17.695 1.00 29.39 69 GLU C O 1
ATOM 5069 N N . ILE C 1 90 ? 40.798 -36.942 -18.420 1.00 32.07 70 ILE C N 1
ATOM 5070 C CA . ILE C 1 90 ? 40.466 -37.514 -17.079 1.00 33.32 70 ILE C CA 1
ATOM 5071 C C . ILE C 1 90 ? 41.380 -38.713 -16.817 1.00 31.88 70 ILE C C 1
ATOM 5072 O O . ILE C 1 90 ? 41.630 -39.489 -17.756 1.00 34.93 70 ILE C O 1
ATOM 5077 N N . VAL C 1 91 ? 41.827 -38.871 -15.578 1.00 29.26 71 VAL C N 1
ATOM 5078 C CA . VAL C 1 91 ? 42.644 -40.036 -15.148 1.00 31.19 71 VAL C CA 1
ATOM 5079 C C . VAL C 1 91 ? 41.850 -40.704 -14.032 1.00 34.98 71 VAL C C 1
ATOM 5080 O O . VAL C 1 91 ? 41.544 -40.014 -13.059 1.00 35.03 71 VAL C O 1
ATOM 5084 N N . ASN C 1 92 ? 41.505 -41.983 -14.210 1.00 39.47 72 ASN C N 1
ATOM 5085 C CA . ASN C 1 92 ? 40.621 -42.754 -13.300 1.00 38.60 72 ASN C CA 1
ATOM 5086 C C . ASN C 1 92 ? 41.460 -43.293 -12.133 1.00 37.53 72 ASN C C 1
ATOM 5087 O O . ASN C 1 92 ? 42.285 -44.181 -12.331 1.00 34.43 72 ASN C O 1
ATOM 5092 N N . GLU C 1 93 ? 41.301 -42.689 -10.960 1.00 39.21 73 GLU C N 1
ATOM 5093 C CA . GLU C 1 93 ? 41.847 -43.172 -9.673 1.00 37.52 73 GLU C CA 1
ATOM 5094 C C . GLU C 1 93 ? 40.711 -43.060 -8.679 1.00 37.37 73 GLU C C 1
ATOM 5095 O O . GLU C 1 93 ? 40.491 -42.013 -8.077 1.00 36.73 73 GLU C O 1
ATOM 5101 N N . PRO C 1 94 ? 39.911 -44.132 -8.543 1.00 40.92 74 PRO C N 1
ATOM 5102 C CA . PRO C 1 94 ? 38.792 -44.133 -7.605 1.00 41.24 74 PRO C CA 1
ATOM 5103 C C . PRO C 1 94 ? 39.318 -44.002 -6.171 1.00 37.13 74 PRO C C 1
ATOM 5104 O O . PRO C 1 94 ? 38.565 -43.583 -5.320 1.00 34.92 74 PRO C O 1
ATOM 5108 N N . ASN C 1 95 ? 40.587 -44.367 -5.956 1.00 35.56 75 ASN C N 1
ATOM 5109 C CA . ASN C 1 95 ? 41.259 -44.309 -4.631 1.00 36.02 75 ASN C CA 1
ATOM 5110 C C . ASN C 1 95 ? 41.730 -42.880 -4.345 1.00 37.23 75 ASN C C 1
ATOM 5111 O O . ASN C 1 95 ? 42.722 -42.396 -4.972 1.00 36.50 75 ASN C O 1
ATOM 5116 N N . VAL C 1 96 ? 41.083 -42.248 -3.371 1.00 36.44 76 VAL C N 1
ATOM 5117 C CA . VAL C 1 96 ? 41.350 -40.836 -3.011 1.00 32.80 76 VAL C CA 1
ATOM 5118 C C . VAL C 1 96 ? 42.857 -40.674 -2.786 1.00 31.93 76 VAL C C 1
ATOM 5119 O O . VAL C 1 96 ? 43.461 -39.991 -3.611 1.00 30.13 76 VAL C O 1
ATOM 5123 N N . LYS C 1 97 ? 43.462 -41.335 -1.796 1.00 33.25 77 LYS C N 1
ATOM 5124 C CA . LYS C 1 97 ? 44.873 -41.052 -1.407 1.00 36.55 77 LYS C CA 1
ATOM 5125 C C . LYS C 1 97 ? 45.765 -41.140 -2.640 1.00 37.93 77 LYS C C 1
ATOM 5126 O O . LYS C 1 97 ? 46.588 -40.205 -2.843 1.00 38.16 77 LYS C O 1
ATOM 5132 N N . LYS C 1 98 ? 45.564 -42.178 -3.453 1.00 38.35 78 LYS C N 1
ATOM 5133 C CA . LYS C 1 98 ? 46.350 -42.433 -4.693 1.00 41.70 78 LYS C CA 1
ATOM 5134 C C . LYS C 1 98 ? 46.041 -41.380 -5.774 1.00 40.24 78 LYS C C 1
ATOM 5135 O O . LYS C 1 98 ? 46.947 -41.108 -6.600 1.00 34.91 78 LYS C O 1
ATOM 5141 N N . ALA C 1 99 ? 44.821 -40.818 -5.778 1.00 40.63 79 ALA C N 1
ATOM 5142 C CA . ALA C 1 99 ? 44.350 -39.784 -6.738 1.00 38.23 79 ALA C CA 1
ATOM 5143 C C . ALA C 1 99 ? 45.114 -38.461 -6.548 1.00 35.29 79 ALA C C 1
ATOM 5144 O O . ALA C 1 99 ? 45.567 -37.890 -7.569 1.00 32.34 79 ALA C O 1
ATOM 5146 N N . ALA C 1 100 ? 45.234 -37.986 -5.301 1.00 34.34 80 ALA C N 1
ATOM 5147 C CA . ALA C 1 100 ? 46.031 -36.800 -4.899 1.00 33.45 80 ALA C CA 1
ATOM 5148 C C . ALA C 1 100 ? 47.510 -36.992 -5.279 1.00 32.36 80 ALA C C 1
ATOM 5149 O O . ALA C 1 100 ? 48.109 -36.101 -5.885 1.00 30.58 80 ALA C O 1
ATOM 5151 N N . LEU C 1 101 ? 48.076 -38.151 -4.967 1.00 33.53 81 LEU C N 1
ATOM 5152 C CA . LEU C 1 101 ? 49.473 -38.500 -5.327 1.00 32.99 81 LEU C CA 1
ATOM 5153 C C . LEU C 1 101 ? 49.679 -38.448 -6.835 1.00 30.40 81 LEU C C 1
ATOM 5154 O O . LEU C 1 101 ? 50.799 -38.142 -7.239 1.00 34.39 81 LEU C O 1
ATOM 5159 N N . LYS C 1 102 ? 48.683 -38.835 -7.620 1.00 28.50 82 LYS C N 1
ATOM 5160 C CA . LYS C 1 102 ? 48.831 -38.986 -9.089 1.00 30.07 82 LYS C CA 1
ATOM 5161 C C . LYS C 1 102 ? 48.843 -37.596 -9.702 1.00 29.12 82 LYS C C 1
ATOM 5162 O O . LYS C 1 102 ? 49.672 -37.330 -10.564 1.00 27.93 82 LYS C O 1
ATOM 5168 N N . ALA C 1 103 ? 47.911 -36.763 -9.260 1.00 29.69 83 ALA C N 1
ATOM 5169 C CA . ALA C 1 103 ? 47.814 -35.349 -9.657 1.00 29.29 83 ALA C CA 1
ATOM 5170 C C . ALA C 1 103 ? 49.171 -34.708 -9.398 1.00 26.70 83 ALA C C 1
ATOM 5171 O O . ALA C 1 103 ? 49.699 -34.083 -10.323 1.00 29.12 83 ALA C O 1
ATOM 5173 N N . VAL C 1 104 ? 49.751 -34.957 -8.232 1.00 24.01 84 VAL C N 1
ATOM 5174 C CA . VAL C 1 104 ? 51.113 -34.462 -7.877 1.00 25.56 84 VAL C CA 1
ATOM 5175 C C . VAL C 1 104 ? 52.200 -35.040 -8.803 1.00 26.62 84 VAL C C 1
ATOM 5176 O O . VAL C 1 104 ? 53.073 -34.265 -9.191 1.00 24.57 84 VAL C O 1
ATOM 5180 N N . GLU C 1 105 ? 52.180 -36.342 -9.119 1.00 29.60 85 GLU C N 1
ATOM 5181 C CA . GLU C 1 105 ? 53.221 -37.014 -9.958 1.00 33.99 85 GLU C CA 1
ATOM 5182 C C . GLU C 1 105 ? 53.170 -36.462 -11.379 1.00 31.05 85 GLU C C 1
ATOM 5183 O O . GLU C 1 105 ? 54.234 -36.205 -11.964 1.00 29.92 85 GLU C O 1
ATOM 5189 N N . LEU C 1 106 ? 51.969 -36.317 -11.921 1.00 29.34 86 LEU C N 1
ATOM 5190 C CA . LEU C 1 106 ? 51.765 -35.664 -13.232 1.00 28.89 86 LEU C CA 1
ATOM 5191 C C . LEU C 1 106 ? 52.508 -34.327 -13.256 1.00 30.15 86 LEU C C 1
ATOM 5192 O O . LEU C 1 106 ? 53.063 -33.990 -14.336 1.00 32.20 86 LEU C O 1
ATOM 5197 N N . VAL C 1 107 ? 52.506 -33.589 -12.137 1.00 26.99 87 VAL C N 1
ATOM 5198 C CA . VAL C 1 107 ? 53.106 -32.224 -12.110 1.00 26.15 87 VAL C CA 1
ATOM 5199 C C . VAL C 1 107 ? 54.627 -32.370 -12.128 1.00 23.62 87 VAL C C 1
ATOM 5200 O O . VAL C 1 107 ? 55.250 -31.804 -12.991 1.00 23.52 87 VAL C O 1
ATOM 5204 N N . SER C 1 108 ? 55.170 -33.166 -11.226 1.00 24.19 88 SER C N 1
ATOM 5205 C CA . SER C 1 108 ? 56.618 -33.398 -11.035 1.00 25.72 88 SER C CA 1
ATOM 5206 C C . SER C 1 108 ? 57.271 -34.031 -12.278 1.00 27.82 88 SER C C 1
ATOM 5207 O O . SER C 1 108 ? 58.517 -34.029 -12.351 1.00 31.38 88 SER C O 1
ATOM 5210 N N . THR C 1 109 ? 56.496 -34.617 -13.193 1.00 29.31 89 THR C N 1
ATOM 5211 C CA . THR C 1 109 ? 57.007 -35.288 -14.423 1.00 27.65 89 THR C CA 1
ATOM 5212 C C . THR C 1 109 ? 56.580 -34.454 -15.629 1.00 28.37 89 THR C C 1
ATOM 5213 O O . THR C 1 109 ? 56.439 -35.021 -16.706 1.00 31.87 89 THR C O 1
ATOM 5217 N N . GLY C 1 110 ? 56.354 -33.156 -15.401 1.00 29.78 90 GLY C N 1
ATOM 5218 C CA . GLY C 1 110 ? 56.023 -32.113 -16.390 1.00 30.15 90 GLY C CA 1
ATOM 5219 C C . GLY C 1 110 ? 54.942 -32.523 -17.368 1.00 30.12 90 GLY C C 1
ATOM 5220 O O . GLY C 1 110 ? 55.147 -32.343 -18.561 1.00 31.13 90 GLY C O 1
ATOM 5221 N N . LYS C 1 111 ? 53.825 -33.045 -16.888 1.00 32.81 91 LYS C N 1
ATOM 5222 C CA . LYS C 1 111 ? 52.665 -33.361 -17.752 1.00 36.65 91 LYS C CA 1
ATOM 5223 C C . LYS C 1 111 ? 51.529 -32.370 -17.452 1.00 33.50 91 LYS C C 1
ATOM 5224 O O . LYS C 1 111 ? 50.583 -32.295 -18.236 1.00 31.12 91 LYS C O 1
ATOM 5230 N N . ALA C 1 112 ? 51.634 -31.633 -16.348 1.00 33.02 92 ALA C N 1
ATOM 5231 C CA . ALA C 1 112 ? 50.800 -30.456 -16.007 1.00 30.89 92 ALA C CA 1
ATOM 5232 C C . ALA C 1 112 ? 51.634 -29.472 -15.180 1.00 28.31 92 ALA C C 1
ATOM 5233 O O . ALA C 1 112 ? 52.563 -29.897 -14.535 1.00 28.15 92 ALA C O 1
ATOM 5235 N N . ASP C 1 113 ? 51.248 -28.206 -15.139 1.00 27.80 93 ASP C N 1
ATOM 5236 C CA . ASP C 1 113 ? 52.112 -27.087 -14.690 1.00 26.94 93 ASP C CA 1
ATOM 5237 C C . ASP C 1 113 ? 51.851 -26.750 -13.205 1.00 24.81 93 ASP C C 1
ATOM 5238 O O . ASP C 1 113 ? 52.764 -26.204 -12.576 1.00 24.66 93 ASP C O 1
ATOM 5243 N N . MET C 1 114 ? 50.678 -27.060 -12.647 1.00 24.57 94 MET C N 1
ATOM 5244 C CA . MET C 1 114 ? 50.284 -26.689 -11.259 1.00 25.79 94 MET C CA 1
ATOM 5245 C C . MET C 1 114 ? 49.317 -27.728 -10.692 1.00 25.53 94 MET C C 1
ATOM 5246 O O . MET C 1 114 ? 48.682 -28.388 -11.508 1.00 26.91 94 MET C O 1
ATOM 5251 N N . VAL C 1 115 ? 49.208 -27.865 -9.359 1.00 25.44 95 VAL C N 1
ATOM 5252 C CA . VAL C 1 115 ? 48.247 -28.793 -8.677 1.00 25.03 95 VAL C CA 1
ATOM 5253 C C . VAL C 1 115 ? 47.140 -27.991 -8.019 1.00 25.73 95 VAL C C 1
ATOM 5254 O O . VAL C 1 115 ? 47.450 -26.947 -7.468 1.00 27.56 95 VAL C O 1
ATOM 5258 N N . MET C 1 116 ? 45.926 -28.539 -7.998 1.00 27.57 96 MET C N 1
ATOM 5259 C CA . MET C 1 116 ? 44.743 -28.025 -7.252 1.00 27.27 96 MET C CA 1
ATOM 5260 C C . MET C 1 116 ? 44.243 -29.113 -6.319 1.00 26.58 96 MET C C 1
ATOM 5261 O O . MET C 1 116 ? 44.125 -30.218 -6.802 1.00 29.18 96 MET C O 1
ATOM 5266 N N . LYS C 1 117 ? 43.879 -28.783 -5.082 1.00 27.34 97 LYS C N 1
ATOM 5267 C CA . LYS C 1 117 ? 43.180 -29.696 -4.137 1.00 25.62 97 LYS C CA 1
ATOM 5268 C C . LYS C 1 117 ? 41.713 -29.775 -4.539 1.00 24.61 97 LYS C C 1
ATOM 5269 O O . LYS C 1 117 ? 41.102 -28.724 -4.685 1.00 22.86 97 LYS C O 1
ATOM 5275 N N . GLY C 1 118 ? 41.190 -30.990 -4.678 1.00 27.41 98 GLY C N 1
ATOM 5276 C CA . GLY C 1 118 ? 39.747 -31.272 -4.824 1.00 29.81 98 GLY C CA 1
ATOM 5277 C C . GLY C 1 118 ? 39.142 -31.843 -3.542 1.00 30.03 98 GLY C C 1
ATOM 5278 O O . GLY C 1 118 ? 39.284 -31.165 -2.496 1.00 25.88 98 GLY C O 1
ATOM 5279 N N . LEU C 1 119 ? 38.496 -33.028 -3.620 1.00 30.69 99 LEU C N 1
ATOM 5280 C CA . LEU C 1 119 ? 37.754 -33.673 -2.494 1.00 32.04 99 LEU C CA 1
ATOM 5281 C C . LEU C 1 119 ? 38.726 -34.505 -1.670 1.00 31.39 99 LEU C C 1
ATOM 5282 O O . LEU C 1 119 ? 38.542 -35.713 -1.597 1.00 31.87 99 LEU C O 1
ATOM 5287 N N . VAL C 1 120 ? 39.695 -33.838 -1.064 1.00 33.90 100 VAL C N 1
ATOM 5288 C CA . VAL C 1 120 ? 40.730 -34.431 -0.174 1.00 35.61 100 VAL C CA 1
ATOM 5289 C C . VAL C 1 120 ? 40.787 -33.518 1.038 1.00 36.12 100 VAL C C 1
ATOM 5290 O O . VAL C 1 120 ? 40.579 -32.310 0.861 1.00 38.78 100 VAL C O 1
ATOM 5294 N N . ASN C 1 121 ? 41.112 -34.062 2.199 1.00 37.92 101 ASN C N 1
ATOM 5295 C CA . ASN C 1 121 ? 41.460 -33.242 3.388 1.00 39.86 101 ASN C CA 1
ATOM 5296 C C . ASN C 1 121 ? 42.818 -32.555 3.124 1.00 40.06 101 ASN C C 1
ATOM 5297 O O . ASN C 1 121 ? 43.670 -33.106 2.370 1.00 34.75 101 ASN C O 1
ATOM 5302 N N . THR C 1 122 ? 43.007 -31.377 3.714 1.00 40.05 102 THR C N 1
ATOM 5303 C CA . THR C 1 122 ? 44.207 -30.522 3.522 1.00 41.32 102 THR C CA 1
ATOM 5304 C C . THR C 1 122 ? 45.499 -31.313 3.826 1.00 42.34 102 THR C C 1
ATOM 5305 O O . THR C 1 122 ? 46.438 -31.241 3.007 1.00 45.72 102 THR C O 1
ATOM 5309 N N . ALA C 1 123 ? 45.555 -32.055 4.936 1.00 42.13 103 ALA C N 1
ATOM 5310 C CA . ALA C 1 123 ? 46.763 -32.766 5.434 1.00 40.73 103 ALA C CA 1
ATOM 5311 C C . ALA C 1 123 ? 47.274 -33.798 4.418 1.00 36.77 103 ALA C C 1
ATOM 5312 O O . ALA C 1 123 ? 48.506 -33.829 4.165 1.00 33.49 103 ALA C O 1
ATOM 5314 N N . THR C 1 124 ? 46.357 -34.641 3.930 1.00 34.72 104 THR C N 1
ATOM 5315 C CA . THR C 1 124 ? 46.561 -35.688 2.888 1.00 35.74 104 THR C CA 1
ATOM 5316 C C . THR C 1 124 ? 47.161 -35.051 1.623 1.00 34.71 104 THR C C 1
ATOM 5317 O O . THR C 1 124 ? 48.285 -35.402 1.253 1.00 33.77 104 THR C O 1
ATOM 5321 N N . PHE C 1 125 ? 46.415 -34.141 0.993 1.00 34.64 105 PHE C N 1
ATOM 5322 C CA . PHE C 1 125 ? 46.831 -33.340 -0.181 1.00 32.30 105 PHE C CA 1
ATOM 5323 C C . PHE C 1 125 ? 48.257 -32.822 -0.001 1.00 32.31 105 PHE C C 1
ATOM 5324 O O . PHE C 1 125 ? 48.997 -32.803 -1.002 1.00 31.88 105 PHE C O 1
ATOM 5332 N N . LEU C 1 126 ? 48.590 -32.350 1.205 1.00 34.00 106 LEU C N 1
ATOM 5333 C CA . LEU C 1 126 ? 49.875 -31.661 1.511 1.00 35.36 106 LEU C CA 1
ATOM 5334 C C . LEU C 1 126 ? 50.976 -32.702 1.692 1.00 34.87 106 LEU C C 1
ATOM 5335 O O . LEU C 1 126 ? 52.084 -32.477 1.157 1.00 32.09 106 LEU C O 1
ATOM 5340 N N . ARG C 1 127 ? 50.678 -33.786 2.417 1.00 36.49 107 ARG C N 1
ATOM 5341 C CA . ARG C 1 127 ? 51.601 -34.941 2.527 1.00 38.34 107 ARG C CA 1
ATOM 5342 C C . ARG C 1 127 ? 51.857 -35.441 1.107 1.00 37.55 107 ARG C C 1
ATOM 5343 O O . ARG C 1 127 ? 53.018 -35.752 0.813 1.00 46.18 107 ARG C O 1
ATOM 5351 N N . SER C 1 128 ? 50.838 -35.424 0.246 1.00 34.58 108 SER C N 1
ATOM 5352 C CA . SER C 1 128 ? 50.952 -35.735 -1.201 1.00 33.16 108 SER C CA 1
ATOM 5353 C C . SER C 1 128 ? 51.963 -34.803 -1.896 1.00 32.36 108 SER C C 1
ATOM 5354 O O . SER C 1 128 ? 52.904 -35.320 -2.515 1.00 32.88 108 SER C O 1
ATOM 5357 N N . VAL C 1 129 ? 51.781 -33.485 -1.812 1.00 31.96 109 VAL C N 1
ATOM 5358 C CA . VAL C 1 129 ? 52.623 -32.467 -2.517 1.00 34.39 109 VAL C CA 1
ATOM 5359 C C . VAL C 1 129 ? 54.083 -32.643 -2.062 1.00 35.00 109 VAL C C 1
ATOM 5360 O O . VAL C 1 129 ? 55.021 -32.527 -2.918 1.00 30.68 109 VAL C O 1
ATOM 5364 N N . LEU C 1 130 ? 54.263 -32.935 -0.768 1.00 35.69 110 LEU C N 1
ATOM 5365 C CA . LEU C 1 130 ? 55.593 -33.074 -0.113 1.00 38.26 110 LEU C CA 1
ATOM 5366 C C . LEU C 1 130 ? 56.106 -34.520 -0.210 1.00 37.43 110 LEU C C 1
ATOM 5367 O O . LEU C 1 130 ? 57.157 -34.807 0.387 1.00 38.31 110 LEU C O 1
ATOM 5372 N N . ASN C 1 131 ? 55.437 -35.390 -0.962 1.00 35.13 111 ASN C N 1
ATOM 5373 C CA . ASN C 1 131 ? 55.914 -36.781 -1.154 1.00 36.76 111 ASN C CA 1
ATOM 5374 C C . ASN C 1 131 ? 57.389 -36.766 -1.565 1.00 39.12 111 ASN C C 1
ATOM 5375 O O . ASN C 1 131 ? 57.788 -35.887 -2.388 1.00 36.95 111 ASN C O 1
ATOM 5380 N N . LYS C 1 132 ? 58.160 -37.700 -0.999 1.00 43.80 112 LYS C N 1
ATOM 5381 C CA . LYS C 1 132 ? 59.639 -37.769 -1.151 1.00 46.04 112 LYS C CA 1
ATOM 5382 C C . LYS C 1 132 ? 59.975 -38.286 -2.555 1.00 49.51 112 LYS C C 1
ATOM 5383 O O . LYS C 1 132 ? 60.967 -37.799 -3.119 1.00 56.79 112 LYS C O 1
ATOM 5389 N N . GLU C 1 133 ? 59.143 -39.169 -3.130 1.00 50.67 113 GLU C N 1
ATOM 5390 C CA . GLU C 1 133 ? 59.453 -39.948 -4.366 1.00 50.20 113 GLU C CA 1
ATOM 5391 C C . GLU C 1 133 ? 58.927 -39.221 -5.617 1.00 42.14 113 GLU C C 1
ATOM 5392 O O . GLU C 1 133 ? 59.662 -39.153 -6.610 1.00 33.55 113 GLU C O 1
ATOM 5398 N N . VAL C 1 134 ? 57.676 -38.761 -5.589 1.00 39.11 114 VAL C N 1
ATOM 5399 C CA . VAL C 1 134 ? 56.968 -38.181 -6.770 1.00 39.73 114 VAL C CA 1
ATOM 5400 C C . VAL C 1 134 ? 56.593 -36.715 -6.505 1.00 40.57 114 VAL C C 1
ATOM 5401 O O . VAL C 1 134 ? 56.111 -36.044 -7.454 1.00 38.43 114 VAL C O 1
ATOM 5405 N N . GLY C 1 135 ? 56.802 -36.231 -5.275 1.00 41.11 115 GLY C N 1
ATOM 5406 C CA . GLY C 1 135 ? 56.288 -34.938 -4.786 1.00 38.12 115 GLY C CA 1
ATOM 5407 C C . GLY C 1 135 ? 56.977 -33.763 -5.444 1.00 36.79 115 GLY C C 1
ATOM 5408 O O . GLY C 1 135 ? 57.569 -33.921 -6.529 1.00 36.55 115 GLY C O 1
ATOM 5409 N N . LEU C 1 136 ? 56.907 -32.609 -4.794 1.00 35.24 116 LEU C N 1
ATOM 5410 C CA . LEU C 1 136 ? 57.339 -31.327 -5.390 1.00 32.82 116 LEU C CA 1
ATOM 5411 C C . LEU C 1 136 ? 58.398 -30.642 -4.525 1.00 30.76 116 LEU C C 1
ATOM 5412 O O . LEU C 1 136 ? 58.501 -29.446 -4.614 1.00 26.27 116 LEU C O 1
ATOM 5417 N N . ARG C 1 137 ? 59.183 -31.366 -3.737 1.00 35.79 117 ARG C N 1
ATOM 5418 C CA . ARG C 1 137 ? 60.189 -30.723 -2.846 1.00 38.77 117 ARG C CA 1
ATOM 5419 C C . ARG C 1 137 ? 61.309 -30.126 -3.711 1.00 36.27 117 ARG C C 1
ATOM 5420 O O . ARG C 1 137 ? 61.637 -30.701 -4.779 1.00 31.29 117 ARG C O 1
ATOM 5428 N N . THR C 1 138 ? 61.823 -28.975 -3.286 1.00 35.96 118 THR C N 1
ATOM 5429 C CA . THR C 1 138 ? 63.001 -28.315 -3.884 1.00 38.85 118 THR C CA 1
ATOM 5430 C C . THR C 1 138 ? 64.100 -28.156 -2.833 1.00 42.70 118 THR C C 1
ATOM 5431 O O . THR C 1 138 ? 65.239 -27.876 -3.247 1.00 49.69 118 THR C O 1
ATOM 5435 N N . GLY C 1 139 ? 63.788 -28.294 -1.541 1.00 43.78 119 GLY C N 1
ATOM 5436 C CA . GLY C 1 139 ? 64.787 -28.136 -0.466 1.00 45.02 119 GLY C CA 1
ATOM 5437 C C . GLY C 1 139 ? 64.694 -26.785 0.228 1.00 45.89 119 GLY C C 1
ATOM 5438 O O . GLY C 1 139 ? 64.890 -26.757 1.435 1.00 53.22 119 GLY C O 1
ATOM 5439 N N . LYS C 1 140 ? 64.393 -25.702 -0.489 1.00 46.77 120 LYS C N 1
ATOM 5440 C CA . LYS C 1 140 ? 63.955 -24.420 0.123 1.00 49.62 120 LYS C CA 1
ATOM 5441 C C . LYS C 1 140 ? 62.572 -24.657 0.740 1.00 41.16 120 LYS C C 1
ATOM 5442 O O . LYS C 1 140 ? 61.923 -25.628 0.360 1.00 41.24 120 LYS C O 1
ATOM 5448 N N . THR C 1 141 ? 62.117 -23.797 1.642 1.00 36.04 121 THR C N 1
ATOM 5449 C CA . THR C 1 141 ? 60.875 -24.042 2.420 1.00 33.15 121 THR C CA 1
ATOM 5450 C C . THR C 1 141 ? 59.672 -23.663 1.550 1.00 30.60 121 THR C C 1
ATOM 5451 O O . THR C 1 141 ? 59.802 -22.762 0.746 1.00 30.50 121 THR C O 1
ATOM 5455 N N . MET C 1 142 ? 58.551 -24.353 1.701 1.00 32.14 122 MET C N 1
ATOM 5456 C CA . MET C 1 142 ? 57.285 -24.044 0.981 1.00 34.86 122 MET C CA 1
ATOM 5457 C C . MET C 1 142 ? 56.548 -22.965 1.783 1.00 30.36 122 MET C C 1
ATOM 5458 O O . MET C 1 142 ? 56.617 -23.035 2.999 1.00 31.16 122 MET C O 1
ATOM 5463 N N . SER C 1 143 ? 55.898 -21.992 1.143 1.00 27.90 123 SER C N 1
ATOM 5464 C CA . SER C 1 143 ? 55.129 -20.923 1.842 1.00 26.97 123 SER C CA 1
ATOM 5465 C C . SER C 1 143 ? 53.829 -20.560 1.103 1.00 25.88 123 SER C C 1
ATOM 5466 O O . SER C 1 143 ? 53.762 -20.785 -0.113 1.00 25.16 123 SER C O 1
ATOM 5469 N N . HIS C 1 144 ? 52.828 -20.010 1.803 1.00 25.92 124 HIS C N 1
ATOM 5470 C CA . HIS C 1 144 ? 51.554 -19.523 1.189 1.00 26.98 124 HIS C CA 1
ATOM 5471 C C . HIS C 1 144 ? 51.655 -18.020 0.900 1.00 25.40 124 HIS C C 1
ATOM 5472 O O . HIS C 1 144 ? 51.953 -17.270 1.812 1.00 26.58 124 HIS C O 1
ATOM 5479 N N . VAL C 1 145 ? 51.383 -17.595 -0.327 1.00 24.08 125 VAL C N 1
ATOM 5480 C CA . VAL C 1 145 ? 51.291 -16.158 -0.685 1.00 24.87 125 VAL C CA 1
ATOM 5481 C C . VAL C 1 145 ? 49.825 -15.862 -0.964 1.00 26.04 125 VAL C C 1
ATOM 5482 O O . VAL C 1 145 ? 49.259 -16.578 -1.804 1.00 29.92 125 VAL C O 1
ATOM 5486 N N . ALA C 1 146 ? 49.237 -14.876 -0.281 1.00 26.10 126 ALA C N 1
ATOM 5487 C CA . ALA C 1 146 ? 47.847 -14.403 -0.510 1.00 26.06 126 ALA C CA 1
ATOM 5488 C C . ALA C 1 146 ? 47.915 -13.058 -1.223 1.00 25.80 126 ALA C C 1
ATOM 5489 O O . ALA C 1 146 ? 48.690 -12.242 -0.747 1.00 27.48 126 ALA C O 1
ATOM 5491 N N . VAL C 1 147 ? 47.169 -12.844 -2.313 1.00 25.16 127 VAL C N 1
ATOM 5492 C CA . VAL C 1 147 ? 47.158 -11.524 -3.020 1.00 24.30 127 VAL C CA 1
ATOM 5493 C C . VAL C 1 147 ? 45.754 -10.903 -2.963 1.00 24.58 127 VAL C C 1
ATOM 5494 O O . VAL C 1 147 ? 44.769 -11.618 -3.217 1.00 25.81 127 VAL C O 1
ATOM 5498 N N . PHE C 1 148 ? 45.696 -9.612 -2.615 1.00 24.15 128 PHE C N 1
ATOM 5499 C CA . PHE C 1 148 ? 44.464 -8.826 -2.353 1.00 24.88 128 PHE C CA 1
ATOM 5500 C C . PHE C 1 148 ? 44.512 -7.515 -3.144 1.00 24.63 128 PHE C C 1
ATOM 5501 O O . PHE C 1 148 ? 45.624 -6.940 -3.317 1.00 20.64 128 PHE C O 1
ATOM 5509 N N . GLU C 1 149 ? 43.317 -7.050 -3.535 1.00 26.99 129 GLU C N 1
ATOM 5510 C CA . GLU C 1 149 ? 43.045 -5.771 -4.247 1.00 30.16 129 GLU C CA 1
ATOM 5511 C C . GLU C 1 149 ? 42.048 -5.004 -3.370 1.00 29.12 129 GLU C C 1
ATOM 5512 O O . GLU C 1 149 ? 40.882 -5.336 -3.406 1.00 29.46 129 GLU C O 1
ATOM 5518 N N . THR C 1 150 ? 42.520 -4.069 -2.552 1.00 30.63 130 THR C N 1
ATOM 5519 C CA . THR C 1 150 ? 41.690 -3.291 -1.597 1.00 33.65 130 THR C CA 1
ATOM 5520 C C . THR C 1 150 ? 41.146 -2.050 -2.302 1.00 35.83 130 THR C C 1
ATOM 5521 O O . THR C 1 150 ? 41.846 -1.532 -3.185 1.00 40.09 130 THR C O 1
ATOM 5525 N N . GLU C 1 151 ? 39.963 -1.578 -1.909 1.00 37.22 131 GLU C N 1
ATOM 5526 C CA . GLU C 1 151 ? 39.444 -0.245 -2.312 1.00 36.41 131 GLU C CA 1
ATOM 5527 C C . GLU C 1 151 ? 40.526 0.796 -2.049 1.00 32.67 131 GLU C C 1
ATOM 5528 O O . GLU C 1 151 ? 40.902 1.511 -2.952 1.00 35.43 131 GLU C O 1
ATOM 5534 N N . LYS C 1 152 ? 41.029 0.851 -0.827 1.00 31.81 132 LYS C N 1
ATOM 5535 C CA . LYS C 1 152 ? 41.762 2.024 -0.308 1.00 30.99 132 LYS C CA 1
ATOM 5536 C C . LYS C 1 152 ? 43.173 2.130 -0.884 1.00 31.15 132 LYS C C 1
ATOM 5537 O O . LYS C 1 152 ? 43.756 3.201 -0.664 1.00 35.72 132 LYS C O 1
ATOM 5543 N N . PHE C 1 153 ? 43.728 1.103 -1.544 1.00 27.80 133 PHE C N 1
ATOM 5544 C CA . PHE C 1 153 ? 45.112 1.172 -2.083 1.00 27.36 133 PHE C CA 1
ATOM 5545 C C . PHE C 1 153 ? 45.193 0.705 -3.544 1.00 29.01 133 PHE C C 1
ATOM 5546 O O . PHE C 1 153 ? 44.840 -0.438 -3.813 1.00 27.86 133 PHE C O 1
ATOM 5554 N N . ASP C 1 154 ? 45.708 1.550 -4.452 1.00 32.47 134 ASP C N 1
ATOM 5555 C CA . ASP C 1 154 ? 45.790 1.245 -5.913 1.00 36.62 134 ASP C CA 1
ATOM 5556 C C . ASP C 1 154 ? 47.042 0.413 -6.186 1.00 32.17 134 ASP C C 1
ATOM 5557 O O . ASP C 1 154 ? 47.861 0.792 -7.050 1.00 28.87 134 ASP C O 1
ATOM 5562 N N . ARG C 1 155 ? 47.141 -0.709 -5.489 1.00 31.94 135 ARG C N 1
ATOM 5563 C CA . ARG C 1 155 ? 48.363 -1.550 -5.421 1.00 32.73 135 ARG C CA 1
ATOM 5564 C C . ARG C 1 155 ? 47.948 -2.953 -4.962 1.00 33.92 135 ARG C C 1
ATOM 5565 O O . ARG C 1 155 ? 47.143 -3.050 -3.993 1.00 37.33 135 ARG C O 1
ATOM 5573 N N . LEU C 1 156 ? 48.381 -4.005 -5.654 1.00 30.26 136 LEU C N 1
ATOM 5574 C CA . LEU C 1 156 ? 48.148 -5.360 -5.120 1.00 28.57 136 LEU C CA 1
ATOM 5575 C C . LEU C 1 156 ? 48.980 -5.465 -3.841 1.00 27.27 136 LEU C C 1
ATOM 5576 O O . LEU C 1 156 ? 50.173 -5.036 -3.852 1.00 25.45 136 LEU C O 1
ATOM 5581 N N . LEU C 1 157 ? 48.372 -5.983 -2.780 1.00 25.77 137 LEU C N 1
ATOM 5582 C CA . LEU C 1 157 ? 49.091 -6.366 -1.542 1.00 26.37 137 LEU C CA 1
ATOM 5583 C C . LEU C 1 157 ? 49.352 -7.881 -1.557 1.00 27.51 137 LEU C C 1
ATOM 5584 O O . LEU C 1 157 ? 48.402 -8.655 -1.786 1.00 30.84 137 LEU C O 1
ATOM 5589 N N . PHE C 1 158 ? 50.585 -8.296 -1.275 1.00 26.14 138 PHE C N 1
ATOM 5590 C CA . PHE C 1 158 ? 50.969 -9.714 -1.060 1.00 24.37 138 PHE C CA 1
ATOM 5591 C C . PHE C 1 158 ? 51.259 -9.926 0.430 1.00 24.50 138 PHE C C 1
ATOM 5592 O O . PHE C 1 158 ? 51.985 -9.111 0.993 1.00 28.48 138 PHE C O 1
ATOM 5600 N N . LEU C 1 159 ? 50.694 -10.994 0.998 1.00 24.30 139 LEU C N 1
ATOM 5601 C CA . LEU C 1 159 ? 50.838 -11.316 2.439 1.00 24.31 139 LEU C CA 1
ATOM 5602 C C . LEU C 1 159 ? 51.462 -12.711 2.538 1.00 25.45 139 LEU C C 1
ATOM 5603 O O . LEU C 1 159 ? 50.908 -13.641 1.940 1.00 27.20 139 LEU C O 1
ATOM 5608 N N . THR C 1 160 ? 52.556 -12.855 3.286 1.00 25.88 140 THR C N 1
ATOM 5609 C CA . THR C 1 160 ? 53.243 -14.165 3.442 1.00 24.97 140 THR C CA 1
ATOM 5610 C C . THR C 1 160 ? 53.671 -14.299 4.905 1.00 25.69 140 THR C C 1
ATOM 5611 O O . THR C 1 160 ? 53.876 -13.255 5.520 1.00 27.89 140 THR C O 1
ATOM 5615 N N . ASP C 1 161 ? 53.869 -15.517 5.424 1.00 26.88 141 ASP C N 1
ATOM 5616 C CA . ASP C 1 161 ? 52.998 -16.711 5.238 1.00 25.65 141 ASP C CA 1
ATOM 5617 C C . ASP C 1 161 ? 51.758 -16.599 6.128 1.00 25.17 141 ASP C C 1
ATOM 5618 O O . ASP C 1 161 ? 51.912 -16.386 7.341 1.00 25.61 141 ASP C O 1
ATOM 5623 N N . VAL C 1 162 ? 50.576 -16.749 5.535 1.00 26.20 142 VAL C N 1
ATOM 5624 C CA . VAL C 1 162 ? 49.298 -16.581 6.284 1.00 27.77 142 VAL C CA 1
ATOM 5625 C C . VAL C 1 162 ? 48.686 -17.952 6.602 1.00 28.60 142 VAL C C 1
ATOM 5626 O O . VAL C 1 162 ? 47.800 -18.016 7.477 1.00 22.35 142 VAL C O 1
ATOM 5630 N N . ALA C 1 163 ? 49.203 -19.029 5.999 1.00 30.91 143 ALA C N 1
ATOM 5631 C CA . ALA C 1 163 ? 48.530 -20.339 6.169 1.00 30.46 143 ALA C CA 1
ATOM 5632 C C . ALA C 1 163 ? 49.465 -21.495 6.537 1.00 30.04 143 ALA C C 1
ATOM 5633 O O . ALA C 1 163 ? 48.996 -22.397 7.248 1.00 31.40 143 ALA C O 1
ATOM 5635 N N . PHE C 1 164 ? 50.721 -21.490 6.094 1.00 29.44 144 PHE C N 1
ATOM 5636 C CA . PHE C 1 164 ? 51.566 -22.694 6.326 1.00 32.08 144 PHE C CA 1
ATOM 5637 C C . PHE C 1 164 ? 52.583 -22.511 7.455 1.00 32.35 144 PHE C C 1
ATOM 5638 O O . PHE C 1 164 ? 52.360 -23.070 8.535 1.00 35.68 144 PHE C O 1
ATOM 5646 N N . ASN C 1 165 ? 53.678 -21.797 7.197 1.00 34.35 145 ASN C N 1
ATOM 5647 C CA . ASN C 1 165 ? 54.745 -21.630 8.217 1.00 33.91 145 ASN C CA 1
ATOM 5648 C C . ASN C 1 165 ? 54.119 -21.049 9.482 1.00 32.62 145 ASN C C 1
ATOM 5649 O O . ASN C 1 165 ? 53.411 -20.037 9.371 1.00 35.89 145 ASN C O 1
ATOM 5654 N N . THR C 1 166 ? 54.387 -21.662 10.635 1.00 30.46 146 THR C N 1
ATOM 5655 C CA . THR C 1 166 ? 53.719 -21.243 11.886 1.00 29.12 146 THR C CA 1
ATOM 5656 C C . THR C 1 166 ? 54.638 -20.263 12.614 1.00 29.78 146 THR C C 1
ATOM 5657 O O . THR C 1 166 ? 54.207 -19.123 12.836 1.00 30.83 146 THR C O 1
ATOM 5661 N N . TYR C 1 167 ? 55.863 -20.671 12.953 1.00 31.08 147 TYR C N 1
ATOM 5662 C CA . TYR C 1 167 ? 56.817 -19.827 13.720 1.00 31.21 147 TYR C CA 1
ATOM 5663 C C . TYR C 1 167 ? 58.147 -19.727 12.985 1.00 29.03 147 TYR C C 1
ATOM 5664 O O . TYR C 1 167 ? 59.181 -20.090 13.504 1.00 28.81 147 TYR C O 1
ATOM 5673 N N . PRO C 1 168 ? 58.184 -19.165 11.769 1.00 29.23 148 PRO C N 1
ATOM 5674 C CA . PRO C 1 168 ? 59.425 -19.155 10.994 1.00 28.94 148 PRO C CA 1
ATOM 5675 C C . PRO C 1 168 ? 60.534 -18.344 11.678 1.00 27.20 148 PRO C C 1
ATOM 5676 O O . PRO C 1 168 ? 60.267 -17.309 12.209 1.00 25.81 148 PRO C O 1
ATOM 5680 N N . GLU C 1 169 ? 61.758 -18.847 11.643 1.00 28.70 149 GLU C N 1
ATOM 5681 C CA . GLU C 1 169 ? 62.969 -18.100 12.066 1.00 30.58 149 GLU C CA 1
ATOM 5682 C C . GLU C 1 169 ? 63.715 -17.629 10.802 1.00 28.57 149 GLU C C 1
ATOM 5683 O O . GLU C 1 169 ? 63.269 -17.913 9.694 1.00 26.63 149 GLU C O 1
ATOM 5689 N N . LEU C 1 170 ? 64.822 -16.918 10.960 1.00 28.79 150 LEU C N 1
ATOM 5690 C CA . LEU C 1 170 ? 65.481 -16.204 9.841 1.00 30.03 150 LEU C CA 1
ATOM 5691 C C . LEU C 1 170 ? 65.715 -17.136 8.646 1.00 31.44 150 LEU C C 1
ATOM 5692 O O . LEU C 1 170 ? 65.510 -16.689 7.505 1.00 33.85 150 LEU C O 1
ATOM 5697 N N . LYS C 1 171 ? 66.169 -18.364 8.868 1.00 36.01 151 LYS C N 1
ATOM 5698 C CA . LYS C 1 171 ? 66.453 -19.319 7.756 1.00 39.15 151 LYS C CA 1
ATOM 5699 C C . LYS C 1 171 ? 65.200 -19.418 6.865 1.00 35.13 151 LYS C C 1
ATOM 5700 O O . LYS C 1 171 ? 65.356 -19.214 5.652 1.00 35.46 151 LYS C O 1
ATOM 5706 N N . GLU C 1 172 ? 64.017 -19.647 7.457 1.00 31.37 152 GLU C N 1
ATOM 5707 C CA . GLU C 1 172 ? 62.711 -19.791 6.758 1.00 33.48 152 GLU C CA 1
ATOM 5708 C C . GLU C 1 172 ? 62.238 -18.462 6.148 1.00 32.15 152 GLU C C 1
ATOM 5709 O O . GLU C 1 172 ? 61.615 -18.492 5.058 1.00 32.10 152 GLU C O 1
ATOM 5715 N N . LYS C 1 173 ? 62.431 -17.335 6.845 1.00 30.91 153 LYS C N 1
ATOM 5716 C CA . LYS C 1 173 ? 61.861 -16.022 6.430 1.00 28.45 153 LYS C CA 1
ATOM 5717 C C . LYS C 1 173 ? 62.516 -15.633 5.103 1.00 27.19 153 LYS C C 1
ATOM 5718 O O . LYS C 1 173 ? 61.791 -15.081 4.237 1.00 24.70 153 LYS C O 1
ATOM 5724 N N . ILE C 1 174 ? 63.799 -15.996 4.932 1.00 26.51 154 ILE C N 1
ATOM 5725 C CA . ILE C 1 174 ? 64.603 -15.739 3.703 1.00 25.77 154 ILE C CA 1
ATOM 5726 C C . ILE C 1 174 ? 63.943 -16.442 2.517 1.00 27.62 154 ILE C C 1
ATOM 5727 O O . ILE C 1 174 ? 63.732 -15.771 1.490 1.00 29.81 154 ILE C O 1
ATOM 5732 N N . ASP C 1 175 ? 63.623 -17.730 2.632 1.00 28.06 155 ASP C N 1
ATOM 5733 C CA . ASP C 1 175 ? 62.874 -18.428 1.558 1.00 30.66 155 ASP C CA 1
ATOM 5734 C C . ASP C 1 175 ? 61.458 -17.860 1.444 1.00 31.15 155 ASP C C 1
ATOM 5735 O O . ASP C 1 175 ? 61.094 -17.602 0.294 1.00 33.62 155 ASP C O 1
ATOM 5740 N N . ILE C 1 176 ? 60.700 -17.657 2.548 1.00 27.21 156 ILE C N 1
ATOM 5741 C CA . ILE C 1 176 ? 59.341 -17.026 2.488 1.00 25.60 156 ILE C CA 1
ATOM 5742 C C . ILE C 1 176 ? 59.412 -15.708 1.692 1.00 25.14 156 ILE C C 1
ATOM 5743 O O . ILE C 1 176 ? 58.459 -15.422 0.896 1.00 24.05 156 ILE C O 1
ATOM 5748 N N . VAL C 1 177 ? 60.502 -14.951 1.853 1.00 23.54 157 VAL C N 1
ATOM 5749 C CA . VAL C 1 177 ? 60.717 -13.659 1.133 1.00 23.60 157 VAL C CA 1
ATOM 5750 C C . VAL C 1 177 ? 60.989 -13.929 -0.356 1.00 22.63 157 VAL C C 1
ATOM 5751 O O . VAL C 1 177 ? 60.320 -13.296 -1.187 1.00 22.58 157 VAL C O 1
ATOM 5755 N N . ASN C 1 178 ? 61.934 -14.809 -0.689 1.00 22.18 158 ASN C N 1
ATOM 5756 C CA . ASN C 1 178 ? 62.318 -15.101 -2.099 1.00 22.40 158 ASN C CA 1
ATOM 5757 C C . ASN C 1 178 ? 61.105 -15.617 -2.894 1.00 22.10 158 ASN C C 1
ATOM 5758 O O . ASN C 1 178 ? 61.031 -15.347 -4.093 1.00 22.63 158 ASN C O 1
ATOM 5763 N N . ASN C 1 179 ? 60.230 -16.393 -2.262 1.00 21.79 159 ASN C N 1
ATOM 5764 C CA . ASN C 1 179 ? 59.034 -16.988 -2.900 1.00 22.42 159 ASN C CA 1
ATOM 5765 C C . ASN C 1 179 ? 58.041 -15.872 -3.213 1.00 25.22 159 ASN C C 1
ATOM 5766 O O . ASN C 1 179 ? 57.553 -15.846 -4.331 1.00 30.08 159 ASN C O 1
ATOM 5771 N N . SER C 1 180 ? 57.722 -15.024 -2.236 1.00 26.19 160 SER C N 1
ATOM 5772 C CA . SER C 1 180 ? 57.042 -13.719 -2.419 1.00 26.34 160 SER C CA 1
ATOM 5773 C C . SER C 1 180 ? 57.502 -13.003 -3.701 1.00 25.91 160 SER C C 1
ATOM 5774 O O . SER C 1 180 ? 56.633 -12.542 -4.476 1.00 22.87 160 SER C O 1
ATOM 5777 N N . VAL C 1 181 ? 58.822 -12.856 -3.896 1.00 27.03 161 VAL C N 1
ATOM 5778 C CA . VAL C 1 181 ? 59.406 -11.986 -4.964 1.00 26.46 161 VAL C CA 1
ATOM 5779 C C . VAL C 1 181 ? 59.163 -12.623 -6.332 1.00 26.18 161 VAL C C 1
ATOM 5780 O O . VAL C 1 181 ? 58.792 -11.866 -7.253 1.00 26.81 161 VAL C O 1
ATOM 5784 N N . LYS C 1 182 ? 59.358 -13.943 -6.426 1.00 25.76 162 LYS C N 1
ATOM 5785 C CA . LYS C 1 182 ? 59.014 -14.805 -7.580 1.00 26.61 162 LYS C CA 1
ATOM 5786 C C . LYS C 1 182 ? 57.554 -14.595 -7.990 1.00 24.88 162 LYS C C 1
ATOM 5787 O O . LYS C 1 182 ? 57.319 -14.431 -9.198 1.00 26.35 162 LYS C O 1
ATOM 5793 N N . VAL C 1 183 ? 56.603 -14.593 -7.058 1.00 22.37 163 VAL C N 1
ATOM 5794 C CA . VAL C 1 183 ? 55.171 -14.358 -7.406 1.00 22.97 163 VAL C CA 1
ATOM 5795 C C . VAL C 1 183 ? 55.038 -12.935 -7.979 1.00 24.40 163 VAL C C 1
ATOM 5796 O O . VAL C 1 183 ? 54.471 -12.780 -9.068 1.00 26.26 163 VAL C O 1
ATOM 5800 N N . ALA C 1 184 ? 55.529 -11.922 -7.263 1.00 24.25 164 ALA C N 1
ATOM 5801 C CA . ALA C 1 184 ? 55.488 -10.507 -7.678 1.00 22.21 164 ALA C CA 1
ATOM 5802 C C . ALA C 1 184 ? 56.087 -10.387 -9.091 1.00 23.70 164 ALA C C 1
ATOM 5803 O O . ALA C 1 184 ? 55.372 -9.889 -9.999 1.00 27.53 164 ALA C O 1
ATOM 5805 N N . HIS C 1 185 ? 57.280 -10.932 -9.321 1.00 21.82 165 HIS C N 1
ATOM 5806 C CA . HIS C 1 185 ? 57.899 -10.925 -10.674 1.00 20.39 165 HIS C CA 1
ATOM 5807 C C . HIS C 1 185 ? 56.941 -11.503 -11.717 1.00 19.53 165 HIS C C 1
ATOM 5808 O O . HIS C 1 185 ? 56.842 -10.917 -12.803 1.00 18.47 165 HIS C O 1
ATOM 5815 N N . ALA C 1 186 ? 56.299 -12.629 -11.411 1.00 19.63 166 ALA C N 1
ATOM 5816 C CA . ALA C 1 186 ? 55.359 -13.297 -12.342 1.00 21.75 166 ALA C CA 1
ATOM 5817 C C . ALA C 1 186 ? 54.157 -12.400 -12.625 1.00 23.33 166 ALA C C 1
ATOM 5818 O O . ALA C 1 186 ? 53.672 -12.409 -13.763 1.00 23.48 166 ALA C O 1
ATOM 5820 N N . ILE C 1 187 ? 53.673 -11.692 -11.607 1.00 24.91 167 ILE C N 1
ATOM 5821 C CA . ILE C 1 187 ? 52.544 -10.739 -11.794 1.00 28.59 167 ILE C CA 1
ATOM 5822 C C . ILE C 1 187 ? 53.007 -9.636 -12.744 1.00 29.77 167 ILE C C 1
ATOM 5823 O O . ILE C 1 187 ? 52.221 -9.266 -13.618 1.00 27.17 167 ILE C O 1
ATOM 5828 N N . GLY C 1 188 ? 54.268 -9.208 -12.638 1.00 31.52 168 GLY C N 1
ATOM 5829 C CA . GLY C 1 188 ? 54.761 -8.091 -13.465 1.00 31.77 168 GLY C CA 1
ATOM 5830 C C . GLY C 1 188 ? 55.448 -7.018 -12.650 1.00 30.92 168 GLY C C 1
ATOM 5831 O O . GLY C 1 188 ? 55.823 -5.996 -13.243 1.00 34.47 168 GLY C O 1
ATOM 5832 N N . ILE C 1 189 ? 55.602 -7.224 -11.341 1.00 31.82 169 ILE C N 1
ATOM 5833 C CA . ILE C 1 189 ? 56.374 -6.255 -10.508 1.00 30.97 169 ILE C CA 1
ATOM 5834 C C . ILE C 1 189 ? 57.832 -6.712 -10.493 1.00 32.69 169 ILE C C 1
ATOM 5835 O O . ILE C 1 189 ? 58.129 -7.677 -9.785 1.00 35.21 169 ILE C O 1
ATOM 5840 N N . GLU C 1 190 ? 58.706 -6.020 -11.222 1.00 34.36 170 GLU C N 1
ATOM 5841 C CA . GLU C 1 190 ? 60.130 -6.424 -11.360 1.00 35.71 170 GLU C CA 1
ATOM 5842 C C . GLU C 1 190 ? 60.948 -5.985 -10.145 1.00 32.31 170 GLU C C 1
ATOM 5843 O O . GLU C 1 190 ? 62.012 -6.577 -9.914 1.00 33.05 170 GLU C O 1
ATOM 5849 N N . ASN C 1 191 ? 60.493 -4.958 -9.433 1.00 28.42 171 ASN C N 1
ATOM 5850 C CA . ASN C 1 191 ? 61.201 -4.510 -8.195 1.00 27.11 171 ASN C CA 1
ATOM 5851 C C . ASN C 1 191 ? 60.248 -4.277 -7.024 1.00 25.24 171 ASN C C 1
ATOM 5852 O O . ASN C 1 191 ? 60.023 -3.139 -6.612 1.00 22.03 171 ASN C O 1
ATOM 5857 N N . PRO C 1 192 ? 59.747 -5.364 -6.399 1.00 24.88 172 PRO C N 1
ATOM 5858 C CA . PRO C 1 192 ? 58.773 -5.270 -5.313 1.00 26.75 172 PRO C CA 1
ATOM 5859 C C . PRO C 1 192 ? 59.376 -4.660 -4.042 1.00 28.40 172 PRO C C 1
ATOM 5860 O O . PRO C 1 192 ? 60.587 -4.717 -3.876 1.00 29.62 172 PRO C O 1
ATOM 5864 N N . LYS C 1 193 ? 58.525 -4.133 -3.165 1.00 27.65 173 LYS C N 1
ATOM 5865 C CA . LYS C 1 193 ? 58.969 -3.510 -1.892 1.00 27.72 173 LYS C CA 1
ATOM 5866 C C . LYS C 1 193 ? 58.470 -4.347 -0.707 1.00 25.70 173 LYS C C 1
ATOM 5867 O O . LYS C 1 193 ? 57.243 -4.486 -0.525 1.00 24.76 173 LYS C O 1
ATOM 5873 N N . VAL C 1 194 ? 59.388 -4.931 0.060 1.00 22.96 174 VAL C N 1
ATOM 5874 C CA . VAL C 1 194 ? 58.974 -5.890 1.117 1.00 22.08 174 VAL C CA 1
ATOM 5875 C C . VAL C 1 194 ? 59.250 -5.302 2.503 1.00 20.62 174 VAL C C 1
ATOM 5876 O O . VAL C 1 194 ? 60.334 -4.751 2.796 1.00 17.64 174 VAL C O 1
ATOM 5880 N N . ALA C 1 195 ? 58.215 -5.413 3.319 1.00 20.83 175 ALA C N 1
ATOM 5881 C CA . ALA C 1 195 ? 58.157 -4.874 4.684 1.00 21.28 175 ALA C CA 1
ATOM 5882 C C . ALA C 1 195 ? 57.901 -6.028 5.635 1.00 20.86 175 ALA C C 1
ATOM 5883 O O . ALA C 1 195 ? 56.800 -6.577 5.686 1.00 19.97 175 ALA C O 1
ATOM 5885 N N . PRO C 1 196 ? 58.950 -6.389 6.434 1.00 20.55 176 PRO C N 1
ATOM 5886 C CA . PRO C 1 196 ? 58.780 -7.326 7.522 1.00 20.86 176 PRO C CA 1
ATOM 5887 C C . PRO C 1 196 ? 57.963 -6.574 8.573 1.00 21.71 176 PRO C C 1
ATOM 5888 O O . PRO C 1 196 ? 58.511 -5.729 9.240 1.00 21.54 176 PRO C O 1
ATOM 5892 N N . ILE C 1 197 ? 56.676 -6.867 8.649 1.00 22.70 177 ILE C N 1
ATOM 5893 C CA . ILE C 1 197 ? 55.704 -6.269 9.604 1.00 23.00 177 ILE C CA 1
ATOM 5894 C C . ILE C 1 197 ? 56.095 -6.761 10.998 1.00 24.61 177 ILE C C 1
ATOM 5895 O O . ILE C 1 197 ? 56.366 -7.963 11.114 1.00 28.34 177 ILE C O 1
ATOM 5900 N N . CYS C 1 198 ? 56.219 -5.855 11.968 1.00 26.74 178 CYS C N 1
ATOM 5901 C CA . CYS C 1 198 ? 56.253 -6.142 13.431 1.00 30.91 178 CYS C CA 1
ATOM 5902 C C . CYS C 1 198 ? 55.373 -5.106 14.129 1.00 33.74 178 CYS C C 1
ATOM 5903 O O . CYS C 1 198 ? 54.560 -4.443 13.429 1.00 38.32 178 CYS C O 1
ATOM 5906 N N . ALA C 1 199 ? 55.509 -4.943 15.446 1.00 34.31 179 ALA C N 1
ATOM 5907 C CA . ALA C 1 199 ? 54.606 -4.061 16.231 1.00 33.33 179 ALA C CA 1
ATOM 5908 C C . ALA C 1 199 ? 55.061 -2.608 16.070 1.00 31.66 179 ALA C C 1
ATOM 5909 O O . ALA C 1 199 ? 54.230 -1.694 16.089 1.00 30.91 179 ALA C O 1
ATOM 5911 N N . VAL C 1 200 ? 56.365 -2.433 15.889 1.00 31.32 180 VAL C N 1
ATOM 5912 C CA . VAL C 1 200 ? 57.082 -1.133 15.965 1.00 30.10 180 VAL C CA 1
ATOM 5913 C C . VAL C 1 200 ? 57.918 -1.006 14.708 1.00 28.18 180 VAL C C 1
ATOM 5914 O O . VAL C 1 200 ? 58.068 -2.005 14.013 1.00 25.81 180 VAL C O 1
ATOM 5918 N N . GLU C 1 201 ? 58.495 0.168 14.498 1.00 31.13 181 GLU C N 1
ATOM 5919 C CA . GLU C 1 201 ? 59.358 0.472 13.328 1.00 33.15 181 GLU C CA 1
ATOM 5920 C C . GLU C 1 201 ? 60.819 0.583 13.772 1.00 30.58 181 GLU C C 1
ATOM 5921 O O . GLU C 1 201 ? 61.593 1.132 13.007 1.00 34.35 181 GLU C O 1
ATOM 5927 N N . VAL C 1 202 ? 61.167 0.101 14.968 1.00 28.52 182 VAL C N 1
ATOM 5928 C CA . VAL C 1 202 ? 62.505 0.302 15.608 1.00 26.25 182 VAL C CA 1
ATOM 5929 C C . VAL C 1 202 ? 63.015 -1.059 16.056 1.00 25.44 182 VAL C C 1
ATOM 5930 O O . VAL C 1 202 ? 62.195 -1.932 16.299 1.00 27.83 182 VAL C O 1
ATOM 5934 N N . ILE C 1 203 ? 64.327 -1.207 16.190 1.00 25.75 183 ILE C N 1
ATOM 5935 C CA . ILE C 1 203 ? 64.951 -2.435 16.757 1.00 25.45 183 ILE C CA 1
ATOM 5936 C C . ILE C 1 203 ? 64.687 -2.439 18.254 1.00 24.27 183 ILE C C 1
ATOM 5937 O O . ILE C 1 203 ? 65.069 -1.462 18.948 1.00 21.83 183 ILE C O 1
ATOM 5942 N N . ASN C 1 204 ? 64.118 -3.541 18.708 1.00 24.44 184 ASN C N 1
ATOM 5943 C CA . ASN C 1 204 ? 63.873 -3.811 20.135 1.00 26.28 184 ASN C CA 1
ATOM 5944 C C . ASN C 1 204 ? 64.403 -5.205 20.422 1.00 24.99 184 ASN C C 1
ATOM 5945 O O . ASN C 1 204 ? 63.889 -6.158 19.856 1.00 23.62 184 ASN C O 1
ATOM 5950 N N . PRO C 1 205 ? 65.455 -5.346 21.272 1.00 27.00 185 PRO C N 1
ATOM 5951 C CA . PRO C 1 205 ? 65.980 -6.654 21.694 1.00 26.77 185 PRO C CA 1
ATOM 5952 C C . PRO C 1 205 ? 64.939 -7.635 22.248 1.00 29.55 185 PRO C C 1
ATOM 5953 O O . PRO C 1 205 ? 65.143 -8.810 22.136 1.00 29.31 185 PRO C O 1
ATOM 5957 N N . LYS C 1 206 ? 63.845 -7.122 22.822 1.00 32.75 186 LYS C N 1
ATOM 5958 C CA . LYS C 1 206 ? 62.835 -7.945 23.536 1.00 34.93 186 LYS C CA 1
ATOM 5959 C C . LYS C 1 206 ? 61.818 -8.480 22.515 1.00 34.73 186 LYS C C 1
ATOM 5960 O O . LYS C 1 206 ? 60.886 -9.177 22.926 1.00 32.01 186 LYS C O 1
ATOM 5966 N N . MET C 1 207 ? 62.021 -8.171 21.229 1.00 38.40 187 MET C N 1
ATOM 5967 C CA . MET C 1 207 ? 61.108 -8.448 20.087 1.00 38.36 187 MET C CA 1
ATOM 5968 C C . MET C 1 207 ? 61.915 -9.090 18.957 1.00 35.42 187 MET C C 1
ATOM 5969 O O . MET C 1 207 ? 62.468 -8.400 18.103 1.00 33.62 187 MET C O 1
ATOM 5974 N N . PRO C 1 208 ? 62.048 -10.431 18.945 1.00 32.83 188 PRO C N 1
ATOM 5975 C CA . PRO C 1 208 ? 62.742 -11.147 17.869 1.00 32.06 188 PRO C CA 1
ATOM 5976 C C . PRO C 1 208 ? 62.409 -10.763 16.418 1.00 31.76 188 PRO C C 1
ATOM 5977 O O . PRO C 1 208 ? 63.332 -10.711 15.625 1.00 32.39 188 PRO C O 1
ATOM 5981 N N . SER C 1 209 ? 61.131 -10.531 16.099 1.00 33.50 189 SER C N 1
ATOM 5982 C CA . SER C 1 209 ? 60.623 -10.111 14.755 1.00 35.73 189 SER C CA 1
ATOM 5983 C C . SER C 1 209 ? 61.517 -9.045 14.119 1.00 31.50 189 SER C C 1
ATOM 5984 O O . SER C 1 209 ? 61.741 -9.139 12.902 1.00 31.03 189 SER C O 1
ATOM 5987 N N . THR C 1 210 ? 61.911 -8.058 14.938 1.00 28.14 190 THR C N 1
ATOM 5988 C CA . THR C 1 210 ? 62.556 -6.769 14.581 1.00 26.58 190 THR C CA 1
ATOM 5989 C C . THR C 1 210 ? 64.020 -7.033 14.266 1.00 26.16 190 THR C C 1
ATOM 5990 O O . THR C 1 210 ? 64.539 -6.432 13.305 1.00 25.73 190 THR C O 1
ATOM 5994 N N . LEU C 1 211 ? 64.654 -7.880 15.078 1.00 25.42 191 LEU C N 1
ATOM 5995 C CA . LEU C 1 211 ? 66.014 -8.396 14.816 1.00 25.06 191 LEU C CA 1
ATOM 5996 C C . LEU C 1 211 ? 66.021 -9.108 13.453 1.00 26.52 191 LEU C C 1
ATOM 5997 O O . LEU C 1 211 ? 66.824 -8.704 12.590 1.00 23.69 191 LEU C O 1
ATOM 6002 N N . ASP C 1 212 ? 65.125 -10.089 13.256 1.00 29.67 192 ASP C N 1
ATOM 6003 C CA . ASP C 1 212 ? 64.933 -10.829 11.975 1.00 31.75 192 ASP C CA 1
ATOM 6004 C C . ASP C 1 212 ? 64.749 -9.795 10.844 1.00 30.41 192 ASP C C 1
ATOM 6005 O O . ASP C 1 212 ? 65.425 -9.901 9.807 1.00 32.17 192 ASP C O 1
ATOM 6010 N N . ALA C 1 213 ? 63.874 -8.804 11.018 1.00 28.80 193 ALA C N 1
ATOM 6011 C CA . ALA C 1 213 ? 63.602 -7.773 9.990 1.00 27.00 193 ALA C CA 1
ATOM 6012 C C . ALA C 1 213 ? 64.924 -7.065 9.658 1.00 26.53 193 ALA C C 1
ATOM 6013 O O . ALA C 1 213 ? 65.232 -6.913 8.490 1.00 28.10 193 ALA C O 1
ATOM 6015 N N . ALA C 1 214 ? 65.710 -6.682 10.653 1.00 24.97 194 ALA C N 1
ATOM 6016 C CA . ALA C 1 214 ? 66.982 -5.977 10.427 1.00 26.35 194 ALA C CA 1
ATOM 6017 C C . ALA C 1 214 ? 67.901 -6.820 9.534 1.00 27.80 194 ALA C C 1
ATOM 6018 O O . ALA C 1 214 ? 68.584 -6.257 8.686 1.00 30.59 194 ALA C O 1
ATOM 6020 N N . MET C 1 215 ? 67.959 -8.130 9.724 1.00 31.39 195 MET C N 1
ATOM 6021 C CA . MET C 1 215 ? 69.027 -8.955 9.097 1.00 34.16 195 MET C CA 1
ATOM 6022 C C . MET C 1 215 ? 68.659 -9.255 7.639 1.00 30.50 195 MET C C 1
ATOM 6023 O O . MET C 1 215 ? 69.557 -9.305 6.807 1.00 27.01 195 MET C O 1
ATOM 6028 N N . LEU C 1 216 ? 67.368 -9.432 7.358 1.00 29.93 196 LEU C N 1
ATOM 6029 C CA . LEU C 1 216 ? 66.801 -9.541 5.987 1.00 26.73 196 LEU C CA 1
ATOM 6030 C C . LEU C 1 216 ? 67.086 -8.228 5.266 1.00 25.66 196 LEU C C 1
ATOM 6031 O O . LEU C 1 216 ? 67.369 -8.267 4.083 1.00 28.45 196 LEU C O 1
ATOM 6036 N N . SER C 1 217 ? 66.972 -7.101 5.957 1.00 23.83 197 SER C N 1
ATOM 6037 C CA . SER C 1 217 ? 67.105 -5.776 5.327 1.00 24.36 197 SER C CA 1
ATOM 6038 C C . SER C 1 217 ? 68.561 -5.616 4.906 1.00 24.69 197 SER C C 1
ATOM 6039 O O . SER C 1 217 ? 68.785 -5.225 3.767 1.00 27.46 197 SER C O 1
ATOM 6042 N N . LYS C 1 218 ? 69.516 -6.009 5.745 1.00 22.96 198 LYS C N 1
ATOM 6043 C CA . LYS C 1 218 ? 70.932 -5.917 5.338 1.00 23.38 198 LYS C CA 1
ATOM 6044 C C . LYS C 1 218 ? 71.191 -6.909 4.185 1.00 23.17 198 LYS C C 1
ATOM 6045 O O . LYS C 1 218 ? 71.951 -6.580 3.251 1.00 22.88 198 LYS C O 1
ATOM 6051 N N . MET C 1 219 ? 70.584 -8.083 4.224 1.00 24.10 199 MET C N 1
ATOM 6052 C CA . MET C 1 219 ? 70.759 -9.098 3.161 1.00 27.39 199 MET C CA 1
ATOM 6053 C C . MET C 1 219 ? 70.268 -8.488 1.836 1.00 31.47 199 MET C C 1
ATOM 6054 O O . MET C 1 219 ? 70.995 -8.593 0.808 1.00 35.11 199 MET C O 1
ATOM 6059 N N . SER C 1 220 ? 69.117 -7.812 1.850 1.00 31.89 200 SER C N 1
ATOM 6060 C CA . SER C 1 220 ? 68.553 -7.154 0.645 1.00 32.64 200 SER C CA 1
ATOM 6061 C C . SER C 1 220 ? 69.601 -6.182 0.131 1.00 30.57 200 SER C C 1
ATOM 6062 O O . SER C 1 220 ? 69.850 -6.191 -1.057 1.00 31.06 200 SER C O 1
ATOM 6065 N N . ASP C 1 221 ? 70.171 -5.391 1.031 1.00 29.49 201 ASP C N 1
ATOM 6066 C CA . ASP C 1 221 ? 71.100 -4.286 0.701 1.00 30.20 201 ASP C CA 1
ATOM 6067 C C . ASP C 1 221 ? 72.360 -4.847 0.041 1.00 29.55 201 ASP C C 1
ATOM 6068 O O . ASP C 1 221 ? 72.906 -4.144 -0.781 1.00 30.47 201 ASP C O 1
ATOM 6073 N N . ARG C 1 222 ? 72.818 -6.053 0.395 1.00 28.68 202 ARG C N 1
ATOM 6074 C CA . ARG C 1 222 ? 74.112 -6.607 -0.099 1.00 26.71 202 ARG C CA 1
ATOM 6075 C C . ARG C 1 222 ? 73.886 -7.545 -1.275 1.00 26.38 202 ARG C C 1
ATOM 6076 O O . ARG C 1 222 ? 74.846 -8.207 -1.687 1.00 26.96 202 ARG C O 1
ATOM 6084 N N . GLY C 1 223 ? 72.649 -7.616 -1.749 1.00 27.80 203 GLY C N 1
ATOM 6085 C CA . GLY C 1 223 ? 72.212 -8.502 -2.843 1.00 28.15 203 GLY C CA 1
ATOM 6086 C C . GLY C 1 223 ? 72.353 -9.973 -2.493 1.00 28.73 203 GLY C C 1
ATOM 6087 O O . GLY C 1 223 ? 72.659 -10.729 -3.409 1.00 33.18 203 GLY C O 1
ATOM 6088 N N . GLN C 1 224 ? 72.139 -10.370 -1.231 1.00 27.10 204 GLN C N 1
ATOM 6089 C CA . GLN C 1 224 ? 71.957 -11.794 -0.831 1.00 25.01 204 GLN C CA 1
ATOM 6090 C C . GLN C 1 224 ? 70.511 -12.226 -1.129 1.00 23.51 204 GLN C C 1
ATOM 6091 O O . GLN C 1 224 ? 70.315 -13.345 -1.560 1.00 23.62 204 GLN C O 1
ATOM 6097 N N . ILE C 1 225 ? 69.527 -11.370 -0.855 1.00 23.87 205 ILE C N 1
ATOM 6098 C CA . ILE C 1 225 ? 68.139 -11.427 -1.402 1.00 23.49 205 ILE C CA 1
ATOM 6099 C C . ILE C 1 225 ? 68.115 -10.495 -2.616 1.00 26.10 205 ILE C C 1
ATOM 6100 O O . ILE C 1 225 ? 68.681 -9.390 -2.522 1.00 25.95 205 ILE C O 1
ATOM 6105 N N . LYS C 1 226 ? 67.566 -10.946 -3.743 1.00 29.40 206 LYS C N 1
ATOM 6106 C CA . LYS C 1 226 ? 67.653 -10.211 -5.034 1.00 30.75 206 LYS C CA 1
ATOM 6107 C C . LYS C 1 226 ? 66.269 -9.836 -5.590 1.00 30.63 206 LYS C C 1
ATOM 6108 O O . LYS C 1 226 ? 65.246 -10.499 -5.282 1.00 30.77 206 LYS C O 1
ATOM 6114 N N . GLY C 1 227 ? 66.260 -8.834 -6.461 1.00 29.38 207 GLY C N 1
ATOM 6115 C CA . GLY C 1 227 ? 65.079 -8.470 -7.253 1.00 27.52 207 GLY C CA 1
ATOM 6116 C C . GLY C 1 227 ? 64.007 -7.841 -6.396 1.00 26.21 207 GLY C C 1
ATOM 6117 O O . GLY C 1 227 ? 62.845 -7.982 -6.745 1.00 27.88 207 GLY C O 1
ATOM 6118 N N . CYS C 1 228 ? 64.390 -7.157 -5.327 1.00 24.42 208 CYS C N 1
ATOM 6119 C CA . CYS C 1 228 ? 63.446 -6.521 -4.386 1.00 25.19 208 CYS C CA 1
ATOM 6120 C C . CYS C 1 228 ? 64.178 -5.505 -3.516 1.00 24.36 208 CYS C C 1
ATOM 6121 O O . CYS C 1 228 ? 65.377 -5.374 -3.644 1.00 24.54 208 CYS C O 1
ATOM 6124 N N . VAL C 1 229 ? 63.438 -4.772 -2.702 1.00 24.75 209 VAL C N 1
ATOM 6125 C CA . VAL C 1 229 ? 63.975 -3.935 -1.592 1.00 24.25 209 VAL C CA 1
ATOM 6126 C C . VAL C 1 229 ? 63.262 -4.430 -0.332 1.00 23.81 209 VAL C C 1
ATOM 6127 O O . VAL C 1 229 ? 62.002 -4.400 -0.280 1.00 24.45 209 VAL C O 1
ATOM 6131 N N . VAL C 1 230 ? 64.034 -4.931 0.611 1.00 21.88 210 VAL C N 1
ATOM 6132 C CA . VAL C 1 230 ? 63.516 -5.356 1.928 1.00 21.84 210 VAL C CA 1
ATOM 6133 C C . VAL C 1 230 ? 63.942 -4.260 2.885 1.00 23.11 210 VAL C C 1
ATOM 6134 O O . VAL C 1 230 ? 65.151 -3.992 2.916 1.00 23.44 210 VAL C O 1
ATOM 6138 N N . ASP C 1 231 ? 62.986 -3.621 3.557 1.00 25.47 211 ASP C N 1
ATOM 6139 C CA . ASP C 1 231 ? 63.251 -2.630 4.629 1.00 27.95 211 ASP C CA 1
ATOM 6140 C C . ASP C 1 231 ? 62.218 -2.841 5.737 1.00 27.00 211 ASP C C 1
ATOM 6141 O O . ASP C 1 231 ? 61.014 -2.628 5.478 1.00 27.12 211 ASP C O 1
ATOM 6146 N N . GLY C 1 232 ? 62.703 -3.285 6.897 1.00 25.05 212 GLY C N 1
ATOM 6147 C CA . GLY C 1 232 ? 61.975 -3.323 8.177 1.00 23.83 212 GLY C CA 1
ATOM 6148 C C . GLY C 1 232 ? 62.926 -3.314 9.377 1.00 21.18 212 GLY C C 1
ATOM 6149 O O . GLY C 1 232 ? 64.124 -3.163 9.223 1.00 20.68 212 GLY C O 1
ATOM 6150 N N . PRO C 1 233 ? 62.425 -3.427 10.619 1.00 18.68 213 PRO C N 1
ATOM 6151 C CA . PRO C 1 233 ? 61.000 -3.606 10.874 1.00 18.27 213 PRO C CA 1
ATOM 6152 C C . PRO C 1 233 ? 60.186 -2.373 10.485 1.00 17.55 213 PRO C C 1
ATOM 6153 O O . PRO C 1 233 ? 60.719 -1.294 10.451 1.00 16.45 213 PRO C O 1
ATOM 6157 N N . LEU C 1 234 ? 58.914 -2.578 10.197 1.00 18.84 214 LEU C N 1
ATOM 6158 C CA . LEU C 1 234 ? 57.931 -1.484 9.956 1.00 20.88 214 LEU C CA 1
ATOM 6159 C C . LEU C 1 234 ? 56.608 -1.957 10.536 1.00 20.40 214 LEU C C 1
ATOM 6160 O O . LEU C 1 234 ? 56.307 -3.132 10.357 1.00 19.36 214 LEU C O 1
ATOM 6165 N N . ALA C 1 235 ? 55.867 -1.098 11.229 1.00 22.84 215 ALA C N 1
ATOM 6166 C CA . ALA C 1 235 ? 54.489 -1.444 11.655 1.00 24.91 215 ALA C CA 1
ATOM 6167 C C . ALA C 1 235 ? 53.590 -1.403 10.408 1.00 25.98 215 ALA C C 1
ATOM 6168 O O . ALA C 1 235 ? 54.037 -0.933 9.326 1.00 26.31 215 ALA C O 1
ATOM 6170 N N . LEU C 1 236 ? 52.402 -1.979 10.498 1.00 26.24 216 LEU C N 1
ATOM 6171 C CA . LEU C 1 236 ? 51.591 -2.170 9.283 1.00 25.76 216 LEU C CA 1
ATOM 6172 C C . LEU C 1 236 ? 51.246 -0.796 8.729 1.00 24.38 216 LEU C C 1
ATOM 6173 O O . LEU C 1 236 ? 51.352 -0.634 7.538 1.00 23.70 216 LEU C O 1
ATOM 6178 N N . ASP C 1 237 ? 50.876 0.166 9.572 1.00 26.89 217 ASP C N 1
ATOM 6179 C CA . ASP C 1 237 ? 50.431 1.511 9.100 1.00 27.57 217 ASP C CA 1
ATOM 6180 C C . ASP C 1 237 ? 51.558 2.167 8.291 1.00 27.35 217 ASP C C 1
ATOM 6181 O O . ASP C 1 237 ? 51.228 2.698 7.227 1.00 28.32 217 ASP C O 1
ATOM 6186 N N . ILE C 1 238 ? 52.823 2.115 8.740 1.00 24.65 218 ILE C N 1
ATOM 6187 C CA . ILE C 1 238 ? 53.963 2.706 7.975 1.00 23.43 218 ILE C CA 1
ATOM 6188 C C . ILE C 1 238 ? 54.202 1.886 6.707 1.00 22.51 218 ILE C C 1
ATOM 6189 O O . ILE C 1 238 ? 54.625 2.480 5.683 1.00 22.29 218 ILE C O 1
ATOM 6194 N N . ALA C 1 239 ? 54.017 0.573 6.776 1.00 21.15 219 ALA C N 1
ATOM 6195 C CA . ALA C 1 239 ? 54.163 -0.305 5.596 1.00 22.04 219 ALA C CA 1
ATOM 6196 C C . ALA C 1 239 ? 53.302 0.219 4.428 1.00 23.66 219 ALA C C 1
ATOM 6197 O O . ALA C 1 239 ? 53.912 0.438 3.379 1.00 24.05 219 ALA C O 1
ATOM 6199 N N . LEU C 1 240 ? 51.991 0.498 4.585 1.00 26.00 220 LEU C N 1
ATOM 6200 C CA . LEU C 1 240 ? 51.116 0.825 3.413 1.00 29.70 220 LEU C CA 1
ATOM 6201 C C . LEU C 1 240 ? 50.891 2.320 3.228 1.00 31.78 220 LEU C C 1
ATOM 6202 O O . LEU C 1 240 ? 50.934 2.749 2.070 1.00 34.79 220 LEU C O 1
ATOM 6207 N N . SER C 1 241 ? 50.541 3.045 4.290 1.00 34.18 221 SER C N 1
ATOM 6208 C CA . SER C 1 241 ? 50.154 4.488 4.248 1.00 35.06 221 SER C CA 1
ATOM 6209 C C . SER C 1 241 ? 51.395 5.379 4.073 1.00 32.97 221 SER C C 1
ATOM 6210 O O . SER C 1 241 ? 52.310 5.235 4.828 1.00 30.26 221 SER C O 1
ATOM 6213 N N . GLU C 1 242 ? 51.403 6.291 3.108 1.00 39.06 222 GLU C N 1
ATOM 6214 C CA . GLU C 1 242 ? 52.456 7.336 2.972 1.00 45.15 222 GLU C CA 1
ATOM 6215 C C . GLU C 1 242 ? 52.231 8.411 4.039 1.00 40.21 222 GLU C C 1
ATOM 6216 O O . GLU C 1 242 ? 53.226 8.984 4.532 1.00 34.95 222 GLU C O 1
ATOM 6222 N N . GLU C 1 243 ? 50.960 8.675 4.350 1.00 40.16 223 GLU C N 1
ATOM 6223 C CA . GLU C 1 243 ? 50.533 9.675 5.359 1.00 45.23 223 GLU C CA 1
ATOM 6224 C C . GLU C 1 243 ? 51.087 9.230 6.725 1.00 42.16 223 GLU C C 1
ATOM 6225 O O . GLU C 1 243 ? 51.677 10.096 7.423 1.00 38.78 223 GLU C O 1
ATOM 6231 N N . ALA C 1 244 ? 50.973 7.934 7.066 1.00 36.34 224 ALA C N 1
ATOM 6232 C CA . ALA C 1 244 ? 51.493 7.336 8.325 1.00 32.82 224 ALA C CA 1
ATOM 6233 C C . ALA C 1 244 ? 53.029 7.353 8.347 1.00 31.87 224 ALA C C 1
ATOM 6234 O O . ALA C 1 244 ? 53.613 7.708 9.415 1.00 31.49 224 ALA C O 1
ATOM 6236 N N . ALA C 1 245 ? 53.669 6.965 7.239 1.00 28.61 225 ALA C N 1
ATOM 6237 C CA . ALA C 1 245 ? 55.136 7.028 7.057 1.00 27.86 225 ALA C CA 1
ATOM 6238 C C . ALA C 1 245 ? 55.606 8.439 7.392 1.00 28.38 225 ALA C C 1
ATOM 6239 O O . ALA C 1 245 ? 56.614 8.607 8.082 1.00 24.43 225 ALA C O 1
ATOM 6241 N N . HIS C 1 246 ? 54.872 9.420 6.880 1.00 34.28 226 HIS C N 1
ATOM 6242 C CA . HIS C 1 246 ? 55.243 10.852 6.925 1.00 39.90 226 HIS C CA 1
ATOM 6243 C C . HIS C 1 246 ? 55.168 11.361 8.369 1.00 39.11 226 HIS C C 1
ATOM 6244 O O . HIS C 1 246 ? 56.190 11.844 8.852 1.00 36.09 226 HIS C O 1
ATOM 6251 N N . HIS C 1 247 ? 54.004 11.231 9.022 1.00 41.91 227 HIS C N 1
ATOM 6252 C CA . HIS C 1 247 ? 53.749 11.683 10.423 1.00 44.45 227 HIS C CA 1
ATOM 6253 C C . HIS C 1 247 ? 54.661 10.945 11.418 1.00 43.49 227 HIS C C 1
ATOM 6254 O O . HIS C 1 247 ? 54.696 11.401 12.568 1.00 46.21 227 HIS C O 1
ATOM 6261 N N . LYS C 1 248 ? 55.293 9.824 11.032 1.00 40.08 228 LYS C N 1
ATOM 6262 C CA . LYS C 1 248 ? 56.173 9.002 11.912 1.00 38.27 228 LYS C CA 1
ATOM 6263 C C . LYS C 1 248 ? 57.642 9.187 11.509 1.00 35.38 228 LYS C C 1
ATOM 6264 O O . LYS C 1 248 ? 58.505 8.431 11.990 1.00 35.83 228 LYS C O 1
ATOM 6270 N N . GLY C 1 249 ? 57.926 10.153 10.651 1.00 34.29 229 GLY C N 1
ATOM 6271 C CA . GLY C 1 249 ? 59.304 10.472 10.234 1.00 38.07 229 GLY C CA 1
ATOM 6272 C C . GLY C 1 249 ? 60.058 9.304 9.613 1.00 38.71 229 GLY C C 1
ATOM 6273 O O . GLY C 1 249 ? 61.298 9.352 9.676 1.00 40.05 229 GLY C O 1
ATOM 6274 N N . VAL C 1 250 ? 59.370 8.308 9.026 1.00 40.20 230 VAL C N 1
ATOM 6275 C CA . VAL C 1 250 ? 60.018 7.086 8.450 1.00 37.34 230 VAL C CA 1
ATOM 6276 C C . VAL C 1 250 ? 60.078 7.243 6.936 1.00 37.13 230 VAL C C 1
ATOM 6277 O O . VAL C 1 250 ? 59.064 7.478 6.285 1.00 33.23 230 VAL C O 1
ATOM 6281 N N . THR C 1 251 ? 61.273 7.004 6.443 1.00 42.72 231 THR C N 1
ATOM 6282 C CA . THR C 1 251 ? 61.802 7.452 5.148 1.00 46.67 231 THR C CA 1
ATOM 6283 C C . THR C 1 251 ? 62.352 6.181 4.514 1.00 44.58 231 THR C C 1
ATOM 6284 O O . THR C 1 251 ? 62.679 5.269 5.289 1.00 44.83 231 THR C O 1
ATOM 6288 N N . GLY C 1 252 ? 62.444 6.132 3.189 1.00 40.01 232 GLY C N 1
ATOM 6289 C CA . GLY C 1 252 ? 63.148 5.068 2.459 1.00 37.90 232 GLY C CA 1
ATOM 6290 C C . GLY C 1 252 ? 62.272 4.527 1.358 1.00 38.50 232 GLY C C 1
ATOM 6291 O O . GLY C 1 252 ? 61.144 5.013 1.191 1.00 37.10 232 GLY C O 1
ATOM 6292 N N . GLU C 1 253 ? 62.747 3.504 0.668 1.00 37.87 233 GLU C N 1
ATOM 6293 C CA . GLU C 1 253 ? 62.096 3.007 -0.558 1.00 37.93 233 GLU C CA 1
ATOM 6294 C C . GLU C 1 253 ? 60.859 2.149 -0.252 1.00 37.07 233 GLU C C 1
ATOM 6295 O O . GLU C 1 253 ? 60.117 1.876 -1.212 1.00 43.32 233 GLU C O 1
ATOM 6301 N N . VAL C 1 254 ? 60.623 1.717 0.991 1.00 31.68 234 VAL C N 1
ATOM 6302 C CA . VAL C 1 254 ? 59.513 0.765 1.302 1.00 29.78 234 VAL C CA 1
ATOM 6303 C C . VAL C 1 254 ? 58.409 1.451 2.104 1.00 31.97 234 VAL C C 1
ATOM 6304 O O . VAL C 1 254 ? 57.237 1.148 1.870 1.00 30.99 234 VAL C O 1
ATOM 6308 N N . ALA C 1 255 ? 58.751 2.297 3.069 1.00 34.21 235 ALA C N 1
ATOM 6309 C CA . ALA C 1 255 ? 57.740 3.023 3.870 1.00 34.91 235 ALA C CA 1
ATOM 6310 C C . ALA C 1 255 ? 56.712 3.687 2.929 1.00 34.49 235 ALA C C 1
ATOM 6311 O O . ALA C 1 255 ? 57.131 4.433 1.992 1.00 30.81 235 ALA C O 1
ATOM 6313 N N . GLY C 1 256 ? 55.424 3.367 3.144 1.00 33.03 236 GLY C N 1
ATOM 6314 C CA . GLY C 1 256 ? 54.264 3.906 2.410 1.00 31.35 236 GLY C CA 1
ATOM 6315 C C . GLY C 1 256 ? 53.999 3.205 1.084 1.00 31.96 236 GLY C C 1
ATOM 6316 O O . GLY C 1 256 ? 52.946 3.468 0.514 1.00 34.76 236 GLY C O 1
ATOM 6317 N N . LYS C 1 257 ? 54.894 2.335 0.595 1.00 34.51 237 LYS C N 1
ATOM 6318 C CA . LYS C 1 257 ? 54.838 1.758 -0.783 1.00 32.58 237 LYS C CA 1
ATOM 6319 C C . LYS C 1 257 ? 55.036 0.220 -0.762 1.00 27.89 237 LYS C C 1
ATOM 6320 O O . LYS C 1 257 ? 55.349 -0.380 -1.821 1.00 30.18 237 LYS C O 1
ATOM 6326 N N . ALA C 1 258 ? 54.837 -0.428 0.377 1.00 23.57 238 ALA C N 1
ATOM 6327 C CA . ALA C 1 258 ? 55.103 -1.868 0.573 1.00 23.67 238 ALA C CA 1
ATOM 6328 C C . ALA C 1 258 ? 54.200 -2.728 -0.322 1.00 24.98 238 ALA C C 1
ATOM 6329 O O . ALA C 1 258 ? 52.955 -2.682 -0.180 1.00 27.40 238 ALA C O 1
ATOM 6331 N N . ASP C 1 259 ? 54.806 -3.519 -1.198 1.00 24.23 239 ASP C N 1
ATOM 6332 C CA . ASP C 1 259 ? 54.103 -4.490 -2.060 1.00 24.08 239 ASP C CA 1
ATOM 6333 C C . ASP C 1 259 ? 53.948 -5.807 -1.300 1.00 24.98 239 ASP C C 1
ATOM 6334 O O . ASP C 1 259 ? 52.893 -6.450 -1.426 1.00 25.03 239 ASP C O 1
ATOM 6339 N N . ILE C 1 260 ? 54.959 -6.208 -0.527 1.00 25.72 240 ILE C N 1
ATOM 6340 C CA . ILE C 1 260 ? 54.971 -7.539 0.157 1.00 23.58 240 ILE C CA 1
ATOM 6341 C C . ILE C 1 260 ? 55.085 -7.323 1.663 1.00 20.65 240 ILE C C 1
ATOM 6342 O O . ILE C 1 260 ? 55.968 -6.574 2.098 1.00 20.96 240 ILE C O 1
ATOM 6347 N N . PHE C 1 261 ? 54.205 -7.983 2.395 1.00 18.43 241 PHE C N 1
ATOM 6348 C CA . PHE C 1 261 ? 54.016 -7.849 3.851 1.00 18.33 241 PHE C CA 1
ATOM 6349 C C . PHE C 1 261 ? 54.409 -9.178 4.472 1.00 19.76 241 PHE C C 1
ATOM 6350 O O . PHE C 1 261 ? 53.591 -10.119 4.448 1.00 20.81 241 PHE C O 1
ATOM 6358 N N . LEU C 1 262 ? 55.653 -9.279 4.937 1.00 22.14 242 LEU C N 1
ATOM 6359 C CA . LEU C 1 262 ? 56.182 -10.531 5.531 1.00 23.16 242 LEU C CA 1
ATOM 6360 C C . LEU C 1 262 ? 55.730 -10.535 6.980 1.00 24.06 242 LEU C C 1
ATOM 6361 O O . LEU C 1 262 ? 56.054 -9.567 7.691 1.00 25.90 242 LEU C O 1
ATOM 6366 N N . MET C 1 263 ? 55.013 -11.570 7.392 1.00 25.58 243 MET C N 1
ATOM 6367 C CA . MET C 1 263 ? 54.466 -11.639 8.770 1.00 27.93 243 MET C CA 1
ATOM 6368 C C . MET C 1 263 ? 55.489 -12.313 9.683 1.00 28.53 243 MET C C 1
ATOM 6369 O O . MET C 1 263 ? 56.320 -13.134 9.260 1.00 25.61 243 MET C O 1
ATOM 6374 N N . PRO C 1 264 ? 55.443 -11.949 10.980 1.00 28.03 244 PRO C N 1
ATOM 6375 C CA . PRO C 1 264 ? 56.347 -12.511 11.970 1.00 28.83 244 PRO C CA 1
ATOM 6376 C C . PRO C 1 264 ? 55.890 -13.920 12.362 1.00 32.77 244 PRO C C 1
ATOM 6377 O O . PRO C 1 264 ? 56.699 -14.660 12.919 1.00 36.92 244 PRO C O 1
ATOM 6381 N N . ASN C 1 265 ? 54.636 -14.284 12.049 1.00 33.39 245 ASN C N 1
ATOM 6382 C CA . ASN C 1 265 ? 54.124 -15.645 12.355 1.00 32.03 245 ASN C CA 1
ATOM 6383 C C . ASN C 1 265 ? 52.683 -15.800 11.856 1.00 31.50 245 ASN C C 1
ATOM 6384 O O . ASN C 1 265 ? 52.060 -14.787 11.549 1.00 33.18 245 ASN C O 1
ATOM 6389 N N . ILE C 1 266 ? 52.202 -17.045 11.806 1.00 31.75 246 ILE C N 1
ATOM 6390 C CA . ILE C 1 266 ? 50.837 -17.513 11.389 1.00 32.11 246 ILE C CA 1
ATOM 6391 C C . ILE C 1 266 ? 49.698 -16.776 12.118 1.00 31.02 246 ILE C C 1
ATOM 6392 O O . ILE C 1 266 ? 48.681 -16.559 11.477 1.00 30.73 246 ILE C O 1
ATOM 6397 N N . GLU C 1 267 ? 49.797 -16.491 13.421 1.00 31.42 247 GLU C N 1
ATOM 6398 C CA . GLU C 1 267 ? 48.757 -15.738 14.178 1.00 30.89 247 GLU C CA 1
ATOM 6399 C C . GLU C 1 267 ? 48.586 -14.369 13.514 1.00 27.99 247 GLU C C 1
ATOM 6400 O O . GLU C 1 267 ? 47.461 -13.980 13.180 1.00 26.53 247 GLU C O 1
ATOM 6406 N N . THR C 1 268 ? 49.689 -13.658 13.325 1.00 26.26 248 THR C N 1
ATOM 6407 C CA . THR C 1 268 ? 49.705 -12.291 12.748 1.00 25.05 248 THR C CA 1
ATOM 6408 C C . THR C 1 268 ? 49.162 -12.369 11.311 1.00 24.22 248 THR C C 1
ATOM 6409 O O . THR C 1 268 ? 48.153 -11.709 11.024 1.00 23.84 248 THR C O 1
ATOM 6413 N N . GLY C 1 269 ? 49.744 -13.218 10.468 1.00 24.41 249 GLY C N 1
ATOM 6414 C CA . GLY C 1 269 ? 49.245 -13.502 9.105 1.00 25.61 249 GLY C CA 1
ATOM 6415 C C . GLY C 1 269 ? 47.771 -13.878 9.073 1.00 25.41 249 GLY C C 1
ATOM 6416 O O . GLY C 1 269 ? 47.003 -13.201 8.395 1.00 26.62 249 GLY C O 1
ATOM 6417 N N . ASN C 1 270 ? 47.361 -14.906 9.801 1.00 26.39 250 ASN C N 1
ATOM 6418 C CA . ASN C 1 270 ? 45.951 -15.372 9.795 1.00 29.52 250 ASN C CA 1
ATOM 6419 C C . ASN C 1 270 ? 45.015 -14.209 10.159 1.00 26.87 250 ASN C C 1
ATOM 6420 O O . ASN C 1 270 ? 44.055 -13.965 9.439 1.00 25.76 250 ASN C O 1
ATOM 6425 N N . VAL C 1 271 ? 45.272 -13.515 11.254 1.00 26.75 251 VAL C N 1
ATOM 6426 C CA . VAL C 1 271 ? 44.355 -12.455 11.743 1.00 25.57 251 VAL C CA 1
ATOM 6427 C C . VAL C 1 271 ? 44.323 -11.352 10.696 1.00 26.70 251 VAL C C 1
ATOM 6428 O O . VAL C 1 271 ? 43.237 -10.845 10.425 1.00 28.91 251 VAL C O 1
ATOM 6432 N N . MET C 1 272 ? 45.461 -10.979 10.122 1.00 27.35 252 MET C N 1
ATOM 6433 C CA . MET C 1 272 ? 45.452 -9.881 9.125 1.00 28.07 252 MET C CA 1
ATOM 6434 C C . MET C 1 272 ? 44.462 -10.290 8.043 1.00 26.56 252 MET C C 1
ATOM 6435 O O . MET C 1 272 ? 43.685 -9.415 7.574 1.00 26.37 252 MET C O 1
ATOM 6440 N N . TYR C 1 273 ? 44.533 -11.572 7.682 1.00 24.57 253 TYR C N 1
ATOM 6441 C CA . TYR C 1 273 ? 43.890 -12.158 6.489 1.00 24.76 253 TYR C CA 1
ATOM 6442 C C . TYR C 1 273 ? 42.396 -12.309 6.740 1.00 23.05 253 TYR C C 1
ATOM 6443 O O . TYR C 1 273 ? 41.591 -11.932 5.895 1.00 24.92 253 TYR C O 1
ATOM 6452 N N . LYS C 1 274 ? 42.039 -12.873 7.877 1.00 22.44 254 LYS C N 1
ATOM 6453 C CA . LYS C 1 274 ? 40.623 -13.071 8.271 1.00 22.58 254 LYS C CA 1
ATOM 6454 C C . LYS C 1 274 ? 39.940 -11.713 8.391 1.00 22.65 254 LYS C C 1
ATOM 6455 O O . LYS C 1 274 ? 38.720 -11.648 8.150 1.00 23.05 254 LYS C O 1
ATOM 6461 N N . THR C 1 275 ? 40.691 -10.694 8.800 1.00 23.43 255 THR C N 1
ATOM 6462 C CA . THR C 1 275 ? 40.181 -9.315 8.972 1.00 24.87 255 THR C CA 1
ATOM 6463 C C . THR C 1 275 ? 39.840 -8.769 7.585 1.00 26.76 255 THR C C 1
ATOM 6464 O O . THR C 1 275 ? 38.689 -8.374 7.393 1.00 29.12 255 THR C O 1
ATOM 6468 N N . LEU C 1 276 ? 40.785 -8.804 6.649 1.00 28.08 256 LEU C N 1
ATOM 6469 C CA . LEU C 1 276 ? 40.552 -8.360 5.251 1.00 29.91 256 LEU C CA 1
ATOM 6470 C C . LEU C 1 276 ? 39.328 -9.058 4.639 1.00 29.16 256 LEU C C 1
ATOM 6471 O O . LEU C 1 276 ? 38.594 -8.368 3.894 1.00 27.42 256 LEU C O 1
ATOM 6476 N N . THR C 1 277 ? 39.100 -10.350 4.907 1.00 28.78 257 THR C N 1
ATOM 6477 C CA . THR C 1 277 ? 38.021 -11.120 4.222 1.00 30.79 257 THR C CA 1
ATOM 6478 C C . THR C 1 277 ? 36.667 -10.792 4.871 1.00 30.97 257 THR C C 1
ATOM 6479 O O . THR C 1 277 ? 35.707 -10.591 4.113 1.00 33.81 257 THR C O 1
ATOM 6483 N N . TYR C 1 278 ? 36.578 -10.650 6.196 1.00 28.83 258 TYR C N 1
ATOM 6484 C CA . TYR C 1 278 ? 35.266 -10.514 6.875 1.00 28.18 258 TYR C CA 1
ATOM 6485 C C . TYR C 1 278 ? 34.910 -9.056 7.151 1.00 29.22 258 TYR C C 1
ATOM 6486 O O . TYR C 1 278 ? 33.769 -8.835 7.618 1.00 31.31 258 TYR C O 1
ATOM 6495 N N . THR C 1 279 ? 35.778 -8.095 6.827 1.00 30.83 259 THR C N 1
ATOM 6496 C CA . THR C 1 279 ? 35.543 -6.654 7.134 1.00 31.48 259 THR C CA 1
ATOM 6497 C C . THR C 1 279 ? 35.694 -5.775 5.882 1.00 30.30 259 THR C C 1
ATOM 6498 O O . THR C 1 279 ? 35.439 -4.576 5.984 1.00 33.85 259 THR C O 1
ATOM 6502 N N . THR C 1 280 ? 36.084 -6.311 4.735 1.00 29.27 260 THR C N 1
ATOM 6503 C CA . THR C 1 280 ? 36.100 -5.549 3.454 1.00 29.67 260 THR C CA 1
ATOM 6504 C C . THR C 1 280 ? 35.365 -6.409 2.415 1.00 32.96 260 THR C C 1
ATOM 6505 O O . THR C 1 280 ? 34.887 -7.516 2.800 1.00 36.27 260 THR C O 1
ATOM 6509 N N . ASP C 1 281 ? 35.288 -5.944 1.167 1.00 33.17 261 ASP C N 1
ATOM 6510 C CA . ASP C 1 281 ? 34.896 -6.785 0.012 1.00 36.08 261 ASP C CA 1
ATOM 6511 C C . ASP C 1 281 ? 36.055 -6.854 -0.971 1.00 36.10 261 ASP C C 1
ATOM 6512 O O . ASP C 1 281 ? 35.777 -6.723 -2.157 1.00 42.97 261 ASP C O 1
ATOM 6517 N N . SER C 1 282 ? 37.289 -7.038 -0.499 1.00 33.11 262 SER C N 1
ATOM 6518 C CA . SER C 1 282 ? 38.540 -6.929 -1.299 1.00 27.94 262 SER C CA 1
ATOM 6519 C C . SER C 1 282 ? 38.744 -8.196 -2.127 1.00 25.19 262 SER C C 1
ATOM 6520 O O . SER C 1 282 ? 38.799 -9.250 -1.523 1.00 23.90 262 SER C O 1
ATOM 6523 N N . LYS C 1 283 ? 38.917 -8.091 -3.447 1.00 25.25 263 LYS C N 1
ATOM 6524 C CA . LYS C 1 283 ? 39.211 -9.257 -4.335 1.00 25.73 263 LYS C CA 1
ATOM 6525 C C . LYS C 1 283 ? 40.517 -9.894 -3.878 1.00 23.27 263 LYS C C 1
ATOM 6526 O O . LYS C 1 283 ? 41.446 -9.147 -3.578 1.00 22.23 263 LYS C O 1
ATOM 6532 N N . ASN C 1 284 ? 40.576 -11.221 -3.804 1.00 23.69 264 ASN C N 1
ATOM 6533 C CA . ASN C 1 284 ? 41.728 -11.932 -3.186 1.00 23.18 264 ASN C CA 1
ATOM 6534 C C . ASN C 1 284 ? 41.925 -13.316 -3.808 1.00 21.99 264 ASN C C 1
ATOM 6535 O O . ASN C 1 284 ? 40.952 -13.937 -4.294 1.00 21.04 264 ASN C O 1
ATOM 6540 N N . GLY C 1 285 ? 43.167 -13.779 -3.766 1.00 21.73 265 GLY C N 1
ATOM 6541 C CA . GLY C 1 285 ? 43.574 -15.092 -4.288 1.00 21.98 265 GLY C CA 1
ATOM 6542 C C . GLY C 1 285 ? 44.817 -15.539 -3.576 1.00 21.86 265 GLY C C 1
ATOM 6543 O O . GLY C 1 285 ? 45.462 -14.666 -2.994 1.00 21.77 265 GLY C O 1
ATOM 6544 N N . GLY C 1 286 ? 45.118 -16.839 -3.609 1.00 23.11 266 GLY C N 1
ATOM 6545 C CA . GLY C 1 286 ? 46.209 -17.436 -2.816 1.00 24.40 266 GLY C CA 1
ATOM 6546 C C . GLY C 1 286 ? 46.790 -18.641 -3.516 1.00 25.30 266 GLY C C 1
ATOM 6547 O O . GLY C 1 286 ? 45.997 -19.407 -4.091 1.00 25.89 266 GLY C O 1
ATOM 6548 N N . ILE C 1 287 ? 48.116 -18.786 -3.490 1.00 24.74 267 ILE C N 1
ATOM 6549 C CA . ILE C 1 287 ? 48.805 -20.057 -3.854 1.00 24.84 267 ILE C CA 1
ATOM 6550 C C . ILE C 1 287 ? 49.847 -20.402 -2.791 1.00 25.36 267 ILE C C 1
ATOM 6551 O O . ILE C 1 287 ? 50.204 -19.518 -1.993 1.00 24.32 267 ILE C O 1
ATOM 6556 N N . LEU C 1 288 ? 50.287 -21.664 -2.800 1.00 26.41 268 LEU C N 1
ATOM 6557 C CA . LEU C 1 288 ? 51.529 -22.151 -2.147 1.00 27.55 268 LEU C CA 1
ATOM 6558 C C . LEU C 1 288 ? 52.678 -22.179 -3.159 1.00 26.96 268 LEU C C 1
ATOM 6559 O O . LEU C 1 288 ? 52.459 -22.639 -4.309 1.00 29.72 268 LEU C O 1
ATOM 6564 N N . VAL C 1 289 ? 53.865 -21.751 -2.746 1.00 24.40 269 VAL C N 1
ATOM 6565 C CA . VAL C 1 289 ? 55.062 -21.715 -3.631 1.00 24.16 269 VAL C CA 1
ATOM 6566 C C . VAL C 1 289 ? 56.301 -22.169 -2.865 1.00 23.75 269 VAL C C 1
ATOM 6567 O O . VAL C 1 289 ? 56.217 -22.403 -1.652 1.00 23.16 269 VAL C O 1
ATOM 6571 N N . GLY C 1 290 ? 57.423 -22.274 -3.568 1.00 24.15 270 GLY C N 1
ATOM 6572 C CA . GLY C 1 290 ? 58.681 -22.764 -2.972 1.00 25.54 270 GLY C CA 1
ATOM 6573 C C . GLY C 1 290 ? 58.872 -24.234 -3.267 1.00 24.95 270 GLY C C 1
ATOM 6574 O O . GLY C 1 290 ? 59.977 -24.741 -3.090 1.00 28.85 270 GLY C O 1
ATOM 6575 N N . THR C 1 291 ? 57.802 -24.880 -3.711 1.00 23.71 271 THR C N 1
ATOM 6576 C CA . THR C 1 291 ? 57.803 -26.208 -4.356 1.00 21.60 271 THR C CA 1
ATOM 6577 C C . THR C 1 291 ? 58.331 -26.011 -5.782 1.00 21.16 271 THR C C 1
ATOM 6578 O O . THR C 1 291 ? 58.649 -24.861 -6.133 1.00 21.98 271 THR C O 1
ATOM 6582 N N . SER C 1 292 ? 58.409 -27.077 -6.577 1.00 20.86 272 SER C N 1
ATOM 6583 C CA . SER C 1 292 ? 58.979 -27.078 -7.949 1.00 21.51 272 SER C CA 1
ATOM 6584 C C . SER C 1 292 ? 57.925 -26.574 -8.936 1.00 21.57 272 SER C C 1
ATOM 6585 O O . SER C 1 292 ? 58.208 -26.519 -10.152 1.00 21.05 272 SER C O 1
ATOM 6588 N N . ALA C 1 293 ? 56.727 -26.275 -8.430 1.00 20.67 273 ALA C N 1
ATOM 6589 C CA . ALA C 1 293 ? 55.555 -25.899 -9.238 1.00 19.42 273 ALA C CA 1
ATOM 6590 C C . ALA C 1 293 ? 54.488 -25.377 -8.302 1.00 18.15 273 ALA C C 1
ATOM 6591 O O . ALA C 1 293 ? 54.396 -25.800 -7.169 1.00 17.98 273 ALA C O 1
ATOM 6593 N N . PRO C 1 294 ? 53.637 -24.450 -8.756 1.00 18.49 274 PRO C N 1
ATOM 6594 C CA . PRO C 1 294 ? 52.734 -23.758 -7.845 1.00 18.91 274 PRO C CA 1
ATOM 6595 C C . PRO C 1 294 ? 51.577 -24.677 -7.426 1.00 17.77 274 PRO C C 1
ATOM 6596 O O . PRO C 1 294 ? 51.230 -25.559 -8.163 1.00 16.97 274 PRO C O 1
ATOM 6600 N N . VAL C 1 295 ? 51.066 -24.470 -6.221 1.00 17.41 275 VAL C N 1
ATOM 6601 C CA . VAL C 1 295 ? 49.951 -25.282 -5.664 1.00 18.70 275 VAL C CA 1
ATOM 6602 C C . VAL C 1 295 ? 48.776 -24.387 -5.296 1.00 19.07 275 VAL C C 1
ATOM 6603 O O . VAL C 1 295 ? 48.964 -23.475 -4.484 1.00 20.23 275 VAL C O 1
ATOM 6607 N N . VAL C 1 296 ? 47.617 -24.651 -5.874 1.00 18.81 276 VAL C N 1
ATOM 6608 C CA . VAL C 1 296 ? 46.362 -23.982 -5.480 1.00 19.79 276 VAL C CA 1
ATOM 6609 C C . VAL C 1 296 ? 45.790 -24.814 -4.358 1.00 20.92 276 VAL C C 1
ATOM 6610 O O . VAL C 1 296 ? 45.570 -25.985 -4.577 1.00 20.44 276 VAL C O 1
ATOM 6614 N N . LEU C 1 297 ? 45.570 -24.247 -3.191 1.00 24.79 277 LEU C N 1
ATOM 6615 C CA . LEU C 1 297 ? 44.969 -25.032 -2.087 1.00 28.85 277 LEU C CA 1
ATOM 6616 C C . LEU C 1 297 ? 43.650 -24.383 -1.699 1.00 27.55 277 LEU C C 1
ATOM 6617 O O . LEU C 1 297 ? 43.566 -23.848 -0.626 1.00 27.42 277 LEU C O 1
ATOM 6622 N N . THR C 1 298 ? 42.644 -24.464 -2.544 1.00 31.62 278 THR C N 1
ATOM 6623 C CA . THR C 1 298 ? 41.394 -23.690 -2.361 1.00 36.36 278 THR C CA 1
ATOM 6624 C C . THR C 1 298 ? 40.540 -24.296 -1.228 1.00 37.34 278 THR C C 1
ATOM 6625 O O . THR C 1 298 ? 40.897 -25.347 -0.671 1.00 38.95 278 THR C O 1
ATOM 6629 N N . SER C 1 299 ? 39.441 -23.655 -0.862 1.00 39.04 279 SER C N 1
ATOM 6630 C CA . SER C 1 299 ? 38.668 -24.010 0.356 1.00 41.54 279 SER C CA 1
ATOM 6631 C C . SER C 1 299 ? 37.167 -23.856 0.106 1.00 42.92 279 SER C C 1
ATOM 6632 O O . SER C 1 299 ? 36.756 -23.089 -0.767 1.00 40.59 279 SER C O 1
ATOM 6635 N N . ARG C 1 300 ? 36.361 -24.530 0.910 1.00 50.22 280 ARG C N 1
ATOM 6636 C CA . ARG C 1 300 ? 34.882 -24.450 0.805 1.00 53.54 280 ARG C CA 1
ATOM 6637 C C . ARG C 1 300 ? 34.460 -23.005 1.147 1.00 49.88 280 ARG C C 1
ATOM 6638 O O . ARG C 1 300 ? 33.429 -22.572 0.638 1.00 58.45 280 ARG C O 1
ATOM 6646 N N . ALA C 1 301 ? 35.266 -22.260 1.911 1.00 46.69 281 ALA C N 1
ATOM 6647 C CA . ALA C 1 301 ? 34.999 -20.866 2.361 1.00 45.99 281 ALA C CA 1
ATOM 6648 C C . ALA C 1 301 ? 35.295 -19.839 1.260 1.00 42.90 281 ALA C C 1
ATOM 6649 O O . ALA C 1 301 ? 34.675 -18.783 1.274 1.00 43.54 281 ALA C O 1
ATOM 6651 N N . ASP C 1 302 ? 36.249 -20.109 0.374 1.00 40.27 282 ASP C N 1
ATOM 6652 C CA . ASP C 1 302 ? 36.639 -19.175 -0.712 1.00 39.88 282 ASP C CA 1
ATOM 6653 C C . ASP C 1 302 ? 35.495 -19.095 -1.724 1.00 35.13 282 ASP C C 1
ATOM 6654 O O . ASP C 1 302 ? 34.876 -20.126 -1.987 1.00 33.24 282 ASP C O 1
ATOM 6659 N N . SER C 1 303 ? 35.267 -17.923 -2.310 1.00 32.62 283 SER C N 1
ATOM 6660 C CA . SER C 1 303 ? 34.239 -17.696 -3.358 1.00 32.37 283 SER C CA 1
ATOM 6661 C C . SER C 1 303 ? 34.659 -18.406 -4.635 1.00 33.19 283 SER C C 1
ATOM 6662 O O . SER C 1 303 ? 35.858 -18.746 -4.751 1.00 31.76 283 SER C O 1
ATOM 6665 N N . HIS C 1 304 ? 33.731 -18.499 -5.593 1.00 31.92 284 HIS C N 1
ATOM 6666 C CA . HIS C 1 304 ? 34.046 -18.874 -6.990 1.00 29.90 284 HIS C CA 1
ATOM 6667 C C . HIS C 1 304 ? 35.076 -17.884 -7.570 1.00 30.42 284 HIS C C 1
ATOM 6668 O O . HIS C 1 304 ? 35.962 -18.336 -8.305 1.00 30.50 284 HIS C O 1
ATOM 6675 N N . GLU C 1 305 ? 34.978 -16.587 -7.257 1.00 31.61 285 GLU C N 1
ATOM 6676 C CA . GLU C 1 305 ? 35.914 -15.534 -7.757 1.00 29.97 285 GLU C CA 1
ATOM 6677 C C . GLU C 1 305 ? 37.314 -15.809 -7.203 1.00 27.78 285 GLU C C 1
ATOM 6678 O O . GLU C 1 305 ? 38.294 -15.606 -7.923 1.00 23.84 285 GLU C O 1
ATOM 6684 N N . THR C 1 306 ? 37.402 -16.291 -5.967 1.00 28.39 286 THR C N 1
ATOM 6685 C CA . THR C 1 306 ? 38.694 -16.493 -5.267 1.00 30.62 286 THR C CA 1
ATOM 6686 C C . THR C 1 306 ? 39.350 -17.763 -5.824 1.00 30.87 286 THR C C 1
ATOM 6687 O O . THR C 1 306 ? 40.567 -17.766 -6.098 1.00 33.69 286 THR C O 1
ATOM 6691 N N . LYS C 1 307 ? 38.560 -18.799 -6.044 1.00 30.01 287 LYS C N 1
ATOM 6692 C CA . LYS C 1 307 ? 39.032 -19.994 -6.777 1.00 29.33 287 LYS C CA 1
ATOM 6693 C C . LYS C 1 307 ? 39.692 -19.546 -8.095 1.00 27.94 287 LYS C C 1
ATOM 6694 O O . LYS C 1 307 ? 40.808 -20.035 -8.376 1.00 27.52 287 LYS C O 1
ATOM 6700 N N . MET C 1 308 ? 39.083 -18.608 -8.829 1.00 26.41 288 MET C N 1
ATOM 6701 C CA . MET C 1 308 ? 39.488 -18.258 -10.214 1.00 26.64 288 MET C CA 1
ATOM 6702 C C . MET C 1 308 ? 40.802 -17.492 -10.152 1.00 25.16 288 MET C C 1
ATOM 6703 O O . MET C 1 308 ? 41.724 -17.806 -10.933 1.00 21.39 288 MET C O 1
ATOM 6708 N N . ASN C 1 309 ? 40.862 -16.510 -9.250 1.00 25.98 289 ASN C N 1
ATOM 6709 C CA . ASN C 1 309 ? 42.045 -15.628 -9.055 1.00 25.19 289 ASN C CA 1
ATOM 6710 C C . ASN C 1 309 ? 43.233 -16.531 -8.693 1.00 23.93 289 ASN C C 1
ATOM 6711 O O . ASN C 1 309 ? 44.334 -16.395 -9.307 1.00 23.63 289 ASN C O 1
ATOM 6716 N N . SER C 1 310 ? 43.000 -17.454 -7.764 1.00 21.15 290 SER C N 1
ATOM 6717 C CA . SER C 1 310 ? 44.024 -18.415 -7.316 1.00 22.59 290 SER C CA 1
ATOM 6718 C C . SER C 1 310 ? 44.607 -19.161 -8.541 1.00 23.54 290 SER C C 1
ATOM 6719 O O . SER C 1 310 ? 45.867 -19.227 -8.731 1.00 21.34 290 SER C O 1
ATOM 6722 N N . ILE C 1 311 ? 43.742 -19.675 -9.406 1.00 24.54 291 ILE C N 1
ATOM 6723 C CA . ILE C 1 311 ? 44.195 -20.391 -10.629 1.00 24.70 291 ILE C CA 1
ATOM 6724 C C . ILE C 1 311 ? 45.082 -19.441 -11.414 1.00 23.15 291 ILE C C 1
ATOM 6725 O O . ILE C 1 311 ? 46.180 -19.840 -11.811 1.00 22.65 291 ILE C O 1
ATOM 6730 N N . ALA C 1 312 ? 44.586 -18.230 -11.630 1.00 23.25 292 ALA C N 1
ATOM 6731 C CA . ALA C 1 312 ? 45.239 -17.209 -12.471 1.00 23.64 292 ALA C CA 1
ATOM 6732 C C . ALA C 1 312 ? 46.623 -16.859 -11.892 1.00 25.77 292 ALA C C 1
ATOM 6733 O O . ALA C 1 312 ? 47.580 -16.671 -12.700 1.00 27.47 292 ALA C O 1
ATOM 6735 N N . LEU C 1 313 ? 46.765 -16.803 -10.562 1.00 24.38 293 LEU C N 1
ATOM 6736 C CA . LEU C 1 313 ? 48.087 -16.572 -9.917 1.00 23.73 293 LEU C CA 1
ATOM 6737 C C . LEU C 1 313 ? 49.042 -17.705 -10.300 1.00 22.89 293 LEU C C 1
ATOM 6738 O O . LEU C 1 313 ? 50.164 -17.412 -10.782 1.00 23.28 293 LEU C O 1
ATOM 6743 N N . ALA C 1 314 ? 48.644 -18.951 -10.045 1.00 22.25 294 ALA C N 1
ATOM 6744 C CA . ALA C 1 314 ? 49.475 -20.141 -10.337 1.00 22.59 294 ALA C CA 1
ATOM 6745 C C . ALA C 1 314 ? 49.891 -20.080 -11.804 1.00 22.71 294 ALA C C 1
ATOM 6746 O O . ALA C 1 314 ? 51.095 -20.277 -12.152 1.00 21.20 294 ALA C O 1
ATOM 6748 N N . ALA C 1 315 ? 48.905 -19.778 -12.637 1.00 22.50 295 ALA C N 1
ATOM 6749 C CA . ALA C 1 315 ? 49.046 -19.831 -14.099 1.00 23.55 295 ALA C CA 1
ATOM 6750 C C . ALA C 1 315 ? 50.154 -18.860 -14.508 1.00 23.77 295 ALA C C 1
ATOM 6751 O O . ALA C 1 315 ? 50.758 -19.051 -15.571 1.00 22.28 295 ALA C O 1
ATOM 6753 N N . LEU C 1 316 ? 50.374 -17.831 -13.690 1.00 25.47 296 LEU C N 1
ATOM 6754 C CA . LEU C 1 316 ? 51.418 -16.808 -13.933 1.00 26.16 296 LEU C CA 1
ATOM 6755 C C . LEU C 1 316 ? 52.740 -17.300 -13.352 1.00 27.80 296 LEU C C 1
ATOM 6756 O O . LEU C 1 316 ? 53.755 -17.196 -14.073 1.00 29.79 296 LEU C O 1
ATOM 6761 N N . VAL C 1 317 ? 52.748 -17.797 -12.112 1.00 27.64 297 VAL C N 1
ATOM 6762 C CA . VAL C 1 317 ? 54.012 -18.282 -11.487 1.00 29.60 297 VAL C CA 1
ATOM 6763 C C . VAL C 1 317 ? 54.662 -19.259 -12.473 1.00 30.39 297 VAL C C 1
ATOM 6764 O O . VAL C 1 317 ? 55.855 -19.070 -12.790 1.00 29.39 297 VAL C O 1
ATOM 6768 N N . ALA C 1 318 ? 53.859 -20.194 -13.001 1.00 34.38 298 ALA C N 1
ATOM 6769 C CA . ALA C 1 318 ? 54.228 -21.258 -13.978 1.00 35.59 298 ALA C CA 1
ATOM 6770 C C . ALA C 1 318 ? 54.655 -20.676 -15.328 1.00 34.91 298 ALA C C 1
ATOM 6771 O O . ALA C 1 318 ? 55.629 -21.159 -15.862 1.00 35.05 298 ALA C O 1
ATOM 6773 N N . GLY C 1 319 ? 53.895 -19.718 -15.861 1.00 38.50 299 GLY C N 1
ATOM 6774 C CA . GLY C 1 319 ? 54.221 -18.886 -17.039 1.00 40.90 299 GLY C CA 1
ATOM 6775 C C . GLY C 1 319 ? 55.657 -18.366 -17.071 1.00 44.78 299 GLY C C 1
ATOM 6776 O O . GLY C 1 319 ? 56.194 -18.350 -18.194 1.00 48.67 299 GLY C O 1
ATOM 6777 N N . ASN C 1 320 ? 56.261 -17.957 -15.929 1.00 47.24 300 ASN C N 1
ATOM 6778 C CA . ASN C 1 320 ? 57.710 -17.572 -15.806 1.00 47.16 300 ASN C CA 1
ATOM 6779 C C . ASN C 1 320 ? 58.632 -18.796 -15.972 1.00 48.63 300 ASN C C 1
ATOM 6780 O O . ASN C 1 320 ? 59.066 -19.431 -15.010 1.00 46.67 300 ASN C O 1
ATOM 6785 N N . MET D 1 21 ? 23.676 -3.100 24.459 1.00 64.38 1 MET D N 1
ATOM 6786 C CA . MET D 1 21 ? 22.955 -1.875 24.927 1.00 66.37 1 MET D CA 1
ATOM 6787 C C . MET D 1 21 ? 23.430 -0.665 24.092 1.00 69.56 1 MET D C 1
ATOM 6788 O O . MET D 1 21 ? 22.554 0.020 23.483 1.00 77.27 1 MET D O 1
ATOM 6793 N N . ILE D 1 22 ? 24.751 -0.410 24.052 1.00 59.05 2 ILE D N 1
ATOM 6794 C CA . ILE D 1 22 ? 25.391 0.723 23.306 1.00 50.59 2 ILE D CA 1
ATOM 6795 C C . ILE D 1 22 ? 26.206 0.128 22.152 1.00 44.87 2 ILE D C 1
ATOM 6796 O O . ILE D 1 22 ? 27.046 -0.742 22.411 1.00 43.59 2 ILE D O 1
ATOM 6801 N N . LYS D 1 23 ? 25.957 0.588 20.926 1.00 40.69 3 LYS D N 1
ATOM 6802 C CA . LYS D 1 23 ? 26.351 -0.122 19.683 1.00 38.86 3 LYS D CA 1
ATOM 6803 C C . LYS D 1 23 ? 27.155 0.797 18.763 1.00 33.90 3 LYS D C 1
ATOM 6804 O O . LYS D 1 23 ? 27.635 0.294 17.747 1.00 34.61 3 LYS D O 1
ATOM 6810 N N . SER D 1 24 ? 27.356 2.061 19.132 1.00 31.43 4 SER D N 1
ATOM 6811 C CA . SER D 1 24 ? 28.029 3.078 18.285 1.00 31.10 4 SER D CA 1
ATOM 6812 C C . SER D 1 24 ? 28.791 4.130 19.120 1.00 33.44 4 SER D C 1
ATOM 6813 O O . SER D 1 24 ? 28.457 4.341 20.308 1.00 33.77 4 SER D O 1
ATOM 6816 N N . PHE D 1 25 ? 29.721 4.858 18.498 1.00 32.61 5 PHE D N 1
ATOM 6817 C CA . PHE D 1 25 ? 30.497 5.930 19.167 1.00 32.42 5 PHE D CA 1
ATOM 6818 C C . PHE D 1 25 ? 29.627 7.178 19.399 1.00 34.17 5 PHE D C 1
ATOM 6819 O O . PHE D 1 25 ? 29.898 7.904 20.393 1.00 30.24 5 PHE D O 1
ATOM 6827 N N . ASN D 1 26 ? 28.626 7.425 18.538 1.00 37.46 6 ASN D N 1
ATOM 6828 C CA . ASN D 1 26 ? 27.565 8.453 18.756 1.00 39.15 6 ASN D CA 1
ATOM 6829 C C . ASN D 1 26 ? 26.831 8.218 20.082 1.00 36.95 6 ASN D C 1
ATOM 6830 O O . ASN D 1 26 ? 26.667 9.186 20.830 1.00 34.17 6 ASN D O 1
ATOM 6835 N N . GLU D 1 27 ? 26.370 6.989 20.321 1.00 34.68 7 GLU D N 1
ATOM 6836 C CA . GLU D 1 27 ? 25.740 6.565 21.592 1.00 38.77 7 GLU D CA 1
ATOM 6837 C C . GLU D 1 27 ? 26.744 6.730 22.750 1.00 42.01 7 GLU D C 1
ATOM 6838 O O . GLU D 1 27 ? 26.354 7.292 23.799 1.00 46.28 7 GLU D O 1
ATOM 6844 N N . ILE D 1 28 ? 27.986 6.249 22.619 1.00 42.20 8 ILE D N 1
ATOM 6845 C CA . ILE D 1 28 ? 29.008 6.422 23.700 1.00 43.60 8 ILE D CA 1
ATOM 6846 C C . ILE D 1 28 ? 29.021 7.905 24.086 1.00 43.03 8 ILE D C 1
ATOM 6847 O O . ILE D 1 28 ? 28.996 8.208 25.286 1.00 42.15 8 ILE D O 1
ATOM 6852 N N . ILE D 1 29 ? 29.052 8.786 23.083 1.00 45.83 9 ILE D N 1
ATOM 6853 C CA . ILE D 1 29 ? 29.208 10.263 23.237 1.00 44.42 9 ILE D CA 1
ATOM 6854 C C . ILE D 1 29 ? 27.917 10.877 23.784 1.00 46.00 9 ILE D C 1
ATOM 6855 O O . ILE D 1 29 ? 28.035 11.865 24.499 1.00 47.87 9 ILE D O 1
ATOM 6860 N N . MET D 1 30 ? 26.737 10.324 23.482 1.00 51.61 10 MET D N 1
ATOM 6861 C CA . MET D 1 30 ? 25.456 10.786 24.093 1.00 54.74 10 MET D CA 1
ATOM 6862 C C . MET D 1 30 ? 25.463 10.476 25.597 1.00 56.56 10 MET D C 1
ATOM 6863 O O . MET D 1 30 ? 25.084 11.377 26.369 1.00 58.50 10 MET D O 1
ATOM 6868 N N . LYS D 1 31 ? 25.874 9.273 26.018 1.00 54.30 11 LYS D N 1
ATOM 6869 C CA . LYS D 1 31 ? 25.903 8.953 27.469 1.00 53.74 11 LYS D CA 1
ATOM 6870 C C . LYS D 1 31 ? 26.971 9.813 28.149 1.00 46.89 11 LYS D C 1
ATOM 6871 O O . LYS D 1 31 ? 26.818 10.023 29.354 1.00 49.61 11 LYS D O 1
ATOM 6877 N N . VAL D 1 32 ? 28.006 10.280 27.441 1.00 38.48 12 VAL D N 1
ATOM 6878 C CA . VAL D 1 32 ? 29.099 11.053 28.098 1.00 36.57 12 VAL D CA 1
ATOM 6879 C C . VAL D 1 32 ? 28.569 12.453 28.400 1.00 39.28 12 VAL D C 1
ATOM 6880 O O . VAL D 1 32 ? 28.690 12.868 29.563 1.00 42.12 12 VAL D O 1
ATOM 6884 N N . LYS D 1 33 ? 27.965 13.111 27.405 1.00 42.67 13 LYS D N 1
ATOM 6885 C CA . LYS D 1 33 ? 27.249 14.414 27.538 1.00 44.13 13 LYS D CA 1
ATOM 6886 C C . LYS D 1 33 ? 26.115 14.298 28.575 1.00 44.14 13 LYS D C 1
ATOM 6887 O O . LYS D 1 33 ? 25.898 15.258 29.322 1.00 43.26 13 LYS D O 1
ATOM 6893 N N . SER D 1 34 ? 25.405 13.166 28.593 1.00 47.36 14 SER D N 1
ATOM 6894 C CA . SER D 1 34 ? 24.347 12.806 29.578 1.00 50.73 14 SER D CA 1
ATOM 6895 C C . SER D 1 34 ? 24.803 13.092 31.016 1.00 49.96 14 SER D C 1
ATOM 6896 O O . SER D 1 34 ? 23.978 13.628 31.765 1.00 52.53 14 SER D O 1
ATOM 6899 N N . LYS D 1 35 ? 26.035 12.724 31.396 1.00 48.13 15 LYS D N 1
ATOM 6900 C CA . LYS D 1 35 ? 26.524 12.799 32.804 1.00 48.49 15 LYS D CA 1
ATOM 6901 C C . LYS D 1 35 ? 27.550 13.924 32.916 1.00 41.10 15 LYS D C 1
ATOM 6902 O O . LYS D 1 35 ? 27.774 14.595 31.919 1.00 33.74 15 LYS D O 1
ATOM 6908 N N . GLU D 1 36 ? 28.104 14.136 34.106 1.00 42.74 16 GLU D N 1
ATOM 6909 C CA . GLU D 1 36 ? 28.907 15.345 34.452 1.00 47.04 16 GLU D CA 1
ATOM 6910 C C . GLU D 1 36 ? 30.284 15.356 33.745 1.00 40.76 16 GLU D C 1
ATOM 6911 O O . GLU D 1 36 ? 30.996 14.345 33.820 1.00 37.29 16 GLU D O 1
ATOM 6917 N N . MET D 1 37 ? 30.656 16.480 33.115 1.00 36.49 17 MET D N 1
ATOM 6918 C CA . MET D 1 37 ? 31.968 16.705 32.448 1.00 37.26 17 MET D CA 1
ATOM 6919 C C . MET D 1 37 ? 33.099 16.317 33.402 1.00 35.82 17 MET D C 1
ATOM 6920 O O . MET D 1 37 ? 33.093 16.712 34.588 1.00 33.22 17 MET D O 1
ATOM 6925 N N . LYS D 1 38 ? 34.055 15.577 32.865 1.00 36.30 18 LYS D N 1
ATOM 6926 C CA . LYS D 1 38 ? 35.294 15.160 33.560 1.00 36.84 18 LYS D CA 1
ATOM 6927 C C . LYS D 1 38 ? 36.454 15.901 32.892 1.00 33.68 18 LYS D C 1
ATOM 6928 O O . LYS D 1 38 ? 36.228 16.444 31.787 1.00 29.79 18 LYS D O 1
ATOM 6934 N N . LYS D 1 39 ? 37.629 15.913 33.525 1.00 31.26 19 LYS D N 1
ATOM 6935 C CA . LYS D 1 39 ? 38.795 16.699 33.049 1.00 33.03 19 LYS D CA 1
ATOM 6936 C C . LYS D 1 39 ? 39.885 15.751 32.563 1.00 30.62 19 LYS D C 1
ATOM 6937 O O . LYS D 1 39 ? 40.296 14.878 33.348 1.00 30.80 19 LYS D O 1
ATOM 6943 N N . VAL D 1 40 ? 40.322 15.954 31.322 1.00 28.15 20 VAL D N 1
ATOM 6944 C CA . VAL D 1 40 ? 41.626 15.470 30.791 1.00 28.51 20 VAL D CA 1
ATOM 6945 C C . VAL D 1 40 ? 42.717 16.288 31.480 1.00 24.42 20 VAL D C 1
ATOM 6946 O O . VAL D 1 40 ? 42.515 17.490 31.567 1.00 25.30 20 VAL D O 1
ATOM 6950 N N . ALA D 1 41 ? 43.854 15.659 31.769 1.00 20.15 21 ALA D N 1
ATOM 6951 C CA . ALA D 1 41 ? 45.049 16.389 32.229 1.00 19.79 21 ALA D CA 1
ATOM 6952 C C . ALA D 1 41 ? 46.094 16.090 31.156 1.00 19.94 21 ALA D C 1
ATOM 6953 O O . ALA D 1 41 ? 46.777 15.070 31.281 1.00 23.51 21 ALA D O 1
ATOM 6955 N N . VAL D 1 42 ? 46.216 16.926 30.117 1.00 19.74 22 VAL D N 1
ATOM 6956 C CA . VAL D 1 42 ? 47.158 16.667 28.980 1.00 19.86 22 VAL D CA 1
ATOM 6957 C C . VAL D 1 42 ? 48.611 16.710 29.462 1.00 19.60 22 VAL D C 1
ATOM 6958 O O . VAL D 1 42 ? 48.974 17.700 30.104 1.00 20.88 22 VAL D O 1
ATOM 6962 N N . ALA D 1 43 ? 49.412 15.686 29.139 1.00 19.78 23 ALA D N 1
ATOM 6963 C CA . ALA D 1 43 ? 50.790 15.586 29.680 1.00 21.67 23 ALA D CA 1
ATOM 6964 C C . ALA D 1 43 ? 51.715 16.711 29.219 1.00 21.47 23 ALA D C 1
ATOM 6965 O O . ALA D 1 43 ? 52.327 17.339 30.090 1.00 21.28 23 ALA D O 1
ATOM 6967 N N . VAL D 1 44 ? 51.813 16.975 27.923 1.00 22.33 24 VAL D N 1
ATOM 6968 C CA . VAL D 1 44 ? 52.591 18.160 27.457 1.00 24.97 24 VAL D CA 1
ATOM 6969 C C . VAL D 1 44 ? 51.676 18.772 26.405 1.00 28.51 24 VAL D C 1
ATOM 6970 O O . VAL D 1 44 ? 51.604 18.213 25.313 1.00 38.66 24 VAL D O 1
ATOM 6974 N N . ALA D 1 45 ? 50.997 19.866 26.733 1.00 30.68 25 ALA D N 1
ATOM 6975 C CA . ALA D 1 45 ? 49.967 20.398 25.815 1.00 27.75 25 ALA D CA 1
ATOM 6976 C C . ALA D 1 45 ? 50.546 21.159 24.623 1.00 25.48 25 ALA D C 1
ATOM 6977 O O . ALA D 1 45 ? 49.753 21.749 23.899 1.00 22.22 25 ALA D O 1
ATOM 6979 N N . GLN D 1 46 ? 51.858 21.135 24.395 1.00 28.39 26 GLN D N 1
ATOM 6980 C CA . GLN D 1 46 ? 52.341 21.843 23.180 1.00 28.99 26 GLN D CA 1
ATOM 6981 C C . GLN D 1 46 ? 52.208 20.910 21.972 1.00 32.62 26 GLN D C 1
ATOM 6982 O O . GLN D 1 46 ? 53.216 20.680 21.290 1.00 30.42 26 GLN D O 1
ATOM 6988 N N . ASP D 1 47 ? 50.983 20.466 21.678 1.00 40.11 27 ASP D N 1
ATOM 6989 C CA . ASP D 1 47 ? 50.727 19.551 20.536 1.00 48.71 27 ASP D CA 1
ATOM 6990 C C . ASP D 1 47 ? 49.459 20.018 19.818 1.00 47.84 27 ASP D C 1
ATOM 6991 O O . ASP D 1 47 ? 48.394 19.988 20.448 1.00 45.47 27 ASP D O 1
ATOM 6996 N N . GLU D 1 48 ? 49.573 20.401 18.544 1.00 46.96 28 GLU D N 1
ATOM 6997 C CA . GLU D 1 48 ? 48.419 20.947 17.765 1.00 45.26 28 GLU D CA 1
ATOM 6998 C C . GLU D 1 48 ? 47.311 19.921 17.672 1.00 41.26 28 GLU D C 1
ATOM 6999 O O . GLU D 1 48 ? 46.158 20.287 17.878 1.00 43.94 28 GLU D O 1
ATOM 7005 N N . PRO D 1 49 ? 47.637 18.650 17.320 1.00 36.91 29 PRO D N 1
ATOM 7006 C CA . PRO D 1 49 ? 46.623 17.616 17.118 1.00 33.97 29 PRO D CA 1
ATOM 7007 C C . PRO D 1 49 ? 45.912 17.307 18.444 1.00 33.58 29 PRO D C 1
ATOM 7008 O O . PRO D 1 49 ? 44.694 17.182 18.436 1.00 33.98 29 PRO D O 1
ATOM 7012 N N . VAL D 1 50 ? 46.659 17.258 19.553 1.00 32.02 30 VAL D N 1
ATOM 7013 C CA . VAL D 1 50 ? 46.066 16.943 20.882 1.00 32.28 30 VAL D CA 1
ATOM 7014 C C . VAL D 1 50 ? 45.129 18.093 21.262 1.00 32.25 30 VAL D C 1
ATOM 7015 O O . VAL D 1 50 ? 43.966 17.805 21.545 1.00 33.62 30 VAL D O 1
ATOM 7019 N N . LEU D 1 51 ? 45.601 19.341 21.196 1.00 33.55 31 LEU D N 1
ATOM 7020 C CA . LEU D 1 51 ? 44.804 20.561 21.501 1.00 31.82 31 LEU D CA 1
ATOM 7021 C C . LEU D 1 51 ? 43.633 20.687 20.509 1.00 32.43 31 LEU D C 1
ATOM 7022 O O . LEU D 1 51 ? 42.574 21.161 20.930 1.00 33.45 31 LEU D O 1
ATOM 7027 N N . GLU D 1 52 ? 43.781 20.282 19.240 1.00 33.62 32 GLU D N 1
ATOM 7028 C CA . GLU D 1 52 ? 42.666 20.337 18.247 1.00 33.39 32 GLU D CA 1
ATOM 7029 C C . GLU D 1 52 ? 41.532 19.436 18.760 1.00 32.59 32 GLU D C 1
ATOM 7030 O O . GLU D 1 52 ? 40.368 19.833 18.609 1.00 32.49 32 GLU D O 1
ATOM 7036 N N . ALA D 1 53 ? 41.871 18.291 19.375 1.00 31.42 33 ALA D N 1
ATOM 7037 C CA . ALA D 1 53 ? 40.929 17.279 19.912 1.00 28.96 33 ALA D CA 1
ATOM 7038 C C . ALA D 1 53 ? 40.362 17.748 21.251 1.00 29.34 33 ALA D C 1
ATOM 7039 O O . ALA D 1 53 ? 39.152 17.524 21.453 1.00 31.58 33 ALA D O 1
ATOM 7041 N N . VAL D 1 54 ? 41.193 18.352 22.113 1.00 27.61 34 VAL D N 1
ATOM 7042 C CA . VAL D 1 54 ? 40.799 18.862 23.460 1.00 29.70 34 VAL D CA 1
ATOM 7043 C C . VAL D 1 54 ? 39.823 20.032 23.280 1.00 32.18 34 VAL D C 1
ATOM 7044 O O . VAL D 1 54 ? 38.904 20.176 24.122 1.00 32.67 34 VAL D O 1
ATOM 7048 N N . ARG D 1 55 ? 40.060 20.858 22.252 1.00 35.36 35 ARG D N 1
ATOM 7049 C CA . ARG D 1 55 ? 39.181 21.966 21.785 1.00 36.09 35 ARG D CA 1
ATOM 7050 C C . ARG D 1 55 ? 37.815 21.415 21.361 1.00 37.08 35 ARG D C 1
ATOM 7051 O O . ARG D 1 55 ? 36.827 21.979 21.843 1.00 40.03 35 ARG D O 1
ATOM 7059 N N . ASP D 1 56 ? 37.743 20.377 20.510 1.00 36.08 36 ASP D N 1
ATOM 7060 C CA . ASP D 1 56 ? 36.441 19.826 20.028 1.00 39.56 36 ASP D CA 1
ATOM 7061 C C . ASP D 1 56 ? 35.709 19.069 21.146 1.00 41.62 36 ASP D C 1
ATOM 7062 O O . ASP D 1 56 ? 34.467 18.992 21.096 1.00 41.28 36 ASP D O 1
ATOM 7067 N N . ALA D 1 57 ? 36.437 18.546 22.131 1.00 42.91 37 ALA D N 1
ATOM 7068 C CA . ALA D 1 57 ? 35.862 17.916 23.339 1.00 41.93 37 ALA D CA 1
ATOM 7069 C C . ALA D 1 57 ? 35.167 18.987 24.184 1.00 42.44 37 ALA D C 1
ATOM 7070 O O . ALA D 1 57 ? 34.101 18.695 24.720 1.00 45.47 37 ALA D O 1
ATOM 7072 N N . LYS D 1 58 ? 35.744 20.181 24.318 1.00 43.59 38 LYS D N 1
ATOM 7073 C CA . LYS D 1 58 ? 35.134 21.260 25.147 1.00 44.95 38 LYS D CA 1
ATOM 7074 C C . LYS D 1 58 ? 33.877 21.774 24.436 1.00 46.73 38 LYS D C 1
ATOM 7075 O O . LYS D 1 58 ? 32.809 21.804 25.081 1.00 45.48 38 LYS D O 1
ATOM 7081 N N . LYS D 1 59 ? 34.016 22.127 23.151 1.00 49.15 39 LYS D N 1
ATOM 7082 C CA . LYS D 1 59 ? 32.917 22.574 22.253 1.00 53.15 39 LYS D CA 1
ATOM 7083 C C . LYS D 1 59 ? 31.740 21.606 22.422 1.00 54.47 39 LYS D C 1
ATOM 7084 O O . LYS D 1 59 ? 30.670 22.050 22.895 1.00 59.19 39 LYS D O 1
ATOM 7090 N N . ASN D 1 60 ? 31.931 20.321 22.118 1.00 50.23 40 ASN D N 1
ATOM 7091 C CA . ASN D 1 60 ? 30.819 19.330 22.152 1.00 46.21 40 ASN D CA 1
ATOM 7092 C C . ASN D 1 60 ? 30.457 18.961 23.594 1.00 40.49 40 ASN D C 1
ATOM 7093 O O . ASN D 1 60 ? 29.492 18.223 23.763 1.00 41.33 40 ASN D O 1
ATOM 7098 N N . GLY D 1 61 ? 31.201 19.423 24.595 1.00 35.95 41 GLY D N 1
ATOM 7099 C CA . GLY D 1 61 ? 30.881 19.129 26.005 1.00 37.48 41 GLY D CA 1
ATOM 7100 C C . GLY D 1 61 ? 31.007 17.648 26.341 1.00 35.43 41 GLY D C 1
ATOM 7101 O O . GLY D 1 61 ? 30.133 17.095 27.034 1.00 34.99 41 GLY D O 1
ATOM 7102 N N . ILE D 1 62 ? 32.094 17.044 25.875 1.00 34.99 42 ILE D N 1
ATOM 7103 C CA . ILE D 1 62 ? 32.507 15.647 26.157 1.00 32.55 42 ILE D CA 1
ATOM 7104 C C . ILE D 1 62 ? 33.447 15.700 27.358 1.00 30.61 42 ILE D C 1
ATOM 7105 O O . ILE D 1 62 ? 33.446 14.759 28.141 1.00 33.63 42 ILE D O 1
ATOM 7110 N N . ALA D 1 63 ? 34.209 16.775 27.520 1.00 31.57 43 ALA D N 1
ATOM 7111 C CA . ALA D 1 63 ? 35.130 16.920 28.673 1.00 33.86 43 ALA D CA 1
ATOM 7112 C C . ALA D 1 63 ? 35.784 18.306 28.733 1.00 32.11 43 ALA D C 1
ATOM 7113 O O . ALA D 1 63 ? 36.032 18.913 27.670 1.00 33.59 43 ALA D O 1
ATOM 7115 N N . ASP D 1 64 ? 36.097 18.742 29.954 1.00 30.93 44 ASP D N 1
ATOM 7116 C CA . ASP D 1 64 ? 37.056 19.837 30.242 1.00 33.22 44 ASP D CA 1
ATOM 7117 C C . ASP D 1 64 ? 38.479 19.288 30.138 1.00 33.11 44 ASP D C 1
ATOM 7118 O O . ASP D 1 64 ? 38.654 18.155 29.647 1.00 38.51 44 ASP D O 1
ATOM 7123 N N . ALA D 1 65 ? 39.465 20.086 30.542 1.00 30.73 45 ALA D N 1
ATOM 7124 C CA . ALA D 1 65 ? 40.900 19.803 30.370 1.00 28.48 45 ALA D CA 1
ATOM 7125 C C . ALA D 1 65 ? 41.720 20.818 31.151 1.00 28.98 45 ALA D C 1
ATOM 7126 O O . ALA D 1 65 ? 41.321 22.001 31.208 1.00 30.17 45 ALA D O 1
ATOM 7128 N N . ILE D 1 66 ? 42.806 20.326 31.743 1.00 31.22 46 ILE D N 1
ATOM 7129 C CA . ILE D 1 66 ? 43.950 21.108 32.283 1.00 32.60 46 ILE D CA 1
ATOM 7130 C C . ILE D 1 66 ? 45.120 20.867 31.335 1.00 30.74 46 ILE D C 1
ATOM 7131 O O . ILE D 1 66 ? 45.476 19.716 31.084 1.00 29.65 46 ILE D O 1
ATOM 7136 N N . LEU D 1 67 ? 45.734 21.914 30.836 1.00 29.69 47 LEU D N 1
ATOM 7137 C CA . LEU D 1 67 ? 46.851 21.709 29.900 1.00 30.43 47 LEU D CA 1
ATOM 7138 C C . LEU D 1 67 ? 48.138 21.943 30.678 1.00 28.98 47 LEU D C 1
ATOM 7139 O O . LEU D 1 67 ? 48.278 23.001 31.213 1.00 29.90 47 LEU D O 1
ATOM 7144 N N . VAL D 1 68 ? 48.997 20.942 30.788 1.00 29.05 48 VAL D N 1
ATOM 7145 C CA . VAL D 1 68 ? 50.290 21.024 31.522 1.00 29.49 48 VAL D CA 1
ATOM 7146 C C . VAL D 1 68 ? 51.410 21.038 30.487 1.00 30.15 48 VAL D C 1
ATOM 7147 O O . VAL D 1 68 ? 51.508 20.060 29.766 1.00 30.47 48 VAL D O 1
ATOM 7151 N N . GLY D 1 69 ? 52.206 22.104 30.409 1.00 33.30 49 GLY D N 1
ATOM 7152 C CA . GLY D 1 69 ? 53.265 22.259 29.387 1.00 33.90 49 GLY D CA 1
ATOM 7153 C C . GLY D 1 69 ? 53.872 23.659 29.384 1.00 36.46 49 GLY D C 1
ATOM 7154 O O . GLY D 1 69 ? 53.651 24.411 30.365 1.00 35.22 49 GLY D O 1
ATOM 7155 N N . ASP D 1 70 ? 54.633 23.996 28.333 1.00 37.96 50 ASP D N 1
ATOM 7156 C CA . ASP D 1 70 ? 55.204 25.351 28.095 1.00 39.01 50 ASP D CA 1
ATOM 7157 C C . ASP D 1 70 ? 54.069 26.324 27.740 1.00 39.12 50 ASP D C 1
ATOM 7158 O O . ASP D 1 70 ? 53.578 26.287 26.610 1.00 34.40 50 ASP D O 1
ATOM 7163 N N . HIS D 1 71 ? 53.690 27.177 28.692 1.00 44.32 51 HIS D N 1
ATOM 7164 C CA . HIS D 1 71 ? 52.550 28.131 28.628 1.00 46.35 51 HIS D CA 1
ATOM 7165 C C . HIS D 1 71 ? 52.603 28.907 27.308 1.00 44.64 51 HIS D C 1
ATOM 7166 O O . HIS D 1 71 ? 51.597 28.932 26.583 1.00 38.80 51 HIS D O 1
ATOM 7173 N N . ASP D 1 72 ? 53.746 29.526 27.032 1.00 47.87 52 ASP D N 1
ATOM 7174 C CA . ASP D 1 72 ? 53.924 30.436 25.874 1.00 51.33 52 ASP D CA 1
ATOM 7175 C C . ASP D 1 72 ? 53.613 29.646 24.597 1.00 44.66 52 ASP D C 1
ATOM 7176 O O . ASP D 1 72 ? 52.738 30.097 23.822 1.00 39.99 52 ASP D O 1
ATOM 7181 N N . GLU D 1 73 ? 54.274 28.497 24.423 1.00 43.69 53 GLU D N 1
ATOM 7182 C CA . GLU D 1 73 ? 54.117 27.591 23.251 1.00 42.10 53 GLU D CA 1
ATOM 7183 C C . GLU D 1 73 ? 52.663 27.125 23.136 1.00 36.61 53 GLU D C 1
ATOM 7184 O O . GLU D 1 73 ? 52.200 27.020 21.991 1.00 32.81 53 GLU D O 1
ATOM 7190 N N . ILE D 1 74 ? 51.983 26.876 24.268 1.00 37.09 54 ILE D N 1
ATOM 7191 C CA . ILE D 1 74 ? 50.566 26.384 24.342 1.00 35.71 54 ILE D CA 1
ATOM 7192 C C . ILE D 1 74 ? 49.651 27.418 23.689 1.00 35.11 54 ILE D C 1
ATOM 7193 O O . ILE D 1 74 ? 48.829 27.039 22.865 1.00 37.26 54 ILE D O 1
ATOM 7198 N N . VAL D 1 75 ? 49.817 28.684 24.048 1.00 37.75 55 VAL D N 1
ATOM 7199 C CA . VAL D 1 75 ? 48.883 29.785 23.696 1.00 36.41 55 VAL D CA 1
ATOM 7200 C C . VAL D 1 75 ? 48.997 30.088 22.201 1.00 36.16 55 VAL D C 1
ATOM 7201 O O . VAL D 1 75 ? 47.936 30.240 21.576 1.00 41.73 55 VAL D O 1
ATOM 7205 N N . SER D 1 76 ? 50.200 30.173 21.628 1.00 35.16 56 SER D N 1
ATOM 7206 C CA . SER D 1 76 ? 50.372 30.491 20.178 1.00 37.41 56 SER D CA 1
ATOM 7207 C C . SER D 1 76 ? 49.774 29.375 19.319 1.00 39.02 56 SER D C 1
ATOM 7208 O O . SER D 1 76 ? 49.406 29.653 18.155 1.00 40.94 56 SER D O 1
ATOM 7211 N N . ILE D 1 77 ? 49.725 28.154 19.857 1.00 36.61 57 ILE D N 1
ATOM 7212 C CA . ILE D 1 77 ? 49.046 27.006 19.200 1.00 34.48 57 ILE D CA 1
ATOM 7213 C C . ILE D 1 77 ? 47.543 27.185 19.397 1.00 32.08 57 ILE D C 1
ATOM 7214 O O . ILE D 1 77 ? 46.800 27.049 18.423 1.00 31.98 57 ILE D O 1
ATOM 7219 N N . ALA D 1 78 ? 47.123 27.526 20.606 1.00 31.65 58 ALA D N 1
ATOM 7220 C CA . ALA D 1 78 ? 45.710 27.836 20.919 1.00 32.70 58 ALA D CA 1
ATOM 7221 C C . ALA D 1 78 ? 45.259 29.011 20.039 1.00 31.66 58 ALA D C 1
ATOM 7222 O O . ALA D 1 78 ? 44.065 29.077 19.732 1.00 32.16 58 ALA D O 1
ATOM 7224 N N . LEU D 1 79 ? 46.175 29.906 19.663 1.00 30.82 59 LEU D N 1
ATOM 7225 C CA . LEU D 1 79 ? 45.875 31.032 18.741 1.00 33.53 59 LEU D CA 1
ATOM 7226 C C . LEU D 1 79 ? 45.684 30.459 17.324 1.00 36.18 59 LEU D C 1
ATOM 7227 O O . LEU D 1 79 ? 44.696 30.833 16.670 1.00 39.80 59 LEU D O 1
ATOM 7232 N N . LYS D 1 80 ? 46.591 29.579 16.882 1.00 35.74 60 LYS D N 1
ATOM 7233 C CA . LYS D 1 80 ? 46.696 29.061 15.493 1.00 33.84 60 LYS D CA 1
ATOM 7234 C C . LYS D 1 80 ? 45.410 28.324 15.141 1.00 31.15 60 LYS D C 1
ATOM 7235 O O . LYS D 1 80 ? 44.875 28.553 14.078 1.00 31.31 60 LYS D O 1
ATOM 7241 N N . ILE D 1 81 ? 44.971 27.438 16.021 1.00 33.61 61 ILE D N 1
ATOM 7242 C CA . ILE D 1 81 ? 43.641 26.751 15.978 1.00 34.61 61 ILE D CA 1
ATOM 7243 C C . ILE D 1 81 ? 42.692 27.665 16.746 1.00 33.78 61 ILE D C 1
ATOM 7244 O O . ILE D 1 81 ? 43.179 28.482 17.526 1.00 36.30 61 ILE D O 1
ATOM 7249 N N . GLY D 1 82 ? 41.392 27.554 16.579 1.00 34.33 62 GLY D N 1
ATOM 7250 C CA . GLY D 1 82 ? 40.520 28.570 17.189 1.00 36.08 62 GLY D CA 1
ATOM 7251 C C . GLY D 1 82 ? 40.258 28.277 18.646 1.00 38.12 62 GLY D C 1
ATOM 7252 O O . GLY D 1 82 ? 39.086 28.331 19.022 1.00 48.25 62 GLY D O 1
ATOM 7253 N N . MET D 1 83 ? 41.278 27.945 19.440 1.00 39.12 63 MET D N 1
ATOM 7254 C CA . MET D 1 83 ? 41.076 27.490 20.846 1.00 40.94 63 MET D CA 1
ATOM 7255 C C . MET D 1 83 ? 41.063 28.728 21.739 1.00 38.33 63 MET D C 1
ATOM 7256 O O . MET D 1 83 ? 42.063 29.474 21.742 1.00 37.27 63 MET D O 1
ATOM 7261 N N . ASP D 1 84 ? 39.963 28.954 22.450 1.00 38.50 64 ASP D N 1
ATOM 7262 C CA . ASP D 1 84 ? 39.916 30.040 23.452 1.00 41.22 64 ASP D CA 1
ATOM 7263 C C . ASP D 1 84 ? 40.515 29.513 24.756 1.00 38.31 64 ASP D C 1
ATOM 7264 O O . ASP D 1 84 ? 39.840 28.763 25.475 1.00 39.04 64 ASP D O 1
ATOM 7269 N N . VAL D 1 85 ? 41.740 29.929 25.038 1.00 36.62 65 VAL D N 1
ATOM 7270 C CA . VAL D 1 85 ? 42.545 29.520 26.219 1.00 36.17 65 VAL D CA 1
ATOM 7271 C C . VAL D 1 85 ? 41.796 29.749 27.538 1.00 37.80 65 VAL D C 1
ATOM 7272 O O . VAL D 1 85 ? 42.209 29.140 28.537 1.00 45.29 65 VAL D O 1
ATOM 7276 N N . ASN D 1 86 ? 40.782 30.618 27.573 1.00 37.04 66 ASN D N 1
ATOM 7277 C CA . ASN D 1 86 ? 40.033 30.976 28.812 1.00 35.00 66 ASN D CA 1
ATOM 7278 C C . ASN D 1 86 ? 39.133 29.827 29.246 1.00 34.40 66 ASN D C 1
ATOM 7279 O O . ASN D 1 86 ? 38.677 29.843 30.378 1.00 35.34 66 ASN D O 1
ATOM 7284 N N . ASP D 1 87 ? 38.855 28.891 28.349 1.00 36.81 67 ASP D N 1
ATOM 7285 C CA . ASP D 1 87 ? 37.912 27.773 28.597 1.00 36.91 67 ASP D CA 1
ATOM 7286 C C . ASP D 1 87 ? 38.671 26.602 29.235 1.00 35.26 67 ASP D C 1
ATOM 7287 O O . ASP D 1 87 ? 38.044 25.604 29.567 1.00 36.49 67 ASP D O 1
ATOM 7292 N N . PHE D 1 88 ? 39.986 26.721 29.385 1.00 35.56 68 PHE D N 1
ATOM 7293 C CA . PHE D 1 88 ? 40.859 25.682 29.981 1.00 35.33 68 PHE D CA 1
ATOM 7294 C C . PHE D 1 88 ? 41.681 26.335 31.089 1.00 37.94 68 PHE D C 1
ATOM 7295 O O . PHE D 1 88 ? 41.792 27.573 31.127 1.00 40.99 68 PHE D O 1
ATOM 7303 N N . GLU D 1 89 ? 42.185 25.520 32.002 1.00 37.31 69 GLU D N 1
ATOM 7304 C CA . GLU D 1 89 ? 43.258 25.923 32.933 1.00 38.22 69 GLU D CA 1
ATOM 7305 C C . GLU D 1 89 ? 44.592 25.513 32.301 1.00 39.41 69 GLU D C 1
ATOM 7306 O O . GLU D 1 89 ? 44.663 24.436 31.669 1.00 46.15 69 GLU D O 1
ATOM 7312 N N . ILE D 1 90 ? 45.610 26.348 32.422 1.00 37.09 70 ILE D N 1
ATOM 7313 C CA . ILE D 1 90 ? 46.976 26.003 31.947 1.00 38.47 70 ILE D CA 1
ATOM 7314 C C . ILE D 1 90 ? 47.876 25.998 33.182 1.00 33.94 70 ILE D C 1
ATOM 7315 O O . ILE D 1 90 ? 47.930 27.004 33.867 1.00 37.94 70 ILE D O 1
ATOM 7320 N N . VAL D 1 91 ? 48.470 24.861 33.494 1.00 32.25 71 VAL D N 1
ATOM 7321 C CA . VAL D 1 91 ? 49.593 24.770 34.463 1.00 36.01 71 VAL D CA 1
ATOM 7322 C C . VAL D 1 91 ? 50.915 24.892 33.699 1.00 38.11 71 VAL D C 1
ATOM 7323 O O . VAL D 1 91 ? 51.272 23.978 32.911 1.00 38.65 71 VAL D O 1
ATOM 7327 N N . ASN D 1 92 ? 51.631 25.982 33.946 1.00 39.85 72 ASN D N 1
ATOM 7328 C CA . ASN D 1 92 ? 52.919 26.269 33.278 1.00 39.92 72 ASN D CA 1
ATOM 7329 C C . ASN D 1 92 ? 53.974 25.313 33.824 1.00 40.34 72 ASN D C 1
ATOM 7330 O O . ASN D 1 92 ? 54.271 25.418 35.010 1.00 40.45 72 ASN D O 1
ATOM 7335 N N . GLU D 1 93 ? 54.480 24.404 32.989 1.00 43.34 73 GLU D N 1
ATOM 7336 C CA . GLU D 1 93 ? 55.716 23.634 33.272 1.00 42.83 73 GLU D CA 1
ATOM 7337 C C . GLU D 1 93 ? 56.516 23.453 31.987 1.00 43.65 73 GLU D C 1
ATOM 7338 O O . GLU D 1 93 ? 56.195 22.624 31.137 1.00 41.55 73 GLU D O 1
ATOM 7344 N N . PRO D 1 94 ? 57.586 24.260 31.822 1.00 47.91 74 PRO D N 1
ATOM 7345 C CA . PRO D 1 94 ? 58.499 24.166 30.679 1.00 47.02 74 PRO D CA 1
ATOM 7346 C C . PRO D 1 94 ? 59.240 22.835 30.482 1.00 44.76 74 PRO D C 1
ATOM 7347 O O . PRO D 1 94 ? 59.485 22.491 29.333 1.00 43.95 74 PRO D O 1
ATOM 7351 N N . ASN D 1 95 ? 59.608 22.172 31.589 1.00 42.59 75 ASN D N 1
ATOM 7352 C CA . ASN D 1 95 ? 60.358 20.884 31.612 1.00 43.49 75 ASN D CA 1
ATOM 7353 C C . ASN D 1 95 ? 59.439 19.712 31.217 1.00 44.58 75 ASN D C 1
ATOM 7354 O O . ASN D 1 95 ? 58.529 19.355 32.007 1.00 43.02 75 ASN D O 1
ATOM 7359 N N . VAL D 1 96 ? 59.697 19.099 30.054 1.00 43.44 76 VAL D N 1
ATOM 7360 C CA . VAL D 1 96 ? 58.830 18.036 29.468 1.00 39.23 76 VAL D CA 1
ATOM 7361 C C . VAL D 1 96 ? 58.616 16.923 30.496 1.00 39.12 76 VAL D C 1
ATOM 7362 O O . VAL D 1 96 ? 57.442 16.646 30.790 1.00 39.25 76 VAL D O 1
ATOM 7366 N N . LYS D 1 97 ? 59.690 16.350 31.051 1.00 40.65 77 LYS D N 1
ATOM 7367 C CA . LYS D 1 97 ? 59.610 15.235 32.044 1.00 41.14 77 LYS D CA 1
ATOM 7368 C C . LYS D 1 97 ? 58.728 15.628 33.244 1.00 37.36 77 LYS D C 1
ATOM 7369 O O . LYS D 1 97 ? 57.999 14.748 33.727 1.00 34.27 77 LYS D O 1
ATOM 7375 N N . LYS D 1 98 ? 58.781 16.885 33.702 1.00 35.31 78 LYS D N 1
ATOM 7376 C CA . LYS D 1 98 ? 58.066 17.353 34.918 1.00 36.45 78 LYS D CA 1
ATOM 7377 C C . LYS D 1 98 ? 56.604 17.614 34.549 1.00 39.55 78 LYS D C 1
ATOM 7378 O O . LYS D 1 98 ? 55.696 17.355 35.402 1.00 41.75 78 LYS D O 1
ATOM 7384 N N . ALA D 1 99 ? 56.373 18.094 33.322 1.00 40.86 79 ALA D N 1
ATOM 7385 C CA . ALA D 1 99 ? 55.014 18.314 32.773 1.00 41.14 79 ALA D CA 1
ATOM 7386 C C . ALA D 1 99 ? 54.283 16.968 32.714 1.00 37.44 79 ALA D C 1
ATOM 7387 O O . ALA D 1 99 ? 53.065 16.919 32.989 1.00 36.48 79 ALA D O 1
ATOM 7389 N N . ALA D 1 100 ? 55.003 15.908 32.373 1.00 33.81 80 ALA D N 1
ATOM 7390 C CA . ALA D 1 100 ? 54.400 14.572 32.254 1.00 35.49 80 ALA D CA 1
ATOM 7391 C C . ALA D 1 100 ? 53.991 14.146 33.666 1.00 37.50 80 ALA D C 1
ATOM 7392 O O . ALA D 1 100 ? 52.897 13.560 33.795 1.00 38.07 80 ALA D O 1
ATOM 7394 N N . LEU D 1 101 ? 54.792 14.480 34.690 1.00 40.34 81 LEU D N 1
ATOM 7395 C CA . LEU D 1 101 ? 54.494 14.083 36.099 1.00 43.67 81 LEU D CA 1
ATOM 7396 C C . LEU D 1 101 ? 53.328 14.915 36.622 1.00 43.93 81 LEU D C 1
ATOM 7397 O O . LEU D 1 101 ? 52.394 14.313 37.147 1.00 40.74 81 LEU D O 1
ATOM 7402 N N . LYS D 1 102 ? 53.381 16.241 36.470 1.00 44.54 82 LYS D N 1
ATOM 7403 C CA . LYS D 1 102 ? 52.319 17.125 37.015 1.00 47.16 82 LYS D CA 1
ATOM 7404 C C . LYS D 1 102 ? 50.965 16.684 36.451 1.00 42.59 82 LYS D C 1
ATOM 7405 O O . LYS D 1 102 ? 49.997 16.669 37.212 1.00 40.46 82 LYS D O 1
ATOM 7411 N N . ALA D 1 103 ? 50.907 16.305 35.178 1.00 40.38 83 ALA D N 1
ATOM 7412 C CA . ALA D 1 103 ? 49.662 15.862 34.518 1.00 38.48 83 ALA D CA 1
ATOM 7413 C C . ALA D 1 103 ? 49.107 14.689 35.308 1.00 36.82 83 ALA D C 1
ATOM 7414 O O . ALA D 1 103 ? 47.917 14.691 35.617 1.00 37.55 83 ALA D O 1
ATOM 7416 N N . VAL D 1 104 ? 49.973 13.747 35.650 1.00 37.94 84 VAL D N 1
ATOM 7417 C CA . VAL D 1 104 ? 49.574 12.495 36.350 1.00 40.41 84 VAL D CA 1
ATOM 7418 C C . VAL D 1 104 ? 49.199 12.838 37.807 1.00 40.92 84 VAL D C 1
ATOM 7419 O O . VAL D 1 104 ? 48.132 12.362 38.232 1.00 41.64 84 VAL D O 1
ATOM 7423 N N . GLU D 1 105 ? 49.999 13.654 38.524 1.00 42.93 85 GLU D N 1
ATOM 7424 C CA . GLU D 1 105 ? 49.707 14.153 39.910 1.00 45.89 85 GLU D CA 1
ATOM 7425 C C . GLU D 1 105 ? 48.280 14.725 39.982 1.00 42.24 85 GLU D C 1
ATOM 7426 O O . GLU D 1 105 ? 47.626 14.555 41.035 1.00 39.03 85 GLU D O 1
ATOM 7432 N N . LEU D 1 106 ? 47.838 15.438 38.940 1.00 35.86 86 LEU D N 1
ATOM 7433 C CA . LEU D 1 106 ? 46.506 16.095 38.915 1.00 33.78 86 LEU D CA 1
ATOM 7434 C C . LEU D 1 106 ? 45.434 14.999 38.908 1.00 33.18 86 LEU D C 1
ATOM 7435 O O . LEU D 1 106 ? 44.387 15.189 39.540 1.00 32.13 86 LEU D O 1
ATOM 7440 N N . VAL D 1 107 ? 45.710 13.883 38.232 1.00 32.01 87 VAL D N 1
ATOM 7441 C CA . VAL D 1 107 ? 44.794 12.712 38.164 1.00 30.44 87 VAL D CA 1
ATOM 7442 C C . VAL D 1 107 ? 44.925 11.971 39.493 1.00 30.23 87 VAL D C 1
ATOM 7443 O O . VAL D 1 107 ? 43.903 11.833 40.166 1.00 29.56 87 VAL D O 1
ATOM 7447 N N . SER D 1 108 ? 46.142 11.565 39.875 1.00 30.81 88 SER D N 1
ATOM 7448 C CA . SER D 1 108 ? 46.401 10.755 41.096 1.00 30.30 88 SER D CA 1
ATOM 7449 C C . SER D 1 108 ? 45.717 11.410 42.315 1.00 29.85 88 SER D C 1
ATOM 7450 O O . SER D 1 108 ? 45.085 10.668 43.070 1.00 28.28 88 SER D O 1
ATOM 7453 N N . THR D 1 109 ? 45.758 12.748 42.429 1.00 30.90 89 THR D N 1
ATOM 7454 C CA . THR D 1 109 ? 45.228 13.573 43.555 1.00 32.68 89 THR D CA 1
ATOM 7455 C C . THR D 1 109 ? 43.823 14.131 43.234 1.00 35.52 89 THR D C 1
ATOM 7456 O O . THR D 1 109 ? 43.394 15.082 43.918 1.00 35.29 89 THR D O 1
ATOM 7460 N N . GLY D 1 110 ? 43.143 13.637 42.195 1.00 39.64 90 GLY D N 1
ATOM 7461 C CA . GLY D 1 110 ? 41.683 13.802 42.012 1.00 41.58 90 GLY D CA 1
ATOM 7462 C C . GLY D 1 110 ? 41.237 15.170 41.497 1.00 44.61 90 GLY D C 1
ATOM 7463 O O . GLY D 1 110 ? 39.998 15.428 41.527 1.00 45.87 90 GLY D O 1
ATOM 7464 N N . LYS D 1 111 ? 42.164 16.004 40.998 1.00 47.19 91 LYS D N 1
ATOM 7465 C CA . LYS D 1 111 ? 41.852 17.302 40.330 1.00 45.27 91 LYS D CA 1
ATOM 7466 C C . LYS D 1 111 ? 41.484 17.079 38.861 1.00 39.85 91 LYS D C 1
ATOM 7467 O O . LYS D 1 111 ? 40.949 18.028 38.262 1.00 43.46 91 LYS D O 1
ATOM 7473 N N . ALA D 1 112 ? 41.771 15.889 38.321 1.00 33.94 92 ALA D N 1
ATOM 7474 C CA . ALA D 1 112 ? 41.383 15.429 36.969 1.00 32.69 92 ALA D CA 1
ATOM 7475 C C . ALA D 1 112 ? 40.979 13.943 36.993 1.00 32.61 92 ALA D C 1
ATOM 7476 O O . ALA D 1 112 ? 41.077 13.278 38.036 1.00 30.21 92 ALA D O 1
ATOM 7478 N N . ASP D 1 113 ? 40.523 13.423 35.860 1.00 32.72 93 ASP D N 1
ATOM 7479 C CA . ASP D 1 113 ? 39.898 12.083 35.796 1.00 32.07 93 ASP D CA 1
ATOM 7480 C C . ASP D 1 113 ? 40.620 11.203 34.792 1.00 32.04 93 ASP D C 1
ATOM 7481 O O . ASP D 1 113 ? 40.317 10.011 34.816 1.00 32.69 93 ASP D O 1
ATOM 7486 N N . MET D 1 114 ? 41.466 11.770 33.926 1.00 31.83 94 MET D N 1
ATOM 7487 C CA . MET D 1 114 ? 42.277 11.017 32.939 1.00 33.26 94 MET D CA 1
ATOM 7488 C C . MET D 1 114 ? 43.553 11.795 32.664 1.00 33.93 94 MET D C 1
ATOM 7489 O O . MET D 1 114 ? 43.530 13.007 32.821 1.00 38.86 94 MET D O 1
ATOM 7494 N N . VAL D 1 115 ? 44.600 11.106 32.227 1.00 34.36 95 VAL D N 1
ATOM 7495 C CA . VAL D 1 115 ? 45.762 11.715 31.526 1.00 33.62 95 VAL D CA 1
ATOM 7496 C C . VAL D 1 115 ? 45.596 11.457 30.030 1.00 31.42 95 VAL D C 1
ATOM 7497 O O . VAL D 1 115 ? 45.052 10.423 29.688 1.00 31.14 95 VAL D O 1
ATOM 7501 N N . MET D 1 116 ? 46.068 12.375 29.192 1.00 31.85 96 MET D N 1
ATOM 7502 C CA . MET D 1 116 ? 46.235 12.216 27.721 1.00 31.99 96 MET D CA 1
ATOM 7503 C C . MET D 1 116 ? 47.697 12.499 27.395 1.00 29.91 96 MET D C 1
ATOM 7504 O O . MET D 1 116 ? 48.347 13.045 28.255 1.00 33.11 96 MET D O 1
ATOM 7509 N N . LYS D 1 117 ? 48.196 12.135 26.219 1.00 29.86 97 LYS D N 1
ATOM 7510 C CA . LYS D 1 117 ? 49.652 12.199 25.930 1.00 31.42 97 LYS D CA 1
ATOM 7511 C C . LYS D 1 117 ? 49.885 13.301 24.892 1.00 31.11 97 LYS D C 1
ATOM 7512 O O . LYS D 1 117 ? 49.191 13.276 23.834 1.00 30.10 97 LYS D O 1
ATOM 7518 N N . GLY D 1 118 ? 50.825 14.212 25.198 1.00 29.28 98 GLY D N 1
ATOM 7519 C CA . GLY D 1 118 ? 51.181 15.378 24.369 1.00 29.22 98 GLY D CA 1
ATOM 7520 C C . GLY D 1 118 ? 52.522 15.184 23.701 1.00 29.36 98 GLY D C 1
ATOM 7521 O O . GLY D 1 118 ? 52.729 14.114 23.131 1.00 29.62 98 GLY D O 1
ATOM 7522 N N . LEU D 1 119 ? 53.399 16.186 23.747 1.00 31.89 99 LEU D N 1
ATOM 7523 C CA . LEU D 1 119 ? 54.748 16.124 23.120 1.00 36.26 99 LEU D CA 1
ATOM 7524 C C . LEU D 1 119 ? 55.716 15.373 24.040 1.00 38.70 99 LEU D C 1
ATOM 7525 O O . LEU D 1 119 ? 56.656 16.028 24.529 1.00 45.54 99 LEU D O 1
ATOM 7530 N N . VAL D 1 120 ? 55.486 14.079 24.295 1.00 39.12 100 VAL D N 1
ATOM 7531 C CA . VAL D 1 120 ? 56.431 13.183 25.032 1.00 38.86 100 VAL D CA 1
ATOM 7532 C C . VAL D 1 120 ? 56.582 11.904 24.224 1.00 41.05 100 VAL D C 1
ATOM 7533 O O . VAL D 1 120 ? 55.568 11.428 23.675 1.00 40.23 100 VAL D O 1
ATOM 7537 N N . ASN D 1 121 ? 57.777 11.322 24.238 1.00 45.16 101 ASN D N 1
ATOM 7538 C CA . ASN D 1 121 ? 57.966 9.918 23.802 1.00 49.43 101 ASN D CA 1
ATOM 7539 C C . ASN D 1 121 ? 57.138 9.047 24.749 1.00 47.47 101 ASN D C 1
ATOM 7540 O O . ASN D 1 121 ? 56.921 9.453 25.912 1.00 44.98 101 ASN D O 1
ATOM 7545 N N . THR D 1 122 ? 56.676 7.909 24.242 1.00 46.40 102 THR D N 1
ATOM 7546 C CA . THR D 1 122 ? 55.790 6.959 24.955 1.00 47.36 102 THR D CA 1
ATOM 7547 C C . THR D 1 122 ? 56.459 6.482 26.257 1.00 47.35 102 THR D C 1
ATOM 7548 O O . THR D 1 122 ? 55.748 6.361 27.287 1.00 46.01 102 THR D O 1
ATOM 7552 N N . ALA D 1 123 ? 57.773 6.244 26.217 1.00 48.26 103 ALA D N 1
ATOM 7553 C CA . ALA D 1 123 ? 58.583 5.705 27.337 1.00 44.75 103 ALA D CA 1
ATOM 7554 C C . ALA D 1 123 ? 58.472 6.644 28.534 1.00 40.53 103 ALA D C 1
ATOM 7555 O O . ALA D 1 123 ? 58.183 6.189 29.629 1.00 42.17 103 ALA D O 1
ATOM 7557 N N . THR D 1 124 ? 58.680 7.930 28.301 1.00 40.44 104 THR D N 1
ATOM 7558 C CA . THR D 1 124 ? 58.653 8.991 29.339 1.00 39.38 104 THR D CA 1
ATOM 7559 C C . THR D 1 124 ? 57.211 9.186 29.839 1.00 37.68 104 THR D C 1
ATOM 7560 O O . THR D 1 124 ? 57.026 9.412 31.033 1.00 39.69 104 THR D O 1
ATOM 7564 N N . PHE D 1 125 ? 56.212 9.025 28.978 1.00 35.15 105 PHE D N 1
ATOM 7565 C CA . PHE D 1 125 ? 54.808 9.140 29.447 1.00 33.88 105 PHE D CA 1
ATOM 7566 C C . PHE D 1 125 ? 54.413 7.942 30.311 1.00 35.74 105 PHE D C 1
ATOM 7567 O O . PHE D 1 125 ? 53.842 8.153 31.390 1.00 34.21 105 PHE D O 1
ATOM 7575 N N . LEU D 1 126 ? 54.673 6.725 29.836 1.00 38.18 106 LEU D N 1
ATOM 7576 C CA . LEU D 1 126 ? 54.229 5.517 30.580 1.00 38.15 106 LEU D CA 1
ATOM 7577 C C . LEU D 1 126 ? 54.936 5.435 31.933 1.00 36.76 106 LEU D C 1
ATOM 7578 O O . LEU D 1 126 ? 54.265 5.126 32.919 1.00 34.86 106 LEU D O 1
ATOM 7583 N N . ARG D 1 127 ? 56.227 5.752 31.977 1.00 39.83 107 ARG D N 1
ATOM 7584 C CA . ARG D 1 127 ? 56.979 5.707 33.253 1.00 46.52 107 ARG D CA 1
ATOM 7585 C C . ARG D 1 127 ? 56.328 6.682 34.230 1.00 47.35 107 ARG D C 1
ATOM 7586 O O . ARG D 1 127 ? 56.264 6.357 35.424 1.00 50.03 107 ARG D O 1
ATOM 7594 N N . SER D 1 128 ? 55.901 7.845 33.741 1.00 46.91 108 SER D N 1
ATOM 7595 C CA . SER D 1 128 ? 55.228 8.854 34.596 1.00 44.47 108 SER D CA 1
ATOM 7596 C C . SER D 1 128 ? 53.894 8.318 35.127 1.00 43.18 108 SER D C 1
ATOM 7597 O O . SER D 1 128 ? 53.582 8.579 36.295 1.00 40.16 108 SER D O 1
ATOM 7600 N N . VAL D 1 129 ? 53.131 7.616 34.290 1.00 44.28 109 VAL D N 1
ATOM 7601 C CA . VAL D 1 129 ? 51.811 7.056 34.706 1.00 46.30 109 VAL D CA 1
ATOM 7602 C C . VAL D 1 129 ? 52.092 5.909 35.671 1.00 49.21 109 VAL D C 1
ATOM 7603 O O . VAL D 1 129 ? 51.284 5.685 36.589 1.00 42.85 109 VAL D O 1
ATOM 7607 N N . LEU D 1 130 ? 53.233 5.248 35.492 1.00 55.00 110 LEU D N 1
ATOM 7608 C CA . LEU D 1 130 ? 53.601 4.065 36.322 1.00 54.32 110 LEU D CA 1
ATOM 7609 C C . LEU D 1 130 ? 54.429 4.526 37.527 1.00 52.69 110 LEU D C 1
ATOM 7610 O O . LEU D 1 130 ? 54.991 3.658 38.215 1.00 59.79 110 LEU D O 1
ATOM 7615 N N . ASN D 1 131 ? 54.449 5.832 37.810 1.00 48.10 111 ASN D N 1
ATOM 7616 C CA . ASN D 1 131 ? 55.251 6.404 38.918 1.00 48.94 111 ASN D CA 1
ATOM 7617 C C . ASN D 1 131 ? 54.827 5.765 40.235 1.00 51.63 111 ASN D C 1
ATOM 7618 O O . ASN D 1 131 ? 53.623 5.437 40.368 1.00 55.59 111 ASN D O 1
ATOM 7623 N N . LYS D 1 132 ? 55.773 5.616 41.169 1.00 57.38 112 LYS D N 1
ATOM 7624 C CA . LYS D 1 132 ? 55.532 4.951 42.479 1.00 61.57 112 LYS D CA 1
ATOM 7625 C C . LYS D 1 132 ? 54.879 5.959 43.446 1.00 58.73 112 LYS D C 1
ATOM 7626 O O . LYS D 1 132 ? 53.834 5.604 44.017 1.00 58.70 112 LYS D O 1
ATOM 7632 N N . GLU D 1 133 ? 55.417 7.175 43.588 1.00 55.61 113 GLU D N 1
ATOM 7633 C CA . GLU D 1 133 ? 54.912 8.190 44.557 1.00 56.00 113 GLU D CA 1
ATOM 7634 C C . GLU D 1 133 ? 53.540 8.731 44.122 1.00 49.78 113 GLU D C 1
ATOM 7635 O O . GLU D 1 133 ? 52.616 8.710 44.957 1.00 47.22 113 GLU D O 1
ATOM 7641 N N . VAL D 1 134 ? 53.417 9.216 42.881 1.00 46.17 114 VAL D N 1
ATOM 7642 C CA . VAL D 1 134 ? 52.296 10.080 42.398 1.00 40.81 114 VAL D CA 1
ATOM 7643 C C . VAL D 1 134 ? 51.562 9.421 41.224 1.00 39.46 114 VAL D C 1
ATOM 7644 O O . VAL D 1 134 ? 50.701 10.089 40.648 1.00 40.04 114 VAL D O 1
ATOM 7648 N N . GLY D 1 135 ? 51.905 8.186 40.857 1.00 40.59 115 GLY D N 1
ATOM 7649 C CA . GLY D 1 135 ? 51.401 7.519 39.640 1.00 43.63 115 GLY D CA 1
ATOM 7650 C C . GLY D 1 135 ? 49.997 6.962 39.806 1.00 45.67 115 GLY D C 1
ATOM 7651 O O . GLY D 1 135 ? 49.410 7.142 40.893 1.00 48.31 115 GLY D O 1
ATOM 7652 N N . LEU D 1 136 ? 49.467 6.337 38.746 1.00 45.93 116 LEU D N 1
ATOM 7653 C CA . LEU D 1 136 ? 48.152 5.635 38.724 1.00 46.54 116 LEU D CA 1
ATOM 7654 C C . LEU D 1 136 ? 48.378 4.129 38.879 1.00 46.36 116 LEU D C 1
ATOM 7655 O O . LEU D 1 136 ? 47.503 3.351 38.463 1.00 34.77 116 LEU D O 1
ATOM 7660 N N . ARG D 1 137 ? 49.538 3.753 39.432 1.00 58.36 117 ARG D N 1
ATOM 7661 C CA . ARG D 1 137 ? 49.942 2.351 39.718 1.00 59.72 117 ARG D CA 1
ATOM 7662 C C . ARG D 1 137 ? 48.887 1.716 40.615 1.00 52.40 117 ARG D C 1
ATOM 7663 O O . ARG D 1 137 ? 48.125 2.432 41.262 1.00 49.47 117 ARG D O 1
ATOM 7671 N N . THR D 1 138 ? 48.885 0.399 40.664 1.00 53.99 118 THR D N 1
ATOM 7672 C CA . THR D 1 138 ? 47.707 -0.397 41.064 1.00 51.46 118 THR D CA 1
ATOM 7673 C C . THR D 1 138 ? 48.171 -1.851 41.264 1.00 53.01 118 THR D C 1
ATOM 7674 O O . THR D 1 138 ? 49.385 -2.156 41.039 1.00 50.65 118 THR D O 1
ATOM 7678 N N . GLY D 1 139 ? 47.258 -2.729 41.658 1.00 52.13 119 GLY D N 1
ATOM 7679 C CA . GLY D 1 139 ? 47.512 -4.180 41.628 1.00 57.92 119 GLY D CA 1
ATOM 7680 C C . GLY D 1 139 ? 47.664 -4.657 40.193 1.00 62.09 119 GLY D C 1
ATOM 7681 O O . GLY D 1 139 ? 48.741 -5.218 39.867 1.00 65.96 119 GLY D O 1
ATOM 7682 N N . LYS D 1 140 ? 46.648 -4.369 39.361 1.00 60.46 120 LYS D N 1
ATOM 7683 C CA . LYS D 1 140 ? 46.418 -4.962 38.009 1.00 57.69 120 LYS D CA 1
ATOM 7684 C C . LYS D 1 140 ? 47.559 -4.601 37.043 1.00 45.29 120 LYS D C 1
ATOM 7685 O O . LYS D 1 140 ? 48.141 -3.499 37.138 1.00 41.85 120 LYS D O 1
ATOM 7691 N N . THR D 1 141 ? 47.852 -5.520 36.135 1.00 38.79 121 THR D N 1
ATOM 7692 C CA . THR D 1 141 ? 48.545 -5.241 34.860 1.00 40.62 121 THR D CA 1
ATOM 7693 C C . THR D 1 141 ? 47.800 -4.128 34.131 1.00 38.80 121 THR D C 1
ATOM 7694 O O . THR D 1 141 ? 46.562 -4.172 34.074 1.00 35.55 121 THR D O 1
ATOM 7698 N N . MET D 1 142 ? 48.544 -3.161 33.611 1.00 40.78 122 MET D N 1
ATOM 7699 C CA . MET D 1 142 ? 48.010 -2.188 32.641 1.00 42.65 122 MET D CA 1
ATOM 7700 C C . MET D 1 142 ? 47.745 -2.953 31.352 1.00 39.35 122 MET D C 1
ATOM 7701 O O . MET D 1 142 ? 48.619 -3.716 30.933 1.00 39.34 122 MET D O 1
ATOM 7706 N N . SER D 1 143 ? 46.580 -2.766 30.754 1.00 33.81 123 SER D N 1
ATOM 7707 C CA . SER D 1 143 ? 46.310 -3.251 29.390 1.00 29.24 123 SER D CA 1
ATOM 7708 C C . SER D 1 143 ? 45.619 -2.136 28.608 1.00 29.90 123 SER D C 1
ATOM 7709 O O . SER D 1 143 ? 44.886 -1.326 29.222 1.00 28.61 123 SER D O 1
ATOM 7712 N N . HIS D 1 144 ? 45.921 -2.056 27.311 1.00 30.08 124 HIS D N 1
ATOM 7713 C CA . HIS D 1 144 ? 45.195 -1.238 26.305 1.00 27.55 124 HIS D CA 1
ATOM 7714 C C . HIS D 1 144 ? 43.910 -1.970 25.896 1.00 25.70 124 HIS D C 1
ATOM 7715 O O . HIS D 1 144 ? 43.950 -3.181 25.798 1.00 25.52 124 HIS D O 1
ATOM 7722 N N . VAL D 1 145 ? 42.818 -1.232 25.696 1.00 26.65 125 VAL D N 1
ATOM 7723 C CA . VAL D 1 145 ? 41.541 -1.661 25.049 1.00 26.38 125 VAL D CA 1
ATOM 7724 C C . VAL D 1 145 ? 41.268 -0.769 23.834 1.00 26.77 125 VAL D C 1
ATOM 7725 O O . VAL D 1 145 ? 40.934 0.396 24.054 1.00 28.64 125 VAL D O 1
ATOM 7729 N N . ALA D 1 146 ? 41.346 -1.281 22.606 1.00 27.24 126 ALA D N 1
ATOM 7730 C CA . ALA D 1 146 ? 40.829 -0.585 21.401 1.00 25.23 126 ALA D CA 1
ATOM 7731 C C . ALA D 1 146 ? 39.331 -0.884 21.285 1.00 25.22 126 ALA D C 1
ATOM 7732 O O . ALA D 1 146 ? 38.889 -1.891 21.854 1.00 25.02 126 ALA D O 1
ATOM 7734 N N . VAL D 1 147 ? 38.572 -0.048 20.580 1.00 25.51 127 VAL D N 1
ATOM 7735 C CA . VAL D 1 147 ? 37.114 -0.290 20.367 1.00 25.99 127 VAL D CA 1
ATOM 7736 C C . VAL D 1 147 ? 36.700 0.155 18.966 1.00 25.41 127 VAL D C 1
ATOM 7737 O O . VAL D 1 147 ? 36.933 1.327 18.654 1.00 28.07 127 VAL D O 1
ATOM 7741 N N . PHE D 1 148 ? 36.074 -0.719 18.175 1.00 24.12 128 PHE D N 1
ATOM 7742 C CA . PHE D 1 148 ? 35.683 -0.387 16.778 1.00 24.99 128 PHE D CA 1
ATOM 7743 C C . PHE D 1 148 ? 34.166 -0.512 16.580 1.00 26.56 128 PHE D C 1
ATOM 7744 O O . PHE D 1 148 ? 33.502 -1.389 17.182 1.00 23.97 128 PHE D O 1
ATOM 7752 N N . GLU D 1 149 ? 33.660 0.386 15.731 1.00 28.78 129 GLU D N 1
ATOM 7753 C CA . GLU D 1 149 ? 32.301 0.428 15.146 1.00 30.42 129 GLU D CA 1
ATOM 7754 C C . GLU D 1 149 ? 32.527 0.251 13.641 1.00 33.00 129 GLU D C 1
ATOM 7755 O O . GLU D 1 149 ? 32.900 1.260 12.995 1.00 31.57 129 GLU D O 1
ATOM 7761 N N . THR D 1 150 ? 32.433 -0.991 13.142 1.00 35.93 130 THR D N 1
ATOM 7762 C CA . THR D 1 150 ? 32.606 -1.349 11.708 1.00 39.04 130 THR D CA 1
ATOM 7763 C C . THR D 1 150 ? 31.235 -1.375 11.033 1.00 44.64 130 THR D C 1
ATOM 7764 O O . THR D 1 150 ? 30.218 -1.521 11.765 1.00 40.86 130 THR D O 1
ATOM 7768 N N . GLU D 1 151 ? 31.256 -1.293 9.693 1.00 51.56 131 GLU D N 1
ATOM 7769 C CA . GLU D 1 151 ? 30.090 -1.294 8.763 1.00 49.74 131 GLU D CA 1
ATOM 7770 C C . GLU D 1 151 ? 29.455 -2.689 8.764 1.00 45.73 131 GLU D C 1
ATOM 7771 O O . GLU D 1 151 ? 28.230 -2.758 8.911 1.00 46.87 131 GLU D O 1
ATOM 7777 N N . LYS D 1 152 ? 30.271 -3.749 8.636 1.00 43.89 132 LYS D N 1
ATOM 7778 C CA . LYS D 1 152 ? 29.827 -5.154 8.401 1.00 38.33 132 LYS D CA 1
ATOM 7779 C C . LYS D 1 152 ? 29.201 -5.758 9.648 1.00 39.05 132 LYS D C 1
ATOM 7780 O O . LYS D 1 152 ? 28.634 -6.842 9.489 1.00 48.85 132 LYS D O 1
ATOM 7786 N N . PHE D 1 153 ? 29.396 -5.152 10.827 1.00 37.63 133 PHE D N 1
ATOM 7787 C CA . PHE D 1 153 ? 29.066 -5.742 12.154 1.00 35.98 133 PHE D CA 1
ATOM 7788 C C . PHE D 1 153 ? 28.314 -4.693 12.942 1.00 37.80 133 PHE D C 1
ATOM 7789 O O . PHE D 1 153 ? 28.706 -3.525 12.874 1.00 46.19 133 PHE D O 1
ATOM 7797 N N . ASP D 1 154 ? 27.275 -5.139 13.632 1.00 37.00 134 ASP D N 1
ATOM 7798 C CA . ASP D 1 154 ? 26.227 -4.295 14.251 1.00 41.00 134 ASP D CA 1
ATOM 7799 C C . ASP D 1 154 ? 26.666 -3.893 15.662 1.00 41.17 134 ASP D C 1
ATOM 7800 O O . ASP D 1 154 ? 26.193 -2.864 16.161 1.00 43.84 134 ASP D O 1
ATOM 7805 N N . ARG D 1 155 ? 27.513 -4.703 16.298 1.00 39.28 135 ARG D N 1
ATOM 7806 C CA . ARG D 1 155 ? 28.030 -4.455 17.668 1.00 33.91 135 ARG D CA 1
ATOM 7807 C C . ARG D 1 155 ? 29.427 -3.829 17.586 1.00 31.16 135 ARG D C 1
ATOM 7808 O O . ARG D 1 155 ? 30.121 -4.011 16.574 1.00 29.88 135 ARG D O 1
ATOM 7816 N N . LEU D 1 156 ? 29.817 -3.132 18.645 1.00 28.41 136 LEU D N 1
ATOM 7817 C CA . LEU D 1 156 ? 31.230 -2.792 18.918 1.00 26.78 136 LEU D CA 1
ATOM 7818 C C . LEU D 1 156 ? 32.027 -4.084 19.077 1.00 25.87 136 LEU D C 1
ATOM 7819 O O . LEU D 1 156 ? 31.582 -4.952 19.847 1.00 29.90 136 LEU D O 1
ATOM 7824 N N . LEU D 1 157 ? 33.126 -4.190 18.331 1.00 24.35 137 LEU D N 1
ATOM 7825 C CA . LEU D 1 157 ? 34.257 -5.131 18.539 1.00 22.46 137 LEU D CA 1
ATOM 7826 C C . LEU D 1 157 ? 35.272 -4.406 19.407 1.00 22.61 137 LEU D C 1
ATOM 7827 O O . LEU D 1 157 ? 35.653 -3.304 18.987 1.00 23.07 137 LEU D O 1
ATOM 7832 N N . PHE D 1 158 ? 35.631 -4.974 20.567 1.00 23.42 138 PHE D N 1
ATOM 7833 C CA . PHE D 1 158 ? 36.736 -4.517 21.452 1.00 24.13 138 PHE D CA 1
ATOM 7834 C C . PHE D 1 158 ? 37.971 -5.395 21.216 1.00 24.30 138 PHE D C 1
ATOM 7835 O O . PHE D 1 158 ? 37.848 -6.598 21.299 1.00 25.38 138 PHE D O 1
ATOM 7843 N N . LEU D 1 159 ? 39.137 -4.805 20.987 1.00 26.28 139 LEU D N 1
ATOM 7844 C CA . LEU D 1 159 ? 40.434 -5.522 20.818 1.00 26.70 139 LEU D CA 1
ATOM 7845 C C . LEU D 1 159 ? 41.345 -5.224 22.018 1.00 26.18 139 LEU D C 1
ATOM 7846 O O . LEU D 1 159 ? 41.486 -4.038 22.337 1.00 28.05 139 LEU D O 1
ATOM 7851 N N . THR D 1 160 ? 41.961 -6.260 22.595 1.00 26.24 140 THR D N 1
ATOM 7852 C CA . THR D 1 160 ? 42.950 -6.113 23.698 1.00 26.08 140 THR D CA 1
ATOM 7853 C C . THR D 1 160 ? 44.066 -7.121 23.395 1.00 27.63 140 THR D C 1
ATOM 7854 O O . THR D 1 160 ? 43.766 -8.081 22.689 1.00 28.19 140 THR D O 1
ATOM 7858 N N . ASP D 1 161 ? 45.287 -6.949 23.925 1.00 28.93 141 ASP D N 1
ATOM 7859 C CA . ASP D 1 161 ? 46.136 -5.722 23.903 1.00 30.50 141 ASP D CA 1
ATOM 7860 C C . ASP D 1 161 ? 46.807 -5.549 22.534 1.00 31.36 141 ASP D C 1
ATOM 7861 O O . ASP D 1 161 ? 47.584 -6.434 22.144 1.00 31.52 141 ASP D O 1
ATOM 7866 N N . VAL D 1 162 ? 46.539 -4.431 21.857 1.00 33.07 142 VAL D N 1
ATOM 7867 C CA . VAL D 1 162 ? 47.070 -4.144 20.492 1.00 30.84 142 VAL D CA 1
ATOM 7868 C C . VAL D 1 162 ? 48.217 -3.133 20.595 1.00 29.17 142 VAL D C 1
ATOM 7869 O O . VAL D 1 162 ? 48.788 -2.814 19.528 1.00 28.16 142 VAL D O 1
ATOM 7873 N N . ALA D 1 163 ? 48.534 -2.659 21.811 1.00 27.53 143 ALA D N 1
ATOM 7874 C CA . ALA D 1 163 ? 49.339 -1.433 22.026 1.00 28.72 143 ALA D CA 1
ATOM 7875 C C . ALA D 1 163 ? 50.373 -1.603 23.148 1.00 29.62 143 ALA D C 1
ATOM 7876 O O . ALA D 1 163 ? 51.519 -1.297 22.865 1.00 32.07 143 ALA D O 1
ATOM 7878 N N . PHE D 1 164 ? 50.010 -2.016 24.370 1.00 30.55 144 PHE D N 1
ATOM 7879 C CA . PHE D 1 164 ? 50.918 -1.954 25.550 1.00 29.42 144 PHE D CA 1
ATOM 7880 C C . PHE D 1 164 ? 51.633 -3.297 25.796 1.00 30.25 144 PHE D C 1
ATOM 7881 O O . PHE D 1 164 ? 52.866 -3.363 25.622 1.00 32.83 144 PHE D O 1
ATOM 7889 N N . ASN D 1 165 ? 50.923 -4.335 26.237 1.00 28.44 145 ASN D N 1
ATOM 7890 C CA . ASN D 1 165 ? 51.521 -5.644 26.620 1.00 27.08 145 ASN D CA 1
ATOM 7891 C C . ASN D 1 165 ? 52.110 -6.368 25.411 1.00 28.63 145 ASN D C 1
ATOM 7892 O O . ASN D 1 165 ? 51.345 -6.634 24.447 1.00 31.09 145 ASN D O 1
ATOM 7897 N N . THR D 1 166 ? 53.384 -6.761 25.483 1.00 28.03 146 THR D N 1
ATOM 7898 C CA . THR D 1 166 ? 54.133 -7.301 24.314 1.00 27.04 146 THR D CA 1
ATOM 7899 C C . THR D 1 166 ? 53.890 -8.809 24.164 1.00 29.38 146 THR D C 1
ATOM 7900 O O . THR D 1 166 ? 53.138 -9.198 23.242 1.00 29.91 146 THR D O 1
ATOM 7904 N N . TYR D 1 167 ? 54.490 -9.649 25.009 1.00 32.49 147 TYR D N 1
ATOM 7905 C CA . TYR D 1 167 ? 54.332 -11.129 24.916 1.00 31.82 147 TYR D CA 1
ATOM 7906 C C . TYR D 1 167 ? 53.710 -11.616 26.211 1.00 28.51 147 TYR D C 1
ATOM 7907 O O . TYR D 1 167 ? 54.357 -12.309 26.978 1.00 27.94 147 TYR D O 1
ATOM 7916 N N . PRO D 1 168 ? 52.435 -11.268 26.482 1.00 28.04 148 PRO D N 1
ATOM 7917 C CA . PRO D 1 168 ? 51.785 -11.691 27.705 1.00 29.64 148 PRO D CA 1
ATOM 7918 C C . PRO D 1 168 ? 51.695 -13.223 27.720 1.00 32.79 148 PRO D C 1
ATOM 7919 O O . PRO D 1 168 ? 51.633 -13.833 26.651 1.00 31.98 148 PRO D O 1
ATOM 7923 N N . GLU D 1 169 ? 51.631 -13.758 28.943 1.00 37.04 149 GLU D N 1
ATOM 7924 C CA . GLU D 1 169 ? 51.432 -15.206 29.158 1.00 38.77 149 GLU D CA 1
ATOM 7925 C C . GLU D 1 169 ? 50.119 -15.303 29.938 1.00 36.24 149 GLU D C 1
ATOM 7926 O O . GLU D 1 169 ? 49.392 -14.305 29.944 1.00 35.37 149 GLU D O 1
ATOM 7932 N N . LEU D 1 170 ? 49.869 -16.401 30.645 1.00 32.61 150 LEU D N 1
ATOM 7933 C CA . LEU D 1 170 ? 48.550 -16.617 31.298 1.00 31.27 150 LEU D CA 1
ATOM 7934 C C . LEU D 1 170 ? 48.225 -15.545 32.336 1.00 34.00 150 LEU D C 1
ATOM 7935 O O . LEU D 1 170 ? 47.113 -15.017 32.281 1.00 36.74 150 LEU D O 1
ATOM 7940 N N . LYS D 1 171 ? 49.165 -15.200 33.212 1.00 38.85 151 LYS D N 1
ATOM 7941 C CA . LYS D 1 171 ? 48.849 -14.272 34.329 1.00 40.97 151 LYS D CA 1
ATOM 7942 C C . LYS D 1 171 ? 48.435 -12.896 33.810 1.00 38.33 151 LYS D C 1
ATOM 7943 O O . LYS D 1 171 ? 47.435 -12.363 34.312 1.00 41.81 151 LYS D O 1
ATOM 7949 N N . GLU D 1 172 ? 49.176 -12.350 32.847 1.00 35.51 152 GLU D N 1
ATOM 7950 C CA . GLU D 1 172 ? 48.852 -11.024 32.264 1.00 34.25 152 GLU D CA 1
ATOM 7951 C C . GLU D 1 172 ? 47.543 -11.124 31.490 1.00 31.75 152 GLU D C 1
ATOM 7952 O O . GLU D 1 172 ? 46.735 -10.205 31.611 1.00 30.98 152 GLU D O 1
ATOM 7958 N N . LYS D 1 173 ? 47.344 -12.220 30.756 1.00 30.11 153 LYS D N 1
ATOM 7959 C CA . LYS D 1 173 ? 46.130 -12.394 29.916 1.00 26.70 153 LYS D CA 1
ATOM 7960 C C . LYS D 1 173 ? 44.894 -12.392 30.812 1.00 25.06 153 LYS D C 1
ATOM 7961 O O . LYS D 1 173 ? 43.867 -11.870 30.371 1.00 26.47 153 LYS D O 1
ATOM 7967 N N . ILE D 1 174 ? 44.988 -12.978 32.005 1.00 22.62 154 ILE D N 1
ATOM 7968 C CA . ILE D 1 174 ? 43.853 -12.921 32.970 1.00 22.76 154 ILE D CA 1
ATOM 7969 C C . ILE D 1 174 ? 43.533 -11.452 33.267 1.00 23.12 154 ILE D C 1
ATOM 7970 O O . ILE D 1 174 ? 42.360 -11.082 33.157 1.00 24.43 154 ILE D O 1
ATOM 7975 N N . ASP D 1 175 ? 44.543 -10.646 33.607 1.00 25.31 155 ASP D N 1
ATOM 7976 C CA . ASP D 1 175 ? 44.310 -9.196 33.856 1.00 29.11 155 ASP D CA 1
ATOM 7977 C C . ASP D 1 175 ? 43.814 -8.491 32.581 1.00 26.67 155 ASP D C 1
ATOM 7978 O O . ASP D 1 175 ? 42.934 -7.596 32.680 1.00 25.71 155 ASP D O 1
ATOM 7983 N N . ILE D 1 176 ? 44.352 -8.855 31.421 1.00 23.99 156 ILE D N 1
ATOM 7984 C CA . ILE D 1 176 ? 43.955 -8.223 30.137 1.00 21.18 156 ILE D CA 1
ATOM 7985 C C . ILE D 1 176 ? 42.467 -8.475 29.927 1.00 21.29 156 ILE D C 1
ATOM 7986 O O . ILE D 1 176 ? 41.776 -7.538 29.481 1.00 22.27 156 ILE D O 1
ATOM 7991 N N . VAL D 1 177 ? 42.002 -9.664 30.291 1.00 21.38 157 VAL D N 1
ATOM 7992 C CA . VAL D 1 177 ? 40.569 -10.044 30.153 1.00 23.73 157 VAL D CA 1
ATOM 7993 C C . VAL D 1 177 ? 39.735 -9.230 31.158 1.00 25.76 157 VAL D C 1
ATOM 7994 O O . VAL D 1 177 ? 38.801 -8.542 30.700 1.00 26.06 157 VAL D O 1
ATOM 7998 N N . ASN D 1 178 ? 40.066 -9.260 32.459 1.00 28.84 158 ASN D N 1
ATOM 7999 C CA . ASN D 1 178 ? 39.297 -8.575 33.545 1.00 30.63 158 ASN D CA 1
ATOM 8000 C C . ASN D 1 178 ? 39.112 -7.086 33.238 1.00 30.31 158 ASN D C 1
ATOM 8001 O O . ASN D 1 178 ? 37.954 -6.602 33.296 1.00 30.98 158 ASN D O 1
ATOM 8006 N N . ASN D 1 179 ? 40.227 -6.399 32.983 1.00 29.21 159 ASN D N 1
ATOM 8007 C CA . ASN D 1 179 ? 40.304 -5.005 32.480 1.00 28.20 159 ASN D CA 1
ATOM 8008 C C . ASN D 1 179 ? 39.298 -4.843 31.329 1.00 28.08 159 ASN D C 1
ATOM 8009 O O . ASN D 1 179 ? 38.530 -3.880 31.304 1.00 27.47 159 ASN D O 1
ATOM 8014 N N . SER D 1 180 ? 39.333 -5.777 30.391 1.00 28.66 160 SER D N 1
ATOM 8015 C CA . SER D 1 180 ? 38.591 -5.759 29.109 1.00 28.27 160 SER D CA 1
ATOM 8016 C C . SER D 1 180 ? 37.095 -5.763 29.383 1.00 27.35 160 SER D C 1
ATOM 8017 O O . SER D 1 180 ? 36.397 -4.953 28.776 1.00 26.17 160 SER D O 1
ATOM 8020 N N . VAL D 1 181 ? 36.634 -6.699 30.222 1.00 29.16 161 VAL D N 1
ATOM 8021 C CA . VAL D 1 181 ? 35.181 -6.897 30.525 1.00 30.79 161 VAL D CA 1
ATOM 8022 C C . VAL D 1 181 ? 34.667 -5.719 31.355 1.00 29.87 161 VAL D C 1
ATOM 8023 O O . VAL D 1 181 ? 33.488 -5.449 31.213 1.00 27.82 161 VAL D O 1
ATOM 8027 N N . LYS D 1 182 ? 35.521 -5.056 32.150 1.00 32.69 162 LYS D N 1
ATOM 8028 C CA . LYS D 1 182 ? 35.174 -3.885 33.005 1.00 36.01 162 LYS D CA 1
ATOM 8029 C C . LYS D 1 182 ? 34.710 -2.704 32.142 1.00 33.37 162 LYS D C 1
ATOM 8030 O O . LYS D 1 182 ? 33.735 -2.012 32.525 1.00 32.98 162 LYS D O 1
ATOM 8036 N N . VAL D 1 183 ? 35.386 -2.508 31.012 1.00 32.17 163 VAL D N 1
ATOM 8037 C CA . VAL D 1 183 ? 35.092 -1.480 29.974 1.00 31.85 163 VAL D CA 1
ATOM 8038 C C . VAL D 1 183 ? 33.783 -1.847 29.278 1.00 31.88 163 VAL D C 1
ATOM 8039 O O . VAL D 1 183 ? 32.935 -0.962 29.114 1.00 35.45 163 VAL D O 1
ATOM 8043 N N . ALA D 1 184 ? 33.633 -3.100 28.860 1.00 32.50 164 ALA D N 1
ATOM 8044 C CA . ALA D 1 184 ? 32.386 -3.616 28.247 1.00 33.50 164 ALA D CA 1
ATOM 8045 C C . ALA D 1 184 ? 31.188 -3.356 29.183 1.00 34.27 164 ALA D C 1
ATOM 8046 O O . ALA D 1 184 ? 30.101 -2.992 28.660 1.00 33.57 164 ALA D O 1
ATOM 8048 N N . HIS D 1 185 ? 31.376 -3.535 30.504 1.00 34.90 165 HIS D N 1
ATOM 8049 C CA . HIS D 1 185 ? 30.339 -3.346 31.561 1.00 32.91 165 HIS D CA 1
ATOM 8050 C C . HIS D 1 185 ? 29.876 -1.883 31.544 1.00 32.69 165 HIS D C 1
ATOM 8051 O O . HIS D 1 185 ? 28.651 -1.631 31.689 1.00 30.03 165 HIS D O 1
ATOM 8058 N N . ALA D 1 186 ? 30.818 -0.959 31.363 1.00 31.84 166 ALA D N 1
ATOM 8059 C CA . ALA D 1 186 ? 30.534 0.486 31.364 1.00 34.06 166 ALA D CA 1
ATOM 8060 C C . ALA D 1 186 ? 29.787 0.856 30.079 1.00 38.99 166 ALA D C 1
ATOM 8061 O O . ALA D 1 186 ? 29.022 1.837 30.100 1.00 48.04 166 ALA D O 1
ATOM 8063 N N . ILE D 1 187 ? 29.981 0.100 29.002 1.00 40.51 167 ILE D N 1
ATOM 8064 C CA . ILE D 1 187 ? 29.268 0.313 27.709 1.00 43.01 167 ILE D CA 1
ATOM 8065 C C . ILE D 1 187 ? 27.838 -0.237 27.836 1.00 43.69 167 ILE D C 1
ATOM 8066 O O . ILE D 1 187 ? 26.988 0.130 27.031 1.00 48.85 167 ILE D O 1
ATOM 8071 N N . GLY D 1 188 ? 27.559 -1.098 28.811 1.00 46.50 168 GLY D N 1
ATOM 8072 C CA . GLY D 1 188 ? 26.190 -1.603 29.054 1.00 47.63 168 GLY D CA 1
ATOM 8073 C C . GLY D 1 188 ? 26.000 -3.022 28.555 1.00 45.56 168 GLY D C 1
ATOM 8074 O O . GLY D 1 188 ? 24.854 -3.513 28.637 1.00 43.34 168 GLY D O 1
ATOM 8075 N N . ILE D 1 189 ? 27.085 -3.647 28.076 1.00 44.05 169 ILE D N 1
ATOM 8076 C CA . ILE D 1 189 ? 27.180 -5.107 27.787 1.00 43.54 169 ILE D CA 1
ATOM 8077 C C . ILE D 1 189 ? 27.374 -5.826 29.121 1.00 43.74 169 ILE D C 1
ATOM 8078 O O . ILE D 1 189 ? 28.488 -5.783 29.636 1.00 47.37 169 ILE D O 1
ATOM 8083 N N . GLU D 1 190 ? 26.338 -6.479 29.640 1.00 45.15 170 GLU D N 1
ATOM 8084 C CA . GLU D 1 190 ? 26.320 -7.021 31.022 1.00 45.75 170 GLU D CA 1
ATOM 8085 C C . GLU D 1 190 ? 27.128 -8.312 31.095 1.00 40.52 170 GLU D C 1
ATOM 8086 O O . GLU D 1 190 ? 27.837 -8.502 32.104 1.00 35.61 170 GLU D O 1
ATOM 8092 N N . ASN D 1 191 ? 27.036 -9.144 30.053 1.00 39.66 171 ASN D N 1
ATOM 8093 C CA . ASN D 1 191 ? 27.711 -10.470 29.983 1.00 38.18 171 ASN D CA 1
ATOM 8094 C C . ASN D 1 191 ? 28.529 -10.623 28.696 1.00 32.33 171 ASN D C 1
ATOM 8095 O O . ASN D 1 191 ? 28.240 -11.450 27.846 1.00 26.53 171 ASN D O 1
ATOM 8100 N N . PRO D 1 192 ? 29.656 -9.902 28.544 1.00 32.17 172 PRO D N 1
ATOM 8101 C CA . PRO D 1 192 ? 30.395 -9.897 27.281 1.00 32.82 172 PRO D CA 1
ATOM 8102 C C . PRO D 1 192 ? 31.057 -11.249 26.985 1.00 31.50 172 PRO D C 1
ATOM 8103 O O . PRO D 1 192 ? 31.378 -11.977 27.905 1.00 33.35 172 PRO D O 1
ATOM 8107 N N . LYS D 1 193 ? 31.295 -11.493 25.705 1.00 28.81 173 LYS D N 1
ATOM 8108 C CA . LYS D 1 193 ? 31.693 -12.790 25.124 1.00 27.65 173 LYS D CA 1
ATOM 8109 C C . LYS D 1 193 ? 33.134 -12.687 24.645 1.00 26.48 173 LYS D C 1
ATOM 8110 O O . LYS D 1 193 ? 33.333 -12.107 23.544 1.00 26.07 173 LYS D O 1
ATOM 8116 N N . VAL D 1 194 ? 34.080 -13.222 25.431 1.00 25.65 174 VAL D N 1
ATOM 8117 C CA . VAL D 1 194 ? 35.559 -13.074 25.222 1.00 24.63 174 VAL D CA 1
ATOM 8118 C C . VAL D 1 194 ? 36.107 -14.259 24.420 1.00 23.12 174 VAL D C 1
ATOM 8119 O O . VAL D 1 194 ? 36.040 -15.388 24.900 1.00 23.82 174 VAL D O 1
ATOM 8123 N N . ALA D 1 195 ? 36.693 -13.989 23.265 1.00 22.08 175 ALA D N 1
ATOM 8124 C CA . ALA D 1 195 ? 37.328 -15.009 22.415 1.00 23.41 175 ALA D CA 1
ATOM 8125 C C . ALA D 1 195 ? 38.824 -14.798 22.450 1.00 22.45 175 ALA D C 1
ATOM 8126 O O . ALA D 1 195 ? 39.310 -13.815 21.902 1.00 22.18 175 ALA D O 1
ATOM 8128 N N . PRO D 1 196 ? 39.578 -15.730 23.060 1.00 23.11 176 PRO D N 1
ATOM 8129 C CA . PRO D 1 196 ? 41.028 -15.815 22.839 1.00 24.69 176 PRO D CA 1
ATOM 8130 C C . PRO D 1 196 ? 41.411 -16.189 21.393 1.00 24.71 176 PRO D C 1
ATOM 8131 O O . PRO D 1 196 ? 41.280 -17.341 21.006 1.00 24.74 176 PRO D O 1
ATOM 8135 N N . ILE D 1 197 ? 41.881 -15.207 20.618 1.00 25.29 177 ILE D N 1
ATOM 8136 C CA . ILE D 1 197 ? 42.155 -15.366 19.157 1.00 26.21 177 ILE D CA 1
ATOM 8137 C C . ILE D 1 197 ? 43.508 -16.061 18.938 1.00 27.69 177 ILE D C 1
ATOM 8138 O O . ILE D 1 197 ? 44.497 -15.709 19.656 1.00 29.53 177 ILE D O 1
ATOM 8143 N N . CYS D 1 198 ? 43.492 -17.031 18.010 1.00 28.02 178 CYS D N 1
ATOM 8144 C CA . CYS D 1 198 ? 44.613 -17.873 17.531 1.00 32.17 178 CYS D CA 1
ATOM 8145 C C . CYS D 1 198 ? 44.453 -18.135 16.015 1.00 34.95 178 CYS D C 1
ATOM 8146 O O . CYS D 1 198 ? 43.455 -17.690 15.394 1.00 37.24 178 CYS D O 1
ATOM 8149 N N . ALA D 1 199 ? 45.412 -18.829 15.403 1.00 36.46 179 ALA D N 1
ATOM 8150 C CA . ALA D 1 199 ? 45.376 -19.180 13.968 1.00 35.31 179 ALA D CA 1
ATOM 8151 C C . ALA D 1 199 ? 44.276 -20.208 13.710 1.00 35.94 179 ALA D C 1
ATOM 8152 O O . ALA D 1 199 ? 43.590 -20.073 12.705 1.00 43.27 179 ALA D O 1
ATOM 8154 N N . VAL D 1 200 ? 44.122 -21.199 14.584 1.00 36.54 180 VAL D N 1
ATOM 8155 C CA . VAL D 1 200 ? 43.207 -22.367 14.392 1.00 37.04 180 VAL D CA 1
ATOM 8156 C C . VAL D 1 200 ? 42.161 -22.364 15.517 1.00 39.16 180 VAL D C 1
ATOM 8157 O O . VAL D 1 200 ? 42.466 -21.767 16.600 1.00 39.69 180 VAL D O 1
ATOM 8161 N N . GLU D 1 201 ? 41.008 -23.014 15.283 1.00 36.08 181 GLU D N 1
ATOM 8162 C CA . GLU D 1 201 ? 39.854 -23.066 16.223 1.00 38.45 181 GLU D CA 1
ATOM 8163 C C . GLU D 1 201 ? 39.974 -24.278 17.167 1.00 41.73 181 GLU D C 1
ATOM 8164 O O . GLU D 1 201 ? 38.984 -24.567 17.893 1.00 41.85 181 GLU D O 1
ATOM 8170 N N . VAL D 1 202 ? 41.129 -24.963 17.177 1.00 42.07 182 VAL D N 1
ATOM 8171 C CA . VAL D 1 202 ? 41.372 -26.205 17.978 1.00 41.62 182 VAL D CA 1
ATOM 8172 C C . VAL D 1 202 ? 42.705 -26.090 18.711 1.00 39.90 182 VAL D C 1
ATOM 8173 O O . VAL D 1 202 ? 43.594 -25.343 18.246 1.00 40.00 182 VAL D O 1
ATOM 8177 N N . ILE D 1 203 ? 42.829 -26.883 19.773 1.00 38.23 183 ILE D N 1
ATOM 8178 C CA . ILE D 1 203 ? 44.071 -27.059 20.568 1.00 37.97 183 ILE D CA 1
ATOM 8179 C C . ILE D 1 203 ? 45.169 -27.490 19.605 1.00 37.09 183 ILE D C 1
ATOM 8180 O O . ILE D 1 203 ? 44.838 -28.074 18.585 1.00 41.48 183 ILE D O 1
ATOM 8185 N N . ASN D 1 204 ? 46.414 -27.182 19.930 1.00 36.78 184 ASN D N 1
ATOM 8186 C CA . ASN D 1 204 ? 47.628 -27.715 19.263 1.00 38.15 184 ASN D CA 1
ATOM 8187 C C . ASN D 1 204 ? 48.817 -27.430 20.180 1.00 42.57 184 ASN D C 1
ATOM 8188 O O . ASN D 1 204 ? 49.127 -26.270 20.439 1.00 45.46 184 ASN D O 1
ATOM 8193 N N . PRO D 1 205 ? 49.536 -28.455 20.696 1.00 44.27 185 PRO D N 1
ATOM 8194 C CA . PRO D 1 205 ? 50.586 -28.225 21.695 1.00 41.91 185 PRO D CA 1
ATOM 8195 C C . PRO D 1 205 ? 51.740 -27.334 21.203 1.00 41.89 185 PRO D C 1
ATOM 8196 O O . PRO D 1 205 ? 52.379 -26.705 22.024 1.00 37.72 185 PRO D O 1
ATOM 8200 N N . LYS D 1 206 ? 51.936 -27.276 19.879 1.00 42.99 186 LYS D N 1
ATOM 8201 C CA . LYS D 1 206 ? 52.981 -26.489 19.167 1.00 47.08 186 LYS D CA 1
ATOM 8202 C C . LYS D 1 206 ? 52.533 -25.025 18.915 1.00 45.83 186 LYS D C 1
ATOM 8203 O O . LYS D 1 206 ? 53.342 -24.224 18.383 1.00 40.90 186 LYS D O 1
ATOM 8209 N N . MET D 1 207 ? 51.287 -24.670 19.235 1.00 44.72 187 MET D N 1
ATOM 8210 C CA . MET D 1 207 ? 50.802 -23.262 19.262 1.00 44.43 187 MET D CA 1
ATOM 8211 C C . MET D 1 207 ? 50.469 -22.872 20.701 1.00 39.41 187 MET D C 1
ATOM 8212 O O . MET D 1 207 ? 49.342 -23.069 21.134 1.00 38.75 187 MET D O 1
ATOM 8217 N N . PRO D 1 208 ? 51.428 -22.320 21.482 1.00 36.05 188 PRO D N 1
ATOM 8218 C CA . PRO D 1 208 ? 51.180 -21.885 22.859 1.00 36.33 188 PRO D CA 1
ATOM 8219 C C . PRO D 1 208 ? 49.923 -21.036 23.108 1.00 35.76 188 PRO D C 1
ATOM 8220 O O . PRO D 1 208 ? 49.359 -21.164 24.195 1.00 35.04 188 PRO D O 1
ATOM 8224 N N . SER D 1 209 ? 49.510 -20.204 22.139 1.00 31.87 189 SER D N 1
ATOM 8225 C CA . SER D 1 209 ? 48.330 -19.313 22.291 1.00 28.90 189 SER D CA 1
ATOM 8226 C C . SER D 1 209 ? 47.063 -20.145 22.535 1.00 25.41 189 SER D C 1
ATOM 8227 O O . SER D 1 209 ? 46.227 -19.690 23.297 1.00 25.83 189 SER D O 1
ATOM 8230 N N . THR D 1 210 ? 46.948 -21.340 21.966 1.00 24.12 190 THR D N 1
ATOM 8231 C CA . THR D 1 210 ? 45.766 -22.229 22.147 1.00 24.88 190 THR D CA 1
ATOM 8232 C C . THR D 1 210 ? 45.779 -22.815 23.565 1.00 24.97 190 THR D C 1
ATOM 8233 O O . THR D 1 210 ? 44.676 -22.948 24.145 1.00 22.75 190 THR D O 1
ATOM 8237 N N . LEU D 1 211 ? 46.959 -23.183 24.090 1.00 28.08 191 LEU D N 1
ATOM 8238 C CA . LEU D 1 211 ? 47.096 -23.696 25.492 1.00 30.91 191 LEU D CA 1
ATOM 8239 C C . LEU D 1 211 ? 46.468 -22.640 26.401 1.00 31.76 191 LEU D C 1
ATOM 8240 O O . LEU D 1 211 ? 45.448 -22.955 27.040 1.00 33.11 191 LEU D O 1
ATOM 8245 N N . ASP D 1 212 ? 47.009 -21.414 26.360 1.00 31.67 192 ASP D N 1
ATOM 8246 C CA . ASP D 1 212 ? 46.520 -20.248 27.138 1.00 32.00 192 ASP D CA 1
ATOM 8247 C C . ASP D 1 212 ? 45.008 -20.103 26.922 1.00 30.28 192 ASP D C 1
ATOM 8248 O O . ASP D 1 212 ? 44.310 -19.731 27.902 1.00 29.33 192 ASP D O 1
ATOM 8253 N N . ALA D 1 213 ? 44.534 -20.366 25.696 1.00 26.76 193 ALA D N 1
ATOM 8254 C CA . ALA D 1 213 ? 43.142 -20.098 25.283 1.00 28.07 193 ALA D CA 1
ATOM 8255 C C . ALA D 1 213 ? 42.174 -20.964 26.102 1.00 30.52 193 ALA D C 1
ATOM 8256 O O . ALA D 1 213 ? 41.220 -20.401 26.688 1.00 33.58 193 ALA D O 1
ATOM 8258 N N . ALA D 1 214 ? 42.399 -22.276 26.156 1.00 29.11 194 ALA D N 1
ATOM 8259 C CA . ALA D 1 214 ? 41.554 -23.218 26.913 1.00 29.06 194 ALA D CA 1
ATOM 8260 C C . ALA D 1 214 ? 41.786 -23.036 28.415 1.00 30.26 194 ALA D C 1
ATOM 8261 O O . ALA D 1 214 ? 40.823 -23.153 29.194 1.00 31.23 194 ALA D O 1
ATOM 8263 N N . MET D 1 215 ? 43.031 -22.793 28.812 1.00 31.80 195 MET D N 1
ATOM 8264 C CA . MET D 1 215 ? 43.386 -22.321 30.176 1.00 34.13 195 MET D CA 1
ATOM 8265 C C . MET D 1 215 ? 42.289 -21.340 30.636 1.00 31.85 195 MET D C 1
ATOM 8266 O O . MET D 1 215 ? 41.612 -21.595 31.650 1.00 27.60 195 MET D O 1
ATOM 8271 N N . LEU D 1 216 ? 42.090 -20.282 29.842 1.00 28.61 196 LEU D N 1
ATOM 8272 C CA . LEU D 1 216 ? 41.289 -19.097 30.196 1.00 26.43 196 LEU D CA 1
ATOM 8273 C C . LEU D 1 216 ? 39.825 -19.499 30.162 1.00 28.63 196 LEU D C 1
ATOM 8274 O O . LEU D 1 216 ? 39.001 -18.990 30.984 1.00 32.45 196 LEU D O 1
ATOM 8279 N N . SER D 1 217 ? 39.504 -20.383 29.235 1.00 29.19 197 SER D N 1
ATOM 8280 C CA . SER D 1 217 ? 38.119 -20.857 29.035 1.00 30.92 197 SER D CA 1
ATOM 8281 C C . SER D 1 217 ? 37.713 -21.710 30.241 1.00 29.86 197 SER D C 1
ATOM 8282 O O . SER D 1 217 ? 36.545 -21.693 30.616 1.00 27.20 197 SER D O 1
ATOM 8285 N N . LYS D 1 218 ? 38.661 -22.412 30.850 1.00 31.07 198 LYS D N 1
ATOM 8286 C CA . LYS D 1 218 ? 38.378 -23.227 32.054 1.00 34.68 198 LYS D CA 1
ATOM 8287 C C . LYS D 1 218 ? 38.080 -22.293 33.232 1.00 37.39 198 LYS D C 1
ATOM 8288 O O . LYS D 1 218 ? 37.113 -22.565 33.985 1.00 40.58 198 LYS D O 1
ATOM 8294 N N . MET D 1 219 ? 38.897 -21.250 33.389 1.00 36.48 199 MET D N 1
ATOM 8295 C CA . MET D 1 219 ? 38.750 -20.238 34.462 1.00 37.09 199 MET D CA 1
ATOM 8296 C C . MET D 1 219 ? 37.360 -19.592 34.393 1.00 37.55 199 MET D C 1
ATOM 8297 O O . MET D 1 219 ? 36.719 -19.461 35.468 1.00 36.02 199 MET D O 1
ATOM 8302 N N . SER D 1 220 ? 36.894 -19.214 33.197 1.00 37.13 200 SER D N 1
ATOM 8303 C CA . SER D 1 220 ? 35.478 -18.812 32.987 1.00 36.45 200 SER D CA 1
ATOM 8304 C C . SER D 1 220 ? 34.584 -19.942 33.507 1.00 33.93 200 SER D C 1
ATOM 8305 O O . SER D 1 220 ? 33.858 -19.718 34.460 1.00 35.15 200 SER D O 1
ATOM 8308 N N . ASP D 1 221 ? 34.694 -21.141 32.948 1.00 33.08 201 ASP D N 1
ATOM 8309 C CA . ASP D 1 221 ? 33.835 -22.288 33.336 1.00 33.24 201 ASP D CA 1
ATOM 8310 C C . ASP D 1 221 ? 33.834 -22.417 34.863 1.00 29.97 201 ASP D C 1
ATOM 8311 O O . ASP D 1 221 ? 32.758 -22.419 35.436 1.00 27.61 201 ASP D O 1
ATOM 8316 N N . ARG D 1 222 ? 34.996 -22.431 35.510 1.00 31.87 202 ARG D N 1
ATOM 8317 C CA . ARG D 1 222 ? 35.121 -22.530 36.996 1.00 33.12 202 ARG D CA 1
ATOM 8318 C C . ARG D 1 222 ? 34.668 -21.229 37.713 1.00 34.46 202 ARG D C 1
ATOM 8319 O O . ARG D 1 222 ? 34.577 -21.236 38.957 1.00 35.51 202 ARG D O 1
ATOM 8327 N N . GLY D 1 223 ? 34.372 -20.149 36.992 1.00 33.79 203 GLY D N 1
ATOM 8328 C CA . GLY D 1 223 ? 33.874 -18.892 37.575 1.00 34.56 203 GLY D CA 1
ATOM 8329 C C . GLY D 1 223 ? 34.990 -18.071 38.200 1.00 38.11 203 GLY D C 1
ATOM 8330 O O . GLY D 1 223 ? 34.665 -17.148 38.952 1.00 39.62 203 GLY D O 1
ATOM 8331 N N . GLN D 1 224 ? 36.258 -18.366 37.889 1.00 42.96 204 GLN D N 1
ATOM 8332 C CA . GLN D 1 224 ? 37.441 -17.646 38.443 1.00 47.77 204 GLN D CA 1
ATOM 8333 C C . GLN D 1 224 ? 37.550 -16.257 37.782 1.00 46.19 204 GLN D C 1
ATOM 8334 O O . GLN D 1 224 ? 37.802 -15.265 38.495 1.00 48.93 204 GLN D O 1
ATOM 8340 N N . ILE D 1 225 ? 37.394 -16.183 36.460 1.00 41.86 205 ILE D N 1
ATOM 8341 C CA . ILE D 1 225 ? 37.200 -14.917 35.687 1.00 36.93 205 ILE D CA 1
ATOM 8342 C C . ILE D 1 225 ? 35.700 -14.695 35.614 1.00 36.31 205 ILE D C 1
ATOM 8343 O O . ILE D 1 225 ? 35.066 -15.531 34.978 1.00 39.86 205 ILE D O 1
ATOM 8348 N N . LYS D 1 226 ? 35.148 -13.662 36.248 1.00 37.69 206 LYS D N 1
ATOM 8349 C CA . LYS D 1 226 ? 33.666 -13.522 36.345 1.00 39.26 206 LYS D CA 1
ATOM 8350 C C . LYS D 1 226 ? 33.162 -12.360 35.486 1.00 36.85 206 LYS D C 1
ATOM 8351 O O . LYS D 1 226 ? 33.974 -11.522 35.050 1.00 38.82 206 LYS D O 1
ATOM 8357 N N . GLY D 1 227 ? 31.857 -12.350 35.224 1.00 36.46 207 GLY D N 1
ATOM 8358 C CA . GLY D 1 227 ? 31.142 -11.248 34.555 1.00 36.86 207 GLY D CA 1
ATOM 8359 C C . GLY D 1 227 ? 31.298 -11.306 33.048 1.00 35.61 207 GLY D C 1
ATOM 8360 O O . GLY D 1 227 ? 31.307 -10.230 32.411 1.00 39.56 207 GLY D O 1
ATOM 8361 N N . CYS D 1 228 ? 31.397 -12.508 32.493 1.00 31.32 208 CYS D N 1
ATOM 8362 C CA . CYS D 1 228 ? 31.701 -12.724 31.064 1.00 32.32 208 CYS D CA 1
ATOM 8363 C C . CYS D 1 228 ? 31.699 -14.223 30.805 1.00 36.22 208 CYS D C 1
ATOM 8364 O O . CYS D 1 228 ? 31.712 -14.981 31.806 1.00 50.81 208 CYS D O 1
ATOM 8367 N N . VAL D 1 229 ? 31.765 -14.623 29.534 1.00 32.28 209 VAL D N 1
ATOM 8368 C CA . VAL D 1 229 ? 32.037 -16.020 29.088 1.00 29.36 209 VAL D CA 1
ATOM 8369 C C . VAL D 1 229 ? 33.307 -16.054 28.228 1.00 30.04 209 VAL D C 1
ATOM 8370 O O . VAL D 1 229 ? 33.435 -15.187 27.345 1.00 28.99 209 VAL D O 1
ATOM 8374 N N . VAL D 1 230 ? 34.205 -17.020 28.452 1.00 30.97 210 VAL D N 1
ATOM 8375 C CA . VAL D 1 230 ? 35.504 -17.102 27.715 1.00 31.14 210 VAL D CA 1
ATOM 8376 C C . VAL D 1 230 ? 35.615 -18.462 27.028 1.00 31.55 210 VAL D C 1
ATOM 8377 O O . VAL D 1 230 ? 35.663 -19.475 27.730 1.00 29.87 210 VAL D O 1
ATOM 8381 N N . ASP D 1 231 ? 35.686 -18.474 25.698 1.00 34.18 211 ASP D N 1
ATOM 8382 C CA . ASP D 1 231 ? 35.759 -19.729 24.905 1.00 36.38 211 ASP D CA 1
ATOM 8383 C C . ASP D 1 231 ? 36.809 -19.571 23.811 1.00 35.69 211 ASP D C 1
ATOM 8384 O O . ASP D 1 231 ? 36.635 -18.713 22.937 1.00 35.99 211 ASP D O 1
ATOM 8389 N N . GLY D 1 232 ? 37.835 -20.415 23.841 1.00 34.50 212 GLY D N 1
ATOM 8390 C CA . GLY D 1 232 ? 38.868 -20.431 22.799 1.00 32.73 212 GLY D CA 1
ATOM 8391 C C . GLY D 1 232 ? 39.741 -21.673 22.906 1.00 31.48 212 GLY D C 1
ATOM 8392 O O . GLY D 1 232 ? 39.656 -22.409 23.877 1.00 32.26 212 GLY D O 1
ATOM 8393 N N . PRO D 1 233 ? 40.653 -21.903 21.941 1.00 30.64 213 PRO D N 1
ATOM 8394 C CA . PRO D 1 233 ? 40.925 -20.934 20.873 1.00 29.79 213 PRO D CA 1
ATOM 8395 C C . PRO D 1 233 ? 39.753 -20.750 19.893 1.00 29.55 213 PRO D C 1
ATOM 8396 O O . PRO D 1 233 ? 38.885 -21.595 19.838 1.00 35.89 213 PRO D O 1
ATOM 8400 N N . LEU D 1 234 ? 39.728 -19.626 19.186 1.00 26.27 214 LEU D N 1
ATOM 8401 C CA . LEU D 1 234 ? 38.857 -19.389 18.008 1.00 23.34 214 LEU D CA 1
ATOM 8402 C C . LEU D 1 234 ? 39.718 -18.609 17.019 1.00 21.09 214 LEU D C 1
ATOM 8403 O O . LEU D 1 234 ? 40.416 -17.710 17.458 1.00 17.65 214 LEU D O 1
ATOM 8408 N N . ALA D 1 235 ? 39.697 -19.000 15.749 1.00 21.81 215 ALA D N 1
ATOM 8409 C CA . ALA D 1 235 ? 40.252 -18.220 14.633 1.00 22.89 215 ALA D CA 1
ATOM 8410 C C . ALA D 1 235 ? 39.460 -16.921 14.584 1.00 23.38 215 ALA D C 1
ATOM 8411 O O . ALA D 1 235 ? 38.289 -16.923 15.048 1.00 23.68 215 ALA D O 1
ATOM 8413 N N . LEU D 1 236 ? 40.052 -15.847 14.074 1.00 22.56 216 LEU D N 1
ATOM 8414 C CA . LEU D 1 236 ? 39.339 -14.551 14.066 1.00 22.75 216 LEU D CA 1
ATOM 8415 C C . LEU D 1 236 ? 37.930 -14.679 13.425 1.00 24.12 216 LEU D C 1
ATOM 8416 O O . LEU D 1 236 ? 36.960 -14.062 13.985 1.00 22.27 216 LEU D O 1
ATOM 8421 N N . ASP D 1 237 ? 37.810 -15.437 12.309 1.00 23.69 217 ASP D N 1
ATOM 8422 C CA . ASP D 1 237 ? 36.576 -15.602 11.478 1.00 22.64 217 ASP D CA 1
ATOM 8423 C C . ASP D 1 237 ? 35.449 -16.263 12.310 1.00 22.48 217 ASP D C 1
ATOM 8424 O O . ASP D 1 237 ? 34.373 -15.646 12.407 1.00 22.08 217 ASP D O 1
ATOM 8429 N N . ILE D 1 238 ? 35.684 -17.433 12.917 1.00 23.53 218 ILE D N 1
ATOM 8430 C CA . ILE D 1 238 ? 34.773 -18.113 13.903 1.00 26.26 218 ILE D CA 1
ATOM 8431 C C . ILE D 1 238 ? 34.207 -17.113 14.946 1.00 28.30 218 ILE D C 1
ATOM 8432 O O . ILE D 1 238 ? 32.994 -17.189 15.296 1.00 26.18 218 ILE D O 1
ATOM 8437 N N . ALA D 1 239 ? 35.052 -16.253 15.514 1.00 29.58 219 ALA D N 1
ATOM 8438 C CA . ALA D 1 239 ? 34.630 -15.314 16.574 1.00 31.92 219 ALA D CA 1
ATOM 8439 C C . ALA D 1 239 ? 33.690 -14.242 15.986 1.00 31.82 219 ALA D C 1
ATOM 8440 O O . ALA D 1 239 ? 32.671 -13.952 16.642 1.00 28.73 219 ALA D O 1
ATOM 8442 N N . LEU D 1 240 ? 34.012 -13.698 14.795 1.00 33.14 220 LEU D N 1
ATOM 8443 C CA . LEU D 1 240 ? 33.306 -12.553 14.122 1.00 33.56 220 LEU D CA 1
ATOM 8444 C C . LEU D 1 240 ? 31.943 -13.012 13.618 1.00 34.69 220 LEU D C 1
ATOM 8445 O O . LEU D 1 240 ? 30.918 -12.405 13.980 1.00 32.76 220 LEU D O 1
ATOM 8450 N N . SER D 1 241 ? 31.986 -14.009 12.740 1.00 36.88 221 SER D N 1
ATOM 8451 C CA . SER D 1 241 ? 30.891 -14.363 11.816 1.00 40.33 221 SER D CA 1
ATOM 8452 C C . SER D 1 241 ? 30.138 -15.548 12.383 1.00 40.64 221 SER D C 1
ATOM 8453 O O . SER D 1 241 ? 30.827 -16.547 12.647 1.00 36.87 221 SER D O 1
ATOM 8456 N N . GLU D 1 242 ? 28.803 -15.427 12.488 1.00 42.83 222 GLU D N 1
ATOM 8457 C CA . GLU D 1 242 ? 27.863 -16.570 12.640 1.00 44.73 222 GLU D CA 1
ATOM 8458 C C . GLU D 1 242 ? 28.069 -17.550 11.472 1.00 44.52 222 GLU D C 1
ATOM 8459 O O . GLU D 1 242 ? 28.179 -18.743 11.746 1.00 40.63 222 GLU D O 1
ATOM 8465 N N . GLU D 1 243 ? 28.152 -17.066 10.227 1.00 47.19 223 GLU D N 1
ATOM 8466 C CA . GLU D 1 243 ? 28.366 -17.908 9.017 1.00 53.19 223 GLU D CA 1
ATOM 8467 C C . GLU D 1 243 ? 29.606 -18.785 9.213 1.00 53.25 223 GLU D C 1
ATOM 8468 O O . GLU D 1 243 ? 29.459 -20.019 9.180 1.00 56.96 223 GLU D O 1
ATOM 8474 N N . ALA D 1 244 ? 30.776 -18.164 9.396 1.00 51.14 224 ALA D N 1
ATOM 8475 C CA . ALA D 1 244 ? 32.097 -18.826 9.535 1.00 46.27 224 ALA D CA 1
ATOM 8476 C C . ALA D 1 244 ? 32.070 -19.866 10.663 1.00 42.88 224 ALA D C 1
ATOM 8477 O O . ALA D 1 244 ? 32.582 -20.961 10.421 1.00 39.20 224 ALA D O 1
ATOM 8479 N N . ALA D 1 245 ? 31.506 -19.543 11.839 1.00 40.83 225 ALA D N 1
ATOM 8480 C CA . ALA D 1 245 ? 31.394 -20.468 12.999 1.00 42.74 225 ALA D CA 1
ATOM 8481 C C . ALA D 1 245 ? 30.395 -21.595 12.687 1.00 45.12 225 ALA D C 1
ATOM 8482 O O . ALA D 1 245 ? 30.607 -22.745 13.147 1.00 43.79 225 ALA D O 1
ATOM 8484 N N . HIS D 1 246 ? 29.337 -21.289 11.939 1.00 47.34 226 HIS D N 1
ATOM 8485 C CA . HIS D 1 246 ? 28.334 -22.294 11.511 1.00 52.47 226 HIS D CA 1
ATOM 8486 C C . HIS D 1 246 ? 29.000 -23.273 10.537 1.00 47.58 226 HIS D C 1
ATOM 8487 O O . HIS D 1 246 ? 28.939 -24.490 10.805 1.00 41.38 226 HIS D O 1
ATOM 8494 N N . HIS D 1 247 ? 29.631 -22.748 9.481 1.00 47.04 227 HIS D N 1
ATOM 8495 C CA . HIS D 1 247 ? 30.370 -23.512 8.441 1.00 47.56 227 HIS D CA 1
ATOM 8496 C C . HIS D 1 247 ? 31.392 -24.483 9.078 1.00 45.41 227 HIS D C 1
ATOM 8497 O O . HIS D 1 247 ? 31.379 -25.638 8.683 1.00 50.30 227 HIS D O 1
ATOM 8504 N N . LYS D 1 248 ? 32.234 -24.088 10.044 1.00 46.40 228 LYS D N 1
ATOM 8505 C CA . LYS D 1 248 ? 33.252 -25.004 10.660 1.00 45.80 228 LYS D CA 1
ATOM 8506 C C . LYS D 1 248 ? 32.621 -25.740 11.854 1.00 41.45 228 LYS D C 1
ATOM 8507 O O . LYS D 1 248 ? 33.346 -26.451 12.600 1.00 36.07 228 LYS D O 1
ATOM 8513 N N . GLY D 1 249 ? 31.310 -25.547 12.023 1.00 39.62 229 GLY D N 1
ATOM 8514 C CA . GLY D 1 249 ? 30.452 -26.224 13.004 1.00 37.52 229 GLY D CA 1
ATOM 8515 C C . GLY D 1 249 ? 30.956 -26.006 14.404 1.00 37.96 229 GLY D C 1
ATOM 8516 O O . GLY D 1 249 ? 31.089 -27.006 15.114 1.00 41.92 229 GLY D O 1
ATOM 8517 N N . VAL D 1 250 ? 31.227 -24.751 14.778 1.00 38.61 230 VAL D N 1
ATOM 8518 C CA . VAL D 1 250 ? 31.647 -24.354 16.158 1.00 37.67 230 VAL D CA 1
ATOM 8519 C C . VAL D 1 250 ? 30.466 -23.678 16.869 1.00 37.28 230 VAL D C 1
ATOM 8520 O O . VAL D 1 250 ? 29.857 -22.734 16.313 1.00 36.75 230 VAL D O 1
ATOM 8524 N N . THR D 1 251 ? 30.165 -24.146 18.074 1.00 37.44 231 THR D N 1
ATOM 8525 C CA . THR D 1 251 ? 29.008 -23.697 18.888 1.00 40.34 231 THR D CA 1
ATOM 8526 C C . THR D 1 251 ? 29.543 -23.339 20.280 1.00 41.68 231 THR D C 1
ATOM 8527 O O . THR D 1 251 ? 30.777 -23.335 20.436 1.00 48.41 231 THR D O 1
ATOM 8531 N N . GLY D 1 252 ? 28.664 -23.060 21.245 1.00 39.58 232 GLY D N 1
ATOM 8532 C CA . GLY D 1 252 ? 29.008 -22.372 22.504 1.00 37.70 232 GLY D CA 1
ATOM 8533 C C . GLY D 1 252 ? 28.394 -20.985 22.518 1.00 36.11 232 GLY D C 1
ATOM 8534 O O . GLY D 1 252 ? 27.721 -20.641 21.549 1.00 32.97 232 GLY D O 1
ATOM 8535 N N . GLU D 1 253 ? 28.620 -20.195 23.564 1.00 38.56 233 GLU D N 1
ATOM 8536 C CA . GLU D 1 253 ? 28.014 -18.839 23.677 1.00 39.40 233 GLU D CA 1
ATOM 8537 C C . GLU D 1 253 ? 28.875 -17.793 22.956 1.00 36.16 233 GLU D C 1
ATOM 8538 O O . GLU D 1 253 ? 28.363 -16.667 22.772 1.00 41.43 233 GLU D O 1
ATOM 8544 N N . VAL D 1 254 ? 30.103 -18.129 22.550 1.00 31.34 234 VAL D N 1
ATOM 8545 C CA . VAL D 1 254 ? 31.093 -17.121 22.081 1.00 28.47 234 VAL D CA 1
ATOM 8546 C C . VAL D 1 254 ? 31.248 -17.203 20.572 1.00 26.25 234 VAL D C 1
ATOM 8547 O O . VAL D 1 254 ? 31.257 -16.146 19.952 1.00 25.50 234 VAL D O 1
ATOM 8551 N N . ALA D 1 255 ? 31.384 -18.387 19.991 1.00 25.51 235 ALA D N 1
ATOM 8552 C CA . ALA D 1 255 ? 31.647 -18.478 18.534 1.00 27.98 235 ALA D CA 1
ATOM 8553 C C . ALA D 1 255 ? 30.558 -17.730 17.753 1.00 27.56 235 ALA D C 1
ATOM 8554 O O . ALA D 1 255 ? 29.367 -18.006 17.960 1.00 27.40 235 ALA D O 1
ATOM 8556 N N . GLY D 1 256 ? 30.967 -16.800 16.893 1.00 28.20 236 GLY D N 1
ATOM 8557 C CA . GLY D 1 256 ? 30.061 -16.058 16.010 1.00 28.25 236 GLY D CA 1
ATOM 8558 C C . GLY D 1 256 ? 29.527 -14.806 16.662 1.00 30.72 236 GLY D C 1
ATOM 8559 O O . GLY D 1 256 ? 29.015 -13.976 15.927 1.00 34.06 236 GLY D O 1
ATOM 8560 N N . LYS D 1 257 ? 29.663 -14.618 17.977 1.00 34.09 237 LYS D N 1
ATOM 8561 C CA . LYS D 1 257 ? 29.069 -13.428 18.655 1.00 36.47 237 LYS D CA 1
ATOM 8562 C C . LYS D 1 257 ? 30.090 -12.767 19.599 1.00 31.86 237 LYS D C 1
ATOM 8563 O O . LYS D 1 257 ? 29.656 -12.071 20.553 1.00 35.09 237 LYS D O 1
ATOM 8569 N N . ALA D 1 258 ? 31.383 -12.900 19.318 1.00 28.09 238 ALA D N 1
ATOM 8570 C CA . ALA D 1 258 ? 32.471 -12.407 20.195 1.00 28.99 238 ALA D CA 1
ATOM 8571 C C . ALA D 1 258 ? 32.449 -10.873 20.273 1.00 28.64 238 ALA D C 1
ATOM 8572 O O . ALA D 1 258 ? 32.438 -10.202 19.221 1.00 26.73 238 ALA D O 1
ATOM 8574 N N . ASP D 1 259 ? 32.471 -10.341 21.495 1.00 28.57 239 ASP D N 1
ATOM 8575 C CA . ASP D 1 259 ? 32.581 -8.886 21.767 1.00 29.23 239 ASP D CA 1
ATOM 8576 C C . ASP D 1 259 ? 34.040 -8.482 21.987 1.00 27.25 239 ASP D C 1
ATOM 8577 O O . ASP D 1 259 ? 34.474 -7.449 21.439 1.00 25.62 239 ASP D O 1
ATOM 8582 N N . ILE D 1 260 ? 34.748 -9.225 22.831 1.00 25.01 240 ILE D N 1
ATOM 8583 C CA . ILE D 1 260 ? 36.167 -8.916 23.142 1.00 23.99 240 ILE D CA 1
ATOM 8584 C C . ILE D 1 260 ? 37.030 -9.924 22.398 1.00 22.64 240 ILE D C 1
ATOM 8585 O O . ILE D 1 260 ? 36.704 -11.102 22.457 1.00 21.57 240 ILE D O 1
ATOM 8590 N N . PHE D 1 261 ? 38.045 -9.429 21.694 1.00 22.89 241 PHE D N 1
ATOM 8591 C CA . PHE D 1 261 ? 39.055 -10.200 20.935 1.00 23.58 241 PHE D CA 1
ATOM 8592 C C . PHE D 1 261 ? 40.361 -10.052 21.706 1.00 26.13 241 PHE D C 1
ATOM 8593 O O . PHE D 1 261 ? 41.038 -9.027 21.574 1.00 27.10 241 PHE D O 1
ATOM 8601 N N . LEU D 1 262 ? 40.623 -11.010 22.595 1.00 29.74 242 LEU D N 1
ATOM 8602 C CA . LEU D 1 262 ? 41.905 -11.144 23.326 1.00 28.50 242 LEU D CA 1
ATOM 8603 C C . LEU D 1 262 ? 42.952 -11.659 22.347 1.00 26.38 242 LEU D C 1
ATOM 8604 O O . LEU D 1 262 ? 42.820 -12.779 21.908 1.00 25.76 242 LEU D O 1
ATOM 8609 N N . MET D 1 263 ? 43.938 -10.831 22.035 1.00 28.78 243 MET D N 1
ATOM 8610 C CA . MET D 1 263 ? 45.020 -11.118 21.068 1.00 29.73 243 MET D CA 1
ATOM 8611 C C . MET D 1 263 ? 46.119 -11.864 21.805 1.00 27.90 243 MET D C 1
ATOM 8612 O O . MET D 1 263 ? 46.337 -11.637 23.001 1.00 23.27 243 MET D O 1
ATOM 8617 N N . PRO D 1 264 ? 46.832 -12.749 21.069 1.00 27.71 244 PRO D N 1
ATOM 8618 C CA . PRO D 1 264 ? 47.928 -13.542 21.623 1.00 27.42 244 PRO D CA 1
ATOM 8619 C C . PRO D 1 264 ? 49.168 -12.703 21.965 1.00 27.39 244 PRO D C 1
ATOM 8620 O O . PRO D 1 264 ? 49.750 -12.932 22.981 1.00 31.29 244 PRO D O 1
ATOM 8624 N N . ASN D 1 265 ? 49.513 -11.726 21.139 1.00 27.20 245 ASN D N 1
ATOM 8625 C CA . ASN D 1 265 ? 50.671 -10.830 21.371 1.00 28.11 245 ASN D CA 1
ATOM 8626 C C . ASN D 1 265 ? 50.397 -9.484 20.695 1.00 28.34 245 ASN D C 1
ATOM 8627 O O . ASN D 1 265 ? 49.540 -9.431 19.794 1.00 29.93 245 ASN D O 1
ATOM 8632 N N . ILE D 1 266 ? 51.136 -8.455 21.093 1.00 27.23 246 ILE D N 1
ATOM 8633 C CA . ILE D 1 266 ? 51.089 -7.099 20.485 1.00 26.58 246 ILE D CA 1
ATOM 8634 C C . ILE D 1 266 ? 51.227 -7.204 18.958 1.00 25.48 246 ILE D C 1
ATOM 8635 O O . ILE D 1 266 ? 50.634 -6.376 18.258 1.00 23.39 246 ILE D O 1
ATOM 8640 N N . GLU D 1 267 ? 51.978 -8.162 18.416 1.00 26.33 247 GLU D N 1
ATOM 8641 C CA . GLU D 1 267 ? 52.290 -8.108 16.961 1.00 26.12 247 GLU D CA 1
ATOM 8642 C C . GLU D 1 267 ? 50.990 -8.363 16.217 1.00 24.17 247 GLU D C 1
ATOM 8643 O O . GLU D 1 267 ? 50.540 -7.460 15.488 1.00 23.52 247 GLU D O 1
ATOM 8649 N N . THR D 1 268 ? 50.377 -9.498 16.518 1.00 23.64 248 THR D N 1
ATOM 8650 C CA . THR D 1 268 ? 49.044 -9.907 16.021 1.00 24.41 248 THR D CA 1
ATOM 8651 C C . THR D 1 268 ? 48.007 -8.784 16.158 1.00 24.28 248 THR D C 1
ATOM 8652 O O . THR D 1 268 ? 47.406 -8.418 15.112 1.00 27.28 248 THR D O 1
ATOM 8656 N N . GLY D 1 269 ? 47.800 -8.280 17.377 1.00 21.73 249 GLY D N 1
ATOM 8657 C CA . GLY D 1 269 ? 46.784 -7.263 17.701 1.00 22.17 249 GLY D CA 1
ATOM 8658 C C . GLY D 1 269 ? 47.016 -5.895 17.073 1.00 22.80 249 GLY D C 1
ATOM 8659 O O . GLY D 1 269 ? 46.037 -5.218 16.785 1.00 21.47 249 GLY D O 1
ATOM 8660 N N . ASN D 1 270 ? 48.266 -5.454 16.935 1.00 26.94 250 ASN D N 1
ATOM 8661 C CA . ASN D 1 270 ? 48.636 -4.173 16.258 1.00 27.41 250 ASN D CA 1
ATOM 8662 C C . ASN D 1 270 ? 48.251 -4.285 14.776 1.00 24.78 250 ASN D C 1
ATOM 8663 O O . ASN D 1 270 ? 47.753 -3.312 14.203 1.00 22.66 250 ASN D O 1
ATOM 8668 N N . VAL D 1 271 ? 48.503 -5.449 14.192 1.00 23.32 251 VAL D N 1
ATOM 8669 C CA . VAL D 1 271 ? 48.294 -5.726 12.750 1.00 21.99 251 VAL D CA 1
ATOM 8670 C C . VAL D 1 271 ? 46.789 -5.835 12.511 1.00 20.95 251 VAL D C 1
ATOM 8671 O O . VAL D 1 271 ? 46.316 -5.263 11.557 1.00 19.06 251 VAL D O 1
ATOM 8675 N N . MET D 1 272 ? 46.024 -6.460 13.387 1.00 23.43 252 MET D N 1
ATOM 8676 C CA . MET D 1 272 ? 44.540 -6.425 13.233 1.00 27.27 252 MET D CA 1
ATOM 8677 C C . MET D 1 272 ? 44.072 -4.972 13.302 1.00 28.26 252 MET D C 1
ATOM 8678 O O . MET D 1 272 ? 43.183 -4.583 12.515 1.00 29.36 252 MET D O 1
ATOM 8683 N N . TYR D 1 273 ? 44.620 -4.240 14.276 1.00 29.62 253 TYR D N 1
ATOM 8684 C CA . TYR D 1 273 ? 44.247 -2.853 14.643 1.00 29.95 253 TYR D CA 1
ATOM 8685 C C . TYR D 1 273 ? 44.538 -1.954 13.430 1.00 28.22 253 TYR D C 1
ATOM 8686 O O . TYR D 1 273 ? 43.660 -1.217 12.987 1.00 28.72 253 TYR D O 1
ATOM 8695 N N . LYS D 1 274 ? 45.741 -2.024 12.882 1.00 27.21 254 LYS D N 1
ATOM 8696 C CA . LYS D 1 274 ? 46.168 -1.080 11.829 1.00 29.15 254 LYS D CA 1
ATOM 8697 C C . LYS D 1 274 ? 45.559 -1.546 10.497 1.00 26.42 254 LYS D C 1
ATOM 8698 O O . LYS D 1 274 ? 45.208 -0.676 9.695 1.00 24.17 254 LYS D O 1
ATOM 8704 N N . THR D 1 275 ? 45.385 -2.852 10.275 1.00 25.02 255 THR D N 1
ATOM 8705 C CA . THR D 1 275 ? 44.614 -3.359 9.111 1.00 25.01 255 THR D CA 1
ATOM 8706 C C . THR D 1 275 ? 43.211 -2.761 9.125 1.00 26.84 255 THR D C 1
ATOM 8707 O O . THR D 1 275 ? 42.826 -2.178 8.091 1.00 32.88 255 THR D O 1
ATOM 8711 N N . LEU D 1 276 ? 42.474 -2.929 10.228 1.00 24.38 256 LEU D N 1
ATOM 8712 C CA . LEU D 1 276 ? 41.076 -2.454 10.353 1.00 23.43 256 LEU D CA 1
ATOM 8713 C C . LEU D 1 276 ? 40.958 -0.951 10.060 1.00 23.77 256 LEU D C 1
ATOM 8714 O O . LEU D 1 276 ? 39.958 -0.566 9.461 1.00 25.87 256 LEU D O 1
ATOM 8719 N N . THR D 1 277 ? 41.893 -0.106 10.499 1.00 23.97 257 THR D N 1
ATOM 8720 C CA . THR D 1 277 ? 41.732 1.372 10.416 1.00 25.68 257 THR D CA 1
ATOM 8721 C C . THR D 1 277 ? 42.176 1.895 9.035 1.00 26.72 257 THR D C 1
ATOM 8722 O O . THR D 1 277 ? 41.562 2.853 8.564 1.00 32.24 257 THR D O 1
ATOM 8726 N N . TYR D 1 278 ? 43.204 1.328 8.405 1.00 26.23 258 TYR D N 1
ATOM 8727 C CA . TYR D 1 278 ? 43.758 1.827 7.119 1.00 25.71 258 TYR D CA 1
ATOM 8728 C C . TYR D 1 278 ? 43.067 1.183 5.918 1.00 27.00 258 TYR D C 1
ATOM 8729 O O . TYR D 1 278 ? 43.432 1.583 4.807 1.00 29.66 258 TYR D O 1
ATOM 8738 N N . THR D 1 279 ? 42.101 0.281 6.131 1.00 27.16 259 THR D N 1
ATOM 8739 C CA . THR D 1 279 ? 41.497 -0.602 5.095 1.00 26.57 259 THR D CA 1
ATOM 8740 C C . THR D 1 279 ? 39.960 -0.465 5.163 1.00 28.85 259 THR D C 1
ATOM 8741 O O . THR D 1 279 ? 39.272 -1.055 4.340 1.00 27.70 259 THR D O 1
ATOM 8745 N N . THR D 1 280 ? 39.418 0.310 6.102 1.00 32.76 260 THR D N 1
ATOM 8746 C CA . THR D 1 280 ? 37.963 0.414 6.346 1.00 35.36 260 THR D CA 1
ATOM 8747 C C . THR D 1 280 ? 37.610 1.815 6.809 1.00 36.39 260 THR D C 1
ATOM 8748 O O . THR D 1 280 ? 38.474 2.516 7.310 1.00 40.01 260 THR D O 1
ATOM 8752 N N . ASP D 1 281 ? 36.342 2.158 6.658 1.00 39.63 261 ASP D N 1
ATOM 8753 C CA . ASP D 1 281 ? 35.734 3.410 7.153 1.00 40.54 261 ASP D CA 1
ATOM 8754 C C . ASP D 1 281 ? 35.191 3.139 8.561 1.00 38.38 261 ASP D C 1
ATOM 8755 O O . ASP D 1 281 ? 34.132 3.669 8.891 1.00 41.13 261 ASP D O 1
ATOM 8760 N N . SER D 1 282 ? 35.878 2.311 9.352 1.00 36.33 262 SER D N 1
ATOM 8761 C CA . SER D 1 282 ? 35.549 2.055 10.780 1.00 36.52 262 SER D CA 1
ATOM 8762 C C . SER D 1 282 ? 35.885 3.319 11.559 1.00 35.61 262 SER D C 1
ATOM 8763 O O . SER D 1 282 ? 36.733 4.062 11.086 1.00 43.03 262 SER D O 1
ATOM 8766 N N . LYS D 1 283 ? 35.229 3.571 12.679 1.00 31.67 263 LYS D N 1
ATOM 8767 C CA . LYS D 1 283 ? 35.684 4.610 13.620 1.00 31.25 263 LYS D CA 1
ATOM 8768 C C . LYS D 1 283 ? 36.063 3.874 14.887 1.00 30.87 263 LYS D C 1
ATOM 8769 O O . LYS D 1 283 ? 35.461 2.840 15.161 1.00 36.13 263 LYS D O 1
ATOM 8775 N N . ASN D 1 284 ? 37.081 4.351 15.582 1.00 28.67 264 ASN D N 1
ATOM 8776 C CA . ASN D 1 284 ? 37.721 3.572 16.656 1.00 26.01 264 ASN D CA 1
ATOM 8777 C C . ASN D 1 284 ? 38.053 4.532 17.777 1.00 25.29 264 ASN D C 1
ATOM 8778 O O . ASN D 1 284 ? 37.773 5.696 17.628 1.00 28.31 264 ASN D O 1
ATOM 8783 N N . GLY D 1 285 ? 38.660 4.023 18.838 1.00 25.30 265 GLY D N 1
ATOM 8784 C CA . GLY D 1 285 ? 39.182 4.791 19.980 1.00 23.45 265 GLY D CA 1
ATOM 8785 C C . GLY D 1 285 ? 39.800 3.833 20.971 1.00 21.66 265 GLY D C 1
ATOM 8786 O O . GLY D 1 285 ? 39.527 2.634 20.871 1.00 22.18 265 GLY D O 1
ATOM 8787 N N . GLY D 1 286 ? 40.594 4.324 21.896 1.00 20.53 266 GLY D N 1
ATOM 8788 C CA . GLY D 1 286 ? 41.334 3.446 22.802 1.00 21.91 266 GLY D CA 1
ATOM 8789 C C . GLY D 1 286 ? 41.772 4.185 24.039 1.00 24.32 266 GLY D C 1
ATOM 8790 O O . GLY D 1 286 ? 41.912 5.436 24.018 1.00 27.23 266 GLY D O 1
ATOM 8791 N N . ILE D 1 287 ? 41.972 3.426 25.099 1.00 24.89 267 ILE D N 1
ATOM 8792 C CA . ILE D 1 287 ? 42.418 3.944 26.416 1.00 25.66 267 ILE D CA 1
ATOM 8793 C C . ILE D 1 287 ? 43.278 2.835 27.001 1.00 26.88 267 ILE D C 1
ATOM 8794 O O . ILE D 1 287 ? 43.205 1.725 26.438 1.00 26.49 267 ILE D O 1
ATOM 8799 N N . LEU D 1 288 ? 44.070 3.143 28.026 1.00 27.79 268 LEU D N 1
ATOM 8800 C CA . LEU D 1 288 ? 44.804 2.161 28.859 1.00 28.35 268 LEU D CA 1
ATOM 8801 C C . LEU D 1 288 ? 44.005 1.983 30.132 1.00 26.38 268 LEU D C 1
ATOM 8802 O O . LEU D 1 288 ? 43.544 2.984 30.650 1.00 27.52 268 LEU D O 1
ATOM 8807 N N . VAL D 1 289 ? 43.868 0.759 30.606 1.00 27.27 269 VAL D N 1
ATOM 8808 C CA . VAL D 1 289 ? 43.154 0.452 31.878 1.00 27.88 269 VAL D CA 1
ATOM 8809 C C . VAL D 1 289 ? 44.059 -0.439 32.737 1.00 28.84 269 VAL D C 1
ATOM 8810 O O . VAL D 1 289 ? 45.244 -0.685 32.357 1.00 24.36 269 VAL D O 1
ATOM 8814 N N . GLY D 1 290 ? 43.535 -0.892 33.871 1.00 30.35 270 GLY D N 1
ATOM 8815 C CA . GLY D 1 290 ? 44.371 -1.477 34.935 1.00 32.10 270 GLY D CA 1
ATOM 8816 C C . GLY D 1 290 ? 44.799 -0.396 35.914 1.00 30.50 270 GLY D C 1
ATOM 8817 O O . GLY D 1 290 ? 44.679 -0.607 37.122 1.00 32.78 270 GLY D O 1
ATOM 8818 N N . THR D 1 291 ? 45.220 0.758 35.412 1.00 28.63 271 THR D N 1
ATOM 8819 C CA . THR D 1 291 ? 45.584 1.926 36.244 1.00 29.53 271 THR D CA 1
ATOM 8820 C C . THR D 1 291 ? 44.378 2.415 37.062 1.00 29.15 271 THR D C 1
ATOM 8821 O O . THR D 1 291 ? 43.229 2.056 36.687 1.00 30.30 271 THR D O 1
ATOM 8825 N N . SER D 1 292 ? 44.653 3.233 38.094 1.00 25.87 272 SER D N 1
ATOM 8826 C CA . SER D 1 292 ? 43.667 3.875 39.008 1.00 25.82 272 SER D CA 1
ATOM 8827 C C . SER D 1 292 ? 42.700 4.789 38.240 1.00 25.07 272 SER D C 1
ATOM 8828 O O . SER D 1 292 ? 41.613 5.105 38.799 1.00 22.67 272 SER D O 1
ATOM 8831 N N . ALA D 1 293 ? 43.103 5.220 37.037 1.00 25.15 273 ALA D N 1
ATOM 8832 C CA . ALA D 1 293 ? 42.340 6.133 36.151 1.00 25.23 273 ALA D CA 1
ATOM 8833 C C . ALA D 1 293 ? 42.671 5.867 34.682 1.00 23.87 273 ALA D C 1
ATOM 8834 O O . ALA D 1 293 ? 43.819 5.557 34.350 1.00 23.27 273 ALA D O 1
ATOM 8836 N N . PRO D 1 294 ? 41.686 6.046 33.763 1.00 22.13 274 PRO D N 1
ATOM 8837 C CA . PRO D 1 294 ? 41.871 5.744 32.352 1.00 21.39 274 PRO D CA 1
ATOM 8838 C C . PRO D 1 294 ? 43.040 6.572 31.853 1.00 20.46 274 PRO D C 1
ATOM 8839 O O . PRO D 1 294 ? 43.258 7.587 32.423 1.00 20.48 274 PRO D O 1
ATOM 8843 N N . VAL D 1 295 ? 43.742 6.106 30.836 1.00 20.55 275 VAL D N 1
ATOM 8844 C CA . VAL D 1 295 ? 44.833 6.880 30.185 1.00 22.01 275 VAL D CA 1
ATOM 8845 C C . VAL D 1 295 ? 44.565 6.904 28.672 1.00 23.83 275 VAL D C 1
ATOM 8846 O O . VAL D 1 295 ? 44.002 5.944 28.136 1.00 25.40 275 VAL D O 1
ATOM 8850 N N . VAL D 1 296 ? 44.921 7.977 27.985 1.00 26.71 276 VAL D N 1
ATOM 8851 C CA . VAL D 1 296 ? 44.741 8.076 26.511 1.00 29.08 276 VAL D CA 1
ATOM 8852 C C . VAL D 1 296 ? 46.125 8.191 25.859 1.00 31.55 276 VAL D C 1
ATOM 8853 O O . VAL D 1 296 ? 46.563 9.294 25.618 1.00 33.78 276 VAL D O 1
ATOM 8857 N N . LEU D 1 297 ? 46.810 7.074 25.637 1.00 36.72 277 LEU D N 1
ATOM 8858 C CA . LEU D 1 297 ? 48.106 7.015 24.915 1.00 39.15 277 LEU D CA 1
ATOM 8859 C C . LEU D 1 297 ? 47.791 7.343 23.461 1.00 43.36 277 LEU D C 1
ATOM 8860 O O . LEU D 1 297 ? 47.267 6.481 22.783 1.00 51.32 277 LEU D O 1
ATOM 8865 N N . THR D 1 298 ? 47.966 8.594 23.058 1.00 48.30 278 THR D N 1
ATOM 8866 C CA . THR D 1 298 ? 47.685 9.097 21.692 1.00 46.99 278 THR D CA 1
ATOM 8867 C C . THR D 1 298 ? 48.820 8.675 20.772 1.00 43.24 278 THR D C 1
ATOM 8868 O O . THR D 1 298 ? 49.923 8.499 21.312 1.00 38.71 278 THR D O 1
ATOM 8872 N N . SER D 1 299 ? 48.560 8.560 19.460 1.00 44.17 279 SER D N 1
ATOM 8873 C CA . SER D 1 299 ? 49.602 8.395 18.405 1.00 44.74 279 SER D CA 1
ATOM 8874 C C . SER D 1 299 ? 49.756 9.619 17.490 1.00 41.37 279 SER D C 1
ATOM 8875 O O . SER D 1 299 ? 48.762 10.347 17.213 1.00 33.91 279 SER D O 1
ATOM 8878 N N . ARG D 1 300 ? 50.969 9.727 16.947 1.00 41.65 280 ARG D N 1
ATOM 8879 C CA . ARG D 1 300 ? 51.374 10.667 15.868 1.00 47.59 280 ARG D CA 1
ATOM 8880 C C . ARG D 1 300 ? 50.373 10.522 14.694 1.00 45.13 280 ARG D C 1
ATOM 8881 O O . ARG D 1 300 ? 49.920 11.557 14.149 1.00 40.83 280 ARG D O 1
ATOM 8889 N N . ALA D 1 301 ? 49.981 9.287 14.351 1.00 46.19 281 ALA D N 1
ATOM 8890 C CA . ALA D 1 301 ? 49.229 8.943 13.116 1.00 45.95 281 ALA D CA 1
ATOM 8891 C C . ALA D 1 301 ? 47.732 8.724 13.392 1.00 42.00 281 ALA D C 1
ATOM 8892 O O . ALA D 1 301 ? 46.968 8.703 12.426 1.00 42.67 281 ALA D O 1
ATOM 8894 N N . ASP D 1 302 ? 47.298 8.598 14.645 1.00 41.00 282 ASP D N 1
ATOM 8895 C CA . ASP D 1 302 ? 45.852 8.652 14.996 1.00 40.64 282 ASP D CA 1
ATOM 8896 C C . ASP D 1 302 ? 45.234 9.848 14.246 1.00 32.82 282 ASP D C 1
ATOM 8897 O O . ASP D 1 302 ? 45.914 10.874 14.099 1.00 28.69 282 ASP D O 1
ATOM 8902 N N . SER D 1 303 ? 44.004 9.697 13.754 1.00 28.78 283 SER D N 1
ATOM 8903 C CA . SER D 1 303 ? 43.157 10.778 13.185 1.00 26.56 283 SER D CA 1
ATOM 8904 C C . SER D 1 303 ? 42.565 11.641 14.306 1.00 25.63 283 SER D C 1
ATOM 8905 O O . SER D 1 303 ? 42.647 11.249 15.493 1.00 22.98 283 SER D O 1
ATOM 8908 N N . HIS D 1 304 ? 41.961 12.766 13.920 1.00 25.23 284 HIS D N 1
ATOM 8909 C CA . HIS D 1 304 ? 41.271 13.695 14.840 1.00 26.92 284 HIS D CA 1
ATOM 8910 C C . HIS D 1 304 ? 40.158 12.905 15.547 1.00 28.52 284 HIS D C 1
ATOM 8911 O O . HIS D 1 304 ? 40.106 12.906 16.803 1.00 28.74 284 HIS D O 1
ATOM 8918 N N . GLU D 1 305 ? 39.335 12.192 14.785 1.00 28.76 285 GLU D N 1
ATOM 8919 C CA . GLU D 1 305 ? 38.142 11.533 15.345 1.00 29.95 285 GLU D CA 1
ATOM 8920 C C . GLU D 1 305 ? 38.547 10.429 16.332 1.00 31.49 285 GLU D C 1
ATOM 8921 O O . GLU D 1 305 ? 37.807 10.202 17.306 1.00 35.86 285 GLU D O 1
ATOM 8927 N N . THR D 1 306 ? 39.654 9.727 16.093 1.00 30.73 286 THR D N 1
ATOM 8928 C CA . THR D 1 306 ? 40.131 8.635 16.984 1.00 29.05 286 THR D CA 1
ATOM 8929 C C . THR D 1 306 ? 40.520 9.231 18.347 1.00 27.84 286 THR D C 1
ATOM 8930 O O . THR D 1 306 ? 40.131 8.666 19.373 1.00 27.06 286 THR D O 1
ATOM 8934 N N . LYS D 1 307 ? 41.262 10.339 18.344 1.00 27.74 287 LYS D N 1
ATOM 8935 C CA . LYS D 1 307 ? 41.671 11.091 19.555 1.00 26.58 287 LYS D CA 1
ATOM 8936 C C . LYS D 1 307 ? 40.426 11.498 20.330 1.00 25.91 287 LYS D C 1
ATOM 8937 O O . LYS D 1 307 ? 40.417 11.355 21.571 1.00 23.04 287 LYS D O 1
ATOM 8943 N N . MET D 1 308 ? 39.423 11.989 19.603 1.00 27.33 288 MET D N 1
ATOM 8944 C CA . MET D 1 308 ? 38.127 12.426 20.177 1.00 29.15 288 MET D CA 1
ATOM 8945 C C . MET D 1 308 ? 37.472 11.231 20.847 1.00 27.54 288 MET D C 1
ATOM 8946 O O . MET D 1 308 ? 37.267 11.271 22.075 1.00 28.43 288 MET D O 1
ATOM 8951 N N . ASN D 1 309 ? 37.179 10.199 20.064 1.00 26.92 289 ASN D N 1
ATOM 8952 C CA . ASN D 1 309 ? 36.446 8.999 20.551 1.00 27.74 289 ASN D CA 1
ATOM 8953 C C . ASN D 1 309 ? 37.183 8.437 21.770 1.00 26.35 289 ASN D C 1
ATOM 8954 O O . ASN D 1 309 ? 36.509 7.958 22.695 1.00 24.85 289 ASN D O 1
ATOM 8959 N N . SER D 1 310 ? 38.518 8.505 21.744 1.00 25.63 290 SER D N 1
ATOM 8960 C CA . SER D 1 310 ? 39.438 8.009 22.798 1.00 25.52 290 SER D CA 1
ATOM 8961 C C . SER D 1 310 ? 39.236 8.804 24.093 1.00 26.32 290 SER D C 1
ATOM 8962 O O . SER D 1 310 ? 39.240 8.211 25.175 1.00 27.01 290 SER D O 1
ATOM 8965 N N . ILE D 1 311 ? 39.138 10.121 23.992 1.00 26.27 291 ILE D N 1
ATOM 8966 C CA . ILE D 1 311 ? 38.800 10.966 25.164 1.00 27.06 291 ILE D CA 1
ATOM 8967 C C . ILE D 1 311 ? 37.427 10.516 25.664 1.00 26.97 291 ILE D C 1
ATOM 8968 O O . ILE D 1 311 ? 37.267 10.360 26.877 1.00 26.17 291 ILE D O 1
ATOM 8973 N N . ALA D 1 312 ? 36.489 10.310 24.739 1.00 27.92 292 ALA D N 1
ATOM 8974 C CA . ALA D 1 312 ? 35.078 9.973 25.027 1.00 28.82 292 ALA D CA 1
ATOM 8975 C C . ALA D 1 312 ? 35.029 8.698 25.856 1.00 30.13 292 ALA D C 1
ATOM 8976 O O . ALA D 1 312 ? 34.283 8.692 26.854 1.00 33.02 292 ALA D O 1
ATOM 8978 N N . LEU D 1 313 ? 35.779 7.669 25.440 1.00 29.34 293 LEU D N 1
ATOM 8979 C CA . LEU D 1 313 ? 35.898 6.378 26.174 1.00 27.38 293 LEU D CA 1
ATOM 8980 C C . LEU D 1 313 ? 36.448 6.652 27.567 1.00 23.63 293 LEU D C 1
ATOM 8981 O O . LEU D 1 313 ? 35.833 6.201 28.511 1.00 23.88 293 LEU D O 1
ATOM 8986 N N . ALA D 1 314 ? 37.567 7.359 27.671 1.00 20.90 294 ALA D N 1
ATOM 8987 C CA . ALA D 1 314 ? 38.190 7.662 28.976 1.00 22.09 294 ALA D CA 1
ATOM 8988 C C . ALA D 1 314 ? 37.138 8.339 29.881 1.00 23.03 294 ALA D C 1
ATOM 8989 O O . ALA D 1 314 ? 36.925 7.875 31.021 1.00 23.62 294 ALA D O 1
ATOM 8991 N N . ALA D 1 315 ? 36.413 9.331 29.372 1.00 23.18 295 ALA D N 1
ATOM 8992 C CA . ALA D 1 315 ? 35.323 9.978 30.120 1.00 23.30 295 ALA D CA 1
ATOM 8993 C C . ALA D 1 315 ? 34.288 8.920 30.507 1.00 26.46 295 ALA D C 1
ATOM 8994 O O . ALA D 1 315 ? 33.958 8.862 31.714 1.00 31.32 295 ALA D O 1
ATOM 8996 N N . LEU D 1 316 ? 33.800 8.094 29.567 1.00 27.64 296 LEU D N 1
ATOM 8997 C CA . LEU D 1 316 ? 32.703 7.117 29.870 1.00 28.00 296 LEU D CA 1
ATOM 8998 C C . LEU D 1 316 ? 33.126 6.229 31.046 1.00 28.49 296 LEU D C 1
ATOM 8999 O O . LEU D 1 316 ? 32.325 6.082 31.976 1.00 28.63 296 LEU D O 1
ATOM 9004 N N . VAL D 1 317 ? 34.351 5.699 30.997 1.00 29.58 297 VAL D N 1
ATOM 9005 C CA . VAL D 1 317 ? 34.910 4.739 31.987 1.00 30.52 297 VAL D CA 1
ATOM 9006 C C . VAL D 1 317 ? 35.083 5.447 33.321 1.00 34.33 297 VAL D C 1
ATOM 9007 O O . VAL D 1 317 ? 34.818 4.811 34.331 1.00 42.50 297 VAL D O 1
ATOM 9011 N N . ALA D 1 318 ? 35.547 6.692 33.344 1.00 36.66 298 ALA D N 1
ATOM 9012 C CA . ALA D 1 318 ? 35.796 7.402 34.623 1.00 41.96 298 ALA D CA 1
ATOM 9013 C C . ALA D 1 318 ? 34.460 7.769 35.287 1.00 44.83 298 ALA D C 1
ATOM 9014 O O . ALA D 1 318 ? 34.487 8.186 36.462 1.00 44.10 298 ALA D O 1
ATOM 9016 N N . GLY D 1 319 ? 33.347 7.647 34.552 1.00 51.22 299 GLY D N 1
ATOM 9017 C CA . GLY D 1 319 ? 31.972 7.702 35.091 1.00 55.69 299 GLY D CA 1
ATOM 9018 C C . GLY D 1 319 ? 31.569 6.410 35.798 1.00 59.73 299 GLY D C 1
ATOM 9019 O O . GLY D 1 319 ? 30.438 6.393 36.309 1.00 59.00 299 GLY D O 1
ATOM 9020 N N . ASN D 1 320 ? 32.449 5.385 35.831 1.00 63.70 300 ASN D N 1
ATOM 9021 C CA . ASN D 1 320 ? 32.264 4.064 36.509 1.00 66.62 300 ASN D CA 1
ATOM 9022 C C . ASN D 1 320 ? 33.474 3.761 37.400 1.00 60.61 300 ASN D C 1
ATOM 9023 O O . ASN D 1 320 ? 33.394 3.968 38.599 1.00 56.60 300 ASN D O 1
ATOM 9028 N N . MET E 1 21 ? 22.794 -47.097 31.914 1.00 95.69 1 MET E N 1
ATOM 9029 C CA . MET E 1 21 ? 21.687 -47.780 32.658 1.00 91.19 1 MET E CA 1
ATOM 9030 C C . MET E 1 21 ? 22.271 -48.842 33.608 1.00 83.63 1 MET E C 1
ATOM 9031 O O . MET E 1 21 ? 21.626 -49.104 34.649 1.00 79.11 1 MET E O 1
ATOM 9036 N N . ILE E 1 22 ? 23.455 -49.397 33.305 1.00 69.12 2 ILE E N 1
ATOM 9037 C CA . ILE E 1 22 ? 24.087 -50.487 34.113 1.00 64.78 2 ILE E CA 1
ATOM 9038 C C . ILE E 1 22 ? 24.839 -49.871 35.297 1.00 55.70 2 ILE E C 1
ATOM 9039 O O . ILE E 1 22 ? 25.718 -49.032 35.041 1.00 53.40 2 ILE E O 1
ATOM 9044 N N . LYS E 1 23 ? 24.552 -50.333 36.523 1.00 48.73 3 LYS E N 1
ATOM 9045 C CA . LYS E 1 23 ? 25.052 -49.723 37.782 1.00 46.11 3 LYS E CA 1
ATOM 9046 C C . LYS E 1 23 ? 25.633 -50.762 38.752 1.00 41.27 3 LYS E C 1
ATOM 9047 O O . LYS E 1 23 ? 25.819 -50.381 39.937 1.00 37.15 3 LYS E O 1
ATOM 9053 N N . SER E 1 24 ? 25.908 -51.997 38.294 1.00 38.50 4 SER E N 1
ATOM 9054 C CA . SER E 1 24 ? 26.421 -53.137 39.113 1.00 34.04 4 SER E CA 1
ATOM 9055 C C . SER E 1 24 ? 26.968 -54.263 38.228 1.00 31.70 4 SER E C 1
ATOM 9056 O O . SER E 1 24 ? 26.567 -54.395 37.056 1.00 28.60 4 SER E O 1
ATOM 9059 N N . PHE E 1 25 ? 27.803 -55.114 38.811 1.00 31.37 5 PHE E N 1
ATOM 9060 C CA . PHE E 1 25 ? 28.380 -56.284 38.112 1.00 30.99 5 PHE E CA 1
ATOM 9061 C C . PHE E 1 25 ? 27.325 -57.372 37.932 1.00 31.20 5 PHE E C 1
ATOM 9062 O O . PHE E 1 25 ? 27.535 -58.208 37.047 1.00 29.23 5 PHE E O 1
ATOM 9070 N N . ASN E 1 26 ? 26.262 -57.391 38.748 1.00 36.99 6 ASN E N 1
ATOM 9071 C CA . ASN E 1 26 ? 25.115 -58.324 38.555 1.00 39.20 6 ASN E CA 1
ATOM 9072 C C . ASN E 1 26 ? 24.390 -57.916 37.279 1.00 40.23 6 ASN E C 1
ATOM 9073 O O . ASN E 1 26 ? 24.110 -58.812 36.458 1.00 38.89 6 ASN E O 1
ATOM 9078 N N . GLU E 1 27 ? 24.201 -56.611 37.082 1.00 38.94 7 GLU E N 1
ATOM 9079 C CA . GLU E 1 27 ? 23.619 -56.072 35.830 1.00 40.74 7 GLU E CA 1
ATOM 9080 C C . GLU E 1 27 ? 24.569 -56.368 34.651 1.00 37.71 7 GLU E C 1
ATOM 9081 O O . GLU E 1 27 ? 24.065 -56.748 33.560 1.00 34.15 7 GLU E O 1
ATOM 9087 N N . ILE E 1 28 ? 25.891 -56.245 34.829 1.00 35.84 8 ILE E N 1
ATOM 9088 C CA . ILE E 1 28 ? 26.864 -56.530 33.724 1.00 34.10 8 ILE E CA 1
ATOM 9089 C C . ILE E 1 28 ? 26.689 -57.994 33.321 1.00 36.86 8 ILE E C 1
ATOM 9090 O O . ILE E 1 28 ? 26.766 -58.280 32.122 1.00 37.13 8 ILE E O 1
ATOM 9095 N N . ILE E 1 29 ? 26.584 -58.899 34.297 1.00 39.86 9 ILE E N 1
ATOM 9096 C CA . ILE E 1 29 ? 26.550 -60.362 33.993 1.00 44.58 9 ILE E CA 1
ATOM 9097 C C . ILE E 1 29 ? 25.236 -60.723 33.304 1.00 45.78 9 ILE E C 1
ATOM 9098 O O . ILE E 1 29 ? 25.277 -61.465 32.315 1.00 43.38 9 ILE E O 1
ATOM 9103 N N . MET E 1 30 ? 24.127 -60.169 33.780 1.00 47.42 10 MET E N 1
ATOM 9104 C CA . MET E 1 30 ? 22.805 -60.500 33.202 1.00 48.06 10 MET E CA 1
ATOM 9105 C C . MET E 1 30 ? 22.799 -60.088 31.730 1.00 43.68 10 MET E C 1
ATOM 9106 O O . MET E 1 30 ? 22.225 -60.827 30.921 1.00 42.44 10 MET E O 1
ATOM 9111 N N . LYS E 1 31 ? 23.397 -58.942 31.408 1.00 42.09 11 LYS E N 1
ATOM 9112 C CA . LYS E 1 31 ? 23.475 -58.481 29.999 1.00 41.12 11 LYS E CA 1
ATOM 9113 C C . LYS E 1 31 ? 24.302 -59.466 29.173 1.00 38.84 11 LYS E C 1
ATOM 9114 O O . LYS E 1 31 ? 23.830 -59.865 28.115 1.00 38.74 11 LYS E O 1
ATOM 9120 N N . VAL E 1 32 ? 25.454 -59.897 29.682 1.00 39.10 12 VAL E N 1
ATOM 9121 C CA . VAL E 1 32 ? 26.350 -60.805 28.909 1.00 39.50 12 VAL E CA 1
ATOM 9122 C C . VAL E 1 32 ? 25.577 -62.092 28.635 1.00 41.16 12 VAL E C 1
ATOM 9123 O O . VAL E 1 32 ? 25.578 -62.549 27.478 1.00 42.45 12 VAL E O 1
ATOM 9127 N N . LYS E 1 33 ? 24.932 -62.634 29.662 1.00 41.04 13 LYS E N 1
ATOM 9128 C CA . LYS E 1 33 ? 24.168 -63.910 29.563 1.00 40.94 13 LYS E CA 1
ATOM 9129 C C . LYS E 1 33 ? 23.085 -63.801 28.479 1.00 42.53 13 LYS E C 1
ATOM 9130 O O . LYS E 1 33 ? 22.833 -64.822 27.823 1.00 47.71 13 LYS E O 1
ATOM 9136 N N . SER E 1 34 ? 22.491 -62.618 28.286 1.00 40.69 14 SER E N 1
ATOM 9137 C CA . SER E 1 34 ? 21.335 -62.367 27.386 1.00 41.90 14 SER E CA 1
ATOM 9138 C C . SER E 1 34 ? 21.777 -62.155 25.935 1.00 49.33 14 SER E C 1
ATOM 9139 O O . SER E 1 34 ? 20.893 -61.976 25.072 1.00 53.64 14 SER E O 1
ATOM 9142 N N . LYS E 1 35 ? 23.088 -62.084 25.683 1.00 53.50 15 LYS E N 1
ATOM 9143 C CA . LYS E 1 35 ? 23.681 -61.839 24.340 1.00 48.87 15 LYS E CA 1
ATOM 9144 C C . LYS E 1 35 ? 24.433 -63.103 23.912 1.00 45.03 15 LYS E C 1
ATOM 9145 O O . LYS E 1 35 ? 24.640 -63.968 24.762 1.00 50.33 15 LYS E O 1
ATOM 9151 N N . GLU E 1 36 ? 24.835 -63.202 22.651 1.00 43.15 16 GLU E N 1
ATOM 9152 C CA . GLU E 1 36 ? 25.567 -64.375 22.105 1.00 48.19 16 GLU E CA 1
ATOM 9153 C C . GLU E 1 36 ? 26.832 -64.624 22.929 1.00 42.14 16 GLU E C 1
ATOM 9154 O O . GLU E 1 36 ? 27.649 -63.697 22.992 1.00 40.13 16 GLU E O 1
ATOM 9160 N N . MET E 1 37 ? 26.982 -65.818 23.521 1.00 40.66 17 MET E N 1
ATOM 9161 C CA . MET E 1 37 ? 28.181 -66.221 24.313 1.00 42.44 17 MET E CA 1
ATOM 9162 C C . MET E 1 37 ? 29.403 -65.904 23.458 1.00 42.10 17 MET E C 1
ATOM 9163 O O . MET E 1 37 ? 29.297 -66.077 22.242 1.00 41.96 17 MET E O 1
ATOM 9168 N N . LYS E 1 38 ? 30.490 -65.436 24.080 1.00 39.65 18 LYS E N 1
ATOM 9169 C CA . LYS E 1 38 ? 31.732 -65.013 23.388 1.00 35.07 18 LYS E CA 1
ATOM 9170 C C . LYS E 1 38 ? 32.862 -65.938 23.828 1.00 28.29 18 LYS E C 1
ATOM 9171 O O . LYS E 1 38 ? 32.776 -66.467 24.926 1.00 24.14 18 LYS E O 1
ATOM 9177 N N . LYS E 1 39 ? 33.908 -66.071 23.008 1.00 27.28 19 LYS E N 1
ATOM 9178 C CA . LYS E 1 39 ? 35.013 -67.021 23.304 1.00 28.04 19 LYS E CA 1
ATOM 9179 C C . LYS E 1 39 ? 36.267 -66.294 23.786 1.00 26.82 19 LYS E C 1
ATOM 9180 O O . LYS E 1 39 ? 36.587 -65.239 23.227 1.00 27.07 19 LYS E O 1
ATOM 9186 N N . VAL E 1 40 ? 36.951 -66.866 24.779 1.00 25.89 20 VAL E N 1
ATOM 9187 C CA . VAL E 1 40 ? 38.221 -66.288 25.299 1.00 25.72 20 VAL E CA 1
ATOM 9188 C C . VAL E 1 40 ? 39.336 -67.267 24.960 1.00 24.62 20 VAL E C 1
ATOM 9189 O O . VAL E 1 40 ? 39.144 -68.464 25.174 1.00 26.18 20 VAL E O 1
ATOM 9193 N N . ALA E 1 41 ? 40.448 -66.776 24.424 1.00 22.66 21 ALA E N 1
ATOM 9194 C CA . ALA E 1 41 ? 41.605 -67.665 24.215 1.00 21.46 21 ALA E CA 1
ATOM 9195 C C . ALA E 1 41 ? 42.500 -67.484 25.433 1.00 20.53 21 ALA E C 1
ATOM 9196 O O . ALA E 1 41 ? 42.818 -66.341 25.757 1.00 20.99 21 ALA E O 1
ATOM 9198 N N . VAL E 1 42 ? 42.847 -68.562 26.132 1.00 21.65 22 VAL E N 1
ATOM 9199 C CA . VAL E 1 42 ? 43.746 -68.466 27.322 1.00 23.67 22 VAL E CA 1
ATOM 9200 C C . VAL E 1 42 ? 45.190 -68.723 26.895 1.00 23.54 22 VAL E C 1
ATOM 9201 O O . VAL E 1 42 ? 45.434 -69.797 26.361 1.00 24.01 22 VAL E O 1
ATOM 9205 N N . ALA E 1 43 ? 46.110 -67.793 27.174 1.00 23.29 23 ALA E N 1
ATOM 9206 C CA . ALA E 1 43 ? 47.486 -67.869 26.625 1.00 24.75 23 ALA E CA 1
ATOM 9207 C C . ALA E 1 43 ? 48.334 -69.061 27.051 1.00 24.40 23 ALA E C 1
ATOM 9208 O O . ALA E 1 43 ? 48.828 -69.731 26.150 1.00 22.08 23 ALA E O 1
ATOM 9210 N N . VAL E 1 44 ? 48.478 -69.352 28.333 1.00 25.84 24 VAL E N 1
ATOM 9211 C CA . VAL E 1 44 ? 49.190 -70.587 28.774 1.00 25.10 24 VAL E CA 1
ATOM 9212 C C . VAL E 1 44 ? 48.220 -71.011 29.855 1.00 26.09 24 VAL E C 1
ATOM 9213 O O . VAL E 1 44 ? 48.364 -70.552 30.979 1.00 28.49 24 VAL E O 1
ATOM 9217 N N . ALA E 1 45 ? 47.276 -71.879 29.519 1.00 28.08 25 ALA E N 1
ATOM 9218 C CA . ALA E 1 45 ? 46.109 -72.048 30.416 1.00 27.94 25 ALA E CA 1
ATOM 9219 C C . ALA E 1 45 ? 46.361 -73.013 31.571 1.00 26.94 25 ALA E C 1
ATOM 9220 O O . ALA E 1 45 ? 45.409 -73.283 32.286 1.00 25.49 25 ALA E O 1
ATOM 9222 N N . GLN E 1 46 ? 47.581 -73.506 31.745 1.00 26.19 26 GLN E N 1
ATOM 9223 C CA . GLN E 1 46 ? 47.860 -74.367 32.916 1.00 27.16 26 GLN E CA 1
ATOM 9224 C C . GLN E 1 46 ? 47.963 -73.469 34.150 1.00 26.46 26 GLN E C 1
ATOM 9225 O O . GLN E 1 46 ? 48.978 -73.540 34.851 1.00 22.51 26 GLN E O 1
ATOM 9231 N N . ASP E 1 47 ? 46.911 -72.696 34.426 1.00 29.97 27 ASP E N 1
ATOM 9232 C CA . ASP E 1 47 ? 46.859 -71.823 35.625 1.00 32.91 27 ASP E CA 1
ATOM 9233 C C . ASP E 1 47 ? 45.563 -72.179 36.352 1.00 32.74 27 ASP E C 1
ATOM 9234 O O . ASP E 1 47 ? 44.496 -71.915 35.791 1.00 30.42 27 ASP E O 1
ATOM 9239 N N . GLU E 1 48 ? 45.657 -72.743 37.555 1.00 32.51 28 GLU E N 1
ATOM 9240 C CA . GLU E 1 48 ? 44.457 -73.236 38.280 1.00 34.37 28 GLU E CA 1
ATOM 9241 C C . GLU E 1 48 ? 43.454 -72.119 38.583 1.00 31.38 28 GLU E C 1
ATOM 9242 O O . GLU E 1 48 ? 42.261 -72.376 38.367 1.00 31.97 28 GLU E O 1
ATOM 9248 N N . PRO E 1 49 ? 43.821 -70.913 39.092 1.00 28.35 29 PRO E N 1
ATOM 9249 C CA . PRO E 1 49 ? 42.801 -69.949 39.496 1.00 26.85 29 PRO E CA 1
ATOM 9250 C C . PRO E 1 49 ? 42.114 -69.325 38.287 1.00 25.25 29 PRO E C 1
ATOM 9251 O O . PRO E 1 49 ? 40.992 -68.909 38.452 1.00 24.79 29 PRO E O 1
ATOM 9255 N N . VAL E 1 50 ? 42.823 -69.296 37.150 1.00 25.71 30 VAL E N 1
ATOM 9256 C CA . VAL E 1 50 ? 42.332 -68.843 35.814 1.00 25.78 30 VAL E CA 1
ATOM 9257 C C . VAL E 1 50 ? 41.262 -69.830 35.372 1.00 25.22 30 VAL E C 1
ATOM 9258 O O . VAL E 1 50 ? 40.112 -69.404 35.158 1.00 25.33 30 VAL E O 1
ATOM 9262 N N . LEU E 1 51 ? 41.649 -71.104 35.271 1.00 25.94 31 LEU E N 1
ATOM 9263 C CA . LEU E 1 51 ? 40.796 -72.200 34.752 1.00 25.61 31 LEU E CA 1
ATOM 9264 C C . LEU E 1 51 ? 39.542 -72.323 35.616 1.00 27.55 31 LEU E C 1
ATOM 9265 O O . LEU E 1 51 ? 38.486 -72.590 35.014 1.00 28.93 31 LEU E O 1
ATOM 9270 N N . GLU E 1 52 ? 39.664 -72.128 36.941 1.00 28.02 32 GLU E N 1
ATOM 9271 C CA . GLU E 1 52 ? 38.527 -72.043 37.896 1.00 29.89 32 GLU E CA 1
ATOM 9272 C C . GLU E 1 52 ? 37.532 -70.969 37.412 1.00 29.80 32 GLU E C 1
ATOM 9273 O O . GLU E 1 52 ? 36.316 -71.278 37.388 1.00 27.41 32 GLU E O 1
ATOM 9279 N N . ALA E 1 53 ? 38.027 -69.764 37.056 1.00 28.82 33 ALA E N 1
ATOM 9280 C CA . ALA E 1 53 ? 37.258 -68.587 36.559 1.00 27.79 33 ALA E CA 1
ATOM 9281 C C . ALA E 1 53 ? 36.596 -68.883 35.203 1.00 27.47 33 ALA E C 1
ATOM 9282 O O . ALA E 1 53 ? 35.393 -68.570 35.031 1.00 25.77 33 ALA E O 1
ATOM 9284 N N . VAL E 1 54 ? 37.367 -69.438 34.266 1.00 26.39 34 VAL E N 1
ATOM 9285 C CA . VAL E 1 54 ? 36.899 -69.898 32.924 1.00 28.04 34 VAL E CA 1
ATOM 9286 C C . VAL E 1 54 ? 35.742 -70.917 33.044 1.00 30.41 34 VAL E C 1
ATOM 9287 O O . VAL E 1 54 ? 34.686 -70.738 32.382 1.00 30.66 34 VAL E O 1
ATOM 9291 N N . ARG E 1 55 ? 35.971 -71.992 33.796 1.00 32.67 35 ARG E N 1
ATOM 9292 C CA . ARG E 1 55 ? 34.966 -73.012 34.179 1.00 34.37 35 ARG E CA 1
ATOM 9293 C C . ARG E 1 55 ? 33.656 -72.339 34.606 1.00 32.98 35 ARG E C 1
ATOM 9294 O O . ARG E 1 55 ? 32.615 -72.694 34.061 1.00 33.42 35 ARG E O 1
ATOM 9302 N N . ASP E 1 56 ? 33.695 -71.462 35.606 1.00 33.62 36 ASP E N 1
ATOM 9303 C CA . ASP E 1 56 ? 32.476 -70.824 36.161 1.00 35.01 36 ASP E CA 1
ATOM 9304 C C . ASP E 1 56 ? 31.907 -69.876 35.118 1.00 32.32 36 ASP E C 1
ATOM 9305 O O . ASP E 1 56 ? 30.693 -69.710 35.128 1.00 29.97 36 ASP E O 1
ATOM 9310 N N . ALA E 1 57 ? 32.755 -69.317 34.249 1.00 34.32 37 ALA E N 1
ATOM 9311 C CA . ALA E 1 57 ? 32.336 -68.497 33.079 1.00 38.27 37 ALA E CA 1
ATOM 9312 C C . ALA E 1 57 ? 31.397 -69.315 32.179 1.00 35.02 37 ALA E C 1
ATOM 9313 O O . ALA E 1 57 ? 30.395 -68.732 31.713 1.00 31.64 37 ALA E O 1
ATOM 9315 N N . LYS E 1 58 ? 31.721 -70.596 31.966 1.00 35.46 38 LYS E N 1
ATOM 9316 C CA . LYS E 1 58 ? 31.014 -71.553 31.059 1.00 37.53 38 LYS E CA 1
ATOM 9317 C C . LYS E 1 58 ? 29.738 -72.082 31.712 1.00 36.20 38 LYS E C 1
ATOM 9318 O O . LYS E 1 58 ? 28.723 -72.158 31.023 1.00 34.45 38 LYS E O 1
ATOM 9324 N N . LYS E 1 59 ? 29.825 -72.476 32.980 1.00 41.05 39 LYS E N 1
ATOM 9325 C CA . LYS E 1 59 ? 28.673 -72.948 33.788 1.00 46.64 39 LYS E CA 1
ATOM 9326 C C . LYS E 1 59 ? 27.641 -71.817 33.942 1.00 42.53 39 LYS E C 1
ATOM 9327 O O . LYS E 1 59 ? 26.471 -72.148 34.100 1.00 49.01 39 LYS E O 1
ATOM 9333 N N . ASN E 1 60 ? 28.003 -70.541 33.818 1.00 37.58 40 ASN E N 1
ATOM 9334 C CA . ASN E 1 60 ? 27.018 -69.439 33.991 1.00 37.83 40 ASN E CA 1
ATOM 9335 C C . ASN E 1 60 ? 26.643 -68.810 32.645 1.00 35.55 40 ASN E C 1
ATOM 9336 O O . ASN E 1 60 ? 25.849 -67.887 32.647 1.00 38.54 40 ASN E O 1
ATOM 9341 N N . GLY E 1 61 ? 27.206 -69.286 31.538 1.00 35.56 41 GLY E N 1
ATOM 9342 C CA . GLY E 1 61 ? 26.963 -68.750 30.183 1.00 33.67 41 GLY E CA 1
ATOM 9343 C C . GLY E 1 61 ? 27.611 -67.396 29.974 1.00 32.67 41 GLY E C 1
ATOM 9344 O O . GLY E 1 61 ? 27.241 -66.707 29.018 1.00 30.07 41 GLY E O 1
ATOM 9345 N N . ILE E 1 62 ? 28.597 -67.042 30.798 1.00 34.02 42 ILE E N 1
ATOM 9346 C CA . ILE E 1 62 ? 29.340 -65.761 30.646 1.00 33.06 42 ILE E CA 1
ATOM 9347 C C . ILE E 1 62 ? 30.307 -65.860 29.457 1.00 30.21 42 ILE E C 1
ATOM 9348 O O . ILE E 1 62 ? 30.424 -64.857 28.748 1.00 29.52 42 ILE E O 1
ATOM 9353 N N . ALA E 1 63 ? 30.918 -67.016 29.183 1.00 29.26 43 ALA E N 1
ATOM 9354 C CA . ALA E 1 63 ? 31.810 -67.191 28.009 1.00 29.62 43 ALA E CA 1
ATOM 9355 C C . ALA E 1 63 ? 32.168 -68.658 27.762 1.00 30.74 43 ALA E C 1
ATOM 9356 O O . ALA E 1 63 ? 32.157 -69.456 28.701 1.00 32.12 43 ALA E O 1
ATOM 9358 N N . ASP E 1 64 ? 32.601 -68.931 26.524 1.00 33.74 44 ASP E N 1
ATOM 9359 C CA . ASP E 1 64 ? 33.149 -70.261 26.163 1.00 34.77 44 ASP E CA 1
ATOM 9360 C C . ASP E 1 64 ? 34.663 -70.034 26.110 1.00 32.62 44 ASP E C 1
ATOM 9361 O O . ASP E 1 64 ? 35.063 -68.874 26.276 1.00 31.12 44 ASP E O 1
ATOM 9366 N N . ALA E 1 65 ? 35.480 -71.064 25.887 1.00 30.19 45 ALA E N 1
ATOM 9367 C CA . ALA E 1 65 ? 36.929 -70.773 25.870 1.00 29.23 45 ALA E CA 1
ATOM 9368 C C . ALA E 1 65 ? 37.762 -71.780 25.082 1.00 27.33 45 ALA E C 1
ATOM 9369 O O . ALA E 1 65 ? 37.303 -72.913 24.902 1.00 25.50 45 ALA E O 1
ATOM 9371 N N . ILE E 1 66 ? 38.943 -71.354 24.627 1.00 27.25 46 ILE E N 1
ATOM 9372 C CA . ILE E 1 66 ? 39.925 -72.276 23.990 1.00 27.61 46 ILE E CA 1
ATOM 9373 C C . ILE E 1 66 ? 41.127 -72.252 24.934 1.00 27.76 46 ILE E C 1
ATOM 9374 O O . ILE E 1 66 ? 41.600 -71.151 25.248 1.00 25.99 46 ILE E O 1
ATOM 9379 N N . LEU E 1 67 ? 41.589 -73.416 25.381 1.00 28.21 47 LEU E N 1
ATOM 9380 C CA . LEU E 1 67 ? 42.712 -73.475 26.348 1.00 27.25 47 LEU E CA 1
ATOM 9381 C C . LEU E 1 67 ? 43.997 -73.820 25.598 1.00 25.61 47 LEU E C 1
ATOM 9382 O O . LEU E 1 67 ? 44.164 -74.984 25.239 1.00 26.98 47 LEU E O 1
ATOM 9387 N N . VAL E 1 68 ? 44.865 -72.832 25.379 1.00 24.85 48 VAL E N 1
ATOM 9388 C CA . VAL E 1 68 ? 46.118 -73.039 24.594 1.00 23.07 48 VAL E CA 1
ATOM 9389 C C . VAL E 1 68 ? 47.289 -73.246 25.544 1.00 22.66 48 VAL E C 1
ATOM 9390 O O . VAL E 1 68 ? 47.586 -72.317 26.260 1.00 21.12 48 VAL E O 1
ATOM 9394 N N . GLY E 1 69 ? 47.910 -74.423 25.552 1.00 23.50 49 GLY E N 1
ATOM 9395 C CA . GLY E 1 69 ? 48.945 -74.748 26.550 1.00 24.04 49 GLY E CA 1
ATOM 9396 C C . GLY E 1 69 ? 49.323 -76.220 26.608 1.00 24.47 49 GLY E C 1
ATOM 9397 O O . GLY E 1 69 ? 49.102 -76.967 25.639 1.00 25.30 49 GLY E O 1
ATOM 9398 N N . ASP E 1 70 ? 49.950 -76.612 27.705 1.00 24.84 50 ASP E N 1
ATOM 9399 C CA . ASP E 1 70 ? 50.372 -78.005 27.955 1.00 28.03 50 ASP E CA 1
ATOM 9400 C C . ASP E 1 70 ? 49.113 -78.830 28.229 1.00 29.18 50 ASP E C 1
ATOM 9401 O O . ASP E 1 70 ? 48.550 -78.676 29.342 1.00 28.60 50 ASP E O 1
ATOM 9406 N N . HIS E 1 71 ? 48.668 -79.639 27.252 1.00 31.46 51 HIS E N 1
ATOM 9407 C CA . HIS E 1 71 ? 47.451 -80.498 27.348 1.00 32.45 51 HIS E CA 1
ATOM 9408 C C . HIS E 1 71 ? 47.455 -81.273 28.668 1.00 33.55 51 HIS E C 1
ATOM 9409 O O . HIS E 1 71 ? 46.473 -81.174 29.412 1.00 30.26 51 HIS E O 1
ATOM 9416 N N . ASP E 1 72 ? 48.517 -82.039 28.919 1.00 36.59 52 ASP E N 1
ATOM 9417 C CA . ASP E 1 72 ? 48.644 -82.892 30.133 1.00 39.78 52 ASP E CA 1
ATOM 9418 C C . ASP E 1 72 ? 48.474 -82.032 31.394 1.00 34.51 52 ASP E C 1
ATOM 9419 O O . ASP E 1 72 ? 47.703 -82.458 32.291 1.00 33.31 52 ASP E O 1
ATOM 9424 N N . GLU E 1 73 ? 49.134 -80.872 31.464 1.00 31.14 53 GLU E N 1
ATOM 9425 C CA . GLU E 1 73 ? 49.088 -80.012 32.674 1.00 30.60 53 GLU E CA 1
ATOM 9426 C C . GLU E 1 73 ? 47.677 -79.425 32.764 1.00 25.09 53 GLU E C 1
ATOM 9427 O O . GLU E 1 73 ? 47.114 -79.394 33.874 1.00 23.54 53 GLU E O 1
ATOM 9433 N N . ILE E 1 74 ? 47.100 -78.995 31.646 1.00 23.24 54 ILE E N 1
ATOM 9434 C CA . ILE E 1 74 ? 45.736 -78.375 31.664 1.00 23.91 54 ILE E CA 1
ATOM 9435 C C . ILE E 1 74 ? 44.750 -79.407 32.225 1.00 24.64 54 ILE E C 1
ATOM 9436 O O . ILE E 1 74 ? 43.955 -79.030 33.042 1.00 23.70 54 ILE E O 1
ATOM 9441 N N . VAL E 1 75 ? 44.877 -80.675 31.835 1.00 29.71 55 VAL E N 1
ATOM 9442 C CA . VAL E 1 75 ? 43.957 -81.804 32.163 1.00 33.14 55 VAL E CA 1
ATOM 9443 C C . VAL E 1 75 ? 44.106 -82.220 33.637 1.00 34.80 55 VAL E C 1
ATOM 9444 O O . VAL E 1 75 ? 43.036 -82.479 34.252 1.00 40.64 55 VAL E O 1
ATOM 9448 N N . SER E 1 76 ? 45.330 -82.306 34.191 1.00 32.99 56 SER E N 1
ATOM 9449 C CA . SER E 1 76 ? 45.563 -82.501 35.656 1.00 34.16 56 SER E CA 1
ATOM 9450 C C . SER E 1 76 ? 44.651 -81.543 36.424 1.00 33.37 56 SER E C 1
ATOM 9451 O O . SER E 1 76 ? 43.981 -81.955 37.378 1.00 33.62 56 SER E O 1
ATOM 9454 N N . ILE E 1 77 ? 44.675 -80.276 36.026 1.00 31.45 57 ILE E N 1
ATOM 9455 C CA . ILE E 1 77 ? 44.006 -79.174 36.763 1.00 30.41 57 ILE E CA 1
ATOM 9456 C C . ILE E 1 77 ? 42.491 -79.272 36.547 1.00 30.95 57 ILE E C 1
ATOM 9457 O O . ILE E 1 77 ? 41.737 -79.161 37.516 1.00 32.04 57 ILE E O 1
ATOM 9462 N N . ALA E 1 78 ? 42.062 -79.477 35.306 1.00 31.25 58 ALA E N 1
ATOM 9463 C CA . ALA E 1 78 ? 40.662 -79.758 34.931 1.00 30.15 58 ALA E CA 1
ATOM 9464 C C . ALA E 1 78 ? 40.093 -80.762 35.923 1.00 29.48 58 ALA E C 1
ATOM 9465 O O . ALA E 1 78 ? 39.009 -80.482 36.451 1.00 30.39 58 ALA E O 1
ATOM 9467 N N . LEU E 1 79 ? 40.828 -81.858 36.152 1.00 27.30 59 LEU E N 1
ATOM 9468 C CA . LEU E 1 79 ? 40.482 -82.933 37.119 1.00 29.36 59 LEU E CA 1
ATOM 9469 C C . LEU E 1 79 ? 40.321 -82.366 38.544 1.00 33.44 59 LEU E C 1
ATOM 9470 O O . LEU E 1 79 ? 39.246 -82.558 39.149 1.00 33.02 59 LEU E O 1
ATOM 9475 N N . LYS E 1 80 ? 41.346 -81.694 39.081 1.00 37.62 60 LYS E N 1
ATOM 9476 C CA . LYS E 1 80 ? 41.346 -81.119 40.460 1.00 38.67 60 LYS E CA 1
ATOM 9477 C C . LYS E 1 80 ? 40.105 -80.237 40.693 1.00 38.47 60 LYS E C 1
ATOM 9478 O O . LYS E 1 80 ? 39.588 -80.239 41.826 1.00 37.33 60 LYS E O 1
ATOM 9484 N N . ILE E 1 81 ? 39.661 -79.517 39.660 1.00 36.74 61 ILE E N 1
ATOM 9485 C CA . ILE E 1 81 ? 38.730 -78.354 39.737 1.00 39.12 61 ILE E CA 1
ATOM 9486 C C . ILE E 1 81 ? 37.290 -78.821 39.523 1.00 36.42 61 ILE E C 1
ATOM 9487 O O . ILE E 1 81 ? 36.359 -78.075 39.907 1.00 34.79 61 ILE E O 1
ATOM 9492 N N . GLY E 1 82 ? 37.124 -79.943 38.830 1.00 33.07 62 GLY E N 1
ATOM 9493 C CA . GLY E 1 82 ? 35.821 -80.409 38.339 1.00 32.20 62 GLY E CA 1
ATOM 9494 C C . GLY E 1 82 ? 35.492 -79.781 37.009 1.00 33.42 62 GLY E C 1
ATOM 9495 O O . GLY E 1 82 ? 34.324 -79.474 36.780 1.00 40.90 62 GLY E O 1
ATOM 9496 N N . MET E 1 83 ? 36.481 -79.584 36.148 1.00 35.25 63 MET E N 1
ATOM 9497 C CA . MET E 1 83 ? 36.256 -78.976 34.814 1.00 37.25 63 MET E CA 1
ATOM 9498 C C . MET E 1 83 ? 36.084 -80.115 33.811 1.00 37.80 63 MET E C 1
ATOM 9499 O O . MET E 1 83 ? 36.973 -80.988 33.783 1.00 41.59 63 MET E O 1
ATOM 9504 N N . ASP E 1 84 ? 34.977 -80.115 33.057 1.00 38.00 64 ASP E N 1
ATOM 9505 C CA . ASP E 1 84 ? 34.662 -81.096 31.980 1.00 36.82 64 ASP E CA 1
ATOM 9506 C C . ASP E 1 84 ? 35.350 -80.630 30.699 1.00 36.58 64 ASP E C 1
ATOM 9507 O O . ASP E 1 84 ? 34.850 -79.701 30.068 1.00 37.55 64 ASP E O 1
ATOM 9512 N N . VAL E 1 85 ? 36.449 -81.272 30.323 1.00 37.45 65 VAL E N 1
ATOM 9513 C CA . VAL E 1 85 ? 37.308 -80.858 29.182 1.00 40.34 65 VAL E CA 1
ATOM 9514 C C . VAL E 1 85 ? 36.562 -81.017 27.844 1.00 43.56 65 VAL E C 1
ATOM 9515 O O . VAL E 1 85 ? 37.042 -80.478 26.825 1.00 44.53 65 VAL E O 1
ATOM 9519 N N . ASN E 1 86 ? 35.402 -81.674 27.821 1.00 48.53 66 ASN E N 1
ATOM 9520 C CA . ASN E 1 86 ? 34.605 -81.832 26.573 1.00 51.48 66 ASN E CA 1
ATOM 9521 C C . ASN E 1 86 ? 33.739 -80.593 26.317 1.00 51.59 66 ASN E C 1
ATOM 9522 O O . ASN E 1 86 ? 33.081 -80.560 25.255 1.00 57.71 66 ASN E O 1
ATOM 9527 N N . ASP E 1 87 ? 33.731 -79.630 27.249 1.00 51.25 67 ASP E N 1
ATOM 9528 C CA . ASP E 1 87 ? 32.973 -78.348 27.160 1.00 46.81 67 ASP E CA 1
ATOM 9529 C C . ASP E 1 87 ? 33.906 -77.276 26.569 1.00 42.76 67 ASP E C 1
ATOM 9530 O O . ASP E 1 87 ? 33.418 -76.245 26.121 1.00 42.07 67 ASP E O 1
ATOM 9535 N N . PHE E 1 88 ? 35.210 -77.527 26.527 1.00 41.80 68 PHE E N 1
ATOM 9536 C CA . PHE E 1 88 ? 36.231 -76.574 26.022 1.00 38.95 68 PHE E CA 1
ATOM 9537 C C . PHE E 1 88 ? 36.858 -77.160 24.772 1.00 37.89 68 PHE E C 1
ATOM 9538 O O . PHE E 1 88 ? 36.651 -78.353 24.527 1.00 41.65 68 PHE E O 1
ATOM 9546 N N . GLU E 1 89 ? 37.546 -76.324 24.006 1.00 36.87 69 GLU E N 1
ATOM 9547 C CA . GLU E 1 89 ? 38.599 -76.752 23.051 1.00 38.12 69 GLU E CA 1
ATOM 9548 C C . GLU E 1 89 ? 39.946 -76.639 23.767 1.00 33.41 69 GLU E C 1
ATOM 9549 O O . GLU E 1 89 ? 40.053 -75.870 24.721 1.00 36.09 69 GLU E O 1
ATOM 9555 N N . ILE E 1 90 ? 40.940 -77.404 23.358 1.00 29.66 70 ILE E N 1
ATOM 9556 C CA . ILE E 1 90 ? 42.309 -77.273 23.927 1.00 27.96 70 ILE E CA 1
ATOM 9557 C C . ILE E 1 90 ? 43.297 -77.386 22.785 1.00 26.87 70 ILE E C 1
ATOM 9558 O O . ILE E 1 90 ? 43.376 -78.457 22.237 1.00 30.21 70 ILE E O 1
ATOM 9563 N N . VAL E 1 91 ? 44.029 -76.335 22.465 1.00 26.85 71 VAL E N 1
ATOM 9564 C CA . VAL E 1 91 ? 45.237 -76.453 21.600 1.00 27.14 71 VAL E CA 1
ATOM 9565 C C . VAL E 1 91 ? 46.405 -76.838 22.510 1.00 26.62 71 VAL E C 1
ATOM 9566 O O . VAL E 1 91 ? 46.719 -76.076 23.452 1.00 26.80 71 VAL E O 1
ATOM 9570 N N . ASN E 1 92 ? 47.006 -77.989 22.259 1.00 25.25 72 ASN E N 1
ATOM 9571 C CA . ASN E 1 92 ? 48.186 -78.448 23.027 1.00 28.33 72 ASN E CA 1
ATOM 9572 C C . ASN E 1 92 ? 49.438 -77.782 22.451 1.00 28.92 72 ASN E C 1
ATOM 9573 O O . ASN E 1 92 ? 49.960 -78.262 21.412 1.00 28.39 72 ASN E O 1
ATOM 9578 N N . GLU E 1 93 ? 49.886 -76.707 23.097 1.00 29.07 73 GLU E N 1
ATOM 9579 C CA . GLU E 1 93 ? 51.234 -76.146 22.876 1.00 31.23 73 GLU E CA 1
ATOM 9580 C C . GLU E 1 93 ? 51.945 -76.026 24.222 1.00 31.58 73 GLU E C 1
ATOM 9581 O O . GLU E 1 93 ? 51.646 -75.151 25.028 1.00 30.83 73 GLU E O 1
ATOM 9587 N N . PRO E 1 94 ? 52.917 -76.908 24.530 1.00 34.96 74 PRO E N 1
ATOM 9588 C CA . PRO E 1 94 ? 53.588 -76.876 25.831 1.00 37.96 74 PRO E CA 1
ATOM 9589 C C . PRO E 1 94 ? 54.673 -75.779 25.857 1.00 36.83 74 PRO E C 1
ATOM 9590 O O . PRO E 1 94 ? 54.947 -75.226 26.903 1.00 39.31 74 PRO E O 1
ATOM 9594 N N . ASN E 1 95 ? 55.239 -75.409 24.714 1.00 31.92 75 ASN E N 1
ATOM 9595 C CA . ASN E 1 95 ? 56.126 -74.219 24.681 1.00 31.64 75 ASN E CA 1
ATOM 9596 C C . ASN E 1 95 ? 55.333 -72.986 25.145 1.00 29.08 75 ASN E C 1
ATOM 9597 O O . ASN E 1 95 ? 54.281 -72.718 24.584 1.00 29.94 75 ASN E O 1
ATOM 9602 N N . VAL E 1 96 ? 55.814 -72.258 26.145 1.00 27.74 76 VAL E N 1
ATOM 9603 C CA . VAL E 1 96 ? 55.026 -71.167 26.792 1.00 27.40 76 VAL E CA 1
ATOM 9604 C C . VAL E 1 96 ? 54.868 -69.987 25.830 1.00 27.59 76 VAL E C 1
ATOM 9605 O O . VAL E 1 96 ? 53.727 -69.532 25.619 1.00 26.57 76 VAL E O 1
ATOM 9609 N N . LYS E 1 97 ? 55.979 -69.503 25.280 1.00 28.63 77 LYS E N 1
ATOM 9610 C CA . LYS E 1 97 ? 56.009 -68.320 24.386 1.00 27.94 77 LYS E CA 1
ATOM 9611 C C . LYS E 1 97 ? 55.186 -68.586 23.137 1.00 26.37 77 LYS E C 1
ATOM 9612 O O . LYS E 1 97 ? 54.617 -67.624 22.656 1.00 26.89 77 LYS E O 1
ATOM 9618 N N . LYS E 1 98 ? 55.168 -69.820 22.627 1.00 25.82 78 LYS E N 1
ATOM 9619 C CA . LYS E 1 98 ? 54.424 -70.189 21.393 1.00 26.49 78 LYS E CA 1
ATOM 9620 C C . LYS E 1 98 ? 52.926 -70.306 21.687 1.00 26.57 78 LYS E C 1
ATOM 9621 O O . LYS E 1 98 ? 52.101 -69.796 20.874 1.00 27.03 78 LYS E O 1
ATOM 9627 N N . ALA E 1 99 ? 52.587 -70.995 22.777 1.00 25.44 79 ALA E N 1
ATOM 9628 C CA . ALA E 1 99 ? 51.219 -71.030 23.332 1.00 27.15 79 ALA E CA 1
ATOM 9629 C C . ALA E 1 99 ? 50.682 -69.596 23.397 1.00 28.05 79 ALA E C 1
ATOM 9630 O O . ALA E 1 99 ? 49.656 -69.339 22.763 1.00 30.88 79 ALA E O 1
ATOM 9632 N N . ALA E 1 100 ? 51.363 -68.693 24.111 1.00 28.64 80 ALA E N 1
ATOM 9633 C CA . ALA E 1 100 ? 50.941 -67.279 24.275 1.00 27.68 80 ALA E CA 1
ATOM 9634 C C . ALA E 1 100 ? 50.599 -66.692 22.909 1.00 25.84 80 ALA E C 1
ATOM 9635 O O . ALA E 1 100 ? 49.538 -66.079 22.813 1.00 25.81 80 ALA E O 1
ATOM 9637 N N . LEU E 1 101 ? 51.433 -66.933 21.900 1.00 25.80 81 LEU E N 1
ATOM 9638 C CA . LEU E 1 101 ? 51.270 -66.350 20.543 1.00 29.19 81 LEU E CA 1
ATOM 9639 C C . LEU E 1 101 ? 50.104 -67.018 19.820 1.00 28.80 81 LEU E C 1
ATOM 9640 O O . LEU E 1 101 ? 49.292 -66.275 19.219 1.00 29.17 81 LEU E O 1
ATOM 9645 N N . LYS E 1 102 ? 50.030 -68.350 19.840 1.00 27.95 82 LYS E N 1
ATOM 9646 C CA . LYS E 1 102 ? 48.863 -69.054 19.244 1.00 30.28 82 LYS E CA 1
ATOM 9647 C C . LYS E 1 102 ? 47.579 -68.408 19.800 1.00 29.10 82 LYS E C 1
ATOM 9648 O O . LYS E 1 102 ? 46.661 -68.138 18.986 1.00 31.17 82 LYS E O 1
ATOM 9654 N N . ALA E 1 103 ? 47.519 -68.156 21.115 1.00 26.04 83 ALA E N 1
ATOM 9655 C CA . ALA E 1 103 ? 46.328 -67.632 21.825 1.00 26.43 83 ALA E CA 1
ATOM 9656 C C . ALA E 1 103 ? 45.872 -66.318 21.167 1.00 27.82 83 ALA E C 1
ATOM 9657 O O . ALA E 1 103 ? 44.638 -66.088 20.922 1.00 24.37 83 ALA E O 1
ATOM 9659 N N . VAL E 1 104 ? 46.852 -65.474 20.865 1.00 27.94 84 VAL E N 1
ATOM 9660 C CA . VAL E 1 104 ? 46.613 -64.137 20.269 1.00 26.78 84 VAL E CA 1
ATOM 9661 C C . VAL E 1 104 ? 46.125 -64.364 18.824 1.00 27.27 84 VAL E C 1
ATOM 9662 O O . VAL E 1 104 ? 45.014 -63.895 18.501 1.00 27.77 84 VAL E O 1
ATOM 9666 N N . GLU E 1 105 ? 46.864 -65.140 18.024 1.00 26.98 85 GLU E N 1
ATOM 9667 C CA . GLU E 1 105 ? 46.519 -65.491 16.615 1.00 27.85 85 GLU E CA 1
ATOM 9668 C C . GLU E 1 105 ? 45.075 -66.036 16.519 1.00 24.83 85 GLU E C 1
ATOM 9669 O O . GLU E 1 105 ? 44.420 -65.856 15.516 1.00 22.05 85 GLU E O 1
ATOM 9675 N N . LEU E 1 106 ? 44.559 -66.701 17.531 1.00 24.36 86 LEU E N 1
ATOM 9676 C CA . LEU E 1 106 ? 43.173 -67.215 17.455 1.00 25.92 86 LEU E CA 1
ATOM 9677 C C . LEU E 1 106 ? 42.212 -66.024 17.487 1.00 25.94 86 LEU E C 1
ATOM 9678 O O . LEU E 1 106 ? 41.208 -66.061 16.783 1.00 27.13 86 LEU E O 1
ATOM 9683 N N . VAL E 1 107 ? 42.516 -65.009 18.289 1.00 27.54 87 VAL E N 1
ATOM 9684 C CA . VAL E 1 107 ? 41.656 -63.801 18.456 1.00 28.75 87 VAL E CA 1
ATOM 9685 C C . VAL E 1 107 ? 41.794 -62.912 17.218 1.00 31.03 87 VAL E C 1
ATOM 9686 O O . VAL E 1 107 ? 40.733 -62.512 16.666 1.00 35.33 87 VAL E O 1
ATOM 9690 N N . SER E 1 108 ? 43.035 -62.636 16.798 1.00 30.06 88 SER E N 1
ATOM 9691 C CA . SER E 1 108 ? 43.371 -61.785 15.625 1.00 30.03 88 SER E CA 1
ATOM 9692 C C . SER E 1 108 ? 42.849 -62.394 14.314 1.00 29.69 88 SER E C 1
ATOM 9693 O O . SER E 1 108 ? 42.747 -61.649 13.341 1.00 33.84 88 SER E O 1
ATOM 9696 N N . THR E 1 109 ? 42.539 -63.686 14.260 1.00 28.03 89 THR E N 1
ATOM 9697 C CA . THR E 1 109 ? 41.960 -64.325 13.052 1.00 28.13 89 THR E CA 1
ATOM 9698 C C . THR E 1 109 ? 40.462 -64.568 13.258 1.00 28.84 89 THR E C 1
ATOM 9699 O O . THR E 1 109 ? 39.837 -65.095 12.351 1.00 32.53 89 THR E O 1
ATOM 9703 N N . GLY E 1 110 ? 39.890 -64.172 14.390 1.00 29.92 90 GLY E N 1
ATOM 9704 C CA . GLY E 1 110 ? 38.432 -64.183 14.597 1.00 29.20 90 GLY E CA 1
ATOM 9705 C C . GLY E 1 110 ? 37.929 -65.484 15.192 1.00 29.47 90 GLY E C 1
ATOM 9706 O O . GLY E 1 110 ? 36.697 -65.572 15.440 1.00 29.49 90 GLY E O 1
ATOM 9707 N N . LYS E 1 111 ? 38.829 -66.437 15.459 1.00 29.91 91 LYS E N 1
ATOM 9708 C CA . LYS E 1 111 ? 38.499 -67.736 16.104 1.00 30.75 91 LYS E CA 1
ATOM 9709 C C . LYS E 1 111 ? 38.116 -67.518 17.573 1.00 31.04 91 LYS E C 1
ATOM 9710 O O . LYS E 1 111 ? 37.420 -68.373 18.117 1.00 33.83 91 LYS E O 1
ATOM 9716 N N . ALA E 1 112 ? 38.554 -66.421 18.191 1.00 30.21 92 ALA E N 1
ATOM 9717 C CA . ALA E 1 112 ? 38.172 -66.028 19.563 1.00 28.67 92 ALA E CA 1
ATOM 9718 C C . ALA E 1 112 ? 37.965 -64.512 19.599 1.00 27.44 92 ALA E C 1
ATOM 9719 O O . ALA E 1 112 ? 38.449 -63.808 18.708 1.00 24.88 92 ALA E O 1
ATOM 9721 N N . ASP E 1 113 ? 37.272 -64.052 20.631 1.00 28.98 93 ASP E N 1
ATOM 9722 C CA . ASP E 1 113 ? 36.774 -62.664 20.783 1.00 32.01 93 ASP E CA 1
ATOM 9723 C C . ASP E 1 113 ? 37.725 -61.844 21.673 1.00 33.33 93 ASP E C 1
ATOM 9724 O O . ASP E 1 113 ? 37.800 -60.603 21.416 1.00 33.48 93 ASP E O 1
ATOM 9729 N N . MET E 1 114 ? 38.417 -62.495 22.637 1.00 29.80 94 MET E N 1
ATOM 9730 C CA . MET E 1 114 ? 39.341 -61.867 23.619 1.00 29.08 94 MET E CA 1
ATOM 9731 C C . MET E 1 114 ? 40.488 -62.811 24.017 1.00 27.07 94 MET E C 1
ATOM 9732 O O . MET E 1 114 ? 40.468 -63.963 23.606 1.00 26.01 94 MET E O 1
ATOM 9737 N N . VAL E 1 115 ? 41.464 -62.315 24.787 1.00 27.63 95 VAL E N 1
ATOM 9738 C CA . VAL E 1 115 ? 42.617 -63.092 25.345 1.00 28.57 95 VAL E CA 1
ATOM 9739 C C . VAL E 1 115 ? 42.642 -62.954 26.869 1.00 28.72 95 VAL E C 1
ATOM 9740 O O . VAL E 1 115 ? 42.477 -61.817 27.345 1.00 32.30 95 VAL E O 1
ATOM 9744 N N . MET E 1 116 ? 42.846 -64.060 27.591 1.00 26.99 96 MET E N 1
ATOM 9745 C CA . MET E 1 116 ? 43.248 -64.085 29.023 1.00 26.81 96 MET E CA 1
ATOM 9746 C C . MET E 1 116 ? 44.716 -64.486 29.109 1.00 25.64 96 MET E C 1
ATOM 9747 O O . MET E 1 116 ? 45.089 -65.511 28.544 1.00 26.33 96 MET E O 1
ATOM 9752 N N . LYS E 1 117 ? 45.506 -63.724 29.843 1.00 26.77 97 LYS E N 1
ATOM 9753 C CA . LYS E 1 117 ? 46.853 -64.149 30.288 1.00 27.77 97 LYS E CA 1
ATOM 9754 C C . LYS E 1 117 ? 46.680 -65.267 31.320 1.00 27.69 97 LYS E C 1
ATOM 9755 O O . LYS E 1 117 ? 45.914 -65.071 32.263 1.00 29.72 97 LYS E O 1
ATOM 9761 N N . GLY E 1 118 ? 47.340 -66.409 31.118 1.00 27.82 98 GLY E N 1
ATOM 9762 C CA . GLY E 1 118 ? 47.446 -67.500 32.105 1.00 26.52 98 GLY E CA 1
ATOM 9763 C C . GLY E 1 118 ? 48.842 -67.538 32.702 1.00 25.25 98 GLY E C 1
ATOM 9764 O O . GLY E 1 118 ? 49.269 -66.471 33.216 1.00 23.25 98 GLY E O 1
ATOM 9765 N N . LEU E 1 119 ? 49.544 -68.677 32.547 1.00 25.24 99 LEU E N 1
ATOM 9766 C CA . LEU E 1 119 ? 50.781 -69.066 33.293 1.00 26.46 99 LEU E CA 1
ATOM 9767 C C . LEU E 1 119 ? 52.050 -68.552 32.596 1.00 27.19 99 LEU E C 1
ATOM 9768 O O . LEU E 1 119 ? 53.037 -69.331 32.508 1.00 25.68 99 LEU E O 1
ATOM 9773 N N . VAL E 1 120 ? 52.013 -67.269 32.212 1.00 27.60 100 VAL E N 1
ATOM 9774 C CA . VAL E 1 120 ? 53.075 -66.482 31.529 1.00 28.48 100 VAL E CA 1
ATOM 9775 C C . VAL E 1 120 ? 53.313 -65.264 32.388 1.00 30.11 100 VAL E C 1
ATOM 9776 O O . VAL E 1 120 ? 52.316 -64.750 32.947 1.00 31.80 100 VAL E O 1
ATOM 9780 N N . ASN E 1 121 ? 54.533 -64.748 32.343 1.00 30.15 101 ASN E N 1
ATOM 9781 C CA . ASN E 1 121 ? 54.835 -63.406 32.880 1.00 32.31 101 ASN E CA 1
ATOM 9782 C C . ASN E 1 121 ? 54.156 -62.357 31.968 1.00 34.13 101 ASN E C 1
ATOM 9783 O O . ASN E 1 121 ? 53.909 -62.629 30.766 1.00 33.64 101 ASN E O 1
ATOM 9788 N N . THR E 1 122 ? 53.885 -61.176 32.530 1.00 33.77 102 THR E N 1
ATOM 9789 C CA . THR E 1 122 ? 53.188 -60.033 31.884 1.00 32.72 102 THR E CA 1
ATOM 9790 C C . THR E 1 122 ? 53.976 -59.492 30.679 1.00 31.68 102 THR E C 1
ATOM 9791 O O . THR E 1 122 ? 53.373 -59.461 29.561 1.00 32.74 102 THR E O 1
ATOM 9795 N N . ALA E 1 123 ? 55.239 -59.075 30.867 1.00 29.28 103 ALA E N 1
ATOM 9796 C CA . ALA E 1 123 ? 56.157 -58.665 29.766 1.00 30.49 103 ALA E CA 1
ATOM 9797 C C . ALA E 1 123 ? 55.954 -59.561 28.515 1.00 30.80 103 ALA E C 1
ATOM 9798 O O . ALA E 1 123 ? 55.780 -59.031 27.406 1.00 27.88 103 ALA E O 1
ATOM 9800 N N . THR E 1 124 ? 55.940 -60.887 28.672 1.00 30.18 104 THR E N 1
ATOM 9801 C CA . THR E 1 124 ? 55.942 -61.837 27.535 1.00 29.09 104 THR E CA 1
ATOM 9802 C C . THR E 1 124 ? 54.543 -61.904 26.929 1.00 29.88 104 THR E C 1
ATOM 9803 O O . THR E 1 124 ? 54.451 -62.012 25.676 1.00 31.23 104 THR E O 1
ATOM 9807 N N . PHE E 1 125 ? 53.505 -61.845 27.769 1.00 28.37 105 PHE E N 1
ATOM 9808 C CA . PHE E 1 125 ? 52.089 -61.879 27.320 1.00 27.31 105 PHE E CA 1
ATOM 9809 C C . PHE E 1 125 ? 51.741 -60.611 26.529 1.00 28.09 105 PHE E C 1
ATOM 9810 O O . PHE E 1 125 ? 50.953 -60.692 25.565 1.00 26.83 105 PHE E O 1
ATOM 9818 N N . LEU E 1 126 ? 52.289 -59.468 26.943 1.00 28.44 106 LEU E N 1
ATOM 9819 C CA . LEU E 1 126 ? 52.061 -58.183 26.240 1.00 30.03 106 LEU E CA 1
ATOM 9820 C C . LEU E 1 126 ? 52.815 -58.208 24.909 1.00 31.61 106 LEU E C 1
ATOM 9821 O O . LEU E 1 126 ? 52.195 -57.892 23.901 1.00 35.26 106 LEU E O 1
ATOM 9826 N N . ARG E 1 127 ? 54.095 -58.582 24.889 1.00 34.33 107 ARG E N 1
ATOM 9827 C CA . ARG E 1 127 ? 54.892 -58.652 23.634 1.00 35.35 107 ARG E CA 1
ATOM 9828 C C . ARG E 1 127 ? 54.124 -59.543 22.650 1.00 35.31 107 ARG E C 1
ATOM 9829 O O . ARG E 1 127 ? 54.061 -59.225 21.435 1.00 38.06 107 ARG E O 1
ATOM 9837 N N . SER E 1 128 ? 53.520 -60.608 23.165 1.00 31.21 108 SER E N 1
ATOM 9838 C CA . SER E 1 128 ? 52.649 -61.504 22.371 1.00 30.79 108 SER E CA 1
ATOM 9839 C C . SER E 1 128 ? 51.385 -60.746 21.869 1.00 29.97 108 SER E C 1
ATOM 9840 O O . SER E 1 128 ? 51.183 -60.708 20.631 1.00 26.92 108 SER E O 1
ATOM 9843 N N . VAL E 1 129 ? 50.601 -60.097 22.746 1.00 28.32 109 VAL E N 1
ATOM 9844 C CA . VAL E 1 129 ? 49.409 -59.283 22.348 1.00 29.69 109 VAL E CA 1
ATOM 9845 C C . VAL E 1 129 ? 49.823 -58.232 21.289 1.00 34.40 109 VAL E C 1
ATOM 9846 O O . VAL E 1 129 ? 49.030 -57.986 20.318 1.00 31.05 109 VAL E O 1
ATOM 9850 N N . LEU E 1 130 ? 51.006 -57.615 21.456 1.00 40.20 110 LEU E N 1
ATOM 9851 C CA . LEU E 1 130 ? 51.504 -56.466 20.637 1.00 40.27 110 LEU E CA 1
ATOM 9852 C C . LEU E 1 130 ? 52.392 -56.990 19.511 1.00 39.60 110 LEU E C 1
ATOM 9853 O O . LEU E 1 130 ? 53.154 -56.191 18.954 1.00 38.96 110 LEU E O 1
ATOM 9858 N N . ASN E 1 131 ? 52.309 -58.278 19.185 1.00 39.69 111 ASN E N 1
ATOM 9859 C CA . ASN E 1 131 ? 52.960 -58.793 17.958 1.00 42.73 111 ASN E CA 1
ATOM 9860 C C . ASN E 1 131 ? 52.471 -57.959 16.772 1.00 46.01 111 ASN E C 1
ATOM 9861 O O . ASN E 1 131 ? 51.253 -57.628 16.727 1.00 47.06 111 ASN E O 1
ATOM 9866 N N . LYS E 1 132 ? 53.378 -57.604 15.862 1.00 49.64 112 LYS E N 1
ATOM 9867 C CA . LYS E 1 132 ? 53.012 -56.802 14.665 1.00 52.48 112 LYS E CA 1
ATOM 9868 C C . LYS E 1 132 ? 52.563 -57.783 13.579 1.00 47.93 112 LYS E C 1
ATOM 9869 O O . LYS E 1 132 ? 51.716 -57.385 12.764 1.00 44.62 112 LYS E O 1
ATOM 9875 N N . GLU E 1 133 ? 53.062 -59.025 13.613 1.00 45.84 113 GLU E N 1
ATOM 9876 C CA . GLU E 1 133 ? 52.738 -60.075 12.607 1.00 47.57 113 GLU E CA 1
ATOM 9877 C C . GLU E 1 133 ? 51.324 -60.588 12.889 1.00 39.71 113 GLU E C 1
ATOM 9878 O O . GLU E 1 133 ? 50.483 -60.493 12.027 1.00 37.09 113 GLU E O 1
ATOM 9884 N N . VAL E 1 134 ? 51.066 -60.995 14.120 1.00 40.95 114 VAL E N 1
ATOM 9885 C CA . VAL E 1 134 ? 49.936 -61.884 14.516 1.00 40.99 114 VAL E CA 1
ATOM 9886 C C . VAL E 1 134 ? 48.963 -61.175 15.470 1.00 35.51 114 VAL E C 1
ATOM 9887 O O . VAL E 1 134 ? 47.818 -61.627 15.582 1.00 27.80 114 VAL E O 1
ATOM 9891 N N . GLY E 1 135 ? 49.413 -60.095 16.113 1.00 35.82 115 GLY E N 1
ATOM 9892 C CA . GLY E 1 135 ? 48.828 -59.540 17.347 1.00 36.52 115 GLY E CA 1
ATOM 9893 C C . GLY E 1 135 ? 47.629 -58.645 17.112 1.00 35.96 115 GLY E C 1
ATOM 9894 O O . GLY E 1 135 ? 46.943 -58.810 16.081 1.00 35.25 115 GLY E O 1
ATOM 9895 N N . LEU E 1 136 ? 47.364 -57.754 18.068 1.00 35.44 116 LEU E N 1
ATOM 9896 C CA . LEU E 1 136 ? 46.133 -56.926 18.099 1.00 35.60 116 LEU E CA 1
ATOM 9897 C C . LEU E 1 136 ? 46.459 -55.433 18.066 1.00 34.12 116 LEU E C 1
ATOM 9898 O O . LEU E 1 136 ? 45.549 -54.649 18.423 1.00 33.26 116 LEU E O 1
ATOM 9903 N N . ARG E 1 137 ? 47.683 -55.055 17.677 1.00 33.12 117 ARG E N 1
ATOM 9904 C CA . ARG E 1 137 ? 48.055 -53.634 17.446 1.00 34.96 117 ARG E CA 1
ATOM 9905 C C . ARG E 1 137 ? 46.971 -52.990 16.549 1.00 36.86 117 ARG E C 1
ATOM 9906 O O . ARG E 1 137 ? 46.728 -53.518 15.454 1.00 34.87 117 ARG E O 1
ATOM 9914 N N . THR E 1 138 ? 46.292 -51.934 17.011 1.00 36.18 118 THR E N 1
ATOM 9915 C CA . THR E 1 138 ? 45.459 -51.028 16.178 1.00 35.61 118 THR E CA 1
ATOM 9916 C C . THR E 1 138 ? 46.250 -49.749 15.957 1.00 39.05 118 THR E C 1
ATOM 9917 O O . THR E 1 138 ? 47.352 -49.678 16.471 1.00 46.52 118 THR E O 1
ATOM 9921 N N . GLY E 1 139 ? 45.678 -48.729 15.335 1.00 46.08 119 GLY E N 1
ATOM 9922 C CA . GLY E 1 139 ? 46.263 -47.369 15.360 1.00 52.05 119 GLY E CA 1
ATOM 9923 C C . GLY E 1 139 ? 46.556 -46.855 16.774 1.00 51.36 119 GLY E C 1
ATOM 9924 O O . GLY E 1 139 ? 47.724 -46.524 17.059 1.00 43.74 119 GLY E O 1
ATOM 9925 N N . LYS E 1 140 ? 45.535 -46.839 17.639 1.00 56.86 120 LYS E N 1
ATOM 9926 C CA . LYS E 1 140 ? 45.469 -46.068 18.914 1.00 59.52 120 LYS E CA 1
ATOM 9927 C C . LYS E 1 140 ? 46.405 -46.655 19.989 1.00 48.98 120 LYS E C 1
ATOM 9928 O O . LYS E 1 140 ? 46.815 -47.807 19.870 1.00 49.60 120 LYS E O 1
ATOM 9934 N N . THR E 1 141 ? 46.728 -45.866 21.014 1.00 42.68 121 THR E N 1
ATOM 9935 C CA . THR E 1 141 ? 47.386 -46.307 22.279 1.00 39.48 121 THR E CA 1
ATOM 9936 C C . THR E 1 141 ? 46.503 -47.375 22.945 1.00 36.45 121 THR E C 1
ATOM 9937 O O . THR E 1 141 ? 45.263 -47.199 22.997 1.00 29.41 121 THR E O 1
ATOM 9941 N N . MET E 1 142 ? 47.127 -48.462 23.398 1.00 39.62 122 MET E N 1
ATOM 9942 C CA . MET E 1 142 ? 46.502 -49.478 24.280 1.00 44.93 122 MET E CA 1
ATOM 9943 C C . MET E 1 142 ? 46.401 -48.877 25.692 1.00 42.31 122 MET E C 1
ATOM 9944 O O . MET E 1 142 ? 47.391 -48.255 26.102 1.00 46.77 122 MET E O 1
ATOM 9949 N N . SER E 1 143 ? 45.270 -49.040 26.394 1.00 34.61 123 SER E N 1
ATOM 9950 C CA . SER E 1 143 ? 45.043 -48.497 27.757 1.00 31.45 123 SER E CA 1
ATOM 9951 C C . SER E 1 143 ? 44.370 -49.535 28.670 1.00 31.83 123 SER E C 1
ATOM 9952 O O . SER E 1 143 ? 43.621 -50.370 28.153 1.00 38.83 123 SER E O 1
ATOM 9955 N N . HIS E 1 144 ? 44.572 -49.471 29.990 1.00 28.55 124 HIS E N 1
ATOM 9956 C CA . HIS E 1 144 ? 43.870 -50.334 30.990 1.00 26.86 124 HIS E CA 1
ATOM 9957 C C . HIS E 1 144 ? 42.695 -49.603 31.635 1.00 25.47 124 HIS E C 1
ATOM 9958 O O . HIS E 1 144 ? 42.880 -48.460 32.064 1.00 26.94 124 HIS E O 1
ATOM 9965 N N . VAL E 1 145 ? 41.583 -50.303 31.848 1.00 23.91 125 VAL E N 1
ATOM 9966 C CA . VAL E 1 145 ? 40.354 -49.727 32.458 1.00 21.57 125 VAL E CA 1
ATOM 9967 C C . VAL E 1 145 ? 39.946 -50.548 33.669 1.00 20.68 125 VAL E C 1
ATOM 9968 O O . VAL E 1 145 ? 39.426 -51.586 33.452 1.00 22.55 125 VAL E O 1
ATOM 9972 N N . ALA E 1 146 ? 40.186 -50.117 34.901 1.00 21.93 126 ALA E N 1
ATOM 9973 C CA . ALA E 1 146 ? 39.591 -50.767 36.100 1.00 23.80 126 ALA E CA 1
ATOM 9974 C C . ALA E 1 146 ? 38.127 -50.330 36.204 1.00 24.09 126 ALA E C 1
ATOM 9975 O O . ALA E 1 146 ? 37.893 -49.187 35.858 1.00 28.89 126 ALA E O 1
ATOM 9977 N N . VAL E 1 147 ? 37.190 -51.184 36.622 1.00 23.37 127 VAL E N 1
ATOM 9978 C CA . VAL E 1 147 ? 35.774 -50.781 36.895 1.00 24.86 127 VAL E CA 1
ATOM 9979 C C . VAL E 1 147 ? 35.351 -51.223 38.287 1.00 25.86 127 VAL E C 1
ATOM 9980 O O . VAL E 1 147 ? 35.302 -52.432 38.479 1.00 31.31 127 VAL E O 1
ATOM 9984 N N . PHE E 1 148 ? 34.961 -50.315 39.179 1.00 26.40 128 PHE E N 1
ATOM 9985 C CA . PHE E 1 148 ? 34.599 -50.654 40.586 1.00 27.49 128 PHE E CA 1
ATOM 9986 C C . PHE E 1 148 ? 33.105 -50.472 40.831 1.00 28.95 128 PHE E C 1
ATOM 9987 O O . PHE E 1 148 ? 32.448 -49.694 40.135 1.00 30.66 128 PHE E O 1
ATOM 9995 N N . GLU E 1 149 ? 32.587 -51.212 41.796 1.00 31.75 129 GLU E N 1
ATOM 9996 C CA . GLU E 1 149 ? 31.182 -51.120 42.272 1.00 34.00 129 GLU E CA 1
ATOM 9997 C C . GLU E 1 149 ? 31.320 -50.899 43.774 1.00 31.50 129 GLU E C 1
ATOM 9998 O O . GLU E 1 149 ? 31.628 -51.859 44.460 1.00 26.98 129 GLU E O 1
ATOM 10004 N N . THR E 1 150 ? 31.252 -49.642 44.203 1.00 34.56 130 THR E N 1
ATOM 10005 C CA . THR E 1 150 ? 31.503 -49.177 45.591 1.00 36.95 130 THR E CA 1
ATOM 10006 C C . THR E 1 150 ? 30.185 -49.144 46.357 1.00 37.60 130 THR E C 1
ATOM 10007 O O . THR E 1 150 ? 29.200 -48.769 45.733 1.00 39.97 130 THR E O 1
ATOM 10011 N N . GLU E 1 151 ? 30.165 -49.477 47.650 1.00 38.58 131 GLU E N 1
ATOM 10012 C CA . GLU E 1 151 ? 28.888 -49.502 48.414 1.00 41.50 131 GLU E CA 1
ATOM 10013 C C . GLU E 1 151 ? 28.432 -48.069 48.694 1.00 38.21 131 GLU E C 1
ATOM 10014 O O . GLU E 1 151 ? 27.232 -47.845 48.646 1.00 45.03 131 GLU E O 1
ATOM 10020 N N . LYS E 1 152 ? 29.347 -47.123 48.879 1.00 37.11 132 LYS E N 1
ATOM 10021 C CA . LYS E 1 152 ? 29.044 -45.692 49.179 1.00 35.15 132 LYS E CA 1
ATOM 10022 C C . LYS E 1 152 ? 28.472 -44.925 47.970 1.00 32.45 132 LYS E C 1
ATOM 10023 O O . LYS E 1 152 ? 28.085 -43.781 48.180 1.00 33.60 132 LYS E O 1
ATOM 10029 N N . PHE E 1 153 ? 28.437 -45.490 46.756 1.00 30.74 133 PHE E N 1
ATOM 10030 C CA . PHE E 1 153 ? 28.008 -44.809 45.504 1.00 29.64 133 PHE E CA 1
ATOM 10031 C C . PHE E 1 153 ? 27.325 -45.781 44.538 1.00 32.12 133 PHE E C 1
ATOM 10032 O O . PHE E 1 153 ? 28.041 -46.682 44.084 1.00 35.21 133 PHE E O 1
ATOM 10040 N N . ASP E 1 154 ? 26.083 -45.496 44.111 1.00 35.23 134 ASP E N 1
ATOM 10041 C CA . ASP E 1 154 ? 25.195 -46.418 43.343 1.00 40.32 134 ASP E CA 1
ATOM 10042 C C . ASP E 1 154 ? 25.628 -46.569 41.884 1.00 38.09 134 ASP E C 1
ATOM 10043 O O . ASP E 1 154 ? 25.123 -47.512 41.252 1.00 47.64 134 ASP E O 1
ATOM 10048 N N . ARG E 1 155 ? 26.515 -45.728 41.357 1.00 32.35 135 ARG E N 1
ATOM 10049 C CA . ARG E 1 155 ? 26.950 -45.880 39.946 1.00 30.43 135 ARG E CA 1
ATOM 10050 C C . ARG E 1 155 ? 28.285 -46.636 39.902 1.00 29.70 135 ARG E C 1
ATOM 10051 O O . ARG E 1 155 ? 28.958 -46.803 40.977 1.00 25.63 135 ARG E O 1
ATOM 10059 N N . LEU E 1 156 ? 28.625 -47.113 38.698 1.00 29.53 136 LEU E N 1
ATOM 10060 C CA . LEU E 1 156 ? 29.935 -47.745 38.361 1.00 27.64 136 LEU E CA 1
ATOM 10061 C C . LEU E 1 156 ? 31.007 -46.662 38.140 1.00 26.17 136 LEU E C 1
ATOM 10062 O O . LEU E 1 156 ? 30.768 -45.744 37.328 1.00 26.91 136 LEU E O 1
ATOM 10067 N N . LEU E 1 157 ? 32.141 -46.780 38.831 1.00 23.44 137 LEU E N 1
ATOM 10068 C CA . LEU E 1 157 ? 33.340 -45.909 38.680 1.00 22.80 137 LEU E CA 1
ATOM 10069 C C . LEU E 1 157 ? 34.311 -46.583 37.704 1.00 23.27 137 LEU E C 1
ATOM 10070 O O . LEU E 1 157 ? 34.694 -47.736 37.953 1.00 24.42 137 LEU E O 1
ATOM 10075 N N . PHE E 1 158 ? 34.741 -45.903 36.655 1.00 23.56 138 PHE E N 1
ATOM 10076 C CA . PHE E 1 158 ? 35.828 -46.416 35.788 1.00 26.70 138 PHE E CA 1
ATOM 10077 C C . PHE E 1 158 ? 37.116 -45.636 36.068 1.00 25.14 138 PHE E C 1
ATOM 10078 O O . PHE E 1 158 ? 37.100 -44.409 35.970 1.00 26.74 138 PHE E O 1
ATOM 10086 N N . LEU E 1 159 ? 38.207 -46.325 36.373 1.00 23.60 139 LEU E N 1
ATOM 10087 C CA . LEU E 1 159 ? 39.540 -45.699 36.506 1.00 24.35 139 LEU E CA 1
ATOM 10088 C C . LEU E 1 159 ? 40.401 -46.090 35.324 1.00 24.68 139 LEU E C 1
ATOM 10089 O O . LEU E 1 159 ? 40.634 -47.289 35.166 1.00 26.89 139 LEU E O 1
ATOM 10094 N N . THR E 1 160 ? 40.927 -45.116 34.603 1.00 26.39 140 THR E N 1
ATOM 10095 C CA . THR E 1 160 ? 41.956 -45.305 33.544 1.00 30.36 140 THR E CA 1
ATOM 10096 C C . THR E 1 160 ? 43.050 -44.278 33.817 1.00 30.62 140 THR E C 1
ATOM 10097 O O . THR E 1 160 ? 42.727 -43.207 34.334 1.00 32.23 140 THR E O 1
ATOM 10101 N N . ASP E 1 161 ? 44.327 -44.563 33.518 1.00 28.97 141 ASP E N 1
ATOM 10102 C CA . ASP E 1 161 ? 44.908 -45.876 33.324 1.00 27.53 141 ASP E CA 1
ATOM 10103 C C . ASP E 1 161 ? 45.739 -46.162 34.573 1.00 28.04 141 ASP E C 1
ATOM 10104 O O . ASP E 1 161 ? 46.783 -45.486 34.725 1.00 33.93 141 ASP E O 1
ATOM 10109 N N . VAL E 1 162 ? 45.325 -47.124 35.400 1.00 26.86 142 VAL E N 1
ATOM 10110 C CA . VAL E 1 162 ? 45.998 -47.455 36.695 1.00 25.52 142 VAL E CA 1
ATOM 10111 C C . VAL E 1 162 ? 47.102 -48.500 36.514 1.00 25.08 142 VAL E C 1
ATOM 10112 O O . VAL E 1 162 ? 47.689 -48.839 37.521 1.00 25.45 142 VAL E O 1
ATOM 10116 N N . ALA E 1 163 ? 47.335 -49.050 35.322 1.00 26.86 143 ALA E N 1
ATOM 10117 C CA . ALA E 1 163 ? 48.091 -50.325 35.181 1.00 29.07 143 ALA E CA 1
ATOM 10118 C C . ALA E 1 163 ? 49.126 -50.301 34.035 1.00 27.87 143 ALA E C 1
ATOM 10119 O O . ALA E 1 163 ? 50.225 -50.809 34.252 1.00 25.02 143 ALA E O 1
ATOM 10121 N N . PHE E 1 164 ? 48.804 -49.749 32.865 1.00 29.00 144 PHE E N 1
ATOM 10122 C CA . PHE E 1 164 ? 49.667 -49.853 31.665 1.00 31.16 144 PHE E CA 1
ATOM 10123 C C . PHE E 1 164 ? 50.430 -48.553 31.396 1.00 29.59 144 PHE E C 1
ATOM 10124 O O . PHE E 1 164 ? 51.653 -48.542 31.556 1.00 29.42 144 PHE E O 1
ATOM 10132 N N . ASN E 1 165 ? 49.751 -47.526 30.899 1.00 29.60 145 ASN E N 1
ATOM 10133 C CA . ASN E 1 165 ? 50.406 -46.252 30.521 1.00 30.48 145 ASN E CA 1
ATOM 10134 C C . ASN E 1 165 ? 50.928 -45.617 31.805 1.00 31.87 145 ASN E C 1
ATOM 10135 O O . ASN E 1 165 ? 50.110 -45.472 32.793 1.00 32.65 145 ASN E O 1
ATOM 10140 N N . THR E 1 166 ? 52.218 -45.248 31.776 1.00 31.55 146 THR E N 1
ATOM 10141 C CA . THR E 1 166 ? 53.006 -44.716 32.931 1.00 29.22 146 THR E CA 1
ATOM 10142 C C . THR E 1 166 ? 52.823 -43.198 33.080 1.00 27.73 146 THR E C 1
ATOM 10143 O O . THR E 1 166 ? 52.233 -42.775 34.096 1.00 24.63 146 THR E O 1
ATOM 10147 N N . TYR E 1 167 ? 53.353 -42.414 32.134 1.00 30.10 147 TYR E N 1
ATOM 10148 C CA . TYR E 1 167 ? 53.318 -40.925 32.146 1.00 31.67 147 TYR E CA 1
ATOM 10149 C C . TYR E 1 167 ? 52.784 -40.432 30.813 1.00 29.48 147 TYR E C 1
ATOM 10150 O O . TYR E 1 167 ? 53.509 -39.818 30.055 1.00 30.63 147 TYR E O 1
ATOM 10159 N N . PRO E 1 168 ? 51.497 -40.661 30.495 1.00 29.29 148 PRO E N 1
ATOM 10160 C CA . PRO E 1 168 ? 50.956 -40.299 29.194 1.00 29.58 148 PRO E CA 1
ATOM 10161 C C . PRO E 1 168 ? 50.810 -38.780 29.068 1.00 31.44 148 PRO E C 1
ATOM 10162 O O . PRO E 1 168 ? 50.286 -38.186 29.955 1.00 29.77 148 PRO E O 1
ATOM 10166 N N . GLU E 1 169 ? 51.298 -38.214 27.966 1.00 37.05 149 GLU E N 1
ATOM 10167 C CA . GLU E 1 169 ? 51.069 -36.809 27.538 1.00 37.52 149 GLU E CA 1
ATOM 10168 C C . GLU E 1 169 ? 49.643 -36.679 27.000 1.00 36.83 149 GLU E C 1
ATOM 10169 O O . GLU E 1 169 ? 48.975 -37.704 26.782 1.00 36.10 149 GLU E O 1
ATOM 10175 N N . LEU E 1 170 ? 49.238 -35.449 26.714 1.00 37.23 150 LEU E N 1
ATOM 10176 C CA . LEU E 1 170 ? 47.917 -35.124 26.129 1.00 39.44 150 LEU E CA 1
ATOM 10177 C C . LEU E 1 170 ? 47.605 -36.117 25.000 1.00 42.57 150 LEU E C 1
ATOM 10178 O O . LEU E 1 170 ? 46.444 -36.558 24.924 1.00 43.07 150 LEU E O 1
ATOM 10183 N N . LYS E 1 171 ? 48.592 -36.466 24.164 1.00 42.49 151 LYS E N 1
ATOM 10184 C CA . LYS E 1 171 ? 48.340 -37.237 22.919 1.00 45.06 151 LYS E CA 1
ATOM 10185 C C . LYS E 1 171 ? 47.813 -38.626 23.280 1.00 42.62 151 LYS E C 1
ATOM 10186 O O . LYS E 1 171 ? 46.868 -39.085 22.614 1.00 43.41 151 LYS E O 1
ATOM 10192 N N . GLU E 1 172 ? 48.407 -39.252 24.298 1.00 38.38 152 GLU E N 1
ATOM 10193 C CA . GLU E 1 172 ? 48.029 -40.601 24.783 1.00 36.47 152 GLU E CA 1
ATOM 10194 C C . GLU E 1 172 ? 46.832 -40.464 25.732 1.00 35.78 152 GLU E C 1
ATOM 10195 O O . GLU E 1 172 ? 46.099 -41.454 25.902 1.00 34.54 152 GLU E O 1
ATOM 10201 N N . LYS E 1 173 ? 46.648 -39.292 26.349 1.00 35.45 153 LYS E N 1
ATOM 10202 C CA . LYS E 1 173 ? 45.499 -39.018 27.257 1.00 34.86 153 LYS E CA 1
ATOM 10203 C C . LYS E 1 173 ? 44.223 -39.023 26.405 1.00 35.40 153 LYS E C 1
ATOM 10204 O O . LYS E 1 173 ? 43.213 -39.586 26.871 1.00 37.31 153 LYS E O 1
ATOM 10210 N N . ILE E 1 174 ? 44.279 -38.447 25.199 1.00 33.05 154 ILE E N 1
ATOM 10211 C CA . ILE E 1 174 ? 43.153 -38.474 24.218 1.00 33.11 154 ILE E CA 1
ATOM 10212 C C . ILE E 1 174 ? 42.755 -39.943 24.018 1.00 32.68 154 ILE E C 1
ATOM 10213 O O . ILE E 1 174 ? 41.550 -40.251 24.101 1.00 32.74 154 ILE E O 1
ATOM 10218 N N . ASP E 1 175 ? 43.725 -40.812 23.720 1.00 30.82 155 ASP E N 1
ATOM 10219 C CA . ASP E 1 175 ? 43.455 -42.248 23.465 1.00 31.13 155 ASP E CA 1
ATOM 10220 C C . ASP E 1 175 ? 42.838 -42.845 24.731 1.00 29.70 155 ASP E C 1
ATOM 10221 O O . ASP E 1 175 ? 41.704 -43.335 24.639 1.00 29.37 155 ASP E O 1
ATOM 10226 N N . ILE E 1 176 ? 43.512 -42.696 25.873 1.00 27.59 156 ILE E N 1
ATOM 10227 C CA . ILE E 1 176 ? 43.088 -43.296 27.168 1.00 26.57 156 ILE E CA 1
ATOM 10228 C C . ILE E 1 176 ? 41.607 -43.008 27.372 1.00 26.80 156 ILE E C 1
ATOM 10229 O O . ILE E 1 176 ? 40.885 -43.955 27.722 1.00 32.47 156 ILE E O 1
ATOM 10234 N N . VAL E 1 177 ? 41.205 -41.749 27.178 1.00 25.36 157 VAL E N 1
ATOM 10235 C CA . VAL E 1 177 ? 39.796 -41.252 27.304 1.00 23.67 157 VAL E CA 1
ATOM 10236 C C . VAL E 1 177 ? 38.897 -42.038 26.344 1.00 21.86 157 VAL E C 1
ATOM 10237 O O . VAL E 1 177 ? 38.034 -42.701 26.841 1.00 22.65 157 VAL E O 1
ATOM 10241 N N . ASN E 1 178 ? 39.103 -41.951 25.032 1.00 21.33 158 ASN E N 1
ATOM 10242 C CA . ASN E 1 178 ? 38.273 -42.634 24.001 1.00 22.39 158 ASN E CA 1
ATOM 10243 C C . ASN E 1 178 ? 38.124 -44.126 24.358 1.00 21.32 158 ASN E C 1
ATOM 10244 O O . ASN E 1 178 ? 36.990 -44.631 24.337 1.00 19.73 158 ASN E O 1
ATOM 10249 N N . ASN E 1 179 ? 39.241 -44.805 24.638 1.00 20.16 159 ASN E N 1
ATOM 10250 C CA . ASN E 1 179 ? 39.299 -46.255 24.943 1.00 19.28 159 ASN E CA 1
ATOM 10251 C C . ASN E 1 179 ? 38.283 -46.491 26.068 1.00 19.96 159 ASN E C 1
ATOM 10252 O O . ASN E 1 179 ? 37.324 -47.277 25.855 1.00 20.78 159 ASN E O 1
ATOM 10257 N N . SER E 1 180 ? 38.447 -45.795 27.205 1.00 20.64 160 SER E N 1
ATOM 10258 C CA . SER E 1 180 ? 37.554 -45.859 28.400 1.00 21.84 160 SER E CA 1
ATOM 10259 C C . SER E 1 180 ? 36.100 -45.554 28.011 1.00 22.42 160 SER E C 1
ATOM 10260 O O . SER E 1 180 ? 35.172 -46.159 28.586 1.00 21.22 160 SER E O 1
ATOM 10263 N N . VAL E 1 181 ? 35.909 -44.604 27.098 1.00 24.31 161 VAL E N 1
ATOM 10264 C CA . VAL E 1 181 ? 34.559 -44.161 26.669 1.00 25.82 161 VAL E CA 1
ATOM 10265 C C . VAL E 1 181 ? 33.925 -45.367 25.976 1.00 28.35 161 VAL E C 1
ATOM 10266 O O . VAL E 1 181 ? 32.850 -45.775 26.454 1.00 30.71 161 VAL E O 1
ATOM 10270 N N . LYS E 1 182 ? 34.621 -45.973 24.998 1.00 31.39 162 LYS E N 1
ATOM 10271 C CA . LYS E 1 182 ? 34.141 -47.130 24.183 1.00 34.23 162 LYS E CA 1
ATOM 10272 C C . LYS E 1 182 ? 33.749 -48.272 25.134 1.00 34.46 162 LYS E C 1
ATOM 10273 O O . LYS E 1 182 ? 32.709 -48.920 24.879 1.00 36.45 162 LYS E O 1
ATOM 10279 N N . VAL E 1 183 ? 34.488 -48.475 26.232 1.00 33.48 163 VAL E N 1
ATOM 10280 C CA . VAL E 1 183 ? 34.068 -49.436 27.296 1.00 33.01 163 VAL E CA 1
ATOM 10281 C C . VAL E 1 183 ? 32.757 -48.944 27.911 1.00 32.49 163 VAL E C 1
ATOM 10282 O O . VAL E 1 183 ? 31.828 -49.736 28.034 1.00 33.20 163 VAL E O 1
ATOM 10286 N N . ALA E 1 184 ? 32.707 -47.686 28.322 1.00 34.18 164 ALA E N 1
ATOM 10287 C CA . ALA E 1 184 ? 31.556 -47.097 29.039 1.00 36.97 164 ALA E CA 1
ATOM 10288 C C . ALA E 1 184 ? 30.275 -47.296 28.214 1.00 39.25 164 ALA E C 1
ATOM 10289 O O . ALA E 1 184 ? 29.223 -47.677 28.816 1.00 34.41 164 ALA E O 1
ATOM 10291 N N . HIS E 1 185 ? 30.396 -47.060 26.895 1.00 41.06 165 HIS E N 1
ATOM 10292 C CA . HIS E 1 185 ? 29.379 -47.269 25.826 1.00 40.95 165 HIS E CA 1
ATOM 10293 C C . HIS E 1 185 ? 28.876 -48.716 25.828 1.00 42.30 165 HIS E C 1
ATOM 10294 O O . HIS E 1 185 ? 27.649 -48.891 25.858 1.00 42.86 165 HIS E O 1
ATOM 10301 N N . ALA E 1 186 ? 29.787 -49.694 25.814 1.00 42.53 166 ALA E N 1
ATOM 10302 C CA . ALA E 1 186 ? 29.503 -51.147 25.976 1.00 43.11 166 ALA E CA 1
ATOM 10303 C C . ALA E 1 186 ? 28.668 -51.457 27.236 1.00 41.58 166 ALA E C 1
ATOM 10304 O O . ALA E 1 186 ? 27.828 -52.361 27.165 1.00 43.86 166 ALA E O 1
ATOM 10306 N N . ILE E 1 187 ? 28.881 -50.774 28.360 1.00 42.51 167 ILE E N 1
ATOM 10307 C CA . ILE E 1 187 ? 28.138 -51.060 29.626 1.00 47.36 167 ILE E CA 1
ATOM 10308 C C . ILE E 1 187 ? 26.792 -50.313 29.595 1.00 51.78 167 ILE E C 1
ATOM 10309 O O . ILE E 1 187 ? 26.005 -50.456 30.543 1.00 54.34 167 ILE E O 1
ATOM 10314 N N . GLY E 1 188 ? 26.528 -49.523 28.552 1.00 55.99 168 GLY E N 1
ATOM 10315 C CA . GLY E 1 188 ? 25.210 -48.896 28.313 1.00 58.03 168 GLY E CA 1
ATOM 10316 C C . GLY E 1 188 ? 25.127 -47.455 28.793 1.00 58.87 168 GLY E C 1
ATOM 10317 O O . GLY E 1 188 ? 23.997 -46.924 28.823 1.00 61.80 168 GLY E O 1
ATOM 10318 N N . ILE E 1 189 ? 26.270 -46.840 29.134 1.00 58.83 169 ILE E N 1
ATOM 10319 C CA . ILE E 1 189 ? 26.399 -45.381 29.441 1.00 52.04 169 ILE E CA 1
ATOM 10320 C C . ILE E 1 189 ? 26.579 -44.655 28.100 1.00 50.07 169 ILE E C 1
ATOM 10321 O O . ILE E 1 189 ? 27.661 -44.794 27.494 1.00 47.25 169 ILE E O 1
ATOM 10326 N N . GLU E 1 190 ? 25.533 -43.954 27.642 1.00 53.76 170 GLU E N 1
ATOM 10327 C CA . GLU E 1 190 ? 25.435 -43.269 26.314 1.00 55.29 170 GLU E CA 1
ATOM 10328 C C . GLU E 1 190 ? 26.462 -42.124 26.254 1.00 50.41 170 GLU E C 1
ATOM 10329 O O . GLU E 1 190 ? 27.071 -41.896 25.161 1.00 45.71 170 GLU E O 1
ATOM 10335 N N . ASN E 1 191 ? 26.653 -41.460 27.405 1.00 44.12 171 ASN E N 1
ATOM 10336 C CA . ASN E 1 191 ? 27.307 -40.137 27.559 1.00 40.47 171 ASN E CA 1
ATOM 10337 C C . ASN E 1 191 ? 28.014 -40.116 28.911 1.00 38.95 171 ASN E C 1
ATOM 10338 O O . ASN E 1 191 ? 27.584 -39.493 29.884 1.00 37.81 171 ASN E O 1
ATOM 10343 N N . PRO E 1 192 ? 29.146 -40.825 29.020 1.00 36.69 172 PRO E N 1
ATOM 10344 C CA . PRO E 1 192 ? 29.891 -40.861 30.265 1.00 36.18 172 PRO E CA 1
ATOM 10345 C C . PRO E 1 192 ? 30.449 -39.472 30.595 1.00 34.98 172 PRO E C 1
ATOM 10346 O O . PRO E 1 192 ? 30.770 -38.692 29.677 1.00 30.62 172 PRO E O 1
ATOM 10350 N N . LYS E 1 193 ? 30.557 -39.231 31.899 1.00 32.39 173 LYS E N 1
ATOM 10351 C CA . LYS E 1 193 ? 31.147 -38.022 32.512 1.00 31.83 173 LYS E CA 1
ATOM 10352 C C . LYS E 1 193 ? 32.615 -38.315 32.816 1.00 29.55 173 LYS E C 1
ATOM 10353 O O . LYS E 1 193 ? 32.880 -39.135 33.710 1.00 29.39 173 LYS E O 1
ATOM 10359 N N . VAL E 1 194 ? 33.536 -37.687 32.098 1.00 26.74 174 VAL E N 1
ATOM 10360 C CA . VAL E 1 194 ? 34.993 -37.900 32.305 1.00 25.22 174 VAL E CA 1
ATOM 10361 C C . VAL E 1 194 ? 35.514 -36.751 33.169 1.00 25.07 174 VAL E C 1
ATOM 10362 O O . VAL E 1 194 ? 35.293 -35.584 32.835 1.00 24.98 174 VAL E O 1
ATOM 10366 N N . ALA E 1 195 ? 36.147 -37.084 34.282 1.00 25.68 175 ALA E N 1
ATOM 10367 C CA . ALA E 1 195 ? 36.838 -36.142 35.180 1.00 24.91 175 ALA E CA 1
ATOM 10368 C C . ALA E 1 195 ? 38.322 -36.446 35.057 1.00 25.89 175 ALA E C 1
ATOM 10369 O O . ALA E 1 195 ? 38.762 -37.455 35.587 1.00 27.52 175 ALA E O 1
ATOM 10371 N N . PRO E 1 196 ? 39.106 -35.679 34.264 1.00 26.09 176 PRO E N 1
ATOM 10372 C CA . PRO E 1 196 ? 40.555 -35.642 34.436 1.00 26.21 176 PRO E CA 1
ATOM 10373 C C . PRO E 1 196 ? 40.815 -35.310 35.909 1.00 26.78 176 PRO E C 1
ATOM 10374 O O . PRO E 1 196 ? 40.395 -34.274 36.339 1.00 26.69 176 PRO E O 1
ATOM 10378 N N . ILE E 1 197 ? 41.421 -36.216 36.669 1.00 29.39 177 ILE E N 1
ATOM 10379 C CA . ILE E 1 197 ? 41.593 -36.010 38.139 1.00 30.25 177 ILE E CA 1
ATOM 10380 C C . ILE E 1 197 ? 42.945 -35.339 38.354 1.00 29.07 177 ILE E C 1
ATOM 10381 O O . ILE E 1 197 ? 43.948 -35.829 37.786 1.00 27.91 177 ILE E O 1
ATOM 10386 N N . CYS E 1 198 ? 42.934 -34.235 39.094 1.00 27.19 178 CYS E N 1
ATOM 10387 C CA . CYS E 1 198 ? 44.145 -33.548 39.586 1.00 29.09 178 CYS E CA 1
ATOM 10388 C C . CYS E 1 198 ? 43.960 -33.357 41.091 1.00 28.73 178 CYS E C 1
ATOM 10389 O O . CYS E 1 198 ? 42.979 -33.852 41.616 1.00 28.33 178 CYS E O 1
ATOM 10392 N N . ALA E 1 199 ? 44.892 -32.699 41.766 1.00 31.86 179 ALA E N 1
ATOM 10393 C CA . ALA E 1 199 ? 44.852 -32.465 43.229 1.00 31.63 179 ALA E CA 1
ATOM 10394 C C . ALA E 1 199 ? 43.909 -31.307 43.550 1.00 31.07 179 ALA E C 1
ATOM 10395 O O . ALA E 1 199 ? 43.664 -31.059 44.749 1.00 31.51 179 ALA E O 1
ATOM 10397 N N . VAL E 1 200 ? 43.446 -30.595 42.523 1.00 30.47 180 VAL E N 1
ATOM 10398 C CA . VAL E 1 200 ? 42.773 -29.274 42.668 1.00 31.88 180 VAL E CA 1
ATOM 10399 C C . VAL E 1 200 ? 41.751 -29.103 41.554 1.00 35.34 180 VAL E C 1
ATOM 10400 O O . VAL E 1 200 ? 42.061 -29.523 40.415 1.00 42.02 180 VAL E O 1
ATOM 10404 N N . GLU E 1 201 ? 40.607 -28.487 41.868 1.00 36.86 181 GLU E N 1
ATOM 10405 C CA . GLU E 1 201 ? 39.520 -28.221 40.885 1.00 40.03 181 GLU E CA 1
ATOM 10406 C C . GLU E 1 201 ? 39.852 -26.984 40.030 1.00 37.43 181 GLU E C 1
ATOM 10407 O O . GLU E 1 201 ? 38.977 -26.524 39.301 1.00 46.65 181 GLU E O 1
ATOM 10413 N N . VAL E 1 202 ? 41.068 -26.467 40.058 1.00 34.36 182 VAL E N 1
ATOM 10414 C CA . VAL E 1 202 ? 41.355 -25.174 39.379 1.00 36.32 182 VAL E CA 1
ATOM 10415 C C . VAL E 1 202 ? 42.645 -25.285 38.577 1.00 34.85 182 VAL E C 1
ATOM 10416 O O . VAL E 1 202 ? 43.524 -26.118 38.922 1.00 34.62 182 VAL E O 1
ATOM 10420 N N . ILE E 1 203 ? 42.716 -24.486 37.520 1.00 31.86 183 ILE E N 1
ATOM 10421 C CA . ILE E 1 203 ? 43.892 -24.461 36.619 1.00 34.19 183 ILE E CA 1
ATOM 10422 C C . ILE E 1 203 ? 45.136 -24.139 37.440 1.00 33.32 183 ILE E C 1
ATOM 10423 O O . ILE E 1 203 ? 44.987 -23.621 38.552 1.00 37.25 183 ILE E O 1
ATOM 10428 N N . ASN E 1 204 ? 46.306 -24.507 36.940 1.00 30.31 184 ASN E N 1
ATOM 10429 C CA . ASN E 1 204 ? 47.585 -24.122 37.574 1.00 32.03 184 ASN E CA 1
ATOM 10430 C C . ASN E 1 204 ? 48.716 -24.405 36.595 1.00 32.90 184 ASN E C 1
ATOM 10431 O O . ASN E 1 204 ? 48.977 -25.547 36.241 1.00 31.29 184 ASN E O 1
ATOM 10436 N N . PRO E 1 205 ? 49.448 -23.359 36.170 1.00 34.83 185 PRO E N 1
ATOM 10437 C CA . PRO E 1 205 ? 50.582 -23.525 35.267 1.00 34.01 185 PRO E CA 1
ATOM 10438 C C . PRO E 1 205 ? 51.669 -24.458 35.801 1.00 32.49 185 PRO E C 1
ATOM 10439 O O . PRO E 1 205 ? 52.390 -24.950 34.985 1.00 31.00 185 PRO E O 1
ATOM 10443 N N . LYS E 1 206 ? 51.770 -24.607 37.130 1.00 34.64 186 LYS E N 1
ATOM 10444 C CA . LYS E 1 206 ? 52.859 -25.335 37.845 1.00 38.78 186 LYS E CA 1
ATOM 10445 C C . LYS E 1 206 ? 52.466 -26.796 38.077 1.00 37.93 186 LYS E C 1
ATOM 10446 O O . LYS E 1 206 ? 53.302 -27.527 38.619 1.00 36.14 186 LYS E O 1
ATOM 10452 N N . MET E 1 207 ? 51.217 -27.154 37.761 1.00 38.00 187 MET E N 1
ATOM 10453 C CA . MET E 1 207 ? 50.629 -28.513 37.877 1.00 38.19 187 MET E CA 1
ATOM 10454 C C . MET E 1 207 ? 50.227 -28.931 36.467 1.00 38.36 187 MET E C 1
ATOM 10455 O O . MET E 1 207 ? 49.061 -28.776 36.096 1.00 37.08 187 MET E O 1
ATOM 10460 N N . PRO E 1 208 ? 51.175 -29.433 35.632 1.00 35.82 188 PRO E N 1
ATOM 10461 C CA . PRO E 1 208 ? 50.903 -29.715 34.220 1.00 35.92 188 PRO E CA 1
ATOM 10462 C C . PRO E 1 208 ? 49.692 -30.631 33.948 1.00 36.65 188 PRO E C 1
ATOM 10463 O O . PRO E 1 208 ? 49.243 -30.702 32.805 1.00 35.16 188 PRO E O 1
ATOM 10467 N N . SER E 1 209 ? 49.208 -31.340 34.972 1.00 35.94 189 SER E N 1
ATOM 10468 C CA . SER E 1 209 ? 48.023 -32.226 34.866 1.00 36.80 189 SER E CA 1
ATOM 10469 C C . SER E 1 209 ? 46.771 -31.380 34.628 1.00 35.72 189 SER E C 1
ATOM 10470 O O . SER E 1 209 ? 45.920 -31.816 33.842 1.00 43.91 189 SER E O 1
ATOM 10473 N N . THR E 1 210 ? 46.654 -30.227 35.288 1.00 34.92 190 THR E N 1
ATOM 10474 C CA . THR E 1 210 ? 45.495 -29.303 35.149 1.00 33.45 190 THR E CA 1
ATOM 10475 C C . THR E 1 210 ? 45.454 -28.703 33.740 1.00 33.15 190 THR E C 1
ATOM 10476 O O . THR E 1 210 ? 44.332 -28.392 33.308 1.00 35.31 190 THR E O 1
ATOM 10480 N N . LEU E 1 211 ? 46.613 -28.516 33.087 1.00 32.66 191 LEU E N 1
ATOM 10481 C CA . LEU E 1 211 ? 46.729 -27.996 31.691 1.00 33.35 191 LEU E CA 1
ATOM 10482 C C . LEU E 1 211 ? 46.166 -29.050 30.743 1.00 32.31 191 LEU E C 1
ATOM 10483 O O . LEU E 1 211 ? 45.246 -28.743 29.973 1.00 34.09 191 LEU E O 1
ATOM 10488 N N . ASP E 1 212 ? 46.683 -30.269 30.826 1.00 31.92 192 ASP E N 1
ATOM 10489 C CA . ASP E 1 212 ? 46.138 -31.412 30.053 1.00 30.81 192 ASP E CA 1
ATOM 10490 C C . ASP E 1 212 ? 44.630 -31.493 30.285 1.00 28.32 192 ASP E C 1
ATOM 10491 O O . ASP E 1 212 ? 43.933 -31.734 29.304 1.00 32.48 192 ASP E O 1
ATOM 10496 N N . ALA E 1 213 ? 44.148 -31.309 31.514 1.00 25.43 193 ALA E N 1
ATOM 10497 C CA . ALA E 1 213 ? 42.706 -31.387 31.842 1.00 26.80 193 ALA E CA 1
ATOM 10498 C C . ALA E 1 213 ? 41.942 -30.343 31.015 1.00 27.57 193 ALA E C 1
ATOM 10499 O O . ALA E 1 213 ? 40.949 -30.706 30.367 1.00 25.13 193 ALA E O 1
ATOM 10501 N N . ALA E 1 214 ? 42.396 -29.089 31.007 1.00 28.58 194 ALA E N 1
ATOM 10502 C CA . ALA E 1 214 ? 41.694 -28.006 30.293 1.00 31.62 194 ALA E CA 1
ATOM 10503 C C . ALA E 1 214 ? 41.738 -28.258 28.784 1.00 34.22 194 ALA E C 1
ATOM 10504 O O . ALA E 1 214 ? 40.676 -28.118 28.153 1.00 39.14 194 ALA E O 1
ATOM 10506 N N . MET E 1 215 ? 42.894 -28.636 28.228 1.00 35.72 195 MET E N 1
ATOM 10507 C CA . MET E 1 215 ? 43.048 -28.925 26.769 1.00 37.40 195 MET E CA 1
ATOM 10508 C C . MET E 1 215 ? 42.095 -30.051 26.325 1.00 33.88 195 MET E C 1
ATOM 10509 O O . MET E 1 215 ? 41.515 -29.884 25.239 1.00 34.78 195 MET E O 1
ATOM 10514 N N . LEU E 1 216 ? 41.929 -31.124 27.119 1.00 30.86 196 LEU E N 1
ATOM 10515 C CA . LEU E 1 216 ? 40.949 -32.232 26.888 1.00 28.98 196 LEU E CA 1
ATOM 10516 C C . LEU E 1 216 ? 39.494 -31.764 27.075 1.00 27.10 196 LEU E C 1
ATOM 10517 O O . LEU E 1 216 ? 38.641 -32.320 26.391 1.00 23.12 196 LEU E O 1
ATOM 10522 N N . SER E 1 217 ? 39.214 -30.829 27.989 1.00 28.08 197 SER E N 1
ATOM 10523 C CA . SER E 1 217 ? 37.850 -30.280 28.222 1.00 32.41 197 SER E CA 1
ATOM 10524 C C . SER E 1 217 ? 37.436 -29.402 27.037 1.00 35.34 197 SER E C 1
ATOM 10525 O O . SER E 1 217 ? 36.229 -29.099 26.910 1.00 36.19 197 SER E O 1
ATOM 10528 N N . LYS E 1 218 ? 38.410 -28.937 26.257 1.00 35.51 198 LYS E N 1
ATOM 10529 C CA . LYS E 1 218 ? 38.168 -28.069 25.080 1.00 39.08 198 LYS E CA 1
ATOM 10530 C C . LYS E 1 218 ? 37.993 -28.941 23.839 1.00 38.07 198 LYS E C 1
ATOM 10531 O O . LYS E 1 218 ? 37.339 -28.497 22.887 1.00 38.70 198 LYS E O 1
ATOM 10537 N N . MET E 1 219 ? 38.639 -30.100 23.833 1.00 34.42 199 MET E N 1
ATOM 10538 C CA . MET E 1 219 ? 38.428 -31.124 22.796 1.00 33.79 199 MET E CA 1
ATOM 10539 C C . MET E 1 219 ? 37.038 -31.720 22.996 1.00 32.54 199 MET E C 1
ATOM 10540 O O . MET E 1 219 ? 36.390 -32.100 21.997 1.00 31.71 199 MET E O 1
ATOM 10545 N N . SER E 1 220 ? 36.577 -31.786 24.236 1.00 31.27 200 SER E N 1
ATOM 10546 C CA . SER E 1 220 ? 35.187 -32.214 24.503 1.00 30.94 200 SER E CA 1
ATOM 10547 C C . SER E 1 220 ? 34.258 -31.118 23.986 1.00 32.37 200 SER E C 1
ATOM 10548 O O . SER E 1 220 ? 33.342 -31.470 23.270 1.00 32.69 200 SER E O 1
ATOM 10551 N N . ASP E 1 221 ? 34.521 -29.837 24.250 1.00 36.89 201 ASP E N 1
ATOM 10552 C CA . ASP E 1 221 ? 33.579 -28.749 23.852 1.00 40.45 201 ASP E CA 1
ATOM 10553 C C . ASP E 1 221 ? 33.468 -28.716 22.324 1.00 37.86 201 ASP E C 1
ATOM 10554 O O . ASP E 1 221 ? 32.359 -28.846 21.809 1.00 37.46 201 ASP E O 1
ATOM 10559 N N . ARG E 1 222 ? 34.607 -28.593 21.644 1.00 38.77 202 ARG E N 1
ATOM 10560 C CA . ARG E 1 222 ? 34.758 -28.609 20.166 1.00 37.68 202 ARG E CA 1
ATOM 10561 C C . ARG E 1 222 ? 34.047 -29.830 19.553 1.00 42.31 202 ARG E C 1
ATOM 10562 O O . ARG E 1 222 ? 33.448 -29.682 18.489 1.00 49.20 202 ARG E O 1
ATOM 10570 N N . GLY E 1 223 ? 34.107 -31.000 20.188 1.00 46.13 203 GLY E N 1
ATOM 10571 C CA . GLY E 1 223 ? 33.547 -32.263 19.656 1.00 43.69 203 GLY E CA 1
ATOM 10572 C C . GLY E 1 223 ? 34.625 -33.184 19.099 1.00 42.60 203 GLY E C 1
ATOM 10573 O O . GLY E 1 223 ? 34.256 -34.148 18.416 1.00 45.19 203 GLY E O 1
ATOM 10574 N N . GLN E 1 224 ? 35.902 -32.907 19.386 1.00 38.55 204 GLN E N 1
ATOM 10575 C CA . GLN E 1 224 ? 37.061 -33.742 18.984 1.00 37.55 204 GLN E CA 1
ATOM 10576 C C . GLN E 1 224 ? 37.128 -34.968 19.899 1.00 33.15 204 GLN E C 1
ATOM 10577 O O . GLN E 1 224 ? 37.851 -35.896 19.567 1.00 32.32 204 GLN E O 1
ATOM 10583 N N . ILE E 1 225 ? 36.447 -34.942 21.038 1.00 29.15 205 ILE E N 1
ATOM 10584 C CA . ILE E 1 225 ? 36.204 -36.148 21.877 1.00 29.82 205 ILE E CA 1
ATOM 10585 C C . ILE E 1 225 ? 34.688 -36.330 21.845 1.00 33.12 205 ILE E C 1
ATOM 10586 O O . ILE E 1 225 ? 34.002 -35.482 22.431 1.00 32.37 205 ILE E O 1
ATOM 10591 N N . LYS E 1 226 ? 34.192 -37.361 21.150 1.00 35.89 206 LYS E N 1
ATOM 10592 C CA . LYS E 1 226 ? 32.744 -37.598 20.913 1.00 34.03 206 LYS E CA 1
ATOM 10593 C C . LYS E 1 226 ? 32.216 -38.605 21.936 1.00 33.05 206 LYS E C 1
ATOM 10594 O O . LYS E 1 226 ? 33.029 -39.329 22.516 1.00 37.03 206 LYS E O 1
ATOM 10600 N N . GLY E 1 227 ? 30.907 -38.598 22.189 1.00 31.03 207 GLY E N 1
ATOM 10601 C CA . GLY E 1 227 ? 30.200 -39.659 22.925 1.00 30.82 207 GLY E CA 1
ATOM 10602 C C . GLY E 1 227 ? 30.330 -39.496 24.421 1.00 31.16 207 GLY E C 1
ATOM 10603 O O . GLY E 1 227 ? 29.934 -40.415 25.185 1.00 31.57 207 GLY E O 1
ATOM 10604 N N . CYS E 1 228 ? 30.856 -38.362 24.849 1.00 30.67 208 CYS E N 1
ATOM 10605 C CA . CYS E 1 228 ? 31.100 -38.107 26.281 1.00 33.25 208 CYS E CA 1
ATOM 10606 C C . CYS E 1 228 ? 31.232 -36.606 26.519 1.00 37.38 208 CYS E C 1
ATOM 10607 O O . CYS E 1 228 ? 31.177 -35.814 25.542 1.00 37.57 208 CYS E O 1
ATOM 10610 N N . VAL E 1 229 ? 31.407 -36.270 27.792 1.00 38.42 209 VAL E N 1
ATOM 10611 C CA . VAL E 1 229 ? 31.674 -34.911 28.317 1.00 34.29 209 VAL E CA 1
ATOM 10612 C C . VAL E 1 229 ? 32.934 -35.020 29.169 1.00 33.84 209 VAL E C 1
ATOM 10613 O O . VAL E 1 229 ? 32.914 -35.759 30.178 1.00 33.63 209 VAL E O 1
ATOM 10617 N N . VAL E 1 230 ? 34.000 -34.369 28.726 1.00 32.47 210 VAL E N 1
ATOM 10618 C CA . VAL E 1 230 ? 35.260 -34.230 29.500 1.00 31.67 210 VAL E CA 1
ATOM 10619 C C . VAL E 1 230 ? 35.190 -32.880 30.210 1.00 33.32 210 VAL E C 1
ATOM 10620 O O . VAL E 1 230 ? 35.048 -31.870 29.526 1.00 37.33 210 VAL E O 1
ATOM 10624 N N . ASP E 1 231 ? 35.308 -32.857 31.531 1.00 35.85 211 ASP E N 1
ATOM 10625 C CA . ASP E 1 231 ? 35.390 -31.600 32.315 1.00 37.68 211 ASP E CA 1
ATOM 10626 C C . ASP E 1 231 ? 36.438 -31.785 33.414 1.00 37.57 211 ASP E C 1
ATOM 10627 O O . ASP E 1 231 ? 36.186 -32.570 34.350 1.00 42.77 211 ASP E O 1
ATOM 10632 N N . GLY E 1 232 ? 37.587 -31.132 33.262 1.00 35.06 212 GLY E N 1
ATOM 10633 C CA . GLY E 1 232 ? 38.662 -31.117 34.267 1.00 34.16 212 GLY E CA 1
ATOM 10634 C C . GLY E 1 232 ? 39.469 -29.825 34.200 1.00 32.64 212 GLY E C 1
ATOM 10635 O O . GLY E 1 232 ? 39.442 -29.118 33.203 1.00 31.39 212 GLY E O 1
ATOM 10636 N N . PRO E 1 233 ? 40.274 -29.512 35.233 1.00 31.30 213 PRO E N 1
ATOM 10637 C CA . PRO E 1 233 ? 40.516 -30.444 36.339 1.00 31.42 213 PRO E CA 1
ATOM 10638 C C . PRO E 1 233 ? 39.419 -30.470 37.417 1.00 28.73 213 PRO E C 1
ATOM 10639 O O . PRO E 1 233 ? 38.862 -29.439 37.693 1.00 29.06 213 PRO E O 1
ATOM 10643 N N . LEU E 1 234 ? 39.106 -31.647 37.949 1.00 25.34 214 LEU E N 1
ATOM 10644 C CA . LEU E 1 234 ? 38.321 -31.817 39.194 1.00 26.44 214 LEU E CA 1
ATOM 10645 C C . LEU E 1 234 ? 39.190 -32.604 40.174 1.00 27.61 214 LEU E C 1
ATOM 10646 O O . LEU E 1 234 ? 39.948 -33.463 39.670 1.00 32.83 214 LEU E O 1
ATOM 10651 N N . ALA E 1 235 ? 39.101 -32.351 41.491 1.00 26.64 215 ALA E N 1
ATOM 10652 C CA . ALA E 1 235 ? 39.776 -33.174 42.531 1.00 26.07 215 ALA E CA 1
ATOM 10653 C C . ALA E 1 235 ? 38.860 -34.337 42.891 1.00 26.98 215 ALA E C 1
ATOM 10654 O O . ALA E 1 235 ? 37.664 -34.220 42.687 1.00 26.31 215 ALA E O 1
ATOM 10656 N N . LEU E 1 236 ? 39.421 -35.446 43.352 1.00 31.47 216 LEU E N 1
ATOM 10657 C CA . LEU E 1 236 ? 38.667 -36.729 43.436 1.00 33.28 216 LEU E CA 1
ATOM 10658 C C . LEU E 1 236 ? 37.320 -36.466 44.122 1.00 31.97 216 LEU E C 1
ATOM 10659 O O . LEU E 1 236 ? 36.295 -36.934 43.608 1.00 32.37 216 LEU E O 1
ATOM 10664 N N . ASP E 1 237 ? 37.313 -35.728 45.230 1.00 30.50 217 ASP E N 1
ATOM 10665 C CA . ASP E 1 237 ? 36.079 -35.525 46.032 1.00 32.34 217 ASP E CA 1
ATOM 10666 C C . ASP E 1 237 ? 35.024 -34.817 45.162 1.00 31.05 217 ASP E C 1
ATOM 10667 O O . ASP E 1 237 ? 33.855 -35.198 45.263 1.00 29.93 217 ASP E O 1
ATOM 10672 N N . ILE E 1 238 ? 35.427 -33.817 44.369 1.00 29.83 218 ILE E N 1
ATOM 10673 C CA . ILE E 1 238 ? 34.534 -32.993 43.502 1.00 29.30 218 ILE E CA 1
ATOM 10674 C C . ILE E 1 238 ? 33.979 -33.877 42.389 1.00 28.30 218 ILE E C 1
ATOM 10675 O O . ILE E 1 238 ? 32.812 -33.723 42.080 1.00 31.23 218 ILE E O 1
ATOM 10680 N N . ALA E 1 239 ? 34.794 -34.721 41.756 1.00 28.89 219 ALA E N 1
ATOM 10681 C CA . ALA E 1 239 ? 34.362 -35.604 40.635 1.00 27.72 219 ALA E CA 1
ATOM 10682 C C . ALA E 1 239 ? 33.295 -36.582 41.136 1.00 27.02 219 ALA E C 1
ATOM 10683 O O . ALA E 1 239 ? 32.323 -36.826 40.384 1.00 24.51 219 ALA E O 1
ATOM 10685 N N . LEU E 1 240 ? 33.431 -36.978 42.408 1.00 29.23 220 LEU E N 1
ATOM 10686 C CA . LEU E 1 240 ? 32.834 -38.179 43.059 1.00 32.12 220 LEU E CA 1
ATOM 10687 C C . LEU E 1 240 ? 31.578 -37.787 43.855 1.00 33.29 220 LEU E C 1
ATOM 10688 O O . LEU E 1 240 ? 30.545 -38.442 43.676 1.00 36.23 220 LEU E O 1
ATOM 10693 N N . SER E 1 241 ? 31.643 -36.730 44.668 1.00 35.71 221 SER E N 1
ATOM 10694 C CA . SER E 1 241 ? 30.540 -36.284 45.561 1.00 37.75 221 SER E CA 1
ATOM 10695 C C . SER E 1 241 ? 29.818 -35.060 44.988 1.00 41.70 221 SER E C 1
ATOM 10696 O O . SER E 1 241 ? 30.508 -34.097 44.577 1.00 39.24 221 SER E O 1
ATOM 10699 N N . GLU E 1 242 ? 28.476 -35.088 45.044 1.00 45.67 222 GLU E N 1
ATOM 10700 C CA . GLU E 1 242 ? 27.578 -33.954 44.707 1.00 46.03 222 GLU E CA 1
ATOM 10701 C C . GLU E 1 242 ? 27.607 -32.933 45.850 1.00 44.75 222 GLU E C 1
ATOM 10702 O O . GLU E 1 242 ? 27.690 -31.733 45.547 1.00 42.78 222 GLU E O 1
ATOM 10708 N N . GLU E 1 243 ? 27.569 -33.395 47.105 1.00 47.61 223 GLU E N 1
ATOM 10709 C CA . GLU E 1 243 ? 27.713 -32.567 48.335 1.00 47.30 223 GLU E CA 1
ATOM 10710 C C . GLU E 1 243 ? 29.019 -31.771 48.252 1.00 45.50 223 GLU E C 1
ATOM 10711 O O . GLU E 1 243 ? 29.006 -30.568 48.587 1.00 42.29 223 GLU E O 1
ATOM 10717 N N . ALA E 1 244 ? 30.103 -32.415 47.803 1.00 46.83 224 ALA E N 1
ATOM 10718 C CA . ALA E 1 244 ? 31.473 -31.838 47.773 1.00 47.39 224 ALA E CA 1
ATOM 10719 C C . ALA E 1 244 ? 31.586 -30.783 46.664 1.00 45.81 224 ALA E C 1
ATOM 10720 O O . ALA E 1 244 ? 32.216 -29.734 46.921 1.00 43.14 224 ALA E O 1
ATOM 10722 N N . ALA E 1 245 ? 31.028 -31.057 45.477 1.00 45.90 225 ALA E N 1
ATOM 10723 C CA . ALA E 1 245 ? 31.017 -30.135 44.308 1.00 46.50 225 ALA E CA 1
ATOM 10724 C C . ALA E 1 245 ? 30.195 -28.879 44.630 1.00 46.50 225 ALA E C 1
ATOM 10725 O O . ALA E 1 245 ? 30.594 -27.760 44.237 1.00 37.75 225 ALA E O 1
ATOM 10727 N N . HIS E 1 246 ? 29.058 -29.088 45.294 1.00 48.12 226 HIS E N 1
ATOM 10728 C CA . HIS E 1 246 ? 28.130 -28.027 45.730 1.00 49.23 226 HIS E CA 1
ATOM 10729 C C . HIS E 1 246 ? 28.884 -27.112 46.681 1.00 46.83 226 HIS E C 1
ATOM 10730 O O . HIS E 1 246 ? 28.957 -25.937 46.370 1.00 44.69 226 HIS E O 1
ATOM 10737 N N . HIS E 1 247 ? 29.477 -27.638 47.757 1.00 48.75 227 HIS E N 1
ATOM 10738 C CA . HIS E 1 247 ? 30.145 -26.799 48.795 1.00 53.04 227 HIS E CA 1
ATOM 10739 C C . HIS E 1 247 ? 31.250 -25.941 48.154 1.00 48.90 227 HIS E C 1
ATOM 10740 O O . HIS E 1 247 ? 31.229 -24.730 48.389 1.00 56.19 227 HIS E O 1
ATOM 10747 N N . LYS E 1 248 ? 32.155 -26.527 47.360 1.00 46.01 228 LYS E N 1
ATOM 10748 C CA . LYS E 1 248 ? 33.285 -25.818 46.688 1.00 46.65 228 LYS E CA 1
ATOM 10749 C C . LYS E 1 248 ? 32.756 -25.087 45.450 1.00 41.41 228 LYS E C 1
ATOM 10750 O O . LYS E 1 248 ? 33.574 -24.545 44.664 1.00 36.58 228 LYS E O 1
ATOM 10756 N N . GLY E 1 249 ? 31.437 -25.148 45.267 1.00 39.06 229 GLY E N 1
ATOM 10757 C CA . GLY E 1 249 ? 30.662 -24.400 44.265 1.00 41.02 229 GLY E CA 1
ATOM 10758 C C . GLY E 1 249 ? 31.131 -24.641 42.848 1.00 42.76 229 GLY E C 1
ATOM 10759 O O . GLY E 1 249 ? 31.472 -23.660 42.205 1.00 45.21 229 GLY E O 1
ATOM 10760 N N . VAL E 1 250 ? 31.125 -25.885 42.358 1.00 45.58 230 VAL E N 1
ATOM 10761 C CA . VAL E 1 250 ? 31.615 -26.211 40.982 1.00 43.08 230 VAL E CA 1
ATOM 10762 C C . VAL E 1 250 ? 30.436 -26.679 40.142 1.00 44.22 230 VAL E C 1
ATOM 10763 O O . VAL E 1 250 ? 29.787 -27.672 40.515 1.00 41.22 230 VAL E O 1
ATOM 10767 N N . THR E 1 251 ? 30.212 -25.977 39.039 1.00 52.00 231 THR E N 1
ATOM 10768 C CA . THR E 1 251 ? 29.034 -26.151 38.158 1.00 57.88 231 THR E CA 1
ATOM 10769 C C . THR E 1 251 ? 29.443 -26.884 36.876 1.00 53.49 231 THR E C 1
ATOM 10770 O O . THR E 1 251 ? 30.610 -26.766 36.458 1.00 53.16 231 THR E O 1
ATOM 10774 N N . GLY E 1 252 ? 28.486 -27.560 36.250 1.00 46.44 232 GLY E N 1
ATOM 10775 C CA . GLY E 1 252 ? 28.692 -28.225 34.957 1.00 42.75 232 GLY E CA 1
ATOM 10776 C C . GLY E 1 252 ? 28.113 -29.611 34.998 1.00 39.41 232 GLY E C 1
ATOM 10777 O O . GLY E 1 252 ? 27.366 -29.914 35.932 1.00 33.73 232 GLY E O 1
ATOM 10778 N N . GLU E 1 253 ? 28.477 -30.441 34.034 1.00 41.32 233 GLU E N 1
ATOM 10779 C CA . GLU E 1 253 ? 27.778 -31.727 33.797 1.00 44.12 233 GLU E CA 1
ATOM 10780 C C . GLU E 1 253 ? 28.518 -32.901 34.440 1.00 38.18 233 GLU E C 1
ATOM 10781 O O . GLU E 1 253 ? 27.896 -33.974 34.549 1.00 41.46 233 GLU E O 1
ATOM 10787 N N . VAL E 1 254 ? 29.779 -32.711 34.836 1.00 34.69 234 VAL E N 1
ATOM 10788 C CA . VAL E 1 254 ? 30.692 -33.776 35.358 1.00 30.15 234 VAL E CA 1
ATOM 10789 C C . VAL E 1 254 ? 30.727 -33.719 36.893 1.00 28.35 234 VAL E C 1
ATOM 10790 O O . VAL E 1 254 ? 30.440 -34.747 37.523 1.00 28.60 234 VAL E O 1
ATOM 10794 N N . ALA E 1 255 ? 31.042 -32.575 37.491 1.00 27.75 235 ALA E N 1
ATOM 10795 C CA . ALA E 1 255 ? 31.223 -32.484 38.955 1.00 30.69 235 ALA E CA 1
ATOM 10796 C C . ALA E 1 255 ? 30.023 -33.144 39.633 1.00 31.67 235 ALA E C 1
ATOM 10797 O O . ALA E 1 255 ? 28.881 -32.828 39.254 1.00 32.51 235 ALA E O 1
ATOM 10799 N N . GLY E 1 256 ? 30.280 -34.064 40.556 1.00 31.16 236 GLY E N 1
ATOM 10800 C CA . GLY E 1 256 ? 29.223 -34.765 41.294 1.00 33.49 236 GLY E CA 1
ATOM 10801 C C . GLY E 1 256 ? 28.835 -36.104 40.683 1.00 34.81 236 GLY E C 1
ATOM 10802 O O . GLY E 1 256 ? 28.363 -36.928 41.450 1.00 34.93 236 GLY E O 1
ATOM 10803 N N . LYS E 1 257 ? 29.007 -36.330 39.374 1.00 38.08 237 LYS E N 1
ATOM 10804 C CA . LYS E 1 257 ? 28.479 -37.544 38.686 1.00 40.32 237 LYS E CA 1
ATOM 10805 C C . LYS E 1 257 ? 29.490 -38.096 37.671 1.00 39.83 237 LYS E C 1
ATOM 10806 O O . LYS E 1 257 ? 29.044 -38.705 36.669 1.00 48.12 237 LYS E O 1
ATOM 10812 N N . ALA E 1 258 ? 30.791 -37.933 37.912 1.00 37.14 238 ALA E N 1
ATOM 10813 C CA . ALA E 1 258 ? 31.870 -38.517 37.075 1.00 34.92 238 ALA E CA 1
ATOM 10814 C C . ALA E 1 258 ? 31.714 -40.043 37.010 1.00 34.60 238 ALA E C 1
ATOM 10815 O O . ALA E 1 258 ? 31.648 -40.715 38.048 1.00 33.64 238 ALA E O 1
ATOM 10817 N N . ASP E 1 259 ? 31.610 -40.557 35.795 1.00 35.19 239 ASP E N 1
ATOM 10818 C CA . ASP E 1 259 ? 31.557 -42.002 35.470 1.00 35.79 239 ASP E CA 1
ATOM 10819 C C . ASP E 1 259 ? 33.022 -42.469 35.360 1.00 31.25 239 ASP E C 1
ATOM 10820 O O . ASP E 1 259 ? 33.413 -43.437 36.015 1.00 28.49 239 ASP E O 1
ATOM 10825 N N . ILE E 1 260 ? 33.821 -41.756 34.582 1.00 29.51 240 ILE E N 1
ATOM 10826 C CA . ILE E 1 260 ? 35.217 -42.137 34.234 1.00 28.71 240 ILE E CA 1
ATOM 10827 C C . ILE E 1 260 ? 36.180 -41.162 34.911 1.00 26.06 240 ILE E C 1
ATOM 10828 O O . ILE E 1 260 ? 36.139 -39.984 34.576 1.00 25.78 240 ILE E O 1
ATOM 10833 N N . PHE E 1 261 ? 37.069 -41.658 35.759 1.00 24.55 241 PHE E N 1
ATOM 10834 C CA . PHE E 1 261 ? 38.107 -40.862 36.456 1.00 24.32 241 PHE E CA 1
ATOM 10835 C C . PHE E 1 261 ? 39.448 -41.098 35.764 1.00 24.96 241 PHE E C 1
ATOM 10836 O O . PHE E 1 261 ? 40.080 -42.110 35.998 1.00 27.54 241 PHE E O 1
ATOM 10844 N N . LEU E 1 262 ? 39.815 -40.198 34.867 1.00 26.73 242 LEU E N 1
ATOM 10845 C CA . LEU E 1 262 ? 41.104 -40.201 34.127 1.00 27.15 242 LEU E CA 1
ATOM 10846 C C . LEU E 1 262 ? 42.221 -39.774 35.075 1.00 26.36 242 LEU E C 1
ATOM 10847 O O . LEU E 1 262 ? 42.162 -38.640 35.602 1.00 27.04 242 LEU E O 1
ATOM 10852 N N . MET E 1 263 ? 43.215 -40.637 35.245 1.00 25.63 243 MET E N 1
ATOM 10853 C CA . MET E 1 263 ? 44.328 -40.415 36.192 1.00 27.04 243 MET E CA 1
ATOM 10854 C C . MET E 1 263 ? 45.459 -39.722 35.439 1.00 27.41 243 MET E C 1
ATOM 10855 O O . MET E 1 263 ? 45.696 -40.002 34.266 1.00 27.20 243 MET E O 1
ATOM 10860 N N . PRO E 1 264 ? 46.177 -38.783 36.094 1.00 28.51 244 PRO E N 1
ATOM 10861 C CA . PRO E 1 264 ? 47.220 -38.014 35.433 1.00 29.58 244 PRO E CA 1
ATOM 10862 C C . PRO E 1 264 ? 48.411 -38.911 35.099 1.00 31.61 244 PRO E C 1
ATOM 10863 O O . PRO E 1 264 ? 49.059 -38.704 34.094 1.00 37.60 244 PRO E O 1
ATOM 10867 N N . ASN E 1 265 ? 48.647 -39.915 35.930 1.00 33.20 245 ASN E N 1
ATOM 10868 C CA . ASN E 1 265 ? 49.831 -40.797 35.795 1.00 34.14 245 ASN E CA 1
ATOM 10869 C C . ASN E 1 265 ? 49.548 -42.083 36.574 1.00 31.29 245 ASN E C 1
ATOM 10870 O O . ASN E 1 265 ? 48.743 -42.053 37.539 1.00 28.87 245 ASN E O 1
ATOM 10875 N N . ILE E 1 266 ? 50.233 -43.150 36.181 1.00 28.59 246 ILE E N 1
ATOM 10876 C CA . ILE E 1 266 ? 50.059 -44.511 36.740 1.00 26.89 246 ILE E CA 1
ATOM 10877 C C . ILE E 1 266 ? 50.212 -44.483 38.258 1.00 26.07 246 ILE E C 1
ATOM 10878 O O . ILE E 1 266 ? 49.778 -45.455 38.854 1.00 26.94 246 ILE E O 1
ATOM 10883 N N . GLU E 1 267 ? 50.866 -43.488 38.867 1.00 27.56 247 GLU E N 1
ATOM 10884 C CA . GLU E 1 267 ? 51.199 -43.549 40.323 1.00 28.62 247 GLU E CA 1
ATOM 10885 C C . GLU E 1 267 ? 49.958 -43.178 41.118 1.00 26.93 247 GLU E C 1
ATOM 10886 O O . GLU E 1 267 ? 49.646 -43.863 42.080 1.00 28.87 247 GLU E O 1
ATOM 10892 N N . THR E 1 268 ? 49.310 -42.102 40.709 1.00 25.72 248 THR E N 1
ATOM 10893 C CA . THR E 1 268 ? 47.968 -41.707 41.175 1.00 25.42 248 THR E CA 1
ATOM 10894 C C . THR E 1 268 ? 47.012 -42.866 40.931 1.00 26.15 248 THR E C 1
ATOM 10895 O O . THR E 1 268 ? 46.286 -43.237 41.876 1.00 31.67 248 THR E O 1
ATOM 10899 N N . GLY E 1 269 ? 47.034 -43.423 39.724 1.00 24.45 249 GLY E N 1
ATOM 10900 C CA . GLY E 1 269 ? 46.177 -44.553 39.333 1.00 24.65 249 GLY E CA 1
ATOM 10901 C C . GLY E 1 269 ? 46.383 -45.789 40.192 1.00 24.95 249 GLY E C 1
ATOM 10902 O O . GLY E 1 269 ? 45.429 -46.183 40.865 1.00 25.58 249 GLY E O 1
ATOM 10903 N N . ASN E 1 270 ? 47.564 -46.407 40.125 1.00 26.08 250 ASN E N 1
ATOM 10904 C CA . ASN E 1 270 ? 47.966 -47.594 40.924 1.00 26.83 250 ASN E CA 1
ATOM 10905 C C . ASN E 1 270 ? 47.566 -47.357 42.384 1.00 25.65 250 ASN E C 1
ATOM 10906 O O . ASN E 1 270 ? 46.934 -48.242 42.993 1.00 24.40 250 ASN E O 1
ATOM 10911 N N . VAL E 1 271 ? 47.932 -46.213 42.951 1.00 24.33 251 VAL E N 1
ATOM 10912 C CA . VAL E 1 271 ? 47.682 -45.970 44.395 1.00 25.14 251 VAL E CA 1
ATOM 10913 C C . VAL E 1 271 ? 46.170 -45.929 44.632 1.00 25.91 251 VAL E C 1
ATOM 10914 O O . VAL E 1 271 ? 45.727 -46.519 45.633 1.00 29.04 251 VAL E O 1
ATOM 10918 N N . MET E 1 272 ? 45.395 -45.275 43.770 1.00 25.27 252 MET E N 1
ATOM 10919 C CA . MET E 1 272 ? 43.910 -45.256 43.912 1.00 25.73 252 MET E CA 1
ATOM 10920 C C . MET E 1 272 ? 43.337 -46.676 43.788 1.00 25.71 252 MET E C 1
ATOM 10921 O O . MET E 1 272 ? 42.482 -47.028 44.593 1.00 28.38 252 MET E O 1
ATOM 10926 N N . TYR E 1 273 ? 43.739 -47.431 42.771 1.00 25.19 253 TYR E N 1
ATOM 10927 C CA . TYR E 1 273 ? 43.235 -48.792 42.485 1.00 25.76 253 TYR E CA 1
ATOM 10928 C C . TYR E 1 273 ? 43.544 -49.692 43.691 1.00 27.14 253 TYR E C 1
ATOM 10929 O O . TYR E 1 273 ? 42.644 -50.339 44.271 1.00 27.87 253 TYR E O 1
ATOM 10938 N N . LYS E 1 274 ? 44.818 -49.748 44.063 1.00 29.06 254 LYS E N 1
ATOM 10939 C CA . LYS E 1 274 ? 45.299 -50.557 45.210 1.00 30.58 254 LYS E CA 1
ATOM 10940 C C . LYS E 1 274 ? 44.528 -50.128 46.464 1.00 28.28 254 LYS E C 1
ATOM 10941 O O . LYS E 1 274 ? 44.114 -50.997 47.222 1.00 30.36 254 LYS E O 1
ATOM 10947 N N . THR E 1 275 ? 44.356 -48.835 46.690 1.00 24.87 255 THR E N 1
ATOM 10948 C CA . THR E 1 275 ? 43.680 -48.345 47.905 1.00 24.94 255 THR E CA 1
ATOM 10949 C C . THR E 1 275 ? 42.255 -48.901 47.965 1.00 24.92 255 THR E C 1
ATOM 10950 O O . THR E 1 275 ? 41.831 -49.293 49.075 1.00 26.40 255 THR E O 1
ATOM 10954 N N . LEU E 1 276 ? 41.521 -48.916 46.849 1.00 23.88 256 LEU E N 1
ATOM 10955 C CA . LEU E 1 276 ? 40.133 -49.463 46.824 1.00 24.21 256 LEU E CA 1
ATOM 10956 C C . LEU E 1 276 ? 40.191 -50.970 47.143 1.00 25.46 256 LEU E C 1
ATOM 10957 O O . LEU E 1 276 ? 39.437 -51.437 48.028 1.00 26.63 256 LEU E O 1
ATOM 10962 N N . THR E 1 277 ? 41.075 -51.723 46.495 1.00 24.27 257 THR E N 1
ATOM 10963 C CA . THR E 1 277 ? 41.081 -53.185 46.665 1.00 25.49 257 THR E CA 1
ATOM 10964 C C . THR E 1 277 ? 41.515 -53.550 48.097 1.00 25.88 257 THR E C 1
ATOM 10965 O O . THR E 1 277 ? 40.961 -54.504 48.633 1.00 30.62 257 THR E O 1
ATOM 10969 N N . TYR E 1 278 ? 42.430 -52.826 48.738 1.00 26.58 258 TYR E N 1
ATOM 10970 C CA . TYR E 1 278 ? 43.092 -53.287 49.993 1.00 24.53 258 TYR E CA 1
ATOM 10971 C C . TYR E 1 278 ? 42.332 -52.776 51.230 1.00 24.99 258 TYR E C 1
ATOM 10972 O O . TYR E 1 278 ? 42.511 -53.420 52.261 1.00 25.96 258 TYR E O 1
ATOM 10981 N N . THR E 1 279 ? 41.486 -51.735 51.131 1.00 26.29 259 THR E N 1
ATOM 10982 C CA . THR E 1 279 ? 40.743 -51.125 52.284 1.00 27.84 259 THR E CA 1
ATOM 10983 C C . THR E 1 279 ? 39.230 -51.402 52.225 1.00 26.68 259 THR E C 1
ATOM 10984 O O . THR E 1 279 ? 38.619 -51.471 53.299 1.00 25.90 259 THR E O 1
ATOM 10988 N N . THR E 1 280 ? 38.645 -51.551 51.039 1.00 28.01 260 THR E N 1
ATOM 10989 C CA . THR E 1 280 ? 37.181 -51.768 50.848 1.00 29.10 260 THR E CA 1
ATOM 10990 C C . THR E 1 280 ? 36.896 -53.196 50.390 1.00 29.40 260 THR E C 1
ATOM 10991 O O . THR E 1 280 ? 37.841 -53.908 49.981 1.00 27.12 260 THR E O 1
ATOM 10995 N N . ASP E 1 281 ? 35.611 -53.550 50.421 1.00 31.66 261 ASP E N 1
ATOM 10996 C CA . ASP E 1 281 ? 35.087 -54.855 49.955 1.00 33.43 261 ASP E CA 1
ATOM 10997 C C . ASP E 1 281 ? 34.438 -54.667 48.575 1.00 31.13 261 ASP E C 1
ATOM 10998 O O . ASP E 1 281 ? 33.730 -55.577 48.144 1.00 31.85 261 ASP E O 1
ATOM 11003 N N . SER E 1 282 ? 34.815 -53.603 47.857 1.00 30.53 262 SER E N 1
ATOM 11004 C CA . SER E 1 282 ? 34.311 -53.238 46.506 1.00 31.61 262 SER E CA 1
ATOM 11005 C C . SER E 1 282 ? 34.503 -54.396 45.521 1.00 32.30 262 SER E C 1
ATOM 11006 O O . SER E 1 282 ? 35.617 -54.882 45.398 1.00 36.16 262 SER E O 1
ATOM 11009 N N . LYS E 1 283 ? 33.428 -54.820 44.860 1.00 32.54 263 LYS E N 1
ATOM 11010 C CA . LYS E 1 283 ? 33.466 -55.677 43.654 1.00 31.66 263 LYS E CA 1
ATOM 11011 C C . LYS E 1 283 ? 34.235 -54.902 42.589 1.00 28.65 263 LYS E C 1
ATOM 11012 O O . LYS E 1 283 ? 34.040 -53.682 42.522 1.00 29.87 263 LYS E O 1
ATOM 11018 N N . ASN E 1 284 ? 35.056 -55.562 41.780 1.00 26.79 264 ASN E N 1
ATOM 11019 C CA . ASN E 1 284 ? 35.796 -54.873 40.692 1.00 25.27 264 ASN E CA 1
ATOM 11020 C C . ASN E 1 284 ? 36.221 -55.834 39.593 1.00 23.04 264 ASN E C 1
ATOM 11021 O O . ASN E 1 284 ? 36.347 -57.027 39.862 1.00 24.08 264 ASN E O 1
ATOM 11026 N N . GLY E 1 285 ? 36.473 -55.289 38.412 1.00 21.59 265 GLY E N 1
ATOM 11027 C CA . GLY E 1 285 ? 37.126 -56.005 37.305 1.00 22.71 265 GLY E CA 1
ATOM 11028 C C . GLY E 1 285 ? 37.996 -55.072 36.497 1.00 22.52 265 GLY E C 1
ATOM 11029 O O . GLY E 1 285 ? 37.892 -53.875 36.687 1.00 22.50 265 GLY E O 1
ATOM 11030 N N . GLY E 1 286 ? 38.811 -55.599 35.597 1.00 23.63 266 GLY E N 1
ATOM 11031 C CA . GLY E 1 286 ? 39.689 -54.769 34.759 1.00 23.95 266 GLY E CA 1
ATOM 11032 C C . GLY E 1 286 ? 39.937 -55.445 33.444 1.00 23.86 266 GLY E C 1
ATOM 11033 O O . GLY E 1 286 ? 39.965 -56.663 33.455 1.00 26.60 266 GLY E O 1
ATOM 11034 N N . ILE E 1 287 ? 40.059 -54.679 32.364 1.00 23.80 267 ILE E N 1
ATOM 11035 C CA . ILE E 1 287 ? 40.488 -55.168 31.025 1.00 24.94 267 ILE E CA 1
ATOM 11036 C C . ILE E 1 287 ? 41.476 -54.175 30.427 1.00 25.89 267 ILE E C 1
ATOM 11037 O O . ILE E 1 287 ? 41.567 -53.081 30.960 1.00 30.74 267 ILE E O 1
ATOM 11042 N N . LEU E 1 288 ? 42.176 -54.579 29.373 1.00 25.57 268 LEU E N 1
ATOM 11043 C CA . LEU E 1 288 ? 43.072 -53.754 28.539 1.00 27.34 268 LEU E CA 1
ATOM 11044 C C . LEU E 1 288 ? 42.393 -53.580 27.180 1.00 28.76 268 LEU E C 1
ATOM 11045 O O . LEU E 1 288 ? 41.826 -54.570 26.687 1.00 29.64 268 LEU E O 1
ATOM 11050 N N . VAL E 1 289 ? 42.414 -52.370 26.620 1.00 29.03 269 VAL E N 1
ATOM 11051 C CA . VAL E 1 289 ? 41.535 -51.948 25.493 1.00 27.66 269 VAL E CA 1
ATOM 11052 C C . VAL E 1 289 ? 42.374 -51.056 24.580 1.00 28.14 269 VAL E C 1
ATOM 11053 O O . VAL E 1 289 ? 43.538 -50.735 24.964 1.00 25.71 269 VAL E O 1
ATOM 11057 N N . GLY E 1 290 ? 41.858 -50.769 23.381 1.00 28.29 270 GLY E N 1
ATOM 11058 C CA . GLY E 1 290 ? 42.589 -50.052 22.322 1.00 29.31 270 GLY E CA 1
ATOM 11059 C C . GLY E 1 290 ? 43.436 -50.994 21.479 1.00 29.36 270 GLY E C 1
ATOM 11060 O O . GLY E 1 290 ? 44.045 -50.535 20.498 1.00 35.80 270 GLY E O 1
ATOM 11061 N N . THR E 1 291 ? 43.538 -52.254 21.880 1.00 27.83 271 THR E N 1
ATOM 11062 C CA . THR E 1 291 ? 43.868 -53.381 20.984 1.00 27.69 271 THR E CA 1
ATOM 11063 C C . THR E 1 291 ? 42.653 -53.632 20.082 1.00 28.48 271 THR E C 1
ATOM 11064 O O . THR E 1 291 ? 41.552 -53.094 20.397 1.00 28.93 271 THR E O 1
ATOM 11068 N N . SER E 1 292 ? 42.828 -54.454 19.039 1.00 28.00 272 SER E N 1
ATOM 11069 C CA . SER E 1 292 ? 41.755 -54.871 18.088 1.00 27.40 272 SER E CA 1
ATOM 11070 C C . SER E 1 292 ? 40.719 -55.784 18.771 1.00 25.68 272 SER E C 1
ATOM 11071 O O . SER E 1 292 ? 39.721 -56.034 18.125 1.00 24.83 272 SER E O 1
ATOM 11074 N N . ALA E 1 293 ? 40.978 -56.293 19.991 1.00 25.77 273 ALA E N 1
ATOM 11075 C CA . ALA E 1 293 ? 40.050 -57.082 20.852 1.00 24.02 273 ALA E CA 1
ATOM 11076 C C . ALA E 1 293 ? 40.428 -56.954 22.323 1.00 22.12 273 ALA E C 1
ATOM 11077 O O . ALA E 1 293 ? 41.605 -56.804 22.631 1.00 23.63 273 ALA E O 1
ATOM 11079 N N . PRO E 1 294 ? 39.479 -57.125 23.265 1.00 19.91 274 PRO E N 1
ATOM 11080 C CA . PRO E 1 294 ? 39.717 -56.903 24.682 1.00 20.16 274 PRO E CA 1
ATOM 11081 C C . PRO E 1 294 ? 40.764 -57.890 25.168 1.00 20.07 274 PRO E C 1
ATOM 11082 O O . PRO E 1 294 ? 40.848 -58.948 24.605 1.00 21.44 274 PRO E O 1
ATOM 11086 N N . VAL E 1 295 ? 41.522 -57.508 26.186 1.00 19.44 275 VAL E N 1
ATOM 11087 C CA . VAL E 1 295 ? 42.610 -58.352 26.742 1.00 19.86 275 VAL E CA 1
ATOM 11088 C C . VAL E 1 295 ? 42.365 -58.445 28.248 1.00 21.41 275 VAL E C 1
ATOM 11089 O O . VAL E 1 295 ? 42.235 -57.385 28.845 1.00 25.27 275 VAL E O 1
ATOM 11093 N N . VAL E 1 296 ? 42.163 -59.644 28.808 1.00 20.88 276 VAL E N 1
ATOM 11094 C CA . VAL E 1 296 ? 41.934 -59.825 30.268 1.00 19.58 276 VAL E CA 1
ATOM 11095 C C . VAL E 1 296 ? 43.285 -60.183 30.867 1.00 19.66 276 VAL E C 1
ATOM 11096 O O . VAL E 1 296 ? 43.925 -61.078 30.342 1.00 18.19 276 VAL E O 1
ATOM 11100 N N . LEU E 1 297 ? 43.711 -59.460 31.897 1.00 21.68 277 LEU E N 1
ATOM 11101 C CA . LEU E 1 297 ? 45.063 -59.637 32.471 1.00 24.81 277 LEU E CA 1
ATOM 11102 C C . LEU E 1 297 ? 44.977 -59.570 33.998 1.00 25.76 277 LEU E C 1
ATOM 11103 O O . LEU E 1 297 ? 44.962 -58.458 34.553 1.00 26.52 277 LEU E O 1
ATOM 11108 N N . THR E 1 298 ? 44.901 -60.729 34.649 1.00 26.28 278 THR E N 1
ATOM 11109 C CA . THR E 1 298 ? 44.666 -60.829 36.107 1.00 27.01 278 THR E CA 1
ATOM 11110 C C . THR E 1 298 ? 45.955 -61.277 36.779 1.00 27.67 278 THR E C 1
ATOM 11111 O O . THR E 1 298 ? 46.919 -61.673 36.070 1.00 24.62 278 THR E O 1
ATOM 11115 N N . SER E 1 299 ? 45.916 -61.233 38.108 1.00 30.75 279 SER E N 1
ATOM 11116 C CA . SER E 1 299 ? 47.036 -61.528 39.032 1.00 33.96 279 SER E CA 1
ATOM 11117 C C . SER E 1 299 ? 46.559 -62.379 40.217 1.00 30.37 279 SER E C 1
ATOM 11118 O O . SER E 1 299 ? 45.377 -62.520 40.411 1.00 31.07 279 SER E O 1
ATOM 11121 N N . ARG E 1 300 ? 47.477 -62.898 41.011 1.00 31.50 280 ARG E N 1
ATOM 11122 C CA . ARG E 1 300 ? 47.169 -63.523 42.320 1.00 34.19 280 ARG E CA 1
ATOM 11123 C C . ARG E 1 300 ? 46.193 -62.608 43.079 1.00 32.36 280 ARG E C 1
ATOM 11124 O O . ARG E 1 300 ? 45.153 -63.099 43.515 1.00 31.58 280 ARG E O 1
ATOM 11132 N N . ALA E 1 301 ? 46.497 -61.316 43.193 1.00 31.51 281 ALA E N 1
ATOM 11133 C CA . ALA E 1 301 ? 45.723 -60.331 43.985 1.00 32.76 281 ALA E CA 1
ATOM 11134 C C . ALA E 1 301 ? 44.236 -60.401 43.635 1.00 33.43 281 ALA E C 1
ATOM 11135 O O . ALA E 1 301 ? 43.402 -60.102 44.506 1.00 36.80 281 ALA E O 1
ATOM 11137 N N . ASP E 1 302 ? 43.914 -60.663 42.376 1.00 32.59 282 ASP E N 1
ATOM 11138 C CA . ASP E 1 302 ? 42.513 -60.653 41.900 1.00 32.60 282 ASP E CA 1
ATOM 11139 C C . ASP E 1 302 ? 41.845 -61.903 42.472 1.00 30.89 282 ASP E C 1
ATOM 11140 O O . ASP E 1 302 ? 42.384 -62.980 42.282 1.00 31.35 282 ASP E O 1
ATOM 11145 N N . SER E 1 303 ? 40.726 -61.754 43.172 1.00 30.15 283 SER E N 1
ATOM 11146 C CA . SER E 1 303 ? 39.864 -62.874 43.625 1.00 29.11 283 SER E CA 1
ATOM 11147 C C . SER E 1 303 ? 39.257 -63.613 42.432 1.00 28.81 283 SER E C 1
ATOM 11148 O O . SER E 1 303 ? 39.138 -63.021 41.342 1.00 28.00 283 SER E O 1
ATOM 11151 N N . HIS E 1 304 ? 38.783 -64.835 42.666 1.00 30.78 284 HIS E N 1
ATOM 11152 C CA . HIS E 1 304 ? 37.891 -65.581 41.737 1.00 31.64 284 HIS E CA 1
ATOM 11153 C C . HIS E 1 304 ? 36.823 -64.651 41.158 1.00 31.14 284 HIS E C 1
ATOM 11154 O O . HIS E 1 304 ? 36.735 -64.598 39.917 1.00 29.65 284 HIS E O 1
ATOM 11161 N N . GLU E 1 305 ? 36.075 -63.949 42.027 1.00 31.53 285 GLU E N 1
ATOM 11162 C CA . GLU E 1 305 ? 34.974 -63.038 41.615 1.00 32.31 285 GLU E CA 1
ATOM 11163 C C . GLU E 1 305 ? 35.485 -61.869 40.732 1.00 33.00 285 GLU E C 1
ATOM 11164 O O . GLU E 1 305 ? 34.719 -61.381 39.838 1.00 30.83 285 GLU E O 1
ATOM 11170 N N . THR E 1 306 ? 36.720 -61.410 40.936 1.00 32.58 286 THR E N 1
ATOM 11171 C CA . THR E 1 306 ? 37.324 -60.307 40.145 1.00 31.92 286 THR E CA 1
ATOM 11172 C C . THR E 1 306 ? 37.732 -60.822 38.761 1.00 33.98 286 THR E C 1
ATOM 11173 O O . THR E 1 306 ? 37.619 -60.062 37.795 1.00 37.58 286 THR E O 1
ATOM 11177 N N . LYS E 1 307 ? 38.169 -62.074 38.662 1.00 37.11 287 LYS E N 1
ATOM 11178 C CA . LYS E 1 307 ? 38.512 -62.721 37.366 1.00 35.94 287 LYS E CA 1
ATOM 11179 C C . LYS E 1 307 ? 37.241 -62.913 36.546 1.00 32.85 287 LYS E C 1
ATOM 11180 O O . LYS E 1 307 ? 37.280 -62.716 35.331 1.00 30.23 287 LYS E O 1
ATOM 11186 N N . MET E 1 308 ? 36.153 -63.272 37.205 1.00 34.60 288 MET E N 1
ATOM 11187 C CA . MET E 1 308 ? 34.830 -63.430 36.550 1.00 40.28 288 MET E CA 1
ATOM 11188 C C . MET E 1 308 ? 34.389 -62.078 35.991 1.00 36.51 288 MET E C 1
ATOM 11189 O O . MET E 1 308 ? 34.044 -62.006 34.801 1.00 34.77 288 MET E O 1
ATOM 11194 N N . ASN E 1 309 ? 34.385 -61.057 36.849 1.00 34.42 289 ASN E N 1
ATOM 11195 C CA . ASN E 1 309 ? 33.977 -59.676 36.495 1.00 30.89 289 ASN E CA 1
ATOM 11196 C C . ASN E 1 309 ? 34.832 -59.239 35.299 1.00 26.95 289 ASN E C 1
ATOM 11197 O O . ASN E 1 309 ? 34.249 -58.682 34.370 1.00 28.25 289 ASN E O 1
ATOM 11202 N N . SER E 1 310 ? 36.139 -59.518 35.294 1.00 22.07 290 SER E N 1
ATOM 11203 C CA . SER E 1 310 ? 37.070 -59.114 34.207 1.00 22.10 290 SER E CA 1
ATOM 11204 C C . SER E 1 310 ? 36.741 -59.823 32.873 1.00 22.35 290 SER E C 1
ATOM 11205 O O . SER E 1 310 ? 36.772 -59.161 31.821 1.00 21.37 290 SER E O 1
ATOM 11208 N N . ILE E 1 311 ? 36.403 -61.114 32.887 1.00 23.97 291 ILE E N 1
ATOM 11209 C CA . ILE E 1 311 ? 35.894 -61.863 31.689 1.00 25.12 291 ILE E CA 1
ATOM 11210 C C . ILE E 1 311 ? 34.567 -61.248 31.214 1.00 25.19 291 ILE E C 1
ATOM 11211 O O . ILE E 1 311 ? 34.422 -61.059 29.994 1.00 27.95 291 ILE E O 1
ATOM 11216 N N . ALA E 1 312 ? 33.628 -60.954 32.112 1.00 24.82 292 ALA E N 1
ATOM 11217 C CA . ALA E 1 312 ? 32.319 -60.346 31.761 1.00 27.45 292 ALA E CA 1
ATOM 11218 C C . ALA E 1 312 ? 32.476 -58.959 31.070 1.00 28.09 292 ALA E C 1
ATOM 11219 O O . ALA E 1 312 ? 31.904 -58.770 29.970 1.00 26.71 292 ALA E O 1
ATOM 11221 N N . LEU E 1 313 ? 33.238 -58.009 31.633 1.00 29.05 293 LEU E N 1
ATOM 11222 C CA . LEU E 1 313 ? 33.636 -56.761 30.917 1.00 29.25 293 LEU E CA 1
ATOM 11223 C C . LEU E 1 313 ? 34.172 -57.095 29.525 1.00 29.68 293 LEU E C 1
ATOM 11224 O O . LEU E 1 313 ? 33.824 -56.362 28.579 1.00 32.96 293 LEU E O 1
ATOM 11229 N N . ALA E 1 314 ? 35.033 -58.101 29.393 1.00 27.49 294 ALA E N 1
ATOM 11230 C CA . ALA E 1 314 ? 35.640 -58.413 28.082 1.00 28.50 294 ALA E CA 1
ATOM 11231 C C . ALA E 1 314 ? 34.534 -58.842 27.119 1.00 27.45 294 ALA E C 1
ATOM 11232 O O . ALA E 1 314 ? 34.588 -58.430 25.945 1.00 25.71 294 ALA E O 1
ATOM 11234 N N . ALA E 1 315 ? 33.559 -59.617 27.600 1.00 28.74 295 ALA E N 1
ATOM 11235 C CA . ALA E 1 315 ? 32.425 -60.105 26.774 1.00 30.27 295 ALA E CA 1
ATOM 11236 C C . ALA E 1 315 ? 31.690 -58.881 26.250 1.00 30.37 295 ALA E C 1
ATOM 11237 O O . ALA E 1 315 ? 31.524 -58.763 25.019 1.00 31.45 295 ALA E O 1
ATOM 11239 N N . LEU E 1 316 ? 31.328 -57.976 27.158 1.00 31.26 296 LEU E N 1
ATOM 11240 C CA . LEU E 1 316 ? 30.506 -56.785 26.815 1.00 31.35 296 LEU E CA 1
ATOM 11241 C C . LEU E 1 316 ? 31.184 -55.942 25.748 1.00 30.09 296 LEU E C 1
ATOM 11242 O O . LEU E 1 316 ? 30.455 -55.552 24.858 1.00 34.60 296 LEU E O 1
ATOM 11247 N N . VAL E 1 317 ? 32.495 -55.695 25.844 1.00 30.29 297 VAL E N 1
ATOM 11248 C CA . VAL E 1 317 ? 33.264 -54.870 24.864 1.00 30.17 297 VAL E CA 1
ATOM 11249 C C . VAL E 1 317 ? 33.286 -55.620 23.542 1.00 29.98 297 VAL E C 1
ATOM 11250 O O . VAL E 1 317 ? 33.065 -54.995 22.512 1.00 29.54 297 VAL E O 1
ATOM 11254 N N . ALA E 1 318 ? 33.459 -56.936 23.566 1.00 32.82 298 ALA E N 1
ATOM 11255 C CA . ALA E 1 318 ? 33.377 -57.700 22.301 1.00 38.31 298 ALA E CA 1
ATOM 11256 C C . ALA E 1 318 ? 31.935 -57.680 21.784 1.00 38.70 298 ALA E C 1
ATOM 11257 O O . ALA E 1 318 ? 31.751 -57.782 20.562 1.00 32.59 298 ALA E O 1
ATOM 11259 N N . GLY E 1 319 ? 30.955 -57.586 22.686 1.00 41.80 299 GLY E N 1
ATOM 11260 C CA . GLY E 1 319 ? 29.529 -57.556 22.306 1.00 46.89 299 GLY E CA 1
ATOM 11261 C C . GLY E 1 319 ? 29.138 -56.330 21.502 1.00 53.43 299 GLY E C 1
ATOM 11262 O O . GLY E 1 319 ? 28.350 -56.486 20.554 1.00 61.23 299 GLY E O 1
ATOM 11263 N N . ASN E 1 320 ? 29.641 -55.148 21.869 1.00 58.32 300 ASN E N 1
ATOM 11264 C CA . ASN E 1 320 ? 29.365 -53.919 21.077 1.00 62.97 300 ASN E CA 1
ATOM 11265 C C . ASN E 1 320 ? 30.381 -53.855 19.935 1.00 67.63 300 ASN E C 1
ATOM 11266 O O . ASN E 1 320 ? 31.221 -52.941 19.964 1.00 60.49 300 ASN E O 1
ATOM 11271 N N . LYS E 1 321 ? 30.288 -54.773 18.968 1.00 75.81 301 LYS E N 1
ATOM 11272 C CA . LYS E 1 321 ? 31.260 -54.854 17.842 1.00 75.40 301 LYS E CA 1
ATOM 11273 C C . LYS E 1 321 ? 32.697 -54.859 18.384 1.00 73.48 301 LYS E C 1
ATOM 11274 O O . LYS E 1 321 ? 33.162 -55.909 18.807 1.00 65.07 301 LYS E O 1
ATOM 11281 N N . SER F 1 19 ? 55.327 -54.393 75.675 1.00 54.79 -1 SER F N 1
ATOM 11282 C CA . SER F 1 19 ? 54.503 -53.157 75.583 1.00 55.18 -1 SER F CA 1
ATOM 11283 C C . SER F 1 19 ? 53.467 -53.318 74.456 1.00 57.35 -1 SER F C 1
ATOM 11284 O O . SER F 1 19 ? 53.379 -54.414 73.849 1.00 50.86 -1 SER F O 1
ATOM 11287 N N . HIS F 1 20 ? 52.688 -52.267 74.204 1.00 53.48 0 HIS F N 1
ATOM 11288 C CA . HIS F 1 20 ? 51.653 -52.229 73.149 1.00 50.08 0 HIS F CA 1
ATOM 11289 C C . HIS F 1 20 ? 51.814 -50.935 72.352 1.00 47.44 0 HIS F C 1
ATOM 11290 O O . HIS F 1 20 ? 51.397 -49.897 72.881 1.00 53.34 0 HIS F O 1
ATOM 11297 N N . MET F 1 21 ? 52.377 -51.005 71.142 1.00 42.14 1 MET F N 1
ATOM 11298 C CA . MET F 1 21 ? 52.302 -49.942 70.095 1.00 44.21 1 MET F CA 1
ATOM 11299 C C . MET F 1 21 ? 50.834 -49.460 69.969 1.00 39.54 1 MET F C 1
ATOM 11300 O O . MET F 1 21 ? 49.912 -50.295 70.068 1.00 37.94 1 MET F O 1
ATOM 11305 N N . ILE F 1 22 ? 50.598 -48.147 69.829 1.00 36.81 2 ILE F N 1
ATOM 11306 C CA . ILE F 1 22 ? 49.230 -47.555 69.713 1.00 34.52 2 ILE F CA 1
ATOM 11307 C C . ILE F 1 22 ? 48.730 -47.799 68.294 1.00 34.70 2 ILE F C 1
ATOM 11308 O O . ILE F 1 22 ? 49.523 -47.609 67.337 1.00 36.30 2 ILE F O 1
ATOM 11313 N N . LYS F 1 23 ? 47.463 -48.196 68.175 1.00 33.30 3 LYS F N 1
ATOM 11314 C CA . LYS F 1 23 ? 46.879 -48.706 66.916 1.00 32.83 3 LYS F CA 1
ATOM 11315 C C . LYS F 1 23 ? 45.591 -47.965 66.576 1.00 31.35 3 LYS F C 1
ATOM 11316 O O . LYS F 1 23 ? 45.097 -48.187 65.458 1.00 38.23 3 LYS F O 1
ATOM 11322 N N . SER F 1 24 ? 45.067 -47.116 67.465 1.00 29.60 4 SER F N 1
ATOM 11323 C CA . SER F 1 24 ? 43.683 -46.558 67.390 1.00 26.25 4 SER F CA 1
ATOM 11324 C C . SER F 1 24 ? 43.623 -45.095 67.853 1.00 25.06 4 SER F C 1
ATOM 11325 O O . SER F 1 24 ? 44.441 -44.677 68.745 1.00 22.04 4 SER F O 1
ATOM 11328 N N . PHE F 1 25 ? 42.634 -44.358 67.338 1.00 23.70 5 PHE F N 1
ATOM 11329 C CA . PHE F 1 25 ? 42.335 -42.973 67.790 1.00 24.52 5 PHE F CA 1
ATOM 11330 C C . PHE F 1 25 ? 41.829 -42.964 69.234 1.00 25.39 5 PHE F C 1
ATOM 11331 O O . PHE F 1 25 ? 41.993 -41.918 69.860 1.00 26.86 5 PHE F O 1
ATOM 11339 N N . ASN F 1 26 ? 41.269 -44.062 69.746 1.00 26.91 6 ASN F N 1
ATOM 11340 C CA . ASN F 1 26 ? 40.899 -44.174 71.181 1.00 32.18 6 ASN F CA 1
ATOM 11341 C C . ASN F 1 26 ? 42.172 -44.042 72.034 1.00 34.56 6 ASN F C 1
ATOM 11342 O O . ASN F 1 26 ? 42.227 -43.197 72.974 1.00 32.46 6 ASN F O 1
ATOM 11347 N N . GLU F 1 27 ? 43.191 -44.829 71.705 1.00 38.02 7 GLU F N 1
ATOM 11348 C CA . GLU F 1 27 ? 44.459 -44.867 72.475 1.00 37.63 7 GLU F CA 1
ATOM 11349 C C . GLU F 1 27 ? 45.143 -43.507 72.380 1.00 35.95 7 GLU F C 1
ATOM 11350 O O . GLU F 1 27 ? 45.731 -43.088 73.373 1.00 36.45 7 GLU F O 1
ATOM 11356 N N . ILE F 1 28 ? 45.070 -42.864 71.213 1.00 36.81 8 ILE F N 1
ATOM 11357 C CA . ILE F 1 28 ? 45.621 -41.499 70.978 1.00 35.83 8 ILE F CA 1
ATOM 11358 C C . ILE F 1 28 ? 44.916 -40.528 71.921 1.00 36.72 8 ILE F C 1
ATOM 11359 O O . ILE F 1 28 ? 45.604 -39.690 72.555 1.00 36.85 8 ILE F O 1
ATOM 11364 N N . ILE F 1 29 ? 43.588 -40.640 72.003 1.00 35.71 9 ILE F N 1
ATOM 11365 C CA . ILE F 1 29 ? 42.767 -39.713 72.821 1.00 31.79 9 ILE F CA 1
ATOM 11366 C C . ILE F 1 29 ? 43.058 -39.970 74.302 1.00 32.84 9 ILE F C 1
ATOM 11367 O O . ILE F 1 29 ? 43.406 -38.987 74.971 1.00 33.03 9 ILE F O 1
ATOM 11372 N N . MET F 1 30 ? 43.034 -41.224 74.778 1.00 34.68 10 MET F N 1
ATOM 11373 C CA . MET F 1 30 ? 43.423 -41.536 76.186 1.00 34.43 10 MET F CA 1
ATOM 11374 C C . MET F 1 30 ? 44.867 -41.061 76.406 1.00 33.06 10 MET F C 1
ATOM 11375 O O . MET F 1 30 ? 45.160 -40.629 77.518 1.00 36.20 10 MET F O 1
ATOM 11380 N N . LYS F 1 31 ? 45.747 -41.071 75.406 1.00 30.49 11 LYS F N 1
ATOM 11381 C CA . LYS F 1 31 ? 47.119 -40.573 75.663 1.00 32.03 11 LYS F CA 1
ATOM 11382 C C . LYS F 1 31 ? 47.048 -39.065 75.933 1.00 32.70 11 LYS F C 1
ATOM 11383 O O . LYS F 1 31 ? 47.657 -38.617 76.932 1.00 35.41 11 LYS F O 1
ATOM 11389 N N . VAL F 1 32 ? 46.309 -38.312 75.115 1.00 29.78 12 VAL F N 1
ATOM 11390 C CA . VAL F 1 32 ? 46.161 -36.840 75.308 1.00 27.69 12 VAL F CA 1
ATOM 11391 C C . VAL F 1 32 ? 45.584 -36.589 76.705 1.00 26.56 12 VAL F C 1
ATOM 11392 O O . VAL F 1 32 ? 46.251 -35.922 77.496 1.00 24.80 12 VAL F O 1
ATOM 11396 N N . LYS F 1 33 ? 44.406 -37.144 77.002 1.00 27.22 13 LYS F N 1
ATOM 11397 C CA . LYS F 1 33 ? 43.695 -37.016 78.308 1.00 27.23 13 LYS F CA 1
ATOM 11398 C C . LYS F 1 33 ? 44.656 -37.200 79.496 1.00 28.02 13 LYS F C 1
ATOM 11399 O O . LYS F 1 33 ? 44.407 -36.589 80.550 1.00 27.54 13 LYS F O 1
ATOM 11405 N N . SER F 1 34 ? 45.725 -37.987 79.342 1.00 28.56 14 SER F N 1
ATOM 11406 C CA . SER F 1 34 ? 46.585 -38.461 80.461 1.00 29.24 14 SER F CA 1
ATOM 11407 C C . SER F 1 34 ? 47.851 -37.611 80.592 1.00 29.67 14 SER F C 1
ATOM 11408 O O . SER F 1 34 ? 48.772 -38.019 81.360 1.00 26.96 14 SER F O 1
ATOM 11411 N N . LYS F 1 35 ? 47.900 -36.492 79.866 1.00 31.11 15 LYS F N 1
ATOM 11412 C CA . LYS F 1 35 ? 49.092 -35.606 79.754 1.00 32.09 15 LYS F CA 1
ATOM 11413 C C . LYS F 1 35 ? 48.694 -34.167 80.124 1.00 32.24 15 LYS F C 1
ATOM 11414 O O . LYS F 1 35 ? 47.491 -33.913 80.245 1.00 32.60 15 LYS F O 1
ATOM 11420 N N . GLU F 1 36 ? 49.667 -33.275 80.340 1.00 36.12 16 GLU F N 1
ATOM 11421 C CA . GLU F 1 36 ? 49.424 -31.827 80.592 1.00 39.58 16 GLU F CA 1
ATOM 11422 C C . GLU F 1 36 ? 48.455 -31.365 79.503 1.00 37.07 16 GLU F C 1
ATOM 11423 O O . GLU F 1 36 ? 48.706 -31.678 78.325 1.00 35.53 16 GLU F O 1
ATOM 11429 N N . MET F 1 37 ? 47.360 -30.719 79.893 1.00 35.10 17 MET F N 1
ATOM 11430 C CA . MET F 1 37 ? 46.399 -30.120 78.939 1.00 37.20 17 MET F CA 1
ATOM 11431 C C . MET F 1 37 ? 47.183 -29.165 78.046 1.00 32.91 17 MET F C 1
ATOM 11432 O O . MET F 1 37 ? 48.053 -28.505 78.552 1.00 30.14 17 MET F O 1
ATOM 11437 N N . LYS F 1 38 ? 46.886 -29.102 76.759 1.00 34.26 18 LYS F N 1
ATOM 11438 C CA . LYS F 1 38 ? 47.538 -28.117 75.865 1.00 35.26 18 LYS F CA 1
ATOM 11439 C C . LYS F 1 38 ? 46.465 -27.130 75.399 1.00 33.21 18 LYS F C 1
ATOM 11440 O O . LYS F 1 38 ? 45.270 -27.441 75.598 1.00 31.37 18 LYS F O 1
ATOM 11446 N N . LYS F 1 39 ? 46.863 -25.985 74.838 1.00 30.20 19 LYS F N 1
ATOM 11447 C CA . LYS F 1 39 ? 45.915 -24.901 74.485 1.00 31.33 19 LYS F CA 1
ATOM 11448 C C . LYS F 1 39 ? 45.859 -24.719 72.970 1.00 31.15 19 LYS F C 1
ATOM 11449 O O . LYS F 1 39 ? 46.933 -24.561 72.360 1.00 27.23 19 LYS F O 1
ATOM 11455 N N . VAL F 1 40 ? 44.642 -24.681 72.416 1.00 33.25 20 VAL F N 1
ATOM 11456 C CA . VAL F 1 40 ? 44.385 -24.352 70.983 1.00 35.34 20 VAL F CA 1
ATOM 11457 C C . VAL F 1 40 ? 44.088 -22.855 70.870 1.00 35.84 20 VAL F C 1
ATOM 11458 O O . VAL F 1 40 ? 43.138 -22.402 71.538 1.00 37.20 20 VAL F O 1
ATOM 11462 N N . ALA F 1 41 ? 44.823 -22.135 70.015 1.00 32.79 21 ALA F N 1
ATOM 11463 C CA . ALA F 1 41 ? 44.450 -20.786 69.542 1.00 30.91 21 ALA F CA 1
ATOM 11464 C C . ALA F 1 41 ? 43.630 -20.946 68.253 1.00 30.51 21 ALA F C 1
ATOM 11465 O O . ALA F 1 41 ? 44.193 -21.298 67.191 1.00 30.71 21 ALA F O 1
ATOM 11467 N N . VAL F 1 42 ? 42.327 -20.711 68.355 1.00 28.70 22 VAL F N 1
ATOM 11468 C CA . VAL F 1 42 ? 41.370 -20.814 67.219 1.00 30.10 22 VAL F CA 1
ATOM 11469 C C . VAL F 1 42 ? 41.434 -19.528 66.382 1.00 30.99 22 VAL F C 1
ATOM 11470 O O . VAL F 1 42 ? 41.308 -18.449 66.956 1.00 31.15 22 VAL F O 1
ATOM 11474 N N . ALA F 1 43 ? 41.601 -19.641 65.062 1.00 35.06 23 ALA F N 1
ATOM 11475 C CA . ALA F 1 43 ? 41.901 -18.509 64.146 1.00 37.35 23 ALA F CA 1
ATOM 11476 C C . ALA F 1 43 ? 40.691 -17.581 64.002 1.00 38.56 23 ALA F C 1
ATOM 11477 O O . ALA F 1 43 ? 40.812 -16.414 64.376 1.00 57.39 23 ALA F O 1
ATOM 11479 N N . VAL F 1 44 ? 39.550 -18.019 63.504 1.00 33.44 24 VAL F N 1
ATOM 11480 C CA . VAL F 1 44 ? 38.376 -17.101 63.511 1.00 32.10 24 VAL F CA 1
ATOM 11481 C C . VAL F 1 44 ? 37.241 -17.851 64.176 1.00 30.20 24 VAL F C 1
ATOM 11482 O O . VAL F 1 44 ? 36.494 -18.559 63.505 1.00 30.87 24 VAL F O 1
ATOM 11486 N N . ALA F 1 45 ? 37.181 -17.714 65.485 1.00 31.21 25 ALA F N 1
ATOM 11487 C CA . ALA F 1 45 ? 36.448 -18.611 66.404 1.00 33.23 25 ALA F CA 1
ATOM 11488 C C . ALA F 1 45 ? 34.935 -18.586 66.154 1.00 33.25 25 ALA F C 1
ATOM 11489 O O . ALA F 1 45 ? 34.256 -19.421 66.741 1.00 32.49 25 ALA F O 1
ATOM 11491 N N . GLN F 1 46 ? 34.404 -17.683 65.329 1.00 35.18 26 GLN F N 1
ATOM 11492 C CA . GLN F 1 46 ? 32.937 -17.652 65.088 1.00 38.83 26 GLN F CA 1
ATOM 11493 C C . GLN F 1 46 ? 32.637 -18.558 63.892 1.00 40.14 26 GLN F C 1
ATOM 11494 O O . GLN F 1 46 ? 32.154 -18.069 62.860 1.00 36.05 26 GLN F O 1
ATOM 11500 N N . ASP F 1 47 ? 32.971 -19.839 64.070 1.00 46.33 27 ASP F N 1
ATOM 11501 C CA . ASP F 1 47 ? 32.741 -20.972 63.135 1.00 51.54 27 ASP F CA 1
ATOM 11502 C C . ASP F 1 47 ? 32.142 -22.088 63.981 1.00 48.64 27 ASP F C 1
ATOM 11503 O O . ASP F 1 47 ? 32.864 -22.649 64.851 1.00 45.10 27 ASP F O 1
ATOM 11508 N N . GLU F 1 48 ? 30.847 -22.320 63.770 1.00 47.92 28 GLU F N 1
ATOM 11509 C CA . GLU F 1 48 ? 29.999 -23.098 64.692 1.00 43.10 28 GLU F CA 1
ATOM 11510 C C . GLU F 1 48 ? 30.534 -24.518 64.770 1.00 39.15 28 GLU F C 1
ATOM 11511 O O . GLU F 1 48 ? 30.616 -25.059 65.862 1.00 41.54 28 GLU F O 1
ATOM 11517 N N . PRO F 1 49 ? 30.886 -25.170 63.638 1.00 37.16 29 PRO F N 1
ATOM 11518 C CA . PRO F 1 49 ? 31.424 -26.533 63.669 1.00 35.66 29 PRO F CA 1
ATOM 11519 C C . PRO F 1 49 ? 32.725 -26.661 64.473 1.00 33.62 29 PRO F C 1
ATOM 11520 O O . PRO F 1 49 ? 33.004 -27.715 64.982 1.00 33.93 29 PRO F O 1
ATOM 11524 N N . VAL F 1 50 ? 33.499 -25.582 64.552 1.00 33.10 30 VAL F N 1
ATOM 11525 C CA . VAL F 1 50 ? 34.827 -25.553 65.230 1.00 31.99 30 VAL F CA 1
ATOM 11526 C C . VAL F 1 50 ? 34.589 -25.323 66.723 1.00 32.90 30 VAL F C 1
ATOM 11527 O O . VAL F 1 50 ? 35.216 -26.006 67.548 1.00 33.02 30 VAL F O 1
ATOM 11531 N N . LEU F 1 51 ? 33.689 -24.401 67.055 1.00 33.61 31 LEU F N 1
ATOM 11532 C CA . LEU F 1 51 ? 33.242 -24.172 68.451 1.00 35.08 31 LEU F CA 1
ATOM 11533 C C . LEU F 1 51 ? 32.688 -25.461 69.077 1.00 36.98 31 LEU F C 1
ATOM 11534 O O . LEU F 1 51 ? 33.077 -25.759 70.207 1.00 43.43 31 LEU F O 1
ATOM 11539 N N . GLU F 1 52 ? 31.824 -26.202 68.385 1.00 37.37 32 GLU F N 1
ATOM 11540 C CA . GLU F 1 52 ? 31.363 -27.532 68.853 1.00 39.33 32 GLU F CA 1
ATOM 11541 C C . GLU F 1 52 ? 32.589 -28.393 69.181 1.00 35.12 32 GLU F C 1
ATOM 11542 O O . GLU F 1 52 ? 32.611 -28.975 70.273 1.00 33.36 32 GLU F O 1
ATOM 11548 N N . ALA F 1 53 ? 33.603 -28.419 68.314 1.00 35.19 33 ALA F N 1
ATOM 11549 C CA . ALA F 1 53 ? 34.835 -29.235 68.486 1.00 37.71 33 ALA F CA 1
ATOM 11550 C C . ALA F 1 53 ? 35.623 -28.786 69.721 1.00 41.73 33 ALA F C 1
ATOM 11551 O O . ALA F 1 53 ? 36.151 -29.644 70.450 1.00 44.78 33 ALA F O 1
ATOM 11553 N N . VAL F 1 54 ? 35.723 -27.477 69.929 1.00 45.20 34 VAL F N 1
ATOM 11554 C CA . VAL F 1 54 ? 36.489 -26.868 71.052 1.00 46.83 34 VAL F CA 1
ATOM 11555 C C . VAL F 1 54 ? 35.754 -27.165 72.364 1.00 44.20 34 VAL F C 1
ATOM 11556 O O . VAL F 1 54 ? 36.424 -27.500 73.352 1.00 43.12 34 VAL F O 1
ATOM 11560 N N . ARG F 1 55 ? 34.423 -27.060 72.359 1.00 46.71 35 ARG F N 1
ATOM 11561 C CA . ARG F 1 55 ? 33.550 -27.386 73.521 1.00 48.57 35 ARG F CA 1
ATOM 11562 C C . ARG F 1 55 ? 33.878 -28.798 74.021 1.00 52.01 35 ARG F C 1
ATOM 11563 O O . ARG F 1 55 ? 34.336 -28.921 75.177 1.00 51.98 35 ARG F O 1
ATOM 11571 N N . ASP F 1 56 ? 33.647 -29.822 73.188 1.00 53.49 36 ASP F N 1
ATOM 11572 C CA . ASP F 1 56 ? 33.838 -31.246 73.579 1.00 53.07 36 ASP F CA 1
ATOM 11573 C C . ASP F 1 56 ? 35.309 -31.478 73.918 1.00 43.47 36 ASP F C 1
ATOM 11574 O O . ASP F 1 56 ? 35.577 -32.299 74.767 1.00 38.51 36 ASP F O 1
ATOM 11579 N N . ALA F 1 57 ? 36.226 -30.758 73.284 1.00 39.04 37 ALA F N 1
ATOM 11580 C CA . ALA F 1 57 ? 37.668 -30.893 73.555 1.00 39.59 37 ALA F CA 1
ATOM 11581 C C . ALA F 1 57 ? 37.959 -30.438 74.992 1.00 38.52 37 ALA F C 1
ATOM 11582 O O . ALA F 1 57 ? 38.785 -31.066 75.655 1.00 36.39 37 ALA F O 1
ATOM 11584 N N . LYS F 1 58 ? 37.262 -29.416 75.476 1.00 43.16 38 LYS F N 1
ATOM 11585 C CA . LYS F 1 58 ? 37.433 -28.885 76.858 1.00 48.01 38 LYS F CA 1
ATOM 11586 C C . LYS F 1 58 ? 36.719 -29.836 77.829 1.00 49.01 38 LYS F C 1
ATOM 11587 O O . LYS F 1 58 ? 37.340 -30.247 78.841 1.00 54.00 38 LYS F O 1
ATOM 11593 N N . LYS F 1 59 ? 35.463 -30.174 77.518 1.00 47.88 39 LYS F N 1
ATOM 11594 C CA . LYS F 1 59 ? 34.585 -31.051 78.336 1.00 49.42 39 LYS F CA 1
ATOM 11595 C C . LYS F 1 59 ? 35.372 -32.320 78.704 1.00 48.83 39 LYS F C 1
ATOM 11596 O O . LYS F 1 59 ? 35.280 -32.763 79.863 1.00 45.38 39 LYS F O 1
ATOM 11602 N N . ASN F 1 60 ? 36.165 -32.849 77.764 1.00 46.36 40 ASN F N 1
ATOM 11603 C CA . ASN F 1 60 ? 36.686 -34.239 77.798 1.00 43.94 40 ASN F CA 1
ATOM 11604 C C . ASN F 1 60 ? 38.201 -34.210 78.029 1.00 40.10 40 ASN F C 1
ATOM 11605 O O . ASN F 1 60 ? 38.815 -35.281 77.964 1.00 41.53 40 ASN F O 1
ATOM 11610 N N . GLY F 1 61 ? 38.780 -33.048 78.339 1.00 36.65 41 GLY F N 1
ATOM 11611 C CA . GLY F 1 61 ? 40.153 -32.936 78.878 1.00 34.81 41 GLY F CA 1
ATOM 11612 C C . GLY F 1 61 ? 41.228 -32.912 77.800 1.00 35.18 41 GLY F C 1
ATOM 11613 O O . GLY F 1 61 ? 42.417 -32.973 78.156 1.00 40.10 41 GLY F O 1
ATOM 11614 N N . ILE F 1 62 ? 40.853 -32.766 76.532 1.00 32.63 42 ILE F N 1
ATOM 11615 C CA . ILE F 1 62 ? 41.774 -32.935 75.373 1.00 33.58 42 ILE F CA 1
ATOM 11616 C C . ILE F 1 62 ? 42.619 -31.665 75.201 1.00 32.01 42 ILE F C 1
ATOM 11617 O O . ILE F 1 62 ? 43.864 -31.805 75.019 1.00 33.96 42 ILE F O 1
ATOM 11622 N N . ALA F 1 63 ? 41.978 -30.489 75.244 1.00 30.10 43 ALA F N 1
ATOM 11623 C CA . ALA F 1 63 ? 42.622 -29.160 75.096 1.00 29.82 43 ALA F CA 1
ATOM 11624 C C . ALA F 1 63 ? 41.737 -28.029 75.641 1.00 31.92 43 ALA F C 1
ATOM 11625 O O . ALA F 1 63 ? 40.493 -28.131 75.524 1.00 34.33 43 ALA F O 1
ATOM 11627 N N . ASP F 1 64 ? 42.367 -26.982 76.199 1.00 34.58 44 ASP F N 1
ATOM 11628 C CA . ASP F 1 64 ? 41.776 -25.625 76.407 1.00 36.87 44 ASP F CA 1
ATOM 11629 C C . ASP F 1 64 ? 41.895 -24.832 75.091 1.00 34.60 44 ASP F C 1
ATOM 11630 O O . ASP F 1 64 ? 42.599 -25.297 74.151 1.00 31.14 44 ASP F O 1
ATOM 11635 N N . ALA F 1 65 ? 41.298 -23.639 75.038 1.00 32.41 45 ALA F N 1
ATOM 11636 C CA . ALA F 1 65 ? 41.313 -22.804 73.820 1.00 31.24 45 ALA F CA 1
ATOM 11637 C C . ALA F 1 65 ? 41.304 -21.300 74.128 1.00 30.06 45 ALA F C 1
ATOM 11638 O O . ALA F 1 65 ? 40.724 -20.851 75.144 1.00 30.81 45 ALA F O 1
ATOM 11640 N N . ILE F 1 66 ? 41.974 -20.553 73.254 1.00 27.74 46 ILE F N 1
ATOM 11641 C CA . ILE F 1 66 ? 41.823 -19.087 73.078 1.00 26.34 46 ILE F CA 1
ATOM 11642 C C . ILE F 1 66 ? 40.990 -18.903 71.809 1.00 27.03 46 ILE F C 1
ATOM 11643 O O . ILE F 1 66 ? 41.445 -19.349 70.729 1.00 28.02 46 ILE F O 1
ATOM 11648 N N . LEU F 1 67 ? 39.793 -18.326 71.955 1.00 26.25 47 LEU F N 1
ATOM 11649 C CA . LEU F 1 67 ? 38.871 -17.977 70.849 1.00 23.76 47 LEU F CA 1
ATOM 11650 C C . LEU F 1 67 ? 39.171 -16.552 70.386 1.00 22.25 47 LEU F C 1
ATOM 11651 O O . LEU F 1 67 ? 38.826 -15.625 71.123 1.00 20.81 47 LEU F O 1
ATOM 11656 N N . VAL F 1 68 ? 39.734 -16.416 69.184 1.00 21.46 48 VAL F N 1
ATOM 11657 C CA . VAL F 1 68 ? 40.285 -15.158 68.604 1.00 21.96 48 VAL F CA 1
ATOM 11658 C C . VAL F 1 68 ? 39.326 -14.780 67.485 1.00 21.66 48 VAL F C 1
ATOM 11659 O O . VAL F 1 68 ? 39.100 -15.631 66.647 1.00 21.38 48 VAL F O 1
ATOM 11663 N N . GLY F 1 69 ? 38.770 -13.572 67.495 1.00 24.68 49 GLY F N 1
ATOM 11664 C CA . GLY F 1 69 ? 37.801 -13.081 66.486 1.00 26.49 49 GLY F CA 1
ATOM 11665 C C . GLY F 1 69 ? 36.681 -12.212 67.072 1.00 29.67 49 GLY F C 1
ATOM 11666 O O . GLY F 1 69 ? 36.927 -11.350 67.956 1.00 30.23 49 GLY F O 1
ATOM 11667 N N . ASP F 1 70 ? 35.454 -12.398 66.605 1.00 31.73 50 ASP F N 1
ATOM 11668 C CA . ASP F 1 70 ? 34.347 -11.470 66.934 1.00 33.19 50 ASP F CA 1
ATOM 11669 C C . ASP F 1 70 ? 33.754 -11.898 68.277 1.00 33.83 50 ASP F C 1
ATOM 11670 O O . ASP F 1 70 ? 32.951 -12.837 68.311 1.00 33.17 50 ASP F O 1
ATOM 11675 N N . HIS F 1 71 ? 34.177 -11.254 69.356 1.00 36.17 51 HIS F N 1
ATOM 11676 C CA . HIS F 1 71 ? 33.716 -11.553 70.734 1.00 40.53 51 HIS F CA 1
ATOM 11677 C C . HIS F 1 71 ? 32.193 -11.735 70.773 1.00 41.51 51 HIS F C 1
ATOM 11678 O O . HIS F 1 71 ? 31.756 -12.634 71.479 1.00 42.18 51 HIS F O 1
ATOM 11685 N N . ASP F 1 72 ? 31.414 -10.894 70.089 1.00 43.68 52 ASP F N 1
ATOM 11686 C CA . ASP F 1 72 ? 29.928 -10.932 70.170 1.00 44.02 52 ASP F CA 1
ATOM 11687 C C . ASP F 1 72 ? 29.409 -12.161 69.440 1.00 41.65 52 ASP F C 1
ATOM 11688 O O . ASP F 1 72 ? 28.615 -12.933 70.021 1.00 46.12 52 ASP F O 1
ATOM 11693 N N . GLU F 1 73 ? 29.791 -12.276 68.180 1.00 40.60 53 GLU F N 1
ATOM 11694 C CA . GLU F 1 73 ? 29.368 -13.401 67.330 1.00 44.53 53 GLU F CA 1
ATOM 11695 C C . GLU F 1 73 ? 29.805 -14.694 68.021 1.00 41.10 53 GLU F C 1
ATOM 11696 O O . GLU F 1 73 ? 29.000 -15.625 68.027 1.00 43.19 53 GLU F O 1
ATOM 11702 N N . ILE F 1 74 ? 31.006 -14.727 68.618 1.00 39.66 54 ILE F N 1
ATOM 11703 C CA . ILE F 1 74 ? 31.545 -15.921 69.342 1.00 37.15 54 ILE F CA 1
ATOM 11704 C C . ILE F 1 74 ? 30.569 -16.301 70.454 1.00 35.46 54 ILE F C 1
ATOM 11705 O O . ILE F 1 74 ? 30.128 -17.446 70.449 1.00 42.48 54 ILE F O 1
ATOM 11710 N N . VAL F 1 75 ? 30.226 -15.366 71.334 1.00 32.20 55 VAL F N 1
ATOM 11711 C CA . VAL F 1 75 ? 29.306 -15.583 72.484 1.00 33.55 55 VAL F CA 1
ATOM 11712 C C . VAL F 1 75 ? 27.924 -15.994 71.984 1.00 34.34 55 VAL F C 1
ATOM 11713 O O . VAL F 1 75 ? 27.286 -16.835 72.637 1.00 31.49 55 VAL F O 1
ATOM 11717 N N . SER F 1 76 ? 27.443 -15.354 70.920 1.00 37.06 56 SER F N 1
ATOM 11718 C CA . SER F 1 76 ? 26.074 -15.583 70.396 1.00 39.68 56 SER F CA 1
ATOM 11719 C C . SER F 1 76 ? 25.964 -17.020 69.849 1.00 44.41 56 SER F C 1
ATOM 11720 O O . SER F 1 76 ? 24.885 -17.658 70.037 1.00 50.40 56 SER F O 1
ATOM 11723 N N . ILE F 1 77 ? 27.054 -17.550 69.276 1.00 43.57 57 ILE F N 1
ATOM 11724 C CA . ILE F 1 77 ? 27.171 -18.968 68.817 1.00 41.09 57 ILE F CA 1
ATOM 11725 C C . ILE F 1 77 ? 27.269 -19.877 70.048 1.00 37.64 57 ILE F C 1
ATOM 11726 O O . ILE F 1 77 ? 26.598 -20.906 70.064 1.00 30.93 57 ILE F O 1
ATOM 11731 N N . ALA F 1 78 ? 28.059 -19.476 71.048 1.00 38.42 58 ALA F N 1
ATOM 11732 C CA . ALA F 1 78 ? 28.375 -20.252 72.274 1.00 39.93 58 ALA F CA 1
ATOM 11733 C C . ALA F 1 78 ? 27.106 -20.584 73.064 1.00 41.40 58 ALA F C 1
ATOM 11734 O O . ALA F 1 78 ? 26.995 -21.725 73.526 1.00 41.03 58 ALA F O 1
ATOM 11736 N N . LEU F 1 79 ? 26.224 -19.597 73.256 1.00 46.88 59 LEU F N 1
ATOM 11737 C CA . LEU F 1 79 ? 24.929 -19.748 73.970 1.00 46.12 59 LEU F CA 1
ATOM 11738 C C . LEU F 1 79 ? 24.064 -20.735 73.197 1.00 43.74 59 LEU F C 1
ATOM 11739 O O . LEU F 1 79 ? 23.575 -21.706 73.812 1.00 39.17 59 LEU F O 1
ATOM 11744 N N . LYS F 1 80 ? 23.905 -20.496 71.896 1.00 44.12 60 LYS F N 1
ATOM 11745 C CA . LYS F 1 80 ? 23.122 -21.397 71.009 1.00 49.62 60 LYS F CA 1
ATOM 11746 C C . LYS F 1 80 ? 23.629 -22.838 71.205 1.00 47.79 60 LYS F C 1
ATOM 11747 O O . LYS F 1 80 ? 22.789 -23.703 71.393 1.00 43.66 60 LYS F O 1
ATOM 11753 N N . ILE F 1 81 ? 24.955 -23.039 71.279 1.00 49.68 61 ILE F N 1
ATOM 11754 C CA . ILE F 1 81 ? 25.679 -24.348 71.236 1.00 45.17 61 ILE F CA 1
ATOM 11755 C C . ILE F 1 81 ? 25.836 -24.954 72.639 1.00 45.56 61 ILE F C 1
ATOM 11756 O O . ILE F 1 81 ? 26.374 -26.068 72.724 1.00 51.15 61 ILE F O 1
ATOM 11761 N N . GLY F 1 82 ? 25.409 -24.254 73.693 1.00 46.10 62 GLY F N 1
ATOM 11762 C CA . GLY F 1 82 ? 25.563 -24.669 75.101 1.00 42.93 62 GLY F CA 1
ATOM 11763 C C . GLY F 1 82 ? 27.015 -24.677 75.539 1.00 43.90 62 GLY F C 1
ATOM 11764 O O . GLY F 1 82 ? 27.346 -25.439 76.461 1.00 52.78 62 GLY F O 1
ATOM 11765 N N . MET F 1 83 ? 27.856 -23.856 74.915 1.00 41.35 63 MET F N 1
ATOM 11766 C CA . MET F 1 83 ? 29.289 -23.717 75.268 1.00 42.54 63 MET F CA 1
ATOM 11767 C C . MET F 1 83 ? 29.431 -22.634 76.336 1.00 40.28 63 MET F C 1
ATOM 11768 O O . MET F 1 83 ? 29.190 -21.469 76.006 1.00 39.32 63 MET F O 1
ATOM 11773 N N . ASP F 1 84 ? 29.832 -22.998 77.553 1.00 41.81 64 ASP F N 1
ATOM 11774 C CA . ASP F 1 84 ? 30.031 -22.026 78.662 1.00 47.51 64 ASP F CA 1
ATOM 11775 C C . ASP F 1 84 ? 31.311 -21.231 78.391 1.00 52.56 64 ASP F C 1
ATOM 11776 O O . ASP F 1 84 ? 32.403 -21.834 78.404 1.00 54.00 64 ASP F O 1
ATOM 11781 N N . VAL F 1 85 ? 31.161 -19.918 78.208 1.00 55.61 65 VAL F N 1
ATOM 11782 C CA . VAL F 1 85 ? 32.237 -18.974 77.788 1.00 53.76 65 VAL F CA 1
ATOM 11783 C C . VAL F 1 85 ? 33.311 -18.892 78.875 1.00 51.15 65 VAL F C 1
ATOM 11784 O O . VAL F 1 85 ? 34.483 -18.698 78.519 1.00 48.68 65 VAL F O 1
ATOM 11788 N N . ASN F 1 86 ? 32.942 -19.032 80.148 1.00 49.89 66 ASN F N 1
ATOM 11789 C CA . ASN F 1 86 ? 33.893 -18.813 81.271 1.00 53.58 66 ASN F CA 1
ATOM 11790 C C . ASN F 1 86 ? 34.951 -19.929 81.295 1.00 46.80 66 ASN F C 1
ATOM 11791 O O . ASN F 1 86 ? 35.941 -19.783 82.015 1.00 46.75 66 ASN F O 1
ATOM 11796 N N . ASP F 1 87 ? 34.772 -20.994 80.515 1.00 43.70 67 ASP F N 1
ATOM 11797 C CA . ASP F 1 87 ? 35.792 -22.060 80.340 1.00 42.24 67 ASP F CA 1
ATOM 11798 C C . ASP F 1 87 ? 36.885 -21.611 79.349 1.00 35.67 67 ASP F C 1
ATOM 11799 O O . ASP F 1 87 ? 37.881 -22.312 79.261 1.00 35.27 67 ASP F O 1
ATOM 11804 N N . PHE F 1 88 ? 36.748 -20.474 78.656 1.00 32.46 68 PHE F N 1
ATOM 11805 C CA . PHE F 1 88 ? 37.602 -20.107 77.497 1.00 30.76 68 PHE F CA 1
ATOM 11806 C C . PHE F 1 88 ? 38.121 -18.684 77.604 1.00 29.14 68 PHE F C 1
ATOM 11807 O O . PHE F 1 88 ? 37.358 -17.839 77.967 1.00 29.77 68 PHE F O 1
ATOM 11815 N N . GLU F 1 89 ? 39.389 -18.454 77.283 1.00 30.56 69 GLU F N 1
ATOM 11816 C CA . GLU F 1 89 ? 39.950 -17.088 77.107 1.00 32.89 69 GLU F CA 1
ATOM 11817 C C . GLU F 1 89 ? 39.548 -16.633 75.700 1.00 33.33 69 GLU F C 1
ATOM 11818 O O . GLU F 1 89 ? 39.723 -17.433 74.764 1.00 35.23 69 GLU F O 1
ATOM 11824 N N . ILE F 1 90 ? 38.926 -15.459 75.575 1.00 31.87 70 ILE F N 1
ATOM 11825 C CA . ILE F 1 90 ? 38.421 -14.891 74.287 1.00 30.76 70 ILE F CA 1
ATOM 11826 C C . ILE F 1 90 ? 39.214 -13.628 74.000 1.00 26.97 70 ILE F C 1
ATOM 11827 O O . ILE F 1 90 ? 39.384 -12.817 74.875 1.00 29.76 70 ILE F O 1
ATOM 11832 N N . VAL F 1 91 ? 39.679 -13.489 72.789 1.00 24.92 71 VAL F N 1
ATOM 11833 C CA . VAL F 1 91 ? 40.466 -12.320 72.356 1.00 25.90 71 VAL F CA 1
ATOM 11834 C C . VAL F 1 91 ? 39.602 -11.716 71.261 1.00 28.70 71 VAL F C 1
ATOM 11835 O O . VAL F 1 91 ? 39.127 -12.524 70.446 1.00 31.55 71 VAL F O 1
ATOM 11839 N N . ASN F 1 92 ? 39.323 -10.403 71.314 1.00 32.04 72 ASN F N 1
ATOM 11840 C CA . ASN F 1 92 ? 38.335 -9.730 70.422 1.00 31.93 72 ASN F CA 1
ATOM 11841 C C . ASN F 1 92 ? 39.078 -9.091 69.252 1.00 31.39 72 ASN F C 1
ATOM 11842 O O . ASN F 1 92 ? 39.733 -8.069 69.450 1.00 30.80 72 ASN F O 1
ATOM 11847 N N . GLU F 1 93 ? 38.965 -9.692 68.076 1.00 33.26 73 GLU F N 1
ATOM 11848 C CA . GLU F 1 93 ? 39.479 -9.113 66.820 1.00 38.06 73 GLU F CA 1
ATOM 11849 C C . GLU F 1 93 ? 38.428 -9.316 65.726 1.00 40.55 73 GLU F C 1
ATOM 11850 O O . GLU F 1 93 ? 38.355 -10.372 65.091 1.00 39.75 73 GLU F O 1
ATOM 11856 N N . PRO F 1 94 ? 37.536 -8.315 65.528 1.00 42.05 74 PRO F N 1
ATOM 11857 C CA . PRO F 1 94 ? 36.566 -8.330 64.429 1.00 41.91 74 PRO F CA 1
ATOM 11858 C C . PRO F 1 94 ? 37.202 -8.536 63.044 1.00 40.16 74 PRO F C 1
ATOM 11859 O O . PRO F 1 94 ? 36.667 -9.311 62.256 1.00 38.00 74 PRO F O 1
ATOM 11863 N N . ASN F 1 95 ? 38.328 -7.867 62.785 1.00 36.89 75 ASN F N 1
ATOM 11864 C CA . ASN F 1 95 ? 39.048 -7.965 61.491 1.00 38.47 75 ASN F CA 1
ATOM 11865 C C . ASN F 1 95 ? 39.585 -9.391 61.310 1.00 37.31 75 ASN F C 1
ATOM 11866 O O . ASN F 1 95 ? 40.551 -9.757 61.991 1.00 43.49 75 ASN F O 1
ATOM 11871 N N . VAL F 1 96 ? 38.969 -10.145 60.403 1.00 32.57 76 VAL F N 1
ATOM 11872 C CA . VAL F 1 96 ? 39.247 -11.573 60.106 1.00 28.71 76 VAL F CA 1
ATOM 11873 C C . VAL F 1 96 ? 40.731 -11.741 59.750 1.00 31.79 76 VAL F C 1
ATOM 11874 O O . VAL F 1 96 ? 41.301 -12.774 60.160 1.00 32.51 76 VAL F O 1
ATOM 11878 N N . LYS F 1 97 ? 41.377 -10.798 59.050 1.00 33.47 77 LYS F N 1
ATOM 11879 C CA . LYS F 1 97 ? 42.821 -10.980 58.741 1.00 35.71 77 LYS F CA 1
ATOM 11880 C C . LYS F 1 97 ? 43.608 -10.934 60.054 1.00 33.85 77 LYS F C 1
ATOM 11881 O O . LYS F 1 97 ? 44.328 -11.903 60.334 1.00 37.16 77 LYS F O 1
ATOM 11887 N N . LYS F 1 98 ? 43.430 -9.895 60.861 1.00 32.35 78 LYS F N 1
ATOM 11888 C CA . LYS F 1 98 ? 44.204 -9.683 62.114 1.00 34.25 78 LYS F CA 1
ATOM 11889 C C . LYS F 1 98 ? 43.922 -10.807 63.122 1.00 33.27 78 LYS F C 1
ATOM 11890 O O . LYS F 1 98 ? 44.839 -11.188 63.916 1.00 29.75 78 LYS F O 1
ATOM 11896 N N . ALA F 1 99 ? 42.678 -11.290 63.128 1.00 32.55 79 ALA F N 1
ATOM 11897 C CA . ALA F 1 99 ? 42.213 -12.426 63.954 1.00 30.70 79 ALA F CA 1
ATOM 11898 C C . ALA F 1 99 ? 43.094 -13.640 63.661 1.00 30.35 79 ALA F C 1
ATOM 11899 O O . ALA F 1 99 ? 43.511 -14.299 64.614 1.00 30.80 79 ALA F O 1
ATOM 11901 N N . ALA F 1 100 ? 43.370 -13.926 62.388 1.00 30.78 80 ALA F N 1
ATOM 11902 C CA . ALA F 1 100 ? 44.183 -15.097 61.998 1.00 32.23 80 ALA F CA 1
ATOM 11903 C C . ALA F 1 100 ? 45.601 -14.863 62.527 1.00 33.24 80 ALA F C 1
ATOM 11904 O O . ALA F 1 100 ? 46.145 -15.791 63.160 1.00 33.68 80 ALA F O 1
ATOM 11906 N N . LEU F 1 101 ? 46.138 -13.653 62.331 1.00 31.50 81 LEU F N 1
ATOM 11907 C CA . LEU F 1 101 ? 47.520 -13.285 62.747 1.00 31.94 81 LEU F CA 1
ATOM 11908 C C . LEU F 1 101 ? 47.669 -13.326 64.274 1.00 30.69 81 LEU F C 1
ATOM 11909 O O . LEU F 1 101 ? 48.786 -13.715 64.744 1.00 28.14 81 LEU F O 1
ATOM 11914 N N . LYS F 1 102 ? 46.645 -12.873 65.020 1.00 28.40 82 LYS F N 1
ATOM 11915 C CA . LYS F 1 102 ? 46.723 -12.830 66.501 1.00 28.32 82 LYS F CA 1
ATOM 11916 C C . LYS F 1 102 ? 46.800 -14.259 67.022 1.00 27.17 82 LYS F C 1
ATOM 11917 O O . LYS F 1 102 ? 47.614 -14.506 67.924 1.00 26.78 82 LYS F O 1
ATOM 11923 N N . ALA F 1 103 ? 45.964 -15.145 66.469 1.00 24.61 83 ALA F N 1
ATOM 11924 C CA . ALA F 1 103 ? 45.914 -16.569 66.840 1.00 24.44 83 ALA F CA 1
ATOM 11925 C C . ALA F 1 103 ? 47.308 -17.145 66.646 1.00 24.85 83 ALA F C 1
ATOM 11926 O O . ALA F 1 103 ? 47.791 -17.761 67.577 1.00 26.91 83 ALA F O 1
ATOM 11928 N N . VAL F 1 104 ? 47.932 -16.897 65.498 1.00 25.85 84 VAL F N 1
ATOM 11929 C CA . VAL F 1 104 ? 49.322 -17.334 65.199 1.00 28.09 84 VAL F CA 1
ATOM 11930 C C . VAL F 1 104 ? 50.281 -16.660 66.188 1.00 28.25 84 VAL F C 1
ATOM 11931 O O . VAL F 1 104 ? 51.105 -17.398 66.783 1.00 29.32 84 VAL F O 1
ATOM 11935 N N . GLU F 1 105 ? 50.176 -15.341 66.389 1.00 26.78 85 GLU F N 1
ATOM 11936 C CA . GLU F 1 105 ? 51.074 -14.583 67.307 1.00 28.41 85 GLU F CA 1
ATOM 11937 C C . GLU F 1 105 ? 50.953 -15.134 68.737 1.00 29.41 85 GLU F C 1
ATOM 11938 O O . GLU F 1 105 ? 51.948 -15.131 69.444 1.00 29.81 85 GLU F O 1
ATOM 11944 N N . LEU F 1 106 ? 49.770 -15.567 69.172 1.00 31.76 86 LEU F N 1
ATOM 11945 C CA . LEU F 1 106 ? 49.552 -16.113 70.540 1.00 33.32 86 LEU F CA 1
ATOM 11946 C C . LEU F 1 106 ? 50.378 -17.393 70.722 1.00 36.41 86 LEU F C 1
ATOM 11947 O O . LEU F 1 106 ? 50.828 -17.639 71.858 1.00 41.04 86 LEU F O 1
ATOM 11952 N N . VAL F 1 107 ? 50.577 -18.166 69.646 1.00 36.26 87 VAL F N 1
ATOM 11953 C CA . VAL F 1 107 ? 51.373 -19.432 69.636 1.00 33.80 87 VAL F CA 1
ATOM 11954 C C . VAL F 1 107 ? 52.872 -19.114 69.526 1.00 29.93 87 VAL F C 1
ATOM 11955 O O . VAL F 1 107 ? 53.635 -19.675 70.342 1.00 28.04 87 VAL F O 1
ATOM 11959 N N . SER F 1 108 ? 53.269 -18.243 68.588 1.00 26.08 88 SER F N 1
ATOM 11960 C CA . SER F 1 108 ? 54.692 -17.927 68.282 1.00 25.40 88 SER F CA 1
ATOM 11961 C C . SER F 1 108 ? 55.371 -17.294 69.501 1.00 25.01 88 SER F C 1
ATOM 11962 O O . SER F 1 108 ? 56.593 -17.449 69.623 1.00 24.50 88 SER F O 1
ATOM 11965 N N . THR F 1 109 ? 54.602 -16.632 70.370 1.00 25.73 89 THR F N 1
ATOM 11966 C CA . THR F 1 109 ? 55.059 -16.011 71.648 1.00 26.81 89 THR F CA 1
ATOM 11967 C C . THR F 1 109 ? 54.565 -16.861 72.831 1.00 27.22 89 THR F C 1
ATOM 11968 O O . THR F 1 109 ? 54.319 -16.310 73.916 1.00 24.00 89 THR F O 1
ATOM 11972 N N . GLY F 1 110 ? 54.392 -18.163 72.578 1.00 29.16 90 GLY F N 1
ATOM 11973 C CA . GLY F 1 110 ? 54.230 -19.232 73.576 1.00 29.22 90 GLY F CA 1
ATOM 11974 C C . GLY F 1 110 ? 53.160 -18.939 74.603 1.00 29.04 90 GLY F C 1
ATOM 11975 O O . GLY F 1 110 ? 53.450 -19.116 75.778 1.00 27.54 90 GLY F O 1
ATOM 11976 N N . LYS F 1 111 ? 51.967 -18.515 74.175 1.00 31.61 91 LYS F N 1
ATOM 11977 C CA . LYS F 1 111 ? 50.767 -18.361 75.048 1.00 31.18 91 LYS F CA 1
ATOM 11978 C C . LYS F 1 111 ? 49.694 -19.379 74.654 1.00 29.83 91 LYS F C 1
ATOM 11979 O O . LYS F 1 111 ? 48.653 -19.399 75.284 1.00 32.38 91 LYS F O 1
ATOM 11985 N N . ALA F 1 112 ? 49.947 -20.165 73.618 1.00 29.69 92 ALA F N 1
ATOM 11986 C CA . ALA F 1 112 ? 49.124 -21.309 73.179 1.00 29.41 92 ALA F CA 1
ATOM 11987 C C . ALA F 1 112 ? 50.058 -22.311 72.495 1.00 27.85 92 ALA F C 1
ATOM 11988 O O . ALA F 1 112 ? 51.118 -21.890 72.041 1.00 28.91 92 ALA F O 1
ATOM 11990 N N . ASP F 1 113 ? 49.690 -23.582 72.430 1.00 27.45 93 ASP F N 1
ATOM 11991 C CA . ASP F 1 113 ? 50.611 -24.648 71.963 1.00 29.34 93 ASP F CA 1
ATOM 11992 C C . ASP F 1 113 ? 50.382 -24.949 70.487 1.00 28.20 93 ASP F C 1
ATOM 11993 O O . ASP F 1 113 ? 51.351 -25.428 69.865 1.00 28.71 93 ASP F O 1
ATOM 11998 N N . MET F 1 114 ? 49.177 -24.705 69.960 1.00 26.32 94 MET F N 1
ATOM 11999 C CA . MET F 1 114 ? 48.875 -24.947 68.530 1.00 28.40 94 MET F CA 1
ATOM 12000 C C . MET F 1 114 ? 47.784 -24.001 68.035 1.00 27.84 94 MET F C 1
ATOM 12001 O O . MET F 1 114 ? 46.970 -23.575 68.851 1.00 28.31 94 MET F O 1
ATOM 12006 N N . VAL F 1 115 ? 47.764 -23.770 66.717 1.00 27.90 95 VAL F N 1
ATOM 12007 C CA . VAL F 1 115 ? 46.751 -22.983 65.954 1.00 27.80 95 VAL F CA 1
ATOM 12008 C C . VAL F 1 115 ? 45.781 -23.953 65.260 1.00 28.55 95 VAL F C 1
ATOM 12009 O O . VAL F 1 115 ? 46.272 -24.832 64.509 1.00 25.78 95 VAL F O 1
ATOM 12013 N N . MET F 1 116 ? 44.471 -23.797 65.505 1.00 29.19 96 MET F N 1
ATOM 12014 C CA . MET F 1 116 ? 43.374 -24.300 64.626 1.00 29.61 96 MET F CA 1
ATOM 12015 C C . MET F 1 116 ? 42.911 -23.171 63.711 1.00 29.46 96 MET F C 1
ATOM 12016 O O . MET F 1 116 ? 42.921 -22.039 64.164 1.00 30.54 96 MET F O 1
ATOM 12021 N N . LYS F 1 117 ? 42.434 -23.499 62.514 1.00 31.97 97 LYS F N 1
ATOM 12022 C CA . LYS F 1 117 ? 41.747 -22.561 61.584 1.00 32.93 97 LYS F CA 1
ATOM 12023 C C . LYS F 1 117 ? 40.224 -22.627 61.798 1.00 35.36 97 LYS F C 1
ATOM 12024 O O . LYS F 1 117 ? 39.653 -23.738 61.869 1.00 37.73 97 LYS F O 1
ATOM 12030 N N . GLY F 1 118 ? 39.582 -21.472 61.917 1.00 36.24 98 GLY F N 1
ATOM 12031 C CA . GLY F 1 118 ? 38.117 -21.353 61.896 1.00 36.36 98 GLY F CA 1
ATOM 12032 C C . GLY F 1 118 ? 37.642 -20.794 60.565 1.00 36.73 98 GLY F C 1
ATOM 12033 O O . GLY F 1 118 ? 37.895 -21.427 59.522 1.00 37.46 98 GLY F O 1
ATOM 12034 N N . LEU F 1 119 ? 36.998 -19.627 60.610 1.00 36.19 99 LEU F N 1
ATOM 12035 C CA . LEU F 1 119 ? 36.245 -19.028 59.481 1.00 35.06 99 LEU F CA 1
ATOM 12036 C C . LEU F 1 119 ? 37.222 -18.232 58.657 1.00 34.05 99 LEU F C 1
ATOM 12037 O O . LEU F 1 119 ? 37.176 -17.021 58.762 1.00 43.64 99 LEU F O 1
ATOM 12042 N N . VAL F 1 120 ? 38.129 -18.888 57.963 1.00 32.60 100 VAL F N 1
ATOM 12043 C CA . VAL F 1 120 ? 39.113 -18.182 57.103 1.00 32.35 100 VAL F CA 1
ATOM 12044 C C . VAL F 1 120 ? 39.427 -19.124 55.960 1.00 37.10 100 VAL F C 1
ATOM 12045 O O . VAL F 1 120 ? 39.654 -20.336 56.247 1.00 38.31 100 VAL F O 1
ATOM 12049 N N . ASN F 1 121 ? 39.490 -18.603 54.737 1.00 39.50 101 ASN F N 1
ATOM 12050 C CA . ASN F 1 121 ? 39.980 -19.428 53.607 1.00 42.66 101 ASN F CA 1
ATOM 12051 C C . ASN F 1 121 ? 41.404 -19.879 53.943 1.00 39.86 101 ASN F C 1
ATOM 12052 O O . ASN F 1 121 ? 42.160 -19.149 54.627 1.00 33.88 101 ASN F O 1
ATOM 12057 N N . THR F 1 122 ? 41.718 -21.078 53.488 1.00 41.23 102 THR F N 1
ATOM 12058 C CA . THR F 1 122 ? 42.999 -21.774 53.728 1.00 45.21 102 THR F CA 1
ATOM 12059 C C . THR F 1 122 ? 44.170 -20.868 53.315 1.00 44.87 102 THR F C 1
ATOM 12060 O O . THR F 1 122 ? 45.199 -20.831 54.040 1.00 42.79 102 THR F O 1
ATOM 12064 N N . ALA F 1 123 ? 43.999 -20.155 52.201 1.00 43.87 103 ALA F N 1
ATOM 12065 C CA . ALA F 1 123 ? 44.954 -19.174 51.640 1.00 42.34 103 ALA F CA 1
ATOM 12066 C C . ALA F 1 123 ? 45.442 -18.233 52.741 1.00 40.07 103 ALA F C 1
ATOM 12067 O O . ALA F 1 123 ? 46.655 -18.217 53.013 1.00 40.27 103 ALA F O 1
ATOM 12069 N N . THR F 1 124 ? 44.517 -17.478 53.332 1.00 38.97 104 THR F N 1
ATOM 12070 C CA . THR F 1 124 ? 44.794 -16.425 54.347 1.00 40.88 104 THR F CA 1
ATOM 12071 C C . THR F 1 124 ? 45.413 -17.042 55.605 1.00 35.83 104 THR F C 1
ATOM 12072 O O . THR F 1 124 ? 46.438 -16.549 56.064 1.00 32.87 104 THR F O 1
ATOM 12076 N N . PHE F 1 125 ? 44.777 -18.063 56.161 1.00 34.30 105 PHE F N 1
ATOM 12077 C CA . PHE F 1 125 ? 45.280 -18.782 57.352 1.00 33.72 105 PHE F CA 1
ATOM 12078 C C . PHE F 1 125 ? 46.765 -19.094 57.151 1.00 32.89 105 PHE F C 1
ATOM 12079 O O . PHE F 1 125 ? 47.564 -18.765 58.029 1.00 33.40 105 PHE F O 1
ATOM 12087 N N . LEU F 1 126 ? 47.133 -19.659 56.000 1.00 34.26 106 LEU F N 1
ATOM 12088 C CA . LEU F 1 126 ? 48.530 -20.133 55.731 1.00 35.21 106 LEU F CA 1
ATOM 12089 C C . LEU F 1 126 ? 49.487 -18.937 55.535 1.00 34.46 106 LEU F C 1
ATOM 12090 O O . LEU F 1 126 ? 50.631 -19.020 56.048 1.00 31.20 106 LEU F O 1
ATOM 12095 N N . ARG F 1 127 ? 49.064 -17.879 54.825 1.00 35.76 107 ARG F N 1
ATOM 12096 C CA . ARG F 1 127 ? 49.831 -16.610 54.728 1.00 39.88 107 ARG F CA 1
ATOM 12097 C C . ARG F 1 127 ? 50.155 -16.135 56.154 1.00 43.14 107 ARG F C 1
ATOM 12098 O O . ARG F 1 127 ? 51.290 -15.621 56.358 1.00 45.01 107 ARG F O 1
ATOM 12106 N N . SER F 1 128 ? 49.212 -16.306 57.101 1.00 40.71 108 SER F N 1
ATOM 12107 C CA . SER F 1 128 ? 49.347 -15.885 58.520 1.00 40.09 108 SER F CA 1
ATOM 12108 C C . SER F 1 128 ? 50.353 -16.792 59.205 1.00 39.22 108 SER F C 1
ATOM 12109 O O . SER F 1 128 ? 51.255 -16.259 59.891 1.00 40.83 108 SER F O 1
ATOM 12112 N N . VAL F 1 129 ? 50.166 -18.103 59.029 1.00 36.94 109 VAL F N 1
ATOM 12113 C CA . VAL F 1 129 ? 50.976 -19.175 59.674 1.00 36.82 109 VAL F CA 1
ATOM 12114 C C . VAL F 1 129 ? 52.441 -19.025 59.225 1.00 39.26 109 VAL F C 1
ATOM 12115 O O . VAL F 1 129 ? 53.324 -19.156 60.089 1.00 42.13 109 VAL F O 1
ATOM 12119 N N . LEU F 1 130 ? 52.690 -18.704 57.947 1.00 39.85 110 LEU F N 1
ATOM 12120 C CA . LEU F 1 130 ? 54.055 -18.479 57.384 1.00 39.66 110 LEU F CA 1
ATOM 12121 C C . LEU F 1 130 ? 54.462 -16.993 57.433 1.00 41.63 110 LEU F C 1
ATOM 12122 O O . LEU F 1 130 ? 55.427 -16.657 56.749 1.00 52.40 110 LEU F O 1
ATOM 12127 N N . ASN F 1 131 ? 53.789 -16.116 58.183 1.00 37.97 111 ASN F N 1
ATOM 12128 C CA . ASN F 1 131 ? 54.218 -14.700 58.344 1.00 35.05 111 ASN F CA 1
ATOM 12129 C C . ASN F 1 131 ? 55.656 -14.637 58.888 1.00 34.92 111 ASN F C 1
ATOM 12130 O O . ASN F 1 131 ? 55.948 -15.365 59.859 1.00 35.41 111 ASN F O 1
ATOM 12135 N N . LYS F 1 132 ? 56.533 -13.800 58.324 1.00 35.18 112 LYS F N 1
ATOM 12136 C CA . LYS F 1 132 ? 57.951 -13.711 58.787 1.00 37.91 112 LYS F CA 1
ATOM 12137 C C . LYS F 1 132 ? 58.043 -13.084 60.187 1.00 37.16 112 LYS F C 1
ATOM 12138 O O . LYS F 1 132 ? 58.868 -13.559 60.972 1.00 36.23 112 LYS F O 1
ATOM 12144 N N . GLU F 1 133 ? 57.234 -12.077 60.512 1.00 39.19 113 GLU F N 1
ATOM 12145 C CA . GLU F 1 133 ? 57.342 -11.353 61.810 1.00 43.47 113 GLU F CA 1
ATOM 12146 C C . GLU F 1 133 ? 56.767 -12.210 62.960 1.00 39.35 113 GLU F C 1
ATOM 12147 O O . GLU F 1 133 ? 57.505 -12.393 63.921 1.00 38.55 113 GLU F O 1
ATOM 12153 N N . VAL F 1 134 ? 55.531 -12.727 62.890 1.00 36.33 114 VAL F N 1
ATOM 12154 C CA . VAL F 1 134 ? 54.798 -13.265 64.087 1.00 38.22 114 VAL F CA 1
ATOM 12155 C C . VAL F 1 134 ? 54.530 -14.767 63.964 1.00 38.49 114 VAL F C 1
ATOM 12156 O O . VAL F 1 134 ? 53.796 -15.307 64.846 1.00 36.19 114 VAL F O 1
ATOM 12160 N N . GLY F 1 135 ? 55.062 -15.408 62.922 1.00 38.85 115 GLY F N 1
ATOM 12161 C CA . GLY F 1 135 ? 54.633 -16.744 62.466 1.00 36.14 115 GLY F CA 1
ATOM 12162 C C . GLY F 1 135 ? 55.461 -17.884 63.036 1.00 35.11 115 GLY F C 1
ATOM 12163 O O . GLY F 1 135 ? 56.279 -17.670 63.953 1.00 32.75 115 GLY F O 1
ATOM 12164 N N . LEU F 1 136 ? 55.227 -19.070 62.477 1.00 35.59 116 LEU F N 1
ATOM 12165 C CA . LEU F 1 136 ? 55.676 -20.392 62.976 1.00 32.89 116 LEU F CA 1
ATOM 12166 C C . LEU F 1 136 ? 56.678 -20.998 61.993 1.00 32.78 116 LEU F C 1
ATOM 12167 O O . LEU F 1 136 ? 57.082 -22.151 62.170 1.00 29.40 116 LEU F O 1
ATOM 12172 N N . ARG F 1 137 ? 57.090 -20.217 61.005 1.00 36.87 117 ARG F N 1
ATOM 12173 C CA . ARG F 1 137 ? 58.115 -20.611 60.014 1.00 40.67 117 ARG F CA 1
ATOM 12174 C C . ARG F 1 137 ? 59.397 -21.035 60.744 1.00 36.77 117 ARG F C 1
ATOM 12175 O O . ARG F 1 137 ? 59.837 -20.298 61.607 1.00 31.05 117 ARG F O 1
ATOM 12183 N N . THR F 1 138 ? 59.944 -22.209 60.427 1.00 38.86 118 THR F N 1
ATOM 12184 C CA . THR F 1 138 ? 61.348 -22.607 60.740 1.00 39.41 118 THR F CA 1
ATOM 12185 C C . THR F 1 138 ? 62.170 -22.642 59.437 1.00 43.93 118 THR F C 1
ATOM 12186 O O . THR F 1 138 ? 61.632 -22.262 58.346 1.00 46.51 118 THR F O 1
ATOM 12190 N N . GLY F 1 139 ? 63.417 -23.110 59.519 1.00 40.70 119 GLY F N 1
ATOM 12191 C CA . GLY F 1 139 ? 64.257 -23.340 58.329 1.00 43.30 119 GLY F CA 1
ATOM 12192 C C . GLY F 1 139 ? 63.640 -24.367 57.396 1.00 43.85 119 GLY F C 1
ATOM 12193 O O . GLY F 1 139 ? 63.834 -24.260 56.178 1.00 39.73 119 GLY F O 1
ATOM 12194 N N . LYS F 1 140 ? 62.877 -25.306 57.954 1.00 50.39 120 LYS F N 1
ATOM 12195 C CA . LYS F 1 140 ? 62.455 -26.563 57.287 1.00 52.35 120 LYS F CA 1
ATOM 12196 C C . LYS F 1 140 ? 61.126 -26.404 56.532 1.00 42.78 120 LYS F C 1
ATOM 12197 O O . LYS F 1 140 ? 60.371 -25.466 56.805 1.00 44.16 120 LYS F O 1
ATOM 12203 N N . THR F 1 141 ? 60.911 -27.296 55.572 1.00 34.63 121 THR F N 1
ATOM 12204 C CA . THR F 1 141 ? 59.672 -27.472 54.786 1.00 34.78 121 THR F CA 1
ATOM 12205 C C . THR F 1 141 ? 58.499 -27.843 55.697 1.00 33.13 121 THR F C 1
ATOM 12206 O O . THR F 1 141 ? 58.607 -28.844 56.368 1.00 37.00 121 THR F O 1
ATOM 12210 N N . MET F 1 142 ? 57.395 -27.099 55.664 1.00 33.43 122 MET F N 1
ATOM 12211 C CA . MET F 1 142 ? 56.125 -27.501 56.321 1.00 35.00 122 MET F CA 1
ATOM 12212 C C . MET F 1 142 ? 55.480 -28.637 55.523 1.00 31.38 122 MET F C 1
ATOM 12213 O O . MET F 1 142 ? 55.604 -28.634 54.290 1.00 33.12 122 MET F O 1
ATOM 12218 N N . SER F 1 143 ? 54.780 -29.559 56.185 1.00 26.97 123 SER F N 1
ATOM 12219 C CA . SER F 1 143 ? 54.136 -30.719 55.525 1.00 23.75 123 SER F CA 1
ATOM 12220 C C . SER F 1 143 ? 52.870 -31.107 56.276 1.00 22.14 123 SER F C 1
ATOM 12221 O O . SER F 1 143 ? 52.835 -30.962 57.501 1.00 19.53 123 SER F O 1
ATOM 12224 N N . HIS F 1 144 ? 51.870 -31.593 55.546 1.00 21.49 124 HIS F N 1
ATOM 12225 C CA . HIS F 1 144 ? 50.649 -32.176 56.141 1.00 21.72 124 HIS F CA 1
ATOM 12226 C C . HIS F 1 144 ? 50.939 -33.643 56.456 1.00 22.06 124 HIS F C 1
ATOM 12227 O O . HIS F 1 144 ? 51.485 -34.314 55.592 1.00 24.08 124 HIS F O 1
ATOM 12234 N N . VAL F 1 145 ? 50.567 -34.112 57.646 1.00 21.92 125 VAL F N 1
ATOM 12235 C CA . VAL F 1 145 ? 50.484 -35.558 58.007 1.00 21.45 125 VAL F CA 1
ATOM 12236 C C . VAL F 1 145 ? 49.009 -35.924 58.227 1.00 21.29 125 VAL F C 1
ATOM 12237 O O . VAL F 1 145 ? 48.342 -35.246 59.025 1.00 19.90 125 VAL F O 1
ATOM 12241 N N . ALA F 1 146 ? 48.518 -36.958 57.541 1.00 21.86 126 ALA F N 1
ATOM 12242 C CA . ALA F 1 146 ? 47.166 -37.531 57.721 1.00 23.17 126 ALA F CA 1
ATOM 12243 C C . ALA F 1 146 ? 47.326 -38.911 58.357 1.00 25.47 126 ALA F C 1
ATOM 12244 O O . ALA F 1 146 ? 48.217 -39.630 57.867 1.00 29.23 126 ALA F O 1
ATOM 12246 N N . VAL F 1 147 ? 46.517 -39.252 59.378 1.00 24.71 127 VAL F N 1
ATOM 12247 C CA . VAL F 1 147 ? 46.572 -40.557 60.102 1.00 24.64 127 VAL F CA 1
ATOM 12248 C C . VAL F 1 147 ? 45.238 -41.272 59.938 1.00 26.54 127 VAL F C 1
ATOM 12249 O O . VAL F 1 147 ? 44.209 -40.612 59.993 1.00 28.40 127 VAL F O 1
ATOM 12253 N N . PHE F 1 148 ? 45.270 -42.588 59.767 1.00 27.65 128 PHE F N 1
ATOM 12254 C CA . PHE F 1 148 ? 44.081 -43.410 59.456 1.00 27.49 128 PHE F CA 1
ATOM 12255 C C . PHE F 1 148 ? 44.038 -44.669 60.339 1.00 28.82 128 PHE F C 1
ATOM 12256 O O . PHE F 1 148 ? 45.093 -45.258 60.676 1.00 27.78 128 PHE F O 1
ATOM 12264 N N . GLU F 1 149 ? 42.819 -45.052 60.715 1.00 29.09 129 GLU F N 1
ATOM 12265 C CA . GLU F 1 149 ? 42.505 -46.289 61.464 1.00 31.20 129 GLU F CA 1
ATOM 12266 C C . GLU F 1 149 ? 41.520 -47.102 60.612 1.00 29.38 129 GLU F C 1
ATOM 12267 O O . GLU F 1 149 ? 40.305 -46.951 60.790 1.00 26.31 129 GLU F O 1
ATOM 12273 N N . THR F 1 150 ? 42.032 -47.920 59.697 1.00 31.65 130 THR F N 1
ATOM 12274 C CA . THR F 1 150 ? 41.200 -48.678 58.732 1.00 36.01 130 THR F CA 1
ATOM 12275 C C . THR F 1 150 ? 40.627 -49.928 59.419 1.00 40.25 130 THR F C 1
ATOM 12276 O O . THR F 1 150 ? 41.271 -50.420 60.360 1.00 39.25 130 THR F O 1
ATOM 12280 N N . GLU F 1 151 ? 39.475 -50.436 58.943 1.00 46.76 131 GLU F N 1
ATOM 12281 C CA . GLU F 1 151 ? 38.859 -51.726 59.383 1.00 44.87 131 GLU F CA 1
ATOM 12282 C C . GLU F 1 151 ? 39.794 -52.886 59.026 1.00 36.54 131 GLU F C 1
ATOM 12283 O O . GLU F 1 151 ? 39.884 -53.795 59.819 1.00 33.46 131 GLU F O 1
ATOM 12289 N N . LYS F 1 152 ? 40.505 -52.816 57.906 1.00 34.83 132 LYS F N 1
ATOM 12290 C CA . LYS F 1 152 ? 41.244 -53.970 57.323 1.00 34.83 132 LYS F CA 1
ATOM 12291 C C . LYS F 1 152 ? 42.717 -53.991 57.738 1.00 30.17 132 LYS F C 1
ATOM 12292 O O . LYS F 1 152 ? 43.383 -54.940 57.353 1.00 32.39 132 LYS F O 1
ATOM 12298 N N . PHE F 1 153 ? 43.236 -53.014 58.471 1.00 26.32 133 PHE F N 1
ATOM 12299 C CA . PHE F 1 153 ? 44.634 -53.091 58.972 1.00 26.19 133 PHE F CA 1
ATOM 12300 C C . PHE F 1 153 ? 44.675 -52.758 60.461 1.00 27.06 133 PHE F C 1
ATOM 12301 O O . PHE F 1 153 ? 43.980 -51.856 60.909 1.00 27.56 133 PHE F O 1
ATOM 12309 N N . ASP F 1 154 ? 45.501 -53.493 61.196 1.00 29.96 134 ASP F N 1
ATOM 12310 C CA . ASP F 1 154 ? 45.620 -53.391 62.667 1.00 32.41 134 ASP F CA 1
ATOM 12311 C C . ASP F 1 154 ? 46.305 -52.054 63.014 1.00 31.13 134 ASP F C 1
ATOM 12312 O O . ASP F 1 154 ? 45.786 -51.336 63.861 1.00 35.49 134 ASP F O 1
ATOM 12317 N N . ARG F 1 155 ? 47.394 -51.687 62.345 1.00 31.10 135 ARG F N 1
ATOM 12318 C CA . ARG F 1 155 ? 48.204 -50.472 62.677 1.00 30.67 135 ARG F CA 1
ATOM 12319 C C . ARG F 1 155 ? 47.508 -49.177 62.208 1.00 29.78 135 ARG F C 1
ATOM 12320 O O . ARG F 1 155 ? 46.505 -49.241 61.494 1.00 29.98 135 ARG F O 1
ATOM 12328 N N . LEU F 1 156 ? 47.993 -48.034 62.693 1.00 31.14 136 LEU F N 1
ATOM 12329 C CA . LEU F 1 156 ? 47.692 -46.687 62.146 1.00 29.95 136 LEU F CA 1
ATOM 12330 C C . LEU F 1 156 ? 48.510 -46.515 60.864 1.00 30.58 136 LEU F C 1
ATOM 12331 O O . LEU F 1 156 ? 49.718 -46.901 60.866 1.00 36.83 136 LEU F O 1
ATOM 12336 N N . LEU F 1 157 ? 47.901 -45.940 59.830 1.00 27.02 137 LEU F N 1
ATOM 12337 C CA . LEU F 1 157 ? 48.601 -45.527 58.591 1.00 26.48 137 LEU F CA 1
ATOM 12338 C C . LEU F 1 157 ? 48.829 -44.007 58.634 1.00 27.21 137 LEU F C 1
ATOM 12339 O O . LEU F 1 157 ? 47.838 -43.282 58.881 1.00 28.03 137 LEU F O 1
ATOM 12344 N N . PHE F 1 158 ? 50.070 -43.546 58.413 1.00 26.65 138 PHE F N 1
ATOM 12345 C CA . PHE F 1 158 ? 50.439 -42.110 58.256 1.00 28.31 138 PHE F CA 1
ATOM 12346 C C . PHE F 1 158 ? 50.703 -41.829 56.772 1.00 29.33 138 PHE F C 1
ATOM 12347 O O . PHE F 1 158 ? 51.466 -42.628 56.202 1.00 28.95 138 PHE F O 1
ATOM 12355 N N . LEU F 1 159 ? 50.072 -40.791 56.190 1.00 29.71 139 LEU F N 1
ATOM 12356 C CA . LEU F 1 159 ? 50.248 -40.353 54.778 1.00 31.38 139 LEU F CA 1
ATOM 12357 C C . LEU F 1 159 ? 50.738 -38.900 54.782 1.00 32.94 139 LEU F C 1
ATOM 12358 O O . LEU F 1 159 ? 50.108 -38.048 55.429 1.00 36.23 139 LEU F O 1
ATOM 12363 N N . THR F 1 160 ? 51.883 -38.666 54.142 1.00 35.37 140 THR F N 1
ATOM 12364 C CA . THR F 1 160 ? 52.502 -37.348 53.825 1.00 33.63 140 THR F CA 1
ATOM 12365 C C . THR F 1 160 ? 52.875 -37.420 52.348 1.00 31.53 140 THR F C 1
ATOM 12366 O O . THR F 1 160 ? 53.132 -38.517 51.861 1.00 32.23 140 THR F O 1
ATOM 12370 N N . ASP F 1 161 ? 52.836 -36.302 51.615 1.00 31.11 141 ASP F N 1
ATOM 12371 C CA . ASP F 1 161 ? 52.105 -35.094 51.966 1.00 31.66 141 ASP F CA 1
ATOM 12372 C C . ASP F 1 161 ? 50.892 -34.989 51.035 1.00 29.06 141 ASP F C 1
ATOM 12373 O O . ASP F 1 161 ? 51.080 -34.839 49.791 1.00 28.52 141 ASP F O 1
ATOM 12378 N N . VAL F 1 162 ? 49.696 -35.044 51.606 1.00 26.22 142 VAL F N 1
ATOM 12379 C CA . VAL F 1 162 ? 48.463 -35.191 50.792 1.00 26.31 142 VAL F CA 1
ATOM 12380 C C . VAL F 1 162 ? 47.932 -33.815 50.402 1.00 26.12 142 VAL F C 1
ATOM 12381 O O . VAL F 1 162 ? 47.004 -33.800 49.608 1.00 26.47 142 VAL F O 1
ATOM 12385 N N . ALA F 1 163 ? 48.493 -32.711 50.910 1.00 27.69 143 ALA F N 1
ATOM 12386 C CA . ALA F 1 163 ? 47.790 -31.400 50.972 1.00 28.20 143 ALA F CA 1
ATOM 12387 C C . ALA F 1 163 ? 48.689 -30.246 50.541 1.00 27.83 143 ALA F C 1
ATOM 12388 O O . ALA F 1 163 ? 48.354 -29.576 49.577 1.00 32.12 143 ALA F O 1
ATOM 12390 N N . PHE F 1 164 ? 49.758 -29.991 51.268 1.00 29.58 144 PHE F N 1
ATOM 12391 C CA . PHE F 1 164 ? 50.529 -28.730 51.170 1.00 30.93 144 PHE F CA 1
ATOM 12392 C C . PHE F 1 164 ? 51.530 -28.894 50.018 1.00 28.72 144 PHE F C 1
ATOM 12393 O O . PHE F 1 164 ? 51.368 -28.210 49.015 1.00 25.56 144 PHE F O 1
ATOM 12401 N N . ASN F 1 165 ? 52.467 -29.829 50.133 1.00 30.51 145 ASN F N 1
ATOM 12402 C CA . ASN F 1 165 ? 53.663 -29.933 49.255 1.00 33.42 145 ASN F CA 1
ATOM 12403 C C . ASN F 1 165 ? 53.285 -30.566 47.919 1.00 39.07 145 ASN F C 1
ATOM 12404 O O . ASN F 1 165 ? 52.781 -31.723 47.919 1.00 43.27 145 ASN F O 1
ATOM 12409 N N . THR F 1 166 ? 53.569 -29.853 46.825 1.00 40.45 146 THR F N 1
ATOM 12410 C CA . THR F 1 166 ? 52.997 -30.145 45.485 1.00 36.67 146 THR F CA 1
ATOM 12411 C C . THR F 1 166 ? 53.913 -31.148 44.797 1.00 35.57 146 THR F C 1
ATOM 12412 O O . THR F 1 166 ? 53.509 -32.313 44.696 1.00 32.54 146 THR F O 1
ATOM 12416 N N . TYR F 1 167 ? 55.086 -30.712 44.341 1.00 36.37 147 TYR F N 1
ATOM 12417 C CA . TYR F 1 167 ? 56.017 -31.604 43.609 1.00 38.63 147 TYR F CA 1
ATOM 12418 C C . TYR F 1 167 ? 57.364 -31.579 44.316 1.00 34.78 147 TYR F C 1
ATOM 12419 O O . TYR F 1 167 ? 58.359 -31.156 43.743 1.00 32.25 147 TYR F O 1
ATOM 12428 N N . PRO F 1 168 ? 57.435 -32.084 45.571 1.00 33.91 148 PRO F N 1
ATOM 12429 C CA . PRO F 1 168 ? 58.686 -32.104 46.319 1.00 33.93 148 PRO F CA 1
ATOM 12430 C C . PRO F 1 168 ? 59.738 -32.952 45.593 1.00 36.81 148 PRO F C 1
ATOM 12431 O O . PRO F 1 168 ? 59.381 -33.926 44.944 1.00 38.21 148 PRO F O 1
ATOM 12435 N N . GLU F 1 169 ? 60.997 -32.510 45.652 1.00 40.73 149 GLU F N 1
ATOM 12436 C CA . GLU F 1 169 ? 62.170 -33.246 45.113 1.00 42.10 149 GLU F CA 1
ATOM 12437 C C . GLU F 1 169 ? 62.818 -33.891 46.338 1.00 36.88 149 GLU F C 1
ATOM 12438 O O . GLU F 1 169 ? 62.174 -33.882 47.392 1.00 34.91 149 GLU F O 1
ATOM 12444 N N . LEU F 1 170 ? 64.004 -34.468 46.209 1.00 33.21 150 LEU F N 1
ATOM 12445 C CA . LEU F 1 170 ? 64.664 -35.148 47.347 1.00 30.72 150 LEU F CA 1
ATOM 12446 C C . LEU F 1 170 ? 64.688 -34.233 48.582 1.00 30.11 150 LEU F C 1
ATOM 12447 O O . LEU F 1 170 ? 64.219 -34.662 49.645 1.00 29.90 150 LEU F O 1
ATOM 12452 N N . LYS F 1 171 ? 65.245 -33.029 48.452 1.00 33.13 151 LYS F N 1
ATOM 12453 C CA . LYS F 1 171 ? 65.526 -32.092 49.578 1.00 36.26 151 LYS F CA 1
ATOM 12454 C C . LYS F 1 171 ? 64.280 -31.966 50.466 1.00 32.19 151 LYS F C 1
ATOM 12455 O O . LYS F 1 171 ? 64.411 -32.148 51.679 1.00 30.80 151 LYS F O 1
ATOM 12461 N N . GLU F 1 172 ? 63.099 -31.704 49.904 1.00 29.29 152 GLU F N 1
ATOM 12462 C CA . GLU F 1 172 ? 61.891 -31.513 50.746 1.00 30.30 152 GLU F CA 1
ATOM 12463 C C . GLU F 1 172 ? 61.344 -32.885 51.164 1.00 27.70 152 GLU F C 1
ATOM 12464 O O . GLU F 1 172 ? 60.811 -32.986 52.287 1.00 24.78 152 GLU F O 1
ATOM 12470 N N . LYS F 1 173 ? 61.512 -33.929 50.350 1.00 27.63 153 LYS F N 1
ATOM 12471 C CA . LYS F 1 173 ? 61.125 -35.315 50.747 1.00 25.77 153 LYS F CA 1
ATOM 12472 C C . LYS F 1 173 ? 61.853 -35.686 52.030 1.00 23.84 153 LYS F C 1
ATOM 12473 O O . LYS F 1 173 ? 61.185 -36.257 52.890 1.00 23.63 153 LYS F O 1
ATOM 12479 N N . ILE F 1 174 ? 63.135 -35.327 52.182 1.00 23.33 154 ILE F N 1
ATOM 12480 C CA . ILE F 1 174 ? 63.891 -35.598 53.448 1.00 23.38 154 ILE F CA 1
ATOM 12481 C C . ILE F 1 174 ? 63.126 -34.958 54.616 1.00 25.27 154 ILE F C 1
ATOM 12482 O O . ILE F 1 174 ? 62.873 -35.673 55.609 1.00 27.19 154 ILE F O 1
ATOM 12487 N N . ASP F 1 175 ? 62.732 -33.687 54.469 1.00 26.11 155 ASP F N 1
ATOM 12488 C CA . ASP F 1 175 ? 61.924 -32.930 55.458 1.00 27.41 155 ASP F CA 1
ATOM 12489 C C . ASP F 1 175 ? 60.531 -33.556 55.605 1.00 25.79 155 ASP F C 1
ATOM 12490 O O . ASP F 1 175 ? 60.089 -33.659 56.748 1.00 24.86 155 ASP F O 1
ATOM 12495 N N . ILE F 1 176 ? 59.855 -33.933 54.511 1.00 26.66 156 ILE F N 1
ATOM 12496 C CA . ILE F 1 176 ? 58.477 -34.529 54.538 1.00 27.73 156 ILE F CA 1
ATOM 12497 C C . ILE F 1 176 ? 58.497 -35.727 55.494 1.00 27.34 156 ILE F C 1
ATOM 12498 O O . ILE F 1 176 ? 57.471 -35.921 56.231 1.00 29.30 156 ILE F O 1
ATOM 12503 N N . VAL F 1 177 ? 59.585 -36.515 55.425 1.00 25.43 157 VAL F N 1
ATOM 12504 C CA . VAL F 1 177 ? 59.824 -37.756 56.222 1.00 25.78 157 VAL F CA 1
ATOM 12505 C C . VAL F 1 177 ? 60.057 -37.350 57.679 1.00 26.47 157 VAL F C 1
ATOM 12506 O O . VAL F 1 177 ? 59.237 -37.742 58.519 1.00 28.25 157 VAL F O 1
ATOM 12510 N N . ASN F 1 178 ? 61.118 -36.572 57.954 1.00 25.30 158 ASN F N 1
ATOM 12511 C CA . ASN F 1 178 ? 61.537 -36.136 59.320 1.00 24.57 158 ASN F CA 1
ATOM 12512 C C . ASN F 1 178 ? 60.360 -35.578 60.133 1.00 22.78 158 ASN F C 1
ATOM 12513 O O . ASN F 1 178 ? 60.245 -35.898 61.356 1.00 19.58 158 ASN F O 1
ATOM 12518 N N . ASN F 1 179 ? 59.555 -34.731 59.497 1.00 22.04 159 ASN F N 1
ATOM 12519 C CA . ASN F 1 179 ? 58.304 -34.207 60.093 1.00 22.63 159 ASN F CA 1
ATOM 12520 C C . ASN F 1 179 ? 57.398 -35.377 60.506 1.00 23.04 159 ASN F C 1
ATOM 12521 O O . ASN F 1 179 ? 56.915 -35.400 61.682 1.00 21.96 159 ASN F O 1
ATOM 12526 N N . SER F 1 180 ? 57.131 -36.307 59.586 1.00 22.99 160 SER F N 1
ATOM 12527 C CA . SER F 1 180 ? 56.105 -37.360 59.815 1.00 24.34 160 SER F CA 1
ATOM 12528 C C . SER F 1 180 ? 56.623 -38.354 60.854 1.00 25.41 160 SER F C 1
ATOM 12529 O O . SER F 1 180 ? 55.803 -38.900 61.588 1.00 26.55 160 SER F O 1
ATOM 12532 N N . VAL F 1 181 ? 57.937 -38.571 60.921 1.00 27.81 161 VAL F N 1
ATOM 12533 C CA . VAL F 1 181 ? 58.523 -39.499 61.929 1.00 30.03 161 VAL F CA 1
ATOM 12534 C C . VAL F 1 181 ? 58.341 -38.842 63.301 1.00 28.82 161 VAL F C 1
ATOM 12535 O O . VAL F 1 181 ? 58.042 -39.595 64.228 1.00 27.60 161 VAL F O 1
ATOM 12539 N N . LYS F 1 182 ? 58.449 -37.505 63.392 1.00 30.42 162 LYS F N 1
ATOM 12540 C CA . LYS F 1 182 ? 58.204 -36.731 64.644 1.00 32.38 162 LYS F CA 1
ATOM 12541 C C . LYS F 1 182 ? 56.754 -36.916 65.107 1.00 30.18 162 LYS F C 1
ATOM 12542 O O . LYS F 1 182 ? 56.521 -37.011 66.334 1.00 28.70 162 LYS F O 1
ATOM 12548 N N . VAL F 1 183 ? 55.808 -37.007 64.179 1.00 27.14 163 VAL F N 1
ATOM 12549 C CA . VAL F 1 183 ? 54.382 -37.204 64.552 1.00 25.35 163 VAL F CA 1
ATOM 12550 C C . VAL F 1 183 ? 54.227 -38.626 65.105 1.00 24.15 163 VAL F C 1
ATOM 12551 O O . VAL F 1 183 ? 53.763 -38.772 66.238 1.00 24.22 163 VAL F O 1
ATOM 12555 N N . ALA F 1 184 ? 54.623 -39.634 64.333 1.00 25.02 164 ALA F N 1
ATOM 12556 C CA . ALA F 1 184 ? 54.623 -41.059 64.737 1.00 24.74 164 ALA F CA 1
ATOM 12557 C C . ALA F 1 184 ? 55.316 -41.179 66.101 1.00 25.32 164 ALA F C 1
ATOM 12558 O O . ALA F 1 184 ? 54.704 -41.748 67.020 1.00 25.04 164 ALA F O 1
ATOM 12560 N N . HIS F 1 185 ? 56.515 -40.603 66.261 1.00 25.76 165 HIS F N 1
ATOM 12561 C CA . HIS F 1 185 ? 57.261 -40.604 67.549 1.00 24.19 165 HIS F CA 1
ATOM 12562 C C . HIS F 1 185 ? 56.313 -40.220 68.692 1.00 25.18 165 HIS F C 1
ATOM 12563 O O . HIS F 1 185 ? 56.396 -40.850 69.739 1.00 27.97 165 HIS F O 1
ATOM 12570 N N . ALA F 1 186 ? 55.424 -39.250 68.500 1.00 25.78 166 ALA F N 1
ATOM 12571 C CA . ALA F 1 186 ? 54.580 -38.698 69.583 1.00 26.67 166 ALA F CA 1
ATOM 12572 C C . ALA F 1 186 ? 53.277 -39.491 69.734 1.00 27.30 166 ALA F C 1
ATOM 12573 O O . ALA F 1 186 ? 52.589 -39.263 70.727 1.00 27.16 166 ALA F O 1
ATOM 12575 N N . ILE F 1 187 ? 52.930 -40.369 68.796 1.00 29.00 167 ILE F N 1
ATOM 12576 C CA . ILE F 1 187 ? 51.842 -41.374 69.024 1.00 34.07 167 ILE F CA 1
ATOM 12577 C C . ILE F 1 187 ? 52.478 -42.557 69.781 1.00 38.16 167 ILE F C 1
ATOM 12578 O O . ILE F 1 187 ? 51.736 -43.516 70.156 1.00 41.95 167 ILE F O 1
ATOM 12583 N N . GLY F 1 188 ? 53.809 -42.506 69.974 1.00 39.12 168 GLY F N 1
ATOM 12584 C CA . GLY F 1 188 ? 54.631 -43.572 70.588 1.00 37.15 168 GLY F CA 1
ATOM 12585 C C . GLY F 1 188 ? 54.925 -44.728 69.643 1.00 34.13 168 GLY F C 1
ATOM 12586 O O . GLY F 1 188 ? 54.913 -45.857 70.123 1.00 34.75 168 GLY F O 1
ATOM 12587 N N . ILE F 1 189 ? 55.142 -44.471 68.348 1.00 32.41 169 ILE F N 1
ATOM 12588 C CA . ILE F 1 189 ? 55.790 -45.429 67.401 1.00 32.38 169 ILE F CA 1
ATOM 12589 C C . ILE F 1 189 ? 57.274 -45.081 67.412 1.00 33.46 169 ILE F C 1
ATOM 12590 O O . ILE F 1 189 ? 57.646 -44.180 66.662 1.00 32.52 169 ILE F O 1
ATOM 12595 N N . GLU F 1 190 ? 58.067 -45.737 68.256 1.00 37.21 170 GLU F N 1
ATOM 12596 C CA . GLU F 1 190 ? 59.493 -45.377 68.516 1.00 42.76 170 GLU F CA 1
ATOM 12597 C C . GLU F 1 190 ? 60.351 -45.515 67.243 1.00 38.90 170 GLU F C 1
ATOM 12598 O O . GLU F 1 190 ? 61.287 -44.694 67.087 1.00 35.78 170 GLU F O 1
ATOM 12604 N N . ASN F 1 191 ? 60.065 -46.499 66.377 1.00 34.91 171 ASN F N 1
ATOM 12605 C CA . ASN F 1 191 ? 60.845 -46.727 65.138 1.00 33.07 171 ASN F CA 1
ATOM 12606 C C . ASN F 1 191 ? 59.934 -46.994 63.937 1.00 31.77 171 ASN F C 1
ATOM 12607 O O . ASN F 1 191 ? 59.942 -48.100 63.408 1.00 30.97 171 ASN F O 1
ATOM 12612 N N . PRO F 1 192 ? 59.196 -45.984 63.404 1.00 29.19 172 PRO F N 1
ATOM 12613 C CA . PRO F 1 192 ? 58.326 -46.160 62.237 1.00 27.73 172 PRO F CA 1
ATOM 12614 C C . PRO F 1 192 ? 58.964 -46.679 60.950 1.00 26.06 172 PRO F C 1
ATOM 12615 O O . PRO F 1 192 ? 60.031 -46.217 60.559 1.00 23.73 172 PRO F O 1
ATOM 12619 N N . LYS F 1 193 ? 58.215 -47.547 60.284 1.00 26.22 173 LYS F N 1
ATOM 12620 C CA . LYS F 1 193 ? 58.555 -48.110 58.956 1.00 28.40 173 LYS F CA 1
ATOM 12621 C C . LYS F 1 193 ? 58.081 -47.159 57.855 1.00 27.17 173 LYS F C 1
ATOM 12622 O O . LYS F 1 193 ? 56.854 -47.128 57.579 1.00 27.40 173 LYS F O 1
ATOM 12628 N N . VAL F 1 194 ? 58.996 -46.436 57.226 1.00 24.66 174 VAL F N 1
ATOM 12629 C CA . VAL F 1 194 ? 58.632 -45.458 56.169 1.00 24.60 174 VAL F CA 1
ATOM 12630 C C . VAL F 1 194 ? 58.761 -46.121 54.798 1.00 24.88 174 VAL F C 1
ATOM 12631 O O . VAL F 1 194 ? 59.830 -46.614 54.525 1.00 27.57 174 VAL F O 1
ATOM 12635 N N . ALA F 1 195 ? 57.728 -46.070 53.954 1.00 24.60 175 ALA F N 1
ATOM 12636 C CA . ALA F 1 195 ? 57.748 -46.601 52.568 1.00 23.48 175 ALA F CA 1
ATOM 12637 C C . ALA F 1 195 ? 57.417 -45.488 51.586 1.00 22.95 175 ALA F C 1
ATOM 12638 O O . ALA F 1 195 ? 56.270 -45.029 51.568 1.00 22.52 175 ALA F O 1
ATOM 12640 N N . PRO F 1 196 ? 58.405 -45.033 50.770 1.00 22.40 176 PRO F N 1
ATOM 12641 C CA . PRO F 1 196 ? 58.143 -44.282 49.535 1.00 22.82 176 PRO F CA 1
ATOM 12642 C C . PRO F 1 196 ? 57.267 -45.074 48.539 1.00 23.03 176 PRO F C 1
ATOM 12643 O O . PRO F 1 196 ? 57.710 -46.103 47.986 1.00 22.04 176 PRO F O 1
ATOM 12647 N N . ILE F 1 197 ? 56.021 -44.612 48.374 1.00 22.44 177 ILE F N 1
ATOM 12648 C CA . ILE F 1 197 ? 54.987 -45.269 47.531 1.00 22.97 177 ILE F CA 1
ATOM 12649 C C . ILE F 1 197 ? 55.177 -44.761 46.110 1.00 23.10 177 ILE F C 1
ATOM 12650 O O . ILE F 1 197 ? 55.318 -43.560 45.945 1.00 24.73 177 ILE F O 1
ATOM 12655 N N . CYS F 1 198 ? 55.308 -45.676 45.156 1.00 24.39 178 CYS F N 1
ATOM 12656 C CA . CYS F 1 198 ? 55.496 -45.386 43.715 1.00 26.89 178 CYS F CA 1
ATOM 12657 C C . CYS F 1 198 ? 54.565 -46.365 42.973 1.00 28.13 178 CYS F C 1
ATOM 12658 O O . CYS F 1 198 ? 53.720 -47.025 43.642 1.00 27.68 178 CYS F O 1
ATOM 12661 N N . ALA F 1 199 ? 54.674 -46.465 41.650 1.00 28.26 179 ALA F N 1
ATOM 12662 C CA . ALA F 1 199 ? 53.809 -47.353 40.847 1.00 26.90 179 ALA F CA 1
ATOM 12663 C C . ALA F 1 199 ? 54.283 -48.792 40.989 1.00 27.96 179 ALA F C 1
ATOM 12664 O O . ALA F 1 199 ? 53.462 -49.686 40.766 1.00 30.93 179 ALA F O 1
ATOM 12666 N N . VAL F 1 200 ? 55.557 -48.982 41.350 1.00 29.09 180 VAL F N 1
ATOM 12667 C CA . VAL F 1 200 ? 56.297 -50.277 41.298 1.00 30.14 180 VAL F CA 1
ATOM 12668 C C . VAL F 1 200 ? 57.351 -50.318 42.416 1.00 32.87 180 VAL F C 1
ATOM 12669 O O . VAL F 1 200 ? 57.675 -49.259 42.963 1.00 32.90 180 VAL F O 1
ATOM 12673 N N . GLU F 1 201 ? 57.872 -51.504 42.739 1.00 37.35 181 GLU F N 1
ATOM 12674 C CA . GLU F 1 201 ? 58.784 -51.732 43.899 1.00 39.92 181 GLU F CA 1
ATOM 12675 C C . GLU F 1 201 ? 60.218 -51.913 43.387 1.00 40.94 181 GLU F C 1
ATOM 12676 O O . GLU F 1 201 ? 61.073 -52.428 44.164 1.00 41.66 181 GLU F O 1
ATOM 12682 N N . VAL F 1 202 ? 60.478 -51.508 42.137 1.00 36.22 182 VAL F N 1
ATOM 12683 C CA . VAL F 1 202 ? 61.822 -51.641 41.500 1.00 31.75 182 VAL F CA 1
ATOM 12684 C C . VAL F 1 202 ? 62.274 -50.264 41.015 1.00 29.18 182 VAL F C 1
ATOM 12685 O O . VAL F 1 202 ? 61.403 -49.401 40.725 1.00 27.27 182 VAL F O 1
ATOM 12689 N N . ILE F 1 203 ? 63.591 -50.075 40.967 1.00 27.22 183 ILE F N 1
ATOM 12690 C CA . ILE F 1 203 ? 64.221 -48.889 40.326 1.00 26.91 183 ILE F CA 1
ATOM 12691 C C . ILE F 1 203 ? 63.859 -48.956 38.850 1.00 25.63 183 ILE F C 1
ATOM 12692 O O . ILE F 1 203 ? 63.895 -50.047 38.298 1.00 22.91 183 ILE F O 1
ATOM 12697 N N . ASN F 1 204 ? 63.508 -47.806 38.290 1.00 27.04 184 ASN F N 1
ATOM 12698 C CA . ASN F 1 204 ? 63.113 -47.597 36.880 1.00 27.81 184 ASN F CA 1
ATOM 12699 C C . ASN F 1 204 ? 63.442 -46.149 36.552 1.00 28.93 184 ASN F C 1
ATOM 12700 O O . ASN F 1 204 ? 62.771 -45.256 37.061 1.00 26.86 184 ASN F O 1
ATOM 12705 N N . PRO F 1 205 ? 64.491 -45.862 35.736 1.00 31.74 185 PRO F N 1
ATOM 12706 C CA . PRO F 1 205 ? 65.055 -44.510 35.665 1.00 31.52 185 PRO F CA 1
ATOM 12707 C C . PRO F 1 205 ? 64.150 -43.553 34.893 1.00 32.09 185 PRO F C 1
ATOM 12708 O O . PRO F 1 205 ? 64.423 -42.395 34.944 1.00 31.09 185 PRO F O 1
ATOM 12712 N N . LYS F 1 206 ? 63.117 -44.090 34.233 1.00 36.17 186 LYS F N 1
ATOM 12713 C CA . LYS F 1 206 ? 61.981 -43.341 33.632 1.00 39.46 186 LYS F CA 1
ATOM 12714 C C . LYS F 1 206 ? 60.933 -42.966 34.698 1.00 41.53 186 LYS F C 1
ATOM 12715 O O . LYS F 1 206 ? 60.001 -42.202 34.354 1.00 44.32 186 LYS F O 1
ATOM 12721 N N . MET F 1 207 ? 61.067 -43.445 35.941 1.00 38.83 187 MET F N 1
ATOM 12722 C CA . MET F 1 207 ? 60.184 -43.063 37.075 1.00 36.93 187 MET F CA 1
ATOM 12723 C C . MET F 1 207 ? 60.997 -42.359 38.161 1.00 35.08 187 MET F C 1
ATOM 12724 O O . MET F 1 207 ? 61.584 -43.000 39.028 1.00 35.42 187 MET F O 1
ATOM 12729 N N . PRO F 1 208 ? 61.067 -41.011 38.162 1.00 32.92 188 PRO F N 1
ATOM 12730 C CA . PRO F 1 208 ? 61.800 -40.281 39.194 1.00 30.92 188 PRO F CA 1
ATOM 12731 C C . PRO F 1 208 ? 61.442 -40.696 40.625 1.00 29.37 188 PRO F C 1
ATOM 12732 O O . PRO F 1 208 ? 62.330 -40.780 41.413 1.00 29.71 188 PRO F O 1
ATOM 12736 N N . SER F 1 209 ? 60.168 -40.944 40.926 1.00 30.25 189 SER F N 1
ATOM 12737 C CA . SER F 1 209 ? 59.701 -41.346 42.285 1.00 30.58 189 SER F CA 1
ATOM 12738 C C . SER F 1 209 ? 60.559 -42.503 42.842 1.00 30.13 189 SER F C 1
ATOM 12739 O O . SER F 1 209 ? 60.877 -42.454 44.052 1.00 31.25 189 SER F O 1
ATOM 12742 N N . THR F 1 210 ? 60.962 -43.468 42.002 1.00 27.66 190 THR F N 1
ATOM 12743 C CA . THR F 1 210 ? 61.831 -44.623 42.375 1.00 26.55 190 THR F CA 1
ATOM 12744 C C . THR F 1 210 ? 63.269 -44.165 42.685 1.00 24.85 190 THR F C 1
ATOM 12745 O O . THR F 1 210 ? 63.853 -44.687 43.640 1.00 27.02 190 THR F O 1
ATOM 12749 N N . LEU F 1 211 ? 63.830 -43.216 41.948 1.00 22.36 191 LEU F N 1
ATOM 12750 C CA . LEU F 1 211 ? 65.169 -42.656 42.255 1.00 22.95 191 LEU F CA 1
ATOM 12751 C C . LEU F 1 211 ? 65.175 -41.910 43.609 1.00 24.64 191 LEU F C 1
ATOM 12752 O O . LEU F 1 211 ? 66.015 -42.222 44.476 1.00 23.23 191 LEU F O 1
ATOM 12757 N N . ASP F 1 212 ? 64.256 -40.956 43.809 1.00 28.15 192 ASP F N 1
ATOM 12758 C CA . ASP F 1 212 ? 64.025 -40.254 45.107 1.00 26.95 192 ASP F CA 1
ATOM 12759 C C . ASP F 1 212 ? 63.978 -41.312 46.230 1.00 24.96 192 ASP F C 1
ATOM 12760 O O . ASP F 1 212 ? 64.596 -41.084 47.285 1.00 25.97 192 ASP F O 1
ATOM 12765 N N . ALA F 1 213 ? 63.294 -42.437 46.019 1.00 22.86 193 ALA F N 1
ATOM 12766 C CA . ALA F 1 213 ? 63.008 -43.429 47.079 1.00 22.97 193 ALA F CA 1
ATOM 12767 C C . ALA F 1 213 ? 64.262 -44.243 47.354 1.00 23.33 193 ALA F C 1
ATOM 12768 O O . ALA F 1 213 ? 64.430 -44.654 48.514 1.00 22.42 193 ALA F O 1
ATOM 12770 N N . ALA F 1 214 ? 65.099 -44.447 46.329 1.00 25.27 194 ALA F N 1
ATOM 12771 C CA . ALA F 1 214 ? 66.387 -45.184 46.421 1.00 27.86 194 ALA F CA 1
ATOM 12772 C C . ALA F 1 214 ? 67.374 -44.436 47.332 1.00 28.86 194 ALA F C 1
ATOM 12773 O O . ALA F 1 214 ? 68.058 -45.101 48.151 1.00 29.00 194 ALA F O 1
ATOM 12775 N N . MET F 1 215 ? 67.398 -43.105 47.222 1.00 30.18 195 MET F N 1
ATOM 12776 C CA . MET F 1 215 ? 68.312 -42.200 47.963 1.00 33.39 195 MET F CA 1
ATOM 12777 C C . MET F 1 215 ? 67.844 -41.870 49.380 1.00 30.30 195 MET F C 1
ATOM 12778 O O . MET F 1 215 ? 68.752 -41.536 50.206 1.00 26.56 195 MET F O 1
ATOM 12783 N N . LEU F 1 216 ? 66.519 -41.884 49.617 1.00 28.68 196 LEU F N 1
ATOM 12784 C CA . LEU F 1 216 ? 65.894 -41.752 50.965 1.00 26.38 196 LEU F CA 1
ATOM 12785 C C . LEU F 1 216 ? 66.187 -43.004 51.788 1.00 27.16 196 LEU F C 1
ATOM 12786 O O . LEU F 1 216 ? 66.445 -42.845 52.988 1.00 28.37 196 LEU F O 1
ATOM 12791 N N . SER F 1 217 ? 66.179 -44.185 51.152 1.00 27.63 197 SER F N 1
ATOM 12792 C CA . SER F 1 217 ? 66.492 -45.507 51.763 1.00 27.51 197 SER F CA 1
ATOM 12793 C C . SER F 1 217 ? 67.994 -45.623 52.042 1.00 28.39 197 SER F C 1
ATOM 12794 O O . SER F 1 217 ? 68.370 -46.232 53.043 1.00 29.46 197 SER F O 1
ATOM 12797 N N . LYS F 1 218 ? 68.849 -45.081 51.186 1.00 27.96 198 LYS F N 1
ATOM 12798 C CA . LYS F 1 218 ? 70.286 -45.095 51.516 1.00 28.01 198 LYS F CA 1
ATOM 12799 C C . LYS F 1 218 ? 70.483 -44.223 52.756 1.00 29.22 198 LYS F C 1
ATOM 12800 O O . LYS F 1 218 ? 71.139 -44.689 53.683 1.00 33.73 198 LYS F O 1
ATOM 12806 N N . MET F 1 219 ? 69.930 -43.010 52.784 1.00 28.05 199 MET F N 1
ATOM 12807 C CA . MET F 1 219 ? 70.202 -42.045 53.880 1.00 27.71 199 MET F CA 1
ATOM 12808 C C . MET F 1 219 ? 69.755 -42.655 55.204 1.00 27.42 199 MET F C 1
ATOM 12809 O O . MET F 1 219 ? 70.385 -42.351 56.224 1.00 28.03 199 MET F O 1
ATOM 12814 N N . SER F 1 220 ? 68.693 -43.464 55.174 1.00 26.56 200 SER F N 1
ATOM 12815 C CA . SER F 1 220 ? 68.145 -44.166 56.357 1.00 24.97 200 SER F CA 1
ATOM 12816 C C . SER F 1 220 ? 69.157 -45.220 56.779 1.00 26.20 200 SER F C 1
ATOM 12817 O O . SER F 1 220 ? 69.363 -45.398 57.978 1.00 26.36 200 SER F O 1
ATOM 12820 N N . ASP F 1 221 ? 69.778 -45.868 55.798 1.00 29.35 201 ASP F N 1
ATOM 12821 C CA . ASP F 1 221 ? 70.867 -46.861 56.012 1.00 31.66 201 ASP F CA 1
ATOM 12822 C C . ASP F 1 221 ? 72.089 -46.140 56.607 1.00 29.57 201 ASP F C 1
ATOM 12823 O O . ASP F 1 221 ? 72.626 -46.650 57.561 1.00 30.31 201 ASP F O 1
ATOM 12828 N N . ARG F 1 222 ? 72.493 -44.966 56.128 1.00 29.12 202 ARG F N 1
ATOM 12829 C CA . ARG F 1 222 ? 73.744 -44.328 56.618 1.00 28.80 202 ARG F CA 1
ATOM 12830 C C . ARG F 1 222 ? 73.474 -43.515 57.885 1.00 29.16 202 ARG F C 1
ATOM 12831 O O . ARG F 1 222 ? 74.424 -42.824 58.361 1.00 35.76 202 ARG F O 1
ATOM 12839 N N . GLY F 1 223 ? 72.258 -43.577 58.422 1.00 25.62 203 GLY F N 1
ATOM 12840 C CA . GLY F 1 223 ? 71.875 -42.775 59.599 1.00 26.12 203 GLY F CA 1
ATOM 12841 C C . GLY F 1 223 ? 71.785 -41.280 59.321 1.00 25.49 203 GLY F C 1
ATOM 12842 O O . GLY F 1 223 ? 71.454 -40.556 60.247 1.00 25.58 203 GLY F O 1
ATOM 12843 N N . GLN F 1 224 ? 72.132 -40.835 58.110 1.00 27.18 204 GLN F N 1
ATOM 12844 C CA . GLN F 1 224 ? 71.759 -39.521 57.519 1.00 25.32 204 GLN F CA 1
ATOM 12845 C C . GLN F 1 224 ? 70.284 -39.204 57.828 1.00 25.04 204 GLN F C 1
ATOM 12846 O O . GLN F 1 224 ? 69.988 -38.028 57.964 1.00 26.47 204 GLN F O 1
ATOM 12852 N N . ILE F 1 225 ? 69.378 -40.180 57.900 1.00 25.06 205 ILE F N 1
ATOM 12853 C CA . ILE F 1 225 ? 67.985 -39.944 58.389 1.00 26.80 205 ILE F CA 1
ATOM 12854 C C . ILE F 1 225 ? 67.772 -40.892 59.546 1.00 29.48 205 ILE F C 1
ATOM 12855 O O . ILE F 1 225 ? 67.958 -42.088 59.288 1.00 35.80 205 ILE F O 1
ATOM 12860 N N . LYS F 1 226 ? 67.336 -40.376 60.699 1.00 29.88 206 LYS F N 1
ATOM 12861 C CA . LYS F 1 226 ? 67.323 -41.079 62.012 1.00 31.68 206 LYS F CA 1
ATOM 12862 C C . LYS F 1 226 ? 65.892 -41.309 62.510 1.00 29.59 206 LYS F C 1
ATOM 12863 O O . LYS F 1 226 ? 64.982 -40.636 62.057 1.00 30.04 206 LYS F O 1
ATOM 12869 N N . GLY F 1 227 ? 65.707 -42.236 63.445 1.00 29.90 207 GLY F N 1
ATOM 12870 C CA . GLY F 1 227 ? 64.441 -42.402 64.191 1.00 29.71 207 GLY F CA 1
ATOM 12871 C C . GLY F 1 227 ? 63.414 -43.254 63.456 1.00 29.05 207 GLY F C 1
ATOM 12872 O O . GLY F 1 227 ? 62.233 -43.202 63.816 1.00 30.20 207 GLY F O 1
ATOM 12873 N N . CYS F 1 228 ? 63.841 -44.029 62.468 1.00 27.64 208 CYS F N 1
ATOM 12874 C CA . CYS F 1 228 ? 62.948 -44.779 61.560 1.00 27.23 208 CYS F CA 1
ATOM 12875 C C . CYS F 1 228 ? 63.789 -45.600 60.592 1.00 26.86 208 CYS F C 1
ATOM 12876 O O . CYS F 1 228 ? 64.974 -45.252 60.383 1.00 24.45 208 CYS F O 1
ATOM 12879 N N . VAL F 1 229 ? 63.165 -46.617 60.006 1.00 27.61 209 VAL F N 1
ATOM 12880 C CA . VAL F 1 229 ? 63.706 -47.360 58.835 1.00 28.45 209 VAL F CA 1
ATOM 12881 C C . VAL F 1 229 ? 63.004 -46.836 57.597 1.00 26.82 209 VAL F C 1
ATOM 12882 O O . VAL F 1 229 ? 61.765 -46.764 57.650 1.00 30.51 209 VAL F O 1
ATOM 12886 N N . VAL F 1 230 ? 63.757 -46.518 56.550 1.00 24.47 210 VAL F N 1
ATOM 12887 C CA . VAL F 1 230 ? 63.180 -46.065 55.255 1.00 25.99 210 VAL F CA 1
ATOM 12888 C C . VAL F 1 230 ? 63.571 -47.077 54.187 1.00 26.50 210 VAL F C 1
ATOM 12889 O O . VAL F 1 230 ? 64.765 -47.259 53.968 1.00 29.40 210 VAL F O 1
ATOM 12893 N N . ASP F 1 231 ? 62.585 -47.659 53.518 1.00 27.62 211 ASP F N 1
ATOM 12894 C CA . ASP F 1 231 ? 62.767 -48.627 52.413 1.00 29.88 211 ASP F CA 1
ATOM 12895 C C . ASP F 1 231 ? 61.689 -48.360 51.361 1.00 31.73 211 ASP F C 1
ATOM 12896 O O . ASP F 1 231 ? 60.485 -48.558 51.655 1.00 33.76 211 ASP F O 1
ATOM 12901 N N . GLY F 1 232 ? 62.123 -47.866 50.202 1.00 31.86 212 GLY F N 1
ATOM 12902 C CA . GLY F 1 232 ? 61.391 -47.884 48.919 1.00 29.20 212 GLY F CA 1
ATOM 12903 C C . GLY F 1 232 ? 62.389 -47.997 47.769 1.00 27.86 212 GLY F C 1
ATOM 12904 O O . GLY F 1 232 ? 63.596 -48.032 47.991 1.00 28.02 212 GLY F O 1
ATOM 12905 N N . PRO F 1 233 ? 61.939 -48.028 46.506 1.00 26.62 213 PRO F N 1
ATOM 12906 C CA . PRO F 1 233 ? 60.527 -47.853 46.192 1.00 26.97 213 PRO F CA 1
ATOM 12907 C C . PRO F 1 233 ? 59.710 -49.084 46.584 1.00 27.06 213 PRO F C 1
ATOM 12908 O O . PRO F 1 233 ? 60.253 -50.160 46.749 1.00 25.66 213 PRO F O 1
ATOM 12912 N N . LEU F 1 234 ? 58.411 -48.873 46.731 1.00 28.13 214 LEU F N 1
ATOM 12913 C CA . LEU F 1 234 ? 57.445 -49.903 47.180 1.00 26.44 214 LEU F CA 1
ATOM 12914 C C . LEU F 1 234 ? 56.092 -49.503 46.621 1.00 23.38 214 LEU F C 1
ATOM 12915 O O . LEU F 1 234 ? 55.688 -48.349 46.832 1.00 21.88 214 LEU F O 1
ATOM 12920 N N . ALA F 1 235 ? 55.470 -50.398 45.874 1.00 21.53 215 ALA F N 1
ATOM 12921 C CA . ALA F 1 235 ? 54.062 -50.272 45.459 1.00 21.86 215 ALA F CA 1
ATOM 12922 C C . ALA F 1 235 ? 53.176 -50.377 46.712 1.00 21.64 215 ALA F C 1
ATOM 12923 O O . ALA F 1 235 ? 53.644 -51.005 47.736 1.00 20.31 215 ALA F O 1
ATOM 12925 N N . LEU F 1 236 ? 51.993 -49.739 46.670 1.00 21.10 216 LEU F N 1
ATOM 12926 C CA . LEU F 1 236 ? 51.102 -49.598 47.857 1.00 22.19 216 LEU F CA 1
ATOM 12927 C C . LEU F 1 236 ? 50.783 -50.986 48.420 1.00 22.45 216 LEU F C 1
ATOM 12928 O O . LEU F 1 236 ? 50.955 -51.149 49.620 1.00 23.90 216 LEU F O 1
ATOM 12933 N N . ASP F 1 237 ? 50.350 -51.941 47.594 1.00 23.37 217 ASP F N 1
ATOM 12934 C CA . ASP F 1 237 ? 50.010 -53.323 48.030 1.00 24.43 217 ASP F CA 1
ATOM 12935 C C . ASP F 1 237 ? 51.161 -53.827 48.901 1.00 24.81 217 ASP F C 1
ATOM 12936 O O . ASP F 1 237 ? 50.881 -54.221 50.054 1.00 24.67 217 ASP F O 1
ATOM 12941 N N . ILE F 1 238 ? 52.400 -53.735 48.394 1.00 23.51 218 ILE F N 1
ATOM 12942 C CA . ILE F 1 238 ? 53.627 -54.291 49.039 1.00 22.73 218 ILE F CA 1
ATOM 12943 C C . ILE F 1 238 ? 53.815 -53.635 50.406 1.00 21.48 218 ILE F C 1
ATOM 12944 O O . ILE F 1 238 ? 53.963 -54.349 51.409 1.00 20.31 218 ILE F O 1
ATOM 12949 N N . ALA F 1 239 ? 53.907 -52.315 50.420 1.00 20.69 219 ALA F N 1
ATOM 12950 C CA . ALA F 1 239 ? 54.107 -51.522 51.651 1.00 20.87 219 ALA F CA 1
ATOM 12951 C C . ALA F 1 239 ? 53.070 -51.899 52.726 1.00 20.62 219 ALA F C 1
ATOM 12952 O O . ALA F 1 239 ? 53.444 -52.070 53.881 1.00 18.63 219 ALA F O 1
ATOM 12954 N N . LEU F 1 240 ? 51.809 -52.033 52.326 1.00 22.70 220 LEU F N 1
ATOM 12955 C CA . LEU F 1 240 ? 50.594 -52.199 53.170 1.00 24.42 220 LEU F CA 1
ATOM 12956 C C . LEU F 1 240 ? 50.420 -53.664 53.634 1.00 28.77 220 LEU F C 1
ATOM 12957 O O . LEU F 1 240 ? 50.010 -53.852 54.812 1.00 33.70 220 LEU F O 1
ATOM 12962 N N . SER F 1 241 ? 50.717 -54.661 52.773 1.00 29.05 221 SER F N 1
ATOM 12963 C CA . SER F 1 241 ? 50.290 -56.086 52.900 1.00 29.67 221 SER F CA 1
ATOM 12964 C C . SER F 1 241 ? 51.469 -57.063 53.041 1.00 32.38 221 SER F C 1
ATOM 12965 O O . SER F 1 241 ? 52.280 -57.207 52.098 1.00 33.40 221 SER F O 1
ATOM 12968 N N . GLU F 1 242 ? 51.495 -57.801 54.147 1.00 36.22 222 GLU F N 1
ATOM 12969 C CA . GLU F 1 242 ? 52.458 -58.897 54.416 1.00 37.89 222 GLU F CA 1
ATOM 12970 C C . GLU F 1 242 ? 52.331 -59.955 53.309 1.00 35.32 222 GLU F C 1
ATOM 12971 O O . GLU F 1 242 ? 53.383 -60.501 52.920 1.00 30.96 222 GLU F O 1
ATOM 12977 N N . GLU F 1 243 ? 51.112 -60.199 52.792 1.00 37.09 223 GLU F N 1
ATOM 12978 C CA . GLU F 1 243 ? 50.818 -61.270 51.794 1.00 39.65 223 GLU F CA 1
ATOM 12979 C C . GLU F 1 243 ? 51.292 -60.855 50.394 1.00 40.58 223 GLU F C 1
ATOM 12980 O O . GLU F 1 243 ? 52.020 -61.644 49.742 1.00 44.66 223 GLU F O 1
ATOM 12986 N N . ALA F 1 244 ? 50.877 -59.680 49.921 1.00 36.43 224 ALA F N 1
ATOM 12987 C CA . ALA F 1 244 ? 51.387 -59.070 48.675 1.00 31.99 224 ALA F CA 1
ATOM 12988 C C . ALA F 1 244 ? 52.906 -58.966 48.766 1.00 30.37 224 ALA F C 1
ATOM 12989 O O . ALA F 1 244 ? 53.594 -59.197 47.742 1.00 30.90 224 ALA F O 1
ATOM 12991 N N . ALA F 1 245 ? 53.425 -58.633 49.944 1.00 29.31 225 ALA F N 1
ATOM 12992 C CA . ALA F 1 245 ? 54.880 -58.480 50.138 1.00 34.31 225 ALA F CA 1
ATOM 12993 C C . ALA F 1 245 ? 55.573 -59.829 49.916 1.00 37.18 225 ALA F C 1
ATOM 12994 O O . ALA F 1 245 ? 56.596 -59.873 49.178 1.00 34.89 225 ALA F O 1
ATOM 12996 N N . HIS F 1 246 ? 55.019 -60.897 50.500 1.00 41.80 226 HIS F N 1
ATOM 12997 C CA . HIS F 1 246 ? 55.552 -62.278 50.349 1.00 46.65 226 HIS F CA 1
ATOM 12998 C C . HIS F 1 246 ? 55.592 -62.671 48.864 1.00 43.56 226 HIS F C 1
ATOM 12999 O O . HIS F 1 246 ? 56.697 -62.887 48.357 1.00 45.01 226 HIS F O 1
ATOM 13006 N N . HIS F 1 247 ? 54.434 -62.720 48.203 1.00 39.00 227 HIS F N 1
ATOM 13007 C CA . HIS F 1 247 ? 54.240 -63.190 46.805 1.00 39.80 227 HIS F CA 1
ATOM 13008 C C . HIS F 1 247 ? 55.222 -62.560 45.811 1.00 35.91 227 HIS F C 1
ATOM 13009 O O . HIS F 1 247 ? 55.611 -63.243 44.833 1.00 33.11 227 HIS F O 1
ATOM 13016 N N . LYS F 1 248 ? 55.554 -61.286 45.991 1.00 36.10 228 LYS F N 1
ATOM 13017 C CA . LYS F 1 248 ? 56.454 -60.578 45.049 1.00 37.65 228 LYS F CA 1
ATOM 13018 C C . LYS F 1 248 ? 57.879 -60.665 45.584 1.00 33.09 228 LYS F C 1
ATOM 13019 O O . LYS F 1 248 ? 58.742 -60.016 45.019 1.00 30.61 228 LYS F O 1
ATOM 13025 N N . GLY F 1 249 ? 58.092 -61.452 46.634 1.00 33.72 229 GLY F N 1
ATOM 13026 C CA . GLY F 1 249 ? 59.414 -61.711 47.237 1.00 34.91 229 GLY F CA 1
ATOM 13027 C C . GLY F 1 249 ? 60.134 -60.430 47.583 1.00 32.87 229 GLY F C 1
ATOM 13028 O O . GLY F 1 249 ? 61.256 -60.219 47.099 1.00 33.95 229 GLY F O 1
ATOM 13029 N N . VAL F 1 250 ? 59.483 -59.578 48.359 1.00 31.45 230 VAL F N 1
ATOM 13030 C CA . VAL F 1 250 ? 60.071 -58.297 48.821 1.00 31.79 230 VAL F CA 1
ATOM 13031 C C . VAL F 1 250 ? 60.351 -58.485 50.307 1.00 35.91 230 VAL F C 1
ATOM 13032 O O . VAL F 1 250 ? 59.382 -58.658 51.072 1.00 38.90 230 VAL F O 1
ATOM 13036 N N . THR F 1 251 ? 61.629 -58.541 50.668 1.00 40.47 231 THR F N 1
ATOM 13037 C CA . THR F 1 251 ? 62.123 -58.630 52.067 1.00 45.57 231 THR F CA 1
ATOM 13038 C C . THR F 1 251 ? 62.504 -57.231 52.551 1.00 45.07 231 THR F C 1
ATOM 13039 O O . THR F 1 251 ? 62.523 -56.338 51.707 1.00 48.95 231 THR F O 1
ATOM 13043 N N . GLY F 1 252 ? 62.868 -57.091 53.832 1.00 41.73 232 GLY F N 1
ATOM 13044 C CA . GLY F 1 252 ? 63.247 -55.823 54.489 1.00 38.73 232 GLY F CA 1
ATOM 13045 C C . GLY F 1 252 ? 62.440 -55.681 55.752 1.00 35.81 232 GLY F C 1
ATOM 13046 O O . GLY F 1 252 ? 61.662 -56.578 56.009 1.00 38.82 232 GLY F O 1
ATOM 13047 N N . GLU F 1 253 ? 62.565 -54.589 56.491 1.00 36.61 233 GLU F N 1
ATOM 13048 C CA . GLU F 1 253 ? 61.835 -54.415 57.774 1.00 37.47 233 GLU F CA 1
ATOM 13049 C C . GLU F 1 253 ? 60.541 -53.612 57.548 1.00 33.10 233 GLU F C 1
ATOM 13050 O O . GLU F 1 253 ? 59.733 -53.527 58.501 1.00 27.33 233 GLU F O 1
ATOM 13056 N N . VAL F 1 254 ? 60.353 -53.077 56.330 1.00 31.51 234 VAL F N 1
ATOM 13057 C CA . VAL F 1 254 ? 59.245 -52.153 55.943 1.00 28.53 234 VAL F CA 1
ATOM 13058 C C . VAL F 1 254 ? 58.136 -52.946 55.244 1.00 26.94 234 VAL F C 1
ATOM 13059 O O . VAL F 1 254 ? 57.005 -52.880 55.719 1.00 25.13 234 VAL F O 1
ATOM 13063 N N . ALA F 1 255 ? 58.463 -53.680 54.171 1.00 27.23 235 ALA F N 1
ATOM 13064 C CA . ALA F 1 255 ? 57.502 -54.337 53.244 1.00 25.69 235 ALA F CA 1
ATOM 13065 C C . ALA F 1 255 ? 56.511 -55.229 54.010 1.00 25.09 235 ALA F C 1
ATOM 13066 O O . ALA F 1 255 ? 56.923 -56.220 54.618 1.00 26.38 235 ALA F O 1
ATOM 13068 N N . GLY F 1 256 ? 55.227 -54.895 53.971 1.00 25.14 236 GLY F N 1
ATOM 13069 C CA . GLY F 1 256 ? 54.188 -55.625 54.718 1.00 27.16 236 GLY F CA 1
ATOM 13070 C C . GLY F 1 256 ? 53.776 -54.877 55.963 1.00 27.44 236 GLY F C 1
ATOM 13071 O O . GLY F 1 256 ? 52.615 -55.001 56.369 1.00 27.02 236 GLY F O 1
ATOM 13072 N N . LYS F 1 257 ? 54.672 -54.046 56.484 1.00 29.12 237 LYS F N 1
ATOM 13073 C CA . LYS F 1 257 ? 54.598 -53.522 57.866 1.00 31.49 237 LYS F CA 1
ATOM 13074 C C . LYS F 1 257 ? 54.651 -51.983 57.868 1.00 27.51 237 LYS F C 1
ATOM 13075 O O . LYS F 1 257 ? 55.020 -51.418 58.910 1.00 27.97 237 LYS F O 1
ATOM 13081 N N . ALA F 1 258 ? 54.326 -51.303 56.767 1.00 24.69 238 ALA F N 1
ATOM 13082 C CA . ALA F 1 258 ? 54.593 -49.849 56.628 1.00 24.10 238 ALA F CA 1
ATOM 13083 C C . ALA F 1 258 ? 53.688 -49.068 57.587 1.00 25.34 238 ALA F C 1
ATOM 13084 O O . ALA F 1 258 ? 52.478 -49.406 57.678 1.00 23.39 238 ALA F O 1
ATOM 13086 N N . ASP F 1 259 ? 54.281 -48.103 58.310 1.00 28.16 239 ASP F N 1
ATOM 13087 C CA . ASP F 1 259 ? 53.599 -47.138 59.215 1.00 29.81 239 ASP F CA 1
ATOM 13088 C C . ASP F 1 259 ? 53.368 -45.824 58.466 1.00 27.75 239 ASP F C 1
ATOM 13089 O O . ASP F 1 259 ? 52.225 -45.304 58.505 1.00 27.72 239 ASP F O 1
ATOM 13094 N N . ILE F 1 260 ? 54.419 -45.327 57.803 1.00 24.42 240 ILE F N 1
ATOM 13095 C CA . ILE F 1 260 ? 54.431 -44.027 57.073 1.00 23.39 240 ILE F CA 1
ATOM 13096 C C . ILE F 1 260 ? 54.534 -44.294 55.557 1.00 23.06 240 ILE F C 1
ATOM 13097 O O . ILE F 1 260 ? 55.416 -45.053 55.090 1.00 22.09 240 ILE F O 1
ATOM 13102 N N . PHE F 1 261 ? 53.653 -43.647 54.807 1.00 21.99 241 PHE F N 1
ATOM 13103 C CA . PHE F 1 261 ? 53.459 -43.799 53.354 1.00 21.35 241 PHE F CA 1
ATOM 13104 C C . PHE F 1 261 ? 53.865 -42.467 52.738 1.00 22.40 241 PHE F C 1
ATOM 13105 O O . PHE F 1 261 ? 53.098 -41.511 52.827 1.00 23.15 241 PHE F O 1
ATOM 13113 N N . LEU F 1 262 ? 55.064 -42.375 52.172 1.00 24.80 242 LEU F N 1
ATOM 13114 C CA . LEU F 1 262 ? 55.551 -41.102 51.572 1.00 24.44 242 LEU F CA 1
ATOM 13115 C C . LEU F 1 262 ? 55.026 -41.040 50.125 1.00 26.03 242 LEU F C 1
ATOM 13116 O O . LEU F 1 262 ? 55.473 -41.852 49.273 1.00 28.54 242 LEU F O 1
ATOM 13121 N N . MET F 1 263 ? 54.039 -40.175 49.872 1.00 25.75 243 MET F N 1
ATOM 13122 C CA . MET F 1 263 ? 53.487 -39.940 48.519 1.00 26.32 243 MET F CA 1
ATOM 13123 C C . MET F 1 263 ? 54.545 -39.200 47.696 1.00 28.04 243 MET F C 1
ATOM 13124 O O . MET F 1 263 ? 55.234 -38.286 48.183 1.00 29.25 243 MET F O 1
ATOM 13129 N N . PRO F 1 264 ? 54.683 -39.563 46.405 1.00 25.37 244 PRO F N 1
ATOM 13130 C CA . PRO F 1 264 ? 55.704 -38.972 45.555 1.00 24.18 244 PRO F CA 1
ATOM 13131 C C . PRO F 1 264 ? 55.329 -37.558 45.089 1.00 24.84 244 PRO F C 1
ATOM 13132 O O . PRO F 1 264 ? 56.234 -36.773 44.804 1.00 25.74 244 PRO F O 1
ATOM 13136 N N . ASN F 1 265 ? 54.029 -37.254 45.010 1.00 24.45 245 ASN F N 1
ATOM 13137 C CA . ASN F 1 265 ? 53.519 -35.916 44.600 1.00 24.44 245 ASN F CA 1
ATOM 13138 C C . ASN F 1 265 ? 52.124 -35.706 45.177 1.00 23.22 245 ASN F C 1
ATOM 13139 O O . ASN F 1 265 ? 51.551 -36.652 45.678 1.00 26.61 245 ASN F O 1
ATOM 13144 N N . ILE F 1 266 ? 51.625 -34.484 45.146 1.00 23.82 246 ILE F N 1
ATOM 13145 C CA . ILE F 1 266 ? 50.336 -34.086 45.787 1.00 26.10 246 ILE F CA 1
ATOM 13146 C C . ILE F 1 266 ? 49.170 -34.853 45.150 1.00 29.47 246 ILE F C 1
ATOM 13147 O O . ILE F 1 266 ? 48.212 -35.183 45.884 1.00 30.36 246 ILE F O 1
ATOM 13152 N N . GLU F 1 267 ? 49.230 -35.135 43.843 1.00 32.24 247 GLU F N 1
ATOM 13153 C CA . GLU F 1 267 ? 48.071 -35.674 43.085 1.00 32.28 247 GLU F CA 1
ATOM 13154 C C . GLU F 1 267 ? 47.814 -37.097 43.565 1.00 31.63 247 GLU F C 1
ATOM 13155 O O . GLU F 1 267 ? 46.656 -37.368 43.937 1.00 30.95 247 GLU F O 1
ATOM 13161 N N . THR F 1 268 ? 48.850 -37.947 43.642 1.00 29.74 248 THR F N 1
ATOM 13162 C CA . THR F 1 268 ? 48.677 -39.334 44.164 1.00 30.16 248 THR F CA 1
ATOM 13163 C C . THR F 1 268 ? 48.376 -39.264 45.676 1.00 31.31 248 THR F C 1
ATOM 13164 O O . THR F 1 268 ? 47.545 -40.092 46.172 1.00 28.55 248 THR F O 1
ATOM 13168 N N . GLY F 1 269 ? 48.972 -38.299 46.384 1.00 29.24 249 GLY F N 1
ATOM 13169 C CA . GLY F 1 269 ? 48.694 -38.116 47.819 1.00 29.66 249 GLY F CA 1
ATOM 13170 C C . GLY F 1 269 ? 47.242 -37.745 48.065 1.00 28.76 249 GLY F C 1
ATOM 13171 O O . GLY F 1 269 ? 46.586 -38.398 48.908 1.00 26.38 249 GLY F O 1
ATOM 13172 N N . ASN F 1 270 ? 46.758 -36.735 47.339 1.00 30.29 250 ASN F N 1
ATOM 13173 C CA . ASN F 1 270 ? 45.404 -36.138 47.520 1.00 30.84 250 ASN F CA 1
ATOM 13174 C C . ASN F 1 270 ? 44.356 -37.179 47.119 1.00 29.76 250 ASN F C 1
ATOM 13175 O O . ASN F 1 270 ? 43.348 -37.285 47.821 1.00 27.26 250 ASN F O 1
ATOM 13180 N N . VAL F 1 271 ? 44.619 -37.936 46.047 1.00 29.32 251 VAL F N 1
ATOM 13181 C CA . VAL F 1 271 ? 43.751 -39.070 45.613 1.00 29.68 251 VAL F CA 1
ATOM 13182 C C . VAL F 1 271 ? 43.710 -40.086 46.771 1.00 29.69 251 VAL F C 1
ATOM 13183 O O . VAL F 1 271 ? 42.647 -40.248 47.376 1.00 29.37 251 VAL F O 1
ATOM 13187 N N . MET F 1 272 ? 44.829 -40.681 47.170 1.00 29.74 252 MET F N 1
ATOM 13188 C CA . MET F 1 272 ? 44.746 -41.710 48.234 1.00 30.79 252 MET F CA 1
ATOM 13189 C C . MET F 1 272 ? 43.857 -41.180 49.367 1.00 29.55 252 MET F C 1
ATOM 13190 O O . MET F 1 272 ? 43.025 -41.969 49.881 1.00 26.50 252 MET F O 1
ATOM 13195 N N . TYR F 1 273 ? 44.013 -39.903 49.741 1.00 28.64 253 TYR F N 1
ATOM 13196 C CA . TYR F 1 273 ? 43.394 -39.354 50.974 1.00 28.04 253 TYR F CA 1
ATOM 13197 C C . TYR F 1 273 ? 41.868 -39.300 50.812 1.00 26.62 253 TYR F C 1
ATOM 13198 O O . TYR F 1 273 ? 41.110 -39.749 51.698 1.00 24.33 253 TYR F O 1
ATOM 13207 N N . LYS F 1 274 ? 41.431 -38.712 49.708 1.00 24.98 254 LYS F N 1
ATOM 13208 C CA . LYS F 1 274 ? 40.004 -38.467 49.432 1.00 25.62 254 LYS F CA 1
ATOM 13209 C C . LYS F 1 274 ? 39.341 -39.821 49.171 1.00 25.26 254 LYS F C 1
ATOM 13210 O O . LYS F 1 274 ? 38.181 -40.007 49.578 1.00 25.52 254 LYS F O 1
ATOM 13216 N N . THR F 1 275 ? 40.036 -40.765 48.537 1.00 25.17 255 THR F N 1
ATOM 13217 C CA . THR F 1 275 ? 39.407 -42.079 48.255 1.00 24.83 255 THR F CA 1
ATOM 13218 C C . THR F 1 275 ? 39.134 -42.749 49.607 1.00 23.52 255 THR F C 1
ATOM 13219 O O . THR F 1 275 ? 37.997 -43.178 49.786 1.00 24.71 255 THR F O 1
ATOM 13223 N N . LEU F 1 276 ? 40.045 -42.702 50.577 1.00 22.70 256 LEU F N 1
ATOM 13224 C CA . LEU F 1 276 ? 39.782 -43.303 51.928 1.00 24.43 256 LEU F CA 1
ATOM 13225 C C . LEU F 1 276 ? 38.536 -42.705 52.625 1.00 25.00 256 LEU F C 1
ATOM 13226 O O . LEU F 1 276 ? 37.833 -43.461 53.353 1.00 20.77 256 LEU F O 1
ATOM 13231 N N . THR F 1 277 ? 38.310 -41.396 52.468 1.00 25.81 257 THR F N 1
ATOM 13232 C CA . THR F 1 277 ? 37.288 -40.646 53.228 1.00 26.20 257 THR F CA 1
ATOM 13233 C C . THR F 1 277 ? 35.940 -40.704 52.510 1.00 28.55 257 THR F C 1
ATOM 13234 O O . THR F 1 277 ? 34.939 -40.639 53.246 1.00 31.65 257 THR F O 1
ATOM 13238 N N . TYR F 1 278 ? 35.898 -40.796 51.169 1.00 28.32 258 TYR F N 1
ATOM 13239 C CA . TYR F 1 278 ? 34.627 -40.813 50.388 1.00 29.05 258 TYR F CA 1
ATOM 13240 C C . TYR F 1 278 ? 34.161 -42.263 50.144 1.00 30.87 258 TYR F C 1
ATOM 13241 O O . TYR F 1 278 ? 32.977 -42.484 49.802 1.00 29.29 258 TYR F O 1
ATOM 13250 N N . THR F 1 279 ? 35.022 -43.243 50.428 1.00 33.53 259 THR F N 1
ATOM 13251 C CA . THR F 1 279 ? 34.838 -44.660 50.020 1.00 33.12 259 THR F CA 1
ATOM 13252 C C . THR F 1 279 ? 34.726 -45.573 51.252 1.00 31.34 259 THR F C 1
ATOM 13253 O O . THR F 1 279 ? 34.286 -46.690 51.098 1.00 30.14 259 THR F O 1
ATOM 13257 N N . THR F 1 280 ? 35.057 -45.078 52.440 1.00 35.08 260 THR F N 1
ATOM 13258 C CA . THR F 1 280 ? 35.299 -45.858 53.688 1.00 33.88 260 THR F CA 1
ATOM 13259 C C . THR F 1 280 ? 34.836 -45.005 54.875 1.00 32.44 260 THR F C 1
ATOM 13260 O O . THR F 1 280 ? 34.734 -43.771 54.728 1.00 31.32 260 THR F O 1
ATOM 13264 N N . ASP F 1 281 ? 34.539 -45.652 55.996 1.00 33.59 261 ASP F N 1
ATOM 13265 C CA . ASP F 1 281 ? 34.154 -45.001 57.270 1.00 33.68 261 ASP F CA 1
ATOM 13266 C C . ASP F 1 281 ? 35.362 -45.065 58.198 1.00 32.89 261 ASP F C 1
ATOM 13267 O O . ASP F 1 281 ? 35.158 -45.160 59.395 1.00 39.00 261 ASP F O 1
ATOM 13272 N N . SER F 1 282 ? 36.568 -44.973 57.649 1.00 31.26 262 SER F N 1
ATOM 13273 C CA . SER F 1 282 ? 37.846 -45.113 58.387 1.00 30.05 262 SER F CA 1
ATOM 13274 C C . SER F 1 282 ? 38.049 -43.840 59.224 1.00 30.25 262 SER F C 1
ATOM 13275 O O . SER F 1 282 ? 37.912 -42.738 58.653 1.00 31.64 262 SER F O 1
ATOM 13278 N N . LYS F 1 283 ? 38.276 -43.966 60.536 1.00 29.04 263 LYS F N 1
ATOM 13279 C CA . LYS F 1 283 ? 38.547 -42.796 61.411 1.00 30.09 263 LYS F CA 1
ATOM 13280 C C . LYS F 1 283 ? 39.804 -42.106 60.894 1.00 30.96 263 LYS F C 1
ATOM 13281 O O . LYS F 1 283 ? 40.764 -42.839 60.565 1.00 31.55 263 LYS F O 1
ATOM 13287 N N . ASN F 1 284 ? 39.828 -40.769 60.845 1.00 31.86 264 ASN F N 1
ATOM 13288 C CA . ASN F 1 284 ? 41.063 -40.029 60.450 1.00 30.75 264 ASN F CA 1
ATOM 13289 C C . ASN F 1 284 ? 41.262 -38.715 61.217 1.00 28.20 264 ASN F C 1
ATOM 13290 O O . ASN F 1 284 ? 40.358 -38.256 61.900 1.00 31.79 264 ASN F O 1
ATOM 13295 N N . GLY F 1 285 ? 42.459 -38.171 61.105 1.00 25.23 265 GLY F N 1
ATOM 13296 C CA . GLY F 1 285 ? 42.838 -36.859 61.630 1.00 26.50 265 GLY F CA 1
ATOM 13297 C C . GLY F 1 285 ? 44.000 -36.308 60.831 1.00 27.48 265 GLY F C 1
ATOM 13298 O O . GLY F 1 285 ? 44.646 -37.098 60.092 1.00 29.17 265 GLY F O 1
ATOM 13299 N N . GLY F 1 286 ? 44.270 -35.013 60.978 1.00 26.19 266 GLY F N 1
ATOM 13300 C CA . GLY F 1 286 ? 45.289 -34.323 60.175 1.00 26.13 266 GLY F CA 1
ATOM 13301 C C . GLY F 1 286 ? 45.892 -33.158 60.921 1.00 25.49 266 GLY F C 1
ATOM 13302 O O . GLY F 1 286 ? 45.224 -32.546 61.778 1.00 23.05 266 GLY F O 1
ATOM 13303 N N . ILE F 1 287 ? 47.144 -32.890 60.602 1.00 27.34 267 ILE F N 1
ATOM 13304 C CA . ILE F 1 287 ? 47.867 -31.689 61.085 1.00 28.66 267 ILE F CA 1
ATOM 13305 C C . ILE F 1 287 ? 48.952 -31.324 60.074 1.00 27.71 267 ILE F C 1
ATOM 13306 O O . ILE F 1 287 ? 49.249 -32.142 59.180 1.00 23.61 267 ILE F O 1
ATOM 13311 N N . LEU F 1 288 ? 49.409 -30.075 60.179 1.00 30.05 268 LEU F N 1
ATOM 13312 C CA . LEU F 1 288 ? 50.628 -29.533 59.526 1.00 30.57 268 LEU F CA 1
ATOM 13313 C C . LEU F 1 288 ? 51.704 -29.459 60.604 1.00 26.98 268 LEU F C 1
ATOM 13314 O O . LEU F 1 288 ? 51.439 -28.910 61.664 1.00 24.47 268 LEU F O 1
ATOM 13319 N N . VAL F 1 289 ? 52.864 -30.040 60.325 1.00 26.66 269 VAL F N 1
ATOM 13320 C CA . VAL F 1 289 ? 54.047 -30.011 61.216 1.00 25.32 269 VAL F CA 1
ATOM 13321 C C . VAL F 1 289 ? 55.195 -29.417 60.412 1.00 25.60 269 VAL F C 1
ATOM 13322 O O . VAL F 1 289 ? 54.904 -28.885 59.320 1.00 23.34 269 VAL F O 1
ATOM 13326 N N . GLY F 1 290 ? 56.407 -29.399 60.977 1.00 27.85 270 GLY F N 1
ATOM 13327 C CA . GLY F 1 290 ? 57.587 -28.772 60.343 1.00 30.27 270 GLY F CA 1
ATOM 13328 C C . GLY F 1 290 ? 57.654 -27.278 60.617 1.00 28.26 270 GLY F C 1
ATOM 13329 O O . GLY F 1 290 ? 58.708 -26.665 60.423 1.00 31.20 270 GLY F O 1
ATOM 13330 N N . THR F 1 291 ? 56.547 -26.724 61.067 1.00 26.59 271 THR F N 1
ATOM 13331 C CA . THR F 1 291 ? 56.440 -25.387 61.685 1.00 26.19 271 THR F CA 1
ATOM 13332 C C . THR F 1 291 ? 56.859 -25.479 63.155 1.00 24.15 271 THR F C 1
ATOM 13333 O O . THR F 1 291 ? 56.853 -26.581 63.728 1.00 24.40 271 THR F O 1
ATOM 13337 N N . SER F 1 292 ? 57.135 -24.336 63.759 1.00 23.11 272 SER F N 1
ATOM 13338 C CA . SER F 1 292 ? 57.569 -24.211 65.172 1.00 24.00 272 SER F CA 1
ATOM 13339 C C . SER F 1 292 ? 56.533 -24.859 66.090 1.00 23.18 272 SER F C 1
ATOM 13340 O O . SER F 1 292 ? 56.842 -25.091 67.260 1.00 22.34 272 SER F O 1
ATOM 13343 N N . ALA F 1 293 ? 55.328 -25.101 65.590 1.00 24.95 273 ALA F N 1
ATOM 13344 C CA . ALA F 1 293 ? 54.241 -25.716 66.389 1.00 26.96 273 ALA F CA 1
ATOM 13345 C C . ALA F 1 293 ? 53.143 -26.291 65.498 1.00 26.39 273 ALA F C 1
ATOM 13346 O O . ALA F 1 293 ? 52.934 -25.836 64.370 1.00 28.26 273 ALA F O 1
ATOM 13348 N N . PRO F 1 294 ? 52.389 -27.286 66.019 1.00 24.70 274 PRO F N 1
ATOM 13349 C CA . PRO F 1 294 ? 51.368 -27.979 65.237 1.00 23.88 274 PRO F CA 1
ATOM 13350 C C . PRO F 1 294 ? 50.309 -27.011 64.697 1.00 21.70 274 PRO F C 1
ATOM 13351 O O . PRO F 1 294 ? 50.026 -26.055 65.372 1.00 21.68 274 PRO F O 1
ATOM 13355 N N . VAL F 1 295 ? 49.790 -27.276 63.502 1.00 20.10 275 VAL F N 1
ATOM 13356 C CA . VAL F 1 295 ? 48.655 -26.535 62.880 1.00 20.44 275 VAL F CA 1
ATOM 13357 C C . VAL F 1 295 ? 47.537 -27.527 62.568 1.00 21.45 275 VAL F C 1
ATOM 13358 O O . VAL F 1 295 ? 47.728 -28.427 61.728 1.00 21.93 275 VAL F O 1
ATOM 13362 N N . VAL F 1 296 ? 46.390 -27.332 63.189 1.00 22.45 276 VAL F N 1
ATOM 13363 C CA . VAL F 1 296 ? 45.127 -28.015 62.814 1.00 24.40 276 VAL F CA 1
ATOM 13364 C C . VAL F 1 296 ? 44.490 -27.240 61.652 1.00 27.00 276 VAL F C 1
ATOM 13365 O O . VAL F 1 296 ? 44.203 -26.065 61.808 1.00 29.17 276 VAL F O 1
ATOM 13369 N N . LEU F 1 297 ? 44.233 -27.879 60.522 1.00 31.89 277 LEU F N 1
ATOM 13370 C CA . LEU F 1 297 ? 43.630 -27.218 59.339 1.00 35.23 277 LEU F CA 1
ATOM 13371 C C . LEU F 1 297 ? 42.378 -27.997 58.948 1.00 36.65 277 LEU F C 1
ATOM 13372 O O . LEU F 1 297 ? 42.499 -28.839 58.073 1.00 42.15 277 LEU F O 1
ATOM 13377 N N . THR F 1 298 ? 41.246 -27.782 59.616 1.00 38.63 278 THR F N 1
ATOM 13378 C CA . THR F 1 298 ? 40.015 -28.580 59.372 1.00 41.23 278 THR F CA 1
ATOM 13379 C C . THR F 1 298 ? 39.237 -27.940 58.229 1.00 42.47 278 THR F C 1
ATOM 13380 O O . THR F 1 298 ? 39.563 -26.819 57.856 1.00 45.01 278 THR F O 1
ATOM 13384 N N . SER F 1 299 ? 38.248 -28.664 57.714 1.00 47.07 279 SER F N 1
ATOM 13385 C CA . SER F 1 299 ? 37.451 -28.369 56.496 1.00 47.31 279 SER F CA 1
ATOM 13386 C C . SER F 1 299 ? 35.967 -28.645 56.814 1.00 45.19 279 SER F C 1
ATOM 13387 O O . SER F 1 299 ? 35.670 -29.210 57.909 1.00 44.40 279 SER F O 1
ATOM 13390 N N . ARG F 1 300 ? 35.053 -28.189 55.956 1.00 41.83 280 ARG F N 1
ATOM 13391 C CA . ARG F 1 300 ? 33.604 -28.491 56.091 1.00 43.63 280 ARG F CA 1
ATOM 13392 C C . ARG F 1 300 ? 33.410 -30.010 55.933 1.00 41.75 280 ARG F C 1
ATOM 13393 O O . ARG F 1 300 ? 32.535 -30.572 56.603 1.00 38.58 280 ARG F O 1
ATOM 13401 N N . ALA F 1 301 ? 34.207 -30.640 55.061 1.00 41.76 281 ALA F N 1
ATOM 13402 C CA . ALA F 1 301 ? 34.193 -32.087 54.744 1.00 38.62 281 ALA F CA 1
ATOM 13403 C C . ALA F 1 301 ? 34.590 -32.895 55.985 1.00 44.56 281 ALA F C 1
ATOM 13404 O O . ALA F 1 301 ? 34.088 -34.016 56.152 1.00 53.92 281 ALA F O 1
ATOM 13406 N N . ASP F 1 302 ? 35.462 -32.354 56.840 1.00 47.52 282 ASP F N 1
ATOM 13407 C CA . ASP F 1 302 ? 35.878 -33.035 58.094 1.00 43.56 282 ASP F CA 1
ATOM 13408 C C . ASP F 1 302 ? 34.640 -33.108 58.990 1.00 36.72 282 ASP F C 1
ATOM 13409 O O . ASP F 1 302 ? 33.924 -32.104 59.068 1.00 33.98 282 ASP F O 1
ATOM 13414 N N . SER F 1 303 ? 34.399 -34.268 59.601 1.00 34.98 283 SER F N 1
ATOM 13415 C CA . SER F 1 303 ? 33.340 -34.504 60.619 1.00 36.28 283 SER F CA 1
ATOM 13416 C C . SER F 1 303 ? 33.740 -33.914 61.970 1.00 32.67 283 SER F C 1
ATOM 13417 O O . SER F 1 303 ? 34.932 -33.588 62.143 1.00 33.98 283 SER F O 1
ATOM 13420 N N . HIS F 1 304 ? 32.787 -33.890 62.903 1.00 28.17 284 HIS F N 1
ATOM 13421 C CA . HIS F 1 304 ? 33.010 -33.511 64.316 1.00 27.11 284 HIS F CA 1
ATOM 13422 C C . HIS F 1 304 ? 34.076 -34.469 64.829 1.00 26.63 284 HIS F C 1
ATOM 13423 O O . HIS F 1 304 ? 35.042 -33.993 65.470 1.00 25.75 284 HIS F O 1
ATOM 13430 N N . GLU F 1 305 ? 33.901 -35.756 64.514 1.00 28.70 285 GLU F N 1
ATOM 13431 C CA . GLU F 1 305 ? 34.769 -36.857 65.014 1.00 31.86 285 GLU F CA 1
ATOM 13432 C C . GLU F 1 305 ? 36.210 -36.660 64.506 1.00 30.48 285 GLU F C 1
ATOM 13433 O O . GLU F 1 305 ? 37.134 -37.055 65.249 1.00 30.11 285 GLU F O 1
ATOM 13439 N N . THR F 1 306 ? 36.433 -36.069 63.320 1.00 28.01 286 THR F N 1
ATOM 13440 C CA . THR F 1 306 ? 37.804 -36.004 62.745 1.00 28.09 286 THR F CA 1
ATOM 13441 C C . THR F 1 306 ? 38.389 -34.638 63.071 1.00 27.86 286 THR F C 1
ATOM 13442 O O . THR F 1 306 ? 39.628 -34.493 62.989 1.00 28.53 286 THR F O 1
ATOM 13446 N N . LYS F 1 307 ? 37.560 -33.696 63.507 1.00 27.64 287 LYS F N 1
ATOM 13447 C CA . LYS F 1 307 ? 38.080 -32.406 64.024 1.00 27.64 287 LYS F CA 1
ATOM 13448 C C . LYS F 1 307 ? 38.700 -32.705 65.379 1.00 28.37 287 LYS F C 1
ATOM 13449 O O . LYS F 1 307 ? 39.863 -32.339 65.580 1.00 33.22 287 LYS F O 1
ATOM 13455 N N . MET F 1 308 ? 37.979 -33.442 66.216 1.00 29.39 288 MET F N 1
ATOM 13456 C CA . MET F 1 308 ? 38.444 -33.880 67.561 1.00 32.41 288 MET F CA 1
ATOM 13457 C C . MET F 1 308 ? 39.762 -34.650 67.440 1.00 28.57 288 MET F C 1
ATOM 13458 O O . MET F 1 308 ? 40.673 -34.401 68.240 1.00 25.58 288 MET F O 1
ATOM 13463 N N . ASN F 1 309 ? 39.836 -35.579 66.489 1.00 26.80 289 ASN F N 1
ATOM 13464 C CA . ASN F 1 309 ? 41.037 -36.423 66.275 1.00 25.90 289 ASN F CA 1
ATOM 13465 C C . ASN F 1 309 ? 42.221 -35.518 65.906 1.00 24.56 289 ASN F C 1
ATOM 13466 O O . ASN F 1 309 ? 43.352 -35.765 66.401 1.00 23.16 289 ASN F O 1
ATOM 13471 N N . SER F 1 310 ? 41.968 -34.506 65.070 1.00 22.90 290 SER F N 1
ATOM 13472 C CA . SER F 1 310 ? 43.005 -33.566 64.573 1.00 23.77 290 SER F CA 1
ATOM 13473 C C . SER F 1 310 ? 43.572 -32.756 65.751 1.00 24.48 290 SER F C 1
ATOM 13474 O O . SER F 1 310 ? 44.813 -32.570 65.836 1.00 23.54 290 SER F O 1
ATOM 13477 N N . ILE F 1 311 ? 42.709 -32.355 66.678 1.00 25.59 291 ILE F N 1
ATOM 13478 C CA . ILE F 1 311 ? 43.124 -31.553 67.861 1.00 26.80 291 ILE F CA 1
ATOM 13479 C C . ILE F 1 311 ? 43.996 -32.428 68.751 1.00 26.69 291 ILE F C 1
ATOM 13480 O O . ILE F 1 311 ? 44.985 -31.903 69.321 1.00 25.59 291 ILE F O 1
ATOM 13485 N N . ALA F 1 312 ? 43.625 -33.704 68.850 1.00 27.34 292 ALA F N 1
ATOM 13486 C CA . ALA F 1 312 ? 44.352 -34.731 69.619 1.00 28.68 292 ALA F CA 1
ATOM 13487 C C . ALA F 1 312 ? 45.769 -34.853 69.064 1.00 30.00 292 ALA F C 1
ATOM 13488 O O . ALA F 1 312 ? 46.729 -34.797 69.877 1.00 32.04 292 ALA F O 1
ATOM 13490 N N . LEU F 1 313 ? 45.905 -35.011 67.743 1.00 28.73 293 LEU F N 1
ATOM 13491 C CA . LEU F 1 313 ? 47.237 -35.252 67.125 1.00 29.15 293 LEU F CA 1
ATOM 13492 C C . LEU F 1 313 ? 48.115 -34.048 67.456 1.00 26.72 293 LEU F C 1
ATOM 13493 O O . LEU F 1 313 ? 49.269 -34.248 67.928 1.00 28.47 293 LEU F O 1
ATOM 13498 N N . ALA F 1 314 ? 47.585 -32.846 67.261 1.00 23.02 294 ALA F N 1
ATOM 13499 C CA . ALA F 1 314 ? 48.326 -31.606 67.577 1.00 22.21 294 ALA F CA 1
ATOM 13500 C C . ALA F 1 314 ? 48.789 -31.658 69.039 1.00 20.49 294 ALA F C 1
ATOM 13501 O O . ALA F 1 314 ? 49.991 -31.493 69.288 1.00 18.00 294 ALA F O 1
ATOM 13503 N N . ALA F 1 315 ? 47.867 -31.938 69.964 1.00 21.13 295 ALA F N 1
ATOM 13504 C CA . ALA F 1 315 ? 48.118 -31.954 71.428 1.00 21.30 295 ALA F CA 1
ATOM 13505 C C . ALA F 1 315 ? 49.300 -32.871 71.762 1.00 21.88 295 ALA F C 1
ATOM 13506 O O . ALA F 1 315 ? 50.092 -32.482 72.601 1.00 20.39 295 ALA F O 1
ATOM 13508 N N . LEU F 1 316 ? 49.408 -34.047 71.129 1.00 24.50 296 LEU F N 1
ATOM 13509 C CA . LEU F 1 316 ? 50.542 -34.994 71.337 1.00 25.12 296 LEU F CA 1
ATOM 13510 C C . LEU F 1 316 ? 51.838 -34.428 70.737 1.00 25.83 296 LEU F C 1
ATOM 13511 O O . LEU F 1 316 ? 52.891 -34.567 71.359 1.00 26.02 296 LEU F O 1
ATOM 13516 N N . VAL F 1 317 ? 51.782 -33.804 69.573 1.00 25.75 297 VAL F N 1
ATOM 13517 C CA . VAL F 1 317 ? 53.019 -33.286 68.930 1.00 27.57 297 VAL F CA 1
ATOM 13518 C C . VAL F 1 317 ? 53.610 -32.166 69.803 1.00 27.68 297 VAL F C 1
ATOM 13519 O O . VAL F 1 317 ? 54.813 -32.243 70.076 1.00 27.57 297 VAL F O 1
ATOM 13523 N N . ALA F 1 318 ? 52.823 -31.169 70.222 1.00 30.19 298 ALA F N 1
ATOM 13524 C CA . ALA F 1 318 ? 53.209 -30.189 71.277 1.00 30.37 298 ALA F CA 1
ATOM 13525 C C . ALA F 1 318 ? 53.620 -30.975 72.524 1.00 32.22 298 ALA F C 1
ATOM 13526 O O . ALA F 1 318 ? 54.660 -30.691 73.106 1.00 32.53 298 ALA F O 1
ATOM 13528 N N . GLY F 1 319 ? 52.821 -31.981 72.868 1.00 34.05 299 GLY F N 1
ATOM 13529 C CA . GLY F 1 319 ? 53.035 -32.861 74.023 1.00 35.26 299 GLY F CA 1
ATOM 13530 C C . GLY F 1 319 ? 54.428 -33.440 74.061 1.00 34.90 299 GLY F C 1
ATOM 13531 O O . GLY F 1 319 ? 54.879 -33.759 75.156 1.00 38.26 299 GLY F O 1
ATOM 13532 N N . ASN F 1 320 ? 55.075 -33.612 72.908 1.00 38.59 300 ASN F N 1
ATOM 13533 C CA . ASN F 1 320 ? 56.436 -34.211 72.849 1.00 40.82 300 ASN F CA 1
ATOM 13534 C C . ASN F 1 320 ? 57.436 -33.111 72.507 1.00 43.55 300 ASN F C 1
ATOM 13535 O O . ASN F 1 320 ? 57.994 -33.182 71.401 1.00 49.05 300 ASN F O 1
ATOM 13540 N N . LYS F 1 321 ? 57.620 -32.136 73.404 1.00 52.89 301 LYS F N 1
ATOM 13541 C CA . LYS F 1 321 ? 58.559 -30.996 73.200 1.00 58.64 301 LYS F CA 1
ATOM 13542 C C . LYS F 1 321 ? 57.972 -29.978 72.209 1.00 54.10 301 LYS F C 1
ATOM 13543 O O . LYS F 1 321 ? 58.192 -28.785 72.385 1.00 47.53 301 LYS F O 1
ATOM 13550 N N . MET G 1 21 ? 87.407 -69.031 48.546 1.00 84.24 1 MET G N 1
ATOM 13551 C CA . MET G 1 21 ? 88.461 -70.028 48.912 1.00 86.35 1 MET G CA 1
ATOM 13552 C C . MET G 1 21 ? 89.643 -69.959 47.920 1.00 80.26 1 MET G C 1
ATOM 13553 O O . MET G 1 21 ? 90.600 -70.745 48.120 1.00 76.05 1 MET G O 1
ATOM 13558 N N . ILE G 1 22 ? 89.595 -69.064 46.909 1.00 68.42 2 ILE G N 1
ATOM 13559 C CA . ILE G 1 22 ? 90.577 -68.954 45.777 1.00 59.72 2 ILE G CA 1
ATOM 13560 C C . ILE G 1 22 ? 91.194 -67.552 45.755 1.00 52.97 2 ILE G C 1
ATOM 13561 O O . ILE G 1 22 ? 90.747 -66.742 44.942 1.00 57.68 2 ILE G O 1
ATOM 13566 N N . LYS G 1 23 ? 92.233 -67.322 46.558 1.00 47.29 3 LYS G N 1
ATOM 13567 C CA . LYS G 1 23 ? 92.655 -65.981 47.035 1.00 43.45 3 LYS G CA 1
ATOM 13568 C C . LYS G 1 23 ? 93.966 -65.509 46.395 1.00 42.62 3 LYS G C 1
ATOM 13569 O O . LYS G 1 23 ? 94.480 -64.466 46.867 1.00 40.28 3 LYS G O 1
ATOM 13575 N N . SER G 1 24 ? 94.468 -66.202 45.359 1.00 43.43 4 SER G N 1
ATOM 13576 C CA . SER G 1 24 ? 95.762 -65.887 44.687 1.00 42.06 4 SER G CA 1
ATOM 13577 C C . SER G 1 24 ? 95.745 -66.265 43.202 1.00 40.23 4 SER G C 1
ATOM 13578 O O . SER G 1 24 ? 94.848 -67.001 42.776 1.00 37.51 4 SER G O 1
ATOM 13581 N N . PHE G 1 25 ? 96.762 -65.810 42.471 1.00 40.17 5 PHE G N 1
ATOM 13582 C CA . PHE G 1 25 ? 96.994 -66.137 41.044 1.00 43.00 5 PHE G CA 1
ATOM 13583 C C . PHE G 1 25 ? 97.523 -67.575 40.887 1.00 49.91 5 PHE G C 1
ATOM 13584 O O . PHE G 1 25 ? 97.042 -68.263 39.956 1.00 57.21 5 PHE G O 1
ATOM 13592 N N . ASN G 1 26 ? 98.456 -68.035 41.735 1.00 52.05 6 ASN G N 1
ATOM 13593 C CA . ASN G 1 26 ? 98.863 -69.470 41.794 1.00 50.33 6 ASN G CA 1
ATOM 13594 C C . ASN G 1 26 ? 97.623 -70.363 41.682 1.00 45.52 6 ASN G C 1
ATOM 13595 O O . ASN G 1 26 ? 97.614 -71.242 40.818 1.00 43.05 6 ASN G O 1
ATOM 13600 N N . GLU G 1 27 ? 96.625 -70.132 42.536 1.00 40.77 7 GLU G N 1
ATOM 13601 C CA . GLU G 1 27 ? 95.423 -70.986 42.657 1.00 41.09 7 GLU G CA 1
ATOM 13602 C C . GLU G 1 27 ? 94.571 -70.821 41.394 1.00 40.16 7 GLU G C 1
ATOM 13603 O O . GLU G 1 27 ? 93.944 -71.812 41.013 1.00 38.44 7 GLU G O 1
ATOM 13609 N N . ILE G 1 28 ? 94.583 -69.645 40.746 1.00 39.97 8 ILE G N 1
ATOM 13610 C CA . ILE G 1 28 ? 93.911 -69.402 39.427 1.00 42.79 8 ILE G CA 1
ATOM 13611 C C . ILE G 1 28 ? 94.596 -70.243 38.337 1.00 43.12 8 ILE G C 1
ATOM 13612 O O . ILE G 1 28 ? 93.875 -70.928 37.584 1.00 44.34 8 ILE G O 1
ATOM 13617 N N . ILE G 1 29 ? 95.921 -70.121 38.198 1.00 40.34 9 ILE G N 1
ATOM 13618 C CA . ILE G 1 29 ? 96.740 -70.918 37.241 1.00 42.45 9 ILE G CA 1
ATOM 13619 C C . ILE G 1 29 ? 96.532 -72.418 37.504 1.00 46.56 9 ILE G C 1
ATOM 13620 O O . ILE G 1 29 ? 96.336 -73.146 36.514 1.00 46.38 9 ILE G O 1
ATOM 13625 N N . MET G 1 30 ? 96.590 -72.870 38.770 1.00 51.74 10 MET G N 1
ATOM 13626 C CA . MET G 1 30 ? 96.524 -74.316 39.152 1.00 56.27 10 MET G CA 1
ATOM 13627 C C . MET G 1 30 ? 95.153 -74.873 38.751 1.00 54.90 10 MET G C 1
ATOM 13628 O O . MET G 1 30 ? 95.071 -76.082 38.475 1.00 69.08 10 MET G O 1
ATOM 13633 N N . LYS G 1 31 ? 94.117 -74.034 38.733 1.00 50.94 11 LYS G N 1
ATOM 13634 C CA . LYS G 1 31 ? 92.732 -74.449 38.394 1.00 49.28 11 LYS G CA 1
ATOM 13635 C C . LYS G 1 31 ? 92.552 -74.421 36.862 1.00 51.19 11 LYS G C 1
ATOM 13636 O O . LYS G 1 31 ? 91.918 -75.358 36.365 1.00 59.17 11 LYS G O 1
ATOM 13642 N N . VAL G 1 32 ? 93.093 -73.436 36.125 1.00 47.32 12 VAL G N 1
ATOM 13643 C CA . VAL G 1 32 ? 93.099 -73.435 34.621 1.00 46.18 12 VAL G CA 1
ATOM 13644 C C . VAL G 1 32 ? 93.749 -74.744 34.109 1.00 45.71 12 VAL G C 1
ATOM 13645 O O . VAL G 1 32 ? 93.101 -75.418 33.272 1.00 45.42 12 VAL G O 1
ATOM 13649 N N . LYS G 1 33 ? 94.961 -75.085 34.588 1.00 44.42 13 LYS G N 1
ATOM 13650 C CA . LYS G 1 33 ? 95.781 -76.280 34.205 1.00 46.13 13 LYS G CA 1
ATOM 13651 C C . LYS G 1 33 ? 95.002 -77.590 34.397 1.00 45.37 13 LYS G C 1
ATOM 13652 O O . LYS G 1 33 ? 95.324 -78.598 33.711 1.00 45.94 13 LYS G O 1
ATOM 13658 N N . SER G 1 34 ? 94.052 -77.608 35.331 1.00 44.42 14 SER G N 1
ATOM 13659 C CA . SER G 1 34 ? 93.253 -78.808 35.677 1.00 42.63 14 SER G CA 1
ATOM 13660 C C . SER G 1 34 ? 92.155 -79.024 34.629 1.00 41.88 14 SER G C 1
ATOM 13661 O O . SER G 1 34 ? 91.668 -80.136 34.562 1.00 45.35 14 SER G O 1
ATOM 13664 N N . LYS G 1 35 ? 91.822 -78.019 33.811 1.00 46.61 15 LYS G N 1
ATOM 13665 C CA . LYS G 1 35 ? 90.728 -78.091 32.799 1.00 47.06 15 LYS G CA 1
ATOM 13666 C C . LYS G 1 35 ? 91.320 -78.145 31.393 1.00 40.93 15 LYS G C 1
ATOM 13667 O O . LYS G 1 35 ? 92.460 -77.723 31.211 1.00 30.80 15 LYS G O 1
ATOM 13673 N N . GLU G 1 36 ? 90.526 -78.646 30.445 1.00 43.97 16 GLU G N 1
ATOM 13674 C CA . GLU G 1 36 ? 90.848 -78.650 28.992 1.00 44.11 16 GLU G CA 1
ATOM 13675 C C . GLU G 1 36 ? 91.452 -77.291 28.612 1.00 42.29 16 GLU G C 1
ATOM 13676 O O . GLU G 1 36 ? 90.965 -76.266 29.138 1.00 46.38 16 GLU G O 1
ATOM 13682 N N . MET G 1 37 ? 92.487 -77.290 27.762 1.00 39.77 17 MET G N 1
ATOM 13683 C CA . MET G 1 37 ? 93.220 -76.068 27.335 1.00 37.75 17 MET G CA 1
ATOM 13684 C C . MET G 1 37 ? 92.338 -75.236 26.412 1.00 38.72 17 MET G C 1
ATOM 13685 O O . MET G 1 37 ? 91.546 -75.819 25.661 1.00 42.63 17 MET G O 1
ATOM 13690 N N . LYS G 1 38 ? 92.461 -73.919 26.510 1.00 37.99 18 LYS G N 1
ATOM 13691 C CA . LYS G 1 38 ? 91.635 -72.942 25.767 1.00 38.18 18 LYS G CA 1
ATOM 13692 C C . LYS G 1 38 ? 92.599 -72.178 24.868 1.00 36.16 18 LYS G C 1
ATOM 13693 O O . LYS G 1 38 ? 93.763 -72.004 25.259 1.00 35.29 18 LYS G O 1
ATOM 13699 N N . LYS G 1 39 ? 92.145 -71.772 23.688 1.00 37.47 19 LYS G N 1
ATOM 13700 C CA . LYS G 1 39 ? 93.046 -71.148 22.686 1.00 38.87 19 LYS G CA 1
ATOM 13701 C C . LYS G 1 39 ? 92.876 -69.619 22.708 1.00 37.52 19 LYS G C 1
ATOM 13702 O O . LYS G 1 39 ? 91.727 -69.120 22.593 1.00 32.19 19 LYS G O 1
ATOM 13708 N N . VAL G 1 40 ? 93.993 -68.899 22.836 1.00 35.60 20 VAL G N 1
ATOM 13709 C CA . VAL G 1 40 ? 94.027 -67.446 22.534 1.00 36.17 20 VAL G CA 1
ATOM 13710 C C . VAL G 1 40 ? 94.197 -67.290 21.024 1.00 36.93 20 VAL G C 1
ATOM 13711 O O . VAL G 1 40 ? 95.146 -67.857 20.495 1.00 43.61 20 VAL G O 1
ATOM 13715 N N . ALA G 1 41 ? 93.389 -66.429 20.412 1.00 35.65 21 ALA G N 1
ATOM 13716 C CA . ALA G 1 41 ? 93.617 -66.063 19.001 1.00 34.34 21 ALA G CA 1
ATOM 13717 C C . ALA G 1 41 ? 94.361 -64.731 19.072 1.00 33.15 21 ALA G C 1
ATOM 13718 O O . ALA G 1 41 ? 93.764 -63.758 19.551 1.00 34.15 21 ALA G O 1
ATOM 13720 N N . VAL G 1 42 ? 95.644 -64.686 18.699 1.00 30.50 22 VAL G N 1
ATOM 13721 C CA . VAL G 1 42 ? 96.460 -63.438 18.783 1.00 31.39 22 VAL G CA 1
ATOM 13722 C C . VAL G 1 42 ? 96.257 -62.600 17.517 1.00 32.43 22 VAL G C 1
ATOM 13723 O O . VAL G 1 42 ? 96.555 -63.104 16.440 1.00 34.00 22 VAL G O 1
ATOM 13727 N N . ALA G 1 43 ? 95.788 -61.357 17.657 1.00 36.16 23 ALA G N 1
ATOM 13728 C CA . ALA G 1 43 ? 95.367 -60.529 16.505 1.00 36.72 23 ALA G CA 1
ATOM 13729 C C . ALA G 1 43 ? 96.457 -60.137 15.517 1.00 39.19 23 ALA G C 1
ATOM 13730 O O . ALA G 1 43 ? 96.246 -60.364 14.325 1.00 37.06 23 ALA G O 1
ATOM 13732 N N . VAL G 1 44 ? 97.568 -59.577 15.964 1.00 41.05 24 VAL G N 1
ATOM 13733 C CA . VAL G 1 44 ? 98.684 -59.317 15.015 1.00 40.86 24 VAL G CA 1
ATOM 13734 C C . VAL G 1 44 ? 99.869 -59.878 15.777 1.00 41.58 24 VAL G C 1
ATOM 13735 O O . VAL G 1 44 ? 100.507 -59.117 16.504 1.00 44.13 24 VAL G O 1
ATOM 13739 N N . ALA G 1 45 ? 100.170 -61.154 15.579 1.00 41.09 25 ALA G N 1
ATOM 13740 C CA . ALA G 1 45 ? 101.137 -61.864 16.439 1.00 43.91 25 ALA G CA 1
ATOM 13741 C C . ALA G 1 45 ? 102.578 -61.391 16.312 1.00 45.94 25 ALA G C 1
ATOM 13742 O O . ALA G 1 45 ? 103.390 -61.839 17.102 1.00 43.27 25 ALA G O 1
ATOM 13744 N N . GLN G 1 46 ? 102.880 -60.528 15.356 1.00 54.32 26 GLN G N 1
ATOM 13745 C CA . GLN G 1 46 ? 104.281 -60.115 15.131 1.00 55.16 26 GLN G CA 1
ATOM 13746 C C . GLN G 1 46 ? 104.647 -59.123 16.233 1.00 59.56 26 GLN G C 1
ATOM 13747 O O . GLN G 1 46 ? 105.042 -57.999 15.898 1.00 50.78 26 GLN G O 1
ATOM 13753 N N . ASP G 1 47 ? 104.538 -59.551 17.495 1.00 67.62 27 ASP G N 1
ATOM 13754 C CA . ASP G 1 47 ? 104.884 -58.720 18.675 1.00 69.32 27 ASP G CA 1
ATOM 13755 C C . ASP G 1 47 ? 105.718 -59.620 19.578 1.00 64.32 27 ASP G C 1
ATOM 13756 O O . ASP G 1 47 ? 105.166 -60.600 20.081 1.00 63.03 27 ASP G O 1
ATOM 13761 N N . GLU G 1 48 ? 106.996 -59.306 19.755 1.00 58.15 28 GLU G N 1
ATOM 13762 C CA . GLU G 1 48 ? 107.895 -60.204 20.522 1.00 59.18 28 GLU G CA 1
ATOM 13763 C C . GLU G 1 48 ? 107.335 -60.418 21.934 1.00 56.79 28 GLU G C 1
ATOM 13764 O O . GLU G 1 48 ? 107.162 -61.591 22.292 1.00 55.82 28 GLU G O 1
ATOM 13770 N N . PRO G 1 49 ? 107.022 -59.390 22.764 1.00 55.99 29 PRO G N 1
ATOM 13771 C CA . PRO G 1 49 ? 106.569 -59.658 24.130 1.00 54.92 29 PRO G CA 1
ATOM 13772 C C . PRO G 1 49 ? 105.297 -60.514 24.233 1.00 52.61 29 PRO G C 1
ATOM 13773 O O . PRO G 1 49 ? 105.243 -61.354 25.103 1.00 54.31 29 PRO G O 1
ATOM 13777 N N . VAL G 1 50 ? 104.315 -60.275 23.365 1.00 49.63 30 VAL G N 1
ATOM 13778 C CA . VAL G 1 50 ? 103.039 -61.047 23.381 1.00 50.15 30 VAL G CA 1
ATOM 13779 C C . VAL G 1 50 ? 103.333 -62.512 23.056 1.00 52.16 30 VAL G C 1
ATOM 13780 O O . VAL G 1 50 ? 102.760 -63.387 23.723 1.00 50.64 30 VAL G O 1
ATOM 13784 N N . LEU G 1 51 ? 104.204 -62.762 22.077 1.00 54.18 31 LEU G N 1
ATOM 13785 C CA . LEU G 1 51 ? 104.567 -64.149 21.683 1.00 53.45 31 LEU G CA 1
ATOM 13786 C C . LEU G 1 51 ? 105.278 -64.847 22.841 1.00 52.61 31 LEU G C 1
ATOM 13787 O O . LEU G 1 51 ? 105.090 -66.059 22.992 1.00 53.25 31 LEU G O 1
ATOM 13792 N N . GLU G 1 52 ? 106.104 -64.116 23.589 1.00 52.61 32 GLU G N 1
ATOM 13793 C CA . GLU G 1 52 ? 106.808 -64.689 24.763 1.00 57.68 32 GLU G CA 1
ATOM 13794 C C . GLU G 1 52 ? 105.788 -65.128 25.810 1.00 49.88 32 GLU G C 1
ATOM 13795 O O . GLU G 1 52 ? 105.974 -66.198 26.402 1.00 43.35 32 GLU G O 1
ATOM 13801 N N . ALA G 1 53 ? 104.762 -64.314 26.039 1.00 48.07 33 ALA G N 1
ATOM 13802 C CA . ALA G 1 53 ? 103.694 -64.685 26.993 1.00 47.74 33 ALA G CA 1
ATOM 13803 C C . ALA G 1 53 ? 102.944 -65.912 26.476 1.00 43.87 33 ALA G C 1
ATOM 13804 O O . ALA G 1 53 ? 102.625 -66.789 27.286 1.00 43.31 33 ALA G O 1
ATOM 13806 N N . VAL G 1 54 ? 102.677 -65.956 25.173 1.00 40.39 34 VAL G N 1
ATOM 13807 C CA . VAL G 1 54 ? 101.957 -67.108 24.566 1.00 41.54 34 VAL G CA 1
ATOM 13808 C C . VAL G 1 54 ? 102.788 -68.388 24.711 1.00 42.93 34 VAL G C 1
ATOM 13809 O O . VAL G 1 54 ? 102.214 -69.411 25.118 1.00 44.81 34 VAL G O 1
ATOM 13813 N N . ARG G 1 55 ? 104.091 -68.324 24.431 1.00 45.29 35 ARG G N 1
ATOM 13814 C CA . ARG G 1 55 ? 104.956 -69.529 24.520 1.00 46.97 35 ARG G CA 1
ATOM 13815 C C . ARG G 1 55 ? 105.044 -69.994 25.975 1.00 46.25 35 ARG G C 1
ATOM 13816 O O . ARG G 1 55 ? 104.967 -71.205 26.202 1.00 43.59 35 ARG G O 1
ATOM 13824 N N . ASP G 1 56 ? 105.198 -69.059 26.913 1.00 46.13 36 ASP G N 1
ATOM 13825 C CA . ASP G 1 56 ? 105.291 -69.392 28.358 1.00 44.67 36 ASP G CA 1
ATOM 13826 C C . ASP G 1 56 ? 103.956 -69.950 28.860 1.00 42.22 36 ASP G C 1
ATOM 13827 O O . ASP G 1 56 ? 103.983 -70.850 29.704 1.00 43.10 36 ASP G O 1
ATOM 13832 N N . ALA G 1 57 ? 102.837 -69.420 28.370 1.00 37.48 37 ALA G N 1
ATOM 13833 C CA . ALA G 1 57 ? 101.512 -69.953 28.755 1.00 40.20 37 ALA G CA 1
ATOM 13834 C C . ALA G 1 57 ? 101.361 -71.402 28.290 1.00 42.17 37 ALA G C 1
ATOM 13835 O O . ALA G 1 57 ? 100.807 -72.199 29.048 1.00 38.40 37 ALA G O 1
ATOM 13837 N N . LYS G 1 58 ? 101.801 -71.713 27.071 1.00 45.52 38 LYS G N 1
ATOM 13838 C CA . LYS G 1 58 ? 101.724 -73.102 26.545 1.00 47.92 38 LYS G CA 1
ATOM 13839 C C . LYS G 1 58 ? 102.640 -74.026 27.352 1.00 50.37 38 LYS G C 1
ATOM 13840 O O . LYS G 1 58 ? 102.191 -75.131 27.698 1.00 50.49 38 LYS G O 1
ATOM 13846 N N . LYS G 1 59 ? 103.862 -73.579 27.653 1.00 51.30 39 LYS G N 1
ATOM 13847 C CA . LYS G 1 59 ? 104.829 -74.384 28.442 1.00 48.44 39 LYS G CA 1
ATOM 13848 C C . LYS G 1 59 ? 104.240 -74.600 29.830 1.00 48.73 39 LYS G C 1
ATOM 13849 O O . LYS G 1 59 ? 104.443 -75.685 30.396 1.00 49.37 39 LYS G O 1
ATOM 13855 N N . ASN G 1 60 ? 103.527 -73.601 30.344 1.00 48.45 40 ASN G N 1
ATOM 13856 C CA . ASN G 1 60 ? 102.945 -73.672 31.705 1.00 48.35 40 ASN G CA 1
ATOM 13857 C C . ASN G 1 60 ? 101.503 -74.179 31.635 1.00 45.39 40 ASN G C 1
ATOM 13858 O O . ASN G 1 60 ? 100.777 -73.931 32.581 1.00 43.71 40 ASN G O 1
ATOM 13863 N N . GLY G 1 61 ? 101.069 -74.726 30.501 1.00 42.18 41 GLY G N 1
ATOM 13864 C CA . GLY G 1 61 ? 99.732 -75.349 30.399 1.00 42.27 41 GLY G CA 1
ATOM 13865 C C . GLY G 1 61 ? 98.566 -74.429 30.698 1.00 42.51 41 GLY G C 1
ATOM 13866 O O . GLY G 1 61 ? 97.573 -74.919 31.249 1.00 46.45 41 GLY G O 1
ATOM 13867 N N . ILE G 1 62 ? 98.669 -73.151 30.337 1.00 41.31 42 ILE G N 1
ATOM 13868 C CA . ILE G 1 62 ? 97.590 -72.171 30.646 1.00 41.10 42 ILE G CA 1
ATOM 13869 C C . ILE G 1 62 ? 96.698 -71.998 29.416 1.00 42.29 42 ILE G C 1
ATOM 13870 O O . ILE G 1 62 ? 95.473 -72.134 29.553 1.00 40.18 42 ILE G O 1
ATOM 13875 N N . ALA G 1 63 ? 97.296 -71.742 28.252 1.00 44.20 43 ALA G N 1
ATOM 13876 C CA . ALA G 1 63 ? 96.491 -71.639 27.019 1.00 40.61 43 ALA G CA 1
ATOM 13877 C C . ALA G 1 63 ? 97.312 -71.934 25.763 1.00 40.92 43 ALA G C 1
ATOM 13878 O O . ALA G 1 63 ? 98.506 -71.614 25.756 1.00 35.60 43 ALA G O 1
ATOM 13880 N N . ASP G 1 64 ? 96.678 -72.521 24.745 1.00 42.49 44 ASP G N 1
ATOM 13881 C CA . ASP G 1 64 ? 97.338 -72.735 23.432 1.00 44.48 44 ASP G CA 1
ATOM 13882 C C . ASP G 1 64 ? 96.952 -71.517 22.599 1.00 43.56 44 ASP G C 1
ATOM 13883 O O . ASP G 1 64 ? 96.094 -70.768 23.062 1.00 44.75 44 ASP G O 1
ATOM 13888 N N . ALA G 1 65 ? 97.586 -71.285 21.455 1.00 41.41 45 ALA G N 1
ATOM 13889 C CA . ALA G 1 65 ? 97.235 -70.047 20.734 1.00 40.55 45 ALA G CA 1
ATOM 13890 C C . ALA G 1 65 ? 97.200 -70.208 19.220 1.00 37.33 45 ALA G C 1
ATOM 13891 O O . ALA G 1 65 ? 97.881 -71.101 18.710 1.00 37.17 45 ALA G O 1
ATOM 13893 N N . ILE G 1 66 ? 96.393 -69.384 18.549 1.00 36.91 46 ILE G N 1
ATOM 13894 C CA . ILE G 1 66 ? 96.397 -69.347 17.061 1.00 38.35 46 ILE G CA 1
ATOM 13895 C C . ILE G 1 66 ? 96.932 -67.962 16.721 1.00 36.80 46 ILE G C 1
ATOM 13896 O O . ILE G 1 66 ? 96.355 -66.983 17.195 1.00 36.63 46 ILE G O 1
ATOM 13901 N N . LEU G 1 67 ? 97.999 -67.894 15.936 1.00 39.73 47 LEU G N 1
ATOM 13902 C CA . LEU G 1 67 ? 98.648 -66.591 15.667 1.00 39.98 47 LEU G CA 1
ATOM 13903 C C . LEU G 1 67 ? 98.230 -66.085 14.286 1.00 42.05 47 LEU G C 1
ATOM 13904 O O . LEU G 1 67 ? 98.476 -66.791 13.307 1.00 45.23 47 LEU G O 1
ATOM 13909 N N . VAL G 1 68 ? 97.623 -64.898 14.229 1.00 37.00 48 VAL G N 1
ATOM 13910 C CA . VAL G 1 68 ? 97.150 -64.320 12.942 1.00 33.32 48 VAL G CA 1
ATOM 13911 C C . VAL G 1 68 ? 97.981 -63.072 12.648 1.00 35.66 48 VAL G C 1
ATOM 13912 O O . VAL G 1 68 ? 98.079 -62.219 13.532 1.00 34.98 48 VAL G O 1
ATOM 13916 N N . GLY G 1 69 ? 98.577 -62.995 11.458 1.00 38.92 49 GLY G N 1
ATOM 13917 C CA . GLY G 1 69 ? 99.440 -61.854 11.108 1.00 39.44 49 GLY G CA 1
ATOM 13918 C C . GLY G 1 69 ? 100.372 -62.187 9.962 1.00 40.35 49 GLY G C 1
ATOM 13919 O O . GLY G 1 69 ? 100.127 -63.186 9.289 1.00 38.09 49 GLY G O 1
ATOM 13920 N N . ASP G 1 70 ? 101.415 -61.382 9.758 1.00 42.21 50 ASP G N 1
ATOM 13921 C CA . ASP G 1 70 ? 102.414 -61.700 8.711 1.00 42.62 50 ASP G CA 1
ATOM 13922 C C . ASP G 1 70 ? 103.144 -62.970 9.136 1.00 42.21 50 ASP G C 1
ATOM 13923 O O . ASP G 1 70 ? 103.776 -62.952 10.197 1.00 37.31 50 ASP G O 1
ATOM 13928 N N . HIS G 1 71 ? 103.099 -64.003 8.292 1.00 46.56 51 HIS G N 1
ATOM 13929 C CA . HIS G 1 71 ? 103.717 -65.311 8.620 1.00 50.09 51 HIS G CA 1
ATOM 13930 C C . HIS G 1 71 ? 105.227 -65.148 8.731 1.00 52.50 51 HIS G C 1
ATOM 13931 O O . HIS G 1 71 ? 105.790 -65.636 9.710 1.00 53.32 51 HIS G O 1
ATOM 13938 N N . ASP G 1 72 ? 105.837 -64.430 7.792 1.00 53.37 52 ASP G N 1
ATOM 13939 C CA . ASP G 1 72 ? 107.316 -64.312 7.777 1.00 55.37 52 ASP G CA 1
ATOM 13940 C C . ASP G 1 72 ? 107.798 -63.603 9.042 1.00 54.70 52 ASP G C 1
ATOM 13941 O O . ASP G 1 72 ? 108.783 -64.070 9.625 1.00 48.95 52 ASP G O 1
ATOM 13946 N N . GLU G 1 73 ? 107.122 -62.526 9.444 1.00 58.64 53 GLU G N 1
ATOM 13947 C CA . GLU G 1 73 ? 107.507 -61.757 10.657 1.00 60.59 53 GLU G CA 1
ATOM 13948 C C . GLU G 1 73 ? 107.323 -62.594 11.922 1.00 54.87 53 GLU G C 1
ATOM 13949 O O . GLU G 1 73 ? 108.217 -62.566 12.773 1.00 50.17 53 GLU G O 1
ATOM 13955 N N . ILE G 1 74 ? 106.211 -63.317 12.027 1.00 49.97 54 ILE G N 1
ATOM 13956 C CA . ILE G 1 74 ? 105.938 -64.110 13.259 1.00 52.63 54 ILE G CA 1
ATOM 13957 C C . ILE G 1 74 ? 106.993 -65.209 13.323 1.00 50.56 54 ILE G C 1
ATOM 13958 O O . ILE G 1 74 ? 107.510 -65.455 14.413 1.00 44.96 54 ILE G O 1
ATOM 13963 N N . VAL G 1 75 ? 107.328 -65.794 12.178 1.00 51.57 55 VAL G N 1
ATOM 13964 C CA . VAL G 1 75 ? 108.272 -66.947 12.128 1.00 54.29 55 VAL G CA 1
ATOM 13965 C C . VAL G 1 75 ? 109.642 -66.461 12.631 1.00 52.63 55 VAL G C 1
ATOM 13966 O O . VAL G 1 75 ? 110.188 -67.104 13.555 1.00 45.50 55 VAL G O 1
ATOM 13970 N N . SER G 1 76 ? 110.157 -65.348 12.101 1.00 50.82 56 SER G N 1
ATOM 13971 C CA . SER G 1 76 ? 111.461 -64.789 12.537 1.00 53.95 56 SER G CA 1
ATOM 13972 C C . SER G 1 76 ? 111.413 -64.562 14.051 1.00 56.46 56 SER G C 1
ATOM 13973 O O . SER G 1 76 ? 112.321 -65.075 14.754 1.00 58.52 56 SER G O 1
ATOM 13976 N N . ILE G 1 77 ? 110.372 -63.879 14.540 1.00 57.63 57 ILE G N 1
ATOM 13977 C CA . ILE G 1 77 ? 110.248 -63.510 15.985 1.00 56.48 57 ILE G CA 1
ATOM 13978 C C . ILE G 1 77 ? 110.080 -64.795 16.818 1.00 53.25 57 ILE G C 1
ATOM 13979 O O . ILE G 1 77 ? 110.765 -64.914 17.851 1.00 52.22 57 ILE G O 1
ATOM 13984 N N . ALA G 1 78 ? 109.250 -65.744 16.380 1.00 50.10 58 ALA G N 1
ATOM 13985 C CA . ALA G 1 78 ? 109.160 -67.093 16.993 1.00 53.50 58 ALA G CA 1
ATOM 13986 C C . ALA G 1 78 ? 110.567 -67.710 17.105 1.00 54.13 58 ALA G C 1
ATOM 13987 O O . ALA G 1 78 ? 110.897 -68.209 18.187 1.00 51.73 58 ALA G O 1
ATOM 13989 N N . LEU G 1 79 ? 111.376 -67.671 16.038 1.00 56.64 59 LEU G N 1
ATOM 13990 C CA . LEU G 1 79 ? 112.728 -68.297 16.007 1.00 57.14 59 LEU G CA 1
ATOM 13991 C C . LEU G 1 79 ? 113.655 -67.519 16.960 1.00 57.82 59 LEU G C 1
ATOM 13992 O O . LEU G 1 79 ? 114.378 -68.163 17.750 1.00 61.02 59 LEU G O 1
ATOM 13997 N N . LYS G 1 80 ? 113.600 -66.185 16.936 1.00 57.10 60 LYS G N 1
ATOM 13998 C CA . LYS G 1 80 ? 114.501 -65.280 17.711 1.00 59.67 60 LYS G CA 1
ATOM 13999 C C . LYS G 1 80 ? 114.373 -65.483 19.235 1.00 59.26 60 LYS G C 1
ATOM 14000 O O . LYS G 1 80 ? 115.289 -65.030 19.939 1.00 56.97 60 LYS G O 1
ATOM 14006 N N . ILE G 1 81 ? 113.274 -66.078 19.732 1.00 62.57 61 ILE G N 1
ATOM 14007 C CA . ILE G 1 81 ? 112.987 -66.304 21.190 1.00 60.31 61 ILE G CA 1
ATOM 14008 C C . ILE G 1 81 ? 112.685 -67.790 21.450 1.00 61.45 61 ILE G C 1
ATOM 14009 O O . ILE G 1 81 ? 112.192 -68.092 22.566 1.00 62.83 61 ILE G O 1
ATOM 14014 N N . GLY G 1 82 ? 112.932 -68.672 20.470 1.00 57.06 62 GLY G N 1
ATOM 14015 C CA . GLY G 1 82 ? 112.761 -70.135 20.582 1.00 54.29 62 GLY G CA 1
ATOM 14016 C C . GLY G 1 82 ? 111.386 -70.548 21.090 1.00 56.11 62 GLY G C 1
ATOM 14017 O O . GLY G 1 82 ? 111.323 -71.344 22.055 1.00 54.07 62 GLY G O 1
ATOM 14018 N N . MET G 1 83 ? 110.326 -70.009 20.480 1.00 61.26 63 MET G N 1
ATOM 14019 C CA . MET G 1 83 ? 108.965 -70.617 20.396 1.00 63.03 63 MET G CA 1
ATOM 14020 C C . MET G 1 83 ? 109.017 -71.750 19.347 1.00 62.18 63 MET G C 1
ATOM 14021 O O . MET G 1 83 ? 109.744 -71.602 18.340 1.00 62.91 63 MET G O 1
ATOM 14026 N N . ASP G 1 84 ? 108.315 -72.863 19.565 1.00 63.98 64 ASP G N 1
ATOM 14027 C CA . ASP G 1 84 ? 108.275 -74.004 18.605 1.00 65.61 64 ASP G CA 1
ATOM 14028 C C . ASP G 1 84 ? 107.274 -73.695 17.479 1.00 68.77 64 ASP G C 1
ATOM 14029 O O . ASP G 1 84 ? 106.073 -73.937 17.652 1.00 71.16 64 ASP G O 1
ATOM 14034 N N . VAL G 1 85 ? 107.766 -73.232 16.333 1.00 75.70 65 VAL G N 1
ATOM 14035 C CA . VAL G 1 85 ? 106.938 -72.589 15.269 1.00 76.18 65 VAL G CA 1
ATOM 14036 C C . VAL G 1 85 ? 105.911 -73.604 14.735 1.00 69.03 65 VAL G C 1
ATOM 14037 O O . VAL G 1 85 ? 104.854 -73.165 14.263 1.00 73.54 65 VAL G O 1
ATOM 14041 N N . ASN G 1 86 ? 106.187 -74.908 14.819 1.00 63.18 66 ASN G N 1
ATOM 14042 C CA . ASN G 1 86 ? 105.322 -75.971 14.238 1.00 59.73 66 ASN G CA 1
ATOM 14043 C C . ASN G 1 86 ? 104.262 -76.410 15.252 1.00 54.04 66 ASN G C 1
ATOM 14044 O O . ASN G 1 86 ? 103.294 -77.044 14.812 1.00 54.60 66 ASN G O 1
ATOM 14049 N N . ASP G 1 87 ? 104.432 -76.030 16.527 1.00 52.22 67 ASP G N 1
ATOM 14050 C CA . ASP G 1 87 ? 103.568 -76.345 17.705 1.00 50.29 67 ASP G CA 1
ATOM 14051 C C . ASP G 1 87 ? 102.279 -75.498 17.720 1.00 49.78 67 ASP G C 1
ATOM 14052 O O . ASP G 1 87 ? 101.306 -75.917 18.379 1.00 49.14 67 ASP G O 1
ATOM 14057 N N . PHE G 1 88 ? 102.278 -74.324 17.070 1.00 46.71 68 PHE G N 1
ATOM 14058 C CA . PHE G 1 88 ? 101.140 -73.363 17.042 1.00 47.13 68 PHE G CA 1
ATOM 14059 C C . PHE G 1 88 ? 100.636 -73.200 15.601 1.00 45.13 68 PHE G C 1
ATOM 14060 O O . PHE G 1 88 ? 101.474 -72.978 14.718 1.00 45.04 68 PHE G O 1
ATOM 14068 N N . GLU G 1 89 ? 99.317 -73.273 15.390 1.00 42.53 69 GLU G N 1
ATOM 14069 C CA . GLU G 1 89 ? 98.636 -72.956 14.105 1.00 42.78 69 GLU G CA 1
ATOM 14070 C C . GLU G 1 89 ? 98.884 -71.467 13.845 1.00 39.92 69 GLU G C 1
ATOM 14071 O O . GLU G 1 89 ? 98.713 -70.707 14.806 1.00 39.77 69 GLU G O 1
ATOM 14077 N N . ILE G 1 90 ? 99.300 -71.082 12.627 1.00 37.89 70 ILE G N 1
ATOM 14078 C CA . ILE G 1 90 ? 99.711 -69.688 12.251 1.00 37.22 70 ILE G CA 1
ATOM 14079 C C . ILE G 1 90 ? 98.983 -69.254 10.970 1.00 38.86 70 ILE G C 1
ATOM 14080 O O . ILE G 1 90 ? 99.410 -69.681 9.870 1.00 50.82 70 ILE G O 1
ATOM 14085 N N . VAL G 1 91 ? 97.962 -68.408 11.103 1.00 33.72 71 VAL G N 1
ATOM 14086 C CA . VAL G 1 91 ? 97.143 -67.889 9.973 1.00 31.30 71 VAL G CA 1
ATOM 14087 C C . VAL G 1 91 ? 97.813 -66.643 9.394 1.00 33.38 71 VAL G C 1
ATOM 14088 O O . VAL G 1 91 ? 97.824 -65.599 10.079 1.00 33.82 71 VAL G O 1
ATOM 14092 N N . ASN G 1 92 ? 98.289 -66.732 8.155 1.00 35.71 72 ASN G N 1
ATOM 14093 C CA . ASN G 1 92 ? 98.916 -65.600 7.422 1.00 38.36 72 ASN G CA 1
ATOM 14094 C C . ASN G 1 92 ? 97.873 -64.545 7.023 1.00 40.56 72 ASN G C 1
ATOM 14095 O O . ASN G 1 92 ? 96.923 -64.892 6.286 1.00 38.16 72 ASN G O 1
ATOM 14100 N N . GLU G 1 93 ? 98.062 -63.307 7.501 1.00 46.53 73 GLU G N 1
ATOM 14101 C CA . GLU G 1 93 ? 97.308 -62.077 7.115 1.00 49.87 73 GLU G CA 1
ATOM 14102 C C . GLU G 1 93 ? 98.245 -60.877 7.247 1.00 52.03 73 GLU G C 1
ATOM 14103 O O . GLU G 1 93 ? 98.547 -60.424 8.354 1.00 51.28 73 GLU G O 1
ATOM 14109 N N . PRO G 1 94 ? 98.794 -60.374 6.118 1.00 50.95 74 PRO G N 1
ATOM 14110 C CA . PRO G 1 94 ? 99.746 -59.270 6.164 1.00 51.27 74 PRO G CA 1
ATOM 14111 C C . PRO G 1 94 ? 99.057 -57.936 6.505 1.00 47.02 74 PRO G C 1
ATOM 14112 O O . PRO G 1 94 ? 99.609 -57.166 7.248 1.00 43.87 74 PRO G O 1
ATOM 14116 N N . ASN G 1 95 ? 97.867 -57.703 5.963 1.00 48.02 75 ASN G N 1
ATOM 14117 C CA . ASN G 1 95 ? 97.066 -56.478 6.214 1.00 53.91 75 ASN G CA 1
ATOM 14118 C C . ASN G 1 95 ? 96.674 -56.419 7.703 1.00 57.18 75 ASN G C 1
ATOM 14119 O O . ASN G 1 95 ? 95.843 -57.257 8.129 1.00 67.29 75 ASN G O 1
ATOM 14124 N N . VAL G 1 96 ? 97.227 -55.458 8.458 1.00 52.76 76 VAL G N 1
ATOM 14125 C CA . VAL G 1 96 ? 97.140 -55.380 9.949 1.00 51.08 76 VAL G CA 1
ATOM 14126 C C . VAL G 1 96 ? 95.675 -55.290 10.424 1.00 50.06 76 VAL G C 1
ATOM 14127 O O . VAL G 1 96 ? 95.354 -55.850 11.490 1.00 47.43 76 VAL G O 1
ATOM 14131 N N . LYS G 1 97 ? 94.797 -54.659 9.648 1.00 51.83 77 LYS G N 1
ATOM 14132 C CA . LYS G 1 97 ? 93.357 -54.522 9.984 1.00 53.41 77 LYS G CA 1
ATOM 14133 C C . LYS G 1 97 ? 92.588 -55.801 9.640 1.00 53.70 77 LYS G C 1
ATOM 14134 O O . LYS G 1 97 ? 91.552 -56.034 10.272 1.00 56.88 77 LYS G O 1
ATOM 14140 N N . LYS G 1 98 ? 93.030 -56.581 8.653 1.00 57.52 78 LYS G N 1
ATOM 14141 C CA . LYS G 1 98 ? 92.385 -57.882 8.306 1.00 58.70 78 LYS G CA 1
ATOM 14142 C C . LYS G 1 98 ? 92.858 -58.952 9.301 1.00 53.56 78 LYS G C 1
ATOM 14143 O O . LYS G 1 98 ? 92.078 -59.881 9.624 1.00 49.49 78 LYS G O 1
ATOM 14149 N N . ALA G 1 99 ? 94.101 -58.824 9.761 1.00 47.94 79 ALA G N 1
ATOM 14150 C CA . ALA G 1 99 ? 94.725 -59.738 10.737 1.00 47.08 79 ALA G CA 1
ATOM 14151 C C . ALA G 1 99 ? 93.945 -59.663 12.056 1.00 44.10 79 ALA G C 1
ATOM 14152 O O . ALA G 1 99 ? 93.654 -60.721 12.626 1.00 38.76 79 ALA G O 1
ATOM 14154 N N . ALA G 1 100 ? 93.583 -58.453 12.492 1.00 48.16 80 ALA G N 1
ATOM 14155 C CA . ALA G 1 100 ? 92.779 -58.200 13.713 1.00 49.16 80 ALA G CA 1
ATOM 14156 C C . ALA G 1 100 ? 91.420 -58.889 13.608 1.00 47.27 80 ALA G C 1
ATOM 14157 O O . ALA G 1 100 ? 90.951 -59.363 14.637 1.00 45.81 80 ALA G O 1
ATOM 14159 N N . LEU G 1 101 ? 90.837 -58.935 12.405 1.00 52.58 81 LEU G N 1
ATOM 14160 C CA . LEU G 1 101 ? 89.422 -59.327 12.151 1.00 56.96 81 LEU G CA 1
ATOM 14161 C C . LEU G 1 101 ? 89.291 -60.827 11.856 1.00 61.99 81 LEU G C 1
ATOM 14162 O O . LEU G 1 101 ? 88.166 -61.348 12.071 1.00 69.59 81 LEU G O 1
ATOM 14167 N N . LYS G 1 102 ? 90.349 -61.483 11.353 1.00 57.87 82 LYS G N 1
ATOM 14168 C CA . LYS G 1 102 ? 90.449 -62.969 11.339 1.00 57.42 82 LYS G CA 1
ATOM 14169 C C . LYS G 1 102 ? 90.555 -63.472 12.786 1.00 50.93 82 LYS G C 1
ATOM 14170 O O . LYS G 1 102 ? 89.956 -64.524 13.093 1.00 45.40 82 LYS G O 1
ATOM 14176 N N . ALA G 1 103 ? 91.301 -62.765 13.641 1.00 45.57 83 ALA G N 1
ATOM 14177 C CA . ALA G 1 103 ? 91.616 -63.214 15.017 1.00 41.85 83 ALA G CA 1
ATOM 14178 C C . ALA G 1 103 ? 90.300 -63.282 15.774 1.00 41.66 83 ALA G C 1
ATOM 14179 O O . ALA G 1 103 ? 90.060 -64.299 16.475 1.00 39.31 83 ALA G O 1
ATOM 14181 N N . VAL G 1 104 ? 89.483 -62.246 15.568 1.00 41.98 84 VAL G N 1
ATOM 14182 C CA . VAL G 1 104 ? 88.169 -62.056 16.237 1.00 43.19 84 VAL G CA 1
ATOM 14183 C C . VAL G 1 104 ? 87.175 -63.055 15.652 1.00 42.52 84 VAL G C 1
ATOM 14184 O O . VAL G 1 104 ? 86.397 -63.591 16.452 1.00 45.36 84 VAL G O 1
ATOM 14188 N N . GLU G 1 105 ? 87.235 -63.321 14.340 1.00 44.82 85 GLU G N 1
ATOM 14189 C CA . GLU G 1 105 ? 86.444 -64.397 13.655 1.00 50.07 85 GLU G CA 1
ATOM 14190 C C . GLU G 1 105 ? 86.647 -65.774 14.319 1.00 48.97 85 GLU G C 1
ATOM 14191 O O . GLU G 1 105 ? 85.645 -66.438 14.642 1.00 54.13 85 GLU G O 1
ATOM 14197 N N . LEU G 1 106 ? 87.896 -66.204 14.496 1.00 43.93 86 LEU G N 1
ATOM 14198 C CA . LEU G 1 106 ? 88.252 -67.518 15.086 1.00 39.19 86 LEU G CA 1
ATOM 14199 C C . LEU G 1 106 ? 87.488 -67.750 16.407 1.00 35.62 86 LEU G C 1
ATOM 14200 O O . LEU G 1 106 ? 87.309 -68.921 16.810 1.00 29.74 86 LEU G O 1
ATOM 14205 N N . VAL G 1 107 ? 87.003 -66.691 17.050 1.00 36.36 87 VAL G N 1
ATOM 14206 C CA . VAL G 1 107 ? 86.366 -66.778 18.399 1.00 39.82 87 VAL G CA 1
ATOM 14207 C C . VAL G 1 107 ? 84.842 -66.860 18.242 1.00 39.74 87 VAL G C 1
ATOM 14208 O O . VAL G 1 107 ? 84.226 -67.797 18.811 1.00 42.23 87 VAL G O 1
ATOM 14212 N N . SER G 1 108 ? 84.262 -65.933 17.483 1.00 39.81 88 SER G N 1
ATOM 14213 C CA . SER G 1 108 ? 82.840 -65.961 17.063 1.00 38.45 88 SER G CA 1
ATOM 14214 C C . SER G 1 108 ? 82.506 -67.298 16.388 1.00 40.34 88 SER G C 1
ATOM 14215 O O . SER G 1 108 ? 81.368 -67.746 16.543 1.00 46.27 88 SER G O 1
ATOM 14218 N N . THR G 1 109 ? 83.460 -67.948 15.714 1.00 40.48 89 THR G N 1
ATOM 14219 C CA . THR G 1 109 ? 83.228 -69.238 15.004 1.00 41.09 89 THR G CA 1
ATOM 14220 C C . THR G 1 109 ? 83.753 -70.421 15.830 1.00 42.43 89 THR G C 1
ATOM 14221 O O . THR G 1 109 ? 83.788 -71.543 15.290 1.00 46.58 89 THR G O 1
ATOM 14225 N N . GLY G 1 110 ? 84.142 -70.199 17.085 1.00 42.68 90 GLY G N 1
ATOM 14226 C CA . GLY G 1 110 ? 84.467 -71.283 18.039 1.00 42.33 90 GLY G CA 1
ATOM 14227 C C . GLY G 1 110 ? 85.709 -72.090 17.662 1.00 39.70 90 GLY G C 1
ATOM 14228 O O . GLY G 1 110 ? 85.825 -73.223 18.144 1.00 32.73 90 GLY G O 1
ATOM 14229 N N . LYS G 1 111 ? 86.622 -71.539 16.851 1.00 42.22 91 LYS G N 1
ATOM 14230 C CA . LYS G 1 111 ? 87.932 -72.181 16.548 1.00 43.31 91 LYS G CA 1
ATOM 14231 C C . LYS G 1 111 ? 88.899 -71.870 17.689 1.00 37.82 91 LYS G C 1
ATOM 14232 O O . LYS G 1 111 ? 89.909 -72.555 17.759 1.00 36.81 91 LYS G O 1
ATOM 14238 N N . ALA G 1 112 ? 88.547 -70.907 18.546 1.00 37.18 92 ALA G N 1
ATOM 14239 C CA . ALA G 1 112 ? 89.360 -70.340 19.651 1.00 36.58 92 ALA G CA 1
ATOM 14240 C C . ALA G 1 112 ? 88.441 -69.601 20.647 1.00 38.36 92 ALA G C 1
ATOM 14241 O O . ALA G 1 112 ? 87.316 -69.214 20.250 1.00 37.06 92 ALA G O 1
ATOM 14243 N N . ASP G 1 113 ? 88.877 -69.405 21.900 1.00 40.15 93 ASP G N 1
ATOM 14244 C CA . ASP G 1 113 ? 87.982 -68.999 23.026 1.00 39.97 93 ASP G CA 1
ATOM 14245 C C . ASP G 1 113 ? 88.301 -67.593 23.586 1.00 38.41 93 ASP G C 1
ATOM 14246 O O . ASP G 1 113 ? 87.437 -67.117 24.322 1.00 33.57 93 ASP G O 1
ATOM 14251 N N . MET G 1 114 ? 89.462 -66.962 23.290 1.00 42.07 94 MET G N 1
ATOM 14252 C CA . MET G 1 114 ? 89.772 -65.523 23.617 1.00 44.12 94 MET G CA 1
ATOM 14253 C C . MET G 1 114 ? 90.588 -64.855 22.507 1.00 41.43 94 MET G C 1
ATOM 14254 O O . MET G 1 114 ? 91.410 -65.532 21.897 1.00 43.10 94 MET G O 1
ATOM 14259 N N . VAL G 1 115 ? 90.420 -63.543 22.353 1.00 40.09 95 VAL G N 1
ATOM 14260 C CA . VAL G 1 115 ? 91.262 -62.668 21.491 1.00 44.30 95 VAL G CA 1
ATOM 14261 C C . VAL G 1 115 ? 92.243 -61.926 22.401 1.00 43.24 95 VAL G C 1
ATOM 14262 O O . VAL G 1 115 ? 91.807 -61.401 23.437 1.00 41.10 95 VAL G O 1
ATOM 14266 N N . MET G 1 116 ? 93.507 -61.836 22.001 1.00 41.26 96 MET G N 1
ATOM 14267 C CA . MET G 1 116 ? 94.520 -61.005 22.689 1.00 40.05 96 MET G CA 1
ATOM 14268 C C . MET G 1 116 ? 94.984 -59.985 21.671 1.00 41.07 96 MET G C 1
ATOM 14269 O O . MET G 1 116 ? 95.179 -60.387 20.525 1.00 40.95 96 MET G O 1
ATOM 14274 N N . LYS G 1 117 ? 95.081 -58.720 22.061 1.00 47.06 97 LYS G N 1
ATOM 14275 C CA . LYS G 1 117 ? 95.635 -57.650 21.191 1.00 55.28 97 LYS G CA 1
ATOM 14276 C C . LYS G 1 117 ? 97.148 -57.895 21.040 1.00 55.83 97 LYS G C 1
ATOM 14277 O O . LYS G 1 117 ? 97.804 -58.319 22.025 1.00 58.58 97 LYS G O 1
ATOM 14283 N N . GLY G 1 118 ? 97.678 -57.673 19.837 1.00 53.27 98 GLY G N 1
ATOM 14284 C CA . GLY G 1 118 ? 99.117 -57.775 19.541 1.00 51.23 98 GLY G CA 1
ATOM 14285 C C . GLY G 1 118 ? 99.660 -56.445 19.068 1.00 47.76 98 GLY G C 1
ATOM 14286 O O . GLY G 1 118 ? 99.701 -55.514 19.891 1.00 52.58 98 GLY G O 1
ATOM 14287 N N . LEU G 1 119 ? 100.028 -56.367 17.784 1.00 46.36 99 LEU G N 1
ATOM 14288 C CA . LEU G 1 119 ? 100.750 -55.236 17.131 1.00 44.44 99 LEU G CA 1
ATOM 14289 C C . LEU G 1 119 ? 99.732 -54.358 16.402 1.00 42.91 99 LEU G C 1
ATOM 14290 O O . LEU G 1 119 ? 99.882 -54.158 15.189 1.00 45.21 99 LEU G O 1
ATOM 14295 N N . VAL G 1 120 ? 98.733 -53.877 17.142 1.00 42.93 100 VAL G N 1
ATOM 14296 C CA . VAL G 1 120 ? 97.591 -53.046 16.664 1.00 40.38 100 VAL G CA 1
ATOM 14297 C C . VAL G 1 120 ? 97.376 -51.942 17.688 1.00 43.98 100 VAL G C 1
ATOM 14298 O O . VAL G 1 120 ? 97.541 -52.226 18.904 1.00 43.88 100 VAL G O 1
ATOM 14302 N N . ASN G 1 121 ? 97.001 -50.748 17.233 1.00 47.16 101 ASN G N 1
ATOM 14303 C CA . ASN G 1 121 ? 96.522 -49.676 18.147 1.00 49.54 101 ASN G CA 1
ATOM 14304 C C . ASN G 1 121 ? 95.214 -50.178 18.792 1.00 44.88 101 ASN G C 1
ATOM 14305 O O . ASN G 1 121 ? 94.552 -51.091 18.229 1.00 46.17 101 ASN G O 1
ATOM 14310 N N . THR G 1 122 ? 94.860 -49.627 19.948 1.00 40.47 102 THR G N 1
ATOM 14311 C CA . THR G 1 122 ? 93.725 -50.109 20.775 1.00 40.23 102 THR G CA 1
ATOM 14312 C C . THR G 1 122 ? 92.405 -49.869 20.037 1.00 36.49 102 THR G C 1
ATOM 14313 O O . THR G 1 122 ? 91.542 -50.740 20.116 1.00 33.54 102 THR G O 1
ATOM 14317 N N . ALA G 1 123 ? 92.285 -48.756 19.311 1.00 38.68 103 ALA G N 1
ATOM 14318 C CA . ALA G 1 123 ? 91.050 -48.337 18.604 1.00 41.02 103 ALA G CA 1
ATOM 14319 C C . ALA G 1 123 ? 90.704 -49.346 17.497 1.00 43.64 103 ALA G C 1
ATOM 14320 O O . ALA G 1 123 ? 89.537 -49.814 17.445 1.00 41.71 103 ALA G O 1
ATOM 14322 N N . THR G 1 124 ? 91.681 -49.670 16.643 1.00 51.11 104 THR G N 1
ATOM 14323 C CA . THR G 1 124 ? 91.582 -50.707 15.577 1.00 53.69 104 THR G CA 1
ATOM 14324 C C . THR G 1 124 ? 91.143 -52.045 16.170 1.00 55.50 104 THR G C 1
ATOM 14325 O O . THR G 1 124 ? 90.103 -52.584 15.722 1.00 52.67 104 THR G O 1
ATOM 14329 N N . PHE G 1 125 ? 91.913 -52.553 17.137 1.00 50.35 105 PHE G N 1
ATOM 14330 C CA . PHE G 1 125 ? 91.624 -53.826 17.833 1.00 50.67 105 PHE G CA 1
ATOM 14331 C C . PHE G 1 125 ? 90.191 -53.797 18.386 1.00 50.86 105 PHE G C 1
ATOM 14332 O O . PHE G 1 125 ? 89.386 -54.691 18.049 1.00 51.42 105 PHE G O 1
ATOM 14340 N N . LEU G 1 126 ? 89.879 -52.788 19.204 1.00 50.59 106 LEU G N 1
ATOM 14341 C CA . LEU G 1 126 ? 88.572 -52.657 19.902 1.00 49.36 106 LEU G CA 1
ATOM 14342 C C . LEU G 1 126 ? 87.456 -52.547 18.869 1.00 48.78 106 LEU G C 1
ATOM 14343 O O . LEU G 1 126 ? 86.324 -52.963 19.201 1.00 42.56 106 LEU G O 1
ATOM 14348 N N . ARG G 1 127 ? 87.765 -51.981 17.692 1.00 53.09 107 ARG G N 1
ATOM 14349 C CA . ARG G 1 127 ? 86.801 -51.852 16.562 1.00 59.90 107 ARG G CA 1
ATOM 14350 C C . ARG G 1 127 ? 86.450 -53.259 16.059 1.00 60.01 107 ARG G C 1
ATOM 14351 O O . ARG G 1 127 ? 85.242 -53.592 15.992 1.00 54.04 107 ARG G O 1
ATOM 14359 N N . SER G 1 128 ? 87.479 -54.060 15.764 1.00 58.59 108 SER G N 1
ATOM 14360 C CA . SER G 1 128 ? 87.361 -55.470 15.320 1.00 52.44 108 SER G CA 1
ATOM 14361 C C . SER G 1 128 ? 86.422 -56.192 16.276 1.00 49.89 108 SER G C 1
ATOM 14362 O O . SER G 1 128 ? 85.416 -56.709 15.806 1.00 48.83 108 SER G O 1
ATOM 14365 N N . VAL G 1 129 ? 86.735 -56.156 17.575 1.00 49.82 109 VAL G N 1
ATOM 14366 C CA . VAL G 1 129 ? 86.019 -56.911 18.650 1.00 48.21 109 VAL G CA 1
ATOM 14367 C C . VAL G 1 129 ? 84.519 -56.583 18.600 1.00 51.48 109 VAL G C 1
ATOM 14368 O O . VAL G 1 129 ? 83.698 -57.532 18.689 1.00 51.38 109 VAL G O 1
ATOM 14372 N N . LEU G 1 130 ? 84.172 -55.303 18.413 1.00 53.90 110 LEU G N 1
ATOM 14373 C CA . LEU G 1 130 ? 82.762 -54.815 18.385 1.00 52.40 110 LEU G CA 1
ATOM 14374 C C . LEU G 1 130 ? 82.164 -54.872 16.966 1.00 51.88 110 LEU G C 1
ATOM 14375 O O . LEU G 1 130 ? 80.981 -54.544 16.838 1.00 56.73 110 LEU G O 1
ATOM 14380 N N . ASN G 1 131 ? 82.927 -55.301 15.953 1.00 49.36 111 ASN G N 1
ATOM 14381 C CA . ASN G 1 131 ? 82.471 -55.504 14.551 1.00 48.62 111 ASN G CA 1
ATOM 14382 C C . ASN G 1 131 ? 81.156 -56.302 14.545 1.00 50.99 111 ASN G C 1
ATOM 14383 O O . ASN G 1 131 ? 81.041 -57.284 15.296 1.00 46.39 111 ASN G O 1
ATOM 14388 N N . LYS G 1 132 ? 80.195 -55.880 13.719 1.00 55.31 112 LYS G N 1
ATOM 14389 C CA . LYS G 1 132 ? 78.795 -56.375 13.732 1.00 54.60 112 LYS G CA 1
ATOM 14390 C C . LYS G 1 132 ? 78.660 -57.622 12.848 1.00 52.15 112 LYS G C 1
ATOM 14391 O O . LYS G 1 132 ? 77.693 -58.360 13.056 1.00 50.27 112 LYS G O 1
ATOM 14397 N N . GLU G 1 133 ? 79.584 -57.857 11.908 1.00 55.24 113 GLU G N 1
ATOM 14398 C CA . GLU G 1 133 ? 79.566 -59.035 10.991 1.00 58.19 113 GLU G CA 1
ATOM 14399 C C . GLU G 1 133 ? 80.095 -60.289 11.715 1.00 53.84 113 GLU G C 1
ATOM 14400 O O . GLU G 1 133 ? 79.423 -61.329 11.592 1.00 44.93 113 GLU G O 1
ATOM 14406 N N . VAL G 1 134 ? 81.244 -60.195 12.418 1.00 54.80 114 VAL G N 1
ATOM 14407 C CA . VAL G 1 134 ? 82.031 -61.350 12.977 1.00 53.54 114 VAL G CA 1
ATOM 14408 C C . VAL G 1 134 ? 82.576 -61.093 14.397 1.00 52.18 114 VAL G C 1
ATOM 14409 O O . VAL G 1 134 ? 83.376 -61.937 14.861 1.00 42.96 114 VAL G O 1
ATOM 14413 N N . GLY G 1 135 ? 82.196 -59.985 15.049 1.00 53.32 115 GLY G N 1
ATOM 14414 C CA . GLY G 1 135 ? 82.679 -59.569 16.383 1.00 50.45 115 GLY G CA 1
ATOM 14415 C C . GLY G 1 135 ? 82.011 -60.304 17.539 1.00 48.62 115 GLY G C 1
ATOM 14416 O O . GLY G 1 135 ? 81.268 -61.282 17.298 1.00 47.98 115 GLY G O 1
ATOM 14417 N N . LEU G 1 136 ? 82.292 -59.840 18.762 1.00 46.57 116 LEU G N 1
ATOM 14418 C CA . LEU G 1 136 ? 81.969 -60.515 20.052 1.00 45.54 116 LEU G CA 1
ATOM 14419 C C . LEU G 1 136 ? 80.882 -59.728 20.807 1.00 48.60 116 LEU G C 1
ATOM 14420 O O . LEU G 1 136 ? 80.805 -59.866 22.065 1.00 42.43 116 LEU G O 1
ATOM 14425 N N . ARG G 1 137 ? 80.105 -58.919 20.067 1.00 50.98 117 ARG G N 1
ATOM 14426 C CA . ARG G 1 137 ? 79.002 -58.067 20.579 1.00 48.01 117 ARG G CA 1
ATOM 14427 C C . ARG G 1 137 ? 77.966 -58.959 21.239 1.00 43.04 117 ARG G C 1
ATOM 14428 O O . ARG G 1 137 ? 77.683 -60.015 20.683 1.00 35.61 117 ARG G O 1
ATOM 14436 N N . THR G 1 138 ? 77.454 -58.531 22.387 1.00 43.99 118 THR G N 1
ATOM 14437 C CA . THR G 1 138 ? 76.182 -58.998 22.992 1.00 43.82 118 THR G CA 1
ATOM 14438 C C . THR G 1 138 ? 75.342 -57.745 23.216 1.00 43.97 118 THR G C 1
ATOM 14439 O O . THR G 1 138 ? 75.788 -56.654 22.797 1.00 49.04 118 THR G O 1
ATOM 14443 N N . GLY G 1 139 ? 74.200 -57.867 23.876 1.00 43.07 119 GLY G N 1
ATOM 14444 C CA . GLY G 1 139 ? 73.454 -56.685 24.349 1.00 45.98 119 GLY G CA 1
ATOM 14445 C C . GLY G 1 139 ? 74.289 -55.836 25.296 1.00 45.18 119 GLY G C 1
ATOM 14446 O O . GLY G 1 139 ? 74.259 -54.628 25.150 1.00 46.03 119 GLY G O 1
ATOM 14447 N N . LYS G 1 140 ? 75.048 -56.458 26.203 1.00 49.49 120 LYS G N 1
ATOM 14448 C CA . LYS G 1 140 ? 75.748 -55.794 27.343 1.00 52.96 120 LYS G CA 1
ATOM 14449 C C . LYS G 1 140 ? 76.893 -54.885 26.842 1.00 47.57 120 LYS G C 1
ATOM 14450 O O . LYS G 1 140 ? 77.552 -55.236 25.842 1.00 44.25 120 LYS G O 1
ATOM 14456 N N . THR G 1 141 ? 77.128 -53.756 27.517 1.00 40.98 121 THR G N 1
ATOM 14457 C CA . THR G 1 141 ? 78.313 -52.903 27.288 1.00 40.86 121 THR G CA 1
ATOM 14458 C C . THR G 1 141 ? 79.535 -53.635 27.855 1.00 44.66 121 THR G C 1
ATOM 14459 O O . THR G 1 141 ? 79.424 -54.319 28.902 1.00 39.76 121 THR G O 1
ATOM 14463 N N . MET G 1 142 ? 80.659 -53.497 27.154 1.00 49.30 122 MET G N 1
ATOM 14464 C CA . MET G 1 142 ? 81.946 -54.156 27.461 1.00 48.83 122 MET G CA 1
ATOM 14465 C C . MET G 1 142 ? 82.512 -53.434 28.675 1.00 45.31 122 MET G C 1
ATOM 14466 O O . MET G 1 142 ? 82.160 -52.265 28.845 1.00 46.53 122 MET G O 1
ATOM 14471 N N . SER G 1 143 ? 83.322 -54.106 29.492 1.00 40.73 123 SER G N 1
ATOM 14472 C CA . SER G 1 143 ? 83.927 -53.518 30.713 1.00 35.23 123 SER G CA 1
ATOM 14473 C C . SER G 1 143 ? 85.208 -54.280 31.063 1.00 33.57 123 SER G C 1
ATOM 14474 O O . SER G 1 143 ? 85.183 -55.522 30.986 1.00 32.95 123 SER G O 1
ATOM 14477 N N . HIS G 1 144 ? 86.287 -53.562 31.396 1.00 31.75 124 HIS G N 1
ATOM 14478 C CA . HIS G 1 144 ? 87.574 -54.131 31.887 1.00 30.75 124 HIS G CA 1
ATOM 14479 C C . HIS G 1 144 ? 87.454 -54.393 33.385 1.00 30.58 124 HIS G C 1
ATOM 14480 O O . HIS G 1 144 ? 87.075 -53.472 34.114 1.00 32.12 124 HIS G O 1
ATOM 14487 N N . VAL G 1 145 ? 87.753 -55.617 33.800 1.00 31.12 125 VAL G N 1
ATOM 14488 C CA . VAL G 1 145 ? 87.961 -56.009 35.218 1.00 32.94 125 VAL G CA 1
ATOM 14489 C C . VAL G 1 145 ? 89.461 -56.182 35.451 1.00 32.55 125 VAL G C 1
ATOM 14490 O O . VAL G 1 145 ? 90.093 -56.848 34.631 1.00 33.84 125 VAL G O 1
ATOM 14494 N N . ALA G 1 146 ? 89.975 -55.668 36.566 1.00 31.83 126 ALA G N 1
ATOM 14495 C CA . ALA G 1 146 ? 91.369 -55.867 37.021 1.00 32.11 126 ALA G CA 1
ATOM 14496 C C . ALA G 1 146 ? 91.377 -56.576 38.376 1.00 32.50 126 ALA G C 1
ATOM 14497 O O . ALA G 1 146 ? 91.005 -55.982 39.387 1.00 35.48 126 ALA G O 1
ATOM 14499 N N . VAL G 1 147 ? 91.839 -57.810 38.401 1.00 33.38 127 VAL G N 1
ATOM 14500 C CA . VAL G 1 147 ? 92.028 -58.559 39.666 1.00 33.90 127 VAL G CA 1
ATOM 14501 C C . VAL G 1 147 ? 93.440 -58.282 40.196 1.00 35.57 127 VAL G C 1
ATOM 14502 O O . VAL G 1 147 ? 94.399 -58.342 39.398 1.00 37.19 127 VAL G O 1
ATOM 14506 N N . PHE G 1 148 ? 93.537 -57.977 41.492 1.00 34.83 128 PHE G N 1
ATOM 14507 C CA . PHE G 1 148 ? 94.796 -57.725 42.241 1.00 36.07 128 PHE G CA 1
ATOM 14508 C C . PHE G 1 148 ? 94.926 -58.682 43.450 1.00 40.90 128 PHE G C 1
ATOM 14509 O O . PHE G 1 148 ? 93.919 -58.974 44.173 1.00 35.63 128 PHE G O 1
ATOM 14517 N N . GLU G 1 149 ? 96.157 -59.163 43.660 1.00 41.16 129 GLU G N 1
ATOM 14518 C CA . GLU G 1 149 ? 96.569 -59.980 44.821 1.00 41.75 129 GLU G CA 1
ATOM 14519 C C . GLU G 1 149 ? 97.599 -59.147 45.569 1.00 41.25 129 GLU G C 1
ATOM 14520 O O . GLU G 1 149 ? 98.664 -58.918 44.962 1.00 39.10 129 GLU G O 1
ATOM 14526 N N . THR G 1 150 ? 97.272 -58.708 46.793 1.00 41.04 130 THR G N 1
ATOM 14527 C CA . THR G 1 150 ? 98.096 -57.792 47.633 1.00 44.42 130 THR G CA 1
ATOM 14528 C C . THR G 1 150 ? 98.504 -58.442 48.965 1.00 45.15 130 THR G C 1
ATOM 14529 O O . THR G 1 150 ? 97.745 -59.249 49.499 1.00 47.53 130 THR G O 1
ATOM 14533 N N . GLU G 1 151 ? 99.665 -58.043 49.484 1.00 46.97 131 GLU G N 1
ATOM 14534 C CA . GLU G 1 151 ? 100.204 -58.384 50.826 1.00 48.46 131 GLU G CA 1
ATOM 14535 C C . GLU G 1 151 ? 99.137 -58.176 51.910 1.00 46.87 131 GLU G C 1
ATOM 14536 O O . GLU G 1 151 ? 98.930 -59.082 52.708 1.00 46.79 131 GLU G O 1
ATOM 14542 N N . LYS G 1 152 ? 98.498 -57.008 51.964 1.00 48.25 132 LYS G N 1
ATOM 14543 C CA . LYS G 1 152 ? 97.797 -56.536 53.191 1.00 45.22 132 LYS G CA 1
ATOM 14544 C C . LYS G 1 152 ? 96.402 -57.152 53.273 1.00 41.11 132 LYS G C 1
ATOM 14545 O O . LYS G 1 152 ? 95.733 -56.942 54.289 1.00 44.38 132 LYS G O 1
ATOM 14551 N N . PHE G 1 153 ? 95.946 -57.828 52.224 1.00 35.87 133 PHE G N 1
ATOM 14552 C CA . PHE G 1 153 ? 94.569 -58.370 52.166 1.00 36.58 133 PHE G CA 1
ATOM 14553 C C . PHE G 1 153 ? 94.603 -59.757 51.542 1.00 36.74 133 PHE G C 1
ATOM 14554 O O . PHE G 1 153 ? 95.211 -59.864 50.469 1.00 33.00 133 PHE G O 1
ATOM 14562 N N . ASP G 1 154 ? 93.967 -60.746 52.184 1.00 37.49 134 ASP G N 1
ATOM 14563 C CA . ASP G 1 154 ? 93.926 -62.146 51.684 1.00 43.48 134 ASP G CA 1
ATOM 14564 C C . ASP G 1 154 ? 92.979 -62.261 50.470 1.00 44.87 134 ASP G C 1
ATOM 14565 O O . ASP G 1 154 ? 93.358 -62.945 49.490 1.00 49.48 134 ASP G O 1
ATOM 14570 N N . ARG G 1 155 ? 91.801 -61.632 50.500 1.00 42.49 135 ARG G N 1
ATOM 14571 C CA . ARG G 1 155 ? 90.817 -61.751 49.394 1.00 41.46 135 ARG G CA 1
ATOM 14572 C C . ARG G 1 155 ? 91.393 -60.974 48.218 1.00 41.90 135 ARG G C 1
ATOM 14573 O O . ARG G 1 155 ? 91.899 -59.869 48.450 1.00 42.69 135 ARG G O 1
ATOM 14581 N N . LEU G 1 156 ? 91.347 -61.551 47.021 1.00 39.43 136 LEU G N 1
ATOM 14582 C CA . LEU G 1 156 ? 91.575 -60.788 45.775 1.00 40.05 136 LEU G CA 1
ATOM 14583 C C . LEU G 1 156 ? 90.585 -59.616 45.744 1.00 40.24 136 LEU G C 1
ATOM 14584 O O . LEU G 1 156 ? 89.421 -59.791 46.199 1.00 46.27 136 LEU G O 1
ATOM 14589 N N . LEU G 1 157 ? 91.010 -58.508 45.143 1.00 35.68 137 LEU G N 1
ATOM 14590 C CA . LEU G 1 157 ? 90.213 -57.280 44.923 1.00 34.10 137 LEU G CA 1
ATOM 14591 C C . LEU G 1 157 ? 90.004 -57.077 43.425 1.00 35.09 137 LEU G C 1
ATOM 14592 O O . LEU G 1 157 ? 90.992 -57.209 42.655 1.00 36.84 137 LEU G O 1
ATOM 14597 N N . PHE G 1 158 ? 88.797 -56.657 43.046 1.00 33.99 138 PHE G N 1
ATOM 14598 C CA . PHE G 1 158 ? 88.375 -56.445 41.638 1.00 29.97 138 PHE G CA 1
ATOM 14599 C C . PHE G 1 158 ? 88.155 -54.939 41.382 1.00 30.25 138 PHE G C 1
ATOM 14600 O O . PHE G 1 158 ? 87.469 -54.270 42.176 1.00 29.05 138 PHE G O 1
ATOM 14608 N N . LEU G 1 159 ? 88.757 -54.393 40.318 1.00 31.60 139 LEU G N 1
ATOM 14609 C CA . LEU G 1 159 ? 88.617 -52.964 39.926 1.00 31.20 139 LEU G CA 1
ATOM 14610 C C . LEU G 1 159 ? 87.900 -52.869 38.573 1.00 31.52 139 LEU G C 1
ATOM 14611 O O . LEU G 1 159 ? 88.445 -53.348 37.559 1.00 29.99 139 LEU G O 1
ATOM 14616 N N . THR G 1 160 ? 86.707 -52.268 38.572 1.00 32.98 140 THR G N 1
ATOM 14617 C CA . THR G 1 160 ? 85.930 -51.905 37.360 1.00 33.96 140 THR G CA 1
ATOM 14618 C C . THR G 1 160 ? 85.456 -50.457 37.480 1.00 35.01 140 THR G C 1
ATOM 14619 O O . THR G 1 160 ? 85.252 -49.982 38.589 1.00 35.19 140 THR G O 1
ATOM 14623 N N . ASP G 1 161 ? 85.378 -49.728 36.361 1.00 35.79 141 ASP G N 1
ATOM 14624 C CA . ASP G 1 161 ? 86.082 -50.093 35.144 1.00 37.22 141 ASP G CA 1
ATOM 14625 C C . ASP G 1 161 ? 87.296 -49.170 35.025 1.00 36.20 141 ASP G C 1
ATOM 14626 O O . ASP G 1 161 ? 87.097 -47.942 34.910 1.00 39.69 141 ASP G O 1
ATOM 14631 N N . VAL G 1 162 ? 88.494 -49.755 35.031 1.00 37.13 142 VAL G N 1
ATOM 14632 C CA . VAL G 1 162 ? 89.803 -49.038 35.128 1.00 36.99 142 VAL G CA 1
ATOM 14633 C C . VAL G 1 162 ? 90.291 -48.519 33.765 1.00 35.59 142 VAL G C 1
ATOM 14634 O O . VAL G 1 162 ? 90.936 -47.486 33.765 1.00 34.79 142 VAL G O 1
ATOM 14638 N N . ALA G 1 163 ? 90.016 -49.200 32.649 1.00 41.41 143 ALA G N 1
ATOM 14639 C CA . ALA G 1 163 ? 90.650 -48.934 31.331 1.00 41.40 143 ALA G CA 1
ATOM 14640 C C . ALA G 1 163 ? 89.652 -48.717 30.186 1.00 45.23 143 ALA G C 1
ATOM 14641 O O . ALA G 1 163 ? 90.121 -48.200 29.167 1.00 49.95 143 ALA G O 1
ATOM 14643 N N . PHE G 1 164 ? 88.372 -49.110 30.272 1.00 44.93 144 PHE G N 1
ATOM 14644 C CA . PHE G 1 164 ? 87.447 -48.974 29.111 1.00 44.40 144 PHE G CA 1
ATOM 14645 C C . PHE G 1 164 ? 86.454 -47.812 29.302 1.00 44.66 144 PHE G C 1
ATOM 14646 O O . PHE G 1 164 ? 86.737 -46.751 28.725 1.00 47.23 144 PHE G O 1
ATOM 14654 N N . ASN G 1 165 ? 85.316 -47.995 29.993 1.00 42.39 145 ASN G N 1
ATOM 14655 C CA . ASN G 1 165 ? 84.234 -46.971 30.083 1.00 38.60 145 ASN G CA 1
ATOM 14656 C C . ASN G 1 165 ? 84.713 -45.747 30.865 1.00 38.25 145 ASN G C 1
ATOM 14657 O O . ASN G 1 165 ? 84.954 -45.874 32.108 1.00 39.83 145 ASN G O 1
ATOM 14662 N N . THR G 1 166 ? 84.784 -44.607 30.167 1.00 36.16 146 THR G N 1
ATOM 14663 C CA . THR G 1 166 ? 85.455 -43.357 30.610 1.00 35.66 146 THR G CA 1
ATOM 14664 C C . THR G 1 166 ? 84.551 -42.644 31.626 1.00 32.44 146 THR G C 1
ATOM 14665 O O . THR G 1 166 ? 85.002 -42.466 32.748 1.00 30.45 146 THR G O 1
ATOM 14669 N N . TYR G 1 167 ? 83.326 -42.271 31.256 1.00 33.00 147 TYR G N 1
ATOM 14670 C CA . TYR G 1 167 ? 82.337 -41.624 32.158 1.00 35.11 147 TYR G CA 1
ATOM 14671 C C . TYR G 1 167 ? 81.024 -42.399 32.087 1.00 32.79 147 TYR G C 1
ATOM 14672 O O . TYR G 1 167 ? 80.034 -41.934 31.548 1.00 28.55 147 TYR G O 1
ATOM 14681 N N . PRO G 1 168 ? 80.964 -43.628 32.633 1.00 34.57 148 PRO G N 1
ATOM 14682 C CA . PRO G 1 168 ? 79.759 -44.443 32.557 1.00 34.60 148 PRO G CA 1
ATOM 14683 C C . PRO G 1 168 ? 78.705 -43.908 33.530 1.00 34.19 148 PRO G C 1
ATOM 14684 O O . PRO G 1 168 ? 79.056 -43.441 34.599 1.00 34.92 148 PRO G O 1
ATOM 14688 N N . GLU G 1 169 ? 77.444 -43.998 33.136 1.00 32.91 149 GLU G N 1
ATOM 14689 C CA . GLU G 1 169 ? 76.315 -43.605 33.995 1.00 34.86 149 GLU G CA 1
ATOM 14690 C C . GLU G 1 169 ? 75.642 -44.888 34.465 1.00 33.35 149 GLU G C 1
ATOM 14691 O O . GLU G 1 169 ? 76.202 -45.973 34.226 1.00 32.75 149 GLU G O 1
ATOM 14697 N N . LEU G 1 170 ? 74.483 -44.779 35.114 1.00 30.30 150 LEU G N 1
ATOM 14698 C CA . LEU G 1 170 ? 73.805 -45.962 35.708 1.00 30.65 150 LEU G CA 1
ATOM 14699 C C . LEU G 1 170 ? 73.671 -47.113 34.714 1.00 32.67 150 LEU G C 1
ATOM 14700 O O . LEU G 1 170 ? 73.986 -48.243 35.101 1.00 34.65 150 LEU G O 1
ATOM 14705 N N . LYS G 1 171 ? 73.237 -46.845 33.486 1.00 34.72 151 LYS G N 1
ATOM 14706 C CA . LYS G 1 171 ? 72.965 -47.959 32.546 1.00 38.37 151 LYS G CA 1
ATOM 14707 C C . LYS G 1 171 ? 74.245 -48.758 32.326 1.00 38.13 151 LYS G C 1
ATOM 14708 O O . LYS G 1 171 ? 74.173 -49.997 32.368 1.00 38.06 151 LYS G O 1
ATOM 14714 N N . GLU G 1 172 ? 75.364 -48.072 32.096 1.00 38.38 152 GLU G N 1
ATOM 14715 C CA . GLU G 1 172 ? 76.670 -48.751 31.918 1.00 38.83 152 GLU G CA 1
ATOM 14716 C C . GLU G 1 172 ? 77.104 -49.387 33.238 1.00 38.88 152 GLU G C 1
ATOM 14717 O O . GLU G 1 172 ? 77.603 -50.510 33.198 1.00 39.60 152 GLU G O 1
ATOM 14723 N N . LYS G 1 173 ? 76.896 -48.696 34.361 1.00 36.77 153 LYS G N 1
ATOM 14724 C CA . LYS G 1 173 ? 77.347 -49.203 35.685 1.00 34.56 153 LYS G CA 1
ATOM 14725 C C . LYS G 1 173 ? 76.644 -50.522 36.013 1.00 31.55 153 LYS G C 1
ATOM 14726 O O . LYS G 1 173 ? 77.334 -51.425 36.484 1.00 36.82 153 LYS G O 1
ATOM 14732 N N . ILE G 1 174 ? 75.332 -50.620 35.795 1.00 30.73 154 ILE G N 1
ATOM 14733 C CA . ILE G 1 174 ? 74.614 -51.921 35.982 1.00 32.10 154 ILE G CA 1
ATOM 14734 C C . ILE G 1 174 ? 75.395 -53.041 35.270 1.00 32.82 154 ILE G C 1
ATOM 14735 O O . ILE G 1 174 ? 75.777 -54.007 35.935 1.00 31.61 154 ILE G O 1
ATOM 14740 N N . ASP G 1 175 ? 75.631 -52.889 33.964 1.00 35.76 155 ASP G N 1
ATOM 14741 C CA . ASP G 1 175 ? 76.429 -53.810 33.107 1.00 37.01 155 ASP G CA 1
ATOM 14742 C C . ASP G 1 175 ? 77.806 -54.044 33.733 1.00 35.17 155 ASP G C 1
ATOM 14743 O O . ASP G 1 175 ? 78.189 -55.204 33.933 1.00 36.01 155 ASP G O 1
ATOM 14748 N N . ILE G 1 176 ? 78.527 -52.975 34.047 1.00 32.96 156 ILE G N 1
ATOM 14749 C CA . ILE G 1 176 ? 79.888 -53.085 34.633 1.00 31.21 156 ILE G CA 1
ATOM 14750 C C . ILE G 1 176 ? 79.832 -53.962 35.894 1.00 30.08 156 ILE G C 1
ATOM 14751 O O . ILE G 1 176 ? 80.792 -54.719 36.088 1.00 34.86 156 ILE G O 1
ATOM 14756 N N . VAL G 1 177 ? 78.760 -53.908 36.690 1.00 28.48 157 VAL G N 1
ATOM 14757 C CA . VAL G 1 177 ? 78.621 -54.715 37.941 1.00 28.66 157 VAL G CA 1
ATOM 14758 C C . VAL G 1 177 ? 78.472 -56.191 37.559 1.00 27.42 157 VAL G C 1
ATOM 14759 O O . VAL G 1 177 ? 79.320 -56.992 37.984 1.00 24.67 157 VAL G O 1
ATOM 14763 N N . ASN G 1 178 ? 77.410 -56.519 36.814 1.00 26.80 158 ASN G N 1
ATOM 14764 C CA . ASN G 1 178 ? 77.103 -57.866 36.270 1.00 28.46 158 ASN G CA 1
ATOM 14765 C C . ASN G 1 178 ? 78.360 -58.538 35.694 1.00 28.84 158 ASN G C 1
ATOM 14766 O O . ASN G 1 178 ? 78.597 -59.718 36.001 1.00 29.35 158 ASN G O 1
ATOM 14771 N N . ASN G 1 179 ? 79.101 -57.830 34.843 1.00 28.58 159 ASN G N 1
ATOM 14772 C CA . ASN G 1 179 ? 80.340 -58.327 34.190 1.00 29.82 159 ASN G CA 1
ATOM 14773 C C . ASN G 1 179 ? 81.380 -58.695 35.256 1.00 31.54 159 ASN G C 1
ATOM 14774 O O . ASN G 1 179 ? 81.823 -59.850 35.257 1.00 34.22 159 ASN G O 1
ATOM 14779 N N . SER G 1 180 ? 81.746 -57.763 36.139 1.00 32.31 160 SER G N 1
ATOM 14780 C CA . SER G 1 180 ? 82.695 -58.000 37.262 1.00 33.32 160 SER G CA 1
ATOM 14781 C C . SER G 1 180 ? 82.253 -59.192 38.137 1.00 33.61 160 SER G C 1
ATOM 14782 O O . SER G 1 180 ? 83.114 -60.005 38.539 1.00 33.47 160 SER G O 1
ATOM 14785 N N . VAL G 1 181 ? 80.960 -59.290 38.446 1.00 34.05 161 VAL G N 1
ATOM 14786 C CA . VAL G 1 181 ? 80.374 -60.366 39.306 1.00 31.01 161 VAL G CA 1
ATOM 14787 C C . VAL G 1 181 ? 80.513 -61.709 38.578 1.00 29.80 161 VAL G C 1
ATOM 14788 O O . VAL G 1 181 ? 80.849 -62.679 39.254 1.00 28.99 161 VAL G O 1
ATOM 14792 N N . LYS G 1 182 ? 80.307 -61.760 37.260 1.00 31.00 162 LYS G N 1
ATOM 14793 C CA . LYS G 1 182 ? 80.481 -62.997 36.453 1.00 35.68 162 LYS G CA 1
ATOM 14794 C C . LYS G 1 182 ? 81.927 -63.515 36.577 1.00 38.21 162 LYS G C 1
ATOM 14795 O O . LYS G 1 182 ? 82.116 -64.757 36.596 1.00 36.64 162 LYS G O 1
ATOM 14801 N N . VAL G 1 183 ? 82.913 -62.618 36.683 1.00 37.61 163 VAL G N 1
ATOM 14802 C CA . VAL G 1 183 ? 84.351 -62.986 36.854 1.00 39.34 163 VAL G CA 1
ATOM 14803 C C . VAL G 1 183 ? 84.609 -63.459 38.299 1.00 39.71 163 VAL G C 1
ATOM 14804 O O . VAL G 1 183 ? 85.309 -64.472 38.482 1.00 43.48 163 VAL G O 1
ATOM 14808 N N . ALA G 1 184 ? 84.073 -62.777 39.305 1.00 40.60 164 ALA G N 1
ATOM 14809 C CA . ALA G 1 184 ? 84.115 -63.237 40.713 1.00 38.99 164 ALA G CA 1
ATOM 14810 C C . ALA G 1 184 ? 83.423 -64.596 40.816 1.00 39.08 164 ALA G C 1
ATOM 14811 O O . ALA G 1 184 ? 83.855 -65.418 41.650 1.00 38.41 164 ALA G O 1
ATOM 14813 N N . HIS G 1 185 ? 82.391 -64.824 39.998 1.00 42.16 165 HIS G N 1
ATOM 14814 C CA . HIS G 1 185 ? 81.655 -66.116 39.934 1.00 44.48 165 HIS G CA 1
ATOM 14815 C C . HIS G 1 185 ? 82.584 -67.206 39.394 1.00 46.56 165 HIS G C 1
ATOM 14816 O O . HIS G 1 185 ? 82.412 -68.341 39.804 1.00 44.79 165 HIS G O 1
ATOM 14823 N N . ALA G 1 186 ? 83.528 -66.860 38.512 1.00 50.23 166 ALA G N 1
ATOM 14824 C CA . ALA G 1 186 ? 84.455 -67.818 37.861 1.00 52.29 166 ALA G CA 1
ATOM 14825 C C . ALA G 1 186 ? 85.725 -68.047 38.698 1.00 53.14 166 ALA G C 1
ATOM 14826 O O . ALA G 1 186 ? 86.277 -69.158 38.575 1.00 48.90 166 ALA G O 1
ATOM 14828 N N . ILE G 1 187 ? 86.195 -67.053 39.473 1.00 53.83 167 ILE G N 1
ATOM 14829 C CA . ILE G 1 187 ? 87.265 -67.225 40.516 1.00 52.49 167 ILE G CA 1
ATOM 14830 C C . ILE G 1 187 ? 86.674 -67.996 41.715 1.00 46.40 167 ILE G C 1
ATOM 14831 O O . ILE G 1 187 ? 87.464 -68.424 42.564 1.00 43.24 167 ILE G O 1
ATOM 14836 N N . GLY G 1 188 ? 85.346 -68.168 41.800 1.00 40.02 168 GLY G N 1
ATOM 14837 C CA . GLY G 1 188 ? 84.717 -69.048 42.804 1.00 39.07 168 GLY G CA 1
ATOM 14838 C C . GLY G 1 188 ? 84.086 -68.307 43.976 1.00 39.86 168 GLY G C 1
ATOM 14839 O O . GLY G 1 188 ? 83.570 -69.006 44.880 1.00 37.43 168 GLY G O 1
ATOM 14840 N N . ILE G 1 189 ? 84.087 -66.964 43.970 1.00 39.06 169 ILE G N 1
ATOM 14841 C CA . ILE G 1 189 ? 83.327 -66.125 44.948 1.00 37.43 169 ILE G CA 1
ATOM 14842 C C . ILE G 1 189 ? 81.826 -66.293 44.675 1.00 37.42 169 ILE G C 1
ATOM 14843 O O . ILE G 1 189 ? 81.358 -65.781 43.652 1.00 30.82 169 ILE G O 1
ATOM 14848 N N . GLU G 1 190 ? 81.100 -66.986 45.555 1.00 42.21 170 GLU G N 1
ATOM 14849 C CA . GLU G 1 190 ? 79.660 -67.295 45.359 1.00 45.48 170 GLU G CA 1
ATOM 14850 C C . GLU G 1 190 ? 78.816 -66.010 45.489 1.00 43.00 170 GLU G C 1
ATOM 14851 O O . GLU G 1 190 ? 77.980 -65.767 44.583 1.00 44.16 170 GLU G O 1
ATOM 14857 N N . ASN G 1 191 ? 79.018 -65.218 46.554 1.00 37.93 171 ASN G N 1
ATOM 14858 C CA . ASN G 1 191 ? 78.221 -63.993 46.857 1.00 36.24 171 ASN G CA 1
ATOM 14859 C C . ASN G 1 191 ? 79.144 -62.783 47.051 1.00 35.48 171 ASN G C 1
ATOM 14860 O O . ASN G 1 191 ? 79.320 -62.299 48.172 1.00 32.95 171 ASN G O 1
ATOM 14865 N N . PRO G 1 192 ? 79.734 -62.228 45.960 1.00 34.52 172 PRO G N 1
ATOM 14866 C CA . PRO G 1 192 ? 80.673 -61.116 46.067 1.00 32.24 172 PRO G CA 1
ATOM 14867 C C . PRO G 1 192 ? 80.025 -59.846 46.609 1.00 29.96 172 PRO G C 1
ATOM 14868 O O . PRO G 1 192 ? 78.884 -59.584 46.333 1.00 27.80 172 PRO G O 1
ATOM 14872 N N . LYS G 1 193 ? 80.813 -59.104 47.366 1.00 29.42 173 LYS G N 1
ATOM 14873 C CA . LYS G 1 193 ? 80.415 -57.817 47.957 1.00 30.98 173 LYS G CA 1
ATOM 14874 C C . LYS G 1 193 ? 80.958 -56.720 47.050 1.00 29.49 173 LYS G C 1
ATOM 14875 O O . LYS G 1 193 ? 82.188 -56.723 46.781 1.00 29.09 173 LYS G O 1
ATOM 14881 N N . VAL G 1 194 ? 80.051 -55.855 46.591 1.00 26.44 174 VAL G N 1
ATOM 14882 C CA . VAL G 1 194 ? 80.291 -54.829 45.534 1.00 24.58 174 VAL G CA 1
ATOM 14883 C C . VAL G 1 194 ? 80.162 -53.477 46.240 1.00 23.64 174 VAL G C 1
ATOM 14884 O O . VAL G 1 194 ? 79.174 -53.270 46.966 1.00 22.40 174 VAL G O 1
ATOM 14888 N N . ALA G 1 195 ? 81.167 -52.625 46.062 1.00 23.18 175 ALA G N 1
ATOM 14889 C CA . ALA G 1 195 ? 81.279 -51.296 46.676 1.00 23.94 175 ALA G CA 1
ATOM 14890 C C . ALA G 1 195 ? 81.468 -50.280 45.565 1.00 25.99 175 ALA G C 1
ATOM 14891 O O . ALA G 1 195 ? 82.582 -50.094 45.071 1.00 25.67 175 ALA G O 1
ATOM 14893 N N . PRO G 1 196 ? 80.364 -49.610 45.159 1.00 28.36 176 PRO G N 1
ATOM 14894 C CA . PRO G 1 196 ? 80.439 -48.362 44.400 1.00 28.00 176 PRO G CA 1
ATOM 14895 C C . PRO G 1 196 ? 81.264 -47.354 45.202 1.00 27.49 176 PRO G C 1
ATOM 14896 O O . PRO G 1 196 ? 80.872 -47.021 46.306 1.00 26.83 176 PRO G O 1
ATOM 14900 N N . ILE G 1 197 ? 82.404 -46.960 44.654 1.00 27.92 177 ILE G N 1
ATOM 14901 C CA . ILE G 1 197 ? 83.418 -46.128 45.353 1.00 28.70 177 ILE G CA 1
ATOM 14902 C C . ILE G 1 197 ? 83.107 -44.670 45.038 1.00 28.71 177 ILE G C 1
ATOM 14903 O O . ILE G 1 197 ? 82.775 -44.343 43.877 1.00 30.58 177 ILE G O 1
ATOM 14908 N N . CYS G 1 198 ? 83.130 -43.849 46.074 1.00 30.19 178 CYS G N 1
ATOM 14909 C CA . CYS G 1 198 ? 82.869 -42.394 46.008 1.00 33.27 178 CYS G CA 1
ATOM 14910 C C . CYS G 1 198 ? 83.824 -41.710 46.978 1.00 33.54 178 CYS G C 1
ATOM 14911 O O . CYS G 1 198 ? 84.641 -42.419 47.617 1.00 42.05 178 CYS G O 1
ATOM 14914 N N . ALA G 1 199 ? 83.739 -40.390 47.072 1.00 31.80 179 ALA G N 1
ATOM 14915 C CA . ALA G 1 199 ? 84.644 -39.573 47.905 1.00 30.47 179 ALA G CA 1
ATOM 14916 C C . ALA G 1 199 ? 84.209 -39.710 49.352 1.00 27.87 179 ALA G C 1
ATOM 14917 O O . ALA G 1 199 ? 85.047 -39.557 50.226 1.00 24.07 179 ALA G O 1
ATOM 14919 N N . VAL G 1 200 ? 82.908 -39.936 49.536 1.00 30.63 180 VAL G N 1
ATOM 14920 C CA . VAL G 1 200 ? 82.191 -39.976 50.839 1.00 31.96 180 VAL G CA 1
ATOM 14921 C C . VAL G 1 200 ? 81.352 -41.248 50.876 1.00 33.83 180 VAL G C 1
ATOM 14922 O O . VAL G 1 200 ? 81.096 -41.814 49.797 1.00 29.77 180 VAL G O 1
ATOM 14926 N N . GLU G 1 201 ? 80.942 -41.639 52.085 1.00 39.03 181 GLU G N 1
ATOM 14927 C CA . GLU G 1 201 ? 80.134 -42.853 52.380 1.00 40.03 181 GLU G CA 1
ATOM 14928 C C . GLU G 1 201 ? 78.671 -42.425 52.538 1.00 38.25 181 GLU G C 1
ATOM 14929 O O . GLU G 1 201 ? 77.935 -43.106 53.243 1.00 38.80 181 GLU G O 1
ATOM 14935 N N . VAL G 1 202 ? 78.270 -41.346 51.870 1.00 35.14 182 VAL G N 1
ATOM 14936 C CA . VAL G 1 202 ? 77.044 -40.579 52.214 1.00 33.88 182 VAL G CA 1
ATOM 14937 C C . VAL G 1 202 ? 76.479 -39.960 50.939 1.00 34.82 182 VAL G C 1
ATOM 14938 O O . VAL G 1 202 ? 77.272 -39.588 50.057 1.00 39.25 182 VAL G O 1
ATOM 14942 N N . ILE G 1 203 ? 75.155 -39.887 50.838 1.00 33.16 183 ILE G N 1
ATOM 14943 C CA . ILE G 1 203 ? 74.431 -39.309 49.674 1.00 30.69 183 ILE G CA 1
ATOM 14944 C C . ILE G 1 203 ? 74.633 -37.799 49.726 1.00 31.81 183 ILE G C 1
ATOM 14945 O O . ILE G 1 203 ? 74.134 -37.165 50.663 1.00 30.70 183 ILE G O 1
ATOM 14950 N N . ASN G 1 204 ? 75.375 -37.252 48.772 1.00 34.40 184 ASN G N 1
ATOM 14951 C CA . ASN G 1 204 ? 75.487 -35.788 48.572 1.00 37.37 184 ASN G CA 1
ATOM 14952 C C . ASN G 1 204 ? 74.951 -35.454 47.188 1.00 40.04 184 ASN G C 1
ATOM 14953 O O . ASN G 1 204 ? 75.585 -35.817 46.204 1.00 39.38 184 ASN G O 1
ATOM 14958 N N . PRO G 1 205 ? 73.805 -34.741 47.075 1.00 43.50 185 PRO G N 1
ATOM 14959 C CA . PRO G 1 205 ? 73.234 -34.372 45.775 1.00 42.15 185 PRO G CA 1
ATOM 14960 C C . PRO G 1 205 ? 74.196 -33.808 44.718 1.00 42.27 185 PRO G C 1
ATOM 14961 O O . PRO G 1 205 ? 73.917 -33.988 43.570 1.00 42.40 185 PRO G O 1
ATOM 14965 N N . LYS G 1 206 ? 75.307 -33.184 45.116 1.00 46.63 186 LYS G N 1
ATOM 14966 C CA . LYS G 1 206 ? 76.292 -32.550 44.194 1.00 49.00 186 LYS G CA 1
ATOM 14967 C C . LYS G 1 206 ? 77.342 -33.551 43.659 1.00 50.69 186 LYS G C 1
ATOM 14968 O O . LYS G 1 206 ? 78.072 -33.155 42.723 1.00 52.60 186 LYS G O 1
ATOM 14974 N N . MET G 1 207 ? 77.432 -34.789 44.183 1.00 48.14 187 MET G N 1
ATOM 14975 C CA . MET G 1 207 ? 78.264 -35.883 43.589 1.00 43.71 187 MET G CA 1
ATOM 14976 C C . MET G 1 207 ? 77.381 -36.976 42.982 1.00 39.14 187 MET G C 1
ATOM 14977 O O . MET G 1 207 ? 76.947 -37.904 43.654 1.00 38.91 187 MET G O 1
ATOM 14982 N N . PRO G 1 208 ? 77.141 -36.944 41.659 1.00 36.24 188 PRO G N 1
ATOM 14983 C CA . PRO G 1 208 ? 76.388 -37.995 40.974 1.00 34.79 188 PRO G CA 1
ATOM 14984 C C . PRO G 1 208 ? 76.806 -39.439 41.305 1.00 33.05 188 PRO G C 1
ATOM 14985 O O . PRO G 1 208 ? 75.987 -40.312 41.260 1.00 34.15 188 PRO G O 1
ATOM 14989 N N . SER G 1 209 ? 78.093 -39.677 41.538 1.00 31.53 189 SER G N 1
ATOM 14990 C CA . SER G 1 209 ? 78.630 -40.999 41.930 1.00 31.76 189 SER G CA 1
ATOM 14991 C C . SER G 1 209 ? 77.722 -41.582 42.997 1.00 30.00 189 SER G C 1
ATOM 14992 O O . SER G 1 209 ? 77.252 -42.741 42.801 1.00 31.14 189 SER G O 1
ATOM 14995 N N . THR G 1 210 ? 77.529 -40.795 44.067 1.00 26.89 190 THR G N 1
ATOM 14996 C CA . THR G 1 210 ? 76.839 -41.215 45.313 1.00 26.84 190 THR G CA 1
ATOM 14997 C C . THR G 1 210 ? 75.372 -41.496 44.983 1.00 29.42 190 THR G C 1
ATOM 14998 O O . THR G 1 210 ? 74.814 -42.446 45.553 1.00 30.49 190 THR G O 1
ATOM 15002 N N . LEU G 1 211 ? 74.786 -40.746 44.053 1.00 31.46 191 LEU G N 1
ATOM 15003 C CA . LEU G 1 211 ? 73.405 -41.006 43.579 1.00 34.09 191 LEU G CA 1
ATOM 15004 C C . LEU G 1 211 ? 73.340 -42.365 42.858 1.00 34.86 191 LEU G C 1
ATOM 15005 O O . LEU G 1 211 ? 72.536 -43.206 43.290 1.00 36.18 191 LEU G O 1
ATOM 15010 N N . ASP G 1 212 ? 74.165 -42.592 41.832 1.00 33.62 192 ASP G N 1
ATOM 15011 C CA . ASP G 1 212 ? 74.201 -43.877 41.090 1.00 33.51 192 ASP G CA 1
ATOM 15012 C C . ASP G 1 212 ? 74.369 -45.021 42.098 1.00 34.26 192 ASP G C 1
ATOM 15013 O O . ASP G 1 212 ? 73.736 -46.071 41.906 1.00 36.42 192 ASP G O 1
ATOM 15018 N N . ALA G 1 213 ? 75.157 -44.823 43.156 1.00 34.82 193 ALA G N 1
ATOM 15019 C CA . ALA G 1 213 ? 75.439 -45.858 44.185 1.00 34.87 193 ALA G CA 1
ATOM 15020 C C . ALA G 1 213 ? 74.147 -46.291 44.905 1.00 32.63 193 ALA G C 1
ATOM 15021 O O . ALA G 1 213 ? 73.987 -47.495 45.160 1.00 31.21 193 ALA G O 1
ATOM 15023 N N . ALA G 1 214 ? 73.256 -45.367 45.254 1.00 31.42 194 ALA G N 1
ATOM 15024 C CA . ALA G 1 214 ? 72.058 -45.712 46.055 1.00 32.20 194 ALA G CA 1
ATOM 15025 C C . ALA G 1 214 ? 71.055 -46.448 45.154 1.00 31.92 194 ALA G C 1
ATOM 15026 O O . ALA G 1 214 ? 70.312 -47.273 45.696 1.00 30.87 194 ALA G O 1
ATOM 15028 N N . MET G 1 215 ? 71.092 -46.210 43.835 1.00 33.37 195 MET G N 1
ATOM 15029 C CA . MET G 1 215 ? 70.293 -46.952 42.818 1.00 35.97 195 MET G CA 1
ATOM 15030 C C . MET G 1 215 ? 70.749 -48.413 42.790 1.00 32.34 195 MET G C 1
ATOM 15031 O O . MET G 1 215 ? 69.898 -49.288 42.984 1.00 33.54 195 MET G O 1
ATOM 15036 N N . LEU G 1 216 ? 72.028 -48.644 42.478 1.00 25.77 196 LEU G N 1
ATOM 15037 C CA . LEU G 1 216 ? 72.624 -49.989 42.395 1.00 22.84 196 LEU G CA 1
ATOM 15038 C C . LEU G 1 216 ? 72.293 -50.744 43.678 1.00 22.63 196 LEU G C 1
ATOM 15039 O O . LEU G 1 216 ? 71.720 -51.813 43.556 1.00 23.93 196 LEU G O 1
ATOM 15044 N N . SER G 1 217 ? 72.563 -50.174 44.854 1.00 24.02 197 SER G N 1
ATOM 15045 C CA . SER G 1 217 ? 72.231 -50.760 46.184 1.00 25.63 197 SER G CA 1
ATOM 15046 C C . SER G 1 217 ? 70.746 -51.136 46.290 1.00 25.85 197 SER G C 1
ATOM 15047 O O . SER G 1 217 ? 70.464 -52.196 46.834 1.00 27.54 197 SER G O 1
ATOM 15050 N N . LYS G 1 218 ? 69.814 -50.338 45.784 1.00 26.11 198 LYS G N 1
ATOM 15051 C CA . LYS G 1 218 ? 68.375 -50.714 45.827 1.00 27.73 198 LYS G CA 1
ATOM 15052 C C . LYS G 1 218 ? 68.063 -51.852 44.851 1.00 29.44 198 LYS G C 1
ATOM 15053 O O . LYS G 1 218 ? 67.152 -52.654 45.135 1.00 34.35 198 LYS G O 1
ATOM 15059 N N . MET G 1 219 ? 68.725 -51.873 43.699 1.00 30.62 199 MET G N 1
ATOM 15060 C CA . MET G 1 219 ? 68.532 -52.917 42.669 1.00 30.05 199 MET G CA 1
ATOM 15061 C C . MET G 1 219 ? 69.016 -54.245 43.259 1.00 30.90 199 MET G C 1
ATOM 15062 O O . MET G 1 219 ? 68.309 -55.254 43.123 1.00 31.31 199 MET G O 1
ATOM 15067 N N . SER G 1 220 ? 70.167 -54.242 43.925 1.00 29.97 200 SER G N 1
ATOM 15068 C CA . SER G 1 220 ? 70.726 -55.466 44.543 1.00 31.84 200 SER G CA 1
ATOM 15069 C C . SER G 1 220 ? 69.784 -55.913 45.668 1.00 31.16 200 SER G C 1
ATOM 15070 O O . SER G 1 220 ? 69.719 -57.091 45.927 1.00 33.14 200 SER G O 1
ATOM 15073 N N . ASP G 1 221 ? 69.047 -55.003 46.288 1.00 32.90 201 ASP G N 1
ATOM 15074 C CA . ASP G 1 221 ? 68.057 -55.339 47.347 1.00 35.26 201 ASP G CA 1
ATOM 15075 C C . ASP G 1 221 ? 66.831 -56.008 46.721 1.00 32.71 201 ASP G C 1
ATOM 15076 O O . ASP G 1 221 ? 66.491 -57.115 47.119 1.00 35.42 201 ASP G O 1
ATOM 15081 N N . ARG G 1 222 ? 66.195 -55.359 45.756 1.00 30.33 202 ARG G N 1
ATOM 15082 C CA . ARG G 1 222 ? 64.998 -55.897 45.063 1.00 29.30 202 ARG G CA 1
ATOM 15083 C C . ARG G 1 222 ? 65.350 -57.061 44.127 1.00 28.68 202 ARG G C 1
ATOM 15084 O O . ARG G 1 222 ? 64.471 -57.473 43.378 1.00 28.34 202 ARG G O 1
ATOM 15092 N N . GLY G 1 223 ? 66.594 -57.545 44.135 1.00 28.82 203 GLY G N 1
ATOM 15093 C CA . GLY G 1 223 ? 67.079 -58.598 43.226 1.00 28.84 203 GLY G CA 1
ATOM 15094 C C . GLY G 1 223 ? 67.081 -58.193 41.757 1.00 30.13 203 GLY G C 1
ATOM 15095 O O . GLY G 1 223 ? 67.199 -59.090 40.903 1.00 34.56 203 GLY G O 1
ATOM 15096 N N . GLN G 1 224 ? 66.986 -56.909 41.422 1.00 30.33 204 GLN G N 1
ATOM 15097 C CA . GLN G 1 224 ? 67.226 -56.451 40.026 1.00 29.99 204 GLN G CA 1
ATOM 15098 C C . GLN G 1 224 ? 68.678 -56.776 39.622 1.00 28.58 204 GLN G C 1
ATOM 15099 O O . GLN G 1 224 ? 68.872 -57.336 38.559 1.00 28.43 204 GLN G O 1
ATOM 15105 N N . ILE G 1 225 ? 69.672 -56.461 40.441 1.00 27.68 205 ILE G N 1
ATOM 15106 C CA . ILE G 1 225 ? 71.057 -56.981 40.253 1.00 30.79 205 ILE G CA 1
ATOM 15107 C C . ILE G 1 225 ? 71.207 -58.235 41.127 1.00 33.59 205 ILE G C 1
ATOM 15108 O O . ILE G 1 225 ? 71.103 -58.124 42.376 1.00 33.56 205 ILE G O 1
ATOM 15113 N N . LYS G 1 226 ? 71.485 -59.375 40.483 1.00 39.11 206 LYS G N 1
ATOM 15114 C CA . LYS G 1 226 ? 71.564 -60.739 41.086 1.00 38.78 206 LYS G CA 1
ATOM 15115 C C . LYS G 1 226 ? 73.027 -61.168 41.316 1.00 39.94 206 LYS G C 1
ATOM 15116 O O . LYS G 1 226 ? 73.955 -60.627 40.629 1.00 39.89 206 LYS G O 1
ATOM 15122 N N . GLY G 1 227 ? 73.227 -62.071 42.288 1.00 35.75 207 GLY 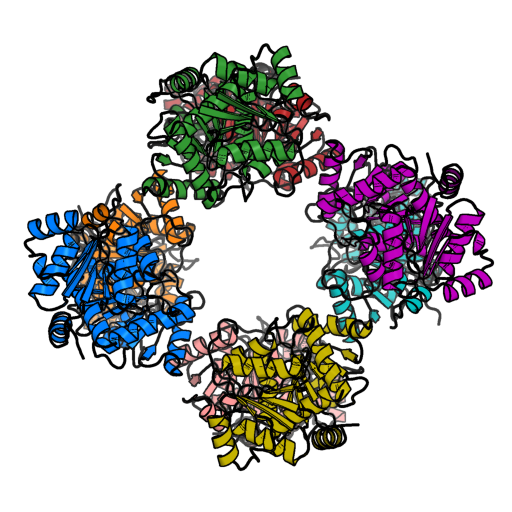G N 1
ATOM 15123 C CA . GLY G 1 227 ? 74.461 -62.859 42.448 1.00 33.73 207 GLY G CA 1
ATOM 15124 C C . GLY G 1 227 ? 75.490 -62.230 43.370 1.00 32.89 207 GLY G C 1
ATOM 15125 O O . GLY G 1 227 ? 76.548 -62.835 43.521 1.00 40.29 207 GLY G O 1
ATOM 15126 N N . CYS G 1 228 ? 75.201 -61.101 44.010 1.00 29.86 208 CYS G N 1
ATOM 15127 C CA . CYS G 1 228 ? 76.148 -60.372 44.887 1.00 27.34 208 CYS G CA 1
ATOM 15128 C C . CYS G 1 228 ? 75.371 -59.645 45.983 1.00 25.95 208 CYS G C 1
ATOM 15129 O O . CYS G 1 228 ? 74.205 -59.929 46.127 1.00 25.34 208 CYS G O 1
ATOM 15132 N N . VAL G 1 229 ? 76.047 -58.805 46.763 1.00 26.18 209 VAL G N 1
ATOM 15133 C CA . VAL G 1 229 ? 75.471 -57.667 47.532 1.00 25.44 209 VAL G CA 1
ATOM 15134 C C . VAL G 1 229 ? 76.197 -56.403 47.084 1.00 27.55 209 VAL G C 1
ATOM 15135 O O . VAL G 1 229 ? 77.447 -56.360 47.233 1.00 27.07 209 VAL G O 1
ATOM 15139 N N . VAL G 1 230 ? 75.433 -55.431 46.580 1.00 28.85 210 VAL G N 1
ATOM 15140 C CA . VAL G 1 230 ? 75.902 -54.061 46.238 1.00 29.45 210 VAL G CA 1
ATOM 15141 C C . VAL G 1 230 ? 75.488 -53.136 47.373 1.00 29.84 210 VAL G C 1
ATOM 15142 O O . VAL G 1 230 ? 74.299 -53.123 47.682 1.00 32.43 210 VAL G O 1
ATOM 15146 N N . ASP G 1 231 ? 76.419 -52.395 47.967 1.00 30.97 211 ASP G N 1
ATOM 15147 C CA . ASP G 1 231 ? 76.078 -51.325 48.940 1.00 32.45 211 ASP G CA 1
ATOM 15148 C C . ASP G 1 231 ? 77.022 -50.147 48.725 1.00 33.42 211 ASP G C 1
ATOM 15149 O O . ASP G 1 231 ? 78.254 -50.354 48.811 1.00 32.86 211 ASP G O 1
ATOM 15154 N N . GLY G 1 232 ? 76.431 -48.967 48.524 1.00 32.08 212 GLY G N 1
ATOM 15155 C CA . GLY G 1 232 ? 77.143 -47.700 48.312 1.00 30.52 212 GLY G CA 1
ATOM 15156 C C . GLY G 1 232 ? 76.196 -46.511 48.419 1.00 29.22 212 GLY G C 1
ATOM 15157 O O . GLY G 1 232 ? 74.976 -46.651 48.323 1.00 27.82 212 GLY G O 1
ATOM 15158 N N . PRO G 1 233 ? 76.749 -45.289 48.534 1.00 26.82 213 PRO G N 1
ATOM 15159 C CA . PRO G 1 233 ? 78.179 -45.064 48.352 1.00 25.46 213 PRO G CA 1
ATOM 15160 C C . PRO G 1 233 ? 79.033 -45.406 49.582 1.00 27.15 213 PRO G C 1
ATOM 15161 O O . PRO G 1 233 ? 78.585 -45.259 50.731 1.00 27.37 213 PRO G O 1
ATOM 15165 N N . LEU G 1 234 ? 80.239 -45.894 49.306 1.00 28.16 214 LEU G N 1
ATOM 15166 C CA . LEU G 1 234 ? 81.300 -46.207 50.299 1.00 29.90 214 LEU G CA 1
ATOM 15167 C C . LEU G 1 234 ? 82.547 -45.443 49.861 1.00 32.11 214 LEU G C 1
ATOM 15168 O O . LEU G 1 234 ? 82.784 -45.356 48.639 1.00 36.67 214 LEU G O 1
ATOM 15173 N N . ALA G 1 235 ? 83.310 -44.868 50.783 1.00 34.24 215 ALA G N 1
ATOM 15174 C CA . ALA G 1 235 ? 84.633 -44.309 50.424 1.00 33.62 215 ALA G CA 1
ATOM 15175 C C . ALA G 1 235 ? 85.593 -45.502 50.421 1.00 32.53 215 ALA G C 1
ATOM 15176 O O . ALA G 1 235 ? 85.242 -46.536 51.057 1.00 30.24 215 ALA G O 1
ATOM 15178 N N . LEU G 1 236 ? 86.712 -45.398 49.701 1.00 29.87 216 LEU G N 1
ATOM 15179 C CA . LEU G 1 236 ? 87.637 -46.540 49.524 1.00 27.51 216 LEU G CA 1
ATOM 15180 C C . LEU G 1 236 ? 88.024 -47.150 50.865 1.00 25.90 216 LEU G C 1
ATOM 15181 O O . LEU G 1 236 ? 87.846 -48.366 51.019 1.00 25.09 216 LEU G O 1
ATOM 15186 N N . ASP G 1 237 ? 88.586 -46.368 51.777 1.00 25.97 217 ASP G N 1
ATOM 15187 C CA . ASP G 1 237 ? 88.932 -46.901 53.119 1.00 29.31 217 ASP G CA 1
ATOM 15188 C C . ASP G 1 237 ? 87.763 -47.754 53.660 1.00 30.56 217 ASP G C 1
ATOM 15189 O O . ASP G 1 237 ? 87.990 -48.941 53.998 1.00 33.29 217 ASP G O 1
ATOM 15194 N N . ILE G 1 238 ? 86.545 -47.216 53.696 1.00 29.98 218 ILE G N 1
ATOM 15195 C CA . ILE G 1 238 ? 85.359 -47.893 54.294 1.00 29.96 218 ILE G CA 1
ATOM 15196 C C . ILE G 1 238 ? 85.029 -49.179 53.517 1.00 28.34 218 ILE G C 1
ATOM 15197 O O . ILE G 1 238 ? 84.722 -50.216 54.150 1.00 26.18 218 ILE G O 1
ATOM 15202 N N . ALA G 1 239 ? 85.126 -49.165 52.190 1.00 29.17 219 ALA G N 1
ATOM 15203 C CA . ALA G 1 239 ? 84.919 -50.383 51.364 1.00 30.10 219 ALA G CA 1
ATOM 15204 C C . ALA G 1 239 ? 86.002 -51.432 51.684 1.00 29.66 219 ALA G C 1
ATOM 15205 O O . ALA G 1 239 ? 85.646 -52.622 51.758 1.00 32.60 219 ALA G O 1
ATOM 15207 N N . LEU G 1 240 ? 87.253 -51.018 51.907 1.00 26.16 220 LEU G N 1
ATOM 15208 C CA . LEU G 1 240 ? 88.435 -51.914 51.859 1.00 27.05 220 LEU G CA 1
ATOM 15209 C C . LEU G 1 240 ? 88.851 -52.391 53.262 1.00 28.49 220 LEU G C 1
ATOM 15210 O O . LEU G 1 240 ? 89.060 -53.614 53.428 1.00 29.40 220 LEU G O 1
ATOM 15215 N N . SER G 1 241 ? 88.955 -51.492 54.245 1.00 30.19 221 SER G N 1
ATOM 15216 C CA . SER G 1 241 ? 89.518 -51.775 55.600 1.00 32.77 221 SER G CA 1
ATOM 15217 C C . SER G 1 241 ? 88.431 -52.015 56.659 1.00 35.38 221 SER G C 1
ATOM 15218 O O . SER G 1 241 ? 87.637 -51.093 56.889 1.00 41.37 221 SER G O 1
ATOM 15221 N N . GLU G 1 242 ? 88.438 -53.157 57.349 1.00 36.65 222 GLU G N 1
ATOM 15222 C CA . GLU G 1 242 ? 87.472 -53.456 58.448 1.00 39.89 222 GLU G CA 1
ATOM 15223 C C . GLU G 1 242 ? 87.635 -52.435 59.579 1.00 39.51 222 GLU G C 1
ATOM 15224 O O . GLU G 1 242 ? 86.628 -52.113 60.240 1.00 38.07 222 GLU G O 1
ATOM 15230 N N . GLU G 1 243 ? 88.868 -51.956 59.760 1.00 45.46 223 GLU G N 1
ATOM 15231 C CA . GLU G 1 243 ? 89.345 -51.017 60.822 1.00 47.69 223 GLU G CA 1
ATOM 15232 C C . GLU G 1 243 ? 88.805 -49.605 60.534 1.00 42.90 223 GLU G C 1
ATOM 15233 O O . GLU G 1 243 ? 88.409 -48.911 61.479 1.00 43.32 223 GLU G O 1
ATOM 15239 N N . ALA G 1 244 ? 88.766 -49.199 59.267 1.00 40.86 224 ALA G N 1
ATOM 15240 C CA . ALA G 1 244 ? 88.218 -47.899 58.817 1.00 37.95 224 ALA G CA 1
ATOM 15241 C C . ALA G 1 244 ? 86.695 -47.934 58.954 1.00 36.11 224 ALA G C 1
ATOM 15242 O O . ALA G 1 244 ? 86.122 -46.952 59.490 1.00 36.59 224 ALA G O 1
ATOM 15244 N N . ALA G 1 245 ? 86.067 -49.012 58.474 1.00 31.68 225 ALA G N 1
ATOM 15245 C CA . ALA G 1 245 ? 84.598 -49.159 58.471 1.00 30.84 225 ALA G CA 1
ATOM 15246 C C . ALA G 1 245 ? 84.112 -48.959 59.906 1.00 33.09 225 ALA G C 1
ATOM 15247 O O . ALA G 1 245 ? 83.293 -48.058 60.116 1.00 34.00 225 ALA G O 1
ATOM 15249 N N . HIS G 1 246 ? 84.641 -49.718 60.868 1.00 36.52 226 HIS G N 1
ATOM 15250 C CA . HIS G 1 246 ? 84.212 -49.626 62.291 1.00 38.26 226 HIS G CA 1
ATOM 15251 C C . HIS G 1 246 ? 84.420 -48.194 62.825 1.00 36.04 226 HIS G C 1
ATOM 15252 O O . HIS G 1 246 ? 83.555 -47.711 63.601 1.00 34.46 226 HIS G O 1
ATOM 15259 N N . HIS G 1 247 ? 85.538 -47.564 62.451 1.00 33.03 227 HIS G N 1
ATOM 15260 C CA . HIS G 1 247 ? 85.969 -46.221 62.916 1.00 32.75 227 HIS G CA 1
ATOM 15261 C C . HIS G 1 247 ? 85.043 -45.144 62.337 1.00 32.73 227 HIS G C 1
ATOM 15262 O O . HIS G 1 247 ? 84.757 -44.192 63.062 1.00 33.79 227 HIS G O 1
ATOM 15269 N N . LYS G 1 248 ? 84.577 -45.327 61.100 1.00 34.50 228 LYS G N 1
ATOM 15270 C CA . LYS G 1 248 ? 83.628 -44.372 60.469 1.00 33.92 228 LYS G CA 1
ATOM 15271 C C . LYS G 1 248 ? 82.187 -44.825 60.728 1.00 34.66 228 LYS G C 1
ATOM 15272 O O . LYS G 1 248 ? 81.284 -44.242 60.113 1.00 37.28 228 LYS G O 1
ATOM 15278 N N . GLY G 1 249 ? 81.982 -45.795 61.623 1.00 32.78 229 GLY G N 1
ATOM 15279 C CA . GLY G 1 249 ? 80.632 -46.264 62.002 1.00 32.30 229 GLY G CA 1
ATOM 15280 C C . GLY G 1 249 ? 79.778 -46.814 60.871 1.00 32.08 229 GLY G C 1
ATOM 15281 O O . GLY G 1 249 ? 78.585 -46.478 60.836 1.00 28.42 229 GLY G O 1
ATOM 15282 N N . VAL G 1 250 ? 80.355 -47.632 59.984 1.00 34.17 230 VAL G N 1
ATOM 15283 C CA . VAL G 1 250 ? 79.576 -48.252 58.869 1.00 35.06 230 VAL G CA 1
ATOM 15284 C C . VAL G 1 250 ? 79.494 -49.777 59.042 1.00 39.73 230 VAL G C 1
ATOM 15285 O O . VAL G 1 250 ? 80.526 -50.440 58.853 1.00 40.66 230 VAL G O 1
ATOM 15289 N N . THR G 1 251 ? 78.315 -50.308 59.389 1.00 44.61 231 THR G N 1
ATOM 15290 C CA . THR G 1 251 ? 78.068 -51.770 59.578 1.00 46.50 231 THR G CA 1
ATOM 15291 C C . THR G 1 251 ? 77.646 -52.292 58.205 1.00 43.14 231 THR G C 1
ATOM 15292 O O . THR G 1 251 ? 77.653 -51.484 57.278 1.00 44.59 231 THR G O 1
ATOM 15296 N N . GLY G 1 252 ? 77.321 -53.573 58.072 1.00 40.76 232 GLY G N 1
ATOM 15297 C CA . GLY G 1 252 ? 76.680 -54.108 56.859 1.00 40.47 232 GLY G CA 1
ATOM 15298 C C . GLY G 1 252 ? 77.561 -55.126 56.165 1.00 43.21 232 GLY G C 1
ATOM 15299 O O . GLY G 1 252 ? 78.716 -55.343 56.607 1.00 46.24 232 GLY G O 1
ATOM 15300 N N . GLU G 1 253 ? 77.057 -55.704 55.078 1.00 43.13 233 GLU G N 1
ATOM 15301 C CA . GLU G 1 253 ? 77.647 -56.912 54.446 1.00 43.06 233 GLU G CA 1
ATOM 15302 C C . GLU G 1 253 ? 78.944 -56.582 53.688 1.00 38.95 233 GLU G C 1
ATOM 15303 O O . GLU G 1 253 ? 79.724 -57.548 53.462 1.00 37.52 233 GLU G O 1
ATOM 15309 N N . VAL G 1 254 ? 79.155 -55.308 53.311 1.00 34.49 234 VAL G N 1
ATOM 15310 C CA . VAL G 1 254 ? 80.127 -54.890 52.253 1.00 32.55 234 VAL G CA 1
ATOM 15311 C C . VAL G 1 254 ? 81.257 -54.068 52.874 1.00 34.29 234 VAL G C 1
ATOM 15312 O O . VAL G 1 254 ? 82.428 -54.384 52.580 1.00 34.59 234 VAL G O 1
ATOM 15316 N N . ALA G 1 255 ? 80.930 -53.052 53.682 1.00 34.12 235 ALA G N 1
ATOM 15317 C CA . ALA G 1 255 ? 81.930 -52.201 54.371 1.00 32.40 235 ALA G CA 1
ATOM 15318 C C . ALA G 1 255 ? 82.892 -53.108 55.130 1.00 32.79 235 ALA G C 1
ATOM 15319 O O . ALA G 1 255 ? 82.398 -53.868 55.999 1.00 29.64 235 ALA G O 1
ATOM 15321 N N . GLY G 1 256 ? 84.187 -53.039 54.783 1.00 35.56 236 GLY G N 1
ATOM 15322 C CA . GLY G 1 256 ? 85.275 -53.801 55.430 1.00 37.76 236 GLY G CA 1
ATOM 15323 C C . GLY G 1 256 ? 85.663 -55.051 54.654 1.00 40.53 236 GLY G C 1
ATOM 15324 O O . GLY G 1 256 ? 86.787 -55.555 54.874 1.00 46.77 236 GLY G O 1
ATOM 15325 N N . LYS G 1 257 ? 84.799 -55.525 53.751 1.00 42.51 237 LYS G N 1
ATOM 15326 C CA . LYS G 1 257 ? 84.963 -56.828 53.057 1.00 43.05 237 LYS G CA 1
ATOM 15327 C C . LYS G 1 257 ? 84.549 -56.716 51.576 1.00 40.16 237 LYS G C 1
ATOM 15328 O O . LYS G 1 257 ? 84.061 -57.721 51.009 1.00 44.14 237 LYS G O 1
ATOM 15334 N N . ALA G 1 258 ? 84.754 -55.567 50.935 1.00 36.46 238 ALA G N 1
ATOM 15335 C CA . ALA G 1 258 ? 84.417 -55.374 49.501 1.00 35.15 238 ALA G CA 1
ATOM 15336 C C . ALA G 1 258 ? 85.333 -56.262 48.630 1.00 34.02 238 ALA G C 1
ATOM 15337 O O . ALA G 1 258 ? 86.579 -56.285 48.818 1.00 30.98 238 ALA G O 1
ATOM 15339 N N . ASP G 1 259 ? 84.726 -57.047 47.746 1.00 31.25 239 ASP G N 1
ATOM 15340 C CA . ASP G 1 259 ? 85.468 -57.888 46.785 1.00 29.54 239 ASP G CA 1
ATOM 15341 C C . ASP G 1 259 ? 85.707 -57.028 45.554 1.00 28.08 239 ASP G C 1
ATOM 15342 O O . ASP G 1 259 ? 86.819 -57.060 45.025 1.00 27.03 239 ASP G O 1
ATOM 15347 N N . ILE G 1 260 ? 84.672 -56.280 45.154 1.00 27.28 240 ILE G N 1
ATOM 15348 C CA . ILE G 1 260 ? 84.624 -55.490 43.895 1.00 25.71 240 ILE G CA 1
ATOM 15349 C C . ILE G 1 260 ? 84.523 -54.005 44.252 1.00 27.44 240 ILE G C 1
ATOM 15350 O O . ILE G 1 260 ? 83.785 -53.629 45.149 1.00 28.34 240 ILE G O 1
ATOM 15355 N N . PHE G 1 261 ? 85.324 -53.210 43.566 1.00 29.82 241 PHE G N 1
ATOM 15356 C CA . PHE G 1 261 ? 85.478 -51.755 43.733 1.00 30.17 241 PHE G CA 1
ATOM 15357 C C . PHE G 1 261 ? 85.000 -51.176 42.409 1.00 31.85 241 PHE G C 1
ATOM 15358 O O . PHE G 1 261 ? 85.768 -51.244 41.423 1.00 33.88 241 PHE G O 1
ATOM 15366 N N . LEU G 1 262 ? 83.739 -50.751 42.361 1.00 32.14 242 LEU G N 1
ATOM 15367 C CA . LEU G 1 262 ? 83.188 -50.016 41.200 1.00 32.68 242 LEU G CA 1
ATOM 15368 C C . LEU G 1 262 ? 83.684 -48.566 41.226 1.00 34.28 242 LEU G C 1
ATOM 15369 O O . LEU G 1 262 ? 83.212 -47.759 42.051 1.00 40.07 242 LEU G O 1
ATOM 15374 N N . MET G 1 263 ? 84.586 -48.237 40.315 1.00 33.71 243 MET G N 1
ATOM 15375 C CA . MET G 1 263 ? 85.111 -46.862 40.139 1.00 33.19 243 MET G CA 1
ATOM 15376 C C . MET G 1 263 ? 84.009 -45.978 39.553 1.00 31.56 243 MET G C 1
ATOM 15377 O O . MET G 1 263 ? 83.211 -46.432 38.731 1.00 34.89 243 MET G O 1
ATOM 15382 N N . PRO G 1 264 ? 83.936 -44.691 39.957 1.00 28.04 244 PRO G N 1
ATOM 15383 C CA . PRO G 1 264 ? 82.976 -43.749 39.388 1.00 27.88 244 PRO G CA 1
ATOM 15384 C C . PRO G 1 264 ? 83.200 -43.375 37.921 1.00 27.82 244 PRO G C 1
ATOM 15385 O O . PRO G 1 264 ? 82.246 -43.011 37.276 1.00 30.74 244 PRO G O 1
ATOM 15389 N N . ASN G 1 265 ? 84.447 -43.454 37.458 1.00 27.64 245 ASN G N 1
ATOM 15390 C CA . ASN G 1 265 ? 84.870 -43.075 36.092 1.00 27.90 245 ASN G CA 1
ATOM 15391 C C . ASN G 1 265 ? 86.332 -43.468 35.923 1.00 31.13 245 ASN G C 1
ATOM 15392 O O . ASN G 1 265 ? 86.981 -43.701 36.942 1.00 30.97 245 ASN G O 1
ATOM 15397 N N . ILE G 1 266 ? 86.850 -43.439 34.691 1.00 37.80 246 ILE G N 1
ATOM 15398 C CA . ILE G 1 266 ? 88.197 -43.977 34.313 1.00 37.58 246 ILE G CA 1
ATOM 15399 C C . ILE G 1 266 ? 89.352 -43.145 34.885 1.00 37.24 246 ILE G C 1
ATOM 15400 O O . ILE G 1 266 ? 90.392 -43.739 35.120 1.00 37.34 246 ILE G O 1
ATOM 15405 N N . GLU G 1 267 ? 89.212 -41.833 35.054 1.00 40.88 247 GLU G N 1
ATOM 15406 C CA . GLU G 1 267 ? 90.278 -40.995 35.670 1.00 44.60 247 GLU G CA 1
ATOM 15407 C C . GLU G 1 267 ? 90.600 -41.598 37.047 1.00 43.45 247 GLU G C 1
ATOM 15408 O O . GLU G 1 267 ? 91.770 -41.935 37.272 1.00 39.85 247 GLU G O 1
ATOM 15414 N N . THR G 1 268 ? 89.592 -41.783 37.915 1.00 43.10 248 THR G N 1
ATOM 15415 C CA . THR G 1 268 ? 89.785 -42.200 39.338 1.00 39.10 248 THR G CA 1
ATOM 15416 C C . THR G 1 268 ? 90.218 -43.674 39.349 1.00 35.75 248 THR G C 1
ATOM 15417 O O . THR G 1 268 ? 90.975 -44.065 40.253 1.00 33.74 248 THR G O 1
ATOM 15421 N N . GLY G 1 269 ? 89.745 -44.453 38.377 1.00 34.07 249 GLY G N 1
ATOM 15422 C CA . GLY G 1 269 ? 90.089 -45.875 38.235 1.00 34.75 249 GLY G CA 1
ATOM 15423 C C . GLY G 1 269 ? 91.555 -46.024 37.914 1.00 35.82 249 GLY G C 1
ATOM 15424 O O . GLY G 1 269 ? 92.313 -46.508 38.778 1.00 37.50 249 GLY G O 1
ATOM 15425 N N . ASN G 1 270 ? 91.938 -45.565 36.726 1.00 35.69 250 ASN G N 1
ATOM 15426 C CA . ASN G 1 270 ? 93.345 -45.440 36.280 1.00 35.58 250 ASN G CA 1
ATOM 15427 C C . ASN G 1 270 ? 94.252 -44.998 37.433 1.00 30.92 250 ASN G C 1
ATOM 15428 O O . ASN G 1 270 ? 95.215 -45.682 37.668 1.00 32.76 250 ASN G O 1
ATOM 15433 N N . VAL G 1 271 ? 93.973 -43.890 38.111 1.00 29.02 251 VAL G N 1
ATOM 15434 C CA . VAL G 1 271 ? 94.846 -43.367 39.210 1.00 29.99 251 VAL G CA 1
ATOM 15435 C C . VAL G 1 271 ? 94.933 -44.409 40.343 1.00 31.57 251 VAL G C 1
ATOM 15436 O O . VAL G 1 271 ? 96.003 -44.589 40.933 1.00 32.67 251 VAL G O 1
ATOM 15440 N N . MET G 1 272 ? 93.857 -45.101 40.669 1.00 33.04 252 MET G N 1
ATOM 15441 C CA . MET G 1 272 ? 93.933 -46.148 41.714 1.00 32.64 252 MET G CA 1
ATOM 15442 C C . MET G 1 272 ? 94.863 -47.269 41.227 1.00 31.10 252 MET G C 1
ATOM 15443 O O . MET G 1 272 ? 95.730 -47.683 42.013 1.00 29.56 252 MET G O 1
ATOM 15448 N N . TYR G 1 273 ? 94.685 -47.704 39.974 1.00 31.04 253 TYR G N 1
ATOM 15449 C CA . TYR G 1 273 ? 95.356 -48.872 39.343 1.00 32.95 253 TYR G CA 1
ATOM 15450 C C . TYR G 1 273 ? 96.876 -48.636 39.288 1.00 35.40 253 TYR G C 1
ATOM 15451 O O . TYR G 1 273 ? 97.672 -49.567 39.515 1.00 37.87 253 TYR G O 1
ATOM 15460 N N . LYS G 1 274 ? 97.289 -47.411 38.984 1.00 37.18 254 LYS G N 1
ATOM 15461 C CA . LYS G 1 274 ? 98.716 -47.047 38.793 1.00 38.82 254 LYS G CA 1
ATOM 15462 C C . LYS G 1 274 ? 99.400 -46.880 40.162 1.00 35.63 254 LYS G C 1
ATOM 15463 O O . LYS G 1 274 ? 100.603 -47.102 40.236 1.00 37.15 254 LYS G O 1
ATOM 15469 N N . THR G 1 275 ? 98.651 -46.475 41.187 1.00 33.22 255 THR G N 1
ATOM 15470 C CA . THR G 1 275 ? 99.101 -46.289 42.584 1.00 32.67 255 THR G CA 1
ATOM 15471 C C . THR G 1 275 ? 99.513 -47.644 43.153 1.00 34.56 255 THR G C 1
ATOM 15472 O O . THR G 1 275 ? 100.643 -47.780 43.687 1.00 33.13 255 THR G O 1
ATOM 15476 N N . LEU G 1 276 ? 98.583 -48.595 43.085 1.00 34.98 256 LEU G N 1
ATOM 15477 C CA . LEU G 1 276 ? 98.802 -50.003 43.497 1.00 36.18 256 LEU G CA 1
ATOM 15478 C C . LEU G 1 276 ? 100.055 -50.529 42.798 1.00 38.29 256 LEU G C 1
ATOM 15479 O O . LEU G 1 276 ? 100.913 -51.131 43.465 1.00 42.34 256 LEU G O 1
ATOM 15484 N N . THR G 1 277 ? 100.129 -50.291 41.493 1.00 37.09 257 THR G N 1
ATOM 15485 C CA . THR G 1 277 ? 101.110 -50.895 40.567 1.00 35.98 257 THR G CA 1
ATOM 15486 C C . THR G 1 277 ? 102.505 -50.289 40.806 1.00 37.64 257 THR G C 1
ATOM 15487 O O . THR G 1 277 ? 103.468 -51.030 40.613 1.00 38.42 257 THR G O 1
ATOM 15491 N N . TYR G 1 278 ? 102.638 -49.018 41.218 1.00 40.92 258 TYR G N 1
ATOM 15492 C CA . TYR G 1 278 ? 103.963 -48.337 41.342 1.00 43.56 258 TYR G CA 1
ATOM 15493 C C . TYR G 1 278 ? 104.335 -48.076 42.798 1.00 42.90 258 TYR G C 1
ATOM 15494 O O . TYR G 1 278 ? 105.234 -47.272 43.033 1.00 49.79 258 TYR G O 1
ATOM 15503 N N . THR G 1 279 ? 103.694 -48.747 43.741 1.00 40.62 259 THR G N 1
ATOM 15504 C CA . THR G 1 279 ? 103.778 -48.365 45.168 1.00 39.15 259 THR G CA 1
ATOM 15505 C C . THR G 1 279 ? 103.719 -49.623 46.034 1.00 39.41 259 THR G C 1
ATOM 15506 O O . THR G 1 279 ? 104.023 -49.523 47.233 1.00 40.72 259 THR G O 1
ATOM 15510 N N . THR G 1 280 ? 103.416 -50.766 45.416 1.00 39.93 260 THR G N 1
ATOM 15511 C CA . THR G 1 280 ? 103.121 -52.072 46.062 1.00 40.44 260 THR G CA 1
ATOM 15512 C C . THR G 1 280 ? 103.892 -53.149 45.282 1.00 40.33 260 THR G C 1
ATOM 15513 O O . THR G 1 280 ? 104.405 -52.820 44.203 1.00 40.81 260 THR G O 1
ATOM 15517 N N . ASP G 1 281 ? 104.045 -54.354 45.833 1.00 38.78 261 ASP G N 1
ATOM 15518 C CA . ASP G 1 281 ? 104.671 -55.494 45.120 1.00 42.23 261 ASP G CA 1
ATOM 15519 C C . ASP G 1 281 ? 103.589 -56.556 44.926 1.00 44.98 261 ASP G C 1
ATOM 15520 O O . ASP G 1 281 ? 103.747 -57.673 45.456 1.00 48.74 261 ASP G O 1
ATOM 15525 N N . SER G 1 282 ? 102.518 -56.209 44.210 1.00 44.33 262 SER G N 1
ATOM 15526 C CA . SER G 1 282 ? 101.281 -57.026 44.112 1.00 44.53 262 SER G CA 1
ATOM 15527 C C . SER G 1 282 ? 101.094 -57.535 42.684 1.00 44.04 262 SER G C 1
ATOM 15528 O O . SER G 1 282 ? 101.244 -56.736 41.744 1.00 43.98 262 SER G O 1
ATOM 15531 N N . LYS G 1 283 ? 100.772 -58.823 42.559 1.00 43.79 263 LYS G N 1
ATOM 15532 C CA . LYS G 1 283 ? 100.420 -59.494 41.284 1.00 46.14 263 LYS G CA 1
ATOM 15533 C C . LYS G 1 283 ? 99.044 -58.975 40.835 1.00 46.03 263 LYS G C 1
ATOM 15534 O O . LYS G 1 283 ? 98.135 -58.875 41.715 1.00 49.90 263 LYS G O 1
ATOM 15540 N N . ASN G 1 284 ? 98.877 -58.677 39.537 1.00 42.41 264 ASN G N 1
ATOM 15541 C CA . ASN G 1 284 ? 97.572 -58.283 38.930 1.00 39.43 264 ASN G CA 1
ATOM 15542 C C . ASN G 1 284 ? 97.428 -58.810 37.499 1.00 36.32 264 ASN G C 1
ATOM 15543 O O . ASN G 1 284 ? 98.437 -59.213 36.894 1.00 38.23 264 ASN G O 1
ATOM 15548 N N . GLY G 1 285 ? 96.214 -58.742 36.966 1.00 33.21 265 GLY G N 1
ATOM 15549 C CA . GLY G 1 285 ? 95.933 -59.071 35.558 1.00 34.98 265 GLY G CA 1
ATOM 15550 C C . GLY G 1 285 ? 94.541 -58.625 35.191 1.00 33.59 265 GLY G C 1
ATOM 15551 O O . GLY G 1 285 ? 93.784 -58.337 36.129 1.00 33.22 265 GLY G O 1
ATOM 15552 N N . GLY G 1 286 ? 94.206 -58.595 33.898 1.00 34.15 266 GLY G N 1
ATOM 15553 C CA . GLY G 1 286 ? 92.933 -58.009 33.438 1.00 35.26 266 GLY G CA 1
ATOM 15554 C C . GLY G 1 286 ? 92.368 -58.610 32.167 1.00 33.89 266 GLY G C 1
ATOM 15555 O O . GLY G 1 286 ? 93.140 -59.074 31.302 1.00 32.60 266 GLY G O 1
ATOM 15556 N N . ILE G 1 287 ? 91.047 -58.519 32.034 1.00 34.67 267 ILE G N 1
ATOM 15557 C CA . ILE G 1 287 ? 90.314 -58.865 30.783 1.00 39.14 267 ILE G CA 1
ATOM 15558 C C . ILE G 1 287 ? 89.165 -57.878 30.535 1.00 36.81 267 ILE G C 1
ATOM 15559 O O . ILE G 1 287 ? 88.678 -57.334 31.515 1.00 38.98 267 ILE G O 1
ATOM 15564 N N . LEU G 1 288 ? 88.757 -57.672 29.271 1.00 35.19 268 LEU G N 1
ATOM 15565 C CA . LEU G 1 288 ? 87.435 -57.089 28.904 1.00 33.96 268 LEU G CA 1
ATOM 15566 C C . LEU G 1 288 ? 86.388 -58.194 28.971 1.00 35.17 268 LEU G C 1
ATOM 15567 O O . LEU G 1 288 ? 86.650 -59.263 28.458 1.00 36.59 268 LEU G O 1
ATOM 15572 N N . VAL G 1 289 ? 85.239 -57.932 29.576 1.00 38.18 269 VAL G N 1
ATOM 15573 C CA . VAL G 1 289 ? 84.081 -58.867 29.571 1.00 39.67 269 VAL G CA 1
ATOM 15574 C C . VAL G 1 289 ? 82.855 -58.108 29.048 1.00 40.04 269 VAL G C 1
ATOM 15575 O O . VAL G 1 289 ? 83.030 -57.007 28.459 1.00 35.70 269 VAL G O 1
ATOM 15579 N N . GLY G 1 290 ? 81.668 -58.699 29.186 1.00 40.86 270 GLY G N 1
ATOM 15580 C CA . GLY G 1 290 ? 80.438 -58.169 28.573 1.00 43.64 270 GLY G CA 1
ATOM 15581 C C . GLY G 1 290 ? 80.332 -58.541 27.106 1.00 45.10 270 GLY G C 1
ATOM 15582 O O . GLY G 1 290 ? 79.265 -58.298 26.537 1.00 54.39 270 GLY G O 1
ATOM 15583 N N . THR G 1 291 ? 81.393 -59.119 26.528 1.00 44.52 271 THR G N 1
ATOM 15584 C CA . THR G 1 291 ? 81.457 -59.672 25.149 1.00 41.38 271 THR G CA 1
ATOM 15585 C C . THR G 1 291 ? 81.225 -61.190 25.231 1.00 42.61 271 THR G C 1
ATOM 15586 O O . THR G 1 291 ? 81.117 -61.735 26.373 1.00 38.83 271 THR G O 1
ATOM 15590 N N . SER G 1 292 ? 81.105 -61.853 24.078 1.00 40.64 272 SER G N 1
ATOM 15591 C CA . SER G 1 292 ? 80.746 -63.296 23.997 1.00 39.53 272 SER G CA 1
ATOM 15592 C C . SER G 1 292 ? 81.914 -64.114 24.546 1.00 37.09 272 SER G C 1
ATOM 15593 O O . SER G 1 292 ? 81.690 -65.201 25.104 1.00 37.39 272 SER G O 1
ATOM 15596 N N . ALA G 1 293 ? 83.122 -63.594 24.381 1.00 33.39 273 ALA G N 1
ATOM 15597 C CA . ALA G 1 293 ? 84.349 -64.225 24.885 1.00 33.03 273 ALA G CA 1
ATOM 15598 C C . ALA G 1 293 ? 85.169 -63.176 25.616 1.00 32.89 273 ALA G C 1
ATOM 15599 O O . ALA G 1 293 ? 85.059 -61.984 25.320 1.00 33.43 273 ALA G O 1
ATOM 15601 N N . PRO G 1 294 ? 85.981 -63.613 26.601 1.00 31.21 274 PRO G N 1
ATOM 15602 C CA . PRO G 1 294 ? 87.063 -62.807 27.160 1.00 32.35 274 PRO G CA 1
ATOM 15603 C C . PRO G 1 294 ? 87.991 -62.147 26.132 1.00 32.70 274 PRO G C 1
ATOM 15604 O O . PRO G 1 294 ? 88.318 -62.773 25.145 1.00 32.84 274 PRO G O 1
ATOM 15608 N N . VAL G 1 295 ? 88.427 -60.926 26.425 1.00 32.81 275 VAL G N 1
ATOM 15609 C CA . VAL G 1 295 ? 89.449 -60.191 25.632 1.00 36.41 275 VAL G CA 1
ATOM 15610 C C . VAL G 1 295 ? 90.597 -59.803 26.571 1.00 37.07 275 VAL G C 1
ATOM 15611 O O . VAL G 1 295 ? 90.348 -59.176 27.604 1.00 33.79 275 VAL G O 1
ATOM 15615 N N . VAL G 1 296 ? 91.810 -60.174 26.177 1.00 39.77 276 VAL G N 1
ATOM 15616 C CA . VAL G 1 296 ? 93.088 -59.728 26.791 1.00 44.07 276 VAL G CA 1
ATOM 15617 C C . VAL G 1 296 ? 93.534 -58.498 26.002 1.00 45.18 276 VAL G C 1
ATOM 15618 O O . VAL G 1 296 ? 93.556 -58.570 24.779 1.00 48.51 276 VAL G O 1
ATOM 15622 N N . LEU G 1 297 ? 93.876 -57.408 26.674 1.00 49.79 277 LEU G N 1
ATOM 15623 C CA . LEU G 1 297 ? 94.233 -56.129 26.012 1.00 50.71 277 LEU G CA 1
ATOM 15624 C C . LEU G 1 297 ? 95.326 -55.494 26.857 1.00 50.12 277 LEU G C 1
ATOM 15625 O O . LEU G 1 297 ? 94.989 -54.665 27.696 1.00 47.07 277 LEU G O 1
ATOM 15630 N N . THR G 1 298 ? 96.563 -55.959 26.672 1.00 56.21 278 THR G N 1
ATOM 15631 C CA . THR G 1 298 ? 97.771 -55.531 27.424 1.00 59.78 278 THR G CA 1
ATOM 15632 C C . THR G 1 298 ? 98.421 -54.388 26.648 1.00 58.00 278 THR G C 1
ATOM 15633 O O . THR G 1 298 ? 98.123 -54.267 25.453 1.00 53.72 278 THR G O 1
ATOM 15637 N N . SER G 1 299 ? 99.251 -53.578 27.308 1.00 62.53 279 SER G N 1
ATOM 15638 C CA . SER G 1 299 ? 100.071 -52.520 26.662 1.00 63.80 279 SER G CA 1
ATOM 15639 C C . SER G 1 299 ? 101.524 -52.975 26.705 1.00 60.44 279 SER G C 1
ATOM 15640 O O . SER G 1 299 ? 101.795 -54.019 27.321 1.00 61.97 279 SER G O 1
ATOM 15643 N N . ARG G 1 300 ? 102.421 -52.226 26.077 1.00 62.38 280 ARG G N 1
ATOM 15644 C CA . ARG G 1 300 ? 103.878 -52.469 26.232 1.00 65.71 280 ARG G CA 1
ATOM 15645 C C . ARG G 1 300 ? 104.221 -52.366 27.729 1.00 61.36 280 ARG G C 1
ATOM 15646 O O . ARG G 1 300 ? 105.117 -53.093 28.177 1.00 59.16 280 ARG G O 1
ATOM 15654 N N . ALA G 1 301 ? 103.518 -51.513 28.476 1.00 59.57 281 ALA G N 1
ATOM 15655 C CA . ALA G 1 301 ? 103.856 -51.265 29.900 1.00 57.19 281 ALA G CA 1
ATOM 15656 C C . ALA G 1 301 ? 103.513 -52.452 30.805 1.00 55.01 281 ALA G C 1
ATOM 15657 O O . ALA G 1 301 ? 104.013 -52.481 31.940 1.00 55.12 281 ALA G O 1
ATOM 15659 N N . ASP G 1 302 ? 102.667 -53.370 30.343 1.00 53.80 282 ASP G N 1
ATOM 15660 C CA . ASP G 1 302 ? 102.236 -54.501 31.204 1.00 47.80 282 ASP G CA 1
ATOM 15661 C C . ASP G 1 302 ? 103.388 -55.490 31.384 1.00 41.62 282 ASP G C 1
ATOM 15662 O O . ASP G 1 302 ? 104.095 -55.755 30.403 1.00 40.19 282 ASP G O 1
ATOM 15667 N N . SER G 1 303 ? 103.550 -56.017 32.596 1.00 43.63 283 SER G N 1
ATOM 15668 C CA . SER G 1 303 ? 104.652 -56.964 32.901 1.00 43.20 283 SER G CA 1
ATOM 15669 C C . SER G 1 303 ? 104.377 -58.320 32.261 1.00 45.15 283 SER G C 1
ATOM 15670 O O . SER G 1 303 ? 103.212 -58.615 31.977 1.00 42.76 283 SER G O 1
ATOM 15673 N N . HIS G 1 304 ? 105.429 -59.101 32.036 1.00 50.38 284 HIS G N 1
ATOM 15674 C CA . HIS G 1 304 ? 105.251 -60.466 31.488 1.00 48.06 284 HIS G CA 1
ATOM 15675 C C . HIS G 1 304 ? 104.338 -61.233 32.440 1.00 48.61 284 HIS G C 1
ATOM 15676 O O . HIS G 1 304 ? 103.423 -61.908 31.954 1.00 54.34 284 HIS G O 1
ATOM 15683 N N . GLU G 1 305 ? 104.579 -61.106 33.745 1.00 48.09 285 GLU G N 1
ATOM 15684 C CA . GLU G 1 305 ? 103.728 -61.786 34.763 1.00 50.42 285 GLU G CA 1
ATOM 15685 C C . GLU G 1 305 ? 102.257 -61.362 34.591 1.00 46.92 285 GLU G C 1
ATOM 15686 O O . GLU G 1 305 ? 101.360 -62.230 34.659 1.00 40.80 285 GLU G O 1
ATOM 15692 N N . THR G 1 306 ? 102.020 -60.068 34.382 1.00 46.30 286 THR G N 1
ATOM 15693 C CA . THR G 1 306 ? 100.664 -59.472 34.281 1.00 46.79 286 THR G CA 1
ATOM 15694 C C . THR G 1 306 ? 99.985 -60.048 33.037 1.00 47.49 286 THR G C 1
ATOM 15695 O O . THR G 1 306 ? 98.786 -60.420 33.121 1.00 49.66 286 THR G O 1
ATOM 15699 N N . LYS G 1 307 ? 100.737 -60.109 31.936 1.00 46.34 287 LYS G N 1
ATOM 15700 C CA . LYS G 1 307 ? 100.263 -60.635 30.633 1.00 46.64 287 LYS G CA 1
ATOM 15701 C C . LYS G 1 307 ? 99.827 -62.085 30.845 1.00 42.82 287 LYS G C 1
ATOM 15702 O O . LYS G 1 307 ? 98.856 -62.522 30.229 1.00 40.95 287 LYS G O 1
ATOM 15708 N N . MET G 1 308 ? 100.516 -62.805 31.713 1.00 40.14 288 MET G N 1
ATOM 15709 C CA . MET G 1 308 ? 100.231 -64.241 31.921 1.00 42.91 288 MET G CA 1
ATOM 15710 C C . MET G 1 308 ? 99.050 -64.398 32.880 1.00 36.37 288 MET G C 1
ATOM 15711 O O . MET G 1 308 ? 98.136 -65.183 32.577 1.00 30.97 288 MET G O 1
ATOM 15716 N N . ASN G 1 309 ? 99.100 -63.665 33.993 1.00 35.17 289 ASN G N 1
ATOM 15717 C CA . ASN G 1 309 ? 97.975 -63.457 34.937 1.00 31.09 289 ASN G CA 1
ATOM 15718 C C . ASN G 1 309 ? 96.719 -63.153 34.109 1.00 30.92 289 ASN G C 1
ATOM 15719 O O . ASN G 1 309 ? 95.651 -63.780 34.368 1.00 26.67 289 ASN G O 1
ATOM 15724 N N . SER G 1 310 ? 96.865 -62.262 33.124 1.00 30.22 290 SER G N 1
ATOM 15725 C CA . SER G 1 310 ? 95.762 -61.782 32.252 1.00 33.59 290 SER G CA 1
ATOM 15726 C C . SER G 1 310 ? 95.294 -62.903 31.303 1.00 34.02 290 SER G C 1
ATOM 15727 O O . SER G 1 310 ? 94.088 -63.213 31.313 1.00 36.61 290 SER G O 1
ATOM 15730 N N . ILE G 1 311 ? 96.192 -63.523 30.539 1.00 32.62 291 ILE G N 1
ATOM 15731 C CA . ILE G 1 311 ? 95.863 -64.731 29.724 1.00 32.88 291 ILE G CA 1
ATOM 15732 C C . ILE G 1 311 ? 95.233 -65.782 30.639 1.00 32.08 291 ILE G C 1
ATOM 15733 O O . ILE G 1 311 ? 94.328 -66.458 30.173 1.00 33.27 291 ILE G O 1
ATOM 15738 N N . ALA G 1 312 ? 95.717 -65.937 31.874 1.00 33.40 292 ALA G N 1
ATOM 15739 C CA . ALA G 1 312 ? 95.234 -66.969 32.828 1.00 35.40 292 ALA G CA 1
ATOM 15740 C C . ALA G 1 312 ? 93.830 -66.607 33.351 1.00 37.96 292 ALA G C 1
ATOM 15741 O O . ALA G 1 312 ? 92.981 -67.516 33.577 1.00 34.93 292 ALA G O 1
ATOM 15743 N N . LEU G 1 313 ? 93.568 -65.317 33.535 1.00 38.87 293 LEU G N 1
ATOM 15744 C CA . LEU G 1 313 ? 92.216 -64.855 33.914 1.00 38.02 293 LEU G CA 1
ATOM 15745 C C . LEU G 1 313 ? 91.246 -65.259 32.817 1.00 35.22 293 LEU G C 1
ATOM 15746 O O . LEU G 1 313 ? 90.232 -65.895 33.129 1.00 35.92 293 LEU G O 1
ATOM 15751 N N . ALA G 1 314 ? 91.591 -64.933 31.579 1.00 34.73 294 ALA G N 1
ATOM 15752 C CA . ALA G 1 314 ? 90.740 -65.152 30.386 1.00 36.71 294 ALA G CA 1
ATOM 15753 C C . ALA G 1 314 ? 90.417 -66.650 30.221 1.00 36.00 294 ALA G C 1
ATOM 15754 O O . ALA G 1 314 ? 89.220 -66.989 30.125 1.00 40.58 294 ALA G O 1
ATOM 15756 N N . ALA G 1 315 ? 91.430 -67.516 30.200 1.00 33.27 295 ALA G N 1
ATOM 15757 C CA . ALA G 1 315 ? 91.284 -68.988 30.184 1.00 34.40 295 ALA G CA 1
ATOM 15758 C C . ALA G 1 315 ? 90.258 -69.448 31.235 1.00 35.45 295 ALA G C 1
ATOM 15759 O O . ALA G 1 315 ? 89.388 -70.251 30.877 1.00 42.61 295 ALA G O 1
ATOM 15761 N N . LEU G 1 316 ? 90.350 -68.987 32.485 1.00 34.10 296 LEU G N 1
ATOM 15762 C CA . LEU G 1 316 ? 89.467 -69.434 33.602 1.00 33.33 296 LEU G CA 1
ATOM 15763 C C . LEU G 1 316 ? 88.015 -69.002 33.379 1.00 30.28 296 LEU G C 1
ATOM 15764 O O . LEU G 1 316 ? 87.111 -69.744 33.746 1.00 25.88 296 LEU G O 1
ATOM 15769 N N . VAL G 1 317 ? 87.835 -67.790 32.873 1.00 31.89 297 VAL G N 1
ATOM 15770 C CA . VAL G 1 317 ? 86.515 -67.191 32.526 1.00 34.45 297 VAL G CA 1
ATOM 15771 C C . VAL G 1 317 ? 85.925 -67.933 31.325 1.00 36.76 297 VAL G C 1
ATOM 15772 O O . VAL G 1 317 ? 84.699 -68.008 31.214 1.00 40.61 297 VAL G O 1
ATOM 15776 N N . ALA G 1 318 ? 86.774 -68.447 30.444 1.00 38.68 298 ALA G N 1
ATOM 15777 C CA . ALA G 1 318 ? 86.360 -69.242 29.271 1.00 37.42 298 ALA G CA 1
ATOM 15778 C C . ALA G 1 318 ? 86.190 -70.719 29.669 1.00 38.16 298 ALA G C 1
ATOM 15779 O O . ALA G 1 318 ? 85.581 -71.447 28.908 1.00 38.44 298 ALA G O 1
ATOM 15781 N N . GLY G 1 319 ? 86.711 -71.153 30.819 1.00 44.61 299 GLY G N 1
ATOM 15782 C CA . GLY G 1 319 ? 86.306 -72.410 31.481 1.00 47.95 299 GLY G CA 1
ATOM 15783 C C . GLY G 1 319 ? 84.863 -72.305 31.948 1.00 52.76 299 GLY G C 1
ATOM 15784 O O . GLY G 1 319 ? 84.052 -73.140 31.536 1.00 53.87 299 GLY G O 1
ATOM 15785 N N . ASN G 1 320 ? 84.550 -71.265 32.730 1.00 61.36 300 ASN G N 1
ATOM 15786 C CA . ASN G 1 320 ? 83.211 -70.928 33.307 1.00 64.30 300 ASN G CA 1
ATOM 15787 C C . ASN G 1 320 ? 83.244 -71.174 34.822 1.00 58.86 300 ASN G C 1
ATOM 15788 O O . ASN G 1 320 ? 82.953 -70.211 35.527 1.00 52.40 300 ASN G O 1
ATOM 15793 N N . MET H 1 21 ? 115.048 -30.486 51.011 1.00 82.31 1 MET H N 1
ATOM 15794 C CA . MET H 1 21 ? 116.124 -30.920 51.942 1.00 83.73 1 MET H CA 1
ATOM 15795 C C . MET H 1 21 ? 115.586 -32.059 52.826 1.00 76.83 1 MET H C 1
ATOM 15796 O O . MET H 1 21 ? 116.240 -33.113 52.884 1.00 81.12 1 MET H O 1
ATOM 15801 N N . ILE H 1 22 ? 114.417 -31.887 53.449 1.00 67.25 2 ILE H N 1
ATOM 15802 C CA . ILE H 1 22 ? 113.777 -32.925 54.321 1.00 63.06 2 ILE H CA 1
ATOM 15803 C C . ILE H 1 22 ? 113.197 -34.061 53.457 1.00 56.35 2 ILE H C 1
ATOM 15804 O O . ILE H 1 22 ? 112.762 -33.781 52.353 1.00 58.01 2 ILE H O 1
ATOM 15809 N N . LYS H 1 23 ? 113.211 -35.312 53.923 1.00 50.85 3 LYS H N 1
ATOM 15810 C CA . LYS H 1 23 ? 112.638 -36.463 53.168 1.00 49.67 3 LYS H CA 1
ATOM 15811 C C . LYS H 1 23 ? 111.935 -37.460 54.104 1.00 47.08 3 LYS H C 1
ATOM 15812 O O . LYS H 1 23 ? 111.568 -38.530 53.615 1.00 49.04 3 LYS H O 1
ATOM 15818 N N . SER H 1 24 ? 111.741 -37.143 55.387 1.00 44.75 4 SER H N 1
ATOM 15819 C CA . SER H 1 24 ? 111.083 -38.028 56.383 1.00 43.73 4 SER H CA 1
ATOM 15820 C C . SER H 1 24 ? 110.260 -37.187 57.365 1.00 42.85 4 SER H C 1
ATOM 15821 O O . SER H 1 24 ? 110.527 -35.980 57.449 1.00 42.17 4 SER H O 1
ATOM 15824 N N . PHE H 1 25 ? 109.315 -37.797 58.080 1.00 44.29 5 PHE H N 1
ATOM 15825 C CA . PHE H 1 25 ? 108.511 -37.072 59.097 1.00 44.91 5 PHE H CA 1
ATOM 15826 C C . PHE H 1 25 ? 109.346 -36.907 60.366 1.00 48.16 5 PHE H C 1
ATOM 15827 O O . PHE H 1 25 ? 109.104 -35.962 61.121 1.00 49.28 5 PHE H O 1
ATOM 15835 N N . ASN H 1 26 ? 110.305 -37.806 60.581 1.00 51.00 6 ASN H N 1
ATOM 15836 C CA . ASN H 1 26 ? 111.205 -37.681 61.753 1.00 54.41 6 ASN H CA 1
ATOM 15837 C C . ASN H 1 26 ? 112.012 -36.391 61.615 1.00 56.22 6 ASN H C 1
ATOM 15838 O O . ASN H 1 26 ? 112.121 -35.665 62.608 1.00 56.32 6 ASN H O 1
ATOM 15843 N N . GLU H 1 27 ? 112.534 -36.116 60.418 1.00 56.78 7 GLU H N 1
ATOM 15844 C CA . GLU H 1 27 ? 113.296 -34.866 60.177 1.00 59.88 7 GLU H CA 1
ATOM 15845 C C . GLU H 1 27 ? 112.352 -33.678 60.357 1.00 54.53 7 GLU H C 1
ATOM 15846 O O . GLU H 1 27 ? 112.786 -32.665 60.924 1.00 52.90 7 GLU H O 1
ATOM 15852 N N . ILE H 1 28 ? 111.117 -33.801 59.872 1.00 52.32 8 ILE H N 1
ATOM 15853 C CA . ILE H 1 28 ? 110.115 -32.719 60.084 1.00 50.83 8 ILE H CA 1
ATOM 15854 C C . ILE H 1 28 ? 109.995 -32.524 61.589 1.00 49.39 8 ILE H C 1
ATOM 15855 O O . ILE H 1 28 ? 110.256 -31.407 62.039 1.00 53.50 8 ILE H O 1
ATOM 15860 N N . ILE H 1 29 ? 109.693 -33.590 62.330 1.00 46.75 9 ILE H N 1
ATOM 15861 C CA . ILE H 1 29 ? 109.456 -33.438 63.793 1.00 50.64 9 ILE H CA 1
ATOM 15862 C C . ILE H 1 29 ? 110.713 -32.790 64.396 1.00 53.88 9 ILE H C 1
ATOM 15863 O O . ILE H 1 29 ? 110.582 -31.689 64.970 1.00 47.56 9 ILE H O 1
ATOM 15868 N N . MET H 1 30 ? 111.887 -33.398 64.176 1.00 58.92 10 MET H N 1
ATOM 15869 C CA . MET H 1 30 ? 113.201 -32.917 64.684 1.00 62.59 10 MET H CA 1
ATOM 15870 C C . MET H 1 30 ? 113.303 -31.400 64.499 1.00 59.91 10 MET H C 1
ATOM 15871 O O . MET H 1 30 ? 113.792 -30.735 65.443 1.00 69.25 10 MET H O 1
ATOM 15876 N N . LYS H 1 31 ? 112.879 -30.865 63.350 1.00 53.03 11 LYS H N 1
ATOM 15877 C CA . LYS H 1 31 ? 113.025 -29.412 63.053 1.00 56.54 11 LYS H CA 1
ATOM 15878 C C . LYS H 1 31 ? 112.026 -28.616 63.904 1.00 55.02 11 LYS H C 1
ATOM 15879 O O . LYS H 1 31 ? 112.369 -27.493 64.312 1.00 51.89 11 LYS H O 1
ATOM 15885 N N . VAL H 1 32 ? 110.842 -29.184 64.156 1.00 56.03 12 VAL H N 1
ATOM 15886 C CA . VAL H 1 32 ? 109.690 -28.503 64.824 1.00 57.05 12 VAL H CA 1
ATOM 15887 C C . VAL H 1 32 ? 110.058 -28.196 66.278 1.00 54.46 12 VAL H C 1
ATOM 15888 O O . VAL H 1 32 ? 109.692 -27.091 66.739 1.00 51.27 12 VAL H O 1
ATOM 15892 N N . LYS H 1 33 ? 110.705 -29.164 66.950 1.00 54.34 13 LYS H N 1
ATOM 15893 C CA . LYS H 1 33 ? 111.331 -29.065 68.304 1.00 57.32 13 LYS H CA 1
ATOM 15894 C C . LYS H 1 33 ? 112.444 -28.014 68.298 1.00 60.50 13 LYS H C 1
ATOM 15895 O O . LYS H 1 33 ? 112.443 -27.160 69.195 1.00 53.43 13 LYS H O 1
ATOM 15901 N N . SER H 1 34 ? 113.364 -28.115 67.328 1.00 65.46 14 SER H N 1
ATOM 15902 C CA . SER H 1 34 ? 114.419 -27.118 67.000 1.00 69.94 14 SER H CA 1
ATOM 15903 C C . SER H 1 34 ? 113.911 -25.658 67.140 1.00 71.83 14 SER H C 1
ATOM 15904 O O . SER H 1 34 ? 114.596 -24.869 67.842 1.00 68.95 14 SER H O 1
ATOM 15907 N N . LYS H 1 35 ? 112.751 -25.295 66.567 1.00 71.03 15 LYS H N 1
ATOM 15908 C CA . LYS H 1 35 ? 112.199 -23.903 66.602 1.00 71.46 15 LYS H CA 1
ATOM 15909 C C . LYS H 1 35 ? 111.354 -23.663 67.868 1.00 64.64 15 LYS H C 1
ATOM 15910 O O . LYS H 1 35 ? 111.154 -24.610 68.664 1.00 52.99 15 LYS H O 1
ATOM 15916 N N . GLU H 1 36 ? 110.894 -22.418 68.053 1.00 63.41 16 GLU H N 1
ATOM 15917 C CA . GLU H 1 36 ? 109.941 -22.015 69.126 1.00 59.95 16 GLU H CA 1
ATOM 15918 C C . GLU H 1 36 ? 108.717 -22.927 69.031 1.00 53.32 16 GLU H C 1
ATOM 15919 O O . GLU H 1 36 ? 108.213 -23.075 67.919 1.00 47.04 16 GLU H O 1
ATOM 15925 N N . MET H 1 37 ? 108.278 -23.509 70.153 1.00 53.40 17 MET H N 1
ATOM 15926 C CA . MET H 1 37 ? 107.046 -24.350 70.273 1.00 53.58 17 MET H CA 1
ATOM 15927 C C . MET H 1 37 ? 105.806 -23.505 69.963 1.00 51.42 17 MET H C 1
ATOM 15928 O O . MET H 1 37 ? 105.930 -22.281 70.008 1.00 53.04 17 MET H O 1
ATOM 15933 N N . LYS H 1 38 ? 104.653 -24.129 69.694 1.00 54.73 18 LYS H N 1
ATOM 15934 C CA . LYS H 1 38 ? 103.439 -23.430 69.169 1.00 53.77 18 LYS H CA 1
ATOM 15935 C C . LYS H 1 38 ? 102.128 -24.014 69.746 1.00 50.61 18 LYS H C 1
ATOM 15936 O O . LYS H 1 38 ? 102.044 -25.238 69.973 1.00 49.45 18 LYS H O 1
ATOM 15942 N N . LYS H 1 39 ? 101.140 -23.147 70.003 1.00 48.20 19 LYS H N 1
ATOM 15943 C CA . LYS H 1 39 ? 99.844 -23.479 70.667 1.00 46.28 19 LYS H CA 1
ATOM 15944 C C . LYS H 1 39 ? 98.870 -23.968 69.606 1.00 42.02 19 LYS H C 1
ATOM 15945 O O . LYS H 1 39 ? 98.819 -23.345 68.553 1.00 43.09 19 LYS H O 1
ATOM 15951 N N . VAL H 1 40 ? 98.120 -25.022 69.905 1.00 39.18 20 VAL H N 1
ATOM 15952 C CA . VAL H 1 40 ? 97.007 -25.525 69.058 1.00 37.62 20 VAL H CA 1
ATOM 15953 C C . VAL H 1 40 ? 95.675 -25.252 69.757 1.00 34.17 20 VAL H C 1
ATOM 15954 O O . VAL H 1 40 ? 95.390 -25.891 70.792 1.00 31.87 20 VAL H O 1
ATOM 15958 N N . ALA H 1 41 ? 94.769 -24.567 69.078 1.00 33.15 21 ALA H N 1
ATOM 15959 C CA . ALA H 1 41 ? 93.406 -24.446 69.629 1.00 33.84 21 ALA H CA 1
ATOM 15960 C C . ALA H 1 41 ? 92.620 -25.687 69.185 1.00 36.61 21 ALA H C 1
ATOM 15961 O O . ALA H 1 41 ? 92.585 -25.947 67.989 1.00 36.50 21 ALA H O 1
ATOM 15963 N N . VAL H 1 42 ? 92.025 -26.434 70.122 1.00 37.35 22 VAL H N 1
ATOM 15964 C CA . VAL H 1 42 ? 91.218 -27.646 69.779 1.00 35.77 22 VAL H CA 1
ATOM 15965 C C . VAL H 1 42 ? 89.737 -27.269 69.801 1.00 35.57 22 VAL H C 1
ATOM 15966 O O . VAL H 1 42 ? 89.284 -26.816 70.849 1.00 38.11 22 VAL H O 1
ATOM 15970 N N . ALA H 1 43 ? 89.005 -27.496 68.705 1.00 39.51 23 ALA H N 1
ATOM 15971 C CA . ALA H 1 43 ? 87.609 -27.003 68.608 1.00 43.02 23 ALA H CA 1
ATOM 15972 C C . ALA H 1 43 ? 86.688 -27.606 69.664 1.00 40.07 23 ALA H C 1
ATOM 15973 O O . ALA H 1 43 ? 85.961 -26.829 70.289 1.00 38.73 23 ALA H O 1
ATOM 15975 N N . VAL H 1 44 ? 86.680 -28.921 69.835 1.00 37.14 24 VAL H N 1
ATOM 15976 C CA . VAL H 1 44 ? 85.920 -29.533 70.964 1.00 36.89 24 VAL H CA 1
ATOM 15977 C C . VAL H 1 44 ? 86.884 -30.584 71.499 1.00 37.16 24 VAL H C 1
ATOM 15978 O O . VAL H 1 44 ? 87.082 -31.594 70.813 1.00 32.59 24 VAL H O 1
ATOM 15982 N N . ALA H 1 45 ? 87.427 -30.381 72.693 1.00 36.89 25 ALA H N 1
ATOM 15983 C CA . ALA H 1 45 ? 88.510 -31.270 73.167 1.00 39.04 25 ALA H CA 1
ATOM 15984 C C . ALA H 1 45 ? 87.957 -32.379 74.051 1.00 41.59 25 ALA H C 1
ATOM 15985 O O . ALA H 1 45 ? 88.710 -32.920 74.859 1.00 44.87 25 ALA H O 1
ATOM 15987 N N . GLN H 1 46 ? 86.683 -32.702 73.878 1.00 42.58 26 GLN H N 1
ATOM 15988 C CA . GLN H 1 46 ? 86.049 -33.789 74.656 1.00 46.46 26 GLN H CA 1
ATOM 15989 C C . GLN H 1 46 ? 86.297 -35.074 73.869 1.00 55.47 26 GLN H C 1
ATOM 15990 O O . GLN H 1 46 ? 85.547 -36.040 74.066 1.00 62.06 26 GLN H O 1
ATOM 15996 N N . ASP H 1 47 ? 87.268 -35.042 72.951 1.00 62.06 27 ASP H N 1
ATOM 15997 C CA . ASP H 1 47 ? 87.637 -36.238 72.152 1.00 63.57 27 ASP H CA 1
ATOM 15998 C C . ASP H 1 47 ? 88.882 -36.879 72.769 1.00 55.27 27 ASP H C 1
ATOM 15999 O O . ASP H 1 47 ? 89.913 -36.200 72.838 1.00 47.63 27 ASP H O 1
ATOM 16004 N N . GLU H 1 48 ? 88.787 -38.147 73.172 1.00 51.08 28 GLU H N 1
ATOM 16005 C CA . GLU H 1 48 ? 89.942 -38.882 73.759 1.00 48.64 28 GLU H CA 1
ATOM 16006 C C . GLU H 1 48 ? 91.000 -39.173 72.679 1.00 44.34 28 GLU H C 1
ATOM 16007 O O . GLU H 1 48 ? 92.171 -38.891 72.967 1.00 41.40 28 GLU H O 1
ATOM 16013 N N . PRO H 1 49 ? 90.698 -39.705 71.463 1.00 40.80 29 PRO H N 1
ATOM 16014 C CA . PRO H 1 49 ? 91.767 -39.931 70.476 1.00 38.97 29 PRO H CA 1
ATOM 16015 C C . PRO H 1 49 ? 92.593 -38.677 70.108 1.00 39.63 29 PRO H C 1
ATOM 16016 O O . PRO H 1 49 ? 93.817 -38.789 69.834 1.00 34.37 29 PRO H O 1
ATOM 16020 N N . VAL H 1 50 ? 91.936 -37.510 70.119 1.00 38.39 30 VAL H N 1
ATOM 16021 C CA . VAL H 1 50 ? 92.589 -36.181 69.922 1.00 39.83 30 VAL H CA 1
ATOM 16022 C C . VAL H 1 50 ? 93.472 -35.880 71.147 1.00 41.59 30 VAL H C 1
ATOM 16023 O O . VAL H 1 50 ? 94.667 -35.608 70.935 1.00 47.46 30 VAL H O 1
ATOM 16027 N N . LEU H 1 51 ? 92.936 -35.943 72.375 1.00 41.29 31 LEU H N 1
ATOM 16028 C CA . LEU H 1 51 ? 93.695 -35.600 73.619 1.00 40.38 31 LEU H CA 1
ATOM 16029 C C . LEU H 1 51 ? 94.930 -36.517 73.752 1.00 40.53 31 LEU H C 1
ATOM 16030 O O . LEU H 1 51 ? 96.013 -36.014 74.110 1.00 40.44 31 LEU H O 1
ATOM 16035 N N . GLU H 1 52 ? 94.823 -37.802 73.427 1.00 41.97 32 GLU H N 1
ATOM 16036 C CA . GLU H 1 52 ? 96.010 -38.689 73.430 1.00 46.71 32 GLU H CA 1
ATOM 16037 C C . GLU H 1 52 ? 97.085 -38.060 72.527 1.00 46.23 32 GLU H C 1
ATOM 16038 O O . GLU H 1 52 ? 98.275 -38.192 72.848 1.00 47.10 32 GLU H O 1
ATOM 16044 N N . ALA H 1 53 ? 96.696 -37.406 71.429 1.00 45.08 33 ALA H N 1
ATOM 16045 C CA . ALA H 1 53 ? 97.637 -36.780 70.469 1.00 47.50 33 ALA H CA 1
ATOM 16046 C C . ALA H 1 53 ? 98.198 -35.471 71.051 1.00 52.81 33 ALA H C 1
ATOM 16047 O O . ALA H 1 53 ? 99.433 -35.295 71.067 1.00 50.38 33 ALA H O 1
ATOM 16049 N N . VAL H 1 54 ? 97.327 -34.571 71.510 1.00 60.73 34 VAL H N 1
ATOM 16050 C CA . VAL H 1 54 ? 97.713 -33.262 72.124 1.00 61.32 34 VAL H CA 1
ATOM 16051 C C . VAL H 1 54 ? 98.696 -33.505 73.275 1.00 60.80 34 VAL H C 1
ATOM 16052 O O . VAL H 1 54 ? 99.665 -32.729 73.372 1.00 56.50 34 VAL H O 1
ATOM 16056 N N . ARG H 1 55 ? 98.439 -34.519 74.118 1.00 62.42 35 ARG H N 1
ATOM 16057 C CA . ARG H 1 55 ? 99.274 -34.837 75.308 1.00 63.42 35 ARG H CA 1
ATOM 16058 C C . ARG H 1 55 ? 100.667 -35.240 74.823 1.00 59.77 35 ARG H C 1
ATOM 16059 O O . ARG H 1 55 ? 101.643 -34.695 75.359 1.00 63.60 35 ARG H O 1
ATOM 16067 N N . ASP H 1 56 ? 100.750 -36.132 73.836 1.00 57.73 36 ASP H N 1
ATOM 16068 C CA . ASP H 1 56 ? 102.038 -36.696 73.362 1.00 60.60 36 ASP H CA 1
ATOM 16069 C C . ASP H 1 56 ? 102.802 -35.573 72.644 1.00 60.40 36 ASP H C 1
ATOM 16070 O O . ASP H 1 56 ? 104.029 -35.524 72.803 1.00 65.11 36 ASP H O 1
ATOM 16075 N N . ALA H 1 57 ? 102.102 -34.654 71.962 1.00 59.54 37 ALA H N 1
ATOM 16076 C CA . ALA H 1 57 ? 102.685 -33.487 71.243 1.00 55.09 37 ALA H CA 1
ATOM 16077 C C . ALA H 1 57 ? 103.379 -32.541 72.232 1.00 50.46 37 ALA H C 1
ATOM 16078 O O . ALA H 1 57 ? 104.386 -31.922 71.842 1.00 50.55 37 ALA H O 1
ATOM 16080 N N . LYS H 1 58 ? 102.844 -32.425 73.449 1.00 48.14 38 LYS H N 1
ATOM 16081 C CA . LYS H 1 58 ? 103.424 -31.628 74.560 1.00 49.08 38 LYS H CA 1
ATOM 16082 C C . LYS H 1 58 ? 104.592 -32.414 75.170 1.00 45.51 38 LYS H C 1
ATOM 16083 O O . LYS H 1 58 ? 105.750 -31.927 75.143 1.00 45.39 38 LYS H O 1
ATOM 16089 N N . LYS H 1 59 ? 104.292 -33.616 75.661 1.00 42.86 39 LYS H N 1
ATOM 16090 C CA . LYS H 1 59 ? 105.268 -34.564 76.253 1.00 43.53 39 LYS H CA 1
ATOM 16091 C C . LYS H 1 59 ? 106.551 -34.518 75.433 1.00 43.81 39 LYS H C 1
ATOM 16092 O O . LYS H 1 59 ? 107.626 -34.451 76.027 1.00 44.18 39 LYS H O 1
ATOM 16098 N N . ASN H 1 60 ? 106.411 -34.539 74.111 1.00 48.62 40 ASN H N 1
ATOM 16099 C CA . ASN H 1 60 ? 107.511 -34.877 73.174 1.00 54.48 40 ASN H CA 1
ATOM 16100 C C . ASN H 1 60 ? 108.043 -33.594 72.521 1.00 54.57 40 ASN H C 1
ATOM 16101 O O . ASN H 1 60 ? 108.972 -33.702 71.697 1.00 56.50 40 ASN H O 1
ATOM 16106 N N . GLY H 1 61 ? 107.512 -32.427 72.894 1.00 51.45 41 GLY H N 1
ATOM 16107 C CA . GLY H 1 61 ? 108.116 -31.121 72.550 1.00 53.49 41 GLY H CA 1
ATOM 16108 C C . GLY H 1 61 ? 107.780 -30.611 71.146 1.00 52.49 41 GLY H C 1
ATOM 16109 O O . GLY H 1 61 ? 108.613 -29.836 70.591 1.00 45.17 41 GLY H O 1
ATOM 16110 N N . ILE H 1 62 ? 106.596 -30.971 70.621 1.00 47.82 42 ILE H N 1
ATOM 16111 C CA . ILE H 1 62 ? 106.099 -30.630 69.253 1.00 42.28 42 ILE H CA 1
ATOM 16112 C C . ILE H 1 62 ? 105.159 -29.412 69.323 1.00 37.85 42 ILE H C 1
ATOM 16113 O O . ILE H 1 62 ? 105.284 -28.519 68.449 1.00 34.30 42 ILE H O 1
ATOM 16118 N N . ALA H 1 63 ? 104.241 -29.373 70.300 1.00 37.00 43 ALA H N 1
ATOM 16119 C CA . ALA H 1 63 ? 103.173 -28.343 70.389 1.00 37.92 43 ALA H CA 1
ATOM 16120 C C . ALA H 1 63 ? 102.457 -28.279 71.761 1.00 40.81 43 ALA H C 1
ATOM 16121 O O . ALA H 1 63 ? 102.173 -29.337 72.402 1.00 41.55 43 ALA H O 1
ATOM 16123 N N . ASP H 1 64 ? 102.125 -27.049 72.171 1.00 42.93 44 ASP H N 1
ATOM 16124 C CA . ASP H 1 64 ? 101.184 -26.721 73.278 1.00 46.04 44 ASP H CA 1
ATOM 16125 C C . ASP H 1 64 ? 99.749 -26.803 72.754 1.00 43.27 44 ASP H C 1
ATOM 16126 O O . ASP H 1 64 ? 99.555 -27.138 71.573 1.00 47.92 44 ASP H O 1
ATOM 16131 N N . ALA H 1 65 ? 98.767 -26.487 73.590 1.00 39.10 45 ALA H N 1
ATOM 16132 C CA . ALA H 1 65 ? 97.346 -26.624 73.225 1.00 39.23 45 ALA H CA 1
ATOM 16133 C C . ALA H 1 65 ? 96.457 -25.864 74.200 1.00 39.91 45 ALA H C 1
ATOM 16134 O O . ALA H 1 65 ? 96.764 -25.799 75.377 1.00 44.15 45 ALA H O 1
ATOM 16136 N N . ILE H 1 66 ? 95.359 -25.342 73.683 1.00 42.97 46 ILE H N 1
ATOM 16137 C CA . ILE H 1 66 ? 94.272 -24.693 74.457 1.00 42.85 46 ILE H CA 1
ATOM 16138 C C . ILE H 1 66 ? 93.008 -25.484 74.129 1.00 41.52 46 ILE H C 1
ATOM 16139 O O . ILE H 1 66 ? 92.512 -25.422 72.966 1.00 39.49 46 ILE H O 1
ATOM 16144 N N . LEU H 1 67 ? 92.518 -26.228 75.106 1.00 37.68 47 LEU H N 1
ATOM 16145 C CA . LEU H 1 67 ? 91.393 -27.154 74.884 1.00 38.01 47 LEU H CA 1
ATOM 16146 C C . LEU H 1 67 ? 90.109 -26.362 75.075 1.00 34.17 47 LEU H C 1
ATOM 16147 O O . LEU H 1 67 ? 89.932 -25.792 76.134 1.00 33.76 47 LEU H O 1
ATOM 16152 N N . VAL H 1 68 ? 89.316 -26.264 74.021 1.00 33.07 48 VAL H N 1
ATOM 16153 C CA . VAL H 1 68 ? 88.097 -25.418 73.960 1.00 34.67 48 VAL H CA 1
ATOM 16154 C C . VAL H 1 68 ? 86.921 -26.367 73.846 1.00 36.24 48 VAL H C 1
ATOM 16155 O O . VAL H 1 68 ? 86.854 -27.045 72.813 1.00 37.97 48 VAL H O 1
ATOM 16159 N N . GLY H 1 69 ? 86.069 -26.428 74.870 1.00 40.08 49 GLY H N 1
ATOM 16160 C CA . GLY H 1 69 ? 84.978 -27.415 74.968 1.00 39.83 49 GLY H CA 1
ATOM 16161 C C . GLY H 1 69 ? 84.494 -27.538 76.389 1.00 41.54 49 GLY H C 1
ATOM 16162 O O . GLY H 1 69 ? 84.773 -26.612 77.164 1.00 40.75 49 GLY H O 1
ATOM 16163 N N . ASP H 1 70 ? 83.762 -28.615 76.694 1.00 47.27 50 ASP H N 1
ATOM 16164 C CA . ASP H 1 70 ? 83.148 -28.878 78.024 1.00 49.24 50 ASP H CA 1
ATOM 16165 C C . ASP H 1 70 ? 84.256 -29.349 78.974 1.00 52.83 50 ASP H C 1
ATOM 16166 O O . ASP H 1 70 ? 84.697 -30.517 78.866 1.00 43.23 50 ASP H O 1
ATOM 16171 N N . HIS H 1 71 ? 84.673 -28.435 79.859 1.00 59.51 51 HIS H N 1
ATOM 16172 C CA . HIS H 1 71 ? 85.661 -28.630 80.952 1.00 61.50 51 HIS H CA 1
ATOM 16173 C C . HIS H 1 71 ? 85.423 -29.988 81.626 1.00 62.34 51 HIS H C 1
ATOM 16174 O O . HIS H 1 71 ? 86.337 -30.836 81.613 1.00 61.94 51 HIS H O 1
ATOM 16181 N N . ASP H 1 72 ? 84.215 -30.186 82.153 1.00 61.38 52 ASP H N 1
ATOM 16182 C CA . ASP H 1 72 ? 83.855 -31.350 83.000 1.00 58.50 52 ASP H CA 1
ATOM 16183 C C . ASP H 1 72 ? 84.244 -32.626 82.251 1.00 51.67 52 ASP H C 1
ATOM 16184 O O . ASP H 1 72 ? 84.925 -33.483 82.863 1.00 42.55 52 ASP H O 1
ATOM 16189 N N . GLU H 1 73 ? 83.875 -32.708 80.970 1.00 52.79 53 GLU H N 1
ATOM 16190 C CA . GLU H 1 73 ? 84.172 -33.880 80.102 1.00 56.33 53 GLU H CA 1
ATOM 16191 C C . GLU H 1 73 ? 85.663 -33.900 79.762 1.00 56.93 53 GLU H C 1
ATOM 16192 O O . GLU H 1 73 ? 86.248 -35.010 79.739 1.00 58.93 53 GLU H O 1
ATOM 16198 N N . ILE H 1 74 ? 86.251 -32.728 79.498 1.00 54.41 54 ILE H N 1
ATOM 16199 C CA . ILE H 1 74 ? 87.682 -32.622 79.084 1.00 48.65 54 ILE H CA 1
ATOM 16200 C C . ILE H 1 74 ? 88.516 -33.156 80.247 1.00 46.25 54 ILE H C 1
ATOM 16201 O O . ILE H 1 74 ? 89.440 -33.928 79.984 1.00 49.31 54 ILE H O 1
ATOM 16206 N N . VAL H 1 75 ? 88.156 -32.806 81.483 1.00 47.27 55 VAL H N 1
ATOM 16207 C CA . VAL H 1 75 ? 88.974 -33.128 82.690 1.00 51.00 55 VAL H CA 1
ATOM 16208 C C . VAL H 1 75 ? 88.808 -34.627 82.974 1.00 48.36 55 VAL H C 1
ATOM 16209 O O . VAL H 1 75 ? 89.829 -35.325 83.142 1.00 41.99 55 VAL H O 1
ATOM 16213 N N . SER H 1 76 ? 87.564 -35.105 82.990 1.00 48.76 56 SER H N 1
ATOM 16214 C CA . SER H 1 76 ? 87.213 -36.546 83.089 1.00 49.56 56 SER H CA 1
ATOM 16215 C C . SER H 1 76 ? 88.110 -37.369 82.151 1.00 48.48 56 SER H C 1
ATOM 16216 O O . SER H 1 76 ? 88.753 -38.321 82.634 1.00 48.50 56 SER H O 1
ATOM 16219 N N . ILE H 1 77 ? 88.177 -36.984 80.870 1.00 46.23 57 ILE H N 1
ATOM 16220 C CA . ILE H 1 77 ? 88.860 -37.745 79.780 1.00 45.29 57 ILE H CA 1
ATOM 16221 C C . ILE H 1 77 ? 90.391 -37.644 79.927 1.00 43.55 57 ILE H C 1
ATOM 16222 O O . ILE H 1 77 ? 91.082 -38.681 79.819 1.00 37.67 57 ILE H O 1
ATOM 16227 N N . ALA H 1 78 ? 90.903 -36.437 80.162 1.00 47.57 58 ALA H N 1
ATOM 16228 C CA . ALA H 1 78 ? 92.301 -36.151 80.570 1.00 49.97 58 ALA H CA 1
ATOM 16229 C C . ALA H 1 78 ? 92.733 -37.059 81.742 1.00 52.15 58 ALA H C 1
ATOM 16230 O O . ALA H 1 78 ? 93.872 -37.588 81.700 1.00 48.27 58 ALA H O 1
ATOM 16232 N N . LEU H 1 79 ? 91.873 -37.248 82.752 1.00 56.45 59 LEU H N 1
ATOM 16233 C CA . LEU H 1 79 ? 92.187 -38.074 83.954 1.00 62.53 59 LEU H CA 1
ATOM 16234 C C . LEU H 1 79 ? 92.499 -39.513 83.524 1.00 62.73 59 LEU H C 1
ATOM 16235 O O . LEU H 1 79 ? 93.584 -40.013 83.906 1.00 61.11 59 LEU H O 1
ATOM 16240 N N . LYS H 1 80 ? 91.594 -40.132 82.754 1.00 58.12 60 LYS H N 1
ATOM 16241 C CA . LYS H 1 80 ? 91.685 -41.547 82.301 1.00 57.55 60 LYS H CA 1
ATOM 16242 C C . LYS H 1 80 ? 92.990 -41.775 81.511 1.00 55.09 60 LYS H C 1
ATOM 16243 O O . LYS H 1 80 ? 93.699 -42.757 81.789 1.00 51.02 60 LYS H O 1
ATOM 16249 N N . ILE H 1 81 ? 93.346 -40.896 80.580 1.00 53.57 61 ILE H N 1
ATOM 16250 C CA . ILE H 1 81 ? 94.570 -41.089 79.745 1.00 53.54 61 ILE H CA 1
ATOM 16251 C C . ILE H 1 81 ? 95.823 -40.647 80.528 1.00 55.16 61 ILE H C 1
ATOM 16252 O O . ILE H 1 81 ? 96.939 -41.029 80.121 1.00 51.44 61 ILE H O 1
ATOM 16257 N N . GLY H 1 82 ? 95.670 -39.876 81.610 1.00 54.11 62 GLY H N 1
ATOM 16258 C CA . GLY H 1 82 ? 96.791 -39.491 82.486 1.00 55.67 62 GLY H CA 1
ATOM 16259 C C . GLY H 1 82 ? 97.534 -38.270 81.970 1.00 61.60 62 GLY H C 1
ATOM 16260 O O . GLY H 1 82 ? 98.704 -38.093 82.347 1.00 69.58 62 GLY H O 1
ATOM 16261 N N . MET H 1 83 ? 96.885 -37.452 81.132 1.00 64.24 63 MET H N 1
ATOM 16262 C CA . MET H 1 83 ? 97.314 -36.070 80.755 1.00 61.70 63 MET H CA 1
ATOM 16263 C C . MET H 1 83 ? 97.582 -35.258 82.027 1.00 62.64 63 MET H C 1
ATOM 16264 O O . MET H 1 83 ? 96.809 -35.453 82.987 1.00 66.10 63 MET H O 1
ATOM 16269 N N . ASP H 1 84 ? 98.549 -34.332 82.028 1.00 59.10 64 ASP H N 1
ATOM 16270 C CA . ASP H 1 84 ? 98.660 -33.330 83.127 1.00 63.84 64 ASP H CA 1
ATOM 16271 C C . ASP H 1 84 ? 97.723 -32.154 82.821 1.00 62.37 64 ASP H C 1
ATOM 16272 O O . ASP H 1 84 ? 98.206 -31.171 82.247 1.00 72.28 64 ASP H O 1
ATOM 16277 N N . VAL H 1 85 ? 96.446 -32.236 83.219 1.00 60.31 65 VAL H N 1
ATOM 16278 C CA . VAL H 1 85 ? 95.394 -31.198 82.946 1.00 59.61 65 VAL H CA 1
ATOM 16279 C C . VAL H 1 85 ? 95.956 -29.807 83.302 1.00 62.42 65 VAL H C 1
ATOM 16280 O O . VAL H 1 85 ? 95.673 -28.843 82.577 1.00 61.80 65 VAL H O 1
ATOM 16284 N N . ASN H 1 86 ? 96.744 -29.696 84.374 1.00 68.37 66 ASN H N 1
ATOM 16285 C CA . ASN H 1 86 ? 97.275 -28.403 84.886 1.00 71.04 66 ASN H CA 1
ATOM 16286 C C . ASN H 1 86 ? 98.393 -27.878 83.962 1.00 74.35 66 ASN H C 1
ATOM 16287 O O . ASN H 1 86 ? 98.829 -26.721 84.163 1.00 88.11 66 ASN H O 1
ATOM 16292 N N . ASP H 1 87 ? 98.839 -28.668 82.978 1.00 65.33 67 ASP H N 1
ATOM 16293 C CA . ASP H 1 87 ? 99.894 -28.281 82.001 1.00 62.07 67 ASP H CA 1
ATOM 16294 C C . ASP H 1 87 ? 99.261 -27.856 80.665 1.00 57.73 67 ASP H C 1
ATOM 16295 O O . ASP H 1 87 ? 100.026 -27.673 79.686 1.00 49.65 67 ASP H O 1
ATOM 16300 N N . PHE H 1 88 ? 97.924 -27.723 80.632 1.00 55.28 68 PHE H N 1
ATOM 16301 C CA . PHE H 1 88 ? 97.099 -27.351 79.450 1.00 51.79 68 PHE H CA 1
ATOM 16302 C C . PHE H 1 88 ? 96.002 -26.356 79.844 1.00 47.40 68 PHE H C 1
ATOM 16303 O O . PHE H 1 88 ? 95.115 -26.689 80.644 1.00 44.64 68 PHE H O 1
ATOM 16311 N N . GLU H 1 89 ? 96.073 -25.166 79.255 1.00 44.99 69 GLU H N 1
ATOM 16312 C CA . GLU H 1 89 ? 95.017 -24.129 79.255 1.00 45.68 69 GLU H CA 1
ATOM 16313 C C . GLU H 1 89 ? 93.713 -24.764 78.775 1.00 42.64 69 GLU H C 1
ATOM 16314 O O . GLU H 1 89 ? 93.730 -25.348 77.705 1.00 46.87 69 GLU H O 1
ATOM 16320 N N . ILE H 1 90 ? 92.649 -24.698 79.568 1.00 42.28 70 ILE H N 1
ATOM 16321 C CA . ILE H 1 90 ? 91.276 -25.132 79.174 1.00 44.54 70 ILE H CA 1
ATOM 16322 C C . ILE H 1 90 ? 90.408 -23.883 79.067 1.00 45.87 70 ILE H C 1
ATOM 16323 O O . ILE H 1 90 ? 90.693 -22.944 79.801 1.00 50.87 70 ILE H O 1
ATOM 16328 N N . VAL H 1 91 ? 89.432 -23.862 78.157 1.00 46.48 71 VAL H N 1
ATOM 16329 C CA . VAL H 1 91 ? 88.354 -22.832 78.150 1.00 47.27 71 VAL H CA 1
ATOM 16330 C C . VAL H 1 91 ? 87.031 -23.527 77.873 1.00 47.35 71 VAL H C 1
ATOM 16331 O O . VAL H 1 91 ? 86.968 -24.391 76.987 1.00 46.70 71 VAL H O 1
ATOM 16335 N N . ASN H 1 92 ? 86.021 -23.088 78.614 1.00 50.31 72 ASN H N 1
ATOM 16336 C CA . ASN H 1 92 ? 84.860 -23.905 79.022 1.00 51.48 72 ASN H CA 1
ATOM 16337 C C . ASN H 1 92 ? 83.680 -23.512 78.146 1.00 54.77 72 ASN H C 1
ATOM 16338 O O . ASN H 1 92 ? 82.984 -22.570 78.521 1.00 55.27 72 ASN H O 1
ATOM 16343 N N . GLU H 1 93 ? 83.480 -24.199 77.022 1.00 60.58 73 GLU H N 1
ATOM 16344 C CA . GLU H 1 93 ? 82.275 -23.996 76.178 1.00 66.38 73 GLU H CA 1
ATOM 16345 C C . GLU H 1 93 ? 81.491 -25.300 76.103 1.00 67.07 73 GLU H C 1
ATOM 16346 O O . GLU H 1 93 ? 81.872 -26.219 75.387 1.00 69.69 73 GLU H O 1
ATOM 16352 N N . PRO H 1 94 ? 80.358 -25.414 76.830 1.00 74.25 74 PRO H N 1
ATOM 16353 C CA . PRO H 1 94 ? 79.564 -26.643 76.821 1.00 73.23 74 PRO H CA 1
ATOM 16354 C C . PRO H 1 94 ? 78.785 -26.800 75.508 1.00 72.78 74 PRO H C 1
ATOM 16355 O O . PRO H 1 94 ? 78.352 -27.894 75.220 1.00 74.28 74 PRO H O 1
ATOM 16359 N N . ASN H 1 95 ? 78.594 -25.701 74.771 1.00 73.14 75 ASN H N 1
ATOM 16360 C CA . ASN H 1 95 ? 77.927 -25.701 73.446 1.00 67.79 75 ASN H CA 1
ATOM 16361 C C . ASN H 1 95 ? 78.980 -26.009 72.388 1.00 62.43 75 ASN H C 1
ATOM 16362 O O . ASN H 1 95 ? 80.089 -25.452 72.479 1.00 57.36 75 ASN H O 1
ATOM 16367 N N . VAL H 1 96 ? 78.630 -26.859 71.424 1.00 59.04 76 VAL H N 1
ATOM 16368 C CA . VAL H 1 96 ? 79.586 -27.377 70.407 1.00 56.64 76 VAL H CA 1
ATOM 16369 C C . VAL H 1 96 ? 79.853 -26.271 69.372 1.00 56.82 76 VAL H C 1
ATOM 16370 O O . VAL H 1 96 ? 81.030 -25.868 69.250 1.00 48.89 76 VAL H O 1
ATOM 16374 N N . LYS H 1 97 ? 78.816 -25.746 68.705 1.00 59.38 77 LYS H N 1
ATOM 16375 C CA . LYS H 1 97 ? 78.974 -24.697 67.652 1.00 65.52 77 LYS H CA 1
ATOM 16376 C C . LYS H 1 97 ? 79.765 -23.495 68.202 1.00 60.84 77 LYS H C 1
ATOM 16377 O O . LYS H 1 97 ? 80.522 -22.865 67.422 1.00 57.39 77 LYS H O 1
ATOM 16383 N N . LYS H 1 98 ? 79.611 -23.187 69.491 1.00 56.43 78 LYS H N 1
ATOM 16384 C CA . LYS H 1 98 ? 80.246 -22.006 70.123 1.00 58.42 78 LYS H CA 1
ATOM 16385 C C . LYS H 1 98 ? 81.707 -22.357 70.427 1.00 56.07 78 LYS H C 1
ATOM 16386 O O . LYS H 1 98 ? 82.604 -21.573 70.034 1.00 61.35 78 LYS H O 1
ATOM 16392 N N . ALA H 1 99 ? 81.953 -23.523 71.018 1.00 50.13 79 ALA H N 1
ATOM 16393 C CA . ALA H 1 99 ? 83.319 -24.017 71.326 1.00 49.84 79 ALA H CA 1
ATOM 16394 C C . ALA H 1 99 ? 84.183 -24.093 70.057 1.00 44.29 79 ALA H C 1
ATOM 16395 O O . ALA H 1 99 ? 85.394 -23.850 70.164 1.00 41.48 79 ALA H O 1
ATOM 16397 N N . ALA H 1 100 ? 83.594 -24.435 68.909 1.00 44.19 80 ALA H N 1
ATOM 16398 C CA . ALA H 1 100 ? 84.285 -24.510 67.599 1.00 44.68 80 ALA H CA 1
ATOM 16399 C C . ALA H 1 100 ? 84.664 -23.096 67.147 1.00 44.30 80 ALA H C 1
ATOM 16400 O O . ALA H 1 100 ? 85.841 -22.842 66.812 1.00 39.61 80 ALA H O 1
ATOM 16402 N N . LEU H 1 101 ? 83.700 -22.186 67.175 1.00 43.91 81 LEU H N 1
ATOM 16403 C CA . LEU H 1 101 ? 83.964 -20.768 66.867 1.00 49.04 81 LEU H CA 1
ATOM 16404 C C . LEU H 1 101 ? 85.063 -20.214 67.792 1.00 55.22 81 LEU H C 1
ATOM 16405 O O . LEU H 1 101 ? 85.953 -19.510 67.270 1.00 56.84 81 LEU H O 1
ATOM 16410 N N . LYS H 1 102 ? 85.047 -20.522 69.097 1.00 56.60 82 LYS H N 1
ATOM 16411 C CA . LYS H 1 102 ? 85.969 -19.878 70.077 1.00 56.60 82 LYS H CA 1
ATOM 16412 C C . LYS H 1 102 ? 87.416 -20.331 69.872 1.00 50.71 82 LYS H C 1
ATOM 16413 O O . LYS H 1 102 ? 88.311 -19.583 70.295 1.00 51.83 82 LYS H O 1
ATOM 16419 N N . ALA H 1 103 ? 87.649 -21.521 69.318 1.00 44.37 83 ALA H N 1
ATOM 16420 C CA . ALA H 1 103 ? 89.017 -22.052 69.105 1.00 42.73 83 ALA H CA 1
ATOM 16421 C C . ALA H 1 103 ? 89.627 -21.368 67.879 1.00 41.12 83 ALA H C 1
ATOM 16422 O O . ALA H 1 103 ? 90.806 -20.936 67.948 1.00 34.76 83 ALA H O 1
ATOM 16424 N N . VAL H 1 104 ? 88.825 -21.246 66.813 1.00 41.70 84 VAL H N 1
ATOM 16425 C CA . VAL H 1 104 ? 89.164 -20.459 65.589 1.00 40.23 84 VAL H CA 1
ATOM 16426 C C . VAL H 1 104 ? 89.564 -19.045 66.018 1.00 42.10 84 VAL H C 1
ATOM 16427 O O . VAL H 1 104 ? 90.716 -18.652 65.755 1.00 45.22 84 VAL H O 1
ATOM 16431 N N . GLU H 1 105 ? 88.662 -18.358 66.723 1.00 47.65 85 GLU H N 1
ATOM 16432 C CA . GLU H 1 105 ? 88.843 -17.001 67.325 1.00 50.42 85 GLU H CA 1
ATOM 16433 C C . GLU H 1 105 ? 90.149 -16.897 68.140 1.00 43.93 85 GLU H C 1
ATOM 16434 O O . GLU H 1 105 ? 90.694 -15.790 68.198 1.00 38.19 85 GLU H O 1
ATOM 16440 N N . LEU H 1 106 ? 90.617 -17.973 68.784 1.00 41.39 86 LEU H N 1
ATOM 16441 C CA . LEU H 1 106 ? 91.897 -17.951 69.539 1.00 40.99 86 LEU H CA 1
ATOM 16442 C C . LEU H 1 106 ? 93.062 -17.814 68.543 1.00 44.61 86 LEU H C 1
ATOM 16443 O O . LEU H 1 106 ? 94.105 -17.221 68.914 1.00 43.21 86 LEU H O 1
ATOM 16448 N N . VAL H 1 107 ? 92.903 -18.319 67.316 1.00 49.96 87 VAL H N 1
ATOM 16449 C CA . VAL H 1 107 ? 93.999 -18.370 66.297 1.00 50.34 87 VAL H CA 1
ATOM 16450 C C . VAL H 1 107 ? 94.060 -17.060 65.505 1.00 47.27 87 VAL H C 1
ATOM 16451 O O . VAL H 1 107 ? 95.189 -16.693 65.086 1.00 49.46 87 VAL H O 1
ATOM 16455 N N . SER H 1 108 ? 92.910 -16.408 65.289 1.00 41.72 88 SER H N 1
ATOM 16456 C CA . SER H 1 108 ? 92.785 -15.157 64.493 1.00 44.26 88 SER H CA 1
ATOM 16457 C C . SER H 1 108 ? 93.314 -13.956 65.294 1.00 45.59 88 SER H C 1
ATOM 16458 O O . SER H 1 108 ? 93.954 -13.072 64.705 1.00 47.73 88 SER H O 1
ATOM 16461 N N . THR H 1 109 ? 93.067 -13.944 66.603 1.00 47.57 89 THR H N 1
ATOM 16462 C CA . THR H 1 109 ? 93.432 -12.856 67.543 1.00 45.67 89 THR H CA 1
ATOM 16463 C C . THR H 1 109 ? 94.885 -13.054 68.002 1.00 47.92 89 THR H C 1
ATOM 16464 O O . THR H 1 109 ? 95.483 -12.079 68.481 1.00 56.97 89 THR H O 1
ATOM 16468 N N . GLY H 1 110 ? 95.447 -14.257 67.849 1.00 51.23 90 GLY H N 1
ATOM 16469 C CA . GLY H 1 110 ? 96.889 -14.529 68.038 1.00 50.30 90 GLY H CA 1
ATOM 16470 C C . GLY H 1 110 ? 97.202 -15.287 69.321 1.00 49.26 90 GLY H C 1
ATOM 16471 O O . GLY H 1 110 ? 98.395 -15.467 69.608 1.00 51.43 90 GLY H O 1
ATOM 16472 N N . LYS H 1 111 ? 96.192 -15.744 70.063 1.00 49.20 91 LYS H N 1
ATOM 16473 C CA . LYS H 1 111 ? 96.394 -16.503 71.323 1.00 51.62 91 LYS H CA 1
ATOM 16474 C C . LYS H 1 111 ? 97.018 -17.861 70.988 1.00 50.58 91 LYS H C 1
ATOM 16475 O O . LYS H 1 111 ? 97.902 -18.304 71.745 1.00 49.52 91 LYS H O 1
ATOM 16481 N N . ALA H 1 112 ? 96.644 -18.447 69.849 1.00 53.30 92 ALA H N 1
ATOM 16482 C CA . ALA H 1 112 ? 97.226 -19.700 69.310 1.00 52.10 92 ALA H CA 1
ATOM 16483 C C . ALA H 1 112 ? 97.631 -19.506 67.841 1.00 57.19 92 ALA H C 1
ATOM 16484 O O . ALA H 1 112 ? 97.263 -18.470 67.234 1.00 68.14 92 ALA H O 1
ATOM 16486 N N . ASP H 1 113 ? 98.348 -20.481 67.278 1.00 53.77 93 ASP H N 1
ATOM 16487 C CA . ASP H 1 113 ? 98.965 -20.398 65.924 1.00 53.31 93 ASP H CA 1
ATOM 16488 C C . ASP H 1 113 ? 98.306 -21.375 64.936 1.00 50.23 93 ASP H C 1
ATOM 16489 O O . ASP H 1 113 ? 98.739 -21.389 63.764 1.00 49.14 93 ASP H O 1
ATOM 16494 N N . MET H 1 114 ? 97.360 -22.209 65.385 1.00 46.86 94 MET H N 1
ATOM 16495 C CA . MET H 1 114 ? 96.779 -23.312 64.567 1.00 43.47 94 MET H CA 1
ATOM 16496 C C . MET H 1 114 ? 95.545 -23.894 65.267 1.00 37.61 94 MET H C 1
ATOM 16497 O O . MET H 1 114 ? 95.490 -23.862 66.497 1.00 37.26 94 MET H O 1
ATOM 16502 N N . VAL H 1 115 ? 94.612 -24.413 64.473 1.00 35.93 95 VAL H N 1
ATOM 16503 C CA . VAL H 1 115 ? 93.347 -25.071 64.903 1.00 36.35 95 VAL H CA 1
ATOM 16504 C C . VAL H 1 115 ? 93.466 -26.582 64.649 1.00 38.78 95 VAL H C 1
ATOM 16505 O O . VAL H 1 115 ? 94.235 -26.988 63.767 1.00 42.70 95 VAL H O 1
ATOM 16509 N N . MET H 1 116 ? 92.726 -27.377 65.416 1.00 39.67 96 MET H N 1
ATOM 16510 C CA . MET H 1 116 ? 92.602 -28.844 65.284 1.00 41.34 96 MET H CA 1
ATOM 16511 C C . MET H 1 116 ? 91.139 -29.213 65.561 1.00 44.18 96 MET H C 1
ATOM 16512 O O . MET H 1 116 ? 90.562 -28.719 66.549 1.00 39.98 96 MET H O 1
ATOM 16517 N N . LYS H 1 117 ? 90.529 -30.019 64.697 1.00 49.93 97 LYS H N 1
ATOM 16518 C CA . LYS H 1 117 ? 89.136 -30.477 64.920 1.00 51.05 97 LYS H CA 1
ATOM 16519 C C . LYS H 1 117 ? 89.185 -31.604 65.967 1.00 48.87 97 LYS H C 1
ATOM 16520 O O . LYS H 1 117 ? 90.111 -32.452 65.914 1.00 42.72 97 LYS H O 1
ATOM 16526 N N . GLY H 1 118 ? 88.272 -31.535 66.938 1.00 46.76 98 GLY H N 1
ATOM 16527 C CA . GLY H 1 118 ? 87.957 -32.614 67.887 1.00 44.99 98 GLY H CA 1
ATOM 16528 C C . GLY H 1 118 ? 86.597 -33.207 67.574 1.00 42.49 98 GLY H C 1
ATOM 16529 O O . GLY H 1 118 ? 86.349 -33.517 66.411 1.00 45.79 98 GLY H O 1
ATOM 16530 N N . LEU H 1 119 ? 85.733 -33.310 68.577 1.00 41.06 99 LEU H N 1
ATOM 16531 C CA . LEU H 1 119 ? 84.379 -33.922 68.496 1.00 42.06 99 LEU H CA 1
ATOM 16532 C C . LEU H 1 119 ? 83.398 -32.920 67.871 1.00 40.47 99 LEU H C 1
ATOM 16533 O O . LEU H 1 119 ? 82.469 -32.464 68.570 1.00 40.76 99 LEU H O 1
ATOM 16538 N N . VAL H 1 120 ? 83.608 -32.574 66.604 1.00 40.21 100 VAL H N 1
ATOM 16539 C CA . VAL H 1 120 ? 82.689 -31.712 65.805 1.00 42.14 100 VAL H CA 1
ATOM 16540 C C . VAL H 1 120 ? 82.601 -32.323 64.417 1.00 41.64 100 VAL H C 1
ATOM 16541 O O . VAL H 1 120 ? 83.673 -32.563 63.806 1.00 39.07 100 VAL H O 1
ATOM 16545 N N . ASN H 1 121 ? 81.384 -32.469 63.905 1.00 44.27 101 ASN H N 1
ATOM 16546 C CA . ASN H 1 121 ? 81.157 -32.872 62.492 1.00 48.51 101 ASN H CA 1
ATOM 16547 C C . ASN H 1 121 ? 81.991 -31.916 61.611 1.00 47.38 101 ASN H C 1
ATOM 16548 O O . ASN H 1 121 ? 82.277 -30.768 62.035 1.00 41.77 101 ASN H O 1
ATOM 16553 N N . THR H 1 122 ? 82.417 -32.388 60.440 1.00 47.82 102 THR H N 1
ATOM 16554 C CA . THR H 1 122 ? 83.382 -31.686 59.557 1.00 46.54 102 THR H CA 1
ATOM 16555 C 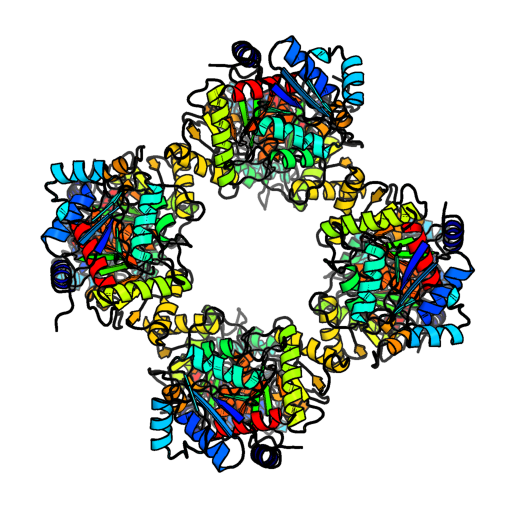C . THR H 1 122 ? 82.753 -30.411 58.988 1.00 44.53 102 THR H C 1
ATOM 16556 O O . THR H 1 122 ? 83.484 -29.424 58.791 1.00 43.94 102 THR H O 1
ATOM 16560 N N . ALA H 1 123 ? 81.447 -30.441 58.731 1.00 42.46 103 ALA H N 1
ATOM 16561 C CA . ALA H 1 123 ? 80.682 -29.302 58.188 1.00 41.55 103 ALA H CA 1
ATOM 16562 C C . ALA H 1 123 ? 80.774 -28.131 59.170 1.00 43.01 103 ALA H C 1
ATOM 16563 O O . ALA H 1 123 ? 81.372 -27.080 58.793 1.00 41.36 103 ALA H O 1
ATOM 16565 N N . THR H 1 124 ? 80.215 -28.325 60.379 1.00 42.89 104 THR H N 1
ATOM 16566 C CA . THR H 1 124 ? 80.105 -27.314 61.465 1.00 36.95 104 THR H CA 1
ATOM 16567 C C . THR H 1 124 ? 81.492 -26.728 61.698 1.00 37.15 104 THR H C 1
ATOM 16568 O O . THR H 1 124 ? 81.564 -25.514 61.888 1.00 39.80 104 THR H O 1
ATOM 16572 N N . PHE H 1 125 ? 82.541 -27.555 61.653 1.00 37.60 105 PHE H N 1
ATOM 16573 C CA . PHE H 1 125 ? 83.951 -27.133 61.877 1.00 37.27 105 PHE H CA 1
ATOM 16574 C C . PHE H 1 125 ? 84.416 -26.141 60.803 1.00 40.43 105 PHE H C 1
ATOM 16575 O O . PHE H 1 125 ? 85.041 -25.111 61.130 1.00 43.40 105 PHE H O 1
ATOM 16583 N N . LEU H 1 126 ? 84.162 -26.448 59.535 1.00 41.00 106 LEU H N 1
ATOM 16584 C CA . LEU H 1 126 ? 84.706 -25.645 58.417 1.00 40.57 106 LEU H CA 1
ATOM 16585 C C . LEU H 1 126 ? 83.937 -24.334 58.270 1.00 42.25 106 LEU H C 1
ATOM 16586 O O . LEU H 1 126 ? 84.579 -23.359 57.850 1.00 44.33 106 LEU H O 1
ATOM 16591 N N . ARG H 1 127 ? 82.640 -24.296 58.607 1.00 45.13 107 ARG H N 1
ATOM 16592 C CA . ARG H 1 127 ? 81.889 -23.012 58.721 1.00 48.50 107 ARG H CA 1
ATOM 16593 C C . ARG H 1 127 ? 82.633 -22.110 59.717 1.00 51.33 107 ARG H C 1
ATOM 16594 O O . ARG H 1 127 ? 82.811 -20.928 59.407 1.00 57.08 107 ARG H O 1
ATOM 16602 N N . SER H 1 128 ? 83.038 -22.656 60.871 1.00 50.09 108 SER H N 1
ATOM 16603 C CA . SER H 1 128 ? 83.737 -21.937 61.967 1.00 49.88 108 SER H CA 1
ATOM 16604 C C . SER H 1 128 ? 85.054 -21.375 61.437 1.00 52.72 108 SER H C 1
ATOM 16605 O O . SER H 1 128 ? 85.376 -20.194 61.739 1.00 53.74 108 SER H O 1
ATOM 16608 N N . VAL H 1 129 ? 85.788 -22.200 60.687 1.00 56.22 109 VAL H N 1
ATOM 16609 C CA . VAL H 1 129 ? 87.151 -21.868 60.173 1.00 58.21 109 VAL H CA 1
ATOM 16610 C C . VAL H 1 129 ? 87.013 -20.690 59.203 1.00 58.72 109 VAL H C 1
ATOM 16611 O O . VAL H 1 129 ? 87.769 -19.704 59.360 1.00 55.98 109 VAL H O 1
ATOM 16615 N N . LEU H 1 130 ? 86.066 -20.819 58.260 1.00 58.83 110 LEU H N 1
ATOM 16616 C CA . LEU H 1 130 ? 85.611 -19.781 57.294 1.00 54.10 110 LEU H CA 1
ATOM 16617 C C . LEU H 1 130 ? 84.448 -18.992 57.910 1.00 54.44 110 LEU H C 1
ATOM 16618 O O . LEU H 1 130 ? 83.338 -19.076 57.369 1.00 56.27 110 LEU H O 1
ATOM 16623 N N . ASN H 1 131 ? 84.659 -18.309 59.033 1.00 57.48 111 ASN H N 1
ATOM 16624 C CA . ASN H 1 131 ? 83.700 -17.318 59.588 1.00 58.49 111 ASN H CA 1
ATOM 16625 C C . ASN H 1 131 ? 84.193 -15.926 59.178 1.00 69.06 111 ASN H C 1
ATOM 16626 O O . ASN H 1 131 ? 85.426 -15.688 59.298 1.00 76.07 111 ASN H O 1
ATOM 16631 N N . LYS H 1 132 ? 83.310 -15.048 58.681 1.00 70.94 112 LYS H N 1
ATOM 16632 C CA . LYS H 1 132 ? 83.746 -13.740 58.106 1.00 70.29 112 LYS H CA 1
ATOM 16633 C C . LYS H 1 132 ? 84.179 -12.833 59.268 1.00 64.24 112 LYS H C 1
ATOM 16634 O O . LYS H 1 132 ? 85.167 -12.087 59.113 1.00 55.04 112 LYS H O 1
ATOM 16640 N N . GLU H 1 133 ? 83.545 -12.997 60.428 1.00 63.10 113 GLU H N 1
ATOM 16641 C CA . GLU H 1 133 ? 83.772 -12.156 61.628 1.00 64.42 113 GLU H CA 1
ATOM 16642 C C . GLU H 1 133 ? 85.067 -12.564 62.351 1.00 53.77 113 GLU H C 1
ATOM 16643 O O . GLU H 1 133 ? 85.827 -11.669 62.688 1.00 43.46 113 GLU H O 1
ATOM 16649 N N . VAL H 1 134 ? 85.306 -13.853 62.615 1.00 56.67 114 VAL H N 1
ATOM 16650 C CA . VAL H 1 134 ? 86.415 -14.320 63.518 1.00 57.21 114 VAL H CA 1
ATOM 16651 C C . VAL H 1 134 ? 87.326 -15.352 62.844 1.00 53.58 114 VAL H C 1
ATOM 16652 O O . VAL H 1 134 ? 88.361 -15.693 63.469 1.00 45.16 114 VAL H O 1
ATOM 16656 N N . GLY H 1 135 ? 86.945 -15.833 61.649 1.00 55.01 115 GLY H N 1
ATOM 16657 C CA . GLY H 1 135 ? 87.553 -16.978 60.939 1.00 49.89 115 GLY H CA 1
ATOM 16658 C C . GLY H 1 135 ? 88.915 -16.655 60.365 1.00 43.35 115 GLY H C 1
ATOM 16659 O O . GLY H 1 135 ? 89.427 -15.558 60.623 1.00 45.36 115 GLY H O 1
ATOM 16660 N N . LEU H 1 136 ? 89.486 -17.603 59.630 1.00 40.36 116 LEU H N 1
ATOM 16661 C CA . LEU H 1 136 ? 90.888 -17.554 59.137 1.00 41.45 116 LEU H CA 1
ATOM 16662 C C . LEU H 1 136 ? 90.885 -17.275 57.635 1.00 39.97 116 LEU H C 1
ATOM 16663 O O . LEU H 1 136 ? 91.890 -17.589 56.985 1.00 33.61 116 LEU H O 1
ATOM 16668 N N . ARG H 1 137 ? 89.779 -16.745 57.106 1.00 46.07 117 ARG H N 1
ATOM 16669 C CA . ARG H 1 137 ? 89.573 -16.562 55.645 1.00 48.35 117 ARG H CA 1
ATOM 16670 C C . ARG H 1 137 ? 90.670 -15.622 55.154 1.00 44.45 117 ARG H C 1
ATOM 16671 O O . ARG H 1 137 ? 91.030 -14.746 55.910 1.00 43.31 117 ARG H O 1
ATOM 16679 N N . THR H 1 138 ? 91.244 -15.846 53.980 1.00 44.19 118 THR H N 1
ATOM 16680 C CA . THR H 1 138 ? 92.257 -14.924 53.419 1.00 47.85 118 THR H CA 1
ATOM 16681 C C . THR H 1 138 ? 91.828 -14.491 52.023 1.00 53.61 118 THR H C 1
ATOM 16682 O O . THR H 1 138 ? 92.636 -13.819 51.362 1.00 57.79 118 THR H O 1
ATOM 16686 N N . GLY H 1 139 ? 90.621 -14.870 51.596 1.00 56.15 119 GLY H N 1
ATOM 16687 C CA . GLY H 1 139 ? 90.182 -14.712 50.201 1.00 58.43 119 GLY H CA 1
ATOM 16688 C C . GLY H 1 139 ? 91.125 -15.415 49.235 1.00 61.73 119 GLY H C 1
ATOM 16689 O O . GLY H 1 139 ? 91.222 -14.967 48.096 1.00 61.56 119 GLY H O 1
ATOM 16690 N N . LYS H 1 140 ? 91.848 -16.444 49.688 1.00 67.08 120 LYS H N 1
ATOM 16691 C CA . LYS H 1 140 ? 92.373 -17.538 48.830 1.00 63.60 120 LYS H CA 1
ATOM 16692 C C . LYS H 1 140 ? 91.392 -18.697 48.985 1.00 58.49 120 LYS H C 1
ATOM 16693 O O . LYS H 1 140 ? 90.555 -18.629 49.916 1.00 59.66 120 LYS H O 1
ATOM 16699 N N . THR H 1 141 ? 91.468 -19.692 48.102 1.00 52.27 121 THR H N 1
ATOM 16700 C CA . THR H 1 141 ? 90.790 -21.000 48.277 1.00 45.23 121 THR H CA 1
ATOM 16701 C C . THR H 1 141 ? 91.547 -21.758 49.373 1.00 43.12 121 THR H C 1
ATOM 16702 O O . THR H 1 141 ? 92.801 -21.699 49.394 1.00 46.87 121 THR H O 1
ATOM 16706 N N . MET H 1 142 ? 90.812 -22.356 50.304 1.00 40.75 122 MET H N 1
ATOM 16707 C CA . MET H 1 142 ? 91.372 -23.209 51.373 1.00 41.72 122 MET H CA 1
ATOM 16708 C C . MET H 1 142 ? 91.516 -24.602 50.765 1.00 40.61 122 MET H C 1
ATOM 16709 O O . MET H 1 142 ? 90.545 -25.086 50.157 1.00 34.00 122 MET H O 1
ATOM 16714 N N . SER H 1 143 ? 92.730 -25.154 50.865 1.00 42.02 123 SER H N 1
ATOM 16715 C CA . SER H 1 143 ? 93.202 -26.365 50.153 1.00 39.42 123 SER H CA 1
ATOM 16716 C C . SER H 1 143 ? 93.799 -27.314 51.202 1.00 40.12 123 SER H C 1
ATOM 16717 O O . SER H 1 143 ? 94.390 -26.828 52.208 1.00 36.86 123 SER H O 1
ATOM 16720 N N . HIS H 1 144 ? 93.581 -28.617 51.015 1.00 37.74 124 HIS H N 1
ATOM 16721 C CA . HIS H 1 144 ? 94.160 -29.691 51.860 1.00 35.91 124 HIS H CA 1
ATOM 16722 C C . HIS H 1 144 ? 95.407 -30.264 51.172 1.00 33.59 124 HIS H C 1
ATOM 16723 O O . HIS H 1 144 ? 95.352 -30.612 49.974 1.00 32.26 124 HIS H O 1
ATOM 16730 N N . VAL H 1 145 ? 96.489 -30.360 51.934 1.00 32.25 125 VAL H N 1
ATOM 16731 C CA . VAL H 1 145 ? 97.750 -31.025 51.526 1.00 31.78 125 VAL H CA 1
ATOM 16732 C C . VAL H 1 145 ? 97.937 -32.258 52.413 1.00 30.55 125 VAL H C 1
ATOM 16733 O O . VAL H 1 145 ? 97.916 -32.126 53.647 1.00 30.75 125 VAL H O 1
ATOM 16737 N N . ALA H 1 146 ? 98.023 -33.420 51.785 1.00 28.17 126 ALA H N 1
ATOM 16738 C CA . ALA H 1 146 ? 98.505 -34.669 52.386 1.00 29.57 126 ALA H CA 1
ATOM 16739 C C . ALA H 1 146 ? 99.986 -34.816 52.023 1.00 34.99 126 ALA H C 1
ATOM 16740 O O . ALA H 1 146 ? 100.354 -34.500 50.870 1.00 41.35 126 ALA H O 1
ATOM 16742 N N . VAL H 1 147 ? 100.821 -35.211 52.989 1.00 37.01 127 VAL H N 1
ATOM 16743 C CA . VAL H 1 147 ? 102.270 -35.506 52.797 1.00 33.69 127 VAL H CA 1
ATOM 16744 C C . VAL H 1 147 ? 102.464 -36.984 53.129 1.00 32.01 127 VAL H C 1
ATOM 16745 O O . VAL H 1 147 ? 101.803 -37.438 54.065 1.00 28.02 127 VAL H O 1
ATOM 16749 N N . PHE H 1 148 ? 103.287 -37.697 52.360 1.00 33.08 128 PHE H N 1
ATOM 16750 C CA . PHE H 1 148 ? 103.473 -39.167 52.466 1.00 36.60 128 PHE H CA 1
ATOM 16751 C C . PHE H 1 148 ? 104.963 -39.475 52.499 1.00 39.85 128 PHE H C 1
ATOM 16752 O O . PHE H 1 148 ? 105.698 -38.916 51.667 1.00 47.35 128 PHE H O 1
ATOM 16760 N N . GLU H 1 149 ? 105.366 -40.291 53.469 1.00 39.48 129 GLU H N 1
ATOM 16761 C CA . GLU H 1 149 ? 106.699 -40.928 53.564 1.00 41.00 129 GLU H CA 1
ATOM 16762 C C . GLU H 1 149 ? 106.470 -42.370 53.126 1.00 42.13 129 GLU H C 1
ATOM 16763 O O . GLU H 1 149 ? 105.577 -43.026 53.684 1.00 39.63 129 GLU H O 1
ATOM 16769 N N . THR H 1 150 ? 107.229 -42.835 52.143 1.00 45.36 130 THR H N 1
ATOM 16770 C CA . THR H 1 150 ? 106.928 -44.085 51.414 1.00 44.66 130 THR H CA 1
ATOM 16771 C C . THR H 1 150 ? 108.223 -44.904 51.306 1.00 45.37 130 THR H C 1
ATOM 16772 O O . THR H 1 150 ? 109.321 -44.319 51.464 1.00 45.36 130 THR H O 1
ATOM 16776 N N . GLU H 1 151 ? 108.081 -46.213 51.084 1.00 45.17 131 GLU H N 1
ATOM 16777 C CA . GLU H 1 151 ? 109.173 -47.223 51.009 1.00 45.08 131 GLU H CA 1
ATOM 16778 C C . GLU H 1 151 ? 109.930 -47.086 49.677 1.00 42.52 131 GLU H C 1
ATOM 16779 O O . GLU H 1 151 ? 111.169 -47.074 49.728 1.00 42.76 131 GLU H O 1
ATOM 16785 N N . LYS H 1 152 ? 109.212 -46.960 48.547 1.00 39.16 132 LYS H N 1
ATOM 16786 C CA . LYS H 1 152 ? 109.728 -47.001 47.148 1.00 38.30 132 LYS H CA 1
ATOM 16787 C C . LYS H 1 152 ? 110.198 -45.632 46.619 1.00 40.69 132 LYS H C 1
ATOM 16788 O O . LYS H 1 152 ? 110.722 -45.599 45.474 1.00 41.09 132 LYS H O 1
ATOM 16794 N N . PHE H 1 153 ? 109.966 -44.529 47.340 1.00 40.56 133 PHE H N 1
ATOM 16795 C CA . PHE H 1 153 ? 110.381 -43.166 46.905 1.00 42.75 133 PHE H CA 1
ATOM 16796 C C . PHE H 1 153 ? 111.037 -42.421 48.069 1.00 46.89 133 PHE H C 1
ATOM 16797 O O . PHE H 1 153 ? 110.423 -42.382 49.152 1.00 49.40 133 PHE H O 1
ATOM 16805 N N . ASP H 1 154 ? 112.245 -41.885 47.824 1.00 49.56 134 ASP H N 1
ATOM 16806 C CA . ASP H 1 154 ? 113.072 -41.091 48.771 1.00 53.05 134 ASP H CA 1
ATOM 16807 C C . ASP H 1 154 ? 112.329 -39.814 49.137 1.00 54.29 134 ASP H C 1
ATOM 16808 O O . ASP H 1 154 ? 112.179 -39.566 50.343 1.00 67.13 134 ASP H O 1
ATOM 16813 N N . ARG H 1 155 ? 111.948 -39.020 48.129 1.00 49.26 135 ARG H N 1
ATOM 16814 C CA . ARG H 1 155 ? 111.218 -37.741 48.315 1.00 46.40 135 ARG H CA 1
ATOM 16815 C C . ARG H 1 155 ? 109.867 -38.041 48.971 1.00 45.96 135 ARG H C 1
ATOM 16816 O O . ARG H 1 155 ? 109.252 -39.095 48.649 1.00 45.47 135 ARG H O 1
ATOM 16824 N N . LEU H 1 156 ? 109.458 -37.175 49.903 1.00 45.03 136 LEU H N 1
ATOM 16825 C CA . LEU H 1 156 ? 108.045 -37.021 50.338 1.00 41.22 136 LEU H CA 1
ATOM 16826 C C . LEU H 1 156 ? 107.179 -36.838 49.086 1.00 37.44 136 LEU H C 1
ATOM 16827 O O . LEU H 1 156 ? 107.636 -36.127 48.174 1.00 37.11 136 LEU H O 1
ATOM 16832 N N . LEU H 1 157 ? 105.987 -37.437 49.046 1.00 33.36 137 LEU H N 1
ATOM 16833 C CA . LEU H 1 157 ? 104.957 -37.176 47.998 1.00 30.94 137 LEU H CA 1
ATOM 16834 C C . LEU H 1 157 ? 103.874 -36.241 48.565 1.00 30.35 137 LEU H C 1
ATOM 16835 O O . LEU H 1 157 ? 103.394 -36.534 49.676 1.00 30.73 137 LEU H O 1
ATOM 16840 N N . PHE H 1 158 ? 103.521 -35.154 47.861 1.00 30.52 138 PHE H N 1
ATOM 16841 C CA . PHE H 1 158 ? 102.410 -34.231 48.229 1.00 34.13 138 PHE H CA 1
ATOM 16842 C C . PHE H 1 158 ? 101.172 -34.491 47.360 1.00 34.73 138 PHE H C 1
ATOM 16843 O O . PHE H 1 158 ? 101.256 -34.440 46.122 1.00 38.73 138 PHE H O 1
ATOM 16851 N N . LEU H 1 159 ? 100.038 -34.751 48.008 1.00 33.02 139 LEU H N 1
ATOM 16852 C CA . LEU H 1 159 ? 98.728 -35.008 47.366 1.00 31.54 139 LEU H CA 1
ATOM 16853 C C . LEU H 1 159 ? 97.760 -33.863 47.681 1.00 28.08 139 LEU H C 1
ATOM 16854 O O . LEU H 1 159 ? 97.379 -33.687 48.844 1.00 25.60 139 LEU H O 1
ATOM 16859 N N . THR H 1 160 ? 97.349 -33.135 46.651 1.00 29.04 140 THR H N 1
ATOM 16860 C CA . THR H 1 160 ? 96.352 -32.040 46.735 1.00 32.85 140 THR H CA 1
ATOM 16861 C C . THR H 1 160 ? 95.416 -32.157 45.545 1.00 35.91 140 THR H C 1
ATOM 16862 O O . THR H 1 160 ? 95.874 -32.516 44.467 1.00 38.45 140 THR H O 1
ATOM 16866 N N . ASP H 1 161 ? 94.115 -31.904 45.744 1.00 37.70 141 ASP H N 1
ATOM 16867 C CA . ASP H 1 161 ? 93.485 -31.786 47.048 1.00 36.85 141 ASP H CA 1
ATOM 16868 C C . ASP H 1 161 ? 92.520 -32.966 47.206 1.00 38.22 141 ASP H C 1
ATOM 16869 O O . ASP H 1 161 ? 91.492 -33.028 46.449 1.00 46.65 141 ASP H O 1
ATOM 16874 N N . VAL H 1 162 ? 92.813 -33.838 48.166 1.00 35.26 142 VAL H N 1
ATOM 16875 C CA . VAL H 1 162 ? 92.183 -35.184 48.299 1.00 36.28 142 VAL H CA 1
ATOM 16876 C C . VAL H 1 162 ? 91.074 -35.170 49.363 1.00 35.96 142 VAL H C 1
ATOM 16877 O O . VAL H 1 162 ? 90.545 -36.258 49.640 1.00 36.78 142 VAL H O 1
ATOM 16881 N N . ALA H 1 163 ? 90.758 -34.031 49.983 1.00 35.20 143 ALA H N 1
ATOM 16882 C CA . ALA H 1 163 ? 89.939 -34.008 51.218 1.00 36.80 143 ALA H CA 1
ATOM 16883 C C . ALA H 1 163 ? 88.787 -32.995 51.154 1.00 38.02 143 ALA H C 1
ATOM 16884 O O . ALA H 1 163 ? 87.697 -33.414 51.545 1.00 38.90 143 ALA H O 1
ATOM 16886 N N . PHE H 1 164 ? 89.004 -31.751 50.688 1.00 38.62 144 PHE H N 1
ATOM 16887 C CA . PHE H 1 164 ? 88.102 -30.575 50.881 1.00 39.36 144 PHE H CA 1
ATOM 16888 C C . PHE H 1 164 ? 87.558 -29.982 49.569 1.00 39.48 144 PHE H C 1
ATOM 16889 O O . PHE H 1 164 ? 86.357 -29.702 49.481 1.00 44.18 144 PHE H O 1
ATOM 16897 N N . ASN H 1 165 ? 88.428 -29.701 48.603 1.00 38.77 145 ASN H N 1
ATOM 16898 C CA . ASN H 1 165 ? 88.041 -29.151 47.280 1.00 36.57 145 ASN H CA 1
ATOM 16899 C C . ASN H 1 165 ? 87.529 -30.286 46.394 1.00 34.96 145 ASN H C 1
ATOM 16900 O O . ASN H 1 165 ? 88.326 -31.212 46.074 1.00 34.52 145 ASN H O 1
ATOM 16905 N N . THR H 1 166 ? 86.249 -30.164 46.030 1.00 34.71 146 THR H N 1
ATOM 16906 C CA . THR H 1 166 ? 85.416 -31.093 45.226 1.00 35.20 146 THR H CA 1
ATOM 16907 C C . THR H 1 166 ? 85.158 -30.447 43.862 1.00 35.53 146 THR H C 1
ATOM 16908 O O . THR H 1 166 ? 84.503 -29.376 43.812 1.00 35.99 146 THR H O 1
ATOM 16912 N N . TYR H 1 167 ? 85.644 -31.048 42.783 1.00 36.24 147 TYR H N 1
ATOM 16913 C CA . TYR H 1 167 ? 85.505 -30.477 41.412 1.00 36.89 147 TYR H CA 1
ATOM 16914 C C . TYR H 1 167 ? 85.930 -29.003 41.460 1.00 34.60 147 TYR H C 1
ATOM 16915 O O . TYR H 1 167 ? 85.119 -28.109 41.300 1.00 31.63 147 TYR H O 1
ATOM 16924 N N . PRO H 1 168 ? 87.218 -28.685 41.717 1.00 35.18 148 PRO H N 1
ATOM 16925 C CA . PRO H 1 168 ? 87.731 -27.333 41.543 1.00 35.35 148 PRO H CA 1
ATOM 16926 C C . PRO H 1 168 ? 88.074 -27.030 40.079 1.00 36.32 148 PRO H C 1
ATOM 16927 O O . PRO H 1 168 ? 88.491 -27.915 39.391 1.00 35.70 148 PRO H O 1
ATOM 16931 N N . GLU H 1 169 ? 87.938 -25.763 39.691 1.00 39.26 149 GLU H N 1
ATOM 16932 C CA . GLU H 1 169 ? 88.150 -25.237 38.327 1.00 39.97 149 GLU H CA 1
ATOM 16933 C C . GLU H 1 169 ? 89.520 -24.550 38.281 1.00 40.63 149 GLU H C 1
ATOM 16934 O O . GLU H 1 169 ? 90.172 -24.468 39.328 1.00 42.29 149 GLU H O 1
ATOM 16940 N N . LEU H 1 170 ? 89.911 -24.032 37.116 1.00 41.63 150 LEU H N 1
ATOM 16941 C CA . LEU H 1 170 ? 91.241 -23.421 36.868 1.00 41.52 150 LEU H CA 1
ATOM 16942 C C . LEU H 1 170 ? 91.518 -22.328 37.905 1.00 42.37 150 LEU H C 1
ATOM 16943 O O . LEU H 1 170 ? 92.675 -22.198 38.319 1.00 39.70 150 LEU H O 1
ATOM 16948 N N . LYS H 1 171 ? 90.470 -21.618 38.328 1.00 50.81 151 LYS H N 1
ATOM 16949 C CA . LYS H 1 171 ? 90.470 -20.593 39.414 1.00 53.48 151 LYS H CA 1
ATOM 16950 C C . LYS H 1 171 ? 90.936 -21.217 40.742 1.00 48.18 151 LYS H C 1
ATOM 16951 O O . LYS H 1 171 ? 91.900 -20.685 41.338 1.00 45.73 151 LYS H O 1
ATOM 16957 N N . GLU H 1 172 ? 90.274 -22.276 41.218 1.00 43.69 152 GLU H N 1
ATOM 16958 C CA . GLU H 1 172 ? 90.604 -22.889 42.535 1.00 41.93 152 GLU H CA 1
ATOM 16959 C C . GLU H 1 172 ? 91.909 -23.661 42.398 1.00 36.41 152 GLU H C 1
ATOM 16960 O O . GLU H 1 172 ? 92.578 -23.846 43.411 1.00 32.51 152 GLU H O 1
ATOM 16966 N N . LYS H 1 173 ? 92.233 -24.124 41.193 1.00 36.29 153 LYS H N 1
ATOM 16967 C CA . LYS H 1 173 ? 93.397 -25.024 40.976 1.00 36.87 153 LYS H CA 1
ATOM 16968 C C . LYS H 1 173 ? 94.683 -24.197 41.021 1.00 33.68 153 LYS H C 1
ATOM 16969 O O . LYS H 1 173 ? 95.713 -24.744 41.444 1.00 32.15 153 LYS H O 1
ATOM 16975 N N . ILE H 1 174 ? 94.624 -22.930 40.625 1.00 33.36 154 ILE H N 1
ATOM 16976 C CA . ILE H 1 174 ? 95.780 -22.007 40.793 1.00 35.02 154 ILE H CA 1
ATOM 16977 C C . ILE H 1 174 ? 96.120 -21.977 42.281 1.00 35.34 154 ILE H C 1
ATOM 16978 O O . ILE H 1 174 ? 97.269 -22.344 42.612 1.00 39.21 154 ILE H O 1
ATOM 16983 N N . ASP H 1 175 ? 95.149 -21.580 43.118 1.00 35.07 155 ASP H N 1
ATOM 16984 C CA . ASP H 1 175 ? 95.302 -21.413 44.588 1.00 36.19 155 ASP H CA 1
ATOM 16985 C C . ASP H 1 175 ? 95.688 -22.740 45.232 1.00 36.36 155 ASP H C 1
ATOM 16986 O O . ASP H 1 175 ? 96.486 -22.691 46.176 1.00 45.19 155 ASP H O 1
ATOM 16991 N N . ILE H 1 176 ? 95.164 -23.873 44.753 1.00 32.55 156 ILE H N 1
ATOM 16992 C CA . ILE H 1 176 ? 95.465 -25.200 45.365 1.00 28.39 156 ILE H CA 1
ATOM 16993 C C . ILE H 1 176 ? 96.962 -25.455 45.241 1.00 28.96 156 ILE H C 1
ATOM 16994 O O . ILE H 1 176 ? 97.498 -26.058 46.202 1.00 32.96 156 ILE H O 1
ATOM 16999 N N . VAL H 1 177 ? 97.569 -25.003 44.130 1.00 28.50 157 VAL H N 1
ATOM 17000 C CA . VAL H 1 177 ? 99.009 -25.184 43.771 1.00 30.50 157 VAL H CA 1
ATOM 17001 C C . VAL H 1 177 ? 99.847 -24.179 44.561 1.00 32.17 157 VAL H C 1
ATOM 17002 O O . VAL H 1 177 ? 100.811 -24.609 45.209 1.00 31.97 157 VAL H O 1
ATOM 17006 N N . ASN H 1 178 ? 99.506 -22.890 44.528 1.00 33.00 158 ASN H N 1
ATOM 17007 C CA . ASN H 1 178 ? 100.212 -21.863 45.353 1.00 34.99 158 ASN H CA 1
ATOM 17008 C C . ASN H 1 178 ? 100.335 -22.317 46.825 1.00 36.68 158 ASN H C 1
ATOM 17009 O O . ASN H 1 178 ? 101.512 -22.498 47.307 1.00 33.30 158 ASN H O 1
ATOM 17014 N N . ASN H 1 179 ? 99.177 -22.491 47.488 1.00 34.64 159 ASN H N 1
ATOM 17015 C CA . ASN H 1 179 ? 99.017 -23.098 48.832 1.00 34.48 159 ASN H CA 1
ATOM 17016 C C . ASN H 1 179 ? 99.957 -24.296 48.970 1.00 34.86 159 ASN H C 1
ATOM 17017 O O . ASN H 1 179 ? 100.755 -24.354 49.927 1.00 36.47 159 ASN H O 1
ATOM 17022 N N . SER H 1 180 ? 99.832 -25.251 48.069 1.00 32.94 160 SER H N 1
ATOM 17023 C CA . SER H 1 180 ? 100.617 -26.501 48.129 1.00 34.86 160 SER H CA 1
ATOM 17024 C C . SER H 1 180 ? 102.123 -26.181 48.094 1.00 38.47 160 SER H C 1
ATOM 17025 O O . SER H 1 180 ? 102.881 -26.735 48.911 1.00 35.83 160 SER H O 1
ATOM 17028 N N . VAL H 1 181 ? 102.559 -25.305 47.185 1.00 44.46 161 VAL H N 1
ATOM 17029 C CA . VAL H 1 181 ? 104.010 -25.046 46.960 1.00 46.26 161 VAL H CA 1
ATOM 17030 C C . VAL H 1 181 ? 104.535 -24.323 48.203 1.00 46.39 161 VAL H C 1
ATOM 17031 O O . VAL H 1 181 ? 105.666 -24.640 48.597 1.00 46.97 161 VAL H O 1
ATOM 17035 N N . LYS H 1 182 ? 103.736 -23.454 48.836 1.00 46.13 162 LYS H N 1
ATOM 17036 C CA . LYS H 1 182 ? 104.124 -22.802 50.122 1.00 47.41 162 LYS H CA 1
ATOM 17037 C C . LYS H 1 182 ? 104.447 -23.865 51.177 1.00 42.17 162 LYS H C 1
ATOM 17038 O O . LYS H 1 182 ? 105.448 -23.693 51.856 1.00 42.55 162 LYS H O 1
ATOM 17044 N N . VAL H 1 183 ? 103.671 -24.942 51.276 1.00 41.13 163 VAL H N 1
ATOM 17045 C CA . VAL H 1 183 ? 103.919 -26.027 52.271 1.00 42.17 163 VAL H CA 1
ATOM 17046 C C . VAL H 1 183 ? 105.260 -26.710 51.984 1.00 41.62 163 VAL H C 1
ATOM 17047 O O . VAL H 1 183 ? 105.978 -26.954 52.963 1.00 41.76 163 VAL H O 1
ATOM 17051 N N . ALA H 1 184 ? 105.559 -27.013 50.714 1.00 43.21 164 ALA H N 1
ATOM 17052 C CA . ALA H 1 184 ? 106.827 -27.619 50.215 1.00 42.50 164 ALA H CA 1
ATOM 17053 C C . ALA H 1 184 ? 108.049 -26.727 50.500 1.00 39.99 164 ALA H C 1
ATOM 17054 O O . ALA H 1 184 ? 109.094 -27.269 50.878 1.00 37.31 164 ALA H O 1
ATOM 17056 N N . HIS H 1 185 ? 107.960 -25.418 50.263 1.00 39.90 165 HIS H N 1
ATOM 17057 C CA . HIS H 1 185 ? 109.036 -24.467 50.632 1.00 40.41 165 HIS H CA 1
ATOM 17058 C C . HIS H 1 185 ? 109.384 -24.750 52.089 1.00 41.85 165 HIS H C 1
ATOM 17059 O O . HIS H 1 185 ? 110.513 -25.193 52.346 1.00 47.05 165 HIS H O 1
ATOM 17066 N N . ALA H 1 186 ? 108.406 -24.595 52.976 1.00 42.59 166 ALA H N 1
ATOM 17067 C CA . ALA H 1 186 ? 108.526 -24.810 54.436 1.00 45.65 166 ALA H CA 1
ATOM 17068 C C . ALA H 1 186 ? 109.234 -26.146 54.768 1.00 45.98 166 ALA H C 1
ATOM 17069 O O . ALA H 1 186 ? 109.912 -26.186 55.805 1.00 51.19 166 ALA H O 1
ATOM 17071 N N . ILE H 1 187 ? 109.103 -27.199 53.951 1.00 44.49 167 ILE H N 1
ATOM 17072 C CA . ILE H 1 187 ? 109.843 -28.494 54.106 1.00 45.45 167 ILE H CA 1
ATOM 17073 C C . ILE H 1 187 ? 111.209 -28.385 53.390 1.00 45.77 167 ILE H C 1
ATOM 17074 O O . ILE H 1 187 ? 112.019 -29.333 53.477 1.00 47.46 167 ILE H O 1
ATOM 17079 N N . GLY H 1 188 ? 111.478 -27.281 52.692 1.00 42.82 168 GLY H N 1
ATOM 17080 C CA . GLY H 1 188 ? 112.827 -26.950 52.212 1.00 45.70 168 GLY H CA 1
ATOM 17081 C C . GLY H 1 188 ? 113.058 -27.413 50.791 1.00 52.80 168 GLY H C 1
ATOM 17082 O O . GLY H 1 188 ? 114.183 -27.183 50.264 1.00 55.90 168 GLY H O 1
ATOM 17083 N N . ILE H 1 189 ? 112.057 -28.036 50.164 1.00 58.93 169 ILE H N 1
ATOM 17084 C CA . ILE H 1 189 ? 112.096 -28.236 48.683 1.00 65.47 169 ILE H CA 1
ATOM 17085 C C . ILE H 1 189 ? 111.808 -26.849 48.072 1.00 66.50 169 ILE H C 1
ATOM 17086 O O . ILE H 1 189 ? 110.652 -26.339 48.191 1.00 57.49 169 ILE H O 1
ATOM 17091 N N . GLU H 1 190 ? 112.876 -26.229 47.544 1.00 67.78 170 GLU H N 1
ATOM 17092 C CA . GLU H 1 190 ? 112.952 -24.792 47.160 1.00 66.75 170 GLU H CA 1
ATOM 17093 C C . GLU H 1 190 ? 112.307 -24.588 45.785 1.00 61.71 170 GLU H C 1
ATOM 17094 O O . GLU H 1 190 ? 111.821 -23.466 45.542 1.00 59.68 170 GLU H O 1
ATOM 17100 N N . ASN H 1 191 ? 112.272 -25.634 44.944 1.00 55.24 171 ASN H N 1
ATOM 17101 C CA . ASN H 1 191 ? 111.681 -25.588 43.577 1.00 47.39 171 ASN H CA 1
ATOM 17102 C C . ASN H 1 191 ? 110.852 -26.839 43.305 1.00 37.43 171 ASN H C 1
ATOM 17103 O O . ASN H 1 191 ? 111.266 -27.698 42.533 1.00 29.63 171 ASN H O 1
ATOM 17108 N N . PRO H 1 192 ? 109.660 -26.962 43.933 1.00 34.33 172 PRO H N 1
ATOM 17109 C CA . PRO H 1 192 ? 108.782 -28.115 43.752 1.00 35.81 172 PRO H CA 1
ATOM 17110 C C . PRO H 1 192 ? 108.292 -28.377 42.314 1.00 38.17 172 PRO H C 1
ATOM 17111 O O . PRO H 1 192 ? 107.873 -27.449 41.619 1.00 34.74 172 PRO H O 1
ATOM 17115 N N . LYS H 1 193 ? 108.351 -29.661 41.935 1.00 36.03 173 LYS H N 1
ATOM 17116 C CA . LYS H 1 193 ? 107.832 -30.240 40.678 1.00 33.08 173 LYS H CA 1
ATOM 17117 C C . LYS H 1 193 ? 106.375 -30.643 40.901 1.00 29.60 173 LYS H C 1
ATOM 17118 O O . LYS H 1 193 ? 106.130 -31.707 41.539 1.00 26.43 173 LYS H O 1
ATOM 17124 N N . VAL H 1 194 ? 105.458 -29.846 40.357 1.00 29.45 174 VAL H N 1
ATOM 17125 C CA . VAL H 1 194 ? 103.981 -30.051 40.424 1.00 30.34 174 VAL H CA 1
ATOM 17126 C C . VAL H 1 194 ? 103.491 -30.766 39.158 1.00 29.10 174 VAL H C 1
ATOM 17127 O O . VAL H 1 194 ? 103.638 -30.201 38.064 1.00 27.95 174 VAL H O 1
ATOM 17131 N N . ALA H 1 195 ? 102.937 -31.975 39.304 1.00 29.96 175 ALA H N 1
ATOM 17132 C CA . ALA H 1 195 ? 102.280 -32.754 38.224 1.00 28.23 175 ALA H CA 1
ATOM 17133 C C . ALA H 1 195 ? 100.768 -32.689 38.407 1.00 28.86 175 ALA H C 1
ATOM 17134 O O . ALA H 1 195 ? 100.235 -33.242 39.372 1.00 24.88 175 ALA H O 1
ATOM 17136 N N . PRO H 1 196 ? 100.044 -31.959 37.524 1.00 30.67 176 PRO H N 1
ATOM 17137 C CA . PRO H 1 196 ? 98.587 -32.078 37.433 1.00 30.50 176 PRO H CA 1
ATOM 17138 C C . PRO H 1 196 ? 98.237 -33.474 36.899 1.00 31.27 176 PRO H C 1
ATOM 17139 O O . PRO H 1 196 ? 98.386 -33.761 35.736 1.00 33.50 176 PRO H O 1
ATOM 17143 N N . ILE H 1 197 ? 97.871 -34.371 37.792 1.00 32.61 177 ILE H N 1
ATOM 17144 C CA . ILE H 1 197 ? 97.594 -35.774 37.395 1.00 34.20 177 ILE H CA 1
ATOM 17145 C C . ILE H 1 197 ? 96.286 -35.788 36.612 1.00 32.99 177 ILE H C 1
ATOM 17146 O O . ILE H 1 197 ? 95.313 -35.090 37.011 1.00 29.61 177 ILE H O 1
ATOM 17151 N N . CYS H 1 198 ? 96.289 -36.557 35.532 1.00 34.25 178 CYS H N 1
ATOM 17152 C CA . CYS H 1 198 ? 95.100 -36.827 34.690 1.00 36.62 178 CYS H CA 1
ATOM 17153 C C . CYS H 1 198 ? 95.102 -38.311 34.291 1.00 36.10 178 CYS H C 1
ATOM 17154 O O . CYS H 1 198 ? 96.005 -39.063 34.708 1.00 34.87 178 CYS H O 1
ATOM 17157 N N . ALA H 1 199 ? 94.082 -38.721 33.547 1.00 36.20 179 ALA H N 1
ATOM 17158 C CA . ALA H 1 199 ? 93.918 -40.102 33.074 1.00 36.11 179 ALA H CA 1
ATOM 17159 C C . ALA H 1 199 ? 95.020 -40.370 32.066 1.00 35.54 179 ALA H C 1
ATOM 17160 O O . ALA H 1 199 ? 95.597 -41.459 32.125 1.00 40.13 179 ALA H O 1
ATOM 17162 N N . VAL H 1 200 ? 95.309 -39.409 31.192 1.00 34.08 180 VAL H N 1
ATOM 17163 C CA . VAL H 1 200 ? 96.303 -39.619 30.102 1.00 36.83 180 VAL H CA 1
ATOM 17164 C C . VAL H 1 200 ? 97.329 -38.498 30.111 1.00 38.77 180 VAL H C 1
ATOM 17165 O O . VAL H 1 200 ? 97.020 -37.432 30.636 1.00 43.04 180 VAL H O 1
ATOM 17169 N N . GLU H 1 201 ? 98.485 -38.778 29.508 1.00 43.11 181 GLU H N 1
ATOM 17170 C CA . GLU H 1 201 ? 99.659 -37.877 29.366 1.00 48.81 181 GLU H CA 1
ATOM 17171 C C . GLU H 1 201 ? 99.431 -36.895 28.189 1.00 50.17 181 GLU H C 1
ATOM 17172 O O . GLU H 1 201 ? 100.370 -36.121 27.864 1.00 47.91 181 GLU H O 1
ATOM 17178 N N . VAL H 1 202 ? 98.247 -36.912 27.550 1.00 47.86 182 VAL H N 1
ATOM 17179 C CA . VAL H 1 202 ? 97.957 -36.131 26.302 1.00 42.54 182 VAL H CA 1
ATOM 17180 C C . VAL H 1 202 ? 96.681 -35.284 26.518 1.00 39.38 182 VAL H C 1
ATOM 17181 O O . VAL H 1 202 ? 95.719 -35.768 27.169 1.00 33.98 182 VAL H O 1
ATOM 17185 N N . ILE H 1 203 ? 96.697 -34.041 26.012 1.00 36.98 183 ILE H N 1
ATOM 17186 C CA . ILE H 1 203 ? 95.505 -33.152 25.925 1.00 38.42 183 ILE H CA 1
ATOM 17187 C C . ILE H 1 203 ? 94.371 -33.948 25.281 1.00 40.05 183 ILE H C 1
ATOM 17188 O O . ILE H 1 203 ? 94.605 -34.580 24.244 1.00 37.33 183 ILE H O 1
ATOM 17193 N N . ASN H 1 204 ? 93.172 -33.857 25.839 1.00 41.86 184 ASN H N 1
ATOM 17194 C CA . ASN H 1 204 ? 91.965 -34.431 25.211 1.00 44.15 184 ASN H CA 1
ATOM 17195 C C . ASN H 1 204 ? 90.762 -33.624 25.649 1.00 44.35 184 ASN H C 1
ATOM 17196 O O . ASN H 1 204 ? 90.482 -33.589 26.829 1.00 43.74 184 ASN H O 1
ATOM 17201 N N . PRO H 1 205 ? 90.005 -32.983 24.740 1.00 50.32 185 PRO H N 1
ATOM 17202 C CA . PRO H 1 205 ? 88.894 -32.125 25.149 1.00 55.05 185 PRO H CA 1
ATOM 17203 C C . PRO H 1 205 ? 87.777 -32.848 25.922 1.00 56.96 185 PRO H C 1
ATOM 17204 O O . PRO H 1 205 ? 87.030 -32.166 26.588 1.00 57.38 185 PRO H O 1
ATOM 17208 N N . LYS H 1 206 ? 87.714 -34.183 25.846 1.00 60.13 186 LYS H N 1
ATOM 17209 C CA . LYS H 1 206 ? 86.756 -35.038 26.614 1.00 64.20 186 LYS H CA 1
ATOM 17210 C C . LYS H 1 206 ? 87.200 -35.163 28.086 1.00 61.60 186 LYS H C 1
ATOM 17211 O O . LYS H 1 206 ? 86.357 -35.548 28.912 1.00 56.43 186 LYS H O 1
ATOM 17217 N N . MET H 1 207 ? 88.475 -34.884 28.355 1.00 63.79 187 MET H N 1
ATOM 17218 C CA . MET H 1 207 ? 88.999 -34.884 29.743 1.00 58.18 187 MET H CA 1
ATOM 17219 C C . MET H 1 207 ? 89.265 -33.427 30.116 1.00 55.80 187 MET H C 1
ATOM 17220 O O . MET H 1 207 ? 90.338 -32.918 29.781 1.00 52.02 187 MET H O 1
ATOM 17225 N N . PRO H 1 208 ? 88.333 -32.746 30.811 1.00 56.82 188 PRO H N 1
ATOM 17226 C CA . PRO H 1 208 ? 88.504 -31.343 31.174 1.00 59.17 188 PRO H CA 1
ATOM 17227 C C . PRO H 1 208 ? 89.756 -31.170 32.043 1.00 59.55 188 PRO H C 1
ATOM 17228 O O . PRO H 1 208 ? 90.293 -30.084 32.067 1.00 64.99 188 PRO H O 1
ATOM 17232 N N . SER H 1 209 ? 90.169 -32.228 32.742 1.00 54.51 189 SER H N 1
ATOM 17233 C CA . SER H 1 209 ? 91.392 -32.179 33.581 1.00 48.12 189 SER H CA 1
ATOM 17234 C C . SER H 1 209 ? 92.611 -31.874 32.712 1.00 46.07 189 SER H C 1
ATOM 17235 O O . SER H 1 209 ? 93.450 -31.074 33.149 1.00 50.95 189 SER H O 1
ATOM 17238 N N . THR H 1 210 ? 92.697 -32.484 31.530 1.00 40.37 190 THR H N 1
ATOM 17239 C CA . THR H 1 210 ? 93.872 -32.295 30.643 1.00 35.56 190 THR H CA 1
ATOM 17240 C C . THR H 1 210 ? 93.932 -30.843 30.171 1.00 36.86 190 THR H C 1
ATOM 17241 O O . THR H 1 210 ? 95.032 -30.387 29.822 1.00 38.61 190 THR H O 1
ATOM 17245 N N . LEU H 1 211 ? 92.792 -30.150 30.171 1.00 37.84 191 LEU H N 1
ATOM 17246 C CA . LEU H 1 211 ? 92.742 -28.738 29.684 1.00 40.14 191 LEU H CA 1
ATOM 17247 C C . LEU H 1 211 ? 93.289 -27.832 30.793 1.00 38.71 191 LEU H C 1
ATOM 17248 O O . LEU H 1 211 ? 94.076 -26.958 30.475 1.00 42.32 191 LEU H O 1
ATOM 17253 N N . ASP H 1 212 ? 92.939 -28.058 32.057 1.00 38.76 192 ASP H N 1
ATOM 17254 C CA . ASP H 1 212 ? 93.470 -27.246 33.187 1.00 36.63 192 ASP H CA 1
ATOM 17255 C C . ASP H 1 212 ? 94.982 -27.459 33.329 1.00 33.73 192 ASP H C 1
ATOM 17256 O O . ASP H 1 212 ? 95.672 -26.494 33.640 1.00 30.89 192 ASP H O 1
ATOM 17261 N N . ALA H 1 213 ? 95.478 -28.676 33.118 1.00 33.85 193 ALA H N 1
ATOM 17262 C CA . ALA H 1 213 ? 96.902 -29.024 33.324 1.00 36.65 193 ALA H CA 1
ATOM 17263 C C . ALA H 1 213 ? 97.759 -28.177 32.393 1.00 39.32 193 ALA H C 1
ATOM 17264 O O . ALA H 1 213 ? 98.849 -27.763 32.828 1.00 43.26 193 ALA H O 1
ATOM 17266 N N . ALA H 1 214 ? 97.284 -27.960 31.162 1.00 39.28 194 ALA H N 1
ATOM 17267 C CA . ALA H 1 214 ? 97.970 -27.140 30.140 1.00 38.97 194 ALA H CA 1
ATOM 17268 C C . ALA H 1 214 ? 98.010 -25.676 30.601 1.00 38.88 194 ALA H C 1
ATOM 17269 O O . ALA H 1 214 ? 99.081 -25.094 30.565 1.00 39.34 194 ALA H O 1
ATOM 17271 N N . MET H 1 215 ? 96.894 -25.096 31.033 1.00 43.24 195 MET H N 1
ATOM 17272 C CA . MET H 1 215 ? 96.891 -23.706 31.559 1.00 47.53 195 MET H CA 1
ATOM 17273 C C . MET H 1 215 ? 98.009 -23.624 32.592 1.00 46.84 195 MET H C 1
ATOM 17274 O O . MET H 1 215 ? 98.970 -22.826 32.392 1.00 47.43 195 MET H O 1
ATOM 17279 N N . LEU H 1 216 ? 97.873 -24.442 33.642 1.00 41.72 196 LEU H N 1
ATOM 17280 C CA . LEU H 1 216 ? 98.737 -24.390 34.846 1.00 38.28 196 LEU H CA 1
ATOM 17281 C C . LEU H 1 216 ? 100.191 -24.500 34.372 1.00 37.68 196 LEU H C 1
ATOM 17282 O O . LEU H 1 216 ? 100.976 -23.643 34.777 1.00 40.95 196 LEU H O 1
ATOM 17287 N N . SER H 1 217 ? 100.508 -25.389 33.427 1.00 38.01 197 SER H N 1
ATOM 17288 C CA . SER H 1 217 ? 101.867 -25.504 32.814 1.00 40.06 197 SER H CA 1
ATOM 17289 C C . SER H 1 217 ? 102.313 -24.159 32.206 1.00 39.62 197 SER H C 1
ATOM 17290 O O . SER H 1 217 ? 103.462 -23.768 32.423 1.00 42.25 197 SER H O 1
ATOM 17293 N N . LYS H 1 218 ? 101.448 -23.465 31.466 1.00 37.84 198 LYS H N 1
ATOM 17294 C CA . LYS H 1 218 ? 101.811 -22.209 30.763 1.00 35.59 198 LYS H CA 1
ATOM 17295 C C . LYS H 1 218 ? 102.074 -21.133 31.810 1.00 38.32 198 LYS H C 1
ATOM 17296 O O . LYS H 1 218 ? 103.177 -20.593 31.816 1.00 44.54 198 LYS H O 1
ATOM 17302 N N . MET H 1 219 ? 101.091 -20.863 32.669 1.00 38.14 199 MET H N 1
ATOM 17303 C CA . MET H 1 219 ? 101.217 -19.933 33.823 1.00 40.40 199 MET H CA 1
ATOM 17304 C C . MET H 1 219 ? 102.590 -20.099 34.525 1.00 41.59 199 MET H C 1
ATOM 17305 O O . MET H 1 219 ? 103.214 -19.052 34.837 1.00 38.58 199 MET H O 1
ATOM 17310 N N . SER H 1 220 ? 103.060 -21.340 34.748 1.00 39.57 200 SER H N 1
ATOM 17311 C CA . SER H 1 220 ? 104.345 -21.669 35.432 1.00 40.54 200 SER H CA 1
ATOM 17312 C C . SER H 1 220 ? 105.555 -21.239 34.591 1.00 45.17 200 SER H C 1
ATOM 17313 O O . SER H 1 220 ? 106.610 -20.918 35.204 1.00 44.73 200 SER H O 1
ATOM 17316 N N . ASP H 1 221 ? 105.430 -21.290 33.259 1.00 47.78 201 ASP H N 1
ATOM 17317 C CA . ASP H 1 221 ? 106.439 -20.771 32.295 1.00 50.98 201 ASP H CA 1
ATOM 17318 C C . ASP H 1 221 ? 106.438 -19.241 32.336 1.00 50.25 201 ASP H C 1
ATOM 17319 O O . ASP H 1 221 ? 107.531 -18.647 32.387 1.00 52.50 201 ASP H O 1
ATOM 17324 N N . ARG H 1 222 ? 105.254 -18.626 32.276 1.00 47.38 202 ARG H N 1
ATOM 17325 C CA . ARG H 1 222 ? 105.102 -17.147 32.329 1.00 50.10 202 ARG H CA 1
ATOM 17326 C C . ARG H 1 222 ? 105.425 -16.637 33.738 1.00 48.63 202 ARG H C 1
ATOM 17327 O O . ARG H 1 222 ? 105.270 -15.434 33.975 1.00 50.20 202 ARG H O 1
ATOM 17335 N N . GLY H 1 223 ? 105.840 -17.512 34.651 1.00 47.08 203 GLY H N 1
ATOM 17336 C CA . GLY H 1 223 ? 105.994 -17.152 36.067 1.00 47.32 203 GLY H CA 1
ATOM 17337 C C . GLY H 1 223 ? 104.758 -16.444 36.585 1.00 46.84 203 GLY H C 1
ATOM 17338 O O . GLY H 1 223 ? 104.925 -15.572 37.430 1.00 47.60 203 GLY H O 1
ATOM 17339 N N . GLN H 1 224 ? 103.561 -16.798 36.093 1.00 50.12 204 GLN H N 1
ATOM 17340 C CA . GLN H 1 224 ? 102.272 -16.372 36.702 1.00 53.40 204 GLN H CA 1
ATOM 17341 C C . GLN H 1 224 ? 102.070 -17.186 37.992 1.00 50.60 204 GLN H C 1
ATOM 17342 O O . GLN H 1 224 ? 101.450 -16.652 38.922 1.00 46.99 204 GLN H O 1
ATOM 17348 N N . ILE H 1 225 ? 102.559 -18.434 38.026 1.00 47.32 205 ILE H N 1
ATOM 17349 C CA . ILE H 1 225 ? 102.664 -19.300 39.239 1.00 46.78 205 ILE H CA 1
ATOM 17350 C C . ILE H 1 225 ? 104.153 -19.467 39.515 1.00 52.82 205 ILE H C 1
ATOM 17351 O O . ILE H 1 225 ? 104.849 -20.001 38.615 1.00 56.67 205 ILE H O 1
ATOM 17356 N N . LYS H 1 226 ? 104.603 -19.064 40.712 1.00 55.00 206 LYS H N 1
ATOM 17357 C CA . LYS H 1 226 ? 106.040 -18.916 41.067 1.00 49.65 206 LYS H CA 1
ATOM 17358 C C . LYS H 1 226 ? 106.436 -19.954 42.122 1.00 44.76 206 LYS H C 1
ATOM 17359 O O . LYS H 1 226 ? 105.550 -20.528 42.774 1.00 44.12 206 LYS H O 1
ATOM 17365 N N . GLY H 1 227 ? 107.736 -20.202 42.250 1.00 43.31 207 GLY H N 1
ATOM 17366 C CA . GLY H 1 227 ? 108.334 -20.995 43.338 1.00 44.62 207 GLY H CA 1
ATOM 17367 C C . GLY H 1 227 ? 108.328 -22.487 43.063 1.00 47.65 207 GLY H C 1
ATOM 17368 O O . GLY H 1 227 ? 108.490 -23.221 44.043 1.00 59.29 207 GLY H O 1
ATOM 17369 N N . CYS H 1 228 ? 108.208 -22.922 41.798 1.00 47.01 208 CYS H N 1
ATOM 17370 C CA . CYS H 1 228 ? 107.948 -24.335 41.388 1.00 44.89 208 CYS H CA 1
ATOM 17371 C C . CYS H 1 228 ? 108.020 -24.496 39.868 1.00 41.70 208 CYS H C 1
ATOM 17372 O O . CYS H 1 228 ? 108.219 -23.508 39.190 1.00 41.02 208 CYS H O 1
ATOM 17375 N N . VAL H 1 229 ? 107.858 -25.714 39.359 1.00 41.51 209 VAL H N 1
ATOM 17376 C CA . VAL H 1 229 ? 107.638 -25.973 37.912 1.00 42.39 209 VAL H CA 1
ATOM 17377 C C . VAL H 1 229 ? 106.418 -26.871 37.820 1.00 41.48 209 VAL H C 1
ATOM 17378 O O . VAL H 1 229 ? 106.460 -27.958 38.413 1.00 41.49 209 VAL H O 1
ATOM 17382 N N . VAL H 1 230 ? 105.390 -26.391 37.124 1.00 42.40 210 VAL H N 1
ATOM 17383 C CA . VAL H 1 230 ? 104.140 -27.132 36.793 1.00 41.49 210 VAL H CA 1
ATOM 17384 C C . VAL H 1 230 ? 104.308 -27.704 35.385 1.00 41.31 210 VAL H C 1
ATOM 17385 O O . VAL H 1 230 ? 104.684 -26.952 34.475 1.00 42.72 210 VAL H O 1
ATOM 17389 N N . ASP H 1 231 ? 104.082 -28.999 35.213 1.00 41.14 211 ASP H N 1
ATOM 17390 C CA . ASP H 1 231 ? 104.129 -29.629 33.873 1.00 39.63 211 ASP H CA 1
ATOM 17391 C C . ASP H 1 231 ? 103.042 -30.696 33.820 1.00 38.03 211 ASP H C 1
ATOM 17392 O O . ASP H 1 231 ? 103.142 -31.678 34.568 1.00 36.44 211 ASP H O 1
ATOM 17397 N N . GLY H 1 232 ? 102.044 -30.470 32.966 1.00 39.91 212 GLY H N 1
ATOM 17398 C CA . GLY H 1 232 ? 100.816 -31.281 32.887 1.00 41.32 212 GLY H CA 1
ATOM 17399 C C . GLY H 1 232 ? 100.149 -31.205 31.518 1.00 37.63 212 GLY H C 1
ATOM 17400 O O . GLY H 1 232 ? 100.384 -30.271 30.759 1.00 38.24 212 GLY H O 1
ATOM 17401 N N . PRO H 1 233 ? 99.257 -32.160 31.186 1.00 36.83 213 PRO H N 1
ATOM 17402 C CA . PRO H 1 233 ? 98.862 -33.231 32.101 1.00 37.23 213 PRO H CA 1
ATOM 17403 C C . PRO H 1 233 ? 99.832 -34.418 32.134 1.00 35.88 213 PRO H C 1
ATOM 17404 O O . PRO H 1 233 ? 100.442 -34.689 31.121 1.00 35.67 213 PRO H O 1
ATOM 17408 N N . LEU H 1 234 ? 99.947 -35.083 33.287 1.00 34.27 214 LEU H N 1
ATOM 17409 C CA . LEU H 1 234 ? 100.698 -36.358 33.413 1.00 33.75 214 LEU H CA 1
ATOM 17410 C C . LEU H 1 234 ? 99.775 -37.391 34.033 1.00 33.46 214 LEU H C 1
ATOM 17411 O O . LEU H 1 234 ? 98.958 -37.009 34.898 1.00 36.54 214 LEU H O 1
ATOM 17416 N N . ALA H 1 235 ? 99.839 -38.607 33.500 1.00 32.08 215 ALA H N 1
ATOM 17417 C CA . ALA H 1 235 ? 99.247 -39.819 34.090 1.00 31.60 215 ALA H CA 1
ATOM 17418 C C . ALA H 1 235 ? 100.081 -40.103 35.326 1.00 30.49 215 ALA H C 1
ATOM 17419 O O . ALA H 1 235 ? 101.229 -39.641 35.313 1.00 25.76 215 ALA H O 1
ATOM 17421 N N . LEU H 1 236 ? 99.531 -40.800 36.328 1.00 32.93 216 LEU H N 1
ATOM 17422 C CA . LEU H 1 236 ? 100.206 -40.944 37.638 1.00 33.73 216 LEU H CA 1
ATOM 17423 C C . LEU H 1 236 ? 101.574 -41.619 37.473 1.00 34.30 216 LEU H C 1
ATOM 17424 O O . LEU H 1 236 ? 102.549 -41.087 38.053 1.00 33.28 216 LEU H O 1
ATOM 17429 N N . ASP H 1 237 ? 101.653 -42.732 36.735 1.00 34.64 217 ASP H N 1
ATOM 17430 C CA . ASP H 1 237 ? 102.930 -43.476 36.519 1.00 37.65 217 ASP H CA 1
ATOM 17431 C C . ASP H 1 237 ? 103.983 -42.488 36.010 1.00 39.44 217 ASP H C 1
ATOM 17432 O O . ASP H 1 237 ? 105.009 -42.323 36.706 1.00 41.00 217 ASP H O 1
ATOM 17437 N N . ILE H 1 238 ? 103.696 -41.816 34.887 1.00 39.55 218 ILE H N 1
ATOM 17438 C CA . ILE H 1 238 ? 104.613 -40.851 34.207 1.00 40.19 218 ILE H CA 1
ATOM 17439 C C . ILE H 1 238 ? 105.173 -39.875 35.249 1.00 38.58 218 ILE H C 1
ATOM 17440 O O . ILE H 1 238 ? 106.376 -39.593 35.209 1.00 40.64 218 ILE H O 1
ATOM 17445 N N . ALA H 1 239 ? 104.332 -39.363 36.139 1.00 38.03 219 ALA H N 1
ATOM 17446 C CA . ALA H 1 239 ? 104.694 -38.262 37.062 1.00 41.57 219 ALA H CA 1
ATOM 17447 C C . ALA H 1 239 ? 105.661 -38.765 38.138 1.00 40.04 219 ALA H C 1
ATOM 17448 O O . ALA H 1 239 ? 106.359 -37.917 38.720 1.00 41.35 219 ALA H O 1
ATOM 17450 N N . LEU H 1 240 ? 105.584 -40.058 38.470 1.00 38.51 220 LEU H N 1
ATOM 17451 C CA . LEU H 1 240 ? 106.290 -40.610 39.657 1.00 39.47 220 LEU H CA 1
ATOM 17452 C C . LEU H 1 240 ? 107.446 -41.535 39.289 1.00 38.31 220 LEU H C 1
ATOM 17453 O O . LEU H 1 240 ? 108.423 -41.579 40.054 1.00 37.92 220 LEU H O 1
ATOM 17458 N N . SER H 1 241 ? 107.335 -42.256 38.179 1.00 39.13 221 SER H N 1
ATOM 17459 C CA . SER H 1 241 ? 108.391 -43.236 37.831 1.00 40.41 221 SER H CA 1
ATOM 17460 C C . SER H 1 241 ? 109.267 -42.687 36.717 1.00 40.78 221 SER H C 1
ATOM 17461 O O . SER H 1 241 ? 108.716 -42.295 35.685 1.00 40.28 221 SER H O 1
ATOM 17464 N N . GLU H 1 242 ? 110.581 -42.663 36.933 1.00 49.55 222 GLU H N 1
ATOM 17465 C CA . GLU H 1 242 ? 111.513 -42.242 35.859 1.00 58.80 222 GLU H CA 1
ATOM 17466 C C . GLU H 1 242 ? 111.391 -43.248 34.719 1.00 53.64 222 GLU H C 1
ATOM 17467 O O . GLU H 1 242 ? 111.395 -42.828 33.557 1.00 40.47 222 GLU H O 1
ATOM 17473 N N . GLU H 1 243 ? 111.287 -44.531 35.061 1.00 57.73 223 GLU H N 1
ATOM 17474 C CA . GLU H 1 243 ? 111.186 -45.592 34.032 1.00 64.32 223 GLU H CA 1
ATOM 17475 C C . GLU H 1 243 ? 109.906 -45.410 33.215 1.00 60.41 223 GLU H C 1
ATOM 17476 O O . GLU H 1 243 ? 109.994 -45.465 31.983 1.00 56.01 223 GLU H O 1
ATOM 17482 N N . ALA H 1 244 ? 108.776 -45.153 33.877 1.00 58.61 224 ALA H N 1
ATOM 17483 C CA . ALA H 1 244 ? 107.487 -45.014 33.163 1.00 52.43 224 ALA H CA 1
ATOM 17484 C C . ALA H 1 244 ? 107.550 -43.766 32.290 1.00 51.74 224 ALA H C 1
ATOM 17485 O O . ALA H 1 244 ? 107.101 -43.824 31.134 1.00 44.77 224 ALA H O 1
ATOM 17487 N N . ALA H 1 245 ? 108.095 -42.684 32.838 1.00 48.64 225 ALA H N 1
ATOM 17488 C CA . ALA H 1 245 ? 108.266 -41.446 32.046 1.00 51.40 225 ALA H CA 1
ATOM 17489 C C . ALA H 1 245 ? 109.186 -41.740 30.847 1.00 57.29 225 ALA H C 1
ATOM 17490 O O . ALA H 1 245 ? 108.783 -41.437 29.702 1.00 58.19 225 ALA H O 1
ATOM 17492 N N . HIS H 1 246 ? 110.360 -42.340 31.070 1.00 60.86 226 HIS H N 1
ATOM 17493 C CA . HIS H 1 246 ? 111.319 -42.662 29.975 1.00 66.86 226 HIS H CA 1
ATOM 17494 C C . HIS H 1 246 ? 110.601 -43.519 28.920 1.00 62.99 226 HIS H C 1
ATOM 17495 O O . HIS H 1 246 ? 110.699 -43.184 27.725 1.00 58.50 226 HIS H O 1
ATOM 17502 N N . HIS H 1 247 ? 109.877 -44.556 29.349 1.00 67.55 227 HIS H N 1
ATOM 17503 C CA . HIS H 1 247 ? 109.188 -45.538 28.466 1.00 68.80 227 HIS H CA 1
ATOM 17504 C C . HIS H 1 247 ? 108.207 -44.819 27.526 1.00 63.00 227 HIS H C 1
ATOM 17505 O O . HIS H 1 247 ? 108.182 -45.169 26.345 1.00 65.40 227 HIS H O 1
ATOM 17512 N N . LYS H 1 248 ? 107.429 -43.852 28.019 1.00 59.61 228 LYS H N 1
ATOM 17513 C CA . LYS H 1 248 ? 106.316 -43.227 27.251 1.00 55.57 228 LYS H CA 1
ATOM 17514 C C . LYS H 1 248 ? 106.809 -41.966 26.524 1.00 53.66 228 LYS H C 1
ATOM 17515 O O . LYS H 1 248 ? 105.958 -41.178 26.064 1.00 50.40 228 LYS H O 1
ATOM 17521 N N . GLY H 1 249 ? 108.129 -41.776 26.429 1.00 54.64 229 GLY H N 1
ATOM 17522 C CA . GLY H 1 249 ? 108.770 -40.731 25.603 1.00 54.26 229 GLY H CA 1
ATOM 17523 C C . GLY H 1 249 ? 108.681 -39.329 26.201 1.00 51.89 229 GLY H C 1
ATOM 17524 O O . GLY H 1 249 ? 108.974 -38.382 25.451 1.00 48.41 229 GLY H O 1
ATOM 17525 N N . VAL H 1 250 ? 108.343 -39.200 27.496 1.00 48.17 230 VAL H N 1
ATOM 17526 C CA . VAL H 1 250 ? 108.025 -37.911 28.194 1.00 44.75 230 VAL H CA 1
ATOM 17527 C C . VAL H 1 250 ? 109.192 -37.492 29.091 1.00 44.81 230 VAL H C 1
ATOM 17528 O O . VAL H 1 250 ? 109.545 -38.246 30.022 1.00 43.32 230 VAL H O 1
ATOM 17532 N N . THR H 1 251 ? 109.710 -36.290 28.866 1.00 44.99 231 THR H N 1
ATOM 17533 C CA . THR H 1 251 ? 110.932 -35.764 29.529 1.00 45.85 231 THR H CA 1
ATOM 17534 C C . THR H 1 251 ? 110.608 -34.407 30.181 1.00 46.74 231 THR H C 1
ATOM 17535 O O . THR H 1 251 ? 109.413 -34.087 30.367 1.00 48.25 231 THR H O 1
ATOM 17539 N N . GLY H 1 252 ? 111.629 -33.641 30.551 1.00 42.57 232 GLY H N 1
ATOM 17540 C CA . GLY H 1 252 ? 111.431 -32.393 31.303 1.00 43.49 232 GLY H CA 1
ATOM 17541 C C . GLY H 1 252 ? 111.557 -32.572 32.811 1.00 42.27 232 GLY H C 1
ATOM 17542 O O . GLY H 1 252 ? 111.756 -33.709 33.313 1.00 38.15 232 GLY H O 1
ATOM 17543 N N . GLU H 1 253 ? 111.375 -31.463 33.512 1.00 40.60 233 GLU H N 1
ATOM 17544 C CA . GLU H 1 253 ? 111.758 -31.278 34.923 1.00 43.17 233 GLU H CA 1
ATOM 17545 C C . GLU H 1 253 ? 110.824 -32.048 35.860 1.00 43.90 233 GLU H C 1
ATOM 17546 O O . GLU H 1 253 ? 111.325 -32.456 36.929 1.00 54.80 233 GLU H O 1
ATOM 17552 N N . VAL H 1 254 ? 109.546 -32.242 35.508 1.00 39.21 234 VAL H N 1
ATOM 17553 C CA . VAL H 1 254 ? 108.534 -32.856 36.423 1.00 35.71 234 VAL H CA 1
ATOM 17554 C C . VAL H 1 254 ? 108.452 -34.361 36.205 1.00 33.62 234 VAL H C 1
ATOM 17555 O O . VAL H 1 254 ? 108.404 -35.088 37.203 1.00 34.97 234 VAL H O 1
ATOM 17559 N N . ALA H 1 255 ? 108.320 -34.794 34.959 1.00 33.37 235 ALA H N 1
ATOM 17560 C CA . ALA H 1 255 ? 107.960 -36.187 34.623 1.00 35.71 235 ALA H CA 1
ATOM 17561 C C . ALA H 1 255 ? 108.964 -37.148 35.264 1.00 39.00 235 ALA H C 1
ATOM 17562 O O . ALA H 1 255 ? 110.126 -37.089 34.870 1.00 46.62 235 ALA H O 1
ATOM 17564 N N . GLY H 1 256 ? 108.530 -37.968 36.226 1.00 41.07 236 GLY H N 1
ATOM 17565 C CA . GLY H 1 256 ? 109.321 -39.042 36.864 1.00 39.71 236 GLY H CA 1
ATOM 17566 C C . GLY H 1 256 ? 109.964 -38.580 38.157 1.00 40.19 236 GLY H C 1
ATOM 17567 O O . GLY H 1 256 ? 110.663 -39.382 38.770 1.00 41.92 236 GLY H O 1
ATOM 17568 N N . LYS H 1 257 ? 109.742 -37.324 38.543 1.00 42.27 237 LYS H N 1
ATOM 17569 C CA . LYS H 1 257 ? 110.494 -36.607 39.607 1.00 46.02 237 LYS H CA 1
ATOM 17570 C C . LYS H 1 257 ? 109.559 -35.624 40.320 1.00 45.50 237 LYS H C 1
ATOM 17571 O O . LYS H 1 257 ? 110.071 -34.714 41.009 1.00 48.89 237 LYS H O 1
ATOM 17577 N N . ALA H 1 258 ? 108.243 -35.801 40.158 1.00 44.77 238 ALA H N 1
ATOM 17578 C CA . ALA H 1 258 ? 107.179 -34.929 40.703 1.00 40.45 238 ALA H CA 1
ATOM 17579 C C . ALA H 1 258 ? 107.165 -35.029 42.229 1.00 37.79 238 ALA H C 1
ATOM 17580 O 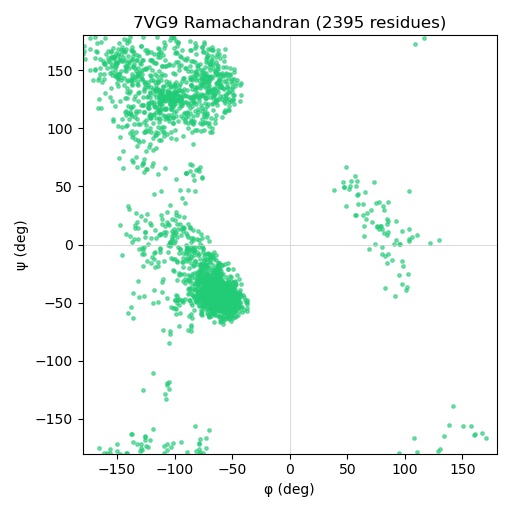O . ALA H 1 258 ? 107.185 -36.161 42.760 1.00 33.32 238 ALA H O 1
ATOM 17582 N N . ASP H 1 259 ? 107.111 -33.883 42.905 1.00 37.61 239 ASP H N 1
ATOM 17583 C CA . ASP H 1 259 ? 106.995 -33.806 44.387 1.00 39.03 239 ASP H CA 1
ATOM 17584 C C . ASP H 1 259 ? 105.523 -33.617 44.774 1.00 34.86 239 ASP H C 1
ATOM 17585 O O . ASP H 1 259 ? 105.076 -34.329 45.679 1.00 31.64 239 ASP H O 1
ATOM 17590 N N . ILE H 1 260 ? 104.808 -32.699 44.111 1.00 33.00 240 ILE H N 1
ATOM 17591 C CA . ILE H 1 260 ? 103.361 -32.421 44.360 1.00 32.60 240 ILE H CA 1
ATOM 17592 C C . ILE H 1 260 ? 102.541 -33.018 43.224 1.00 29.76 240 ILE H C 1
ATOM 17593 O O . ILE H 1 260 ? 102.862 -32.730 42.049 1.00 28.08 240 ILE H O 1
ATOM 17598 N N . PHE H 1 261 ? 101.502 -33.769 43.589 1.00 27.49 241 PHE H N 1
ATOM 17599 C CA . PHE H 1 261 ? 100.575 -34.437 42.650 1.00 29.65 241 PHE H CA 1
ATOM 17600 C C . PHE H 1 261 ? 99.255 -33.678 42.741 1.00 30.07 241 PHE H C 1
ATOM 17601 O O . PHE H 1 261 ? 98.602 -33.747 43.790 1.00 32.20 241 PHE H O 1
ATOM 17609 N N . LEU H 1 262 ? 98.915 -32.904 41.710 1.00 29.16 242 LEU H N 1
ATOM 17610 C CA . LEU H 1 262 ? 97.679 -32.087 41.728 1.00 27.85 242 LEU H CA 1
ATOM 17611 C C . LEU H 1 262 ? 96.558 -32.943 41.179 1.00 25.54 242 LEU H C 1
ATOM 17612 O O . LEU H 1 262 ? 96.587 -33.216 39.982 1.00 23.80 242 LEU H O 1
ATOM 17617 N N . MET H 1 263 ? 95.627 -33.315 42.058 1.00 28.39 243 MET H N 1
ATOM 17618 C CA . MET H 1 263 ? 94.462 -34.198 41.789 1.00 27.57 243 MET H CA 1
ATOM 17619 C C . MET H 1 263 ? 93.400 -33.379 41.078 1.00 27.41 243 MET H C 1
ATOM 17620 O O . MET H 1 263 ? 93.183 -32.205 41.415 1.00 26.44 243 MET H O 1
ATOM 17625 N N . PRO H 1 264 ? 92.756 -33.979 40.054 1.00 27.60 244 PRO H N 1
ATOM 17626 C CA . PRO H 1 264 ? 91.856 -33.254 39.180 1.00 26.79 244 PRO H CA 1
ATOM 17627 C C . PRO H 1 264 ? 90.553 -33.070 39.942 1.00 24.66 244 PRO H C 1
ATOM 17628 O O . PRO H 1 264 ? 89.921 -32.127 39.655 1.00 29.37 244 PRO H O 1
ATOM 17632 N N . ASN H 1 265 ? 90.245 -33.892 40.935 1.00 23.70 245 ASN H N 1
ATOM 17633 C CA . ASN H 1 265 ? 89.120 -33.566 41.855 1.00 26.72 245 ASN H CA 1
ATOM 17634 C C . ASN H 1 265 ? 89.134 -34.426 43.114 1.00 29.30 245 ASN H C 1
ATOM 17635 O O . ASN H 1 265 ? 90.060 -35.268 43.243 1.00 34.58 245 ASN H O 1
ATOM 17640 N N . ILE H 1 266 ? 88.103 -34.268 43.949 1.00 26.66 246 ILE H N 1
ATOM 17641 C CA . ILE H 1 266 ? 88.019 -34.941 45.269 1.00 27.40 246 ILE H CA 1
ATOM 17642 C C . ILE H 1 266 ? 87.978 -36.450 45.036 1.00 29.33 246 ILE H C 1
ATOM 17643 O O . ILE H 1 266 ? 88.671 -37.168 45.758 1.00 29.60 246 ILE H O 1
ATOM 17648 N N . GLU H 1 267 ? 87.213 -36.947 44.064 1.00 35.45 247 GLU H N 1
ATOM 17649 C CA . GLU H 1 267 ? 86.972 -38.425 43.960 1.00 36.26 247 GLU H CA 1
ATOM 17650 C C . GLU H 1 267 ? 88.267 -39.135 43.590 1.00 29.11 247 GLU H C 1
ATOM 17651 O O . GLU H 1 267 ? 88.669 -39.977 44.381 1.00 25.70 247 GLU H O 1
ATOM 17657 N N . THR H 1 268 ? 88.891 -38.769 42.466 1.00 25.27 248 THR H N 1
ATOM 17658 C CA . THR H 1 268 ? 90.220 -39.300 42.060 1.00 24.08 248 THR H CA 1
ATOM 17659 C C . THR H 1 268 ? 91.241 -39.191 43.204 1.00 22.44 248 THR H C 1
ATOM 17660 O O . THR H 1 268 ? 91.858 -40.198 43.529 1.00 20.23 248 THR H O 1
ATOM 17664 N N . GLY H 1 269 ? 91.396 -38.008 43.790 1.00 22.33 249 GLY H N 1
ATOM 17665 C CA . GLY H 1 269 ? 92.269 -37.773 44.957 1.00 23.05 249 GLY H CA 1
ATOM 17666 C C . GLY H 1 269 ? 91.956 -38.684 46.142 1.00 23.91 249 GLY H C 1
ATOM 17667 O O . GLY H 1 269 ? 92.863 -39.433 46.548 1.00 23.83 249 GLY H O 1
ATOM 17668 N N . ASN H 1 270 ? 90.742 -38.613 46.712 1.00 24.40 250 ASN H N 1
ATOM 17669 C CA . ASN H 1 270 ? 90.400 -39.322 47.972 1.00 23.84 250 ASN H CA 1
ATOM 17670 C C . ASN H 1 270 ? 90.657 -40.806 47.723 1.00 25.92 250 ASN H C 1
ATOM 17671 O O . ASN H 1 270 ? 91.177 -41.431 48.630 1.00 29.27 250 ASN H O 1
ATOM 17676 N N . VAL H 1 271 ? 90.397 -41.323 46.525 1.00 27.24 251 VAL H N 1
ATOM 17677 C CA . VAL H 1 271 ? 90.584 -42.784 46.303 1.00 29.98 251 VAL H CA 1
ATOM 17678 C C . VAL H 1 271 ? 92.085 -43.090 46.363 1.00 36.11 251 VAL H C 1
ATOM 17679 O O . VAL H 1 271 ? 92.456 -44.009 47.098 1.00 45.19 251 VAL H O 1
ATOM 17683 N N . MET H 1 272 ? 92.919 -42.317 45.660 1.00 36.98 252 MET H N 1
ATOM 17684 C CA . MET H 1 272 ? 94.384 -42.577 45.630 1.00 38.85 252 MET H CA 1
ATOM 17685 C C . MET H 1 272 ? 94.967 -42.447 47.038 1.00 41.13 252 MET H C 1
ATOM 17686 O O . MET H 1 272 ? 95.804 -43.282 47.409 1.00 46.90 252 MET H O 1
ATOM 17691 N N . TYR H 1 273 ? 94.535 -41.441 47.792 1.00 39.68 253 TYR H N 1
ATOM 17692 C CA . TYR H 1 273 ? 95.057 -41.205 49.161 1.00 43.16 253 TYR H CA 1
ATOM 17693 C C . TYR H 1 273 ? 94.728 -42.408 50.045 1.00 40.24 253 TYR H C 1
ATOM 17694 O O . TYR H 1 273 ? 95.598 -42.833 50.815 1.00 41.00 253 TYR H O 1
ATOM 17703 N N . LYS H 1 274 ? 93.520 -42.954 49.914 1.00 37.22 254 LYS H N 1
ATOM 17704 C CA . LYS H 1 274 ? 93.093 -44.082 50.779 1.00 38.27 254 LYS H CA 1
ATOM 17705 C C . LYS H 1 274 ? 93.700 -45.371 50.227 1.00 37.47 254 LYS H C 1
ATOM 17706 O O . LYS H 1 274 ? 93.999 -46.262 51.034 1.00 36.03 254 LYS H O 1
ATOM 17712 N N . THR H 1 275 ? 93.860 -45.467 48.907 1.00 36.22 255 THR H N 1
ATOM 17713 C CA . THR H 1 275 ? 94.574 -46.622 48.319 1.00 34.70 255 THR H CA 1
ATOM 17714 C C . THR H 1 275 ? 95.968 -46.639 48.925 1.00 33.84 255 THR H C 1
ATOM 17715 O O . THR H 1 275 ? 96.379 -47.686 49.370 1.00 35.39 255 THR H O 1
ATOM 17719 N N . LEU H 1 276 ? 96.635 -45.494 48.970 1.00 33.20 256 LEU H N 1
ATOM 17720 C CA . LEU H 1 276 ? 98.018 -45.410 49.494 1.00 35.11 256 LEU H CA 1
ATOM 17721 C C . LEU H 1 276 ? 98.041 -45.759 51.005 1.00 35.01 256 LEU H C 1
ATOM 17722 O O . LEU H 1 276 ? 98.829 -46.647 51.389 1.00 35.61 256 LEU H O 1
ATOM 17727 N N . THR H 1 277 ? 97.197 -45.144 51.844 1.00 33.35 257 THR H N 1
ATOM 17728 C CA . THR H 1 277 ? 97.163 -45.370 53.318 1.00 33.75 257 THR H CA 1
ATOM 17729 C C . THR H 1 277 ? 97.045 -46.872 53.670 1.00 32.41 257 THR H C 1
ATOM 17730 O O . THR H 1 277 ? 97.839 -47.372 54.475 1.00 27.74 257 THR H O 1
ATOM 17734 N N . TYR H 1 278 ? 96.073 -47.574 53.084 1.00 34.12 258 TYR H N 1
ATOM 17735 C CA . TYR H 1 278 ? 95.579 -48.903 53.537 1.00 32.50 258 TYR H CA 1
ATOM 17736 C C . TYR H 1 278 ? 96.268 -50.031 52.771 1.00 32.07 258 TYR H C 1
ATOM 17737 O O . TYR H 1 278 ? 96.004 -51.189 53.118 1.00 34.58 258 TYR H O 1
ATOM 17746 N N . THR H 1 279 ? 97.122 -49.714 51.798 1.00 31.33 259 THR H N 1
ATOM 17747 C CA . THR H 1 279 ? 97.621 -50.694 50.799 1.00 31.27 259 THR H CA 1
ATOM 17748 C C . THR H 1 279 ? 99.101 -50.917 51.034 1.00 33.75 259 THR H C 1
ATOM 17749 O O . THR H 1 279 ? 99.645 -51.822 50.417 1.00 36.29 259 THR H O 1
ATOM 17753 N N . THR H 1 280 ? 99.695 -50.145 51.934 1.00 40.30 260 THR H N 1
ATOM 17754 C CA . THR H 1 280 ? 101.154 -49.879 51.966 1.00 45.58 260 THR H CA 1
ATOM 17755 C C . THR H 1 280 ? 101.490 -49.422 53.393 1.00 49.39 260 THR H C 1
ATOM 17756 O O . THR H 1 280 ? 100.592 -48.871 54.051 1.00 53.71 260 THR H O 1
ATOM 17760 N N . ASP H 1 281 ? 102.721 -49.671 53.856 1.00 55.90 261 ASP H N 1
ATOM 17761 C CA . ASP H 1 281 ? 103.193 -49.353 55.235 1.00 56.47 261 ASP H CA 1
ATOM 17762 C C . ASP H 1 281 ? 103.796 -47.950 55.263 1.00 52.19 261 ASP H C 1
ATOM 17763 O O . ASP H 1 281 ? 104.983 -47.836 55.576 1.00 54.08 261 ASP H O 1
ATOM 17768 N N . SER H 1 282 ? 103.007 -46.922 54.957 1.00 49.92 262 SER H N 1
ATOM 17769 C CA . SER H 1 282 ? 103.501 -45.533 54.775 1.00 46.94 262 SER H CA 1
ATOM 17770 C C . SER H 1 282 ? 103.281 -44.730 56.059 1.00 43.68 262 SER H C 1
ATOM 17771 O O . SER H 1 282 ? 102.664 -45.263 56.992 1.00 49.72 262 SER H O 1
ATOM 17774 N N . LYS H 1 283 ? 103.844 -43.529 56.113 1.00 40.07 263 LYS H N 1
ATOM 17775 C CA . LYS H 1 283 ? 103.560 -42.501 57.141 1.00 43.19 263 LYS H CA 1
ATOM 17776 C C . LYS H 1 283 ? 102.873 -41.320 56.440 1.00 43.44 263 LYS H C 1
ATOM 17777 O O . LYS H 1 283 ? 103.171 -41.077 55.246 1.00 43.73 263 LYS H O 1
ATOM 17783 N N . ASN H 1 284 ? 101.997 -40.590 57.128 1.00 38.66 264 ASN H N 1
ATOM 17784 C CA . ASN H 1 284 ? 101.264 -39.471 56.488 1.00 36.21 264 ASN H CA 1
ATOM 17785 C C . ASN H 1 284 ? 100.704 -38.523 57.530 1.00 32.88 264 ASN H C 1
ATOM 17786 O O . ASN H 1 284 ? 100.229 -38.980 58.550 1.00 32.43 264 ASN H O 1
ATOM 17791 N N . GLY H 1 285 ? 100.743 -37.240 57.216 1.00 34.55 265 GLY H N 1
ATOM 17792 C CA . GLY H 1 285 ? 100.020 -36.185 57.940 1.00 36.42 265 GLY H CA 1
ATOM 17793 C C . GLY H 1 285 ? 99.227 -35.368 56.950 1.00 36.61 265 GLY H C 1
ATOM 17794 O O . GLY H 1 285 ? 99.658 -35.300 55.787 1.00 34.48 265 GLY H O 1
ATOM 17795 N N . GLY H 1 286 ? 98.098 -34.819 57.393 1.00 37.16 266 GLY H N 1
ATOM 17796 C CA . GLY H 1 286 ? 97.241 -33.926 56.601 1.00 35.71 266 GLY H CA 1
ATOM 17797 C C . GLY H 1 286 ? 97.186 -32.557 57.231 1.00 33.84 266 GLY H C 1
ATOM 17798 O O . GLY H 1 286 ? 97.361 -32.465 58.421 1.00 37.14 266 GLY H O 1
ATOM 17799 N N . ILE H 1 287 ? 96.889 -31.531 56.451 1.00 36.98 267 ILE H N 1
ATOM 17800 C CA . ILE H 1 287 ? 96.822 -30.119 56.913 1.00 37.67 267 ILE H CA 1
ATOM 17801 C C . ILE H 1 287 ? 95.869 -29.363 55.983 1.00 37.09 267 ILE H C 1
ATOM 17802 O O . ILE H 1 287 ? 95.643 -29.856 54.869 1.00 37.50 267 ILE H O 1
ATOM 17807 N N . LEU H 1 288 ? 95.352 -28.209 56.403 1.00 38.48 268 LEU H N 1
ATOM 17808 C CA . LEU H 1 288 ? 94.549 -27.293 55.541 1.00 39.56 268 LEU H CA 1
ATOM 17809 C C . LEU H 1 288 ? 95.262 -25.944 55.483 1.00 41.15 268 LEU H C 1
ATOM 17810 O O . LEU H 1 288 ? 95.232 -25.247 56.499 1.00 42.01 268 LEU H O 1
ATOM 17815 N N . VAL H 1 289 ? 95.844 -25.601 54.332 1.00 41.53 269 VAL H N 1
ATOM 17816 C CA . VAL H 1 289 ? 96.534 -24.305 54.086 1.00 40.53 269 VAL H CA 1
ATOM 17817 C C . VAL H 1 289 ? 95.573 -23.385 53.308 1.00 38.81 269 VAL H C 1
ATOM 17818 O O . VAL H 1 289 ? 94.436 -23.813 53.028 1.00 33.00 269 VAL H O 1
ATOM 17822 N N . GLY H 1 290 ? 95.988 -22.147 53.020 1.00 40.22 270 GLY H N 1
ATOM 17823 C CA . GLY H 1 290 ? 95.160 -21.129 52.352 1.00 40.32 270 GLY H CA 1
ATOM 17824 C C . GLY H 1 290 ? 94.546 -20.198 53.375 1.00 40.99 270 GLY H C 1
ATOM 17825 O O . GLY H 1 290 ? 94.389 -19.006 53.077 1.00 42.61 270 GLY H O 1
ATOM 17826 N N . THR H 1 291 ? 94.212 -20.724 54.549 1.00 41.18 271 THR H N 1
ATOM 17827 C CA . THR H 1 291 ? 93.746 -19.932 55.714 1.00 45.75 271 THR H CA 1
ATOM 17828 C C . THR H 1 291 ? 94.916 -19.119 56.300 1.00 47.41 271 THR H C 1
ATOM 17829 O O . THR H 1 291 ? 96.085 -19.461 55.994 1.00 46.86 271 THR H O 1
ATOM 17833 N N . SER H 1 292 ? 94.604 -18.103 57.127 1.00 47.80 272 SER H N 1
ATOM 17834 C CA . SER H 1 292 ? 95.568 -17.202 57.824 1.00 44.81 272 SER H CA 1
ATOM 17835 C C . SER H 1 292 ? 96.458 -18.016 58.775 1.00 43.84 272 SER H C 1
ATOM 17836 O O . SER H 1 292 ? 97.508 -17.497 59.195 1.00 40.32 272 SER H O 1
ATOM 17839 N N . ALA H 1 293 ? 96.056 -19.252 59.083 1.00 43.60 273 ALA H N 1
ATOM 17840 C CA . ALA H 1 293 ? 96.808 -20.192 59.942 1.00 43.83 273 ALA H CA 1
ATOM 17841 C C . ALA H 1 293 ? 96.419 -21.623 59.586 1.00 41.33 273 ALA H C 1
ATOM 17842 O O . ALA H 1 293 ? 95.290 -21.870 59.159 1.00 39.48 273 ALA H O 1
ATOM 17844 N N . PRO H 1 294 ? 97.319 -22.612 59.802 1.00 38.02 274 PRO H N 1
ATOM 17845 C CA . PRO H 1 294 ? 97.077 -23.976 59.344 1.00 36.08 274 PRO H CA 1
ATOM 17846 C C . PRO H 1 294 ? 96.025 -24.657 60.228 1.00 34.01 274 PRO H C 1
ATOM 17847 O O . PRO H 1 294 ? 96.026 -24.481 61.428 1.00 29.50 274 PRO H O 1
ATOM 17851 N N . VAL H 1 295 ? 95.147 -25.416 59.582 1.00 34.86 275 VAL H N 1
ATOM 17852 C CA . VAL H 1 295 ? 94.089 -26.236 60.227 1.00 36.69 275 VAL H CA 1
ATOM 17853 C C . VAL H 1 295 ? 94.514 -27.709 60.176 1.00 36.21 275 VAL H C 1
ATOM 17854 O O . VAL H 1 295 ? 95.074 -28.143 59.143 1.00 40.46 275 VAL H O 1
ATOM 17858 N N . VAL H 1 296 ? 94.300 -28.438 61.271 1.00 34.65 276 VAL H N 1
ATOM 17859 C CA . VAL H 1 296 ? 94.294 -29.924 61.304 1.00 34.36 276 VAL H CA 1
ATOM 17860 C C . VAL H 1 296 ? 92.830 -30.367 61.358 1.00 38.54 276 VAL H C 1
ATOM 17861 O O . VAL H 1 296 ? 92.137 -30.097 62.378 1.00 34.78 276 VAL H O 1
ATOM 17865 N N . LEU H 1 297 ? 92.358 -30.973 60.269 1.00 43.90 277 LEU H N 1
ATOM 17866 C CA . LEU H 1 297 ? 91.024 -31.616 60.186 1.00 46.95 277 LEU H CA 1
ATOM 17867 C C . LEU H 1 297 ? 91.249 -33.123 60.363 1.00 49.51 277 LEU H C 1
ATOM 17868 O O . LEU H 1 297 ? 91.694 -33.779 59.423 1.00 57.80 277 LEU H O 1
ATOM 17873 N N . THR H 1 298 ? 91.041 -33.632 61.571 1.00 51.93 278 THR H N 1
ATOM 17874 C CA . THR H 1 298 ? 91.378 -35.018 61.963 1.00 52.53 278 THR H CA 1
ATOM 17875 C C . THR H 1 298 ? 90.237 -35.925 61.501 1.00 54.76 278 THR H C 1
ATOM 17876 O O . THR H 1 298 ? 89.065 -35.532 61.675 1.00 60.34 278 THR H O 1
ATOM 17880 N N . SER H 1 299 ? 90.555 -37.077 60.908 1.00 54.27 279 SER H N 1
ATOM 17881 C CA . SER H 1 299 ? 89.559 -38.138 60.608 1.00 54.35 279 SER H CA 1
ATOM 17882 C C . SER H 1 299 ? 89.400 -39.033 61.843 1.00 53.36 279 SER H C 1
ATOM 17883 O O . SER H 1 299 ? 90.308 -39.083 62.719 1.00 48.46 279 SER H O 1
ATOM 17886 N N . ARG H 1 300 ? 88.254 -39.705 61.901 1.00 53.52 280 ARG H N 1
ATOM 17887 C CA . ARG H 1 300 ? 87.853 -40.620 62.998 1.00 48.02 280 ARG H CA 1
ATOM 17888 C C . ARG H 1 300 ? 88.667 -41.906 62.801 1.00 40.21 280 ARG H C 1
ATOM 17889 O O . ARG H 1 300 ? 88.818 -42.672 63.744 1.00 37.48 280 ARG H O 1
ATOM 17897 N N . ALA H 1 301 ? 89.188 -42.112 61.592 1.00 40.97 281 ALA H N 1
ATOM 17898 C CA . ALA H 1 301 ? 89.904 -43.340 61.176 1.00 42.53 281 ALA H CA 1
ATOM 17899 C C . ALA H 1 301 ? 91.419 -43.103 61.162 1.00 39.16 281 ALA H C 1
ATOM 17900 O O . ALA H 1 301 ? 92.114 -44.043 60.820 1.00 35.10 281 ALA H O 1
ATOM 17902 N N . ASP H 1 302 ? 91.900 -41.903 61.507 1.00 42.39 282 ASP H N 1
ATOM 17903 C CA . ASP H 1 302 ? 93.347 -41.531 61.491 1.00 48.43 282 ASP H CA 1
ATOM 17904 C C . ASP H 1 302 ? 94.086 -42.233 62.654 1.00 46.62 282 ASP H C 1
ATOM 17905 O O . ASP H 1 302 ? 93.621 -42.130 63.821 1.00 44.45 282 ASP H O 1
ATOM 17910 N N . SER H 1 303 ? 95.216 -42.903 62.375 1.00 39.91 283 SER H N 1
ATOM 17911 C CA . SER H 1 303 ? 96.097 -43.490 63.420 1.00 36.37 283 SER H CA 1
ATOM 17912 C C . SER H 1 303 ? 96.601 -42.367 64.331 1.00 34.14 283 SER H C 1
ATOM 17913 O O . SER H 1 303 ? 96.531 -41.201 63.951 1.00 32.00 283 SER H O 1
ATOM 17916 N N . HIS H 1 304 ? 97.066 -42.715 65.519 1.00 33.85 284 HIS H N 1
ATOM 17917 C CA . HIS H 1 304 ? 97.701 -41.772 66.467 1.00 34.95 284 HIS H CA 1
ATOM 17918 C C . HIS H 1 304 ? 98.933 -41.175 65.780 1.00 35.01 284 HIS H C 1
ATOM 17919 O O . HIS H 1 304 ? 99.130 -39.964 65.903 1.00 34.35 284 HIS H O 1
ATOM 17926 N N . GLU H 1 305 ? 99.714 -41.996 65.068 1.00 39.19 285 GLU H N 1
ATOM 17927 C CA . GLU H 1 305 ? 100.933 -41.564 64.330 1.00 42.46 285 GLU H CA 1
ATOM 17928 C C . GLU H 1 305 ? 100.560 -40.528 63.257 1.00 45.02 285 GLU H C 1
ATOM 17929 O O . GLU H 1 305 ? 101.353 -39.571 63.064 1.00 48.96 285 GLU H O 1
ATOM 17935 N N . THR H 1 306 ? 99.407 -40.696 62.590 1.00 41.43 286 THR H N 1
ATOM 17936 C CA . THR H 1 306 ? 98.891 -39.768 61.540 1.00 39.86 286 THR H CA 1
ATOM 17937 C C . THR H 1 306 ? 98.543 -38.413 62.186 1.00 34.76 286 THR H C 1
ATOM 17938 O O . THR H 1 306 ? 98.925 -37.388 61.643 1.00 33.63 286 THR H O 1
ATOM 17942 N N . LYS H 1 307 ? 97.835 -38.414 63.307 1.00 34.23 287 LYS H N 1
ATOM 17943 C CA . LYS H 1 307 ? 97.420 -37.186 64.034 1.00 35.43 287 LYS H CA 1
ATOM 17944 C C . LYS H 1 307 ? 98.665 -36.395 64.417 1.00 35.06 287 LYS H C 1
ATOM 17945 O O . LYS H 1 307 ? 98.595 -35.167 64.410 1.00 40.21 287 LYS H O 1
ATOM 17951 N N . MET H 1 308 ? 99.762 -37.072 64.735 1.00 35.38 288 MET H N 1
ATOM 17952 C CA . MET H 1 308 ? 100.988 -36.403 65.241 1.00 37.72 288 MET H CA 1
ATOM 17953 C C . MET H 1 308 ? 101.770 -35.815 64.067 1.00 36.44 288 MET H C 1
ATOM 17954 O O . MET H 1 308 ? 102.130 -34.627 64.149 1.00 35.55 288 MET H O 1
ATOM 17959 N N . ASN H 1 309 ? 101.993 -36.620 63.024 1.00 36.45 289 ASN H N 1
ATOM 17960 C CA . ASN H 1 309 ? 102.450 -36.179 61.678 1.00 37.86 289 ASN H CA 1
ATOM 17961 C C . ASN H 1 309 ? 101.671 -34.936 61.218 1.00 37.87 289 ASN H C 1
ATOM 17962 O O . ASN H 1 309 ? 102.314 -34.009 60.701 1.00 41.06 289 ASN H O 1
ATOM 17967 N N . SER H 1 310 ? 100.342 -34.932 61.379 1.00 36.77 290 SER H N 1
ATOM 17968 C CA . SER H 1 310 ? 99.416 -33.843 60.965 1.00 37.19 290 SER H CA 1
ATOM 17969 C C . SER H 1 310 ? 99.685 -32.577 61.798 1.00 39.14 290 SER H C 1
ATOM 17970 O O . SER H 1 310 ? 99.594 -31.455 61.238 1.00 40.63 290 SER H O 1
ATOM 17973 N N . ILE H 1 311 ? 99.983 -32.764 63.092 1.00 40.59 291 ILE H N 1
ATOM 17974 C CA . ILE H 1 311 ? 100.345 -31.708 64.090 1.00 38.93 291 ILE H CA 1
ATOM 17975 C C . ILE H 1 311 ? 101.782 -31.231 63.813 1.00 38.31 291 ILE H C 1
ATOM 17976 O O . ILE H 1 311 ? 102.021 -30.015 63.892 1.00 37.43 291 ILE H O 1
ATOM 17981 N N . ALA H 1 312 ? 102.712 -32.139 63.517 1.00 37.60 292 ALA H N 1
ATOM 17982 C CA . ALA H 1 312 ? 104.108 -31.793 63.171 1.00 42.43 292 ALA H CA 1
ATOM 17983 C C . ALA H 1 312 ? 104.117 -30.877 61.935 1.00 48.49 292 ALA H C 1
ATOM 17984 O O . ALA H 1 312 ? 104.819 -29.859 61.974 1.00 56.75 292 ALA H O 1
ATOM 17986 N N . LEU H 1 313 ? 103.346 -31.171 60.883 1.00 51.11 293 LEU H N 1
ATOM 17987 C CA . LEU H 1 313 ? 103.283 -30.275 59.694 1.00 50.15 293 LEU H CA 1
ATOM 17988 C C . LEU H 1 313 ? 102.846 -28.885 60.150 1.00 46.58 293 LEU H C 1
ATOM 17989 O O . LEU H 1 313 ? 103.583 -27.937 59.880 1.00 51.00 293 LEU H O 1
ATOM 17994 N N . ALA H 1 314 ? 101.690 -28.796 60.810 1.00 41.81 294 ALA H N 1
ATOM 17995 C CA . ALA H 1 314 ? 101.010 -27.533 61.174 1.00 42.88 294 ALA H CA 1
ATOM 17996 C C . ALA H 1 314 ? 101.964 -26.638 61.966 1.00 46.67 294 ALA H C 1
ATOM 17997 O O . ALA H 1 314 ? 101.975 -25.429 61.684 1.00 51.31 294 ALA H O 1
ATOM 17999 N N . ALA H 1 315 ? 102.734 -27.208 62.904 1.00 48.02 295 ALA H N 1
ATOM 18000 C CA . ALA H 1 315 ? 103.789 -26.496 63.670 1.00 49.27 295 ALA H CA 1
ATOM 18001 C C . ALA H 1 315 ? 104.879 -26.013 62.711 1.00 46.61 295 ALA H C 1
ATOM 18002 O O . ALA H 1 315 ? 105.208 -24.827 62.733 1.00 50.62 295 ALA H O 1
ATOM 18004 N N . LEU H 1 316 ? 105.386 -26.896 61.862 1.00 43.72 296 LEU H N 1
ATOM 18005 C CA . LEU H 1 316 ? 106.439 -26.554 60.872 1.00 43.20 296 LEU H CA 1
ATOM 18006 C C . LEU H 1 316 ? 105.961 -25.541 59.811 1.00 44.72 296 LEU H C 1
ATOM 18007 O O . LEU H 1 316 ? 106.841 -24.872 59.251 1.00 52.17 296 LEU H O 1
ATOM 18012 N N . VAL H 1 317 ? 104.669 -25.388 59.497 1.00 42.77 297 VAL H N 1
ATOM 18013 C CA . VAL H 1 317 ? 104.279 -24.308 58.535 1.00 42.32 297 VAL H CA 1
ATOM 18014 C C . VAL H 1 317 ? 103.967 -23.040 59.334 1.00 44.14 297 VAL H C 1
ATOM 18015 O O . VAL H 1 317 ? 104.259 -21.966 58.823 1.00 51.25 297 VAL H O 1
ATOM 18019 N N . ALA H 1 318 ? 103.423 -23.133 60.544 1.00 44.74 298 ALA H N 1
ATOM 18020 C CA . ALA H 1 318 ? 103.261 -21.944 61.408 1.00 49.38 298 ALA H CA 1
ATOM 18021 C C . ALA H 1 318 ? 104.629 -21.245 61.551 1.00 53.81 298 ALA H C 1
ATOM 18022 O O . ALA H 1 318 ? 104.669 -20.005 61.525 1.00 54.45 298 ALA H O 1
ATOM 18024 N N . GLY H 1 319 ? 105.725 -22.011 61.610 1.00 59.45 299 GLY H N 1
ATOM 18025 C CA . GLY H 1 319 ? 107.109 -21.508 61.742 1.00 66.71 299 GLY H CA 1
ATOM 18026 C C . GLY H 1 319 ? 107.540 -20.573 60.619 1.00 75.67 299 GLY H C 1
ATOM 18027 O O . GLY H 1 319 ? 108.545 -19.875 60.831 1.00 80.43 299 GLY H O 1
ATOM 18028 N N . ASN H 1 320 ? 106.833 -20.569 59.473 1.00 85.01 300 ASN H N 1
ATOM 18029 C CA . ASN H 1 320 ? 107.147 -19.781 58.240 1.00 81.87 300 ASN H CA 1
ATOM 18030 C C . ASN H 1 320 ? 105.848 -19.266 57.598 1.00 75.18 300 ASN H C 1
ATOM 18031 O O . ASN H 1 320 ? 105.534 -18.080 57.573 1.00 65.33 300 ASN H O 1
#

InterPro domains:
  IPR002505 Phosphate acetyl/butaryl transferase [PF01515] (51-295)
  IPR012147 Phosphate acetyl/butyryltransferase [PIRSF000428] (3-300)
  IPR014079 Phosphate butyryltransferase [TIGR02706] (5-298)
  IPR050500 Phosphate Acetyltransferase/Butyryltransferase [PTHR43356] (3-299)

Sequence (2411 aa):
MIKSFNEIIMKVKSKEMKKVAVAVAQDEPVLEAVRDAKKNGIADAILVGDHDEIVSIALKIGMDVNDFEIVNEPNVKKAALKAVELVSTGKADMVMKGLVNTATFLRSVLNKEVGLRTGKTMSHVAVFETEKFDRLLFLTDVAFNTYPELKEKIDIVNNSVKVAHAIGIENPKVAPICAVEVINPKMPSTLDAAMLSKMSDRGQIKGCVVDGPLALDIALSEEAAHHKGVTGEVAGKADIFLMPNIETGNVMYKTLTYTTDSKNGGILVGTSAPVVLTSRADSHETKMNSIALAALVAGNKMIKSFNEIIMKVKSKEMKKVAVAVAQDEPVLEAVRDAKKNGIADAILVGDHDEIVSIALKIGMDVNDFEIVNEPNVKKAALKAVELVSTGKADMVMKGLVNTATFLRSVLNKEVGLRTGKTMSHVAVFETEKFDRLLFLTDVAFNTYPELKEKIDIVNNSVKVAHAIGIENPKVAPICAVEVINPKMPSTLDAAMLSKMSDRGQIKGCVVDGPLALDIALSEEAAHHKGVTGEVAGKADIFLMPNIETGNVMYKTLTYTTDSKNGGILVGTSAPVVLTSRADSHETKMNSIALAALVAGNVPRGSHMIKSFNEIIMKVKSKEMKKVAVAVAQDEPVLEAVRDAKKNGIADAILVGDHDEIVSIALKIGMDVNDFEIVNEPNVKKAALKAVELVSTGKADMVMKGLVNTATFLRSVLNKEVGLRTGKTMSHVAVFETEKFDRLLFLTDVAFNTYPELKEKIDIVNNSVKVAHAIGIENPKVAPICAVEVINPKMPSTLDAAMLSKMSDRGQIKGCVVDGPLALDIALSEEAAHHKGVTGEVAGKADIFLMPNIETGNVMYKTLTYTTDSKNGGILVGTSAPVVLTSRADSHETKMNSIALAALVAGNMIKSFNEIIMKVKSKEMKKVAVAVAQDEPVLEAVRDAKKNGIADAILVGDHDEIVSIALKIGMDVNDFEIVNEPNVKKAALKAVELVSTGKADMVMKGLVNTATFLRSVLNKEVGLRTGKTMSHVAVFETEKFDRLLFLTDVAFNTYPELKEKIDIVNNSVKVAHAIGIENPKVAPICAVEVINPKMPSTLDAAMLSKMSDRGQIKGCVVDGPLALDIALSEEAAHHKGVTGEVAGKADIFLMPNIETGNVMYKTLTYTTDSKNGGILVGTSAPVVLTSRADSHETKMNSIALAALVAGNMIKSFNEIIMKVKSKEMKKVAVAVAQDEPVLEAVRDAKKNGIADAILVGDHDEIVSIALKIGMDVNDFEIVNEPNVKKAALKAVELVSTGKADMVMKGLVNTATFLRSVLNKEVGLRTGKTMSHVAVFETEKFDRLLFLTDVAFNTYPELKEKIDIVNNSVKVAHAIGIENPKVAPICAVEVINPKMPSTLDAAMLSKMSDRGQIKGCVVDGPLALDIALSEEAAHHKGVTGEVAGKADIFLMPNIETGNVMYKTLTYTTDSKNGGILVGTSAPVVLTSRADSHETKMNSIALAALVAGNKSHMIKSFNEIIMKVKSKEMKKVAVAVAQDEPVLEAVRDAKKNGIADAILVGDHDEIVSIALKIGMDVNDFEIVNEPNVKKAALKAVELVSTGKADMVMKGLVNTATFLRSVLNKEVGLRTGKTMSHVAVFETEKFDRLLFLTDVAFNTYPELKEKIDIVNNSVKVAHAIGIENPKVAPICAVEVINPKMPSTLDAAMLSKMSDRGQIKGCVVDGPLALDIALSEEAAHHKGVTGEVAGKADIFLMPNIETGNVMYKTLTYTTDSKNGGILVGTSAPVVLTSRADSHETKMNSIALAALVAGNKMIKSFNEIIMKVKSKEMKKVAVAVAQDEPVLEAVRDAKKNGIADAILVGDHDEIVSIALKIGMDVNDFEIVNEPNVKKAALKAVELVSTGKADMVMKGLVNTATFLRSVLNKEVGLRTGKTMSHVAVFETEKFDRLLFLTDVAFNTYPELKEKIDIVNNSVKVAHAIGIENPKVAPICAVEVINPKMPSTLDAAMLSKMSDRGQIKGCVVDGPLALDIALSEEAAHHKGVTGEVAGKADIFLMPNIETGNVMYKTLTYTTDSKNGGILVGTSAPVVLTSRADSHETKMNSIALAALVAGNMIKSFNEIIMKVKSKEMKKVAVAVAQDEPVLEAVRDAKKNGIADAILVGDHDEIVSIALKIGMDVNDFEIVNEPNVKKAALKAVELVSTGKADMVMKGLVNTATFLRSVLNKEVGLRTGKTMSHVAVFETEKFDRLLFLTDVAFNTYPELKEKIDIVNNSVKVAHAIGIENPKVAPICAVEVINPKMPSTLDAAMLSKMSDRGQIKGCVVDGPLALDIALSEEAAHHKGVTGEVAGKADIFLMPNIETGNVMYKTLTYTTDSKNGGILVGTSAPVVLTSRADSHETKMNSIALAALVAGN

B-factor: mean 40.79, std 14.24, range [8.33, 123.03]

Foldseek 3Di:
DFQDLVSLQVVQLVFQAFEEEEQAQLALLLVLQQQVCVVSRRHAYEHFEAPVSNVVSCVVNPHDCVSHHYHYDHDNLVSLLVSQQCCLVPNGFEYEYHPDDPVSNVCSQCPPPRHFAPVQAKKKWKWWRAPVDRHIAIFIHAPPFFQDDLRNLLSSVLQRLLLCVLSPCQAAQEELADQAQDADPVGVSQVSLVVNQVCQVVCVSPRYHRHDDDHVCQQQAPVSVVVVVHDDPGGRPHRYHYYNGNVSRNCVVVVDVPVGPIAMEMWIGSTNAIYGYDDPPDDSVNSNSNSSSRSSSSRVD/DQFDLVVLQVVLQVDQAFEEEEQAALALLLVLLQQVCLVSRNHHYEYFEAPVSNVVSCVVNVGPPVSYHYHYDHDRLVSLLVSQLCCLVPVGFEYEYGPDDVVSNVCSCCPPPRHLDDPADKAKWKWWRAPPARHIAIEIHQPDFFQDALRNLLRSVVFRLLLVVLSPVQAAEEEQADQAQDDDPVGCSQVSQVVVQVCQVVVVRDRYHGHDHDHPQQQQQPVSVVVVVPDDDGGNRHRYHYYNGNVRSNCVVVCCVVVHPIQMEMWMTPGNAIYGYDDVSDDSSRSNSHSSSSSSSSVD/DDADPFPDQDLVLLQVVLQVDDAFEEEEQAQLALLLVLLQQVCQVSRNHAYEYFEAVVSNVVSCVVNVRDCVSYHYHYDPPRLVSLLVSQLCCQVPVGFEYEYGPDDPVSNVCSQVPPPRHFAPPQDKAKWKWWRAPVASHIAIEIHQPPFFQDDLSNLLSSVLFVLLLCVLSPQQEAEEEQADQAFDDDPVGRSQVSLVVVQVCDVVCVRDRYHRDGPDHVCQQAQPVSCVVVVHDDDRGNRHRYYYYNGNVRSNVVVVCCVPPGVIQMEMWMDNTNAIYGYDDPPDDSSRSNSNSSSRSRSSVD/DFADLVSLQVVLQVDAAFEELELAQLALLLVLLQQVCLVSVSHAYEHQHAPVSNVVSCVVRVHDCVSHHYHHDHDSLVSLQVSQLCCLVPVGFEYEYGPDDPVSNVCSLCDDPRHLNADADKKKWKWKNAPVARHIAIEIHQDPFFQDALVNLLSRVLQHLLLVVLSVNQAAAEEQADQAFDDDPVGRSQVSQVVVQVCQVVCVSDRYHGHDDDHPCQQCAPVSVVVVVHDDPGGHPHRYHYYNGNVRSNCVVCCDVVVGPMAMEMWMDPGNATYGHDDPPDDSRRSNSNSSSSSSSSVD/DFQDLVLLQVVLQVFQAFEEEEQAALAQLLVLLQQVCQVSSLHAYEYQEAPVSNVVSCVVNVNDCVSHHYHHDHPRLVSLLVSQLCCQVPVGFEYEYGPDDPVSSVCSQPPPVRHQQDPADKWKWKWWNAPVDRHIAIEIHQPPFFQDDLRNLLRRLLFNLLLCVLSPLQAAQEEQADQAQDADPVGVSQVSQVVVQVCQVVCVRPRYHRHDPDHPCQQDAPVSVVVVVPDDDRGHGHRYHYYNGNVSRNCVVCCCLVPHPIQMEMWMGPGNAIYGYDDPSQHSSRSNSNSSSRSSSSRVD/DDQDADLVLLQVVQQVFDAFEEEEQAQLALLLLLLQQVCLVRRNHAYEHFEAPVSNVVSCVVSVNDPVSHHYHYDPPSLVSLLVSQLCCLVPVGFEYEYGPDPPVSNVCSQCPPPRHQDDPADKAKWKWWNAPPARHIAIEIHQPDFFQDALRNLLVSVLFRLLLSVLSVPQAAQAEQADQAFDDDVVGRSQVSLVVSQVCQVVCVRDRYHRDGDDHPCQQCAPVSVVVVVPDDPRGRPHRYYYYNGNVVSNVVVVCCLVVHPIAMEMWMTPTNAIYGYDDPSQHSRHSNSNSSSRSSSSSVD/DQQDLVSLLVVLQVDDAFEELEQAQLALLLVVLQQVCVVSNQHHYAYFEALVSNVVSCVVNVPPSVRHHYHHDHPSLVSLQVSQQCCLVVVGFEYEYGPDDPCSNVCSQCPPPRHQDDVADKAKWKWKRAPVDRHIAIFIHAPPFAQDALRNLLSRVLFSLLLCVLSPVQAAEAEQADQAQDDDVVDNSQVSQVVSQVCVVVVVRDRYHRHDPDHPCQQDAPVVVVVVVHDDDGGHRHRYYYYNGNVRSNVVVVCCVVPGPMAMEMWMDNTNATYGYDDPPADSSRSNSHSSSRSSSSVD/DDQDLVVLQVVLLVDDAFEEEELAQLALLLVLLQQVCVVVRRHAYEHQEAPVSNVVSCVVSVRPVVSHHYHHDPDRLVSLLVSQLCCQVPVGFEYEYGPDDLVSNVCSQPPPPRHQAPPAQKKKWKWKRADPDRHIAIFIHQAPFFQDDLRNLLSNVLQRLLLVVLSVVQAAQEEQADQAQDDDVVTVSQVSLVVSQVCQVVVVPDRYHRHDHDHPCQQAQPVVVVVVVHDDDGGNPHRYYHYSGNVRRNVVVVCDVPVHPMQMEMWITNGNAIYHYDDPPADSRRSNSNSSSRSSSSSD

Radius of gyration: 43.95 Å; Cα contacts (8 Å, |Δi|>4): 5792; chains: 8; bounding box: 96×114×113 Å

Solvent-accessible surface area: 92870 Å² total; per-residue (Å²): 134,9,102,20,2,100,58,0,34,138,86,6,102,95,86,144,80,36,62,4,0,0,0,1,0,19,27,68,62,5,0,67,0,4,38,50,1,58,161,89,21,3,2,37,4,5,0,0,0,25,72,116,100,0,41,69,30,0,129,147,20,50,10,86,27,141,72,23,80,44,34,85,50,96,80,77,108,126,1,0,68,76,0,0,47,18,10,50,75,72,152,6,54,0,0,0,24,4,100,3,97,61,58,14,0,29,144,6,0,51,36,168,162,44,16,0,132,60,81,78,32,7,0,22,0,0,0,0,46,12,164,81,33,123,50,1,5,0,0,0,2,6,57,58,23,58,84,14,114,16,154,37,10,43,34,0,0,43,1,0,4,102,0,0,67,10,2,15,25,129,60,0,41,0,0,5,1,1,8,43,27,52,19,43,86,172,9,81,14,0,41,24,1,1,9,0,2,17,17,15,92,52,37,104,3,159,37,12,27,3,19,0,0,0,5,0,14,0,0,6,15,122,120,8,5,142,110,118,70,12,113,42,100,0,7,2,106,0,15,0,0,5,2,9,25,14,6,1,0,13,0,5,41,25,1,2,37,46,8,22,121,18,66,10,2,14,1,5,12,8,19,80,12,10,0,0,48,6,48,157,55,36,55,72,79,14,11,17,5,5,1,0,0,0,5,8,22,21,21,69,216,194,40,78,19,1,89,76,0,35,126,57,6,92,90,83,135,77,30,72,5,0,0,0,0,0,17,24,96,35,5,0,65,0,5,36,42,1,46,134,75,25,7,1,35,1,4,2,0,0,28,68,108,93,0,43,52,33,2,124,176,32,51,8,77,39,145,59,17,100,26,50,76,22,81,64,58,128,112,0,0,56,83,0,0,74,27,9,47,83,64,139,6,48,0,0,0,19,1,95,12,102,68,68,22,0,29,181,4,0,53,32,174,164,47,15,2,120,61,80,118,27,10,0,25,0,0,0,0,43,10,132,98,30,121,54,3,2,0,0,0,3,6,58,69,19,64,88,12,125,23,140,45,8,38,22,0,1,42,8,1,7,132,0,0,71,4,0,26,31,157,70,0,34,0,0,6,2,2,10,41,25,48,8,37,90,172,9,86,14,0,38,27,0,1,16,0,0,8,15,16,68,41,33,61,4,151,31,16,33,2,22,0,0,0,2,0,2,0,0,3,14,98,134,3,5,128,62,98,60,14,110,51,98,0,6,4,97,0,17,0,0,3,2,11,25,10,3,0,0,18,0,4,30,36,2,2,53,53,14,12,102,13,64,15,0,11,0,4,10,13,16,81,14,11,0,0,40,8,58,183,85,29,61,62,90,13,13,20,2,1,2,0,0,0,3,5,26,32,19,138,101,122,201,25,115,50,162,21,47,20,0,90,82,0,33,120,60,7,94,85,68,151,71,44,71,1,0,0,0,0,0,17,24,59,51,3,0,59,0,1,40,30,1,63,145,61,27,7,1,32,3,11,0,0,0,27,73,114,86,0,45,60,20,1,145,157,26,58,10,82,38,141,69,19,107,36,47,92,38,85,71,62,144,124,0,0,56,64,0,0,53,20,9,49,80,71,136,5,58,0,0,0,10,1,101,14,93,55,48,23,0,26,160,7,0,53,44,170,168,37,14,1,115,59,78,119,35,11,0,23,0,1,0,0,45,9,144,70,28,36,25,0,8,0,2,0,4,5,63,75,18,54,92,14,128,21,169,52,8,36,24,1,1,43,10,1,6,132,0,0,62,5,0,27,4,153,69,0,22,0,0,5,2,1,8,41,31,51,7,40,84,161,5,85,11,0,31,20,0,0,16,0,0,10,13,14,76,37,34,60,2,146,36,16,25,1,23,0,0,1,2,4,0,0,0,10,12,106,100,0,6,137,92,30,66,19,104,48,100,0,9,5,80,0,0,0,2,4,2,12,15,8,4,0,0,16,0,4,34,33,0,5,44,56,5,15,119,14,64,17,2,11,0,2,9,12,17,72,18,6,0,0,40,6,30,154,52,35,58,73,86,13,12,16,2,4,0,0,0,0,5,1,27,30,27,130,152,11,98,21,1,102,69,0,34,118,93,14,92,79,147,154,81,46,62,1,0,0,0,1,0,20,29,54,56,3,0,55,0,0,48,40,1,55,153,63,21,2,0,32,3,9,0,0,0,34,72,114,90,0,48,66,32,2,146,151,11,73,11,69,40,130,65,19,85,38,51,85,25,81,67,57,140,117,0,0,56,76,0,0,55,22,9,49,96,63,144,5,44,0,0,0,12,6,96,14,90,52,57,13,0,20,146,9,0,47,40,176,160,32,17,0,124,58,81,121,37,8,0,16,0,0,0,0,43,9,156,77,32,118,46,3,0,0,0,0,3,3,40,55,16,56,90,17,113,18,142,42,9,45,32,0,0,47,9,0,6,158,3,0,81,11,1,23,31,155,67,0,47,0,0,5,2,1,10,46,42,53,17,41,84,169,13,76,12,0,51,27,0,1,6,0,1,11,17,15,59,25,42,110,5,163,36,14,30,2,13,0,0,0,5,0,0,0,0,2,10,124,151,4,3,153,87,68,51,13,111,52,101,0,7,4,104,0,14,0,0,4,3,9,19,11,5,0,0,13,0,2,30,24,5,0,37,38,13,19,120,20,65,10,1,10,0,0,14,13,16,82,14,10,0,3,34,11,19,128,12,36,65,76,80,11,8,15,4,6,0,0,0,0,6,13,27,32,44,136,169,21,118,20,2,99,78,0,36,128,56,6,106,95,78,145,85,50,54,2,0,0,0,0,0,16,34,65,55,3,0,63,0,2,52,31,2,60,128,58,16,1,2,30,3,7,0,0,0,29,71,109,88,0,49,66,21,2,145,147,24,48,12,66,42,138,72,19,84,38,51,89,44,75,67,60,128,123,0,0,63,74,0,0,60,16,10,48,95,59,141,3,49,0,0,1,28,4,94,14,94,56,62,9,0,25,144,8,0,44,34,163,160,36,16,1,130,59,89,78,28,12,0,18,0,0,0,0,44,7,154,90,32,126,49,4,4,0,0,0,5,3,56,64,22,61,87,16,118,14,127,45,9,44,14,1,0,33,0,0,5,112,0,0,65,5,0,20,32,161,58,0,41,0,0,6,2,2,10,38,21,48,23,40,86,169,18,84,12,0,42,22,0,2,14,1,2,9,20,16,80,37,27,104,3,152,31,12,28,2,17,0,0,0,4,0,12,0,0,4,10,109,153,10,5,152,110,120,54,20,101,47,102,0,6,3,78,0,18,1,0,3,2,13,17,12,9,0,0,15,0,3,40,26,2,2,43,48,10,18,112,18,77,13,2,12,0,5,8,5,15,74,16,7,0,1,39,10,58,171,75,21,62,74,79,11,10,18,2,2,0,0,0,0,3,4,26,15,25,89,238,170,166,93,24,77,21,3,96,53,0,38,124,59,8,110,91,79,152,85,50,60,2,0,0,0,0,0,13,27,60,38,3,0,56,0,1,54,31,1,49,163,56,22,3,1,34,3,5,0,0,0,35,76,106,88,0,38,76,26,0,135,145,23,62,7,84,40,139,72,18,96,38,47,88,31,81,69,64,122,125,0,0,58,84,0,0,51,30,11,45,77,65,130,6,47,0,0,0,24,5,91,15,101,59,64,12,0,33,149,7,0,48,46,175,165,25,20,0,111,57,85,132,32,9,0,16,0,0,0,0,45,8,150,76,32,103,35,2,5,0,0,0,5,4,49,65,19,58,81,16,127,21,154,43,7,36,16,1,1,52,11,0,8,147,0,0,61,4,0,28,9,153,69,0,32,0,0,5,1,1,7,48,35,43,5,44,88,179,7,84,8,0,37,28,1,1,14,0,1,10,10,16,81,41,34,66,5,162,31,11,25,2,20,0,0,1,4,2,3,0,0,5,13,138,135,11,4,154,100,100,63,15,116,48,105,0,13,4,101,0,8,0,1,3,2,13,17,6,6,0,0,15,0,6,34,38,1,3,42,46,9,23,124,13,73,11,2,11,0,1,7,17,17,72,15,5,0,0,36,8,54,179,72,28,53,72,96,17,13,20,3,6,0,0,0,0,4,2,26,19,23,87,236,191,42,100,16,0,102,82,0,36,136,113,10,107,88,93,133,88,34,85,1,0,0,0,0,0,19,23,68,31,5,0,42,0,2,50,27,1,45,142,65,19,2,1,26,1,2,1,0,0,38,71,115,88,0,40,54,28,0,119,147,37,53,8,90,29,149,75,12,117,27,40,78,24,83,77,61,139,124,0,0,55,83,0,0,57,31,15,57,86,66,142,5,46,0,0,0,20,6,87,15,100,61,44,19,0,28,171,6,0,56,37,174,158,42,17,1,124,59,88,91,46,6,0,21,1,1,0,0,51,11,161,91,31,114,54,6,4,0,0,0,3,7,60,54,21,68,101,14,124,20,158,53,10,38,26,0,1,46,3,0,6,113,1,0,80,18,3,36,40,157,58,0,44,0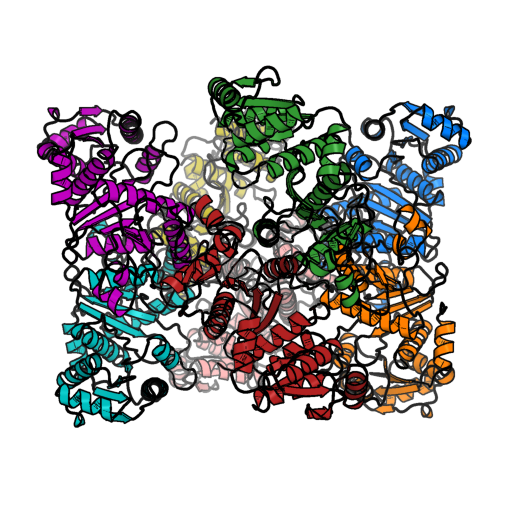,0,5,2,1,9,43,42,47,5,50,86,176,9,82,12,0,37,22,0,1,14,0,2,10,8,17,79,37,26,70,6,160,35,16,28,3,29,0,0,1,3,0,0,0,0,3,8,122,114,0,4,139,89,41,68,18,134,39,97,0,11,2,96,0,15,1,1,5,1,10,23,19,9,0,0,19,0,5,32,32,1,1,54,59,10,19,118,22,64,12,2,9,1,4,12,7,21,77,10,11,0,0,37,8,71,194,53,39,66,75,86,12,9,19,3,4,0,0,0,0,5,9,27,22,26,142,177,27,106,20,0,86,80,0,35,120,94,8,94,88,92,152,67,33,83,3,0,0,0,0,0,20,27,67,64,2,0,60,0,3,59,38,2,44,148,72,22,10,1,35,5,4,0,0,0,34,80,109,85,0,37,49,20,0,122,153,47,44,8,80,27,156,78,17,101,43,38,97,28,96,65,61,140,122,0,0,59,68,0,0,61,20,12,52,87,56,136,4,53,0,0,0,8,7,98,10,99,42,41,24,0,23,161,5,0,56,45,188,153,37,16,0,118,63,67,114,30,7,0,11,0,0,0,0,36,21,151,95,31,114,47,7,4,2,0,0,2,0,52,57,15,64,100,12,130,16,130,54,8,40,8,1,1,46,9,0,3,138,2,0,70,21,1,24,41,132,64,0,43,0,0,5,1,0,11,61,42,63,15,54,91,167,14,81,10,0,42,24,1,1,11,0,4,11,16,16,83,36,29,103,4,159,32,12,29,3,18,0,1,0,3,0,3,0,0,5,14,107,118,4,3,142,81,65,62,13,108,57,109,0,10,2,119,0,15,0,1,2,2,8,22,7,4,0,0,20,0,4,25,9,0,2,36,25,5,22,109,26,52,10,2,10,0,0,20,10,17,78,15,10,0,2,41,6,20,126,8,25,63,72,95,12,13,19,4,3,2,0,1,0,2,10,22,33,26,121

Organism: Clostridium acetobutylicum (strain ATCC 824 / DSM 792 / JCM 1419 / IAM 19013 / LMG 5710 / NBRC 13948 / NRRL B-527 / VKM B-1787 / 2291 / W) (NCBI:txid272562)

Secondary structure (DSSP, 8-state):
----HHHHHHHHHHS---EEEESS---HHHHHHHHHHHHHTS-EEEEEE-HHHHHHHHHHHT--GGGSEEEE--SHHHHHHHHHHHHHTTS-SEEE--SS-HHHHHHHHT-TTTS---SSPPEEEEEEE-TT-SS-EEEESSSS-SS--HHHHHHHHHHHHHHHHHHT-SS-EEEEB-S-SS--TT-HHHHHHHHHHHHHHTTSS-SSEE---B-HHHHH-HHHHHTTT--SSSTT--SEEE-SSHHHHHHHHHHHHHHS--EEEEEEESSSS-EE---TTS-HHHHHHHHHHHHHHHHH-/---SHHHHHHHHTTS--EEEEESSTT-HHHHHHHHHHHHTTSEEEEEEE-HHHHHHHHHHTT--GGGS-EEE--SHHHHHHHHHHHHHTTS-SEEE--SS-HHHHHHHHT-TTTS---SSPPEEEEEEEETTEEEEEEEESSSS-SS--HHHHHHHHHHHHHHHHHHT-SS-EEEEB-SSSS--TT-HHHHHHHHHHHHHHTTSS-SSEE---B-HHHHH-HHHHHHTT--SSSTTT-SEEE-SSHHHHHHHHHHHHHH---EEEEEEESSSS-EE---TTS-HHHHHHHHHHHHHHHT-/-PBPSSS--SHHHHHHHHTTS--EEEEESS---HHHHHHHHHHHHTTSEEEEEEE-HHHHHHHHHHTT--GGGSEEEE---HHHHHHHHHHHHHTTSSSEEE--SS-HHHHHHHHT-TTTS---SSPPEEEEEEE-TT-BSEEEEESSSS-SS--HHHHHHHHHHHHHHHHHHT-SS-EEEEB-SSSS--TT-HHHHHHHHHHHHHHTTSS-SSEE---B-HHHHH-HHHHHHTT--SSSTTT-SEEE-SSHHHHHHHHHHHHHHS--EEEEEEESSSS-EE---TTS-HHHHHHHHHHHHHHHH-/---SHHHHHHHHHHS---EEEESS---HHHHHHHHHHHHTTS-EEEEEE-HHHHHHHHHHTT--GGGSEEEE---HHHHHHHHHHHHHTTS-SEEE--SS-HHHHHHHHT-SSSS---SSPPEEEEEEE-SS-SSPEEEESSSS-SS--HHHHHHHHHHHHHHHHHHT-SS-EEEEB-SSSS--TT-HHHHHHHHHHHHHHTTSS-SSEE---B-HHHHH-HHHHHHTT--SSSTT--SEEE-SSHHHHHHHHHHHHHSS--EEEEEEESSSS-EE---SS--HHHHHHHHHHHHHHHT-/---SHHHHHHHHHTS---EEEETT---HHHHHHHHHHHHTTS-EEEEEE-HHHHHHHHHHHT--GGGSEEEE--SHHHHHHHHHHHHHTTS-SEEE--SS-HHHHHHHHT-SSSS---SSPPEEEEEEE-TT-SSEEEEESSSS-SS--HHHHHHHHHHHHHHHHHTT-SS-EEEEB-SSSS--TT-HHHHHHHHHHHHHHHTSS-SSEE---B-HHHHH-HHHHHHTT--SSSTT--SEEE-SSHHHHHHHHHHHHHHS--EEEEEEESSSS-EE---TTS-HHHHHHHHHHHHHHHH--/-----SHHHHHHHHHTS--EEEEESS---HHHHHHHHHHHHTTSEEEEEEE-HHHHHHHHHHTT--GGGSEEEE--SHHHHHHHHHHHHHTTSSSEEEP-SS-HHHHHHHHT-TTTS---SSPPEEEEEEE-SS-SSPEEEE-SSS-SS--HHHHHHHHHHHHHHHHHHT-SS-EEEEB-SSSS--TT-HHHHHHHHHHHHHHTTSS-SSEE---B-HHHHH-HHHHHHTT--SSSTT--SEEE-SSHHHHHHHHHHHHHH---EEEEEEESSSS-EE---SSS-HHHHHHHHHHHHHHHH--/---SHHHHHHHHTTS--EEEEETT---HHHHHHHHHHHHTTSEEEEEEE-HHHHHHHHHHTT--TTTS-EEE--SHHHHHHHHHHHHHTTS-SEEE--SS-HHHHHHHHH-TTTS---SSPPEEEEEEEETTEEEEEEEETSSS-SS--HHHHHHHHHHHHHHHHHTT-SS-EEEEEESSSS--TT-HHHHHHHHHHHHHHTTSS-SSEE---EEHHHHH-HHHHHHTT--SSSTT--SEEE-SSHHHHHHHHHHHHTTS--EEEEEEESSSS-EE---TTS-HHHHHHHHHHHHHHHH-/---SHHHHHHHHHHS---EEEES----HHHHHHHHHHHHTTS-EEEEEE-HHHHHHHHHHHT--GGGSEEEE--SHHHHHHHHHHHHHHTS-SEEE--SS-HHHHHHHHT-TTTS---SSPPEEEEEEE-SS-SSPEEEESSSS--S--HHHHHHHHHHHHHHHHHTT-SS-EEEEB-SSSS--TT-HHHHHHHHHHHHHHTTSS-SSEE---B-HHHHH-HHHHHHTT--SSSTT--SEEE-SSHHHHHHHHHHHHHHS--EEEEEEESSSS-EE---TT--HHHHHHHHHHHHHHHT-

Nearest PDB structures (foldseek):
  7vg9-assembly1_A  TM=9.968E-01  e=2.344E-59  Clostridium acetobutylicum
  3u9e-assembly1_B  TM=9.168E-01  e=4.723E-28  Listeria monocytogenes EGD-e
  1yco-assembly1_A  TM=9.225E-01  e=6.725E-26  Enterococcus faecalis V583
  6iox-assembly1_B  TM=8.376E-01  e=1.208E-21  Porphyromonas gingivalis ATCC 33277
  1vmi-assembly1_A-2  TM=8.596E-01  e=8.287E-19  Escherichia coli